Protein 3AHY (pdb70)

B-factor: mean 14.64, std 7.88, range [3.17, 51.2]

Organism: Hypocrea jecorina (NCBI:txid51453)

InterPro domains:
  IPR001360 Glycoside hydrolase family 1 [PF00232] (2-457)
  IPR001360 Glycoside hydrolase family 1 [PR00131] (289-303)
  IPR001360 Glycoside hydrolase family 1 [PR00131] (363-371)
  IPR001360 Glycoside hydrolase family 1 [PR00131] (386-397)
  IPR001360 Glycoside hydrolase family 1 [PR00131] (408-425)
  IPR001360 Glycoside hydrolase family 1 [PR00131] (432-444)
  IPR001360 Glycoside hydrolase family 1 [PTHR10353] (7-457)
  IPR017853 Glycoside hydrolase superfamily [SSF51445] (2-457)
  IPR033132 Glycosyl hydrolases family 1, N-terminal conserved site [PS00653] (6-20)

CATH classification: 3.20.20.80

Radius of gyration: 39.95 Å; Cα contacts (8 Å, |Δi|>4): 4241; chains: 4; bounding box: 107×92×107 Å

Solvent-accessible surface area: 62721 Å² total; per-residue (Å²): 87,0,57,141,74,2,33,5,0,0,0,0,0,3,10,2,10,14,2,14,29,119,63,70,44,19,6,75,0,6,2,27,50,7,18,79,76,123,84,77,11,91,62,70,24,32,0,88,56,4,0,27,6,12,79,55,34,81,80,5,17,62,21,0,142,84,6,19,0,18,2,3,0,9,2,0,2,0,0,2,0,0,36,88,0,2,112,77,34,87,74,26,107,44,0,16,72,33,4,60,133,15,6,48,42,0,25,65,34,4,0,31,2,3,0,0,0,1,4,14,1,0,0,20,11,0,32,131,126,37,22,0,2,40,37,92,89,45,0,1,60,2,0,28,41,0,0,61,20,0,5,138,23,5,47,35,3,31,18,3,0,0,1,0,12,0,20,15,7,0,23,22,0,0,16,58,8,72,35,5,29,22,97,143,30,59,44,33,0,1,40,0,0,0,0,0,0,4,0,0,0,55,0,1,109,1,5,79,89,87,54,120,12,36,4,45,80,18,30,0,0,0,0,4,21,1,17,26,10,6,16,59,20,6,64,37,109,33,1,64,114,0,6,68,45,28,4,28,0,22,0,0,0,2,0,7,1,1,45,98,8,77,15,2,84,26,0,82,188,45,4,29,155,62,2,23,96,12,59,104,109,15,102,81,24,1,86,42,0,18,49,1,2,0,1,1,0,16,1,1,17,0,1,86,70,108,125,64,125,34,63,53,110,11,30,37,0,24,2,27,57,45,69,68,8,116,102,46,8,59,10,11,74,95,10,54,1,108,110,0,34,20,10,22,23,0,0,16,23,2,0,20,29,0,0,125,62,12,63,39,10,44,0,19,0,0,8,0,0,0,0,24,131,31,3,38,136,66,82,77,136,111,5,45,105,4,81,68,0,27,127,6,0,55,62,2,0,118,11,0,13,34,0,10,38,10,19,14,4,62,3,59,0,0,0,0,8,0,0,0,0,3,0,28,8,22,46,0,33,65,4,21,4,0,0,0,21,0,19,42,161,98,44,26,116,22,45,43,0,98,0,0,120,28,0,91,71,24,0,83,142,31,29,33,131,153,78,2,61,144,69,2,26,5,0,0,0,1,0,3,12,1,10,14,3,15,24,116,64,70,46,16,7,71,0,6,2,31,51,6,17,80,74,124,81,82,8,84,61,70,26,33,0,92,57,3,0,30,5,13,74,44,32,72,96,5,16,60,19,0,128,86,10,12,0,18,0,3,0,9,1,0,1,0,0,4,0,0,30,88,0,1,112,79,33,86,66,28,107,48,1,8,78,34,3,48,131,17,2,30,38,0,26,57,13,4,0,28,3,2,0,1,0,1,4,14,1,0,0,24,10,0,34,130,124,36,21,0,2,38,37,97,88,48,0,1,60,2,0,33,36,0,0,66,6,0,7,150,25,5,47,23,4,36,14,3,0,0,1,1,13,1,19,16,9,0,25,21,0,0,18,58,9,73,34,5,29,23,98,144,31,62,47,32,0,1,42,0,0,0,1,0,0,3,0,0,1,74,0,1,109,0,5,88,88,82,51,99,18,35,3,36,80,7,33,0,0,0,0,4,20,1,20,26,9,6,19,45,23,5,64,39,92,35,1,84,116,0,7,69,46,26,4,27,0,22,0,0,0,2,0,7,0,0,46,102,6,64,13,3,78,18,0,73,163,46,6,29,138,58,0,20,91,8,51,107,115,14,85,81,27,2,86,42,0,18,43,1,1,0,2,0,0,16,1,0,15,0,0,99,65,109,121,68,123,32,66,59,104,12,29,40,0,23,2,42,65,53,70,69,9,118,99,43,6,57,9,12,73,92,9,55,1,107,111,0,29,21,8,21,22,0,0,15,22,2,0,21,29,0,0,120,60,15,59,32,10,41,0,13,0,0,6,0,0,0,0,23,133,30,2,42,133,58,77,78,124,104,5,47,103,5,77,62,0,34,120,4,1,50,68,2,0,96,12,0,4,31,0,8,9,8,18,12,4,65,3,64,0,1,0,0,8,0,0,0,0,3,0,28,8,23,45,0,36,67,4,22,5,0,0,0,18,0,11,38,161,98,46,26,118,38,52,43,0,105,0,0,133,29,0,94,85,18,0,85,116,4,30,34,144,164,78,1,59,167,85,9,44,10,0,0,0,1,0,3,10,1,10,14,3,14,28,123,63,66,46,16,7,75,0,6,2,30,56,7,19,84,88,121,81,78,8,88,62,69,22,23,0,91,69,3,0,27,5,13,77,60,31,75,90,4,15,62,13,0,102,87,7,19,1,119,2,3,0,8,2,0,2,0,0,3,0,2,31,92,0,2,110,75,34,82,75,21,104,47,0,16,77,32,2,49,128,16,2,45,40,0,63,128,26,46,0,47,2,2,0,1,0,1,3,14,0,0,0,21,16,0,34,129,129,37,22,0,2,41,37,94,90,53,0,2,67,2,0,35,46,0,0,71,31,0,5,167,21,4,92,116,4,81,11,3,1,0,0,0,13,1,19,14,9,0,23,21,0,0,17,56,8,73,36,5,29,22,96,144,29,60,45,34,0,2,44,0,0,0,1,0,0,3,0,0,0,62,0,2,112,1,6,84,86,86,50,67,45,124,77,93,85,4,27,0,0,0,0,4,21,1,17,22,8,5,20,27,20,5,62,40,93,32,1,71,114,0,5,76,64,26,0,34,0,23,0,0,0,2,0,7,1,1,44,98,8,53,14,4,86,23,0,80,187,38,5,31,158,66,3,20,101,7,56,107,100,11,87,84,21,1,85,41,1,18,32,1,1,0,1,0,0,14,1,0,17,0,0,22,60,52,103,49,126,40,26,56,72,20,28,38,0,23,9,17,60,28,70,68,8,92,96,36,5,50,9,13,71,100,7,54,1,108,105,0,36,20,10,20,22,0,0,16,23,2,0,21,27,0,0,132,68,13,62,37,10,42,0,10,0,0,8,0,0,0,0,24,129,30,2,42,134,72,71,81,100,98,7,40,91,4,67,64,0,31,119,6,0,54,55,2,0,123,13,0,5,31,0,10,10,11,21,14,4,59,1,67,0,0,0,0,7,0,0,0,6,5,0,27,9,21,46,0,52,61,4,32,5,0,0,0,24,0,6,90,151,96,54,26,121,24,54,40,0,104,0,0,140,28,0,92,74,33,0,82,146,18,37,106,124,0,56,154,85,13,46,19,0,0,0,1,0,2,10,1,9,14,3,14,20,123,70,66,48,18,7,79,0,5,2,30,52,3,17,80,74,128,81,80,8,86,63,70,23,30,0,90,76,4,0,28,5,13,76,56,28,72,77,4,19,62,11,0,107,85,7,21,1,135,3,2,0,8,2,0,1,0,0,3,0,1,30,91,0,1,113,78,33,82,77,21,104,37,0,18,73,33,2,49,129,15,2,44,38,0,67,128,19,31,1,43,2,2,0,0,0,0,3,14,1,0,0,25,15,0,28,128,128,36,21,0,1,38,36,97,88,49,0,1,56,2,0,36,41,0,0,61,11,0,5,146,22,5,89,114,4,83,5,2,0,0,0,0,14,1,20,17,8,0,22,21,0,0,18,52,10,70,35,4,29,21,94,139,32,58,43,34,1,2,40,0,0,0,1,0,0,3,0,0,1,71,0,2,112,1,6,86,89,87,64,70,52,118,97,72,91,6,28,0,0,0,0,4,19,1,18,26,8,5,22,30,21,9,64,39,95,26,1,115,106,0,8,69,60,27,3,27,1,21,0,0,0,2,0,8,1,1,44,100,7,64,11,5,80,24,0,65,183,41,7,35,154,62,3,20,96,13,49,87,115,17,100,83,28,1,89,42,1,19,35,2,1,0,2,0,0,15,0,0,14,0,0,24,53,58,96,50,124,39,23,54,78,22,32,39,0,20,8,12,62,31,69,71,8,93,88,43,5,58,10,12,71,101,7,55,1,104,112,0,32,20,10,21,21,0,0,15,21,2,0,24,28,0,0,131,60,14,62,34,10,46,0,11,0,0,7,0,0,0,0,26,129,25,2,40,129,63,88,55,119,123,6,24,108,5,87,48,0,26,105,5,0,53,85,1,0,106,12,0,13,33,0,9,38,11,21,14,3,60,1,66,0,0,0,0,8,0,0,0,1,7,0,29,8,21,48,0,42,62,3,25,8,0,0,0,26,0,28,63,170,109,41,11,134,31,69,35,0,87,0,0,134,28,0,87,82,16,0,85,116,9,39,36,133

Secondary structure (DSSP, 8-state):
-B-TT-EEEEE--HHHH---TTGGGPPPBHHHHHHHSTTSSTTS--SSSTT-GGG-HHHHHHHHHHHT-SEEEEE--HHHHSSS-STTSPP-HHHHHHHHHHHHHHHHTT-EEEEEEESS--BHHHHHHH-GGG-TTHHHHHHHHHHHHHHHH-TT--EEEEEE-HHHHHHIIIII--STT----SSHHHHHHHHHHHHHHHHHHHIIIII--TTS--EEEEEEE--EEEESSTT-HHHHHHHHHHHIIIIIHHHHHHHHSS--HHHHHHHGGGS----HHHHHHHTT--SSEEEE---EEEEEE-SSPPPTT--SSSEEEESB-TT--BS----SSTT----HHHHHHHHHHHHHHHTS--EEEEEE----TTGGGS-HHHHH--HHHHHHHHHHHHHHHHHHHTT---EEEEEEE-SS----GGGTTSS---SEEEETTTTTEEEE-HHHHHHHHHHHHHB--/--B-TT-EEEEE--HHHH---TTGGGPPPBHHHHHHHSTTSSTTS--SSSTT-GGG-HHHHHHHHHHHT-SEEEEE--HHHHSSS-STTSPP-HHHHHHHHHHHHHHHHTT-EEEEEEESS--BHHHHHHH-GGG-TTHHHHHHHHHHHHHHHH-TT--EEEEEE-HHHHHHHHHTS-SSTT----SSHHHHHHHHHHHHHHHHHHHHHHH---TTS--EEEEEEE--EEEESSTT-HHHHHHHHHHHIIIIIHHHHHHHHSS--HHHHHHHGGGSPPPPHHHHHHHTT--SSEEEE---EEEEEE-SSPPPTT--SSSEEEESB-TTS-BS----SSTT----HHHHHHHHHHHHHHHTS--EEEEEE----TTGGGS-HHHHH--HHHHHHHHHHHHHHHHHHHTT---EEEEEEE-SS----GGGTTSS---SEEEETTTTTEEEE-HHHHHHHHHHHHHB--/--B-TT-EEEEE--HHHH---TTSTTPPPBHHHHHHTSTTSSTTS--SSSTT-GGG-HHHHHHHHHHTT-SEEEEE--HHHHSTT-STTSPP-HHHHHHHHHHHHHHHHTT-EEEEEEESS--BHHHHHHH-GGG-TTHHHHHHHHHHHHHHHH-TT--EEEEEE-HHHHHHIIIII-SSTT----SSHHHHHHHHHHHHHHHHHHHHHHHTS-SSS--EEEEEE---EEEESSTT-HHHHHHHHHHHIIIIIHHHHHHHTSS--HHHHHHHGGGSPPPPHHHHHHHTT--SSEEEE---EEEEEE-SSPPPTT--SSSEEEESB-TT--BS----SSTT----HHHHHHHHHHHHHHHTS--EEEEEE----TTGGGS-HHHHH--HHHHHHHHHHHHHHHHHHHTT---EEEEEEE-SS----GGGTTSS---SEEEETTSTTEEEE-HHHHHHHHHHHHHB-/-B-TT-EEEEE--HHHH---TTSTTPPPBHHHHHHTSTTSSTTS--SSSTT-GGG-HHHHHHHHHHTT--EEEEE--HHHHSSS-STTSPP-HHHHHHHHHHHHHHHHTT-EEEEEEESS--BHHHHHHH-GGG-TTHHHHHHHHHHHHHHHH-TT--EEEEEE-HHHHHHHHHTS-SSTT----SSHHHHHHHHHHHHHHHHHHHIIIIIS-SSSS-EEEEEEE--EEEESSTT-HHHHHHHHHHHIIIIIHHHHHHHHSS--HHHHHHHGGGSPPPPHHHHHHHTT--SSEEEE---EEEEEE-SSPPPTT--SSSEEEESB-TT--BS----SSTT----HHHHHHHHHHHHHHHTS--EEEEE-----TTGGGS-HHHHT--HHHHHHHHHHHHHHHHHHHTT---EEEEEEE-SS----GGGTTSS---SEEEETTTTTEEEE-HHHHHHHHHHHHHB--

Nearest PDB structures (foldseek):
  3ahy-assembly4_D  TM=9.989E-01  e=3.806E-100  Trichoderma reesei
  5bwf-assembly1_A  TM=9.983E-01  e=7.972E-93  Trichoderma harzianum
  6efu-assembly2_B  TM=9.974E-01  e=4.950E-93  Trichoderma harzianum
  4mdp-assembly1_A  TM=9.944E-01  e=1.673E-82  Mycothermus thermophilus
  4a3y-assembly1_A  TM=9.647E-01  e=7.543E-58  Rauvolfia serpentina

Foldseek 3Di:
DAAQLFFEFFEDECLWAAACCPPQNFAAFLQNVQLVDPPLAPVSDGSNCWLNCLVVLVVLLVLRVVLPGQAYEYEQQQRLQFVLQFPPGDGRVRSLVSVLVSCVVCVVSNYAYAYEHEELGHRVNLCVPPNALLDLPGNLNSLLSSLVVNLVSHLVHAHYAYYAAQLCNQCCDAPCLSFPPRHHDLQRSLSSLLSSLLSLLSNLVCCVPPRHDPVRRHFYAYAFEFFAEDALDNPDVQSVVQRVQLRLLRGVQQVCLQQPQDHDVLCCVQCPVSHDDADPVSSVSRHNSGLFYHYEYFYYWHKYADPDHDDSSDRRRRIDTHQAHPVGDGRADDFCDNPGGQHLLRLLVVLLVCCVVRVQGAYAHNEYFGWHHCLLVDDPVVNQAPVVGLVSCVSNVVSVVCSCVPVVRRYRYYHYPRCWQTQPGSPGRRTGGHCWYFDVVPSRDIDGHPNSNNVVVVVVVPHDD/DADAQQFFEFFEDECLWAAACCCPLHFAAFLQVVQLVDPPLAPVSDGSNCWLNCLPVLVVLLVLRLVLPGQAYEYEQQQSLQFVLQFLPGDGRVVSLVSVQVSCVVNVVSNYAYAYEHEELRHRPNLCVPPNALLDLPGNLNSLLSSLVVNLVSHLVHAHYAYYAALLCNQCCDAPCLSFPPRHHDLQRSLSSLLSSLLSLLSNLCCCVPPRQDPVRRHFYFYAAEFFAEDFLDNPDVQSVVQRVQLRLLRGVQQVCLQQPQDRDPLCCVQQPPSNPDQDVVSSVSRHNRGLFYHYEYFFYWYKYADDDRDDSSDRRRRIDTHQAHPVGDGRADDFCDNVGGQHQLRLLVVLLVCCVVRPQGAYAHNEYFGHHHCLLVDDPVVNQAPVVGLVSCVSNVVSVVCSCVPVVRNYRYYHYPRCWQTQPGSHGRRTGGHQWYFDPVPSRDTHGHPNSNSPVVVVVVHYDD/DADEQQFAEFFEDECLWAAACCPPLNFAAFLQNVQLVDPPLFPVSDGSNCWLNCLVVLVVLLVLRVVLPHLEYEYEQQQRSQFVLQFPPGDGRVSSLVSVLVSCVVSVVSNHAYAYEHEELGHRVNQCVPPNALLDQPRNLNSLLSSLVVNLVSHLVHQHYAYYAALLCNQCCDAPCLSFPPRHHDLQRSLSSLLSSLLSLLSNLCCCVPPRHDPDPTHFYFYEFEAFAEDALPNPDVQSVVQRVQLRLLRGVQQVCLQQPQDHDPLCCVQCPPSHDDADPVSSVSRHPRGLFYEYEYFFYWHKYADPDRDDSSDRRRRIDTHQAHPVGDGQADDACDNPGGQHLLRLLVVLLVCCVVRPQGAYAHNEYFGFHHCLVVDDPVVNQAPVVGLVSCVSNVVSVVCSCPPVVHNYRYYHYPHCFQTQPGSNGSRTGGHQWYQDVPVPRNTHGHPNSNNPVVVVVVHRD/DAAQQFAEFFEDECLWAAACCPPQQFAAFLQNVQLVDPPLFPVSDGSNPWLNCLVVLVVLLVLRVVLVHQEYEYEQQQSLQFVLQFPPGDGRVSSLVSVLVSCVVSVVSNHAYAYEHEELRHRVNLCVPANALLDQPRNLNSLLSSLVVNLVSHLVHQHYAYYAALLCNQCCDAPCLSFPPRHHDLQRSLSNLLSSLLSLLSNLCCCVPPRADPDDGHFYFYEFEFFAEDALPNVDVQSVVQRVQLRLLRGVQQVCLQQPQDRDPLCCVQQPPSHDDDDVVSSVSRHVRGLFYHYEYFHYFHKAADPDRDDSSDRRRRIDTHQAGPVGDGQADDACDNPGGQHLLRLLVVLLVCCVVRPQGAYAHNEYFGWHHCLLVDDPVVNLAPVVGLVSCLSNVVSVVCSCVPVVRRYRYYHYPHCEQTQPGSPGRRTGGHQWYFPVPVSRDIHGGPNSNNPVVVCVVVRDD

Structure (mmCIF, N/CA/C/O backbone):
data_3AHY
#
_entry.id   3AHY
#
_cell.length_a   92.830
_cell.length_b   103.511
_cell.length_c   94.802
_cell.angle_alpha   90.00
_cell.angle_beta   105.37
_cell.angle_gamma   90.00
#
_symmetry.space_group_name_H-M   'P 1 21 1'
#
loop_
_entity.id
_entity.type
_entity.pdbx_description
1 polymer Beta-glucosidase
2 non-polymer 2-AMINO-2-HYDROXYMETHYL-PROPANE-1,3-DIOL
3 water water
#
loop_
_atom_site.group_PDB
_atom_site.id
_atom_site.type_symbol
_atom_site.label_atom_id
_atom_site.label_alt_id
_atom_site.label_comp_id
_atom_site.label_asym_id
_atom_site.label_entity_id
_atom_site.label_seq_id
_atom_site.pdbx_PDB_ins_code
_atom_site.Cartn_x
_atom_site.Cartn_y
_atom_site.Cartn_z
_atom_site.occupancy
_atom_site.B_iso_or_equiv
_atom_site.auth_seq_id
_atom_site.auth_comp_id
_atom_site.auth_asym_id
_atom_site.auth_atom_id
_atom_site.pdbx_PDB_model_num
ATOM 1 N N . MET A 1 8 ? -16.409 -94.996 -8.351 1.00 22.34 1 MET A N 1
ATOM 2 C CA . MET A 1 8 ? -15.285 -94.357 -9.094 1.00 22.25 1 MET A CA 1
ATOM 3 C C . MET A 1 8 ? -14.877 -92.967 -8.599 1.00 20.95 1 MET A C 1
ATOM 4 O O . MET A 1 8 ? -15.719 -92.102 -8.395 1.00 21.63 1 MET A O 1
ATOM 9 N N . LEU A 1 9 ? -13.576 -92.759 -8.411 1.00 19.35 2 LEU A N 1
ATOM 10 C CA . LEU A 1 9 ? -13.038 -91.431 -8.125 1.00 17.11 2 LEU A CA 1
ATOM 11 C C . LEU A 1 9 ? -12.277 -91.000 -9.376 1.00 16.83 2 LEU A C 1
ATOM 12 O O . LEU A 1 9 ? -11.844 -91.853 -10.153 1.00 16.67 2 LEU A O 1
ATOM 17 N N . PRO A 1 10 ? -12.125 -89.686 -9.615 1.00 16.56 3 PRO A N 1
ATOM 18 C CA . PRO A 1 10 ? -11.410 -89.292 -10.829 1.00 16.19 3 PRO A CA 1
ATOM 19 C C . PRO A 1 10 ? -9.975 -89.824 -10.906 1.00 16.10 3 PRO A C 1
ATOM 20 O O . PRO A 1 10 ? -9.363 -90.086 -9.875 1.00 16.33 3 PRO A O 1
ATOM 24 N N . LYS A 1 11 ? -9.451 -90.003 -12.115 1.00 17.33 4 LYS A N 1
ATOM 25 C CA . LYS A 1 11 ? -8.124 -90.586 -12.324 1.00 17.91 4 LYS A CA 1
ATOM 26 C C . LYS A 1 11 ? -6.955 -89.850 -11.669 1.00 17.79 4 LYS A C 1
ATOM 27 O O . LYS A 1 11 ? -5.914 -90.462 -11.409 1.00 18.72 4 LYS A O 1
ATOM 33 N N . ASP A 1 12 ? -7.122 -88.550 -11.432 1.00 16.88 5 ASP A N 1
ATOM 34 C CA . ASP A 1 12 ? -6.091 -87.706 -10.836 1.00 17.00 5 ASP A CA 1
ATOM 35 C C . ASP A 1 12 ? -6.226 -87.583 -9.315 1.00 15.50 5 ASP A C 1
ATOM 36 O O . ASP A 1 12 ? -5.504 -86.808 -8.690 1.00 15.42 5 ASP A O 1
ATOM 41 N N . PHE A 1 13 ? -7.137 -88.346 -8.718 1.00 13.84 6 PHE A N 1
ATOM 42 C CA . PHE A 1 13 ? -7.342 -88.290 -7.269 1.00 12.31 6 PHE A CA 1
ATOM 43 C C . PHE A 1 13 ? -6.034 -88.614 -6.553 1.00 12.20 6 PHE A C 1
ATOM 44 O O . PHE A 1 13 ? -5.352 -89.586 -6.899 1.00 11.59 6 PHE A O 1
ATOM 52 N N . GLN A 1 14 ? -5.680 -87.773 -5.586 1.00 11.45 7 GLN A N 1
ATOM 53 C CA . GLN A 1 14 ? -4.434 -87.937 -4.847 1.00 12.63 7 GLN A CA 1
ATOM 54 C C . GLN A 1 14 ? -4.719 -88.516 -3.467 1.00 12.04 7 GLN A C 1
ATOM 55 O O . GLN A 1 14 ? -5.661 -88.088 -2.795 1.00 13.79 7 GLN A O 1
ATOM 61 N N . TRP A 1 15 ? -3.945 -89.519 -3.064 1.00 10.72 8 TRP A N 1
ATOM 62 C CA . TRP A 1 15 ? -4.092 -90.003 -1.695 1.00 10.54 8 TRP A CA 1
ATOM 63 C C . TRP A 1 15 ? -2.703 -90.213 -1.102 1.00 10.18 8 TRP A C 1
ATOM 64 O O . TRP A 1 15 ? -1.734 -90.388 -1.834 1.00 9.14 8 TRP A O 1
ATOM 75 N N . GLY A 1 16 ? -2.604 -90.172 0.222 1.00 9.47 9 GLY A N 1
ATOM 76 C CA . GLY A 1 16 ? -1.316 -90.342 0.883 1.00 8.94 9 GLY A CA 1
ATOM 77 C C . GLY A 1 16 ? -1.489 -90.309 2.388 1.00 8.64 9 GLY A C 1
ATOM 78 O O . GLY A 1 16 ? -2.548 -90.659 2.925 1.00 8.26 9 GLY A O 1
ATOM 79 N N . PHE A 1 17 ? -0.420 -89.873 3.048 1.00 8.22 10 PHE A N 1
ATOM 80 C CA . PHE A 1 17 ? -0.355 -89.842 4.501 1.00 8.53 10 PHE A CA 1
ATOM 81 C C . PHE A 1 17 ? 0.106 -88.454 4.929 1.00 9.46 10 PHE A C 1
ATOM 82 O O . PHE A 1 17 ? 0.762 -87.745 4.164 1.00 8.71 10 PHE A O 1
ATOM 90 N N . ALA A 1 18 ? -0.235 -88.098 6.163 1.00 9.14 11 ALA A N 1
ATOM 91 C CA . ALA A 1 18 ? 0.127 -86.805 6.718 1.00 9.52 11 ALA A CA 1
ATOM 92 C C . ALA A 1 18 ? 0.878 -86.946 8.034 1.00 9.28 11 ALA A C 1
ATOM 93 O O . ALA A 1 18 ? 0.696 -87.919 8.776 1.00 9.50 11 ALA A O 1
ATOM 95 N N . THR A 1 19 ? 1.719 -85.950 8.288 1.00 9.82 12 THR A N 1
ATOM 96 C CA . THR A 1 19 ? 2.482 -85.777 9.529 1.00 9.22 12 THR A CA 1
ATOM 97 C C . THR A 1 19 ? 2.653 -84.272 9.783 1.00 9.46 12 THR A C 1
ATOM 98 O O . THR A 1 19 ? 2.250 -83.450 8.958 1.00 10.16 12 THR A O 1
ATOM 102 N N . ALA A 1 20 ? 3.261 -83.932 10.918 1.00 9.07 13 ALA A N 1
ATOM 103 C CA . ALA A 1 20 ? 3.547 -82.557 11.308 1.00 9.44 13 ALA A CA 1
ATOM 104 C C . ALA A 1 20 ? 4.948 -82.588 11.907 1.00 9.41 13 ALA A C 1
ATOM 105 O O . ALA A 1 20 ? 5.322 -83.566 12.551 1.00 9.16 13 ALA A O 1
ATOM 107 N N . ALA A 1 21 ? 5.692 -81.504 11.717 1.00 9.69 14 ALA A N 1
ATOM 108 C CA . ALA A 1 21 ? 7.112 -81.448 12.079 1.00 9.40 14 ALA A CA 1
ATOM 109 C C . ALA A 1 21 ? 7.363 -81.703 13.562 1.00 9.46 14 ALA A C 1
ATOM 110 O O . ALA A 1 21 ? 8.169 -82.573 13.902 1.00 10.43 14 ALA A O 1
ATOM 112 N N . TYR A 1 22 ? 6.670 -80.995 14.447 1.00 9.68 15 TYR A N 1
ATOM 113 C CA . TYR A 1 22 ? 6.948 -81.192 15.868 1.00 10.14 15 TYR A CA 1
ATOM 114 C C . TYR A 1 22 ? 6.494 -82.560 16.367 1.00 10.28 15 TYR A C 1
ATOM 115 O O . TYR A 1 22 ? 7.040 -83.079 17.334 1.00 10.87 15 TYR A O 1
ATOM 124 N N . GLN A 1 23 ? 5.489 -83.148 15.725 1.00 10.90 16 GLN A N 1
ATOM 125 C CA . GLN A 1 23 ? 5.005 -84.460 16.154 1.00 10.21 16 GLN A CA 1
ATOM 126 C C . GLN A 1 23 ? 5.945 -85.605 15.787 1.00 10.17 16 GLN A C 1
ATOM 127 O O . GLN A 1 23 ? 5.932 -86.630 16.459 1.00 10.34 16 GLN A O 1
ATOM 133 N N . ILE A 1 24 ? 6.766 -85.431 14.753 1.00 10.33 17 ILE A N 1
ATOM 134 C CA . ILE A 1 24 ? 7.629 -86.511 14.269 1.00 10.71 17 ILE A CA 1
ATOM 135 C C . ILE A 1 24 ? 9.137 -86.259 14.223 1.00 10.66 17 ILE A C 1
ATOM 136 O O . ILE A 1 24 ? 9.903 -87.219 14.329 1.00 11.77 17 ILE A O 1
ATOM 141 N N . GLU A 1 25 ? 9.560 -85.005 14.073 1.00 10.10 18 GLU A N 1
ATOM 142 C CA . GLU A 1 25 ? 10.949 -84.709 13.699 1.00 10.48 18 GLU A CA 1
ATOM 143 C C . GLU A 1 25 ? 12.039 -85.013 14.721 1.00 10.95 18 GLU A C 1
ATOM 144 O O . GLU A 1 25 ? 13.096 -85.530 14.359 1.00 12.53 18 GLU A O 1
ATOM 150 N N . GLY A 1 26 ? 11.787 -84.693 15.986 1.00 11.04 19 GLY A N 1
ATOM 151 C CA . GLY A 1 26 ? 12.851 -84.732 16.984 1.00 10.80 19 GLY A CA 1
ATOM 152 C C . GLY A 1 26 ? 13.894 -83.696 16.615 1.00 11.26 19 GLY A C 1
ATOM 153 O O . GLY A 1 26 ? 13.555 -82.671 16.015 1.00 10.64 19 GLY A O 1
ATOM 154 N N . ALA A 1 27 ? 15.154 -83.924 16.982 1.00 11.43 20 ALA A N 1
ATOM 155 C CA . ALA A 1 27 ? 16.206 -82.995 16.579 1.00 12.62 20 ALA A CA 1
ATOM 156 C C . ALA A 1 27 ? 15.815 -81.547 16.893 1.00 13.25 20 ALA A C 1
ATOM 157 O O . ALA A 1 27 ? 15.949 -80.647 16.060 1.00 12.79 20 ALA A O 1
ATOM 159 N N . VAL A 1 28 ? 15.351 -81.313 18.117 1.00 13.91 21 VAL A N 1
ATOM 160 C CA . VAL A 1 28 ? 14.756 -80.022 18.455 1.00 15.07 21 VAL A CA 1
ATOM 161 C C . VAL A 1 28 ? 15.738 -78.858 18.531 1.00 15.92 21 VAL A C 1
ATOM 162 O O . VAL A 1 28 ? 15.330 -77.696 18.483 1.00 15.52 21 VAL A O 1
ATOM 166 N N . ASP A 1 29 ? 17.021 -79.181 18.675 1.00 17.60 22 ASP A N 1
ATOM 167 C CA . ASP A 1 29 ? 18.079 -78.171 18.711 1.00 18.92 22 ASP A CA 1
ATOM 168 C C . ASP A 1 29 ? 19.215 -78.501 17.746 1.00 18.97 22 ASP A C 1
ATOM 169 O O . ASP A 1 29 ? 20.324 -77.974 17.861 1.00 19.68 22 ASP A O 1
ATOM 174 N N . GLN A 1 30 ? 18.946 -79.401 16.805 1.00 18.67 23 GLN A N 1
ATOM 175 C CA . GLN A 1 30 ? 19.935 -79.782 15.810 1.00 17.71 23 GLN A CA 1
ATOM 176 C C . GLN A 1 30 ? 19.961 -78.775 14.671 1.00 17.46 23 GLN A C 1
ATOM 177 O O . GLN A 1 30 ? 18.943 -78.168 14.337 1.00 16.41 23 GLN A O 1
ATOM 183 N N . ASP A 1 31 ? 21.145 -78.595 14.091 1.00 17.20 24 ASP A N 1
ATOM 184 C CA . ASP A 1 31 ? 21.316 -77.748 12.914 1.00 17.61 24 ASP A CA 1
ATOM 185 C C . ASP A 1 31 ? 20.736 -76.342 13.024 1.00 16.66 24 ASP A C 1
ATOM 186 O O . ASP A 1 31 ? 20.224 -75.807 12.036 1.00 16.66 24 ASP A O 1
ATOM 191 N N . GLY A 1 32 ? 20.808 -75.769 14.221 1.00 15.68 25 GLY A N 1
ATOM 192 C CA . GLY A 1 32 ? 20.454 -74.370 14.439 1.00 15.50 25 GLY A CA 1
ATOM 193 C C . GLY A 1 32 ? 19.005 -74.087 14.770 1.00 14.83 25 GLY A C 1
ATOM 194 O O . GLY A 1 32 ? 18.610 -72.925 14.897 1.00 14.74 25 GLY A O 1
ATOM 195 N N . ARG A 1 33 ? 18.204 -75.141 14.892 1.00 13.99 26 ARG A N 1
ATOM 196 C CA . ARG A 1 33 ? 16.795 -74.941 15.234 1.00 13.42 26 ARG A CA 1
ATOM 197 C C . ARG A 1 33 ? 16.601 -74.162 16.533 1.00 13.73 26 ARG A C 1
ATOM 198 O O . ARG A 1 33 ? 17.236 -74.447 17.556 1.00 13.77 26 ARG A O 1
ATOM 206 N N . GLY A 1 34 ? 15.725 -73.163 16.446 1.00 13.81 27 GLY A N 1
ATOM 207 C CA . GLY A 1 34 ? 15.318 -72.331 17.572 1.00 13.31 27 GLY A CA 1
ATOM 208 C C . GLY A 1 34 ? 14.130 -73.007 18.232 1.00 13.11 27 GLY A C 1
ATOM 209 O O . GLY A 1 34 ? 13.472 -73.851 17.617 1.00 13.78 27 GLY A O 1
ATOM 210 N N . PRO A 1 35 ? 13.845 -72.654 19.493 1.00 12.66 28 PRO A N 1
ATOM 211 C CA . PRO A 1 35 ? 12.707 -73.243 20.190 1.00 12.35 28 PRO A CA 1
ATOM 212 C C . PRO A 1 35 ? 11.374 -72.702 19.669 1.00 11.82 28 PRO A C 1
ATOM 213 O O . PRO A 1 35 ? 11.278 -71.529 19.300 1.00 11.63 28 PRO A O 1
ATOM 217 N N . SER A 1 36 ? 10.361 -73.562 19.634 1.00 11.63 29 SER A N 1
ATOM 218 C CA . SER A 1 36 ? 9.015 -73.131 19.281 1.00 11.04 29 SER A CA 1
ATOM 219 C C . SER A 1 36 ? 8.262 -72.952 20.591 1.00 10.91 29 SER A C 1
ATOM 220 O O . SER A 1 36 ? 8.772 -73.312 21.658 1.00 11.23 29 SER A O 1
ATOM 223 N N . ILE A 1 37 ? 7.051 -72.410 20.517 1.00 10.36 30 ILE A N 1
ATOM 224 C CA . ILE A 1 37 ? 6.221 -72.303 21.713 1.00 10.63 30 ILE A CA 1
ATOM 225 C C . ILE A 1 37 ? 5.881 -73.684 22.273 1.00 11.08 30 ILE A C 1
ATOM 226 O O . ILE A 1 37 ? 5.596 -73.803 23.465 1.00 11.21 30 ILE A O 1
ATOM 231 N N . TRP A 1 38 ? 5.932 -74.720 21.431 1.00 11.73 31 TRP A N 1
ATOM 232 C CA . TRP A 1 38 ? 5.712 -76.102 21.874 1.00 11.69 31 TRP A CA 1
ATOM 233 C C . TRP A 1 38 ? 6.860 -76.705 22.684 1.00 11.80 31 TRP A C 1
ATOM 234 O O . TRP A 1 38 ? 6.644 -77.475 23.622 1.00 11.25 31 TRP A O 1
ATOM 245 N N . ASP A 1 39 ? 8.084 -76.325 22.336 1.00 11.49 32 ASP A N 1
ATOM 246 C CA . ASP A 1 39 ? 9.250 -76.732 23.106 1.00 11.81 32 ASP A CA 1
ATOM 247 C C . ASP A 1 39 ? 9.136 -76.141 24.509 1.00 11.78 32 ASP A C 1
ATOM 248 O O . ASP A 1 39 ? 9.427 -76.806 25.501 1.00 12.39 32 ASP A O 1
ATOM 253 N N . THR A 1 40 ? 8.725 -74.879 24.586 1.00 11.96 33 THR A N 1
ATOM 254 C CA . THR A 1 40 ? 8.563 -74.221 25.883 1.00 11.88 33 THR A CA 1
ATOM 255 C C . THR A 1 40 ? 7.448 -74.888 26.694 1.00 11.97 33 THR A C 1
ATOM 256 O O . THR A 1 40 ? 7.634 -75.249 27.854 1.00 12.29 33 THR A O 1
ATOM 260 N N . PHE A 1 41 ? 6.281 -75.049 26.077 1.00 11.05 34 PHE A N 1
ATOM 261 C CA . PHE A 1 41 ? 5.130 -75.668 26.731 1.00 10.72 34 PHE A CA 1
ATOM 262 C C . PHE A 1 41 ? 5.437 -77.038 27.336 1.00 11.24 34 PHE A C 1
ATOM 263 O O . PHE A 1 41 ? 5.067 -77.293 28.481 1.00 10.26 34 PHE A O 1
ATOM 271 N N . CYS A 1 42 ? 6.100 -77.918 26.591 1.00 11.23 35 CYS A N 1
ATOM 272 C CA . CYS A 1 42 ? 6.465 -79.250 27.095 1.00 11.79 35 CYS A CA 1
ATOM 273 C C . CYS A 1 42 ? 7.423 -79.241 28.300 1.00 12.20 35 CYS A C 1
ATOM 274 O O . CYS A 1 42 ? 7.465 -80.193 29.098 1.00 11.99 35 CYS A O 1
ATOM 277 N N . ALA A 1 43 ? 8.184 -78.157 28.438 1.00 11.90 36 ALA A N 1
ATOM 278 C CA . ALA A 1 43 ? 9.131 -77.983 29.542 1.00 12.36 36 ALA A CA 1
ATOM 279 C C . ALA A 1 43 ? 8.411 -77.585 30.827 1.00 12.55 36 ALA A C 1
ATOM 280 O O . ALA A 1 43 ? 8.962 -77.698 31.929 1.00 13.37 36 ALA A O 1
ATOM 282 N N . GLN A 1 44 ? 7.185 -77.092 30.676 1.00 12.82 37 GLN A N 1
ATOM 283 C CA . GLN A 1 44 ? 6.368 -76.692 31.819 1.00 13.29 37 GLN A CA 1
ATOM 284 C C . GLN A 1 44 ? 5.666 -77.905 32.423 1.00 13.60 37 GLN A C 1
ATOM 285 O O . GLN A 1 44 ? 5.108 -78.717 31.688 1.00 14.60 37 GLN A O 1
ATOM 291 N N . PRO A 1 45 ? 5.667 -78.020 33.763 1.00 13.68 38 PRO A N 1
ATOM 292 C CA . PRO A 1 45 ? 5.036 -79.158 34.436 1.00 13.59 38 PRO A CA 1
ATOM 293 C C . PRO A 1 45 ? 3.518 -79.241 34.273 1.00 13.99 38 PRO A C 1
ATOM 294 O O . PRO A 1 45 ? 2.840 -78.209 34.267 1.00 14.62 38 PRO A O 1
ATOM 298 N N . GLY A 1 46 ? 3.017 -80.464 34.117 1.00 13.50 39 GLY A N 1
ATOM 299 C CA . GLY A 1 46 ? 1.586 -80.754 34.031 1.00 13.93 39 GLY A CA 1
ATOM 300 C C . GLY A 1 46 ? 0.874 -80.487 32.717 1.00 13.98 39 GLY A C 1
ATOM 301 O O . GLY A 1 46 ? -0.347 -80.636 32.638 1.00 14.87 39 GLY A O 1
ATOM 302 N N . LYS A 1 47 ? 1.623 -80.121 31.681 1.00 12.96 40 LYS A N 1
ATOM 303 C CA . LYS A 1 47 ? 1.030 -79.797 30.383 1.00 12.33 40 LYS A CA 1
ATOM 304 C C . LYS A 1 47 ? 0.807 -81.016 29.494 1.00 11.61 40 LYS A C 1
ATOM 305 O O . LYS A 1 47 ? -0.174 -81.073 28.750 1.00 12.46 40 LYS A O 1
ATOM 311 N N . ILE A 1 48 ? 1.724 -81.976 29.574 1.00 11.18 41 ILE A N 1
ATOM 312 C CA . ILE A 1 48 ? 1.700 -83.171 28.735 1.00 11.85 41 ILE A CA 1
ATOM 313 C C . ILE A 1 48 ? 1.393 -84.345 29.661 1.00 12.15 41 ILE A C 1
ATOM 314 O O . ILE A 1 48 ? 2.028 -84.496 30.708 1.00 13.00 41 ILE A O 1
ATOM 319 N N . ALA A 1 49 ? 0.399 -85.144 29.289 1.00 13.33 42 ALA A N 1
ATOM 320 C CA . ALA A 1 49 ? -0.134 -86.198 30.157 1.00 13.00 42 ALA A CA 1
ATOM 321 C C . ALA A 1 49 ? 0.876 -87.229 30.659 1.00 13.60 42 ALA A C 1
ATOM 322 O O . ALA A 1 49 ? 0.814 -87.653 31.820 1.00 13.70 42 ALA A O 1
ATOM 324 N N . ASP A 1 50 ? 1.793 -87.627 29.783 1.00 13.51 43 ASP A N 1
ATOM 325 C CA . ASP A 1 50 ? 2.828 -88.597 30.116 1.00 14.25 43 ASP A CA 1
ATOM 326 C C . ASP A 1 50 ? 4.161 -87.909 30.400 1.00 14.13 43 ASP A C 1
ATOM 327 O O . ASP A 1 50 ? 5.196 -88.572 30.456 1.00 14.20 43 ASP A O 1
ATOM 332 N N . GLY A 1 51 ? 4.130 -86.586 30.556 1.00 14.11 44 GLY A N 1
ATOM 333 C CA . GLY A 1 51 ? 5.331 -85.795 30.828 1.00 13.51 44 GLY A CA 1
ATOM 334 C C . GLY A 1 51 ? 6.409 -85.848 29.763 1.00 13.01 44 GLY A C 1
ATOM 335 O O . GLY A 1 51 ? 7.596 -85.663 30.042 1.00 12.93 44 GLY A O 1
ATOM 336 N N . SER A 1 52 ? 5.987 -86.099 28.530 1.00 13.07 45 SER A N 1
ATOM 337 C CA . SER A 1 52 ? 6.905 -86.233 27.412 1.00 12.82 45 SER A CA 1
ATOM 338 C C . SER A 1 52 ? 6.994 -84.913 26.657 1.00 12.87 45 SER A C 1
ATOM 339 O O . SER A 1 52 ? 6.375 -83.917 27.043 1.00 13.17 45 SER A O 1
ATOM 342 N N . SER A 1 53 ? 7.784 -84.925 25.589 1.00 12.65 46 SER A N 1
ATOM 343 C CA . SER A 1 53 ? 7.975 -83.760 24.735 1.00 12.79 46 SER A CA 1
ATOM 344 C C . SER A 1 53 ? 8.345 -84.262 23.348 1.00 13.35 46 SER A C 1
ATOM 345 O O . SER A 1 53 ? 8.525 -85.461 23.146 1.00 13.71 46 SER A O 1
ATOM 348 N N . GLY A 1 54 ? 8.494 -83.339 22.401 1.00 13.57 47 GLY A N 1
ATOM 349 C CA . GLY A 1 54 ? 8.941 -83.708 21.064 1.00 13.88 47 GLY A CA 1
ATOM 350 C C . GLY A 1 54 ? 10.452 -83.806 20.911 1.00 14.20 47 GLY A C 1
ATOM 351 O O . GLY A 1 54 ? 10.945 -83.778 19.786 1.00 13.71 47 GLY A O 1
ATOM 352 N N . VAL A 1 55 ? 11.185 -83.974 22.010 1.00 14.59 48 VAL A N 1
ATOM 353 C CA . VAL A 1 55 ? 12.646 -83.995 21.966 1.00 15.60 48 VAL A CA 1
ATOM 354 C C . VAL A 1 55 ? 13.239 -84.940 20.922 1.00 15.52 48 VAL A C 1
ATOM 355 O O . VAL A 1 55 ? 14.113 -84.539 20.146 1.00 16.70 48 VAL A O 1
ATOM 359 N N . THR A 1 56 ? 12.750 -86.177 20.911 1.00 14.88 49 THR A N 1
ATOM 360 C CA . THR A 1 56 ? 13.224 -87.210 19.993 1.00 14.46 49 THR A CA 1
ATOM 361 C C . THR A 1 56 ? 12.123 -87.584 19.008 1.00 13.82 49 THR A C 1
ATOM 362 O O . THR A 1 56 ? 12.381 -87.710 17.809 1.00 14.30 49 THR A O 1
ATOM 366 N N . ALA A 1 57 ? 10.911 -87.740 19.533 1.00 13.59 50 ALA A N 1
ATOM 367 C CA . ALA A 1 57 ? 9.734 -88.142 18.768 1.00 13.79 50 ALA A CA 1
ATOM 368 C C . ALA A 1 57 ? 10.040 -89.375 17.925 1.00 13.89 50 ALA A C 1
ATOM 369 O O . ALA A 1 57 ? 10.435 -90.411 18.468 1.00 13.94 50 ALA A O 1
ATOM 371 N N . CYS A 1 58 ? 9.887 -89.265 16.608 1.00 14.10 51 CYS A N 1
ATOM 372 C CA . CYS A 1 58 ? 10.219 -90.378 15.728 1.00 13.98 51 CYS A CA 1
ATOM 373 C C . CYS A 1 58 ? 11.586 -90.195 15.090 1.00 13.38 51 CYS A C 1
ATOM 374 O O . CYS A 1 58 ? 11.964 -91.010 14.255 1.00 13.37 51 CYS A O 1
ATOM 377 N N . ASP A 1 59 ? 12.295 -89.122 15.442 1.00 13.11 52 ASP A N 1
ATOM 378 C CA . ASP A 1 59 ? 13.603 -88.816 14.861 1.00 13.26 52 ASP A CA 1
ATOM 379 C C . ASP A 1 59 ? 13.565 -88.725 13.339 1.00 13.03 52 ASP A C 1
ATOM 380 O O . ASP A 1 59 ? 14.559 -89.005 12.668 1.00 13.91 52 ASP A O 1
ATOM 385 N N . SER A 1 60 ? 12.435 -88.283 12.793 1.00 12.92 53 SER A N 1
ATOM 386 C CA . SER A 1 60 ? 12.283 -88.231 11.341 1.00 13.06 53 SER A CA 1
ATOM 387 C C . SER A 1 60 ? 13.215 -87.263 10.625 1.00 13.16 53 SER A C 1
ATOM 388 O O . SER A 1 60 ? 13.554 -87.476 9.460 1.00 12.81 53 SER A O 1
ATOM 391 N N . TYR A 1 61 ? 13.645 -86.220 11.331 1.00 13.55 54 TYR A N 1
ATOM 392 C CA . TYR A 1 61 ? 14.597 -85.259 10.782 1.00 13.87 54 TYR A CA 1
ATOM 393 C C . TYR A 1 61 ? 15.846 -85.974 10.270 1.00 14.53 54 TYR A C 1
ATOM 394 O O . TYR A 1 61 ? 16.427 -85.579 9.255 1.00 14.91 54 TYR A O 1
ATOM 403 N N . ASN A 1 62 ? 16.220 -87.043 10.968 1.00 14.69 55 ASN A N 1
ATOM 404 C CA . ASN A 1 62 ? 17.435 -87.802 10.700 1.00 15.39 55 ASN A CA 1
ATOM 405 C C . ASN A 1 62 ? 17.191 -89.093 9.921 1.00 15.50 55 ASN A C 1
ATOM 406 O O . ASN A 1 62 ? 18.129 -89.834 9.609 1.00 15.67 55 ASN A O 1
ATOM 411 N N . ARG A 1 63 ? 15.934 -89.335 9.564 1.00 15.70 56 ARG A N 1
ATOM 412 C CA . ARG A 1 63 ? 15.567 -90.578 8.888 1.00 15.81 56 ARG A CA 1
ATOM 413 C C . ARG A 1 63 ? 14.700 -90.359 7.649 1.00 15.69 56 ARG A C 1
ATOM 414 O O . ARG A 1 63 ? 13.765 -91.124 7.392 1.00 16.11 56 ARG A O 1
ATOM 422 N N . THR A 1 64 ? 15.010 -89.314 6.890 1.00 15.01 57 THR A N 1
ATOM 423 C CA . THR A 1 64 ? 14.248 -88.979 5.686 1.00 15.31 57 THR A CA 1
ATOM 424 C C . THR A 1 64 ? 14.236 -90.087 4.631 1.00 14.98 57 THR A C 1
ATOM 425 O O . THR A 1 64 ? 13.199 -90.346 4.028 1.00 14.99 57 THR A O 1
ATOM 429 N N . ALA A 1 65 ? 15.373 -90.735 4.389 1.00 15.33 58 ALA A N 1
ATOM 430 C CA . ALA A 1 65 ? 15.421 -91.809 3.399 1.00 15.21 58 ALA A CA 1
ATOM 431 C C . ALA A 1 65 ? 14.475 -92.946 3.774 1.00 15.50 58 ALA A C 1
ATOM 432 O O . ALA A 1 65 ? 13.760 -93.482 2.925 1.00 14.86 58 ALA A O 1
ATOM 434 N N . GLU A 1 66 ? 14.452 -93.278 5.062 1.00 16.07 59 GLU A N 1
ATOM 435 C CA . GLU A 1 66 ? 13.587 -94.336 5.562 1.00 16.38 59 GLU A CA 1
ATOM 436 C C . GLU A 1 66 ? 12.100 -93.979 5.449 1.00 15.85 59 GLU A C 1
ATOM 437 O O . GLU A 1 66 ? 11.279 -94.826 5.083 1.00 15.71 59 GLU A O 1
ATOM 443 N N . ASP A 1 67 ? 11.749 -92.740 5.779 1.00 15.19 60 ASP A N 1
ATOM 444 C CA . ASP A 1 67 ? 10.360 -92.290 5.647 1.00 15.32 60 ASP A CA 1
ATOM 445 C C . ASP A 1 67 ? 9.872 -92.310 4.204 1.00 14.33 60 ASP A C 1
ATOM 446 O O . ASP A 1 67 ? 8.730 -92.674 3.936 1.00 13.83 60 ASP A O 1
ATOM 451 N N . ILE A 1 68 ? 10.736 -91.925 3.270 1.00 13.47 61 ILE A N 1
ATOM 452 C CA . ILE A 1 68 ? 10.374 -91.936 1.857 1.00 12.64 61 ILE A CA 1
ATOM 453 C C . ILE A 1 68 ? 10.206 -93.370 1.350 1.00 12.40 61 ILE A C 1
ATOM 454 O O . ILE A 1 68 ? 9.267 -93.667 0.607 1.00 12.25 61 ILE A O 1
ATOM 459 N N . ALA A 1 69 ? 11.091 -94.262 1.787 1.00 12.23 62 ALA A N 1
ATOM 460 C CA . ALA A 1 69 ? 10.997 -95.669 1.390 1.00 12.32 62 ALA A CA 1
ATOM 461 C C . ALA A 1 69 ? 9.705 -96.304 1.908 1.00 12.36 62 ALA A C 1
ATOM 462 O O . ALA A 1 69 ? 9.113 -97.165 1.247 1.00 11.71 62 ALA A O 1
ATOM 464 N N . LEU A 1 70 ? 9.279 -95.881 3.098 1.00 11.55 63 LEU A N 1
ATOM 465 C CA . LEU A 1 70 ? 8.025 -96.355 3.684 1.00 11.81 63 LEU A CA 1
ATOM 466 C C . LEU A 1 70 ? 6.869 -95.851 2.833 1.00 10.97 63 LEU A C 1
ATOM 467 O O . LEU A 1 70 ? 5.975 -96.609 2.487 1.00 11.33 63 LEU A O 1
ATOM 472 N N . LEU A 1 71 ? 6.859 -94.560 2.516 1.00 11.70 64 LEU A N 1
ATOM 473 C CA . LEU A 1 71 ? 5.833 -94.018 1.630 1.00 12.57 64 LEU A CA 1
ATOM 474 C C . LEU A 1 71 ? 5.745 -94.736 0.288 1.00 13.52 64 LEU A C 1
ATOM 475 O O . LEU A 1 71 ? 4.641 -94.937 -0.213 1.00 14.17 64 LEU A O 1
ATOM 480 N N . LYS A 1 72 ? 6.876 -95.145 -0.280 1.00 15.05 65 LYS A N 1
ATOM 481 C CA . LYS A 1 72 ? 6.838 -95.870 -1.549 1.00 17.05 65 LYS A CA 1
ATOM 482 C C . LYS A 1 72 ? 6.316 -97.291 -1.352 1.00 17.15 65 LYS A C 1
ATOM 483 O O . LYS A 1 72 ? 5.512 -97.783 -2.146 1.00 17.73 65 LYS A O 1
ATOM 489 N N . SER A 1 73 ? 6.748 -97.915 -0.260 1.00 17.20 66 SER A N 1
ATOM 490 C CA . SER A 1 73 ? 6.300 -99.247 0.126 1.00 17.67 66 SER A CA 1
ATOM 491 C C . SER A 1 73 ? 4.781 -99.305 0.245 1.00 17.26 66 SER A C 1
ATOM 492 O O . SER A 1 73 ? 4.166 -100.299 -0.135 1.00 18.46 66 SER A O 1
ATOM 495 N N . LEU A 1 74 ? 4.184 -98.226 0.741 1.00 15.92 67 LEU A N 1
ATOM 496 C CA . LEU A 1 74 ? 2.752 -98.220 1.012 1.00 14.67 67 LEU A CA 1
ATOM 497 C C . LEU A 1 74 ? 1.931 -97.723 -0.168 1.00 14.22 67 LEU A C 1
ATOM 498 O O . LEU A 1 74 ? 0.703 -97.780 -0.126 1.00 13.50 67 LEU A O 1
ATOM 503 N N . GLY A 1 75 ? 2.628 -97.231 -1.188 1.00 13.46 68 GLY A N 1
ATOM 504 C CA . GLY A 1 75 ? 2.013 -96.783 -2.437 1.00 13.74 68 GLY A CA 1
ATOM 505 C C . GLY A 1 75 ? 1.403 -95.395 -2.429 1.00 13.17 68 GLY A C 1
ATOM 506 O O . GLY A 1 75 ? 0.543 -95.097 -3.264 1.00 13.72 68 GLY A O 1
ATOM 507 N N . ALA A 1 76 ? 1.857 -94.536 -1.518 1.00 12.66 69 ALA A N 1
ATOM 508 C CA . ALA A 1 76 ? 1.316 -93.181 -1.409 1.00 11.78 69 ALA A CA 1
ATOM 509 C C . ALA A 1 76 ? 1.571 -92.377 -2.679 1.00 11.79 69 ALA A C 1
ATOM 510 O O . ALA A 1 76 ? 2.637 -92.524 -3.280 1.00 11.45 69 ALA A O 1
ATOM 512 N N . LYS A 1 77 ? 0.590 -91.575 -3.097 1.00 11.40 70 LYS A N 1
ATOM 513 C CA . LYS A 1 77 ? 0.729 -90.736 -4.285 1.00 11.53 70 LYS A CA 1
ATOM 514 C C . LYS A 1 77 ? 1.314 -89.383 -3.880 1.00 11.24 70 LYS A C 1
ATOM 515 O O . LYS A 1 77 ? 2.016 -88.728 -4.645 1.00 11.33 70 LYS A O 1
ATOM 521 N N . SER A 1 78 ? 1.005 -88.974 -2.656 1.00 11.37 71 SER A N 1
ATOM 522 C CA . SER A 1 78 ? 1.393 -87.673 -2.130 1.00 11.50 71 SER A CA 1
ATOM 523 C C . SER A 1 78 ? 1.722 -87.816 -0.648 1.00 11.44 71 SER A C 1
ATOM 524 O O . SER A 1 78 ? 1.375 -88.806 -0.003 1.00 10.76 71 SER A O 1
ATOM 527 N N . TYR A 1 79 ? 2.414 -86.818 -0.115 1.00 10.72 72 TYR A N 1
ATOM 528 C CA . TYR A 1 79 ? 2.779 -86.818 1.302 1.00 9.42 72 TYR A CA 1
ATOM 529 C C . TYR A 1 79 ? 2.612 -85.409 1.850 1.00 9.76 72 TYR A C 1
ATOM 530 O O . TYR A 1 79 ? 3.163 -84.457 1.301 1.00 10.40 72 TYR A O 1
ATOM 539 N N . ARG A 1 80 ? 1.836 -85.303 2.923 1.00 9.29 73 ARG A N 1
ATOM 540 C CA . ARG A 1 80 ? 1.557 -84.023 3.563 1.00 9.74 73 ARG A CA 1
ATOM 541 C C . ARG A 1 80 ? 2.377 -83.959 4.840 1.00 9.24 73 ARG A C 1
ATOM 542 O O . ARG A 1 80 ? 2.282 -84.853 5.680 1.00 10.39 73 ARG A O 1
ATOM 550 N N . PHE A 1 81 ? 3.189 -82.917 4.973 1.00 9.32 74 PHE A N 1
ATOM 551 C CA . PHE A 1 81 ? 4.109 -82.729 6.095 1.00 9.05 74 PHE A CA 1
ATOM 552 C C . PHE A 1 81 ? 4.264 -81.224 6.306 1.00 9.45 74 PHE A C 1
ATOM 553 O O . PHE A 1 81 ? 3.875 -80.441 5.436 1.00 8.89 74 PHE A O 1
ATOM 561 N N . SER A 1 82 ? 4.858 -80.823 7.429 1.00 7.80 75 SER A N 1
ATOM 562 C CA . SER A 1 82 ? 5.008 -79.402 7.719 1.00 8.39 75 SER A CA 1
ATOM 563 C C . SER A 1 82 ? 6.466 -78.970 7.863 1.00 8.27 75 SER A C 1
ATOM 564 O O . SER A 1 82 ? 7.353 -79.794 8.110 1.00 9.18 75 SER A O 1
ATOM 567 N N . ILE A 1 83 ? 6.684 -77.665 7.727 1.00 8.67 76 ILE A N 1
ATOM 568 C CA . ILE A 1 83 ? 7.985 -77.039 7.915 1.00 8.67 76 ILE A CA 1
ATOM 569 C C . ILE A 1 83 ? 7.994 -76.427 9.314 1.00 9.22 76 ILE A C 1
ATOM 570 O O . ILE A 1 83 ? 7.080 -75.695 9.708 1.00 9.43 76 ILE A O 1
ATOM 575 N N . SER A 1 84 ? 9.063 -76.712 10.050 1.00 9.81 77 SER A N 1
ATOM 576 C CA . SER A 1 84 ? 9.271 -76.076 11.347 1.00 10.43 77 SER A CA 1
ATOM 577 C C . SER A 1 84 ? 9.813 -74.677 11.085 1.00 10.45 77 SER A C 1
ATOM 578 O O . SER A 1 84 ? 10.960 -74.529 10.669 1.00 10.00 77 SER A O 1
ATOM 581 N N . TRP A 1 85 ? 9.001 -73.658 11.336 1.00 10.71 78 TRP A N 1
ATOM 582 C CA . TRP A 1 85 ? 9.413 -72.266 11.126 1.00 10.08 78 TRP A CA 1
ATOM 583 C C . TRP A 1 85 ? 10.738 -71.956 11.828 1.00 10.44 78 TRP A C 1
ATOM 584 O O . TRP A 1 85 ? 11.621 -71.319 11.246 1.00 9.37 78 TRP A O 1
ATOM 595 N N . SER A 1 86 ? 10.886 -72.430 13.062 1.00 10.73 79 SER A N 1
ATOM 596 C CA . SER A 1 86 ? 12.098 -72.144 13.823 1.00 11.14 79 SER A CA 1
ATOM 597 C C . SER A 1 86 ? 13.365 -72.864 13.351 1.00 11.79 79 SER A C 1
ATOM 598 O O . SER A 1 86 ? 14.442 -72.570 13.865 1.00 11.61 79 SER A O 1
ATOM 601 N N . ARG A 1 87 ? 13.253 -73.757 12.366 1.00 11.40 80 ARG A N 1
ATOM 602 C CA . ARG A 1 87 ? 14.423 -74.299 11.668 1.00 11.54 80 ARG A CA 1
ATOM 603 C C . ARG A 1 87 ? 14.848 -73.342 10.566 1.00 11.83 80 ARG A C 1
ATOM 604 O O . ARG A 1 87 ? 16.005 -73.314 10.157 1.00 11.59 80 ARG A O 1
ATOM 612 N N . ILE A 1 88 ? 13.908 -72.516 10.121 1.00 11.12 81 ILE A N 1
ATOM 613 C CA . ILE A 1 88 ? 14.143 -71.617 8.993 1.00 11.70 81 ILE A CA 1
ATOM 614 C C . ILE A 1 88 ? 14.636 -70.256 9.473 1.00 11.55 81 ILE A C 1
ATOM 615 O O . ILE A 1 88 ? 15.601 -69.723 8.934 1.00 12.06 81 ILE A O 1
ATOM 620 N N . ILE A 1 89 ? 13.951 -69.707 10.470 1.00 12.04 82 ILE A N 1
ATOM 621 C CA . ILE A 1 89 ? 14.312 -68.427 11.072 1.00 11.75 82 ILE A CA 1
ATOM 622 C C . ILE A 1 89 ? 14.186 -68.687 12.567 1.00 11.83 82 ILE A C 1
ATOM 623 O O . ILE A 1 89 ? 13.083 -68.613 13.102 1.00 12.32 82 ILE A O 1
ATOM 628 N N . PRO A 1 90 ? 15.293 -69.026 13.245 1.00 11.81 83 PRO A N 1
ATOM 629 C CA . PRO A 1 90 ? 15.128 -69.457 14.631 1.00 12.10 83 PRO A CA 1
ATOM 630 C C . PRO A 1 90 ? 14.378 -68.523 15.578 1.00 12.88 83 PRO A C 1
ATOM 631 O O . PRO A 1 90 ? 13.610 -69.002 16.415 1.00 13.46 83 PRO A O 1
ATOM 635 N N . GLU A 1 91 ? 14.606 -67.219 15.456 1.00 13.61 84 GLU A N 1
ATOM 636 C CA . GLU A 1 91 ? 13.912 -66.226 16.267 1.00 14.35 84 GLU A CA 1
ATOM 637 C C . GLU A 1 91 ? 12.559 -65.915 15.643 1.00 13.97 84 GLU A C 1
ATOM 638 O O . GLU A 1 91 ? 11.656 -65.409 16.312 1.00 13.80 84 GLU A O 1
ATOM 644 N N . GLY A 1 92 ? 12.431 -66.181 14.347 1.00 13.85 85 GLY A N 1
ATOM 645 C CA . GLY A 1 92 ? 11.128 -66.099 13.697 1.00 13.24 85 GLY A CA 1
ATOM 646 C C . GLY A 1 92 ? 10.786 -64.884 12.860 1.00 13.46 85 GLY A C 1
ATOM 647 O O . GLY A 1 92 ? 9.995 -65.014 11.932 1.00 13.06 85 GLY A O 1
ATOM 648 N N . GLY A 1 93 ? 11.374 -63.726 13.151 1.00 13.76 86 GLY A N 1
ATOM 649 C CA . GLY A 1 93 ? 10.990 -62.477 12.492 1.00 13.36 86 GLY A CA 1
ATOM 650 C C . GLY A 1 93 ? 11.692 -62.096 11.199 1.00 13.44 86 GLY A C 1
ATOM 651 O O . GLY A 1 93 ? 12.758 -62.621 10.873 1.00 12.88 86 GLY A O 1
ATOM 652 N N . ARG A 1 94 ? 11.097 -61.132 10.503 1.00 13.65 87 ARG A N 1
ATOM 653 C CA . ARG A 1 94 ? 11.565 -60.665 9.203 1.00 14.00 87 ARG A CA 1
ATOM 654 C C . ARG A 1 94 ? 12.904 -59.939 9.267 1.00 14.47 87 ARG A C 1
ATOM 655 O O . ARG A 1 94 ? 13.579 -59.775 8.252 1.00 14.88 87 ARG A O 1
ATOM 663 N N . GLY A 1 95 ? 13.290 -59.514 10.464 1.00 14.46 88 GLY A N 1
ATOM 664 C CA . GLY A 1 95 ? 14.591 -58.884 10.651 1.00 15.23 88 GLY A CA 1
ATOM 665 C C . GLY A 1 95 ? 15.597 -59.812 11.299 1.00 15.45 88 GLY A C 1
ATOM 666 O O . GLY A 1 95 ? 16.710 -59.391 11.618 1.00 16.42 88 GLY A O 1
ATOM 667 N N . ASP A 1 96 ? 15.226 -61.074 11.488 1.00 15.69 89 ASP A N 1
ATOM 668 C CA . ASP A 1 96 ? 16.091 -62.026 12.174 1.00 16.75 89 ASP A CA 1
ATOM 669 C C . ASP A 1 96 ? 16.884 -62.892 11.194 1.00 16.93 89 ASP A C 1
ATOM 670 O O . ASP A 1 96 ? 16.506 -63.041 10.032 1.00 16.95 89 ASP A O 1
ATOM 675 N N . ALA A 1 97 ? 18.006 -63.430 11.664 1.00 17.51 90 ALA A N 1
ATOM 676 C CA . ALA A 1 97 ? 18.872 -64.273 10.851 1.00 17.68 90 ALA A CA 1
ATOM 677 C C . ALA A 1 97 ? 18.156 -65.526 10.351 1.00 17.74 90 ALA A C 1
ATOM 678 O O . ALA A 1 97 ? 17.447 -66.193 11.102 1.00 17.94 90 ALA A O 1
ATOM 680 N N . VAL A 1 98 ? 18.361 -65.831 9.074 1.00 17.55 91 VAL A N 1
ATOM 681 C CA . VAL A 1 98 ? 17.837 -67.044 8.452 1.00 16.99 91 VAL A CA 1
ATOM 682 C C . VAL A 1 98 ? 18.837 -68.179 8.680 1.00 16.63 91 VAL A C 1
ATOM 683 O O . VAL A 1 98 ? 20.049 -67.969 8.608 1.00 16.39 91 VAL A O 1
ATOM 687 N N . ASN A 1 99 ? 18.336 -69.376 8.971 1.00 16.40 92 ASN A N 1
ATOM 688 C CA . ASN A 1 99 ? 19.177 -70.550 9.198 1.00 16.16 92 ASN A CA 1
ATOM 689 C C . ASN A 1 99 ? 19.299 -71.374 7.917 1.00 16.56 92 ASN A C 1
ATOM 690 O O . ASN A 1 99 ? 18.423 -72.175 7.588 1.00 16.80 92 ASN A O 1
ATOM 695 N N . GLN A 1 100 ? 20.394 -71.182 7.189 1.00 16.71 93 GLN A N 1
ATOM 696 C CA . GLN A 1 100 ? 20.569 -71.863 5.908 1.00 17.40 93 GLN A CA 1
ATOM 697 C C . GLN A 1 100 ? 20.484 -73.382 5.990 1.00 17.13 93 GLN A C 1
ATOM 698 O O . GLN A 1 100 ? 19.990 -74.012 5.047 1.00 17.38 93 GLN A O 1
ATOM 704 N N . ALA A 1 101 ? 20.967 -73.951 7.094 1.00 16.77 94 ALA A N 1
ATOM 705 C CA . ALA A 1 101 ? 20.954 -75.400 7.311 1.00 16.51 94 ALA A CA 1
ATOM 706 C C . ALA A 1 101 ? 19.548 -75.987 7.341 1.00 16.50 94 ALA A C 1
ATOM 707 O O . ALA A 1 101 ? 19.319 -77.107 6.870 1.00 16.13 94 ALA A O 1
ATOM 709 N N . GLY A 1 102 ? 18.636 -75.233 7.947 1.00 15.72 95 GLY A N 1
ATOM 710 C CA . GLY A 1 102 ? 17.244 -75.649 8.057 1.00 15.35 95 GLY A CA 1
ATOM 711 C C . GLY A 1 102 ? 16.620 -75.602 6.677 1.00 15.75 95 GLY A C 1
ATOM 712 O O . GLY A 1 102 ? 15.904 -76.517 6.277 1.00 15.33 95 GLY A O 1
ATOM 713 N N . ILE A 1 103 ? 16.918 -74.545 5.926 1.00 15.10 96 ILE A N 1
ATOM 714 C CA . ILE A 1 103 ? 16.426 -74.464 4.555 1.00 15.22 96 ILE A CA 1
ATOM 715 C C . ILE A 1 103 ? 16.962 -75.609 3.695 1.00 14.50 96 ILE A C 1
ATOM 716 O O . ILE A 1 103 ? 16.188 -76.215 2.951 1.00 14.00 96 ILE A O 1
ATOM 721 N N . ASP A 1 104 ? 18.252 -75.919 3.823 1.00 13.82 97 ASP A N 1
ATOM 722 C CA . ASP A 1 104 ? 18.897 -76.961 3.021 1.00 14.19 97 ASP A CA 1
ATOM 723 C C . ASP A 1 104 ? 18.287 -78.334 3.280 1.00 13.50 97 ASP A C 1
ATOM 724 O O . ASP A 1 104 ? 18.132 -79.147 2.365 1.00 14.42 97 ASP A O 1
ATOM 729 N N . HIS A 1 105 ? 17.927 -78.586 4.535 1.00 13.13 98 HIS A N 1
ATOM 730 C CA . HIS A 1 105 ? 17.292 -79.838 4.910 1.00 12.05 98 HIS A CA 1
ATOM 731 C C . HIS A 1 105 ? 15.978 -80.072 4.161 1.00 12.01 98 HIS A C 1
ATOM 732 O O . HIS A 1 105 ? 15.748 -81.150 3.612 1.00 11.72 98 HIS A O 1
ATOM 739 N N . TYR A 1 106 ? 15.118 -79.059 4.146 1.00 10.96 99 TYR A N 1
ATOM 740 C CA . TYR A 1 106 ? 13.826 -79.198 3.493 1.00 11.43 99 TYR A CA 1
ATOM 741 C C . TYR A 1 106 ? 13.927 -79.195 1.972 1.00 11.66 99 TYR A C 1
ATOM 742 O O . TYR A 1 106 ? 13.132 -79.843 1.291 1.00 11.94 99 TYR A O 1
ATOM 751 N N . VAL A 1 107 ? 14.899 -78.448 1.452 1.00 11.87 100 VAL A N 1
ATOM 752 C CA . VAL A 1 107 ? 15.174 -78.451 0.017 1.00 12.74 100 VAL A CA 1
ATOM 753 C C . VAL A 1 107 ? 15.538 -79.874 -0.411 1.00 12.98 100 VAL A C 1
ATOM 754 O O . VAL A 1 107 ? 14.957 -80.407 -1.358 1.00 12.68 100 VAL A O 1
ATOM 758 N N . LYS A 1 108 ? 16.452 -80.498 0.329 1.00 12.97 101 LYS A N 1
ATOM 759 C CA . LYS A 1 108 ? 16.867 -81.869 0.026 1.00 13.16 101 LYS A CA 1
ATOM 760 C C . LYS A 1 108 ? 15.696 -82.829 0.153 1.00 13.17 101 LYS A C 1
ATOM 761 O O . LYS A 1 108 ? 15.519 -83.729 -0.668 1.00 13.40 101 LYS A O 1
ATOM 767 N N . PHE A 1 109 ? 14.909 -82.642 1.206 1.00 12.66 102 PHE A N 1
ATOM 768 C CA . PHE A 1 109 ? 13.792 -83.550 1.428 1.00 12.90 102 PHE A CA 1
ATOM 769 C C . PHE A 1 109 ? 12.811 -83.514 0.255 1.00 12.49 102 PHE A C 1
ATOM 770 O O . PHE A 1 109 ? 12.408 -84.568 -0.223 1.00 12.56 102 PHE A O 1
ATOM 778 N N . VAL A 1 110 ? 12.451 -82.320 -0.213 1.00 12.59 103 VAL A N 1
ATOM 779 C CA . VAL A 1 110 ? 11.515 -82.151 -1.322 1.00 12.54 103 VAL A CA 1
ATOM 780 C C . VAL A 1 110 ? 12.087 -82.754 -2.608 1.00 12.55 103 VAL A C 1
ATOM 781 O O . VAL A 1 110 ? 11.363 -83.365 -3.392 1.00 11.61 103 VAL A O 1
ATOM 785 N N . ASP A 1 111 ? 13.388 -82.583 -2.820 1.00 13.15 104 ASP A N 1
ATOM 786 C CA . ASP A 1 111 ? 14.072 -83.128 -3.986 1.00 14.18 104 ASP A CA 1
ATOM 787 C C . ASP A 1 111 ? 13.930 -84.649 -3.963 1.00 13.69 104 ASP A C 1
ATOM 788 O O . ASP A 1 111 ? 13.607 -85.272 -4.972 1.00 14.14 104 ASP A O 1
ATOM 793 N N . ASP A 1 112 ? 14.160 -85.231 -2.791 1.00 13.87 105 ASP A N 1
ATOM 794 C CA . ASP A 1 112 ? 14.104 -86.675 -2.586 1.00 13.61 105 ASP A CA 1
ATOM 795 C C . ASP A 1 112 ? 12.685 -87.227 -2.770 1.00 13.33 105 ASP A C 1
ATOM 796 O O . ASP A 1 112 ? 12.499 -88.319 -3.314 1.00 13.72 105 ASP A O 1
ATOM 801 N N . LEU A 1 113 ? 11.678 -86.480 -2.324 1.00 12.63 106 LEU A N 1
ATOM 802 C CA . LEU A 1 113 ? 10.287 -86.874 -2.542 1.00 12.19 106 LEU A CA 1
ATOM 803 C C . LEU A 1 113 ? 9.950 -86.885 -4.029 1.00 11.94 106 LEU A C 1
ATOM 804 O O . LEU A 1 113 ? 9.368 -87.845 -4.536 1.00 11.86 106 LEU A O 1
ATOM 809 N N . LEU A 1 114 ? 10.335 -85.817 -4.724 1.00 12.54 107 LEU A N 1
ATOM 810 C CA . LEU A 1 114 ? 10.030 -85.702 -6.143 1.00 11.61 107 LEU A CA 1
ATOM 811 C C . LEU A 1 114 ? 10.791 -86.749 -6.958 1.00 12.08 107 LEU A C 1
ATOM 812 O O . LEU A 1 114 ? 10.263 -87.256 -7.947 1.00 12.84 107 LEU A O 1
ATOM 817 N N . ASP A 1 115 ? 12.008 -87.092 -6.540 1.00 12.15 108 ASP A N 1
ATOM 818 C CA . ASP A 1 115 ? 12.762 -88.148 -7.222 1.00 12.47 108 ASP A CA 1
ATOM 819 C C . ASP A 1 115 ? 12.114 -89.521 -7.038 1.00 11.75 108 ASP A C 1
ATOM 820 O O . ASP A 1 115 ? 12.313 -90.414 -7.862 1.00 12.17 108 ASP A O 1
ATOM 825 N N . ALA A 1 116 ? 11.366 -89.682 -5.946 1.00 11.51 109 ALA A N 1
ATOM 826 C CA . ALA A 1 116 ? 10.597 -90.884 -5.654 1.00 10.82 109 ALA A CA 1
ATOM 827 C C . ALA A 1 116 ? 9.242 -90.876 -6.369 1.00 11.47 109 ALA A C 1
ATOM 828 O O . ALA A 1 116 ? 8.508 -91.871 -6.313 1.00 12.21 109 ALA A O 1
ATOM 830 N N . GLY A 1 117 ? 8.912 -89.765 -7.028 1.00 10.97 110 GLY A N 1
ATOM 831 C CA . GLY A 1 117 ? 7.633 -89.606 -7.727 1.00 10.67 110 GLY A CA 1
ATOM 832 C C . GLY A 1 117 ? 6.415 -89.348 -6.855 1.00 11.38 110 GLY A C 1
ATOM 833 O O . GLY A 1 117 ? 5.280 -89.601 -7.267 1.00 11.72 110 GLY A O 1
ATOM 834 N N . ILE A 1 118 ? 6.648 -88.838 -5.650 1.00 10.57 111 ILE A N 1
ATOM 835 C CA . ILE A 1 118 ? 5.597 -88.566 -4.672 1.00 10.78 111 ILE A CA 1
ATOM 836 C C . ILE A 1 118 ? 5.369 -87.059 -4.587 1.00 10.53 111 ILE A C 1
ATOM 837 O O . ILE A 1 118 ? 6.333 -86.309 -4.500 1.00 11.38 111 ILE A O 1
ATOM 842 N N . THR A 1 119 ? 4.120 -86.603 -4.625 1.00 10.78 112 THR A N 1
ATOM 843 C CA . THR A 1 119 ? 3.900 -85.158 -4.578 1.00 10.97 112 THR A CA 1
ATOM 844 C C . THR A 1 119 ? 3.867 -84.613 -3.150 1.00 10.91 112 THR A C 1
ATOM 845 O O . THR A 1 119 ? 3.085 -85.091 -2.325 1.00 11.20 112 THR A O 1
ATOM 849 N N . PRO A 1 120 ? 4.698 -83.595 -2.863 1.00 10.56 113 PRO A N 1
ATOM 850 C CA . PRO A 1 120 ? 4.664 -82.960 -1.553 1.00 10.51 113 PRO A CA 1
ATOM 851 C C . PRO A 1 120 ? 3.471 -82.021 -1.395 1.00 10.62 113 PRO A C 1
ATOM 852 O O . PRO A 1 120 ? 3.117 -81.298 -2.328 1.00 11.08 113 PRO A O 1
ATOM 856 N N . PHE A 1 121 ? 2.837 -82.057 -0.225 1.00 10.60 114 PHE A N 1
ATOM 857 C CA . PHE A 1 121 ? 1.792 -81.104 0.135 1.00 11.34 114 PHE A CA 1
ATOM 858 C C . PHE A 1 121 ? 2.307 -80.500 1.446 1.00 10.28 114 PHE A C 1
ATOM 859 O O . PHE A 1 121 ? 2.358 -81.191 2.461 1.00 10.58 114 PHE A O 1
ATOM 867 N N . ILE A 1 122 ? 2.754 -79.246 1.415 1.00 8.93 115 ILE A N 1
ATOM 868 C CA . ILE A 1 122 ? 3.472 -78.663 2.551 1.00 9.53 115 ILE A CA 1
ATOM 869 C C . ILE A 1 122 ? 2.719 -77.644 3.411 1.00 9.41 115 ILE A C 1
ATOM 870 O O . ILE A 1 122 ? 2.224 -76.636 2.898 1.00 9.38 115 ILE A O 1
ATOM 875 N N . THR A 1 123 ? 2.652 -77.912 4.713 1.00 9.26 116 THR A N 1
ATOM 876 C CA . THR A 1 123 ? 2.043 -77.011 5.687 1.00 9.41 116 THR A CA 1
ATOM 877 C C . THR A 1 123 ? 3.120 -76.068 6.207 1.00 8.69 116 THR A C 1
ATOM 878 O O . THR A 1 123 ? 4.171 -76.514 6.670 1.00 9.27 116 THR A O 1
ATOM 882 N N . LEU A 1 124 ? 2.862 -74.767 6.152 1.00 8.05 117 LEU A N 1
ATOM 883 C CA . LEU A 1 124 ? 3.850 -73.805 6.633 1.00 8.70 117 LEU A CA 1
ATOM 884 C C . LEU A 1 124 ? 3.780 -73.669 8.146 1.00 8.68 117 LEU A C 1
ATOM 885 O O . LEU A 1 124 ? 4.806 -73.540 8.808 1.00 10.28 117 LEU A O 1
ATOM 890 N N . PHE A 1 125 ? 2.573 -73.690 8.696 1.00 9.55 118 PHE A N 1
ATOM 891 C CA . PHE A 1 125 ? 2.417 -73.490 10.125 1.00 10.08 118 PHE A CA 1
ATOM 892 C C . PHE A 1 125 ? 1.580 -74.601 10.734 1.00 10.46 118 PHE A C 1
ATOM 893 O O . PHE A 1 125 ? 0.362 -74.620 10.533 1.00 10.57 118 PHE A O 1
ATOM 901 N N . HIS A 1 126 ? 2.233 -75.485 11.483 1.00 9.83 119 HIS A N 1
ATOM 902 C CA . HIS A 1 126 ? 1.535 -76.561 12.189 1.00 10.59 119 HIS A CA 1
ATOM 903 C C . HIS A 1 126 ? 1.748 -76.416 13.704 1.00 11.07 119 HIS A C 1
ATOM 904 O O . HIS A 1 126 ? 2.257 -77.308 14.386 1.00 11.06 119 HIS A O 1
ATOM 911 N N . TRP A 1 127 ? 1.358 -75.242 14.193 1.00 11.25 120 TRP A N 1
ATOM 912 C CA . TRP A 1 127 ? 1.296 -74.827 15.602 1.00 11.48 120 TRP A CA 1
ATOM 913 C C . TRP A 1 127 ? 2.580 -74.391 16.306 1.00 11.84 120 TRP A C 1
ATOM 914 O O . TRP A 1 127 ? 2.522 -73.801 17.384 1.00 12.47 120 TRP A O 1
ATOM 925 N N . ASP A 1 128 ? 3.719 -74.684 15.689 1.00 12.16 121 ASP A N 1
ATOM 926 C CA . ASP A 1 128 ? 5.040 -74.431 16.247 1.00 11.60 121 ASP A CA 1
ATOM 927 C C . ASP A 1 128 ? 5.598 -73.022 16.003 1.00 11.58 121 ASP A C 1
ATOM 928 O O . ASP A 1 128 ? 6.653 -72.843 15.391 1.00 12.36 121 ASP A O 1
ATOM 933 N N . LEU A 1 129 ? 4.880 -72.020 16.501 1.00 10.56 122 LEU A N 1
ATOM 934 C CA . LEU A 1 129 ? 5.319 -70.627 16.439 1.00 10.64 122 LEU A CA 1
ATOM 935 C C . LEU A 1 129 ? 6.672 -70.474 17.130 1.00 10.10 122 LEU A C 1
ATOM 936 O O . LEU A 1 129 ? 6.815 -70.938 18.254 1.00 10.86 122 LEU A O 1
ATOM 941 N N . PRO A 1 130 ? 7.655 -69.840 16.470 1.00 9.77 123 PRO A N 1
ATOM 942 C CA . PRO A 1 130 ? 8.945 -69.626 17.124 1.00 10.35 123 PRO A CA 1
ATOM 943 C C . PRO A 1 130 ? 8.738 -68.878 18.442 1.00 11.22 123 PRO A C 1
ATOM 944 O O . PRO A 1 130 ? 8.011 -67.883 18.481 1.00 12.13 123 PRO A O 1
ATOM 948 N N . GLU A 1 131 ? 9.376 -69.364 19.503 1.00 12.04 124 GLU A N 1
ATOM 949 C CA . GLU A 1 131 ? 9.254 -68.767 20.831 1.00 13.39 124 GLU A CA 1
ATOM 950 C C . GLU A 1 131 ? 9.684 -67.302 20.852 1.00 12.67 124 GLU A C 1
ATOM 951 O O . GLU A 1 131 ? 9.166 -66.513 21.641 1.00 13.37 124 GLU A O 1
ATOM 957 N N . GLY A 1 132 ? 10.620 -66.935 19.981 1.00 13.34 125 GLY A N 1
ATOM 958 C CA . GLY A 1 132 ? 11.101 -65.560 19.902 1.00 13.37 125 GLY A CA 1
ATOM 959 C C . GLY A 1 132 ? 10.030 -64.541 19.566 1.00 14.22 125 GLY A C 1
ATOM 960 O O . GLY A 1 132 ? 10.073 -63.411 20.056 1.00 13.93 125 GLY A O 1
ATOM 961 N N . LEU A 1 133 ? 9.070 -64.928 18.729 1.00 13.46 126 LEU A N 1
ATOM 962 C CA . LEU A 1 133 ? 8.028 -63.989 18.313 1.00 13.45 126 LEU A CA 1
ATOM 963 C C . LEU A 1 133 ? 7.001 -63.839 19.429 1.00 13.42 126 LEU A C 1
ATOM 964 O O . LEU A 1 133 ? 6.437 -62.758 19.638 1.00 13.40 126 LEU A O 1
ATOM 969 N N . HIS A 1 134 ? 6.779 -64.934 20.150 1.00 13.39 127 HIS A N 1
ATOM 970 C CA . HIS A 1 134 ? 5.886 -64.916 21.303 1.00 13.44 127 HIS A CA 1
ATOM 971 C C . HIS A 1 134 ? 6.424 -63.973 22.375 1.00 13.20 127 HIS A C 1
ATOM 972 O O . HIS A 1 134 ? 5.679 -63.181 22.954 1.00 12.50 127 HIS A O 1
ATOM 979 N N . GLN A 1 135 ? 7.723 -64.063 22.638 1.00 13.36 128 GLN A N 1
ATOM 980 C CA . GLN A 1 135 ? 8.348 -63.181 23.616 1.00 14.31 128 GLN A CA 1
ATOM 981 C C . GLN A 1 135 ? 8.441 -61.727 23.146 1.00 13.57 128 GLN A C 1
ATOM 982 O O . GLN A 1 135 ? 8.194 -60.804 23.926 1.00 13.81 128 GLN A O 1
ATOM 988 N N . ARG A 1 136 ? 8.801 -61.528 21.882 1.00 13.52 129 ARG A N 1
ATOM 989 C CA . ARG A 1 136 ? 9.035 -60.193 21.339 1.00 13.97 129 ARG A CA 1
ATOM 990 C C . ARG A 1 136 ? 7.811 -59.298 21.329 1.00 14.27 129 ARG A C 1
ATOM 991 O O . ARG A 1 136 ? 7.896 -58.128 21.711 1.00 14.54 129 ARG A O 1
ATOM 999 N N . TYR A 1 137 ? 6.693 -59.849 20.863 1.00 14.16 130 TYR A N 1
ATOM 1000 C CA . TYR A 1 137 ? 5.488 -59.049 20.681 1.00 14.20 130 TYR A CA 1
ATOM 1001 C C . TYR A 1 137 ? 4.153 -59.726 20.987 1.00 14.36 130 TYR A C 1
ATOM 1002 O O . TYR A 1 137 ? 3.092 -59.196 20.645 1.00 14.52 130 TYR A O 1
ATOM 1011 N N . GLY A 1 138 ? 4.191 -60.870 21.665 1.00 13.37 131 GLY A N 1
ATOM 1012 C CA . GLY A 1 138 ? 2.954 -61.553 22.021 1.00 12.89 131 GLY A CA 1
ATOM 1013 C C . GLY A 1 138 ? 2.536 -62.521 20.931 1.00 12.40 131 GLY A C 1
ATOM 1014 O O . GLY A 1 138 ? 1.416 -63.031 20.946 1.00 11.39 131 GLY A O 1
ATOM 1015 N N . GLY A 1 139 ? 3.449 -62.790 20.001 1.00 12.20 132 GLY A N 1
ATOM 1016 C CA . GLY A 1 139 ? 3.223 -63.786 18.951 1.00 12.77 132 GLY A CA 1
ATOM 1017 C C . GLY A 1 139 ? 1.924 -63.639 18.178 1.00 12.50 132 GLY A C 1
ATOM 1018 O O . GLY A 1 139 ? 1.690 -62.608 17.548 1.00 12.58 132 GLY A O 1
ATOM 1019 N N . LEU A 1 140 ? 1.085 -64.670 18.259 1.00 12.64 133 LEU A N 1
ATOM 1020 C CA . LEU A 1 140 ? -0.169 -64.749 17.516 1.00 12.53 133 LEU A CA 1
ATOM 1021 C C . LEU A 1 140 ? -1.171 -63.678 17.943 1.00 12.38 133 LEU A C 1
ATOM 1022 O O . LEU A 1 140 ? -2.189 -63.466 17.285 1.00 12.26 133 LEU A O 1
ATOM 1027 N N . LEU A 1 141 ? -0.885 -63.006 19.054 1.00 12.96 134 LEU A N 1
ATOM 1028 C CA . LEU A 1 141 ? -1.738 -61.943 19.567 1.00 12.90 134 LEU A CA 1
ATOM 1029 C C . LEU A 1 141 ? -1.602 -60.609 18.844 1.00 13.26 134 LEU A C 1
ATOM 1030 O O . LEU A 1 141 ? -2.471 -59.750 18.981 1.00 13.20 134 LEU A O 1
ATOM 1035 N N . ASN A 1 142 ? -0.529 -60.441 18.079 1.00 13.70 135 ASN A N 1
ATOM 1036 C CA . ASN A 1 142 ? -0.201 -59.148 17.478 1.00 13.92 135 ASN A CA 1
ATOM 1037 C C . ASN A 1 142 ? -0.692 -59.007 16.036 1.00 14.65 135 ASN A C 1
ATOM 1038 O O . ASN A 1 142 ? -0.218 -59.681 15.120 1.00 14.63 135 ASN A O 1
ATOM 1043 N N . ARG A 1 143 ? -1.666 -58.115 15.869 1.00 15.13 136 ARG A N 1
ATOM 1044 C CA . ARG A 1 143 ? -2.373 -57.884 14.614 1.00 15.11 136 ARG A CA 1
ATOM 1045 C C . ARG A 1 143 ? -1.517 -57.211 13.553 1.00 15.68 136 ARG A C 1
ATOM 1046 O O . ARG A 1 143 ? -1.750 -57.375 12.347 1.00 16.19 136 ARG A O 1
ATOM 1054 N N . THR A 1 144 ? -0.520 -56.465 14.022 1.00 15.87 137 THR A N 1
ATOM 1055 C CA . THR A 1 144 ? 0.419 -55.782 13.140 1.00 16.50 137 THR A CA 1
ATOM 1056 C C . THR A 1 144 ? 1.608 -56.659 12.774 1.00 15.97 137 THR A C 1
ATOM 1057 O O . THR A 1 144 ? 1.890 -56.863 11.594 1.00 15.90 137 THR A O 1
ATOM 1061 N N . GLU A 1 145 ? 2.264 -57.205 13.793 1.00 14.99 138 GLU A N 1
ATOM 1062 C CA . GLU A 1 145 ? 3.527 -57.898 13.611 1.00 14.72 138 GLU A CA 1
ATOM 1063 C C . GLU A 1 145 ? 3.423 -59.341 13.151 1.00 14.07 138 GLU A C 1
ATOM 1064 O O . GLU A 1 145 ? 4.246 -59.782 12.349 1.00 14.50 138 GLU A O 1
ATOM 1070 N N . PHE A 1 146 ? 2.451 -60.082 13.672 1.00 13.50 139 PHE A N 1
ATOM 1071 C CA . PHE A 1 146 ? 2.387 -61.488 13.293 1.00 11.93 139 PHE A CA 1
ATOM 1072 C C . PHE A 1 146 ? 2.147 -61.694 11.798 1.00 11.55 139 PHE A C 1
ATOM 1073 O O . PHE A 1 146 ? 2.865 -62.483 11.173 1.00 11.28 139 PHE A O 1
ATOM 1081 N N . PRO A 1 147 ? 1.190 -60.952 11.212 1.00 10.68 140 PRO A N 1
ATOM 1082 C CA . PRO A 1 147 ? 0.975 -61.152 9.779 1.00 11.21 140 PRO A CA 1
ATOM 1083 C C . PRO A 1 147 ? 2.185 -60.746 8.925 1.00 11.34 140 PRO A C 1
ATOM 1084 O O . PRO A 1 147 ? 2.494 -61.392 7.916 1.00 11.14 140 PRO A O 1
ATOM 1088 N N . LEU A 1 148 ? 2.911 -59.712 9.338 1.00 11.30 141 LEU A N 1
ATOM 1089 C CA . LEU A 1 148 ? 4.107 -59.324 8.592 1.00 11.74 141 LEU A CA 1
ATOM 1090 C C . LEU A 1 148 ? 5.212 -60.388 8.639 1.00 11.54 141 LEU A C 1
ATOM 1091 O O . LEU A 1 148 ? 5.822 -60.711 7.617 1.00 12.07 141 LEU A O 1
ATOM 1096 N N . ASP A 1 149 ? 5.451 -60.967 9.810 1.00 10.90 142 ASP A N 1
ATOM 1097 C CA . ASP A 1 149 ? 6.461 -62.012 9.955 1.00 11.13 142 ASP A CA 1
ATOM 1098 C C . ASP A 1 149 ? 6.060 -63.348 9.326 1.00 11.11 142 ASP A C 1
ATOM 1099 O O . ASP A 1 149 ? 6.916 -64.084 8.819 1.00 11.69 142 ASP A O 1
ATOM 1104 N N . PHE A 1 150 ? 4.770 -63.672 9.375 1.00 10.74 143 PHE A N 1
ATOM 1105 C CA . PHE A 1 150 ? 4.292 -64.867 8.683 1.00 10.35 143 PHE A CA 1
ATOM 1106 C C . PHE A 1 150 ? 4.475 -64.731 7.177 1.00 10.51 143 PHE A C 1
ATOM 1107 O O . PHE A 1 150 ? 4.931 -65.666 6.522 1.00 10.59 143 PHE A O 1
ATOM 1115 N N . GLU A 1 151 ? 4.109 -63.576 6.628 1.00 10.70 144 GLU A N 1
ATOM 1116 C CA . GLU A 1 151 ? 4.280 -63.363 5.198 1.00 10.93 144 GLU A CA 1
ATOM 1117 C C . GLU A 1 151 ? 5.736 -63.501 4.778 1.00 10.91 144 GLU A C 1
ATOM 1118 O O . GLU A 1 151 ? 6.016 -64.046 3.714 1.00 9.86 144 GLU A O 1
ATOM 1124 N N . ASN A 1 152 ? 6.650 -62.946 5.572 1.00 11.00 145 ASN A N 1
ATOM 1125 C CA . ASN A 1 152 ? 8.071 -63.069 5.281 1.00 11.59 145 ASN A CA 1
ATOM 1126 C C . ASN A 1 152 ? 8.515 -64.529 5.260 1.00 11.20 145 ASN A C 1
ATOM 1127 O O . ASN A 1 152 ? 9.205 -64.954 4.337 1.00 10.94 145 ASN A O 1
ATOM 1132 N N . TYR A 1 153 ? 8.134 -65.274 6.292 1.00 10.54 146 TYR A N 1
ATOM 1133 C CA . TYR A 1 153 ? 8.450 -66.697 6.425 1.00 10.00 146 TYR A CA 1
ATOM 1134 C C . TYR A 1 153 ? 7.919 -67.478 5.227 1.00 10.01 146 TYR A C 1
ATOM 1135 O O . TYR A 1 153 ? 8.610 -68.330 4.675 1.00 10.61 146 TYR A O 1
ATOM 1144 N N . ALA A 1 154 ? 6.687 -67.167 4.842 1.00 9.62 147 ALA A N 1
ATOM 1145 C CA . ALA A 1 154 ? 6.058 -67.792 3.685 1.00 9.57 147 ALA A CA 1
ATOM 1146 C C . ALA A 1 154 ? 6.889 -67.505 2.432 1.00 9.83 147 ALA A C 1
ATOM 1147 O O . ALA A 1 154 ? 7.179 -68.419 1.659 1.00 10.35 147 ALA A O 1
ATOM 1149 N N . ARG A 1 155 ? 7.280 -66.249 2.233 1.00 9.84 148 ARG A N 1
ATOM 1150 C CA . ARG A 1 155 ? 8.118 -65.880 1.093 1.00 9.12 148 ARG A CA 1
ATOM 1151 C C . ARG A 1 155 ? 9.457 -66.620 1.071 1.00 9.73 148 ARG A C 1
ATOM 1152 O O . ARG A 1 155 ? 9.918 -67.037 0.011 1.00 10.39 148 ARG A O 1
ATOM 1160 N N . VAL A 1 156 ? 10.083 -66.801 2.228 1.00 9.33 149 VAL A N 1
ATOM 1161 C CA . VAL A 1 156 ? 11.350 -67.530 2.295 1.00 9.64 149 VAL A CA 1
ATOM 1162 C C . VAL A 1 156 ? 11.172 -68.961 1.796 1.00 9.91 149 VAL A C 1
ATOM 1163 O O . VAL A 1 156 ? 11.993 -69.459 1.020 1.00 10.46 149 VAL A O 1
ATOM 1167 N N . MET A 1 157 ? 10.087 -69.602 2.220 1.00 9.88 150 MET A N 1
ATOM 1168 C CA . MET A 1 157 ? 9.808 -70.986 1.842 1.00 9.40 150 MET A CA 1
ATOM 1169 C C . MET A 1 157 ? 9.406 -71.133 0.386 1.00 9.77 150 MET A C 1
ATOM 1170 O O . MET A 1 157 ? 9.829 -72.096 -0.262 1.00 9.43 150 MET A O 1
ATOM 1175 N N . PHE A 1 158 ? 8.614 -70.183 -0.113 1.00 9.39 151 PHE A N 1
ATOM 1176 C CA . PHE A 1 158 ? 8.199 -70.168 -1.515 1.00 10.26 151 PHE A CA 1
ATOM 1177 C C . PHE A 1 158 ? 9.431 -70.040 -2.402 1.00 10.66 151 PHE A C 1
ATOM 1178 O O . PHE A 1 158 ? 9.508 -70.657 -3.462 1.00 10.66 151 PHE A O 1
ATOM 1186 N N . ARG A 1 159 ? 10.378 -69.210 -1.971 1.00 12.11 152 ARG A N 1
ATOM 1187 C CA . ARG A 1 159 ? 11.587 -68.970 -2.744 1.00 12.07 152 ARG A CA 1
ATOM 1188 C C . ARG A 1 159 ? 12.514 -70.183 -2.712 1.00 12.83 152 ARG A C 1
ATOM 1189 O O . ARG A 1 159 ? 13.137 -70.516 -3.719 1.00 12.62 152 ARG A O 1
ATOM 1197 N N . ALA A 1 160 ? 12.587 -70.855 -1.568 1.00 12.55 153 ALA A N 1
ATOM 1198 C CA . ALA A 1 160 ? 13.496 -71.983 -1.383 1.00 12.42 153 ALA A CA 1
ATOM 1199 C C . ALA A 1 160 ? 12.995 -73.285 -1.999 1.00 11.89 153 ALA A C 1
ATOM 1200 O O . ALA A 1 160 ? 13.794 -74.169 -2.332 1.00 12.92 153 ALA A O 1
ATOM 1202 N N . LEU A 1 161 ? 11.677 -73.406 -2.137 1.00 10.69 154 LEU A N 1
ATOM 1203 C CA . LEU A 1 161 ? 11.081 -74.646 -2.629 1.00 10.17 154 LEU A CA 1
ATOM 1204 C C . LEU A 1 161 ? 10.230 -74.413 -3.880 1.00 9.71 154 LEU A C 1
ATOM 1205 O O . LEU A 1 161 ? 9.036 -74.720 -3.885 1.00 10.55 154 LEU A O 1
ATOM 1210 N N . PRO A 1 162 ? 10.852 -73.924 -4.970 1.00 10.62 155 PRO A N 1
ATOM 1211 C CA . PRO A 1 162 ? 10.100 -73.564 -6.166 1.00 10.32 155 PRO A CA 1
ATOM 1212 C C . PRO A 1 162 ? 9.492 -74.742 -6.930 1.00 9.81 155 PRO A C 1
ATOM 1213 O O . PRO A 1 162 ? 8.654 -74.505 -7.797 1.00 10.11 155 PRO A O 1
ATOM 1217 N N . LYS A 1 163 ? 9.897 -75.980 -6.641 1.00 8.35 156 LYS A N 1
ATOM 1218 C CA . LYS A 1 163 ? 9.265 -77.153 -7.254 1.00 9.18 156 LYS A CA 1
ATOM 1219 C C . LYS A 1 163 ? 7.962 -77.607 -6.587 1.00 9.89 156 LYS A C 1
ATOM 1220 O O . LYS A 1 163 ? 7.252 -78.481 -7.090 1.00 10.89 156 LYS A O 1
ATOM 1226 N N . VAL A 1 164 ? 7.684 -77.051 -5.417 1.00 10.00 157 VAL A N 1
ATOM 1227 C CA . VAL A 1 164 ? 6.469 -77.390 -4.685 1.00 10.23 157 VAL A CA 1
ATOM 1228 C C . VAL A 1 164 ? 5.269 -76.761 -5.389 1.00 10.03 157 VAL A C 1
ATOM 1229 O O . VAL A 1 164 ? 5.349 -75.650 -5.908 1.00 11.13 157 VAL A O 1
ATOM 1233 N N . ARG A 1 165 ? 4.163 -77.492 -5.437 1.00 9.90 158 ARG A N 1
ATOM 1234 C CA . ARG A 1 165 ? 2.955 -76.979 -6.083 1.00 10.83 158 ARG A CA 1
ATOM 1235 C C . ARG A 1 165 ? 1.755 -76.904 -5.152 1.00 10.71 158 ARG A C 1
ATOM 1236 O O . ARG A 1 165 ? 0.770 -76.233 -5.465 1.00 13.02 158 ARG A O 1
ATOM 1244 N N . ASN A 1 166 ? 1.832 -77.598 -4.021 1.00 9.62 159 ASN A N 1
ATOM 1245 C CA . ASN A 1 166 ? 0.710 -77.680 -3.091 1.00 9.64 159 ASN A CA 1
ATOM 1246 C C . ASN A 1 166 ? 1.074 -77.171 -1.705 1.00 8.73 159 ASN A C 1
ATOM 1247 O O . ASN A 1 166 ? 1.824 -77.824 -0.980 1.00 8.43 159 ASN A O 1
ATOM 1252 N N . TRP A 1 167 ? 0.541 -76.003 -1.364 1.00 8.06 160 TRP A N 1
ATOM 1253 C CA . TRP A 1 167 ? 0.870 -75.320 -0.116 1.00 8.54 160 TRP A CA 1
ATOM 1254 C C . TRP A 1 167 ? -0.322 -75.148 0.823 1.00 8.18 160 TRP A C 1
ATOM 1255 O O . TRP A 1 167 ? -1.442 -74.908 0.374 1.00 9.58 160 TRP A O 1
ATOM 1266 N N . ILE A 1 168 ? -0.066 -75.261 2.122 1.00 7.66 161 ILE A N 1
ATOM 1267 C CA . ILE A 1 168 ? -1.073 -75.011 3.163 1.00 8.90 161 ILE A CA 1
ATOM 1268 C C . ILE A 1 168 ? -0.487 -73.951 4.094 1.00 8.91 161 ILE A C 1
ATOM 1269 O O . ILE A 1 168 ? 0.671 -74.066 4.520 1.00 10.02 161 ILE A O 1
ATOM 1274 N N . THR A 1 169 ? -1.237 -72.886 4.366 1.00 8.33 162 THR A N 1
ATOM 1275 C CA . THR A 1 169 ? -0.736 -71.848 5.259 1.00 9.46 162 THR A CA 1
ATOM 1276 C C . THR A 1 169 ? -0.775 -72.310 6.721 1.00 8.92 162 THR A C 1
ATOM 1277 O O . THR A 1 169 ? 0.277 -72.468 7.332 1.00 10.34 162 THR A O 1
ATOM 1281 N N . PHE A 1 170 ? -1.964 -72.529 7.275 1.00 8.60 163 PHE A N 1
ATOM 1282 C CA . PHE A 1 170 ? -2.133 -72.926 8.666 1.00 8.14 163 PHE A CA 1
ATOM 1283 C C . PHE A 1 170 ? -2.868 -74.251 8.799 1.00 8.51 163 PHE A C 1
ATOM 1284 O O . PHE A 1 170 ? -3.835 -74.490 8.082 1.00 8.01 163 PHE A O 1
ATOM 1292 N N . ASN A 1 171 ? -2.423 -75.090 9.730 1.00 8.77 164 ASN A N 1
ATOM 1293 C CA . ASN A 1 171 ? -3.162 -76.286 10.098 1.00 8.80 164 ASN A CA 1
ATOM 1294 C C . ASN A 1 171 ? -4.040 -76.005 11.320 1.00 9.16 164 ASN A C 1
ATOM 1295 O O . ASN A 1 171 ? -3.539 -75.683 12.406 1.00 9.63 164 ASN A O 1
ATOM 1300 N N . GLU A 1 172 ? -5.351 -76.121 11.142 1.00 9.47 165 GLU A N 1
ATOM 1301 C CA . GLU A 1 172 ? -6.285 -76.047 12.261 1.00 9.48 165 GLU A CA 1
ATOM 1302 C C . GLU A 1 172 ? -6.089 -74.818 13.155 1.00 9.44 165 GLU A C 1
ATOM 1303 O O . GLU A 1 172 ? -5.696 -74.934 14.323 1.00 9.86 165 GLU A O 1
ATOM 1309 N N . PRO A 1 173 ? -6.359 -73.623 12.611 1.00 9.67 166 PRO A N 1
ATOM 1310 C CA . PRO A 1 173 ? -6.247 -72.411 13.414 1.00 9.77 166 PRO A CA 1
ATOM 1311 C C . PRO A 1 173 ? -7.132 -72.454 14.661 1.00 10.01 166 PRO A C 1
ATOM 1312 O O . PRO A 1 173 ? -6.784 -71.827 15.659 1.00 9.65 166 PRO A O 1
ATOM 1316 N N . LEU A 1 174 ? -8.228 -73.207 14.649 1.00 9.53 167 LEU A N 1
ATOM 1317 C CA . LEU A 1 174 ? -9.065 -73.283 15.855 1.00 9.69 167 LEU A CA 1
ATOM 1318 C C . LEU A 1 174 ? -8.276 -73.848 17.038 1.00 10.85 167 LEU A C 1
ATOM 1319 O O . LEU A 1 174 ? -8.463 -73.431 18.188 1.00 11.41 167 LEU A O 1
ATOM 1324 N N . CYS A 1 175 ? -7.398 -74.798 16.736 1.00 11.18 168 CYS A N 1
ATOM 1325 C CA . CYS A 1 175 ? -6.576 -75.444 17.751 1.00 12.16 168 CYS A CA 1
ATOM 1326 C C . CYS A 1 175 ? -5.466 -74.523 18.238 1.00 12.83 168 CYS A C 1
ATOM 1327 O O . CYS A 1 175 ? -5.060 -74.609 19.396 1.00 13.81 168 CYS A O 1
ATOM 1330 N N . SER A 1 176 ? -4.962 -73.653 17.365 1.00 12.55 169 SER A N 1
ATOM 1331 C CA . SER A 1 176 ? -4.009 -72.636 17.816 1.00 12.38 169 SER A CA 1
ATOM 1332 C C . SER A 1 176 ? -4.719 -71.658 18.744 1.00 12.23 169 SER A C 1
ATOM 1333 O O . SER A 1 176 ? -4.151 -71.244 19.760 1.00 13.00 169 SER A O 1
ATOM 1336 N N . ALA A 1 177 ? -5.973 -71.342 18.427 1.00 11.74 170 ALA A N 1
ATOM 1337 C CA . ALA A 1 177 ? -6.702 -70.290 19.127 1.00 11.56 170 ALA A CA 1
ATOM 1338 C C . ALA A 1 177 ? -7.394 -70.659 20.435 1.00 11.84 170 ALA A C 1
ATOM 1339 O O . ALA A 1 177 ? -7.134 -70.030 21.464 1.00 11.81 170 ALA A O 1
ATOM 1341 N N . ILE A 1 178 ? -8.257 -71.673 20.404 1.00 11.30 171 ILE A N 1
ATOM 1342 C CA . ILE A 1 178 ? -9.028 -72.034 21.587 1.00 11.85 171 ILE A CA 1
ATOM 1343 C C . ILE A 1 178 ? -8.233 -72.785 22.660 1.00 11.27 171 ILE A C 1
ATOM 1344 O O . ILE A 1 178 ? -8.172 -72.320 23.804 1.00 11.21 171 ILE A O 1
ATOM 1349 N N . PRO A 1 179 ? -7.653 -73.950 22.312 1.00 10.90 172 PRO A N 1
ATOM 1350 C CA . PRO A 1 179 ? -6.805 -74.632 23.283 1.00 11.59 172 PRO A CA 1
ATOM 1351 C C . PRO A 1 179 ? -5.600 -73.770 23.646 1.00 11.22 172 PRO A C 1
ATOM 1352 O O . PRO A 1 179 ? -5.185 -73.755 24.802 1.00 11.15 172 PRO A O 1
ATOM 1356 N N . GLY A 1 180 ? -5.053 -73.028 22.692 1.00 12.01 173 GLY A N 1
ATOM 1357 C CA . GLY A 1 180 ? -3.866 -72.224 22.986 1.00 11.39 173 GLY A CA 1
ATOM 1358 C C . GLY A 1 180 ? -4.043 -70.987 23.851 1.00 11.49 173 GLY A C 1
ATOM 1359 O O . GLY A 1 180 ? -3.147 -70.631 24.611 1.00 12.39 173 GLY A O 1
ATOM 1360 N N . TYR A 1 181 ? -5.179 -70.312 23.717 1.00 11.01 174 TYR A N 1
ATOM 1361 C CA . TYR A 1 181 ? -5.414 -69.040 24.393 1.00 11.25 174 TYR A CA 1
ATOM 1362 C C . TYR A 1 181 ? -6.753 -68.959 25.124 1.00 11.79 174 TYR A C 1
ATOM 1363 O O . TYR A 1 181 ? -7.065 -67.941 25.741 1.00 12.47 174 TYR A O 1
ATOM 1372 N N . GLY A 1 182 ? -7.536 -70.027 25.039 1.00 12.45 175 GLY A N 1
ATOM 1373 C CA . GLY A 1 182 ? -8.849 -70.077 25.669 1.00 12.57 175 GLY A CA 1
ATOM 1374 C C . GLY A 1 182 ? -8.846 -70.987 26.878 1.00 13.20 175 GLY A C 1
ATOM 1375 O O . GLY A 1 182 ? -9.063 -70.539 27.998 1.00 14.08 175 GLY A O 1
ATOM 1376 N N . SER A 1 183 ? -8.610 -72.275 26.658 1.00 13.55 176 SER A N 1
ATOM 1377 C CA . SER A 1 183 ? -8.608 -73.227 27.765 1.00 14.31 176 SER A CA 1
ATOM 1378 C C . SER A 1 183 ? -7.208 -73.441 28.331 1.00 14.62 176 SER A C 1
ATOM 1379 O O . SER A 1 183 ? -7.056 -73.957 29.443 1.00 14.60 176 SER A O 1
ATOM 1382 N N . GLY A 1 184 ? -6.192 -73.067 27.557 1.00 14.60 177 GLY A N 1
ATOM 1383 C CA . GLY A 1 184 ? -4.802 -73.215 27.991 1.00 15.63 177 GLY A CA 1
ATOM 1384 C C . GLY A 1 184 ? -4.222 -74.615 27.874 1.00 15.44 177 GLY A C 1
ATOM 1385 O O . GLY A 1 184 ? -3.123 -74.874 28.366 1.00 15.83 177 GLY A O 1
ATOM 1386 N N . THR A 1 185 ? -4.927 -75.511 27.186 1.00 15.06 178 THR A N 1
ATOM 1387 C CA . THR A 1 185 ? -4.513 -76.908 27.081 1.00 14.45 178 THR A CA 1
ATOM 1388 C C . THR A 1 185 ? -3.377 -77.150 26.083 1.00 13.50 178 THR A C 1
ATOM 1389 O O . THR A 1 185 ? -2.663 -78.145 26.192 1.00 12.53 178 THR A O 1
ATOM 1393 N N . PHE A 1 186 ? -3.227 -76.256 25.110 1.00 13.42 179 PHE A N 1
ATOM 1394 C CA . PHE A 1 186 ? -2.150 -76.343 24.123 1.00 13.33 179 PHE A CA 1
ATOM 1395 C C . PHE A 1 186 ? -1.283 -75.101 24.293 1.00 13.19 179 PHE A C 1
ATOM 1396 O O . PHE A 1 186 ? -1.707 -74.130 24.922 1.00 12.53 179 PHE A O 1
ATOM 1404 N N . ALA A 1 187 ? -0.073 -75.135 23.739 1.00 12.98 180 ALA A N 1
ATOM 1405 C CA . ALA A 1 187 ? 0.835 -73.987 23.779 1.00 12.64 180 ALA A CA 1
ATOM 1406 C C . ALA A 1 187 ? 0.177 -72.758 23.150 1.00 12.09 180 ALA A C 1
ATOM 1407 O O . ALA A 1 187 ? -0.527 -72.897 22.153 1.00 11.94 180 ALA A O 1
ATOM 1409 N N . PRO A 1 188 ? 0.417 -71.551 23.694 1.00 11.92 181 PRO A N 1
ATOM 1410 C CA . PRO A 1 188 ? 1.296 -71.214 24.808 1.00 11.79 181 PRO A CA 1
ATOM 1411 C C . PRO A 1 188 ? 0.623 -71.326 26.177 1.00 12.22 181 PRO A C 1
ATOM 1412 O O . PRO A 1 188 ? 1.201 -70.874 27.170 1.00 12.29 181 PRO A O 1
ATOM 1416 N N . GLY A 1 189 ? -0.567 -71.925 26.227 1.00 12.14 182 GLY A N 1
ATOM 1417 C CA . GLY A 1 189 ? -1.242 -72.213 27.494 1.00 13.49 182 GLY A CA 1
ATOM 1418 C C . GLY A 1 189 ? -1.907 -71.036 28.181 1.00 13.99 182 GLY A C 1
ATOM 1419 O O . GLY A 1 189 ? -2.004 -70.988 29.413 1.00 15.61 182 GLY A O 1
ATOM 1420 N N . ARG A 1 190 ? -2.377 -70.072 27.395 1.00 14.54 183 ARG A N 1
ATOM 1421 C CA . ARG A 1 190 ? -3.081 -68.935 27.981 1.00 14.00 183 ARG A CA 1
ATOM 1422 C C . ARG A 1 190 ? -4.580 -69.174 28.172 1.00 13.74 183 ARG A C 1
ATOM 1423 O O . ARG A 1 190 ? -5.154 -70.106 27.608 1.00 13.62 183 ARG A O 1
ATOM 1431 N N . GLN A 1 191 ? -5.212 -68.374 29.026 1.00 13.93 184 GLN A N 1
ATOM 1432 C CA . GLN A 1 191 ? -6.647 -68.522 29.271 1.00 15.07 184 GLN A CA 1
ATOM 1433 C C . GLN A 1 191 ? -7.322 -67.155 29.275 1.00 14.15 184 GLN A C 1
ATOM 1434 O O . GLN A 1 191 ? -7.089 -66.320 30.159 1.00 14.77 184 GLN A O 1
ATOM 1440 N N . SER A 1 192 ? -8.138 -66.926 28.252 1.00 13.28 185 SER A N 1
ATOM 1441 C CA . SER A 1 192 ? -8.808 -65.648 28.065 1.00 13.14 185 SER A CA 1
ATOM 1442 C C . SER A 1 192 ? -10.144 -65.815 27.345 1.00 13.30 185 SER A C 1
ATOM 1443 O O . SER A 1 192 ? -10.320 -66.734 26.546 1.00 12.90 185 SER A O 1
ATOM 1446 N N . THR A 1 193 ? -11.078 -64.915 27.633 1.00 13.91 186 THR A N 1
ATOM 1447 C CA . THR A 1 193 ? -12.369 -64.896 26.960 1.00 14.54 186 THR A CA 1
ATOM 1448 C C . THR A 1 193 ? -12.326 -64.081 25.669 1.00 14.78 186 THR A C 1
ATOM 1449 O O . THR A 1 193 ? -13.289 -64.080 24.892 1.00 14.61 186 THR A O 1
ATOM 1453 N N . SER A 1 194 ? -11.206 -63.401 25.434 1.00 14.16 187 SER A N 1
ATOM 1454 C CA . SER A 1 194 ? -11.063 -62.588 24.228 1.00 14.09 187 SER A CA 1
ATOM 1455 C C . SER A 1 194 ? -9.941 -63.061 23.308 1.00 12.92 187 SER A C 1
ATOM 1456 O O . SER A 1 194 ? -10.057 -63.016 22.079 1.00 11.88 187 SER A O 1
ATOM 1459 N N . GLU A 1 195 ? -8.851 -63.530 23.909 1.00 12.71 188 GLU A N 1
ATOM 1460 C CA . GLU A 1 195 ? -7.672 -63.896 23.133 1.00 12.10 188 GLU A CA 1
ATOM 1461 C C . GLU A 1 195 ? -7.893 -64.889 21.992 1.00 11.27 188 GLU A C 1
ATOM 1462 O O . GLU A 1 195 ? -7.332 -64.668 20.925 1.00 11.16 188 GLU A O 1
ATOM 1468 N N . PRO A 1 196 ? -8.701 -65.949 22.187 1.00 10.54 189 PRO A N 1
ATOM 1469 C CA . PRO A 1 196 ? -8.917 -66.848 21.035 1.00 9.68 189 PRO A CA 1
ATOM 1470 C C . PRO A 1 196 ? -9.455 -66.127 19.798 1.00 9.31 189 PRO A C 1
ATOM 1471 O O . PRO A 1 196 ? -9.057 -66.421 18.673 1.00 9.23 189 PRO A O 1
ATOM 1475 N N . TRP A 1 197 ? -10.363 -65.182 20.002 1.00 9.77 190 TRP A N 1
ATOM 1476 C CA . TRP A 1 197 ? -10.958 -64.471 18.876 1.00 10.02 190 TRP A CA 1
ATOM 1477 C C . TRP A 1 197 ? -9.953 -63.522 18.221 1.00 10.49 190 TRP A C 1
ATOM 1478 O O . TRP A 1 197 ? -9.951 -63.347 16.998 1.00 10.64 190 TRP A O 1
ATOM 1489 N N . THR A 1 198 ? -9.070 -62.944 19.031 1.00 10.00 191 THR A N 1
ATOM 1490 C CA . THR A 1 198 ? -7.995 -62.090 18.515 1.00 9.73 191 THR A CA 1
ATOM 1491 C C . THR A 1 198 ? -7.025 -62.886 17.634 1.00 9.55 191 THR A C 1
ATOM 1492 O O . THR A 1 198 ? -6.657 -62.449 16.535 1.00 9.69 191 THR A O 1
ATOM 1496 N N . VAL A 1 199 ? -6.622 -64.045 18.152 1.00 9.16 192 VAL A N 1
ATOM 1497 C CA . VAL A 1 199 ? -5.725 -65.004 17.522 1.00 9.81 192 VAL A CA 1
ATOM 1498 C C . VAL A 1 199 ? -6.290 -65.516 16.207 1.00 10.26 192 VAL A C 1
ATOM 1499 O O . VAL A 1 199 ? -5.594 -65.485 15.198 1.00 11.56 192 VAL A O 1
ATOM 1503 N N . GLY A 1 200 ? -7.552 -65.934 16.203 1.00 11.03 193 GLY A N 1
ATOM 1504 C CA . GLY A 1 200 ? -8.166 -66.399 14.956 1.00 9.88 193 GLY A CA 1
ATOM 1505 C C . GLY A 1 200 ? -8.111 -65.350 13.862 1.00 9.65 193 GLY A C 1
ATOM 1506 O O . GLY A 1 200 ? -7.871 -65.666 12.691 1.00 9.87 193 GLY A O 1
ATOM 1507 N N . HIS A 1 201 ? -8.318 -64.098 14.262 1.00 8.58 194 HIS A N 1
ATOM 1508 C CA . HIS A 1 201 ? -8.344 -62.975 13.340 1.00 8.85 194 HIS A CA 1
ATOM 1509 C C . HIS A 1 201 ? -6.958 -62.772 12.762 1.00 8.31 194 HIS A C 1
ATOM 1510 O O . HIS A 1 201 ? -6.805 -62.626 11.552 1.00 7.64 194 HIS A O 1
ATOM 1517 N N . ASN A 1 202 ? -5.954 -62.820 13.626 1.00 7.73 195 ASN A N 1
ATOM 1518 C CA . ASN A 1 202 ? -4.595 -62.575 13.137 1.00 8.59 195 ASN A CA 1
ATOM 1519 C C . ASN A 1 202 ? -4.093 -63.692 12.227 1.00 9.08 195 ASN A C 1
ATOM 1520 O O . ASN A 1 202 ? -3.309 -63.466 11.298 1.00 9.40 195 ASN A O 1
ATOM 1525 N N . ILE A 1 203 ? -4.557 -64.905 12.499 1.00 8.27 196 ILE A N 1
ATOM 1526 C CA . ILE A 1 203 ? -4.214 -66.025 11.635 1.00 8.63 196 ILE A CA 1
ATOM 1527 C C . ILE A 1 203 ? -4.823 -65.803 10.247 1.00 8.96 196 ILE A C 1
ATOM 1528 O O . ILE A 1 203 ? -4.137 -65.980 9.240 1.00 7.84 196 ILE A O 1
ATOM 1533 N N . LEU A 1 204 ? -6.093 -65.403 10.207 1.00 8.90 197 LEU A N 1
ATOM 1534 C CA . LEU A 1 204 ? -6.777 -65.160 8.938 1.00 9.65 197 LEU A CA 1
ATOM 1535 C C . LEU A 1 204 ? -6.060 -64.083 8.120 1.00 9.69 197 LEU A C 1
ATOM 1536 O O . LEU A 1 204 ? -5.841 -64.235 6.914 1.00 9.07 197 LEU A O 1
ATOM 1541 N N . VAL A 1 205 ? -5.665 -63.001 8.779 1.00 9.09 198 VAL A N 1
ATOM 1542 C CA . VAL A 1 205 ? -4.920 -61.941 8.105 1.00 8.64 198 VAL A CA 1
ATOM 1543 C C . VAL A 1 205 ? -3.548 -62.419 7.596 1.00 9.35 198 VAL A C 1
ATOM 1544 O O . VAL A 1 205 ? -3.153 -62.141 6.458 1.00 9.01 198 VAL A O 1
ATOM 1548 N N . ALA A 1 206 ? -2.808 -63.112 8.457 1.00 8.99 199 ALA A N 1
ATOM 1549 C CA . ALA A 1 206 ? -1.536 -63.741 8.121 1.00 9.50 199 ALA A CA 1
ATOM 1550 C C . ALA A 1 206 ? -1.678 -64.633 6.896 1.00 9.38 199 ALA A C 1
ATOM 1551 O O . ALA A 1 206 ? -0.857 -64.576 5.975 1.00 10.10 199 ALA A O 1
ATOM 1553 N N . HIS A 1 207 ? -2.714 -65.467 6.918 1.00 9.08 200 HIS A N 1
ATOM 1554 C CA . HIS A 1 207 ? -3.042 -66.354 5.807 1.00 8.31 200 HIS A CA 1
ATOM 1555 C C . HIS A 1 207 ? -3.230 -65.571 4.512 1.00 8.95 200 HIS A C 1
ATOM 1556 O O . HIS A 1 207 ? -2.599 -65.880 3.499 1.00 8.54 200 HIS A O 1
ATOM 1563 N N . GLY A 1 208 ? -4.033 -64.510 4.577 1.00 8.42 201 GLY A N 1
ATOM 1564 C CA . GLY A 1 208 ? -4.337 -63.715 3.394 1.00 9.27 201 GLY A CA 1
ATOM 1565 C C . GLY A 1 208 ? -3.096 -63.038 2.836 1.00 9.23 201 GLY A C 1
ATOM 1566 O O . GLY A 1 208 ? -2.926 -62.955 1.618 1.00 9.91 201 GLY A O 1
ATOM 1567 N N . ARG A 1 209 ? -2.230 -62.547 3.719 1.00 9.07 202 ARG A N 1
ATOM 1568 C CA . ARG A 1 209 ? -0.991 -61.911 3.280 1.00 8.58 202 ARG A CA 1
ATOM 1569 C C . ARG A 1 209 ? -0.093 -62.907 2.555 1.00 8.37 202 ARG A C 1
ATOM 1570 O O . ARG A 1 209 ? 0.451 -62.588 1.498 1.00 9.33 202 ARG A O 1
ATOM 1578 N N . ALA A 1 210 ? -0.013 -64.122 3.091 1.00 9.32 203 ALA A N 1
ATOM 1579 C CA . ALA A 1 210 ? 0.803 -65.196 2.523 1.00 9.26 203 ALA A CA 1
ATOM 1580 C C . ALA A 1 210 ? 0.291 -65.670 1.165 1.00 9.10 203 ALA A C 1
ATOM 1581 O O . ALA A 1 210 ? 1.083 -65.884 0.241 1.00 9.22 203 ALA A O 1
ATOM 1583 N N . VAL A 1 211 ? -1.030 -65.777 1.037 1.00 9.45 204 VAL A N 1
ATOM 1584 C CA . VAL A 1 211 ? -1.650 -66.164 -0.229 1.00 9.52 204 VAL A CA 1
ATOM 1585 C C . VAL A 1 211 ? -1.463 -65.073 -1.282 1.00 10.00 204 VAL A C 1
ATOM 1586 O O . VAL A 1 211 ? -1.164 -65.353 -2.452 1.00 9.52 204 VAL A O 1
ATOM 1590 N N . LYS A 1 212 ? -1.611 -63.815 -0.871 1.00 9.71 205 LYS A N 1
ATOM 1591 C CA . LYS A 1 212 ? -1.392 -62.726 -1.815 1.00 11.20 205 LYS A CA 1
ATOM 1592 C C . LYS A 1 212 ? 0.065 -62.751 -2.269 1.00 11.00 205 LYS A C 1
ATOM 1593 O O . LYS A 1 212 ? 0.347 -62.602 -3.455 1.00 11.64 205 LYS A O 1
ATOM 1599 N N . ALA A 1 213 ? 0.997 -62.982 -1.347 1.00 11.24 206 ALA A N 1
ATOM 1600 C CA . ALA A 1 213 ? 2.404 -63.093 -1.737 1.00 11.37 206 ALA A CA 1
ATOM 1601 C C . ALA A 1 213 ? 2.627 -64.249 -2.706 1.00 10.57 206 ALA A C 1
ATOM 1602 O O . ALA A 1 213 ? 3.314 -64.106 -3.711 1.00 10.01 206 ALA A O 1
ATOM 1604 N N . TYR A 1 214 ? 2.020 -65.398 -2.430 1.00 10.35 207 TYR A N 1
ATOM 1605 C CA . TYR A 1 214 ? 2.155 -66.535 -3.341 1.00 10.03 207 TYR A CA 1
ATOM 1606 C C . TYR A 1 214 ? 1.624 -66.212 -4.738 1.00 11.13 207 TYR A C 1
ATOM 1607 O O . TYR A 1 214 ? 2.296 -66.428 -5.746 1.00 11.71 207 TYR A O 1
ATOM 1616 N N . ARG A 1 215 ? 0.414 -65.666 -4.798 1.00 11.75 208 ARG A N 1
ATOM 1617 C CA . ARG A 1 215 ? -0.234 -65.398 -6.075 1.00 13.31 208 ARG A CA 1
ATOM 1618 C C . ARG A 1 215 ? 0.460 -64.326 -6.905 1.00 14.09 208 ARG A C 1
ATOM 1619 O O . ARG A 1 215 ? 0.546 -64.434 -8.131 1.00 14.53 208 ARG A O 1
ATOM 1627 N N . ASP A 1 216 ? 0.944 -63.289 -6.227 1.00 14.65 209 ASP A N 1
ATOM 1628 C CA . ASP A 1 216 ? 1.609 -62.181 -6.901 1.00 15.58 209 ASP A CA 1
ATOM 1629 C C . ASP A 1 216 ? 3.000 -62.549 -7.383 1.00 14.55 209 ASP A C 1
ATOM 1630 O O . ASP A 1 216 ? 3.345 -62.272 -8.532 1.00 15.23 209 ASP A O 1
ATOM 1635 N N . ASP A 1 217 ? 3.779 -63.189 -6.517 1.00 13.56 210 ASP A N 1
ATOM 1636 C CA . ASP A 1 217 ? 5.211 -63.326 -6.773 1.00 12.97 210 ASP A CA 1
ATOM 1637 C C . ASP A 1 217 ? 5.814 -64.713 -6.989 1.00 12.16 210 ASP A C 1
ATOM 1638 O O . ASP A 1 217 ? 6.966 -64.803 -7.423 1.00 11.09 210 ASP A O 1
ATOM 1643 N N . PHE A 1 218 ? 5.070 -65.779 -6.705 1.00 11.25 211 PHE A N 1
ATOM 1644 C CA . PHE A 1 218 ? 5.659 -67.122 -6.724 1.00 11.64 211 PHE A CA 1
ATOM 1645 C C . PHE A 1 218 ? 4.924 -68.226 -7.468 1.00 12.12 211 PHE A C 1
ATOM 1646 O O . PHE A 1 218 ? 5.528 -69.240 -7.830 1.00 13.79 211 PHE A O 1
ATOM 1654 N N . LYS A 1 219 ? 3.629 -68.048 -7.695 1.00 12.39 212 LYS A N 1
ATOM 1655 C CA . LYS A 1 219 ? 2.875 -69.097 -8.366 1.00 12.51 212 LYS A CA 1
ATOM 1656 C C . LYS A 1 219 ? 3.486 -69.430 -9.729 1.00 11.28 212 LYS A C 1
ATOM 1657 O O . LYS A 1 219 ? 3.821 -68.532 -10.502 1.00 11.16 212 LYS A O 1
ATOM 1663 N N . PRO A 1 220 ? 3.672 -70.732 -10.012 1.00 10.26 213 PRO A N 1
ATOM 1664 C CA . PRO A 1 220 ? 4.345 -71.137 -11.236 1.00 10.29 213 PRO A CA 1
ATOM 1665 C C . PRO A 1 220 ? 3.526 -70.857 -12.486 1.00 10.63 213 PRO A C 1
ATOM 1666 O O . PRO A 1 220 ? 2.292 -70.946 -12.455 1.00 10.34 213 PRO A O 1
ATOM 1670 N N . ALA A 1 221 ? 4.234 -70.523 -13.563 1.00 10.95 214 ALA A N 1
ATOM 1671 C CA . ALA A 1 221 ? 3.634 -70.331 -14.882 1.00 11.96 214 ALA A CA 1
ATOM 1672 C C . ALA A 1 221 ? 2.857 -71.570 -15.321 1.00 11.47 214 ALA A C 1
ATOM 1673 O O . ALA A 1 221 ? 1.822 -71.452 -15.978 1.00 12.23 214 ALA A O 1
ATOM 1675 N N . SER A 1 222 ? 3.336 -72.751 -14.942 1.00 10.28 215 SER A N 1
ATOM 1676 C CA . SER A 1 222 ? 2.679 -73.994 -15.333 1.00 10.60 215 SER A CA 1
ATOM 1677 C C . SER A 1 222 ? 1.215 -74.034 -14.889 1.00 11.20 215 SER A C 1
ATOM 1678 O O . SER A 1 222 ? 0.434 -74.829 -15.409 1.00 11.56 215 SER A O 1
ATOM 1681 N N . GLY A 1 223 ? 0.861 -73.183 -13.928 1.00 11.32 216 GLY A N 1
ATOM 1682 C CA . GLY A 1 223 ? -0.509 -73.037 -13.435 1.00 12.29 216 GLY A CA 1
ATOM 1683 C C . GLY A 1 223 ? -1.072 -74.023 -12.426 1.00 13.17 216 GLY A C 1
ATOM 1684 O O . GLY A 1 223 ? -2.236 -73.910 -12.012 1.00 14.76 216 GLY A O 1
ATOM 1685 N N . ASP A 1 224 ? -0.258 -74.981 -11.997 1.00 12.10 217 ASP A N 1
ATOM 1686 C CA . ASP A 1 224 ? -0.731 -76.007 -11.082 1.00 13.25 217 ASP A CA 1
ATOM 1687 C C . ASP A 1 224 ? -0.397 -75.732 -9.615 1.00 12.58 217 ASP A C 1
ATOM 1688 O O . ASP A 1 224 ? -0.533 -76.623 -8.770 1.00 13.25 217 ASP A O 1
ATOM 1693 N N . GLY A 1 225 ? 0.011 -74.502 -9.307 1.00 11.60 218 GLY A N 1
ATOM 1694 C CA . GLY A 1 225 ? 0.330 -74.113 -7.932 1.00 11.17 218 GLY A CA 1
ATOM 1695 C C . GLY A 1 225 ? -0.959 -73.764 -7.212 1.00 11.00 218 GLY A C 1
ATOM 1696 O O . GLY A 1 225 ? -1.848 -73.146 -7.790 1.00 12.96 218 GLY A O 1
ATOM 1697 N N . GLN A 1 226 ? -1.092 -74.165 -5.955 1.00 9.31 219 GLN A N 1
ATOM 1698 C CA . GLN A 1 226 ? -2.292 -73.817 -5.202 1.00 9.15 219 GLN A CA 1
ATOM 1699 C C . GLN A 1 226 ? -1.949 -73.712 -3.730 1.00 9.37 219 GLN A C 1
ATOM 1700 O O . GLN A 1 226 ? -1.011 -74.352 -3.245 1.00 9.69 219 GLN A O 1
ATOM 1706 N N . ILE A 1 227 ? -2.707 -72.858 -3.049 1.00 8.83 220 ILE A N 1
ATOM 1707 C CA . ILE A 1 227 ? -2.492 -72.587 -1.634 1.00 9.21 220 ILE A CA 1
ATOM 1708 C C . ILE A 1 227 ? -3.836 -72.429 -0.943 1.00 8.66 220 ILE A C 1
ATOM 1709 O O . ILE A 1 227 ? -4.791 -71.946 -1.555 1.00 9.16 220 ILE A O 1
ATOM 1714 N N . GLY A 1 228 ? -3.917 -72.840 0.320 1.00 7.71 221 GLY A N 1
ATOM 1715 C CA . GLY A 1 228 ? -5.163 -72.746 1.081 1.00 8.83 221 GLY A CA 1
ATOM 1716 C C . GLY A 1 228 ? -4.912 -73.035 2.545 1.00 8.43 221 GLY A C 1
ATOM 1717 O O . GLY A 1 228 ? -3.799 -73.409 2.926 1.00 8.68 221 GLY A O 1
ATOM 1718 N N . ILE A 1 229 ? -5.944 -72.845 3.361 1.00 8.59 222 ILE A N 1
ATOM 1719 C CA . ILE A 1 229 ? -5.856 -73.147 4.779 1.00 8.27 222 ILE A CA 1
ATOM 1720 C C . ILE A 1 229 ? -6.484 -74.503 5.087 1.00 7.61 222 ILE A C 1
ATOM 1721 O O . ILE A 1 229 ? -7.335 -74.996 4.343 1.00 8.34 222 ILE A O 1
ATOM 1726 N N . VAL A 1 230 ? -6.082 -75.089 6.209 1.00 7.68 223 VAL A N 1
ATOM 1727 C CA . VAL A 1 230 ? -6.633 -76.368 6.635 1.00 7.42 223 VAL A CA 1
ATOM 1728 C C . VAL A 1 230 ? -7.506 -76.151 7.878 1.00 7.11 223 VAL A C 1
ATOM 1729 O O . VAL A 1 230 ? -7.037 -75.632 8.893 1.00 7.71 223 VAL A O 1
ATOM 1733 N N . LEU A 1 231 ? -8.783 -76.512 7.779 1.00 6.27 224 LEU A N 1
ATOM 1734 C CA . LEU A 1 231 ? -9.707 -76.314 8.894 1.00 7.13 224 LEU A CA 1
ATOM 1735 C C . LEU A 1 231 ? -10.214 -77.654 9.395 1.00 7.37 224 LEU A C 1
ATOM 1736 O O . LEU A 1 231 ? -10.566 -78.532 8.597 1.00 8.05 224 LEU A O 1
ATOM 1741 N N . ASN A 1 232 ? -10.220 -77.831 10.714 1.00 8.94 225 ASN A N 1
ATOM 1742 C CA . ASN A 1 232 ? -10.909 -78.987 11.277 1.00 10.46 225 ASN A CA 1
ATOM 1743 C C . ASN A 1 232 ? -12.391 -78.718 11.533 1.00 10.34 225 ASN A C 1
ATOM 1744 O O . ASN A 1 232 ? -12.879 -77.589 11.435 1.00 11.16 225 ASN A O 1
ATOM 1749 N N . GLY A 1 233 ? -13.115 -79.776 11.867 1.00 10.95 226 GLY A N 1
ATOM 1750 C CA . GLY A 1 233 ? -14.554 -79.644 12.022 1.00 10.03 226 GLY A CA 1
ATOM 1751 C C . GLY A 1 233 ? -15.182 -81.014 12.071 1.00 10.21 226 GLY A C 1
ATOM 1752 O O . GLY A 1 233 ? -14.984 -81.818 11.163 1.00 11.19 226 GLY A O 1
ATOM 1753 N N . ASP A 1 234 ? -15.940 -81.248 13.138 1.00 9.29 227 ASP A N 1
ATOM 1754 C CA . ASP A 1 234 ? -16.634 -82.503 13.333 1.00 9.37 227 ASP A CA 1
ATOM 1755 C C . ASP A 1 234 ? -18.119 -82.259 13.098 1.00 9.02 227 ASP A C 1
ATOM 1756 O O . ASP A 1 234 ? -18.604 -81.155 13.354 1.00 9.30 227 ASP A O 1
ATOM 1761 N N . PHE A 1 235 ? -18.832 -83.262 12.595 1.00 8.06 228 PHE A N 1
ATOM 1762 C CA . PHE A 1 235 ? -20.203 -83.011 12.177 1.00 8.02 228 PHE A CA 1
ATOM 1763 C C . PHE A 1 235 ? -21.170 -83.004 13.353 1.00 7.81 228 PHE A C 1
ATOM 1764 O O . PHE A 1 235 ? -20.851 -83.488 14.443 1.00 8.46 228 PHE A O 1
ATOM 1772 N N . THR A 1 236 ? -22.359 -82.459 13.128 1.00 6.70 229 THR A N 1
ATOM 1773 C CA . THR A 1 236 ? -23.325 -82.316 14.206 1.00 7.51 229 THR A CA 1
ATOM 1774 C C . THR A 1 236 ? -24.693 -82.867 13.809 1.00 7.90 229 THR A C 1
ATOM 1775 O O . THR A 1 236 ? -25.121 -82.756 12.659 1.00 8.71 229 THR A O 1
ATOM 1779 N N . TYR A 1 237 ? -25.361 -83.465 14.789 1.00 7.54 230 TYR A N 1
ATOM 1780 C CA . TYR A 1 237 ? -26.702 -84.020 14.643 1.00 8.13 230 TYR A CA 1
ATOM 1781 C C . TYR A 1 237 ? -27.488 -83.484 15.830 1.00 8.32 230 TYR A C 1
ATOM 1782 O O . TYR A 1 237 ? -26.946 -83.392 16.927 1.00 8.81 230 TYR A O 1
ATOM 1791 N N . PRO A 1 238 ? -28.751 -83.094 15.623 1.00 8.79 231 PRO A N 1
ATOM 1792 C CA . PRO A 1 238 ? -29.528 -82.580 16.757 1.00 8.22 231 PRO A CA 1
ATOM 1793 C C . PRO A 1 238 ? -29.772 -83.643 17.830 1.00 8.31 231 PRO A C 1
ATOM 1794 O O . PRO A 1 238 ? -30.015 -84.813 17.527 1.00 7.92 231 PRO A O 1
ATOM 1798 N N . TRP A 1 239 ? -29.691 -83.250 19.097 1.00 7.54 232 TRP A N 1
ATOM 1799 C CA . TRP A 1 239 ? -29.995 -84.186 20.176 1.00 6.59 232 TRP A CA 1
ATOM 1800 C C . TRP A 1 239 ? -31.421 -84.727 20.077 1.00 6.17 232 TRP A C 1
ATOM 1801 O O . TRP A 1 239 ? -31.630 -85.940 20.147 1.00 7.06 232 TRP A O 1
ATOM 1812 N N . ASP A 1 240 ? -32.375 -83.814 19.923 1.00 5.83 233 ASP A N 1
ATOM 1813 C CA . ASP A 1 240 ? -33.777 -84.078 19.613 1.00 6.71 233 ASP A CA 1
ATOM 1814 C C . ASP A 1 240 ? -34.051 -83.495 18.223 1.00 8.03 233 ASP A C 1
ATOM 1815 O O . ASP A 1 240 ? -34.178 -82.282 18.046 1.00 8.40 233 ASP A O 1
ATOM 1820 N N . ALA A 1 241 ? -34.107 -84.367 17.223 1.00 8.44 234 ALA A N 1
ATOM 1821 C CA . ALA A 1 241 ? -34.245 -83.947 15.832 1.00 9.98 234 ALA A CA 1
ATOM 1822 C C . ALA A 1 241 ? -35.568 -83.227 15.606 1.00 10.54 234 ALA A C 1
ATOM 1823 O O . ALA A 1 241 ? -35.669 -82.369 14.732 1.00 11.68 234 ALA A O 1
ATOM 1825 N N . ALA A 1 242 ? -36.570 -83.558 16.413 1.00 11.76 235 ALA A N 1
ATOM 1826 C CA . ALA A 1 242 ? -37.891 -82.950 16.295 1.00 11.68 235 ALA A CA 1
ATOM 1827 C C . ALA A 1 242 ? -37.978 -81.584 16.985 1.00 11.74 235 ALA A C 1
ATOM 1828 O O . ALA A 1 242 ? -39.041 -80.963 16.983 1.00 12.04 235 ALA A O 1
ATOM 1830 N N . ASP A 1 243 ? -36.883 -81.123 17.584 1.00 11.19 236 ASP A N 1
ATOM 1831 C CA . ASP A 1 243 ? -36.872 -79.817 18.242 1.00 11.12 236 ASP A CA 1
ATOM 1832 C C . ASP A 1 243 ? -36.110 -78.809 17.385 1.00 11.26 236 ASP A C 1
ATOM 1833 O O . ASP A 1 243 ? -34.894 -78.920 17.206 1.00 10.89 236 ASP A O 1
ATOM 1838 N N . PRO A 1 244 ? -36.826 -77.813 16.842 1.00 10.67 237 PRO A N 1
ATOM 1839 C CA . PRO A 1 244 ? -36.168 -76.816 16.010 1.00 11.13 237 PRO A CA 1
ATOM 1840 C C . PRO A 1 244 ? -34.986 -76.157 16.709 1.00 10.09 237 PRO A C 1
ATOM 1841 O O . PRO A 1 244 ? -34.024 -75.789 16.049 1.00 11.15 237 PRO A O 1
ATOM 1845 N N . ALA A 1 245 ? -35.045 -76.019 18.029 1.00 10.24 238 ALA A N 1
ATOM 1846 C CA . ALA A 1 245 ? -33.917 -75.442 18.749 1.00 9.19 238 ALA A CA 1
ATOM 1847 C C . ALA A 1 245 ? -32.621 -76.254 18.644 1.00 8.22 238 ALA A C 1
ATOM 1848 O O . ALA A 1 245 ? -31.525 -75.691 18.700 1.00 7.56 238 ALA A O 1
ATOM 1850 N N . ASP A 1 246 ? -32.740 -77.575 18.539 1.00 7.32 239 ASP A N 1
ATOM 1851 C CA . ASP A 1 246 ? -31.578 -78.452 18.448 1.00 8.32 239 ASP A CA 1
ATOM 1852 C C . ASP A 1 246 ? -31.038 -78.453 17.020 1.00 8.19 239 ASP A C 1
ATOM 1853 O O . ASP A 1 246 ? -29.829 -78.547 16.802 1.00 9.66 239 ASP A O 1
ATOM 1858 N N . LYS A 1 247 ? -31.936 -78.357 16.045 1.00 8.78 240 LYS A N 1
ATOM 1859 C CA . LYS A 1 247 ? -31.501 -78.178 14.659 1.00 9.57 240 LYS A CA 1
ATOM 1860 C C . LYS A 1 247 ? -30.660 -76.912 14.524 1.00 9.45 240 LYS A C 1
ATOM 1861 O O . LYS A 1 247 ? -29.583 -76.910 13.935 1.00 9.44 240 LYS A O 1
ATOM 1867 N N . GLU A 1 248 ? -31.170 -75.824 15.084 1.00 8.69 241 GLU A N 1
ATOM 1868 C CA . GLU A 1 248 ? -30.494 -74.541 15.110 1.00 9.33 241 GLU A CA 1
ATOM 1869 C C . GLU A 1 248 ? -29.179 -74.689 15.865 1.00 8.83 241 GLU A C 1
ATOM 1870 O O . GLU A 1 248 ? -28.142 -74.233 15.395 1.00 9.06 241 GLU A O 1
ATOM 1876 N N . ALA A 1 249 ? -29.208 -75.346 17.022 1.00 9.07 242 ALA A N 1
ATOM 1877 C CA . ALA A 1 249 ? -27.986 -75.470 17.816 1.00 9.09 242 ALA A CA 1
ATOM 1878 C C . ALA A 1 249 ? -26.891 -76.270 17.103 1.00 9.44 242 ALA A C 1
ATOM 1879 O O . ALA A 1 249 ? -25.714 -75.911 17.155 1.00 9.23 242 ALA A O 1
ATOM 1881 N N . ALA A 1 250 ? -27.289 -77.319 16.388 1.00 9.27 243 ALA A N 1
ATOM 1882 C CA . ALA A 1 250 ? -26.346 -78.122 15.628 1.00 8.18 243 ALA A CA 1
ATOM 1883 C C . ALA A 1 250 ? -25.721 -77.303 14.500 1.00 8.48 243 ALA A C 1
ATOM 1884 O O . ALA A 1 250 ? -24.507 -77.398 14.265 1.00 8.49 243 ALA A O 1
ATOM 1886 N N . GLU A 1 251 ? -26.527 -76.479 13.828 1.00 8.36 244 GLU A N 1
ATOM 1887 C CA . GLU A 1 251 ? -25.976 -75.613 12.780 1.00 9.75 244 GLU A CA 1
ATOM 1888 C C . GLU A 1 251 ? -25.023 -74.566 13.363 1.00 9.65 244 GLU A C 1
ATOM 1889 O O . GLU A 1 251 ? -23.926 -74.337 12.831 1.00 10.24 244 GLU A O 1
ATOM 1895 N N . ARG A 1 252 ? -25.434 -73.961 14.475 1.00 9.82 245 ARG A N 1
ATOM 1896 C CA . ARG A 1 252 ? -24.647 -72.908 15.096 1.00 9.87 245 ARG A CA 1
ATOM 1897 C C . ARG A 1 252 ? -23.310 -73.458 15.573 1.00 9.64 245 ARG A C 1
ATOM 1898 O O . ARG A 1 252 ? -22.289 -72.777 15.459 1.00 9.49 245 ARG A O 1
ATOM 1906 N N . ARG A 1 253 ? -23.308 -74.711 16.025 1.00 9.69 246 ARG A N 1
ATOM 1907 C CA . ARG A 1 253 ? -22.077 -75.359 16.451 1.00 10.82 246 ARG A CA 1
ATOM 1908 C C . ARG A 1 253 ? -21.092 -75.435 15.279 1.00 9.93 246 ARG A C 1
ATOM 1909 O O . ARG A 1 253 ? -19.924 -75.112 15.466 1.00 9.78 246 ARG A O 1
ATOM 1917 N N . LEU A 1 254 ? -21.540 -75.859 14.094 1.00 10.11 247 LEU A N 1
ATOM 1918 C CA . LEU A 1 254 ? -20.662 -75.932 12.921 1.00 8.94 247 LEU A CA 1
ATOM 1919 C C . LEU A 1 254 ? -20.106 -74.555 12.579 1.00 9.56 247 LEU A C 1
ATOM 1920 O O . LEU A 1 254 ? -18.952 -74.421 12.171 1.00 9.25 247 LEU A O 1
ATOM 1925 N N . GLU A 1 255 ? -20.934 -73.536 12.776 1.00 8.63 248 GLU A N 1
ATOM 1926 C CA . GLU A 1 255 ? -20.510 -72.175 12.484 1.00 10.35 248 GLU A CA 1
ATOM 1927 C C . GLU A 1 255 ? -19.352 -71.759 13.382 1.00 10.01 248 GLU A C 1
ATOM 1928 O O . GLU A 1 255 ? -18.370 -71.190 12.914 1.00 9.93 248 GLU A O 1
ATOM 1934 N N . PHE A 1 256 ? -19.437 -72.077 14.672 1.00 9.47 249 PHE A N 1
ATOM 1935 C CA . PHE A 1 256 ? -18.367 -71.692 15.585 1.00 9.28 249 PHE A CA 1
ATOM 1936 C C . PHE A 1 256 ? -17.086 -72.502 15.409 1.00 9.97 249 PHE A C 1
ATOM 1937 O O . PHE A 1 256 ? -15.992 -72.021 15.731 1.00 10.46 249 PHE A O 1
ATOM 1945 N N . PHE A 1 257 ? -17.233 -73.717 14.891 1.00 8.75 250 PHE A N 1
ATOM 1946 C CA . PHE A 1 257 ? -16.116 -74.640 14.739 1.00 10.48 250 PHE A CA 1
ATOM 1947 C C . PHE A 1 257 ? -15.328 -74.323 13.470 1.00 9.59 250 PHE A C 1
ATOM 1948 O O . PHE A 1 257 ? -14.091 -74.308 13.460 1.00 11.49 250 PHE A O 1
ATOM 1956 N N . THR A 1 258 ? -16.075 -74.052 12.406 1.00 9.60 251 THR A N 1
ATOM 1957 C CA . THR A 1 258 ? -15.516 -74.040 11.064 1.00 9.04 251 THR A CA 1
ATOM 1958 C C . THR A 1 258 ? -15.819 -72.803 10.224 1.00 9.16 251 THR A C 1
ATOM 1959 O O . THR A 1 258 ? -14.909 -72.286 9.562 1.00 8.73 251 THR A O 1
ATOM 1963 N N . ALA A 1 259 ? -17.081 -72.368 10.223 1.00 8.46 252 ALA A N 1
ATOM 1964 C CA . ALA A 1 259 ? -17.459 -71.168 9.501 1.00 7.48 252 ALA A CA 1
ATOM 1965 C C . ALA A 1 259 ? -16.713 -69.960 10.045 1.00 8.01 252 ALA A C 1
ATOM 1966 O O . ALA A 1 259 ? -16.525 -68.996 9.314 1.00 7.71 252 ALA A O 1
ATOM 1968 N N . TRP A 1 260 ? -16.290 -70.034 11.305 1.00 7.97 253 TRP A N 1
ATOM 1969 C CA . TRP A 1 260 ? -15.464 -69.011 11.942 1.00 7.19 253 TRP A CA 1
ATOM 1970 C C . TRP A 1 260 ? -14.365 -68.552 10.980 1.00 7.04 253 TRP A C 1
ATOM 1971 O O . TRP A 1 260 ? -14.178 -67.356 10.777 1.00 6.62 253 TRP A O 1
ATOM 1982 N N . PHE A 1 261 ? -13.689 -69.532 10.387 1.00 6.92 254 PHE A N 1
ATOM 1983 C CA . PHE A 1 261 ? -12.616 -69.317 9.402 1.00 7.45 254 PHE A CA 1
ATOM 1984 C C . PHE A 1 261 ? -13.057 -69.305 7.943 1.00 7.17 254 PHE A C 1
ATOM 1985 O O . PHE A 1 261 ? -12.653 -68.433 7.175 1.00 8.15 254 PHE A O 1
ATOM 1993 N N . ALA A 1 262 ? -13.933 -70.225 7.556 1.00 7.71 255 ALA A N 1
ATOM 1994 C CA . ALA A 1 262 ? -14.284 -70.373 6.144 1.00 7.12 255 ALA A CA 1
ATOM 1995 C C . ALA A 1 262 ? -15.255 -69.296 5.653 1.00 7.62 255 ALA A C 1
ATOM 1996 O O . ALA A 1 262 ? -15.248 -68.939 4.466 1.00 7.44 255 ALA A O 1
ATOM 1998 N N . ASP A 1 263 ? -16.077 -68.750 6.548 1.00 7.62 256 ASP A N 1
ATOM 1999 C CA . ASP A 1 263 ? -16.969 -67.668 6.123 1.00 8.13 256 ASP A CA 1
ATOM 2000 C C . ASP A 1 263 ? -16.159 -66.434 5.690 1.00 7.92 256 ASP A C 1
ATOM 2001 O O . ASP A 1 263 ? -16.404 -65.883 4.620 1.00 8.24 256 ASP A O 1
ATOM 2006 N N . PRO A 1 264 ? -15.191 -65.986 6.508 1.00 7.75 257 PRO A N 1
ATOM 2007 C CA . PRO A 1 264 ? -14.400 -64.871 5.994 1.00 7.49 257 PRO A CA 1
ATOM 2008 C C . PRO A 1 264 ? -13.721 -65.172 4.659 1.00 7.58 257 PRO A C 1
ATOM 2009 O O . PRO A 1 264 ? -13.683 -64.313 3.777 1.00 7.80 257 PRO A O 1
ATOM 2013 N N . ILE A 1 265 ? -13.210 -66.391 4.504 1.00 7.59 258 ILE A N 1
ATOM 2014 C CA . ILE A 1 265 ? -12.437 -66.741 3.305 1.00 7.00 258 ILE A CA 1
ATOM 2015 C C . ILE A 1 265 ? -13.305 -66.825 2.053 1.00 7.69 258 ILE A C 1
ATOM 2016 O O . ILE A 1 265 ? -12.882 -66.391 0.977 1.00 9.39 258 ILE A O 1
ATOM 2021 N N . TYR A 1 266 ? -14.509 -67.381 2.179 1.00 7.55 259 TYR A N 1
ATOM 2022 C CA . TYR A 1 266 ? -15.375 -67.560 1.016 1.00 8.05 259 TYR A CA 1
ATOM 2023 C C . TYR A 1 266 ? -16.428 -66.478 0.849 1.00 9.04 259 TYR A C 1
ATOM 2024 O O . TYR A 1 266 ? -16.725 -66.087 -0.283 1.00 10.23 259 TYR A O 1
ATOM 2033 N N . LEU A 1 267 ? -16.969 -66.006 1.973 1.00 8.62 260 LEU A N 1
ATOM 2034 C CA . LEU A 1 267 ? -18.117 -65.108 1.969 1.00 8.64 260 LEU A CA 1
ATOM 2035 C C . LEU A 1 267 ? -17.812 -63.651 2.324 1.00 8.49 260 LEU A C 1
ATOM 2036 O O . LEU A 1 267 ? -18.601 -62.757 2.009 1.00 9.23 260 LEU A O 1
ATOM 2041 N N . GLY A 1 268 ? -16.679 -63.410 2.976 1.00 8.58 261 GLY A N 1
ATOM 2042 C CA . GLY A 1 268 ? -16.229 -62.050 3.267 1.00 9.18 261 GLY A CA 1
ATOM 2043 C C . GLY A 1 268 ? -16.396 -61.503 4.669 1.00 9.55 261 GLY A C 1
ATOM 2044 O O . GLY A 1 268 ? -16.000 -60.359 4.925 1.00 10.75 261 GLY A O 1
ATOM 2045 N N . ASP A 1 269 ? -17.001 -62.273 5.569 1.00 9.72 262 ASP A N 1
ATOM 2046 C CA . ASP A 1 269 ? -17.087 -61.840 6.965 1.00 10.36 262 ASP A CA 1
ATOM 2047 C C . ASP A 1 269 ? -17.370 -63.021 7.885 1.00 10.26 262 ASP A C 1
ATOM 2048 O O . ASP A 1 269 ? -17.600 -64.135 7.411 1.00 10.82 262 ASP A O 1
ATOM 2053 N N . TYR A 1 270 ? -17.317 -62.778 9.191 1.00 10.11 263 TYR A N 1
ATOM 2054 C CA . TYR A 1 270 ? -17.585 -63.794 10.199 1.00 8.88 263 TYR A CA 1
ATOM 2055 C C . TYR A 1 270 ? -19.059 -64.196 10.178 1.00 8.88 263 TYR A C 1
ATOM 2056 O O . TYR A 1 270 ? -19.918 -63.425 9.719 1.00 10.20 263 TYR A O 1
ATOM 2065 N N . PRO A 1 271 ? -19.356 -65.404 10.676 1.00 9.52 264 PRO A N 1
ATOM 2066 C CA . PRO A 1 271 ? -20.744 -65.836 10.818 1.00 9.32 264 PRO A CA 1
ATOM 2067 C C . PRO A 1 271 ? -21.525 -64.864 11.698 1.00 10.51 264 PRO A C 1
ATOM 2068 O O . PRO A 1 271 ? -21.029 -64.428 12.735 1.00 10.90 264 PRO A O 1
ATOM 2072 N N . ALA A 1 272 ? -22.724 -64.486 11.265 1.00 11.19 265 ALA A N 1
ATOM 2073 C CA . ALA A 1 272 ? -23.547 -63.578 12.060 1.00 10.95 265 ALA A CA 1
ATOM 2074 C C . ALA A 1 272 ? -23.768 -64.127 13.468 1.00 10.92 265 ALA A C 1
ATOM 2075 O O . ALA A 1 272 ? -23.815 -63.357 14.427 1.00 10.15 265 ALA A O 1
ATOM 2077 N N . SER A 1 273 ? -23.891 -65.446 13.611 1.00 10.70 266 SER A N 1
ATOM 2078 C CA . SER A 1 273 ? -24.117 -66.011 14.941 1.00 10.68 266 SER A CA 1
ATOM 2079 C C . SER A 1 273 ? -22.948 -65.737 15.884 1.00 10.62 266 SER A C 1
ATOM 2080 O O . SER A 1 273 ? -23.141 -65.554 17.086 1.00 10.40 266 SER A O 1
ATOM 2083 N N . MET A 1 274 ? -21.737 -65.719 15.338 1.00 10.49 267 MET A N 1
ATOM 2084 C CA . MET A 1 274 ? -20.563 -65.387 16.149 1.00 10.64 267 MET A CA 1
ATOM 2085 C C . MET A 1 274 ? -20.535 -63.924 16.558 1.00 10.67 267 MET A C 1
ATOM 2086 O O . MET A 1 274 ? -20.201 -63.613 17.702 1.00 10.22 267 MET A O 1
ATOM 2091 N N . ARG A 1 275 ? -20.880 -63.047 15.620 1.00 10.79 268 ARG A N 1
ATOM 2092 C CA . ARG A 1 275 ? -20.977 -61.607 15.868 1.00 12.36 268 ARG A CA 1
ATOM 2093 C C . ARG A 1 275 ? -22.002 -61.301 16.961 1.00 13.11 268 ARG A C 1
ATOM 2094 O O . ARG A 1 275 ? -21.780 -60.439 17.823 1.00 14.16 268 ARG A O 1
ATOM 2102 N N . LYS A 1 276 ? -23.118 -62.026 16.918 1.00 12.87 269 LYS A N 1
ATOM 2103 C CA . LYS A 1 276 ? -24.198 -61.851 17.883 1.00 12.55 269 LYS A CA 1
ATOM 2104 C C . LYS A 1 276 ? -23.754 -62.204 19.302 1.00 12.43 269 LYS A C 1
ATOM 2105 O O . LYS A 1 276 ? -23.934 -61.399 20.222 1.00 13.07 269 LYS A O 1
ATOM 2111 N N . GLN A 1 277 ? -23.177 -63.394 19.454 1.00 11.75 270 GLN A N 1
ATOM 2112 C CA . GLN A 1 277 ? -22.720 -63.889 20.755 1.00 11.29 270 GLN A CA 1
ATOM 2113 C C . GLN A 1 277 ? -21.497 -63.137 21.274 1.00 11.08 270 GLN A C 1
ATOM 2114 O O . GLN A 1 277 ? -21.477 -62.687 22.425 1.00 11.17 270 GLN A O 1
ATOM 2120 N N . LEU A 1 278 ? -20.485 -62.982 20.427 1.00 10.91 271 LEU A N 1
ATOM 2121 C CA . LEU A 1 278 ? -19.190 -62.459 20.873 1.00 11.27 271 LEU A CA 1
ATOM 2122 C C . LEU A 1 278 ? -19.066 -60.938 20.914 1.00 11.88 271 LEU A C 1
ATOM 2123 O O . LEU A 1 278 ? -18.199 -60.391 21.614 1.00 11.35 271 LEU A O 1
ATOM 2128 N N . GLY A 1 279 ? -19.943 -60.256 20.182 1.00 11.97 272 GLY A N 1
ATOM 2129 C CA . GLY A 1 279 ? -19.890 -58.797 20.133 1.00 13.92 272 GLY A CA 1
ATOM 2130 C C . GLY A 1 279 ? -18.485 -58.280 19.876 1.00 14.22 272 GLY A C 1
ATOM 2131 O O . GLY A 1 279 ? -17.784 -58.785 18.999 1.00 15.19 272 GLY A O 1
ATOM 2132 N N . ASP A 1 280 ? -18.072 -57.287 20.662 1.00 14.51 273 ASP A N 1
ATOM 2133 C CA . ASP A 1 280 ? -16.799 -56.593 20.467 1.00 14.58 273 ASP A CA 1
ATOM 2134 C C . ASP A 1 280 ? -15.548 -57.450 20.683 1.00 13.86 273 ASP A C 1
ATOM 2135 O O . ASP A 1 280 ? -14.440 -57.013 20.367 1.00 14.28 273 ASP A O 1
ATOM 2140 N N . ARG A 1 281 ? -15.718 -58.654 21.224 1.00 12.93 274 ARG A N 1
ATOM 2141 C CA . ARG A 1 281 ? -14.598 -59.570 21.464 1.00 13.11 274 ARG A CA 1
ATOM 2142 C C . ARG A 1 281 ? -14.106 -60.228 20.179 1.00 12.25 274 ARG A C 1
ATOM 2143 O O . ARG A 1 281 ? -13.005 -60.775 20.130 1.00 12.72 274 ARG A O 1
ATOM 2151 N N . LEU A 1 282 ? -14.942 -60.154 19.151 1.00 11.76 275 LEU A N 1
ATOM 2152 C CA . LEU A 1 282 ? -14.618 -60.679 17.831 1.00 11.08 275 LEU A CA 1
ATOM 2153 C C . LEU A 1 282 ? -14.180 -59.487 16.984 1.00 11.86 275 LEU A C 1
ATOM 2154 O O . LEU A 1 282 ? -14.948 -58.536 16.853 1.00 12.17 275 LEU A O 1
ATOM 2159 N N . PRO A 1 283 ? -12.953 -59.513 16.436 1.00 11.68 276 PRO A N 1
ATOM 2160 C CA . PRO A 1 283 ? -12.525 -58.338 15.676 1.00 11.86 276 PRO A CA 1
ATOM 2161 C C . PRO A 1 283 ? -13.320 -58.083 14.393 1.00 12.25 276 PRO A C 1
ATOM 2162 O O . PRO A 1 283 ? -14.116 -58.922 13.971 1.00 12.94 276 PRO A O 1
ATOM 2166 N N . THR A 1 284 ? -13.122 -56.898 13.825 1.00 12.30 277 THR A N 1
ATOM 2167 C CA . THR A 1 284 ? -13.788 -56.458 12.607 1.00 12.76 277 THR A CA 1
ATOM 2168 C C . THR A 1 284 ? -12.719 -56.240 11.546 1.00 12.57 277 THR A C 1
ATOM 2169 O O . THR A 1 284 ? -11.750 -55.514 11.769 1.00 12.74 277 THR A O 1
ATOM 2173 N N . PHE A 1 285 ? -12.873 -56.897 10.403 1.00 12.82 278 PHE A N 1
ATOM 2174 C CA . PHE A 1 285 ? -11.922 -56.730 9.314 1.00 12.85 278 PHE A CA 1
ATOM 2175 C C . PHE A 1 285 ? -11.953 -55.292 8.829 1.00 12.94 278 PHE A C 1
ATOM 2176 O O . PHE A 1 285 ? -13.020 -54.687 8.709 1.00 13.11 278 PHE A O 1
ATOM 2184 N N . THR A 1 286 ? -10.770 -54.774 8.520 1.00 12.89 279 THR A N 1
ATOM 2185 C CA . THR A 1 286 ? -10.690 -53.488 7.848 1.00 13.41 279 THR A CA 1
ATOM 2186 C C . THR A 1 286 ? -10.906 -53.795 6.368 1.00 13.95 279 THR A C 1
ATOM 2187 O O . THR A 1 286 ? -10.889 -54.967 5.966 1.00 13.00 279 THR A O 1
ATOM 2191 N N . PRO A 1 287 ? -11.144 -52.754 5.554 1.00 13.89 280 PRO A N 1
ATOM 2192 C CA . PRO A 1 287 ? -11.253 -52.974 4.118 1.00 14.42 280 PRO A CA 1
ATOM 2193 C C . PRO A 1 287 ? -10.014 -53.653 3.535 1.00 14.09 280 PRO A C 1
ATOM 2194 O O . PRO A 1 287 ? -10.140 -54.496 2.647 1.00 14.63 280 PRO A O 1
ATOM 2198 N N . GLU A 1 288 ? -8.836 -53.293 4.034 1.00 13.29 281 GLU A N 1
ATOM 2199 C CA . GLU A 1 288 ? -7.600 -53.876 3.541 1.00 13.87 281 GLU A CA 1
ATOM 2200 C C . GLU A 1 288 ? -7.527 -55.353 3.902 1.00 12.51 281 GLU A C 1
ATOM 2201 O O . GLU A 1 288 ? -7.120 -56.172 3.078 1.00 12.84 281 GLU A O 1
ATOM 2207 N N . GLU A 1 289 ? -7.907 -55.676 5.136 1.00 11.48 282 GLU A N 1
ATOM 2208 C CA . GLU A 1 289 ? -7.834 -57.061 5.598 1.00 11.21 282 GLU A CA 1
ATOM 2209 C C . GLU A 1 289 ? -8.835 -57.944 4.868 1.00 11.56 282 GLU A C 1
ATOM 2210 O O . GLU A 1 289 ? -8.512 -59.072 4.502 1.00 11.65 282 GLU A O 1
ATOM 2216 N N . ARG A 1 290 ? -10.033 -57.421 4.626 1.00 11.45 283 ARG A N 1
ATOM 2217 C CA . ARG A 1 290 ? -11.066 -58.174 3.924 1.00 12.30 283 ARG A CA 1
ATOM 2218 C C . ARG A 1 290 ? -10.619 -58.476 2.498 1.00 12.23 283 ARG A C 1
ATOM 2219 O O . ARG A 1 290 ? -10.861 -59.570 1.981 1.00 13.10 283 ARG A O 1
ATOM 2227 N N . ALA A 1 291 ? -9.962 -57.504 1.868 1.00 11.59 284 ALA A N 1
ATOM 2228 C CA . ALA A 1 291 ? -9.417 -57.697 0.522 1.00 12.30 284 ALA A CA 1
ATOM 2229 C C . ALA A 1 291 ? -8.413 -58.852 0.466 1.00 12.99 284 ALA A C 1
ATOM 2230 O O . ALA A 1 291 ? -8.324 -59.572 -0.542 1.00 13.64 284 ALA A O 1
ATOM 2232 N N . LEU A 1 292 ? -7.656 -59.023 1.546 1.00 12.14 285 LEU A N 1
ATOM 2233 C CA . LEU A 1 292 ? -6.667 -60.096 1.623 1.00 12.63 285 LEU A CA 1
ATOM 2234 C C . LEU A 1 292 ? -7.306 -61.463 1.876 1.00 11.72 285 LEU A C 1
ATOM 2235 O O . LEU A 1 292 ? -6.898 -62.478 1.304 1.00 13.10 285 LEU A O 1
ATOM 2240 N N . VAL A 1 293 ? -8.295 -61.483 2.758 1.00 10.61 286 VAL A N 1
ATOM 2241 C CA . VAL A 1 293 ? -8.886 -62.711 3.269 1.00 8.82 286 VAL A CA 1
ATOM 2242 C C . VAL A 1 293 ? -9.981 -63.261 2.366 1.00 9.04 286 VAL A C 1
ATOM 2243 O O . VAL A 1 293 ? -10.029 -64.466 2.135 1.00 9.56 286 VAL A O 1
ATOM 2247 N N . HIS A 1 294 ? -10.864 -62.398 1.874 1.00 9.04 287 HIS A N 1
ATOM 2248 C CA . HIS A 1 294 ? -11.925 -62.853 0.985 1.00 9.79 287 HIS A CA 1
ATOM 2249 C C . HIS A 1 294 ? -11.350 -63.346 -0.344 1.00 9.86 287 HIS A C 1
ATOM 2250 O O . HIS A 1 294 ? -10.724 -62.571 -1.078 1.00 11.37 287 HIS A O 1
ATOM 2257 N N . GLY A 1 295 ? -11.547 -64.636 -0.610 1.00 9.34 288 GLY A N 1
ATOM 2258 C CA . GLY A 1 295 ? -11.079 -65.309 -1.817 1.00 9.82 288 GLY A CA 1
ATOM 2259 C C . GLY A 1 295 ? -9.687 -65.905 -1.726 1.00 9.06 288 GLY A C 1
ATOM 2260 O O . GLY A 1 295 ? -9.085 -66.243 -2.750 1.00 10.08 288 GLY A O 1
ATOM 2261 N N . SER A 1 296 ? -9.184 -66.063 -0.505 1.00 8.09 289 SER A N 1
ATOM 2262 C CA . SER A 1 296 ? -7.818 -66.546 -0.298 1.00 8.11 289 SER A CA 1
ATOM 2263 C C . SER A 1 296 ? -7.618 -68.058 -0.262 1.00 8.25 289 SER A C 1
ATOM 2264 O O . SER A 1 296 ? -6.540 -68.483 0.136 1.00 9.46 289 SER A O 1
ATOM 2267 N N . ASN A 1 297 ? -8.613 -68.864 -0.628 1.00 7.89 290 ASN A N 1
ATOM 2268 C CA . ASN A 1 297 ? -8.419 -70.320 -0.707 1.00 9.26 290 ASN A CA 1
ATOM 2269 C C . ASN A 1 297 ? -8.487 -70.825 -2.148 1.00 9.45 290 ASN A C 1
ATOM 2270 O O . ASN A 1 297 ? -9.546 -70.746 -2.776 1.00 11.02 290 ASN A O 1
ATOM 2275 N N . ASP A 1 298 ? -7.382 -71.357 -2.665 1.00 9.87 291 ASP A N 1
ATOM 2276 C CA . ASP A 1 298 ? -7.388 -71.986 -3.989 1.00 9.14 291 ASP A CA 1
ATOM 2277 C C . ASP A 1 298 ? -8.063 -73.353 -3.882 1.00 9.08 291 ASP A C 1
ATOM 2278 O O . ASP A 1 298 ? -8.618 -73.851 -4.862 1.00 9.69 291 ASP A O 1
ATOM 2283 N N . PHE A 1 299 ? -8.007 -73.951 -2.695 1.00 8.61 292 PHE A N 1
ATOM 2284 C CA . PHE A 1 299 ? -8.712 -75.200 -2.406 1.00 8.87 292 PHE A CA 1
ATOM 2285 C C . PHE A 1 299 ? -9.178 -75.122 -0.951 1.00 8.74 292 PHE A C 1
ATOM 2286 O O . PHE A 1 299 ? -8.689 -74.278 -0.191 1.00 8.80 292 PHE A O 1
ATOM 2294 N N . TYR A 1 300 ? -10.107 -75.996 -0.573 1.00 7.60 293 TYR A N 1
ATOM 2295 C CA . TYR A 1 300 ? -10.564 -76.091 0.809 1.00 8.01 293 TYR A CA 1
ATOM 2296 C C . TYR A 1 300 ? -9.829 -77.251 1.472 1.00 8.36 293 TYR A C 1
ATOM 2297 O O . TYR A 1 300 ? -9.967 -78.409 1.077 1.00 9.01 293 TYR A O 1
ATOM 2306 N N . GLY A 1 301 ? -9.059 -76.940 2.511 1.00 8.89 294 GLY A N 1
ATOM 2307 C CA . GLY A 1 301 ? -8.288 -77.964 3.214 1.00 8.94 294 GLY A CA 1
ATOM 2308 C C . GLY A 1 301 ? -9.148 -78.403 4.385 1.00 8.88 294 GLY A C 1
ATOM 2309 O O . GLY A 1 301 ? -9.518 -77.577 5.216 1.00 8.42 294 GLY A O 1
ATOM 2310 N N . MET A 1 302 ? -9.417 -79.701 4.473 1.00 8.32 295 MET A N 1
ATOM 2311 C CA . MET A 1 302 ? -10.327 -80.265 5.464 1.00 8.47 295 MET A CA 1
ATOM 2312 C C . MET A 1 302 ? -9.734 -81.342 6.368 1.00 8.42 295 MET A C 1
ATOM 2313 O O . MET A 1 302 ? -9.327 -82.395 5.881 1.00 7.30 295 MET A O 1
ATOM 2318 N N . ASN A 1 303 ? -9.716 -81.102 7.679 1.00 8.61 296 ASN A N 1
ATOM 2319 C CA . ASN A 1 303 ? -9.357 -82.138 8.642 1.00 7.83 296 ASN A CA 1
ATOM 2320 C C . ASN A 1 303 ? -10.676 -82.587 9.254 1.00 7.31 296 ASN A C 1
ATOM 2321 O O . ASN A 1 303 ? -11.466 -81.742 9.654 1.00 8.74 296 ASN A O 1
ATOM 2326 N N . HIS A 1 304 ? -10.925 -83.890 9.336 1.00 7.33 297 HIS A N 1
ATOM 2327 C CA . HIS A 1 304 ? -12.195 -84.355 9.911 1.00 8.12 297 HIS A CA 1
ATOM 2328 C C . HIS A 1 304 ? -12.008 -85.697 10.607 1.00 8.05 297 HIS A C 1
ATOM 2329 O O . HIS A 1 304 ? -11.298 -86.562 10.103 1.00 8.64 297 HIS A O 1
ATOM 2336 N N . TYR A 1 305 ? -12.652 -85.858 11.762 1.00 7.48 298 TYR A N 1
ATOM 2337 C CA . TYR A 1 305 ? -12.502 -87.073 12.546 1.00 8.21 298 TYR A CA 1
ATOM 2338 C C . TYR A 1 305 ? -13.777 -87.713 13.069 1.00 8.38 298 TYR A C 1
ATOM 2339 O O . TYR A 1 305 ? -13.873 -88.941 13.089 1.00 7.15 298 TYR A O 1
ATOM 2348 N N . THR A 1 306 ? -14.724 -86.889 13.523 1.00 7.98 299 THR A N 1
ATOM 2349 C CA . THR A 1 306 ? -15.839 -87.399 14.301 1.00 8.35 299 THR A CA 1
ATOM 2350 C C . THR A 1 306 ? -17.100 -86.540 14.147 1.00 8.50 299 THR A C 1
ATOM 2351 O O . THR A 1 306 ? -17.147 -85.584 13.365 1.00 7.60 299 THR A O 1
ATOM 2355 N N . SER A 1 307 ? -18.116 -86.913 14.916 1.00 8.87 300 SER A N 1
ATOM 2356 C CA . SER A 1 307 ? -19.404 -86.230 14.966 1.00 7.66 300 SER A CA 1
ATOM 2357 C C . SER A 1 307 ? -19.928 -86.306 16.388 1.00 8.07 300 SER A C 1
ATOM 2358 O O . SER A 1 307 ? -19.477 -87.121 17.199 1.00 7.70 300 SER A O 1
ATOM 2361 N N . ASN A 1 308 ? -20.858 -85.396 16.659 1.00 7.98 301 ASN A N 1
ATOM 2362 C CA . ASN A 1 308 ? -21.505 -85.289 17.962 1.00 8.49 301 ASN A CA 1
ATOM 2363 C C . ASN A 1 308 ? -22.969 -84.926 17.838 1.00 8.30 301 ASN A C 1
ATOM 2364 O O . ASN A 1 308 ? -23.402 -84.345 16.841 1.00 7.93 301 ASN A O 1
ATOM 2369 N N . TYR A 1 309 ? -23.707 -85.259 18.892 1.00 7.94 302 TYR A N 1
ATOM 2370 C CA . TYR A 1 309 ? -25.063 -84.754 19.044 1.00 7.48 302 TYR A CA 1
ATOM 2371 C C . TYR A 1 309 ? -24.969 -83.412 19.753 1.00 8.59 302 TYR A C 1
ATOM 2372 O O . TYR A 1 309 ? -24.086 -83.207 20.592 1.00 9.77 302 TYR A O 1
ATOM 2381 N N . ILE A 1 310 ? -25.829 -82.482 19.349 1.00 7.08 303 ILE A N 1
ATOM 2382 C CA . ILE A 1 310 ? -25.805 -81.119 19.879 1.00 7.98 303 ILE A CA 1
ATOM 2383 C C . ILE A 1 310 ? -27.162 -80.750 20.477 1.00 8.16 303 ILE A C 1
ATOM 2384 O O . ILE A 1 310 ? -28.203 -80.876 19.813 1.00 8.20 303 ILE A O 1
ATOM 2389 N N . ARG A 1 311 ? -27.147 -80.278 21.723 1.00 8.68 304 ARG A N 1
ATOM 2390 C CA . ARG A 1 311 ? -28.374 -79.914 22.431 1.00 8.40 304 ARG A CA 1
ATOM 2391 C C . ARG A 1 311 ? -28.341 -78.428 22.787 1.00 8.27 304 ARG A C 1
ATOM 2392 O O . ARG A 1 311 ? -27.325 -77.937 23.271 1.00 8.23 304 ARG A O 1
ATOM 2400 N N . HIS A 1 312 ? -29.436 -77.711 22.558 1.00 8.77 305 HIS A N 1
ATOM 2401 C CA . HIS A 1 312 ? -29.469 -76.285 22.882 1.00 9.95 305 HIS A CA 1
ATOM 2402 C C . HIS A 1 312 ? -29.522 -76.074 24.393 1.00 10.38 305 HIS A C 1
ATOM 2403 O O . HIS A 1 312 ? -29.803 -77.000 25.150 1.00 9.54 305 HIS A O 1
ATOM 2410 N N . ARG A 1 313 ? -29.230 -74.849 24.819 1.00 11.86 306 ARG A N 1
ATOM 2411 C CA . ARG A 1 313 ? -29.275 -74.482 26.229 1.00 13.57 306 ARG A CA 1
ATOM 2412 C C . ARG A 1 313 ? -30.387 -73.478 26.514 1.00 15.58 306 ARG A C 1
ATOM 2413 O O . ARG A 1 313 ? -30.763 -72.703 25.638 1.00 15.56 306 ARG A O 1
ATOM 2421 N N . SER A 1 314 ? -30.884 -73.496 27.750 1.00 17.36 307 SER A N 1
ATOM 2422 C CA . SER A 1 314 ? -31.999 -72.657 28.185 1.00 19.16 307 SER A CA 1
ATOM 2423 C C . SER A 1 314 ? -31.603 -71.243 28.605 1.00 19.63 307 SER A C 1
ATOM 2424 O O . SER A 1 314 ? -32.466 -70.456 28.994 1.00 20.15 307 SER A O 1
ATOM 2427 N N . SER A 1 315 ? -30.314 -70.921 28.530 1.00 20.11 308 SER A N 1
ATOM 2428 C CA . SER A 1 315 ? -29.797 -69.627 28.973 1.00 20.25 308 SER A CA 1
ATOM 2429 C C . SER A 1 315 ? -28.774 -69.030 28.008 1.00 20.58 308 SER A C 1
ATOM 2430 O O . SER A 1 315 ? -28.208 -69.764 27.201 1.00 20.10 308 SER A O 1
ATOM 2433 N N . PRO A 1 316 ? -28.542 -67.704 28.092 1.00 20.55 309 PRO A N 1
ATOM 2434 C CA . PRO A 1 316 ? -27.532 -67.038 27.275 1.00 20.19 309 PRO A CA 1
ATOM 2435 C C . PRO A 1 316 ? -26.113 -67.547 27.547 1.00 19.52 309 PRO A C 1
ATOM 2436 O O . PRO A 1 316 ? -25.800 -68.027 28.639 1.00 19.49 309 PRO A O 1
ATOM 2440 N N . ALA A 1 317 ? -25.258 -67.426 26.541 1.00 18.80 310 ALA A N 1
ATOM 2441 C CA . ALA A 1 317 ? -23.872 -67.854 26.633 1.00 18.95 310 ALA A CA 1
ATOM 2442 C C . ALA A 1 317 ? -23.047 -67.006 27.593 1.00 18.77 310 ALA A C 1
ATOM 2443 O O . ALA A 1 317 ? -23.220 -65.789 27.672 1.00 19.21 310 ALA A O 1
ATOM 2445 N N . SER A 1 318 ? -22.128 -67.659 28.296 1.00 19.08 311 SER A N 1
ATOM 2446 C CA . SER A 1 318 ? -21.179 -66.946 29.154 1.00 19.94 311 SER A CA 1
ATOM 2447 C C . SER A 1 318 ? -19.988 -66.473 28.325 1.00 19.24 311 SER A C 1
ATOM 2448 O O . SER A 1 318 ? -19.789 -66.937 27.204 1.00 18.47 311 SER A O 1
ATOM 2451 N N . ALA A 1 319 ? -19.202 -65.541 28.857 1.00 18.49 312 ALA A N 1
ATOM 2452 C CA . ALA A 1 319 ? -18.005 -65.089 28.144 1.00 18.13 312 ALA A CA 1
ATOM 2453 C C . ALA A 1 319 ? -16.958 -66.180 27.933 1.00 18.20 312 ALA A C 1
ATOM 2454 O O . ALA A 1 319 ? -16.137 -66.072 27.023 1.00 17.31 312 ALA A O 1
ATOM 2456 N N . ASP A 1 320 ? -16.984 -67.235 28.743 1.00 18.53 313 ASP A N 1
ATOM 2457 C CA . ASP A 1 320 ? -16.013 -68.320 28.590 1.00 19.25 313 ASP A CA 1
ATOM 2458 C C . ASP A 1 320 ? -16.404 -69.311 27.500 1.00 18.30 313 ASP A C 1
ATOM 2459 O O . ASP A 1 320 ? -15.652 -70.237 27.197 1.00 18.95 313 ASP A O 1
ATOM 2464 N N . ASP A 1 321 ? -17.587 -69.112 26.928 1.00 16.93 314 ASP A N 1
ATOM 2465 C CA . ASP A 1 321 ? -18.107 -70.011 25.907 1.00 15.89 314 ASP A CA 1
ATOM 2466 C C . ASP A 1 321 ? -17.384 -69.827 24.577 1.00 15.33 314 ASP A C 1
ATOM 2467 O O . ASP A 1 321 ? -17.184 -68.705 24.105 1.00 13.17 314 ASP A O 1
ATOM 2472 N N . THR A 1 322 ? -16.990 -70.953 23.994 1.00 14.47 315 THR A N 1
ATOM 2473 C CA . THR A 1 322 ? -16.328 -70.957 22.698 1.00 14.99 315 THR A CA 1
ATOM 2474 C C . THR A 1 322 ? -17.003 -71.886 21.690 1.00 15.09 315 THR A C 1
ATOM 2475 O O . THR A 1 322 ? -16.617 -71.870 20.527 1.00 15.58 315 THR A O 1
ATOM 2479 N N . VAL A 1 323 ? -17.992 -72.683 22.097 1.00 15.45 316 VAL A N 1
ATOM 2480 C CA . VAL A 1 323 ? -18.653 -73.622 21.177 1.00 14.96 316 VAL A CA 1
ATOM 2481 C C . VAL A 1 323 ? -19.939 -73.107 20.531 1.00 14.95 316 VAL A C 1
ATOM 2482 O O . VAL A 1 323 ? -20.436 -73.716 19.579 1.00 15.79 316 VAL A O 1
ATOM 2486 N N . GLY A 1 324 ? -20.491 -72.023 21.072 1.00 13.90 317 GLY A N 1
ATOM 2487 C CA . GLY A 1 324 ? -21.722 -71.448 20.549 1.00 12.29 317 GLY A CA 1
ATOM 2488 C C . GLY A 1 324 ? -22.920 -71.787 21.410 1.00 11.77 317 GLY A C 1
ATOM 2489 O O . GLY A 1 324 ? -24.029 -71.985 20.907 1.00 10.88 317 GLY A O 1
ATOM 2490 N N . ASN A 1 325 ? -22.671 -71.861 22.715 1.00 11.56 318 ASN A N 1
ATOM 2491 C CA . ASN A 1 325 ? -23.710 -72.066 23.725 1.00 11.23 318 ASN A CA 1
ATOM 2492 C C . ASN A 1 325 ? -24.522 -73.344 23.515 1.00 11.06 318 ASN A C 1
ATOM 2493 O O . ASN A 1 325 ? -25.751 -73.286 23.453 1.00 11.95 318 ASN A O 1
ATOM 2498 N N . VAL A 1 326 ? -23.840 -74.481 23.402 1.00 10.18 319 VAL A N 1
ATOM 2499 C CA . VAL A 1 326 ? -24.496 -75.774 23.198 1.00 10.12 319 VAL A CA 1
ATOM 2500 C C . VAL A 1 326 ? -23.785 -76.854 23.996 1.00 10.46 319 VAL A C 1
ATOM 2501 O O . VAL A 1 326 ? -22.603 -76.688 24.323 1.00 11.78 319 VAL A O 1
ATOM 2505 N N . ASP A 1 327 ? -24.505 -77.940 24.281 1.00 10.79 320 ASP A N 1
ATOM 2506 C CA . ASP A 1 327 ? -23.942 -79.152 24.874 1.00 12.08 320 ASP A CA 1
ATOM 2507 C C . ASP A 1 327 ? -23.473 -80.045 23.732 1.00 11.46 320 ASP A C 1
ATOM 2508 O O . ASP A 1 327 ? -24.216 -80.285 22.777 1.00 11.39 320 ASP A O 1
ATOM 2513 N N . VAL A 1 328 ? -22.252 -80.551 23.859 1.00 11.11 321 VAL A N 1
ATOM 2514 C CA . VAL A 1 328 ? -21.668 -81.447 22.868 1.00 10.99 321 VAL A CA 1
ATOM 2515 C C . VAL A 1 328 ? -21.658 -82.847 23.458 1.00 10.49 321 VAL A C 1
ATOM 2516 O O . VAL A 1 328 ? -20.931 -83.104 24.429 1.00 11.21 321 VAL A O 1
ATOM 2520 N N . LEU A 1 329 ? -22.431 -83.745 22.849 1.00 9.84 322 LEU A N 1
ATOM 2521 C CA . LEU A 1 329 ? -22.706 -85.040 23.457 1.00 10.37 322 LEU A CA 1
ATOM 2522 C C . LEU A 1 329 ? -22.460 -86.211 22.520 1.00 10.68 322 LEU A C 1
ATOM 2523 O O . LEU A 1 329 ? -22.338 -86.014 21.314 1.00 10.92 322 LEU A O 1
ATOM 2528 N N . PHE A 1 330 ? -22.440 -87.415 23.089 1.00 10.35 323 PHE A N 1
ATOM 2529 C CA . PHE A 1 330 ? -22.207 -88.670 22.374 1.00 10.91 323 PHE A CA 1
ATOM 2530 C C . PHE A 1 330 ? -23.476 -89.512 22.261 1.00 9.75 323 PHE A C 1
ATOM 2531 O O . PHE A 1 330 ? -23.484 -90.567 21.617 1.00 9.41 323 PHE A O 1
ATOM 2539 N N . THR A 1 331 ? -24.525 -89.071 22.949 1.00 8.79 324 THR A N 1
ATOM 2540 C CA . THR A 1 331 ? -25.823 -89.740 22.891 1.00 9.19 324 THR A CA 1
ATOM 2541 C C . THR A 1 331 ? -26.933 -88.734 22.622 1.00 8.18 324 THR A C 1
ATOM 2542 O O . THR A 1 331 ? -26.793 -87.540 22.909 1.00 8.87 324 THR A O 1
ATOM 2546 N N . ASN A 1 332 ? -28.005 -89.213 21.996 1.00 7.68 325 ASN A N 1
ATOM 2547 C CA . ASN A 1 332 ? -29.173 -88.378 21.711 1.00 7.24 325 ASN A CA 1
ATOM 2548 C C . ASN A 1 332 ? -30.402 -88.680 22.562 1.00 7.57 325 ASN A C 1
ATOM 2549 O O . ASN A 1 332 ? -30.347 -89.506 23.483 1.00 9.05 325 ASN A O 1
ATOM 2554 N N . LYS A 1 333 ? -31.497 -87.980 22.272 1.00 7.43 326 LYS A N 1
ATOM 2555 C CA . LYS A 1 333 ? -32.733 -88.136 23.040 1.00 7.65 326 LYS A CA 1
ATOM 2556 C C . LYS A 1 333 ? -33.257 -89.580 23.111 1.00 8.10 326 LYS A C 1
ATOM 2557 O O . LYS A 1 333 ? -33.837 -89.985 24.125 1.00 8.89 326 LYS A O 1
ATOM 2563 N N . GLN A 1 334 ? -33.058 -90.332 22.031 1.00 7.45 327 GLN A N 1
ATOM 2564 C CA . GLN A 1 334 ? -33.476 -91.734 21.937 1.00 8.62 327 GLN A CA 1
ATOM 2565 C C . GLN A 1 334 ? -32.492 -92.753 22.513 1.00 9.12 327 GLN A C 1
ATOM 2566 O O . GLN A 1 334 ? -32.749 -93.960 22.456 1.00 10.69 327 GLN A O 1
ATOM 2572 N N . GLY A 1 335 ? -31.373 -92.271 23.041 1.00 9.62 328 GLY A N 1
ATOM 2573 C CA . GLY A 1 335 ? -30.351 -93.130 23.635 1.00 10.18 328 GLY A CA 1
ATOM 2574 C C . GLY A 1 335 ? -29.411 -93.756 22.629 1.00 10.51 328 GLY A C 1
ATOM 2575 O O . GLY A 1 335 ? -28.671 -94.693 22.944 1.00 11.43 328 GLY A O 1
ATOM 2576 N N . ASN A 1 336 ? -29.436 -93.254 21.401 1.00 10.28 329 ASN A N 1
ATOM 2577 C CA . ASN A 1 336 ? -28.488 -93.765 20.422 1.00 10.22 329 ASN A CA 1
ATOM 2578 C C . ASN A 1 336 ? -27.129 -93.118 20.650 1.00 10.81 329 ASN A C 1
ATOM 2579 O O . ASN A 1 336 ? -27.045 -92.009 21.184 1.00 10.37 329 ASN A O 1
ATOM 2584 N N . CYS A 1 337 ? -26.081 -93.825 20.244 1.00 11.59 330 CYS A N 1
ATOM 2585 C CA . CYS A 1 337 ? -24.709 -93.384 20.444 1.00 12.46 330 CYS A CA 1
ATOM 2586 C C . CYS A 1 337 ? -24.019 -93.097 19.114 1.00 12.33 330 CYS A C 1
ATOM 2587 O O . CYS A 1 337 ? -24.229 -93.823 18.151 1.00 12.92 330 CYS A O 1
ATOM 2590 N N . ILE A 1 338 ? -23.191 -92.057 19.074 1.00 11.42 331 ILE A N 1
ATOM 2591 C CA . ILE A 1 338 ? -22.490 -91.664 17.850 1.00 12.08 331 ILE A CA 1
ATOM 2592 C C . ILE A 1 338 ? -21.564 -92.741 17.292 1.00 12.16 331 ILE A C 1
ATOM 2593 O O . ILE A 1 338 ? -21.482 -92.976 16.086 1.00 12.84 331 ILE A O 1
ATOM 2598 N N . GLY A 1 339 ? -20.827 -93.391 18.178 1.00 12.00 332 GLY A N 1
ATOM 2599 C CA . GLY A 1 339 ? -19.864 -94.389 17.741 1.00 11.83 332 GLY A CA 1
ATOM 2600 C C . GLY A 1 339 ? -19.041 -94.929 18.892 1.00 11.94 332 GLY A C 1
ATOM 2601 O O . GLY A 1 339 ? -19.141 -94.446 20.020 1.00 11.37 332 GLY A O 1
ATOM 2602 N N . PRO A 1 340 ? -18.212 -95.940 18.610 1.00 12.03 333 PRO A N 1
ATOM 2603 C CA . PRO A 1 340 ? -17.402 -96.587 19.645 1.00 12.68 333 PRO A CA 1
ATOM 2604 C C . PRO A 1 340 ? -16.273 -95.738 20.226 1.00 12.87 333 PRO A C 1
ATOM 2605 O O . PRO A 1 340 ? -15.769 -94.827 19.562 1.00 12.20 333 PRO A O 1
ATOM 2609 N N . GLU A 1 341 ? -15.870 -96.049 21.456 1.00 13.16 334 GLU A N 1
ATOM 2610 C CA . GLU A 1 341 ? -14.769 -95.328 22.096 1.00 13.79 334 GLU A CA 1
ATOM 2611 C C . GLU A 1 341 ? -13.415 -95.600 21.447 1.00 13.34 334 GLU A C 1
ATOM 2612 O O . GLU A 1 341 ? -13.148 -96.701 20.963 1.00 14.24 334 GLU A O 1
ATOM 2618 N N . THR A 1 342 ? -12.571 -94.575 21.431 1.00 12.72 335 THR A N 1
ATOM 2619 C CA . THR A 1 342 ? -11.181 -94.732 21.011 1.00 11.55 335 THR A CA 1
ATOM 2620 C C . THR A 1 342 ? -10.304 -94.314 22.195 1.00 11.99 335 THR A C 1
ATOM 2621 O O . THR A 1 342 ? -10.795 -94.199 23.320 1.00 13.47 335 THR A O 1
ATOM 2625 N N . GLN A 1 343 ? -9.013 -94.089 21.968 1.00 11.98 336 GLN A N 1
ATOM 2626 C CA . GLN A 1 343 ? -8.134 -93.583 23.023 1.00 11.65 336 GLN A CA 1
ATOM 2627 C C . GLN A 1 343 ? -8.324 -92.076 23.217 1.00 12.00 336 GLN A C 1
ATOM 2628 O O . GLN A 1 343 ? -7.907 -91.508 24.233 1.00 12.70 336 GLN A O 1
ATOM 2634 N N . SER A 1 344 ? -8.979 -91.427 22.256 1.00 11.47 337 SER A N 1
ATOM 2635 C CA . SER A 1 344 ? -9.181 -89.979 22.296 1.00 11.60 337 SER A CA 1
ATOM 2636 C C . SER A 1 344 ? -10.614 -89.765 22.779 1.00 11.64 337 SER A C 1
ATOM 2637 O O . SER A 1 344 ? -11.555 -90.178 22.099 1.00 11.49 337 SER A O 1
ATOM 2640 N N . PRO A 1 345 ? -10.813 -89.149 23.956 1.00 12.19 338 PRO A N 1
ATOM 2641 C CA . PRO A 1 345 ? -12.192 -89.023 24.452 1.00 12.31 338 PRO A CA 1
ATOM 2642 C C . PRO A 1 345 ? -13.167 -88.303 23.513 1.00 12.28 338 PRO A C 1
ATOM 2643 O O . PRO A 1 345 ? -14.372 -88.589 23.508 1.00 12.96 338 PRO A O 1
ATOM 2647 N N . TRP A 1 346 ? -12.617 -87.408 22.702 1.00 10.79 339 TRP A N 1
ATOM 2648 C CA . TRP A 1 346 ? -13.357 -86.617 21.736 1.00 10.98 339 TRP A CA 1
ATOM 2649 C C . TRP A 1 346 ? -13.690 -87.308 20.416 1.00 10.50 339 TRP A C 1
ATOM 2650 O O . TRP A 1 346 ? -14.522 -86.802 19.661 1.00 11.10 339 TRP A O 1
ATOM 2661 N N . LEU A 1 347 ? -13.103 -88.477 20.174 1.00 9.12 340 LEU A N 1
ATOM 2662 C CA . LEU A 1 347 ? -13.221 -89.136 18.880 1.00 8.62 340 LEU A CA 1
ATOM 2663 C C . LEU A 1 347 ? -14.000 -90.438 18.966 1.00 9.08 340 LEU A C 1
ATOM 2664 O O . LEU A 1 347 ? -13.530 -91.430 19.536 1.00 9.05 340 LEU A O 1
ATOM 2669 N N . ARG A 1 348 ? -15.178 -90.418 18.346 1.00 8.93 341 ARG A N 1
ATOM 2670 C CA . ARG A 1 348 ? -16.005 -91.595 18.135 1.00 10.15 341 ARG A CA 1
ATOM 2671 C C . ARG A 1 348 ? -16.224 -91.736 16.631 1.00 10.40 341 ARG A C 1
ATOM 2672 O O . ARG A 1 348 ? -16.722 -90.798 15.995 1.00 10.48 341 ARG A O 1
ATOM 2680 N N . PRO A 1 349 ? -15.835 -92.888 16.053 1.00 10.29 342 PRO A N 1
ATOM 2681 C CA . PRO A 1 349 ? -16.005 -93.046 14.607 1.00 10.30 342 PRO A CA 1
ATOM 2682 C C . PRO A 1 349 ? -17.477 -92.985 14.185 1.00 10.15 342 PRO A C 1
ATOM 2683 O O . PRO A 1 349 ? -18.333 -93.606 14.813 1.00 11.32 342 PRO A O 1
ATOM 2687 N N . CYS A 1 350 ? -17.731 -92.233 13.117 1.00 9.57 343 CYS A N 1
ATOM 2688 C CA . CYS A 1 350 ? -19.061 -92.002 12.560 1.00 9.70 343 CYS A CA 1
ATOM 2689 C C . CYS A 1 350 ? -18.882 -91.593 11.105 1.00 9.42 343 CYS A C 1
ATOM 2690 O O . CYS A 1 350 ? -18.828 -90.405 10.768 1.00 9.90 343 CYS A O 1
ATOM 2693 N N . ALA A 1 351 ? -18.764 -92.597 10.249 1.00 8.45 344 ALA A N 1
ATOM 2694 C CA . ALA A 1 351 ? -18.521 -92.376 8.832 1.00 7.87 344 ALA A CA 1
ATOM 2695 C C . ALA A 1 351 ? -19.571 -91.496 8.139 1.00 8.49 344 ALA A C 1
ATOM 2696 O O . ALA A 1 351 ? -19.242 -90.678 7.273 1.00 8.50 344 ALA A O 1
ATOM 2698 N N . ALA A 1 352 ? -20.836 -91.636 8.524 1.00 7.60 345 ALA A N 1
ATOM 2699 C CA . ALA A 1 352 ? -21.888 -90.834 7.900 1.00 8.16 345 ALA A CA 1
ATOM 2700 C C . ALA A 1 352 ? -21.678 -89.333 8.106 1.00 7.97 345 ALA A C 1
ATOM 2701 O O . ALA A 1 352 ? -21.989 -88.535 7.217 1.00 7.88 345 ALA A O 1
ATOM 2703 N N . GLY A 1 353 ? -21.144 -88.954 9.266 1.00 6.90 346 GLY A N 1
ATOM 2704 C CA . GLY A 1 353 ? -20.814 -87.565 9.524 1.00 5.89 346 GLY A CA 1
ATOM 2705 C C . GLY A 1 353 ? -19.762 -86.999 8.589 1.00 5.79 346 GLY A C 1
ATOM 2706 O O . GLY A 1 353 ? -19.779 -85.792 8.357 1.00 6.62 346 GLY A O 1
ATOM 2707 N N . PHE A 1 354 ? -18.870 -87.846 8.070 1.00 6.03 347 PHE A N 1
ATOM 2708 C CA . PHE A 1 354 ? -17.834 -87.437 7.115 1.00 6.91 347 PHE A CA 1
ATOM 2709 C C . PHE A 1 354 ? -18.473 -87.035 5.786 1.00 7.37 347 PHE A C 1
ATOM 2710 O O . PHE A 1 354 ? -18.217 -85.939 5.279 1.00 8.55 347 PHE A O 1
ATOM 2718 N N . ARG A 1 355 ? -19.342 -87.898 5.267 1.00 7.69 348 ARG A N 1
ATOM 2719 C CA . ARG A 1 355 ? -20.123 -87.583 4.071 1.00 7.56 348 ARG A CA 1
ATOM 2720 C C . ARG A 1 355 ? -20.884 -86.282 4.308 1.00 7.00 348 ARG A C 1
ATOM 2721 O O . ARG A 1 355 ? -20.863 -85.370 3.475 1.00 6.19 348 ARG A O 1
ATOM 2729 N N . ASP A 1 356 ? -21.517 -86.165 5.471 1.00 7.39 349 ASP A N 1
ATOM 2730 C CA . ASP A 1 356 ? -22.376 -85.015 5.715 1.00 7.13 349 ASP A CA 1
ATOM 2731 C C . ASP A 1 356 ? -21.579 -83.714 5.825 1.00 6.87 349 ASP A C 1
ATOM 2732 O O . ASP A 1 356 ? -22.012 -82.676 5.309 1.00 7.30 349 ASP A O 1
ATOM 2737 N N . PHE A 1 357 ? -20.393 -83.778 6.430 1.00 6.37 350 PHE A N 1
ATOM 2738 C CA . PHE A 1 357 ? -19.545 -82.594 6.533 1.00 6.53 350 PHE A CA 1
ATOM 2739 C C . PHE A 1 357 ? -19.084 -82.149 5.143 1.00 7.32 350 PHE A C 1
ATOM 2740 O O . PHE A 1 357 ? -19.108 -80.958 4.815 1.00 7.86 350 PHE A O 1
ATOM 2748 N N . LEU A 1 358 ? -18.696 -83.105 4.304 1.00 8.60 351 LEU A N 1
ATOM 2749 C CA . LEU A 1 358 ? -18.304 -82.764 2.931 1.00 8.82 351 LEU A CA 1
ATOM 2750 C C . LEU A 1 358 ? -19.425 -82.032 2.180 1.00 8.46 351 LEU A C 1
ATOM 2751 O O . LEU A 1 358 ? -19.194 -81.063 1.453 1.00 7.73 351 LEU A O 1
ATOM 2756 N N . VAL A 1 359 ? -20.654 -82.513 2.350 1.00 7.58 352 VAL A N 1
ATOM 2757 C CA . VAL A 1 359 ? -21.782 -81.871 1.696 1.00 7.83 352 VAL A CA 1
ATOM 2758 C C . VAL A 1 359 ? -22.008 -80.484 2.306 1.00 7.37 352 VAL A C 1
ATOM 2759 O O . VAL A 1 359 ? -22.276 -79.549 1.563 1.00 7.66 352 VAL A O 1
ATOM 2763 N N . TRP A 1 360 ? -21.880 -80.323 3.622 1.00 7.61 353 TRP A N 1
ATOM 2764 C CA . TRP A 1 360 ? -22.121 -79.032 4.259 1.00 8.14 353 TRP A CA 1
ATOM 2765 C C . TRP A 1 360 ? -21.152 -77.980 3.705 1.00 7.82 353 TRP A C 1
ATOM 2766 O O . TRP A 1 360 ? -21.545 -76.856 3.358 1.00 7.49 353 TRP A O 1
ATOM 2777 N N . ILE A 1 361 ? -19.877 -78.352 3.634 1.00 7.08 354 ILE A N 1
ATOM 2778 C CA . ILE A 1 361 ? -18.855 -77.444 3.120 1.00 7.14 354 ILE A CA 1
ATOM 2779 C C . ILE A 1 361 ? -19.238 -77.080 1.683 1.00 7.09 354 ILE A C 1
ATOM 2780 O O . ILE A 1 361 ? -19.236 -75.897 1.319 1.00 6.57 354 ILE A O 1
ATOM 2785 N N . SER A 1 362 ? -19.593 -78.083 0.882 1.00 7.44 355 SER A N 1
ATOM 2786 C CA . SER A 1 362 ? -19.872 -77.875 -0.542 1.00 7.55 355 SER A CA 1
ATOM 2787 C C . SER A 1 362 ? -21.034 -76.916 -0.771 1.00 8.44 355 SER A C 1
ATOM 2788 O O . SER A 1 362 ? -20.930 -75.968 -1.553 1.00 9.29 355 SER A O 1
ATOM 2791 N N . LYS A 1 363 ? -22.096 -77.105 0.002 1.00 8.05 356 LYS A N 1
ATOM 2792 C CA . LYS A 1 363 ? -23.301 -76.278 -0.111 1.00 9.01 356 LYS A CA 1
ATOM 2793 C C . LYS A 1 363 ? -23.095 -74.845 0.380 1.00 9.00 356 LYS A C 1
ATOM 2794 O O . LYS A 1 363 ? -23.677 -73.918 -0.176 1.00 10.26 356 LYS A O 1
ATOM 2800 N N . ARG A 1 364 ? -22.268 -74.649 1.403 1.00 8.32 357 ARG A N 1
ATOM 2801 C CA . ARG A 1 364 ? -22.083 -73.311 1.947 1.00 8.44 357 ARG A CA 1
ATOM 2802 C C . ARG A 1 364 ? -21.070 -72.534 1.112 1.00 8.14 357 ARG A C 1
ATOM 2803 O O . ARG A 1 364 ? -21.175 -71.311 0.998 1.00 8.88 357 ARG A O 1
ATOM 2811 N N . TYR A 1 365 ? -20.117 -73.238 0.503 1.00 8.11 358 TYR A N 1
ATOM 2812 C CA . TYR A 1 365 ? -19.002 -72.546 -0.141 1.00 7.80 358 TYR A CA 1
ATOM 2813 C C . TYR A 1 365 ? -18.816 -72.787 -1.641 1.00 8.87 358 TYR A C 1
ATOM 2814 O O . TYR A 1 365 ? -17.714 -72.619 -2.173 1.00 10.38 358 TYR A O 1
ATOM 2823 N N . GLY A 1 366 ? -19.902 -73.133 -2.326 1.00 9.55 359 GLY A N 1
ATOM 2824 C CA . GLY A 1 366 ? -19.943 -73.249 -3.781 1.00 10.36 359 GLY A CA 1
ATOM 2825 C C . GLY A 1 366 ? -19.130 -74.377 -4.387 1.00 10.10 359 GLY A C 1
ATOM 2826 O O . GLY A 1 366 ? -18.445 -74.193 -5.396 1.00 9.33 359 GLY A O 1
ATOM 2827 N N . TYR A 1 367 ? -19.205 -75.542 -3.752 1.00 9.59 360 TYR A N 1
ATOM 2828 C CA . TYR A 1 367 ? -18.537 -76.739 -4.259 1.00 9.96 360 TYR A CA 1
ATOM 2829 C C . TYR A 1 367 ? -17.060 -76.477 -4.564 1.00 9.50 360 TYR A C 1
ATOM 2830 O O . TYR A 1 367 ? -16.611 -76.624 -5.700 1.00 10.78 360 TYR A O 1
ATOM 2839 N N . PRO A 1 368 ? -16.290 -76.041 -3.553 1.00 8.66 361 PRO A N 1
ATOM 2840 C CA . PRO A 1 368 ? -14.864 -75.826 -3.801 1.00 8.88 361 PRO A CA 1
ATOM 2841 C C . PRO A 1 368 ? -14.143 -77.153 -3.997 1.00 8.50 361 PRO A C 1
ATOM 2842 O O . PRO A 1 368 ? -14.674 -78.201 -3.617 1.00 8.20 361 PRO A O 1
ATOM 2846 N N . PRO A 1 369 ? -12.941 -77.128 -4.593 1.00 9.31 362 PRO A N 1
ATOM 2847 C CA . PRO A 1 369 ? -12.163 -78.371 -4.547 1.00 9.43 362 PRO A CA 1
ATOM 2848 C C . PRO A 1 369 ? -11.700 -78.599 -3.111 1.00 9.90 362 PRO A C 1
ATOM 2849 O O . PRO A 1 369 ? -11.243 -77.664 -2.437 1.00 11.85 362 PRO A O 1
ATOM 2853 N N . ILE A 1 370 ? -11.879 -79.829 -2.636 1.00 8.03 363 ILE A N 1
ATOM 2854 C CA . ILE A 1 370 ? -11.565 -80.176 -1.253 1.00 7.66 363 ILE A CA 1
ATOM 2855 C C . ILE A 1 370 ? -10.445 -81.209 -1.176 1.00 7.16 363 ILE A C 1
ATOM 2856 O O . ILE A 1 370 ? -10.480 -82.234 -1.856 1.00 7.52 363 ILE A O 1
ATOM 2861 N N . TYR A 1 371 ? -9.471 -80.939 -0.311 1.00 7.53 364 TYR A N 1
ATOM 2862 C CA . TYR A 1 371 ? -8.444 -81.920 0.049 1.00 7.31 364 TYR A CA 1
ATOM 2863 C C . TYR A 1 371 ? -8.705 -82.303 1.499 1.00 7.61 364 TYR A C 1
ATOM 2864 O O . TYR A 1 371 ? -8.721 -81.431 2.358 1.00 8.56 364 TYR A O 1
ATOM 2873 N N . VAL A 1 372 ? -8.923 -83.588 1.754 1.00 6.96 365 VAL A N 1
ATOM 2874 C CA . VAL A 1 372 ? -9.099 -84.053 3.131 1.00 7.36 365 VAL A CA 1
ATOM 2875 C C . VAL A 1 372 ? -7.670 -84.290 3.600 1.00 8.35 365 VAL A C 1
ATOM 2876 O O . VAL A 1 372 ? -7.046 -85.295 3.249 1.00 10.29 365 VAL A O 1
ATOM 2880 N N . THR A 1 373 ? -7.140 -83.310 4.320 1.00 8.46 366 THR A N 1
ATOM 2881 C CA . THR A 1 373 ? -5.723 -83.266 4.691 1.00 7.58 366 THR A CA 1
ATOM 2882 C C . THR A 1 373 ? -5.406 -84.060 5.961 1.00 8.15 366 THR A C 1
ATOM 2883 O O . THR A 1 373 ? -4.237 -84.308 6.265 1.00 7.54 366 THR A O 1
ATOM 2887 N N . GLU A 1 374 ? -6.439 -84.466 6.702 1.00 8.80 367 GLU A N 1
ATOM 2888 C CA . GLU A 1 374 ? -6.278 -85.349 7.860 1.00 8.36 367 GLU A CA 1
ATOM 2889 C C . GLU A 1 374 ? -7.536 -86.169 8.077 1.00 8.35 367 GLU A C 1
ATOM 2890 O O . GLU A 1 374 ? -8.635 -85.614 8.083 1.00 8.77 367 GLU A O 1
ATOM 2896 N N . ASN A 1 375 ? -7.374 -87.478 8.234 1.00 7.72 368 ASN A N 1
ATOM 2897 C CA . ASN A 1 375 ? -8.480 -88.298 8.714 1.00 7.31 368 ASN A CA 1
ATOM 2898 C C . ASN A 1 375 ? -7.850 -89.559 9.301 1.00 7.61 368 ASN A C 1
ATOM 2899 O O . ASN A 1 375 ? -6.945 -90.112 8.696 1.00 7.94 368 ASN A O 1
ATOM 2904 N N . GLY A 1 376 ? -8.286 -90.005 10.473 1.00 7.55 369 GLY A N 1
ATOM 2905 C CA . GLY A 1 376 ? -7.660 -91.178 11.082 1.00 6.92 369 GLY A CA 1
ATOM 2906 C C . GLY A 1 376 ? -8.216 -91.412 12.468 1.00 7.51 369 GLY A C 1
ATOM 2907 O O . GLY A 1 376 ? -9.106 -90.695 12.921 1.00 8.12 369 GLY A O 1
ATOM 2908 N N . THR A 1 377 ? -7.670 -92.406 13.158 1.00 7.99 370 THR A N 1
ATOM 2909 C CA . THR A 1 377 ? -8.208 -92.724 14.473 1.00 8.20 370 THR A CA 1
ATOM 2910 C C . THR A 1 377 ? -7.168 -93.318 15.408 1.00 8.93 370 THR A C 1
ATOM 2911 O O . THR A 1 377 ? -6.188 -93.933 14.968 1.00 9.56 370 THR A O 1
ATOM 2915 N N . SER A 1 378 ? -7.448 -93.164 16.700 1.00 8.60 371 SER A N 1
ATOM 2916 C CA . SER A 1 378 ? -6.707 -93.867 17.730 1.00 9.20 371 SER A CA 1
ATOM 2917 C C . SER A 1 378 ? -7.525 -95.107 18.104 1.00 9.36 371 SER A C 1
ATOM 2918 O O . SER A 1 378 ? -8.658 -95.265 17.637 1.00 9.48 371 SER A O 1
ATOM 2921 N N . ILE A 1 379 ? -6.933 -95.998 18.896 1.00 9.61 372 ILE A N 1
ATOM 2922 C CA . ILE A 1 379 ? -7.549 -97.240 19.353 1.00 10.93 372 ILE A CA 1
ATOM 2923 C C . ILE A 1 379 ? -7.403 -97.280 20.880 1.00 11.27 372 ILE A C 1
ATOM 2924 O O . ILE A 1 379 ? -6.293 -97.150 21.395 1.00 11.24 372 ILE A O 1
ATOM 2929 N N . LYS A 1 380 ? -8.505 -97.455 21.605 1.00 11.94 373 LYS A N 1
ATOM 2930 C CA . LYS A 1 380 ? -8.453 -97.418 23.064 1.00 12.46 373 LYS A CA 1
ATOM 2931 C C . LYS A 1 380 ? -7.500 -98.484 23.594 1.00 11.96 373 LYS A C 1
ATOM 2932 O O . LYS A 1 380 ? -7.620 -99.658 23.236 1.00 12.27 373 LYS A O 1
ATOM 2938 N N . GLY A 1 381 ? -6.563 -98.048 24.432 1.00 11.67 374 GLY A N 1
ATOM 2939 C CA . GLY A 1 381 ? -5.574 -98.924 25.062 1.00 12.80 374 GLY A CA 1
ATOM 2940 C C . GLY A 1 381 ? -4.549 -99.542 24.130 1.00 13.01 374 GLY A C 1
ATOM 2941 O O . GLY A 1 381 ? -3.863 -100.497 24.499 1.00 13.72 374 GLY A O 1
ATOM 2942 N N . GLU A 1 382 ? -4.428 -98.976 22.930 1.00 12.79 375 GLU A N 1
ATOM 2943 C CA . GLU A 1 382 ? -3.514 -99.487 21.915 1.00 12.01 375 GLU A CA 1
ATOM 2944 C C . GLU A 1 382 ? -2.077 -99.620 22.430 1.00 12.30 375 GLU A C 1
ATOM 2945 O O . GLU A 1 382 ? -1.425 -100.641 22.213 1.00 12.38 375 GLU A O 1
ATOM 2951 N N . SER A 1 383 ? -1.594 -98.577 23.102 1.00 12.10 376 SER A N 1
ATOM 2952 C CA . SER A 1 383 ? -0.229 -98.549 23.624 1.00 12.80 376 SER A CA 1
ATOM 2953 C C . SER A 1 383 ? 0.065 -99.623 24.678 1.00 13.62 376 SER A C 1
ATOM 2954 O O . SER A 1 383 ? 1.234 -99.926 24.930 1.00 13.69 376 SER A O 1
ATOM 2957 N N . ASP A 1 384 ? -0.970 -100.191 25.294 1.00 14.86 377 ASP A N 1
ATOM 2958 C CA . ASP A 1 384 ? -0.781 -101.250 26.288 1.00 15.80 377 ASP A CA 1
ATOM 2959 C C . ASP A 1 384 ? -0.757 -102.655 25.687 1.00 16.24 377 ASP A C 1
ATOM 2960 O O . ASP A 1 384 ? -0.443 -103.630 26.374 1.00 15.81 377 ASP A O 1
ATOM 2965 N N . LEU A 1 385 ? -1.068 -102.749 24.400 1.00 16.46 378 LEU A N 1
ATOM 2966 C CA . LEU A 1 385 ? -1.109 -104.018 23.687 1.00 16.80 378 LEU A CA 1
ATOM 2967 C C . LEU A 1 385 ? 0.276 -104.592 23.393 1.00 17.62 378 LEU A C 1
ATOM 2968 O O . LEU A 1 385 ? 1.233 -103.837 23.217 1.00 17.06 378 LEU A O 1
ATOM 2973 N N . PRO A 1 386 ? 0.387 -105.930 23.311 1.00 18.50 379 PRO A N 1
ATOM 2974 C CA . PRO A 1 386 ? 1.641 -106.490 22.813 1.00 19.66 379 PRO A CA 1
ATOM 2975 C C . PRO A 1 386 ? 1.805 -106.126 21.334 1.00 20.52 379 PRO A C 1
ATOM 2976 O O . PRO A 1 386 ? 0.815 -105.781 20.687 1.00 19.72 379 PRO A O 1
ATOM 2980 N N . LYS A 1 387 ? 3.028 -106.201 20.812 1.00 21.56 380 LYS A N 1
ATOM 2981 C CA . LYS A 1 387 ? 3.349 -105.782 19.443 1.00 22.47 380 LYS A CA 1
ATOM 2982 C C . LYS A 1 387 ? 2.442 -106.397 18.378 1.00 22.64 380 LYS A C 1
ATOM 2983 O O . LYS A 1 387 ? 1.842 -105.684 17.570 1.00 22.36 380 LYS A O 1
ATOM 2989 N N . GLU A 1 388 ? 2.342 -107.723 18.395 1.00 22.62 381 GLU A N 1
ATOM 2990 C CA . GLU A 1 388 ? 1.503 -108.464 17.457 1.00 22.56 381 GLU A CA 1
ATOM 2991 C C . GLU A 1 388 ? 0.073 -107.933 17.376 1.00 21.53 381 GLU A C 1
ATOM 2992 O O . GLU A 1 388 ? -0.463 -107.789 16.276 1.00 21.92 381 GLU A O 1
ATOM 2998 N N . LYS A 1 389 ? -0.522 -107.625 18.528 1.00 19.87 382 LYS A N 1
ATOM 2999 C CA . LYS A 1 389 ? -1.861 -107.046 18.625 1.00 18.82 382 LYS A CA 1
ATOM 3000 C C . LYS A 1 389 ? -1.934 -105.604 18.121 1.00 17.46 382 LYS A C 1
ATOM 3001 O O . LYS A 1 389 ? -2.932 -105.202 17.525 1.00 17.67 382 LYS A O 1
ATOM 3007 N N . ILE A 1 390 ? -0.893 -104.815 18.362 1.00 16.12 383 ILE A N 1
ATOM 3008 C CA . ILE A 1 390 ? -0.858 -103.454 17.827 1.00 14.51 383 ILE A CA 1
ATOM 3009 C C . ILE A 1 390 ? -0.828 -103.515 16.301 1.00 14.88 383 ILE A C 1
ATOM 3010 O O . ILE A 1 390 ? -1.522 -102.747 15.633 1.00 15.14 383 ILE A O 1
ATOM 3015 N N . LEU A 1 391 ? -0.068 -104.459 15.751 1.00 14.26 384 LEU A N 1
ATOM 3016 C CA . LEU A 1 391 ? 0.071 -104.539 14.294 1.00 14.12 384 LEU A CA 1
ATOM 3017 C C . LEU A 1 391 ? -1.226 -104.960 13.600 1.00 14.25 384 LEU A C 1
ATOM 3018 O O . LEU A 1 391 ? -1.476 -104.565 12.457 1.00 14.22 384 LEU A O 1
ATOM 3023 N N . GLU A 1 392 ? -2.042 -105.752 14.290 1.00 13.55 385 GLU A N 1
ATOM 3024 C CA . GLU A 1 392 ? -3.352 -106.147 13.771 1.00 14.73 385 GLU A CA 1
ATOM 3025 C C . GLU A 1 392 ? -4.423 -105.126 14.149 1.00 13.74 385 GLU A C 1
ATOM 3026 O O . GLU A 1 392 ? -5.359 -105.405 14.905 1.00 14.09 385 GLU A O 1
ATOM 3032 N N . ASP A 1 393 ? -4.279 -103.928 13.592 1.00 12.73 386 ASP A N 1
ATOM 3033 C CA . ASP A 1 393 ? -5.150 -102.813 13.958 1.00 12.28 386 ASP A CA 1
ATOM 3034 C C . ASP A 1 393 ? -6.452 -102.809 13.159 1.00 12.09 386 ASP A C 1
ATOM 3035 O O . ASP A 1 393 ? -6.756 -101.868 12.424 1.00 11.62 386 ASP A O 1
ATOM 3040 N N . ASP A 1 394 ? -7.239 -103.867 13.329 1.00 12.16 387 ASP A N 1
ATOM 3041 C CA . ASP A 1 394 ? -8.508 -104.024 12.621 1.00 11.97 387 ASP A CA 1
ATOM 3042 C C . ASP A 1 394 ? -9.479 -102.861 12.826 1.00 11.13 387 ASP A C 1
ATOM 3043 O O . ASP A 1 394 ? -10.218 -102.522 11.896 1.00 10.09 387 ASP A O 1
ATOM 3048 N N . PHE A 1 395 ? -9.465 -102.250 14.012 1.00 9.98 388 PHE A N 1
ATOM 3049 C CA . PHE A 1 395 ? -10.352 -101.123 14.319 1.00 9.93 388 PHE A CA 1
ATOM 3050 C C . PHE A 1 395 ? -10.047 -99.973 13.364 1.00 9.46 388 PHE A C 1
ATOM 3051 O O . PHE A 1 395 ? -10.958 -99.338 12.833 1.00 10.15 388 PHE A O 1
ATOM 3059 N N . ARG A 1 396 ? -8.757 -99.728 13.158 1.00 9.54 389 ARG A N 1
ATOM 3060 C CA . ARG A 1 396 ? -8.303 -98.674 12.258 1.00 8.39 389 ARG A CA 1
ATOM 3061 C C . ARG A 1 396 ? -8.535 -99.025 10.785 1.00 8.84 389 ARG A C 1
ATOM 3062 O O . ARG A 1 396 ? -8.922 -98.164 9.991 1.00 8.87 389 ARG A O 1
ATOM 3070 N N . VAL A 1 397 ? -8.291 -100.276 10.406 1.00 8.94 390 VAL A N 1
ATOM 3071 C CA . VAL A 1 397 ? -8.588 -100.721 9.048 1.00 9.68 390 VAL A CA 1
ATOM 3072 C C . VAL A 1 397 ? -10.052 -100.426 8.718 1.00 9.41 390 VAL A C 1
ATOM 3073 O O . VAL A 1 397 ? -10.367 -99.909 7.634 1.00 9.19 390 VAL A O 1
ATOM 3077 N N . LYS A 1 398 ? -10.943 -100.763 9.653 1.00 9.46 391 LYS A N 1
ATOM 3078 C CA . LYS A 1 398 ? -12.376 -100.564 9.452 1.00 9.44 391 LYS A CA 1
ATOM 3079 C C . LYS A 1 398 ? -12.747 -99.085 9.409 1.00 9.13 391 LYS A C 1
ATOM 3080 O O . LYS A 1 398 ? -13.598 -98.684 8.617 1.00 9.01 391 LYS A O 1
ATOM 3086 N N . TYR A 1 399 ? -12.087 -98.285 10.240 1.00 8.94 392 TYR A N 1
ATOM 3087 C CA . TYR A 1 399 ? -12.282 -96.836 10.246 1.00 8.03 392 TYR A CA 1
ATOM 3088 C C . TYR A 1 399 ? -12.004 -96.296 8.847 1.00 7.49 392 TYR A C 1
ATOM 3089 O O . TYR A 1 399 ? -12.840 -95.609 8.247 1.00 8.18 392 TYR A O 1
ATOM 3098 N N . TYR A 1 400 ? -10.828 -96.617 8.312 1.00 7.84 393 TYR A N 1
ATOM 3099 C CA . TYR A 1 400 ? -10.483 -96.193 6.957 1.00 8.64 393 TYR A CA 1
ATOM 3100 C C . TYR A 1 400 ? -11.437 -96.695 5.886 1.00 8.76 393 TYR A C 1
ATOM 3101 O O . TYR A 1 400 ? -11.853 -95.925 5.028 1.00 8.87 393 TYR A O 1
ATOM 3110 N N . ASN A 1 401 ? -11.759 -97.986 5.919 1.00 8.68 394 ASN A N 1
ATOM 3111 C CA . ASN A 1 401 ? -12.703 -98.520 4.951 1.00 9.80 394 ASN A CA 1
ATOM 3112 C C . ASN A 1 401 ? -14.026 -97.752 4.936 1.00 10.68 394 ASN A C 1
ATOM 3113 O O . ASN A 1 401 ? -14.510 -97.327 3.881 1.00 11.45 394 ASN A O 1
ATOM 3118 N N . GLU A 1 402 ? -14.605 -97.559 6.118 1.00 9.43 395 GLU A N 1
ATOM 3119 C CA . GLU A 1 402 ? -15.902 -96.906 6.213 1.00 9.51 395 GLU A CA 1
ATOM 3120 C C . GLU A 1 402 ? -15.862 -95.422 5.873 1.00 8.75 395 GLU A C 1
ATOM 3121 O O . GLU A 1 402 ? -16.769 -94.929 5.189 1.00 8.99 395 GLU A O 1
ATOM 3127 N N . TYR A 1 403 ? -14.824 -94.727 6.340 1.00 8.18 396 TYR A N 1
ATOM 3128 C CA . TYR A 1 403 ? -14.715 -93.289 6.077 1.00 7.24 396 TYR A CA 1
ATOM 3129 C C . TYR A 1 403 ? -14.449 -93.010 4.604 1.00 8.00 396 TYR A C 1
ATOM 3130 O O . TYR A 1 403 ? -15.027 -92.078 4.013 1.00 6.48 396 TYR A O 1
ATOM 3139 N N . ILE A 1 404 ? -13.571 -93.825 4.023 1.00 8.23 397 ILE A N 1
ATOM 3140 C CA . ILE A 1 404 ? -13.254 -93.666 2.610 1.00 8.93 397 ILE A CA 1
ATOM 3141 C C . ILE A 1 404 ? -14.499 -93.940 1.778 1.00 9.28 397 ILE A C 1
ATOM 3142 O O . ILE A 1 404 ? -14.794 -93.181 0.859 1.00 8.90 397 ILE A O 1
ATOM 3147 N N . ARG A 1 405 ? -15.265 -94.971 2.131 1.00 10.05 398 ARG A N 1
ATOM 3148 C CA . ARG A 1 405 ? -16.502 -95.229 1.401 1.00 10.80 398 ARG A CA 1
ATOM 3149 C C . ARG A 1 405 ? -17.546 -94.124 1.568 1.00 10.25 398 ARG A C 1
ATOM 3150 O O . ARG A 1 405 ? -18.307 -93.855 0.642 1.00 9.37 398 ARG A O 1
ATOM 3158 N N . ALA A 1 406 ? -17.566 -93.471 2.729 1.00 10.65 399 ALA A N 1
ATOM 3159 C CA . ALA A 1 406 ? -18.472 -92.343 2.940 1.00 10.59 399 ALA A CA 1
ATOM 3160 C C . ALA A 1 406 ? -18.066 -91.157 2.060 1.00 9.92 399 ALA A C 1
ATOM 3161 O O . ALA A 1 406 ? -18.915 -90.442 1.518 1.00 8.86 399 ALA A O 1
ATOM 3163 N N . MET A 1 407 ? -16.761 -90.925 1.957 1.00 9.13 400 MET A N 1
ATOM 3164 C CA . MET A 1 407 ? -16.244 -89.875 1.084 1.00 9.01 400 MET A CA 1
ATOM 3165 C C . MET A 1 407 ? -16.686 -90.170 -0.348 1.00 8.39 400 MET A C 1
ATOM 3166 O O . MET A 1 407 ? -17.159 -89.281 -1.056 1.00 6.96 400 MET A O 1
ATOM 3171 N N . VAL A 1 408 ? -16.560 -91.428 -0.755 1.00 7.90 401 VAL A N 1
ATOM 3172 C CA . VAL A 1 408 ? -16.970 -91.841 -2.097 1.00 8.47 401 VAL A CA 1
ATOM 3173 C C . VAL A 1 408 ? -18.449 -91.542 -2.348 1.00 7.40 401 VAL A C 1
ATOM 3174 O O . VAL A 1 408 ? -18.837 -91.094 -3.433 1.00 7.56 401 VAL A O 1
ATOM 3178 N N . THR A 1 409 ? -19.273 -91.772 -1.335 1.00 7.99 402 THR A N 1
ATOM 3179 C CA . THR A 1 409 ? -20.700 -91.493 -1.434 1.00 7.81 402 THR A CA 1
ATOM 3180 C C . THR A 1 409 ? -20.922 -89.996 -1.655 1.00 7.62 402 THR A C 1
ATOM 3181 O O . THR A 1 409 ? -21.733 -89.610 -2.502 1.00 8.35 402 THR A O 1
ATOM 3185 N N . ALA A 1 410 ? -20.215 -89.158 -0.901 1.00 7.47 403 ALA A N 1
ATOM 3186 C CA . ALA A 1 410 ? -20.332 -87.709 -1.094 1.00 8.42 403 ALA A CA 1
ATOM 3187 C C . ALA A 1 410 ? -19.924 -87.271 -2.496 1.00 8.66 403 ALA A C 1
ATOM 3188 O O . ALA A 1 410 ? -20.543 -86.378 -3.078 1.00 8.78 403 ALA A O 1
ATOM 3190 N N . VAL A 1 411 ? -18.862 -87.878 -3.023 1.00 8.44 404 VAL A N 1
ATOM 3191 C CA . VAL A 1 411 ? -18.427 -87.590 -4.388 1.00 8.08 404 VAL A CA 1
ATOM 3192 C C . VAL A 1 411 ? -19.460 -88.031 -5.426 1.00 8.98 404 VAL A C 1
ATOM 3193 O O . VAL A 1 411 ? -19.882 -87.238 -6.277 1.00 9.93 404 VAL A O 1
ATOM 3197 N N . GLU A 1 412 ? -19.863 -89.295 -5.338 1.00 9.04 405 GLU A N 1
ATOM 3198 C CA . GLU A 1 412 ? -20.728 -89.923 -6.334 1.00 9.91 405 GLU A CA 1
ATOM 3199 C C . GLU A 1 412 ? -22.153 -89.419 -6.385 1.00 9.79 405 GLU A C 1
ATOM 3200 O O . GLU A 1 412 ? -22.676 -89.200 -7.474 1.00 11.11 405 GLU A O 1
ATOM 3206 N N . LEU A 1 413 ? -22.767 -89.241 -5.216 1.00 8.31 406 LEU A N 1
ATOM 3207 C CA . LEU A 1 413 ? -24.167 -88.863 -5.136 1.00 8.46 406 LEU A CA 1
ATOM 3208 C C . LEU A 1 413 ? -24.351 -87.368 -4.943 1.00 9.01 406 LEU A C 1
ATOM 3209 O O . LEU A 1 413 ? -25.179 -86.738 -5.612 1.00 9.48 406 LEU A O 1
ATOM 3214 N N . ASP A 1 414 ? -23.578 -86.808 -4.016 1.00 8.69 407 ASP A N 1
ATOM 3215 C CA . ASP A 1 414 ? -23.775 -85.410 -3.639 1.00 10.30 407 ASP A CA 1
ATOM 3216 C C . ASP A 1 414 ? -22.993 -84.459 -4.538 1.00 9.87 407 ASP A C 1
ATOM 3217 O O . ASP A 1 414 ? -23.181 -83.238 -4.480 1.00 10.87 407 ASP A O 1
ATOM 3222 N N . GLY A 1 415 ? -22.143 -85.019 -5.396 1.00 9.32 408 GLY A N 1
ATOM 3223 C CA . GLY A 1 415 ? -21.331 -84.196 -6.307 1.00 8.37 408 GLY A CA 1
ATOM 3224 C C . GLY A 1 415 ? -20.212 -83.374 -5.692 1.00 8.58 408 GLY A C 1
ATOM 3225 O O . GLY A 1 415 ? -19.793 -82.353 -6.247 1.00 9.34 408 GLY A O 1
ATOM 3226 N N . VAL A 1 416 ? -19.730 -83.798 -4.528 1.00 8.26 409 VAL A N 1
ATOM 3227 C CA . VAL A 1 416 ? -18.701 -83.043 -3.807 1.00 8.26 409 VAL A CA 1
ATOM 3228 C C . VAL A 1 416 ? -17.390 -83.188 -4.565 1.00 7.71 409 VAL A C 1
ATOM 3229 O O . VAL A 1 416 ? -17.018 -84.285 -4.987 1.00 8.68 409 VAL A O 1
ATOM 3233 N N . ASN A 1 417 ? -16.660 -82.091 -4.701 1.00 7.56 410 ASN A N 1
ATOM 3234 C CA . ASN A 1 417 ? -15.424 -82.146 -5.472 1.00 8.81 410 ASN A CA 1
ATOM 3235 C C . ASN A 1 417 ? -14.199 -82.449 -4.610 1.00 8.88 410 ASN A C 1
ATOM 3236 O O . ASN A 1 417 ? -13.356 -81.575 -4.371 1.00 10.14 410 ASN A O 1
ATOM 3241 N N . VAL A 1 418 ? -14.078 -83.714 -4.209 1.00 8.39 411 VAL A N 1
ATOM 3242 C CA . VAL A 1 418 ? -12.918 -84.125 -3.426 1.00 8.32 411 VAL A CA 1
ATOM 3243 C C . VAL A 1 418 ? -11.775 -84.472 -4.377 1.00 9.02 411 VAL A C 1
ATOM 3244 O O . VAL A 1 418 ? -11.922 -85.331 -5.250 1.00 9.23 411 VAL A O 1
ATOM 3248 N N . LYS A 1 419 ? -10.641 -83.809 -4.163 1.00 9.20 412 LYS A N 1
ATOM 3249 C CA . LYS A 1 419 ? -9.441 -83.939 -4.980 1.00 9.70 412 LYS A CA 1
ATOM 3250 C C . LYS A 1 419 ? -8.362 -84.831 -4.371 1.00 9.68 412 LYS A C 1
ATOM 3251 O O . LYS A 1 419 ? -7.497 -85.333 -5.087 1.00 10.63 412 LYS A O 1
ATOM 3257 N N . GLY A 1 420 ? -8.380 -84.993 -3.052 1.00 9.91 413 GLY A N 1
ATOM 3258 C CA . GLY A 1 420 ? -7.353 -85.810 -2.418 1.00 9.01 413 GLY A CA 1
ATOM 3259 C C . GLY A 1 420 ? -7.741 -86.165 -1.003 1.00 8.91 413 GLY A C 1
ATOM 3260 O O . GLY A 1 420 ? -8.652 -85.553 -0.442 1.00 8.27 413 GLY A O 1
ATOM 3261 N N . TYR A 1 421 ? -7.045 -87.163 -0.464 1.00 8.28 414 TYR A N 1
ATOM 3262 C CA . TYR A 1 421 ? -7.309 -87.691 0.876 1.00 7.42 414 TYR A CA 1
ATOM 3263 C C . TYR A 1 421 ? -6.004 -88.114 1.521 1.00 8.42 414 TYR A C 1
ATOM 3264 O O . TYR A 1 421 ? -5.272 -88.895 0.921 1.00 8.50 414 TYR A O 1
ATOM 3273 N N . PHE A 1 422 ? -5.782 -87.666 2.757 1.00 7.83 415 PHE A N 1
ATOM 3274 C CA . PHE A 1 422 ? -4.569 -87.969 3.521 1.00 8.70 415 PHE A CA 1
ATOM 3275 C C . PHE A 1 422 ? -4.864 -88.640 4.853 1.00 8.94 415 PHE A C 1
ATOM 3276 O O . PHE A 1 422 ? -5.612 -88.091 5.666 1.00 9.70 415 PHE A O 1
ATOM 3284 N N . ALA A 1 423 ? -4.294 -89.826 5.056 1.00 9.29 416 ALA A N 1
ATOM 3285 C CA . ALA A 1 423 ? -4.500 -90.519 6.321 1.00 8.86 416 ALA A CA 1
ATOM 3286 C C . ALA A 1 423 ? -3.593 -89.920 7.384 1.00 8.92 416 ALA A C 1
ATOM 3287 O O . ALA A 1 423 ? -2.389 -89.775 7.172 1.00 9.42 416 ALA A O 1
ATOM 3289 N N . TRP A 1 424 ? -4.188 -89.529 8.509 1.00 8.84 417 TRP A N 1
ATOM 3290 C CA . TRP A 1 424 ? -3.406 -89.133 9.683 1.00 9.25 417 TRP A CA 1
ATOM 3291 C C . TRP A 1 424 ? -3.340 -90.390 10.549 1.00 9.18 417 TRP A C 1
ATOM 3292 O O . TRP A 1 424 ? -4.369 -90.802 11.078 1.00 11.24 417 TRP A O 1
ATOM 3303 N N . SER A 1 425 ? -2.167 -90.979 10.772 1.00 9.94 418 SER A N 1
ATOM 3304 C CA . SER A 1 425 ? -0.879 -90.464 10.341 1.00 9.57 418 SER A CA 1
ATOM 3305 C C . SER A 1 425 ? -0.003 -91.579 9.757 1.00 10.17 418 SER A C 1
ATOM 3306 O O . SER A 1 425 ? -0.262 -92.769 9.960 1.00 9.91 418 SER A O 1
ATOM 3309 N N . LEU A 1 426 ? 1.045 -91.181 9.045 1.00 9.46 419 LEU A N 1
ATOM 3310 C CA . LEU A 1 426 ? 2.000 -92.144 8.486 1.00 9.60 419 LEU A CA 1
ATOM 3311 C C . LEU A 1 426 ? 2.559 -93.039 9.588 1.00 9.62 419 LEU A C 1
ATOM 3312 O O . LEU A 1 426 ? 2.742 -94.243 9.396 1.00 9.70 419 LEU A O 1
ATOM 3317 N N . MET A 1 427 ? 2.804 -92.441 10.750 1.00 9.97 420 MET A N 1
ATOM 3318 C CA . MET A 1 427 ? 3.310 -93.203 11.890 1.00 10.71 420 MET A CA 1
ATOM 3319 C C . MET A 1 427 ? 2.796 -92.660 13.219 1.00 11.04 420 MET A C 1
ATOM 3320 O O . MET A 1 427 ? 2.367 -91.499 13.302 1.00 11.37 420 MET A O 1
ATOM 3325 N N . ASP A 1 428 ? 2.809 -93.508 14.246 1.00 10.34 421 ASP A N 1
ATOM 3326 C CA . ASP A 1 428 ? 2.528 -93.031 15.600 1.00 10.00 421 ASP A CA 1
ATOM 3327 C C . ASP A 1 428 ? 3.453 -91.857 15.910 1.00 9.51 421 ASP A C 1
ATOM 3328 O O . ASP A 1 428 ? 4.608 -91.847 15.494 1.00 8.98 421 ASP A O 1
ATOM 3333 N N . ASN A 1 429 ? 2.978 -90.884 16.679 1.00 9.71 422 ASN A N 1
ATOM 3334 C CA . ASN A 1 429 ? 3.790 -89.700 16.936 1.00 9.65 422 ASN A CA 1
ATOM 3335 C C . ASN A 1 429 ? 3.431 -88.979 18.236 1.00 9.89 422 ASN A C 1
ATOM 3336 O O . ASN A 1 429 ? 2.614 -89.463 19.023 1.00 9.65 422 ASN A O 1
ATOM 3341 N N . PHE A 1 430 ? 4.045 -87.821 18.464 1.00 9.56 423 PHE A N 1
ATOM 3342 C CA . PHE A 1 430 ? 3.745 -87.029 19.652 1.00 10.13 423 PHE A CA 1
ATOM 3343 C C . PHE A 1 430 ? 2.382 -86.385 19.462 1.00 10.44 423 PHE A C 1
ATOM 3344 O O . PHE A 1 430 ? 2.275 -85.439 18.691 1.00 10.55 423 PHE A O 1
ATOM 3352 N N . GLU A 1 431 ? 1.373 -86.874 20.182 1.00 10.19 424 GLU A N 1
ATOM 3353 C CA . GLU A 1 431 ? 0.022 -86.355 20.054 1.00 10.75 424 GLU A CA 1
ATOM 3354 C C . GLU A 1 431 ? -0.245 -85.231 21.046 1.00 10.50 424 GLU A C 1
ATOM 3355 O O . GLU A 1 431 ? -1.135 -85.330 21.878 1.00 10.84 424 GLU A O 1
ATOM 3361 N N . TRP A 1 432 ? 0.547 -84.168 20.947 1.00 11.26 425 TRP A N 1
ATOM 3362 C CA . TRP A 1 432 ? 0.322 -82.943 21.702 1.00 11.10 425 TRP A CA 1
ATOM 3363 C C . TRP A 1 432 ? 0.157 -83.179 23.204 1.00 11.18 425 TRP A C 1
ATOM 3364 O O . TRP A 1 432 ? 1.019 -83.834 23.801 1.00 12.00 425 TRP A O 1
ATOM 3375 N N . ALA A 1 433 ? -0.925 -82.695 23.811 1.00 10.93 426 ALA A N 1
ATOM 3376 C CA . ALA A 1 433 ? -1.088 -82.800 25.264 1.00 11.82 426 ALA A CA 1
ATOM 3377 C C . ALA A 1 433 ? -1.306 -84.223 25.778 1.00 11.43 426 ALA A C 1
ATOM 3378 O O . ALA A 1 433 ? -1.193 -84.483 26.981 1.00 11.89 426 ALA A O 1
ATOM 3380 N N . ASP A 1 434 ? -1.610 -85.134 24.858 1.00 11.03 427 ASP A N 1
ATOM 3381 C CA . ASP A 1 434 ? -1.724 -86.567 25.145 1.00 11.90 427 ASP A CA 1
ATOM 3382 C C . ASP A 1 434 ? -0.357 -87.237 25.275 1.00 11.42 427 ASP A C 1
ATOM 3383 O O . ASP A 1 434 ? -0.234 -88.317 25.850 1.00 11.93 427 ASP A O 1
ATOM 3388 N N . GLY A 1 435 ? 0.674 -86.616 24.712 1.00 11.23 428 GLY A N 1
ATOM 3389 C CA . GLY A 1 435 ? 1.982 -87.262 24.638 1.00 11.79 428 GLY A CA 1
ATOM 3390 C C . GLY A 1 435 ? 1.947 -88.397 23.627 1.00 11.93 428 GLY A C 1
ATOM 3391 O O . GLY A 1 435 ? 1.129 -88.389 22.689 1.00 11.71 428 GLY A O 1
ATOM 3392 N N . TYR A 1 436 ? 2.790 -89.402 23.862 1.00 11.33 429 TYR A N 1
ATOM 3393 C CA . TYR A 1 436 ? 2.922 -90.532 22.942 1.00 11.54 429 TYR A CA 1
ATOM 3394 C C . TYR A 1 436 ? 1.945 -91.679 23.201 1.00 11.98 429 TYR A C 1
ATOM 3395 O O . TYR A 1 436 ? 1.957 -92.690 22.492 1.00 12.93 429 TYR A O 1
ATOM 3404 N N . VAL A 1 437 ? 1.118 -91.546 24.231 1.00 11.87 430 VAL A N 1
ATOM 3405 C CA . VAL A 1 437 ? 0.219 -92.638 24.597 1.00 11.86 430 VAL A CA 1
ATOM 3406 C C . VAL A 1 437 ? -0.839 -92.866 23.521 1.00 11.71 430 VAL A C 1
ATOM 3407 O O . VAL A 1 437 ? -1.175 -94.009 23.200 1.00 12.34 430 VAL A O 1
ATOM 3411 N N . THR A 1 438 ? -1.337 -91.770 22.956 1.00 12.14 431 THR A N 1
ATOM 3412 C CA . THR A 1 438 ? -2.369 -91.842 21.926 1.00 11.72 431 THR A CA 1
ATOM 3413 C C . THR A 1 438 ? -1.700 -92.028 20.568 1.00 11.77 431 THR A C 1
ATOM 3414 O O . THR A 1 438 ? -0.933 -91.170 20.132 1.00 12.56 431 THR A O 1
ATOM 3418 N N . ARG A 1 439 ? -2.002 -93.144 19.908 1.00 10.81 432 ARG A N 1
ATOM 3419 C CA . ARG A 1 439 ? -1.383 -93.499 18.629 1.00 9.66 432 ARG A CA 1
ATOM 3420 C C . ARG A 1 439 ? -2.390 -93.377 17.484 1.00 10.26 432 ARG A C 1
ATOM 3421 O O . ARG A 1 439 ? -3.485 -93.952 17.526 1.00 10.04 432 ARG A O 1
ATOM 3429 N N . PHE A 1 440 ? -1.998 -92.624 16.462 1.00 10.49 433 PHE A N 1
ATOM 3430 C CA . PHE A 1 440 ? -2.814 -92.401 15.265 1.00 10.00 433 PHE A CA 1
ATOM 3431 C C . PHE A 1 440 ? -2.153 -93.007 14.030 1.00 10.68 433 PHE A C 1
ATOM 3432 O O . PHE A 1 440 ? -2.694 -92.927 12.928 1.00 10.11 433 PHE A O 1
ATOM 3440 N N . GLY A 1 441 ? -0.999 -93.645 14.201 1.00 10.99 434 GLY A N 1
ATOM 3441 C CA . GLY A 1 441 ? -0.270 -94.128 13.035 1.00 11.45 434 GLY A CA 1
ATOM 3442 C C . GLY A 1 441 ? -0.815 -95.371 12.361 1.00 11.65 434 GLY A C 1
ATOM 3443 O O . GLY A 1 441 ? -1.416 -96.233 13.010 1.00 11.23 434 GLY A O 1
ATOM 3444 N N . VAL A 1 442 ? -0.608 -95.435 11.046 1.00 11.78 435 VAL A N 1
ATOM 3445 C CA . VAL A 1 442 ? -0.779 -96.681 10.297 1.00 11.25 435 VAL A CA 1
ATOM 3446 C C . VAL A 1 442 ? 0.514 -97.489 10.443 1.00 11.02 435 VAL A C 1
ATOM 3447 O O . VAL A 1 442 ? 0.584 -98.664 10.060 1.00 10.75 435 VAL A O 1
ATOM 3451 N N . THR A 1 443 ? 1.540 -96.830 10.979 1.00 10.77 436 THR A N 1
ATOM 3452 C CA . THR A 1 443 ? 2.829 -97.451 11.276 1.00 10.75 436 THR A CA 1
ATOM 3453 C C . THR A 1 443 ? 3.170 -97.412 12.769 1.00 10.49 436 THR A C 1
ATOM 3454 O O . THR A 1 443 ? 3.154 -96.344 13.381 1.00 10.30 436 THR A O 1
ATOM 3458 N N . TYR A 1 444 ? 3.475 -98.573 13.346 1.00 10.62 437 TYR A N 1
ATOM 3459 C CA . TYR A 1 444 ? 3.889 -98.646 14.746 1.00 11.44 437 TYR A CA 1
ATOM 3460 C C . TYR A 1 444 ? 5.314 -98.127 14.900 1.00 11.84 437 TYR A C 1
ATOM 3461 O O . TYR A 1 444 ? 6.187 -98.390 14.073 1.00 12.22 437 TYR A O 1
ATOM 3470 N N . VAL A 1 445 ? 5.532 -97.325 15.933 1.00 11.82 438 VAL A N 1
ATOM 3471 C CA . VAL A 1 445 ? 6.867 -96.811 16.232 1.00 11.94 438 VAL A CA 1
ATOM 3472 C C . VAL A 1 445 ? 7.173 -97.223 17.665 1.00 12.59 438 VAL A C 1
ATOM 3473 O O . VAL A 1 445 ? 6.445 -96.872 18.596 1.00 12.50 438 VAL A O 1
ATOM 3477 N N . ASP A 1 446 ? 8.214 -98.035 17.815 1.00 12.72 439 ASP A N 1
ATOM 3478 C CA . ASP A 1 446 ? 8.643 -98.506 19.126 1.00 14.02 439 ASP A CA 1
ATOM 3479 C C . ASP A 1 446 ? 9.673 -97.516 19.668 1.00 14.69 439 ASP A C 1
ATOM 3480 O O . ASP A 1 446 ? 10.861 -97.608 19.349 1.00 14.26 439 ASP A O 1
ATOM 3485 N N . TYR A 1 447 ? 9.202 -96.566 20.474 1.00 15.20 440 TYR A N 1
ATOM 3486 C CA . TYR A 1 447 ? 10.039 -95.483 20.978 1.00 16.11 440 TYR A CA 1
ATOM 3487 C C . TYR A 1 447 ? 11.142 -95.990 21.900 1.00 17.55 440 TYR A C 1
ATOM 3488 O O . TYR A 1 447 ? 12.205 -95.376 21.986 1.00 18.61 440 TYR A O 1
ATOM 3497 N N . GLU A 1 448 ? 10.894 -97.118 22.558 1.00 18.62 441 GLU A N 1
ATOM 3498 C CA . GLU A 1 448 ? 11.861 -97.703 23.491 1.00 20.18 441 GLU A CA 1
ATOM 3499 C C . GLU A 1 448 ? 13.039 -98.397 22.798 1.00 20.68 441 GLU A C 1
ATOM 3500 O O . GLU A 1 448 ? 14.104 -98.588 23.398 1.00 20.63 441 GLU A O 1
ATOM 3506 N N . ASN A 1 449 ? 12.828 -98.783 21.542 1.00 20.73 442 ASN A N 1
ATOM 3507 C CA . ASN A 1 449 ? 13.825 -99.490 20.743 1.00 20.87 442 ASN A CA 1
ATOM 3508 C C . ASN A 1 449 ? 14.232 -98.732 19.478 1.00 20.00 442 ASN A C 1
ATOM 3509 O O . ASN A 1 449 ? 14.041 -99.186 18.343 1.00 19.43 442 ASN A O 1
ATOM 3514 N N . GLY A 1 450 ? 14.782 -97.545 19.709 1.00 19.05 443 GLY A N 1
ATOM 3515 C CA . GLY A 1 450 ? 15.326 -96.690 18.657 1.00 17.93 443 GLY A CA 1
ATOM 3516 C C . GLY A 1 450 ? 14.338 -96.188 17.624 1.00 17.49 443 GLY A C 1
ATOM 3517 O O . GLY A 1 450 ? 14.705 -95.992 16.464 1.00 16.58 443 GLY A O 1
ATOM 3518 N N . GLN A 1 451 ? 13.094 -95.985 18.057 1.00 16.85 444 GLN A N 1
ATOM 3519 C CA . GLN A 1 451 ? 12.005 -95.499 17.209 1.00 16.27 444 GLN A CA 1
ATOM 3520 C C . GLN A 1 451 ? 11.801 -96.377 15.965 1.00 16.31 444 GLN A C 1
ATOM 3521 O O . GLN A 1 451 ? 11.415 -95.897 14.893 1.00 16.18 444 GLN A O 1
ATOM 3527 N N . LYS A 1 452 ? 12.042 -97.678 16.117 1.00 15.89 445 LYS A N 1
ATOM 3528 C CA . LYS A 1 452 ? 11.931 -98.612 14.999 1.00 15.99 445 LYS A CA 1
ATOM 3529 C C . LYS A 1 452 ? 10.504 -98.659 14.463 1.00 15.70 445 LYS A C 1
ATOM 3530 O O . LYS A 1 452 ? 9.556 -98.662 15.244 1.00 15.34 445 LYS A O 1
ATOM 3536 N N . ARG A 1 453 ? 10.364 -98.705 13.142 1.00 14.98 446 ARG A N 1
ATOM 3537 C CA . ARG A 1 453 ? 9.047 -98.719 12.508 1.00 14.76 446 ARG A CA 1
ATOM 3538 C C . ARG A 1 453 ? 8.599 -100.127 12.117 1.00 14.61 446 ARG A C 1
ATOM 3539 O O . ARG A 1 453 ? 9.417 -100.976 11.744 1.00 16.08 446 ARG A O 1
ATOM 3547 N N . PHE A 1 454 ? 7.291 -100.351 12.208 1.00 13.73 447 PHE A N 1
ATOM 3548 C CA . PHE A 1 454 ? 6.638 -101.599 11.820 1.00 13.81 447 PHE A CA 1
ATOM 3549 C C . PHE A 1 454 ? 5.261 -101.238 11.266 1.00 13.75 447 PHE A C 1
ATOM 3550 O O . PHE A 1 454 ? 4.390 -100.810 12.017 1.00 12.25 447 PHE A O 1
ATOM 3558 N N . PRO A 1 455 ? 5.046 -101.412 9.952 1.00 13.55 448 PRO A N 1
ATOM 3559 C CA . PRO A 1 455 ? 3.740 -101.122 9.376 1.00 14.42 448 PRO A CA 1
ATOM 3560 C C . PRO A 1 455 ? 2.617 -101.962 9.995 1.00 13.63 448 PRO A C 1
ATOM 3561 O O . PRO A 1 455 ? 2.749 -103.183 10.147 1.00 13.94 448 PRO A O 1
ATOM 3565 N N . LYS A 1 456 ? 1.527 -101.297 10.363 1.00 12.89 449 LYS A N 1
ATOM 3566 C CA . LYS A 1 456 ? 0.342 -101.957 10.904 1.00 12.29 449 LYS A CA 1
ATOM 3567 C C . LYS A 1 456 ? -0.518 -102.425 9.733 1.00 12.19 449 LYS A C 1
ATOM 3568 O O . LYS A 1 456 ? -0.293 -102.006 8.600 1.00 12.47 449 LYS A O 1
ATOM 3574 N N . LYS A 1 457 ? -1.520 -103.258 9.994 1.00 12.49 450 LYS A N 1
ATOM 3575 C CA . LYS A 1 457 ? -2.382 -103.764 8.925 1.00 12.75 450 LYS A CA 1
ATOM 3576 C C . LYS A 1 457 ? -2.996 -102.641 8.089 1.00 12.66 450 LYS A C 1
ATOM 3577 O O . LYS A 1 457 ? -3.037 -102.720 6.856 1.00 13.15 450 LYS A O 1
ATOM 3583 N N . SER A 1 458 ? -3.414 -101.570 8.761 1.00 12.48 451 SER A N 1
ATOM 3584 C CA . SER A 1 458 ? -4.075 -100.455 8.086 1.00 12.29 451 SER A CA 1
ATOM 3585 C C . SER A 1 458 ? -3.203 -99.765 7.033 1.00 12.93 451 SER A C 1
ATOM 3586 O O . SER A 1 458 ? -3.706 -99.319 6.003 1.00 12.55 451 SER A O 1
ATOM 3589 N N . ALA A 1 459 ? -1.892 -99.723 7.261 1.00 12.39 452 ALA A N 1
ATOM 3590 C CA . ALA A 1 459 ? -0.952 -99.096 6.332 1.00 12.86 452 ALA A CA 1
ATOM 3591 C C . ALA A 1 459 ? -1.037 -99.766 4.964 1.00 13.33 452 ALA A C 1
ATOM 3592 O O . ALA A 1 459 ? -1.052 -99.097 3.936 1.00 13.52 452 ALA A O 1
ATOM 3594 N N . LYS A 1 460 ? -1.134 -101.090 4.962 1.00 14.48 453 LYS A N 1
ATOM 3595 C CA . LYS A 1 460 ? -1.149 -101.866 3.734 1.00 15.62 453 LYS A CA 1
ATOM 3596 C C . LYS A 1 460 ? -2.514 -101.898 3.061 1.00 15.45 453 LYS A C 1
ATOM 3597 O O . LYS A 1 460 ? -2.623 -102.266 1.889 1.00 16.02 453 LYS A O 1
ATOM 3603 N N . SER A 1 461 ? -3.541 -101.471 3.788 1.00 14.29 454 SER A N 1
ATOM 3604 C CA . SER A 1 461 ? -4.913 -101.613 3.316 1.00 14.04 454 SER A CA 1
ATOM 3605 C C . SER A 1 461 ? -5.380 -100.488 2.395 1.00 13.93 454 SER A C 1
ATOM 3606 O O . SER A 1 461 ? -6.367 -100.634 1.677 1.00 14.06 454 SER A O 1
ATOM 3609 N N . LEU A 1 462 ? -4.661 -99.372 2.396 1.00 13.87 455 LEU A N 1
ATOM 3610 C CA . LEU A 1 462 ? -5.123 -98.201 1.660 1.00 12.88 455 LEU A CA 1
ATOM 3611 C C . LEU A 1 462 ? -4.860 -98.287 0.166 1.00 13.50 455 LEU A C 1
ATOM 3612 O O . LEU A 1 462 ? -5.718 -97.909 -0.635 1.00 13.55 455 LEU A O 1
ATOM 3617 N N . LYS A 1 463 ? -3.688 -98.781 -0.224 1.00 14.07 456 LYS A N 1
ATOM 3618 C CA . LYS A 1 463 ? -3.427 -98.907 -1.655 1.00 15.10 456 LYS A CA 1
ATOM 3619 C C . LYS A 1 463 ? -4.455 -99.774 -2.397 1.00 15.42 456 LYS A C 1
ATOM 3620 O O . LYS A 1 463 ? -4.986 -99.343 -3.424 1.00 16.02 456 LYS A O 1
ATOM 3626 N N . PRO A 1 464 ? -4.745 -100.994 -1.908 1.00 15.67 457 PRO A N 1
ATOM 3627 C CA . PRO A 1 464 ? -5.683 -101.811 -2.688 1.00 15.42 457 PRO A CA 1
ATOM 3628 C C . PRO A 1 464 ? -7.072 -101.173 -2.740 1.00 15.91 457 PRO A C 1
ATOM 3629 O O . PRO A 1 464 ? -7.792 -101.299 -3.736 1.00 16.46 457 PRO A O 1
ATOM 3633 N N . LEU A 1 465 ? -7.434 -100.476 -1.668 1.00 15.78 458 LEU A N 1
ATOM 3634 C CA . LEU A 1 465 ? -8.702 -99.762 -1.609 1.00 14.97 458 LEU A CA 1
ATOM 3635 C C . LEU A 1 465 ? -8.781 -98.643 -2.639 1.00 14.62 458 LEU A C 1
ATOM 3636 O O . LEU A 1 465 ? -9.739 -98.561 -3.394 1.00 15.34 458 LEU A O 1
ATOM 3641 N N . PHE A 1 466 ? -7.800 -97.748 -2.652 1.00 13.94 459 PHE A N 1
ATOM 3642 C CA . PHE A 1 466 ? -7.746 -96.714 -3.683 1.00 13.52 459 PHE A CA 1
ATOM 3643 C C . PHE A 1 466 ? -7.504 -97.188 -5.118 1.00 14.62 459 PHE A C 1
ATOM 3644 O O . PHE A 1 466 ? -7.930 -96.524 -6.062 1.00 14.45 459 PHE A O 1
ATOM 3652 N N . ASP A 1 467 ? -6.835 -98.324 -5.296 1.00 15.58 460 ASP A N 1
ATOM 3653 C CA . ASP A 1 467 ? -6.650 -98.857 -6.651 1.00 18.10 460 ASP A CA 1
ATOM 3654 C C . ASP A 1 467 ? -7.982 -99.299 -7.254 1.00 19.35 460 ASP A C 1
ATOM 3655 O O . ASP A 1 467 ? -8.158 -99.254 -8.476 1.00 20.79 460 ASP A O 1
ATOM 3660 N N . GLU A 1 468 ? -8.915 -99.700 -6.395 1.00 20.11 461 GLU A N 1
ATOM 3661 C CA . GLU A 1 468 ? -10.242 -100.140 -6.820 1.00 21.53 461 GLU A CA 1
ATOM 3662 C C . GLU A 1 468 ? -11.061 -98.925 -7.243 1.00 21.21 461 GLU A C 1
ATOM 3663 O O . GLU A 1 468 ? -11.796 -98.972 -8.235 1.00 21.43 461 GLU A O 1
ATOM 3669 N N . LEU A 1 469 ? -10.901 -97.834 -6.494 1.00 20.45 462 LEU A N 1
ATOM 3670 C CA . LEU A 1 469 ? -11.687 -96.613 -6.689 1.00 19.72 462 LEU A CA 1
ATOM 3671 C C . LEU A 1 469 ? -11.232 -95.673 -7.804 1.00 19.69 462 LEU A C 1
ATOM 3672 O O . LEU A 1 469 ? -12.032 -95.216 -8.624 1.00 20.04 462 LEU A O 1
ATOM 3677 N N . ILE A 1 470 ? -9.939 -95.381 -7.843 1.00 19.08 463 ILE A N 1
ATOM 3678 C CA . ILE A 1 470 ? -9.426 -94.367 -8.756 1.00 19.22 463 ILE A CA 1
ATOM 3679 C C . ILE A 1 470 ? -9.453 -94.845 -10.200 1.00 20.79 463 ILE A C 1
ATOM 3680 O O . ILE A 1 470 ? -8.871 -95.875 -10.543 1.00 21.92 463 ILE A O 1
ATOM 3685 N N . ALA A 1 471 ? -10.150 -94.077 -11.028 1.00 21.76 464 ALA A N 1
ATOM 3686 C CA . ALA A 1 471 ? -10.405 -94.472 -12.405 1.00 23.14 464 ALA A CA 1
ATOM 3687 C C . ALA A 1 471 ? -9.137 -94.559 -13.245 1.00 24.27 464 ALA A C 1
ATOM 3688 O O . ALA A 1 471 ? -8.068 -94.093 -12.833 1.00 24.32 464 ALA A O 1
ATOM 3690 N N . ALA A 1 472 ? -9.305 -95.170 -14.417 1.00 25.94 465 ALA A N 1
ATOM 3691 C CA . ALA A 1 472 ? -8.296 -95.296 -15.468 1.00 27.05 465 ALA A CA 1
ATOM 3692 C C . ALA A 1 472 ? -7.070 -96.116 -15.076 1.00 27.69 465 ALA A C 1
ATOM 3693 O O . ALA A 1 472 ? -6.634 -96.979 -15.837 1.00 28.56 465 ALA A O 1
ATOM 3695 N N . HIS B 1 7 ? -14.870 -66.690 -25.072 1.00 26.02 0 HIS B N 1
ATOM 3696 C CA . HIS B 1 7 ? -14.109 -67.900 -25.513 1.00 25.91 0 HIS B CA 1
ATOM 3697 C C . HIS B 1 7 ? -13.302 -68.439 -24.342 1.00 24.99 0 HIS B C 1
ATOM 3698 O O . HIS B 1 7 ? -12.806 -67.666 -23.516 1.00 25.41 0 HIS B O 1
ATOM 3705 N N . MET B 1 8 ? -13.148 -69.759 -24.306 1.00 22.99 1 MET B N 1
ATOM 3706 C CA . MET B 1 8 ? -12.664 -70.411 -23.103 1.00 21.31 1 MET B CA 1
ATOM 3707 C C . MET B 1 8 ? -11.982 -71.747 -23.369 1.00 18.86 1 MET B C 1
ATOM 3708 O O . MET B 1 8 ? -12.497 -72.603 -24.088 1.00 18.97 1 MET B O 1
ATOM 3713 N N . LEU B 1 9 ? -10.806 -71.901 -22.773 1.00 15.54 2 LEU B N 1
ATOM 3714 C CA . LEU B 1 9 ? -10.069 -73.150 -22.757 1.00 13.20 2 LEU B CA 1
ATOM 3715 C C . LEU B 1 9 ? -10.024 -73.567 -21.293 1.00 12.97 2 LEU B C 1
ATOM 3716 O O . LEU B 1 9 ? -10.100 -72.707 -20.421 1.00 13.38 2 LEU B O 1
ATOM 3721 N N . PRO B 1 10 ? -9.903 -74.873 -21.003 1.00 12.52 3 PRO B N 1
ATOM 3722 C CA . PRO B 1 10 ? -9.918 -75.330 -19.609 1.00 12.72 3 PRO B CA 1
ATOM 3723 C C . PRO B 1 10 ? -8.802 -74.750 -18.739 1.00 13.75 3 PRO B C 1
ATOM 3724 O O . PRO B 1 10 ? -7.737 -74.402 -19.255 1.00 13.63 3 PRO B O 1
ATOM 3728 N N . LYS B 1 11 ? -9.017 -74.715 -17.425 1.00 13.74 4 LYS B N 1
ATOM 3729 C CA . LYS B 1 11 ? -8.063 -74.110 -16.500 1.00 15.26 4 LYS B CA 1
ATOM 3730 C C . LYS B 1 11 ? -6.652 -74.688 -16.594 1.00 15.33 4 LYS B C 1
ATOM 3731 O O . LYS B 1 11 ? -5.673 -73.965 -16.405 1.00 16.62 4 LYS B O 1
ATOM 3737 N N . ASP B 1 12 ? -6.545 -75.988 -16.860 1.00 15.15 5 ASP B N 1
ATOM 3738 C CA . ASP B 1 12 ? -5.241 -76.650 -16.895 1.00 14.50 5 ASP B CA 1
ATOM 3739 C C . ASP B 1 12 ? -4.519 -76.630 -18.239 1.00 13.16 5 ASP B C 1
ATOM 3740 O O . ASP B 1 12 ? -3.456 -77.248 -18.368 1.00 13.03 5 ASP B O 1
ATOM 3745 N N . PHE B 1 13 ? -5.114 -75.979 -19.236 1.00 11.36 6 PHE B N 1
ATOM 3746 C CA . PHE B 1 13 ? -4.528 -75.888 -20.581 1.00 10.19 6 PHE B CA 1
ATOM 3747 C C . PHE B 1 13 ? -3.089 -75.387 -20.501 1.00 10.74 6 PHE B C 1
ATOM 3748 O O . PHE B 1 13 ? -2.817 -74.386 -19.823 1.00 10.49 6 PHE B O 1
ATOM 3756 N N . GLN B 1 14 ? -2.196 -76.088 -21.194 1.00 10.47 7 GLN B N 1
ATOM 3757 C CA . GLN B 1 14 ? -0.773 -75.743 -21.203 1.00 11.37 7 GLN B CA 1
ATOM 3758 C C . GLN B 1 14 ? -0.401 -75.118 -22.535 1.00 11.22 7 GLN B C 1
ATOM 3759 O O . GLN B 1 14 ? -0.805 -75.625 -23.579 1.00 13.91 7 GLN B O 1
ATOM 3765 N N . TRP B 1 15 ? 0.321 -74.005 -22.502 1.00 10.05 8 TRP B N 1
ATOM 3766 C CA . TRP B 1 15 ? 0.856 -73.484 -23.751 1.00 9.74 8 TRP B CA 1
ATOM 3767 C C . TRP B 1 15 ? 2.322 -73.176 -23.510 1.00 9.49 8 TRP B C 1
ATOM 3768 O O . TRP B 1 15 ? 2.735 -72.956 -22.371 1.00 9.37 8 TRP B O 1
ATOM 3779 N N . GLY B 1 16 ? 3.097 -73.154 -24.587 1.00 9.16 9 GLY B N 1
ATOM 3780 C CA . GLY B 1 16 ? 4.494 -72.771 -24.461 1.00 9.47 9 GLY B CA 1
ATOM 3781 C C . GLY B 1 16 ? 5.146 -72.754 -25.823 1.00 9.31 9 GLY B C 1
ATOM 3782 O O . GLY B 1 16 ? 4.517 -72.401 -26.815 1.00 9.48 9 GLY B O 1
ATOM 3783 N N . PHE B 1 17 ? 6.408 -73.159 -25.834 1.00 8.83 10 PHE B N 1
ATOM 3784 C CA . PHE B 1 17 ? 7.240 -73.119 -27.023 1.00 8.10 10 PHE B CA 1
ATOM 3785 C C . PHE B 1 17 ? 7.955 -74.451 -27.196 1.00 8.15 10 PHE B C 1
ATOM 3786 O O . PHE B 1 17 ? 8.102 -75.226 -26.239 1.00 8.36 10 PHE B O 1
ATOM 3794 N N . ALA B 1 18 ? 8.379 -74.701 -28.430 1.00 7.85 11 ALA B N 1
ATOM 3795 C CA . ALA B 1 18 ? 9.085 -75.937 -28.756 1.00 8.59 11 ALA B CA 1
ATOM 3796 C C . ALA B 1 18 ? 10.426 -75.689 -29.440 1.00 8.46 11 ALA B C 1
ATOM 3797 O O . ALA B 1 18 ? 10.587 -74.712 -30.174 1.00 8.71 11 ALA B O 1
ATOM 3799 N N . THR B 1 19 ? 11.370 -76.591 -29.195 1.00 9.10 12 THR B N 1
ATOM 3800 C CA . THR B 1 19 ? 12.644 -76.644 -29.914 1.00 9.26 12 THR B CA 1
ATOM 3801 C C . THR B 1 19 ? 13.042 -78.106 -30.114 1.00 9.62 12 THR B C 1
ATOM 3802 O O . THR B 1 19 ? 12.330 -79.005 -29.661 1.00 9.85 12 THR B O 1
ATOM 3806 N N . ALA B 1 20 ? 14.176 -78.329 -30.773 1.00 9.61 13 ALA B N 1
ATOM 3807 C CA . ALA B 1 20 ? 14.743 -79.665 -30.979 1.00 8.99 13 ALA B CA 1
ATOM 3808 C C . ALA B 1 20 ? 16.250 -79.567 -30.803 1.00 8.85 13 ALA B C 1
ATOM 3809 O O . ALA B 1 20 ? 16.840 -78.554 -31.175 1.00 9.53 13 ALA B O 1
ATOM 3811 N N . ALA B 1 21 ? 16.860 -80.619 -30.265 1.00 8.49 14 ALA B N 1
ATOM 3812 C CA . ALA B 1 21 ? 18.268 -80.597 -29.856 1.00 8.54 14 ALA B CA 1
ATOM 3813 C C . ALA B 1 21 ? 19.226 -80.111 -30.926 1.00 8.47 14 ALA B C 1
ATOM 3814 O O . ALA B 1 21 ? 19.970 -79.153 -30.701 1.00 7.98 14 ALA B O 1
ATOM 3816 N N . TYR B 1 22 ? 19.219 -80.794 -32.069 1.00 8.95 15 TYR B N 1
ATOM 3817 C CA . TYR B 1 22 ? 20.145 -80.491 -33.150 1.00 8.99 15 TYR B CA 1
ATOM 3818 C C . TYR B 1 22 ? 19.890 -79.121 -33.776 1.00 9.44 15 TYR B C 1
ATOM 3819 O O . TYR B 1 22 ? 20.808 -78.504 -34.308 1.00 10.57 15 TYR B O 1
ATOM 3828 N N . GLN B 1 23 ? 18.655 -78.633 -33.705 1.00 9.69 16 GLN B N 1
ATOM 3829 C CA . GLN B 1 23 ? 18.343 -77.326 -34.272 1.00 9.21 16 GLN B CA 1
ATOM 3830 C C . GLN B 1 23 ? 18.822 -76.144 -33.426 1.00 9.77 16 GLN B C 1
ATOM 3831 O O . GLN B 1 23 ? 19.007 -75.047 -33.951 1.00 9.29 16 GLN B O 1
ATOM 3837 N N . ILE B 1 24 ? 19.058 -76.337 -32.127 1.00 9.73 17 ILE B N 1
ATOM 3838 C CA . ILE B 1 24 ? 19.412 -75.204 -31.271 1.00 9.79 17 ILE B CA 1
ATOM 3839 C C . ILE B 1 24 ? 20.694 -75.367 -30.446 1.00 9.64 17 ILE B C 1
ATOM 3840 O O . ILE B 1 24 ? 21.308 -74.382 -30.032 1.00 9.10 17 ILE B O 1
ATOM 3845 N N . GLU B 1 25 ? 21.122 -76.606 -30.210 1.00 9.75 18 GLU B N 1
ATOM 3846 C CA . GLU B 1 25 ? 22.116 -76.822 -29.153 1.00 10.14 18 GLU B CA 1
ATOM 3847 C C . GLU B 1 25 ? 23.558 -76.441 -29.428 1.00 9.81 18 GLU B C 1
ATOM 3848 O O . GLU B 1 25 ? 24.235 -75.932 -28.534 1.00 8.82 18 GLU B O 1
ATOM 3854 N N . GLY B 1 26 ? 24.023 -76.738 -30.637 1.00 10.00 19 GLY B N 1
ATOM 3855 C CA . GLY B 1 26 ? 25.433 -76.567 -30.964 1.00 11.15 19 GLY B CA 1
ATOM 3856 C C . GLY B 1 26 ? 26.219 -77.524 -30.096 1.00 11.47 19 GLY B C 1
ATOM 3857 O O . GLY B 1 26 ? 25.758 -78.636 -29.830 1.00 12.14 19 GLY B O 1
ATOM 3858 N N . ALA B 1 27 ? 27.416 -77.121 -29.678 1.00 11.66 20 ALA B N 1
ATOM 3859 C CA . ALA B 1 27 ? 28.239 -77.986 -28.828 1.00 11.37 20 ALA B CA 1
ATOM 3860 C C . ALA B 1 27 ? 28.213 -79.441 -29.288 1.00 12.29 20 ALA B C 1
ATOM 3861 O O . ALA B 1 27 ? 27.987 -80.344 -28.479 1.00 12.20 20 ALA B O 1
ATOM 3863 N N . VAL B 1 28 ? 28.448 -79.656 -30.580 1.00 12.49 21 VAL B N 1
ATOM 3864 C CA . VAL B 1 28 ? 28.263 -80.957 -31.226 1.00 12.81 21 VAL B CA 1
ATOM 3865 C C . VAL B 1 28 ? 29.244 -82.039 -30.776 1.00 13.71 21 VAL B C 1
ATOM 3866 O O . VAL B 1 28 ? 28.994 -83.231 -30.963 1.00 13.59 21 VAL B O 1
ATOM 3870 N N . ASP B 1 29 ? 30.380 -81.619 -30.225 1.00 15.43 22 ASP B N 1
ATOM 3871 C CA . ASP B 1 29 ? 31.396 -82.558 -29.750 1.00 17.07 22 ASP B CA 1
ATOM 3872 C C . ASP B 1 29 ? 31.787 -82.283 -28.296 1.00 16.61 22 ASP B C 1
ATOM 3873 O O . ASP B 1 29 ? 32.727 -82.870 -27.765 1.00 17.93 22 ASP B O 1
ATOM 3878 N N . GLN B 1 30 ? 31.026 -81.414 -27.640 1.00 15.91 23 GLN B N 1
ATOM 3879 C CA . GLN B 1 30 ? 31.281 -81.030 -26.258 1.00 15.21 23 GLN B CA 1
ATOM 3880 C C . GLN B 1 30 ? 30.805 -82.130 -25.321 1.00 14.62 23 GLN B C 1
ATOM 3881 O O . GLN B 1 30 ? 29.852 -82.849 -25.638 1.00 14.04 23 GLN B O 1
ATOM 3887 N N . ASP B 1 31 ? 31.499 -82.260 -24.194 1.00 15.17 24 ASP B N 1
ATOM 3888 C CA . ASP B 1 31 ? 31.155 -83.203 -23.140 1.00 16.14 24 ASP B CA 1
ATOM 3889 C C . ASP B 1 31 ? 30.964 -84.614 -23.674 1.00 15.84 24 ASP B C 1
ATOM 3890 O O . ASP B 1 31 ? 30.127 -85.355 -23.167 1.00 16.19 24 ASP B O 1
ATOM 3895 N N . GLY B 1 32 ? 31.723 -84.956 -24.711 1.00 14.95 25 GLY B N 1
ATOM 3896 C CA . GLY B 1 32 ? 31.726 -86.307 -25.262 1.00 14.43 25 GLY B CA 1
ATOM 3897 C C . GLY B 1 32 ? 30.607 -86.700 -26.211 1.00 13.83 25 GLY B C 1
ATOM 3898 O O . GLY B 1 32 ? 30.445 -87.887 -26.497 1.00 13.87 25 GLY B O 1
ATOM 3899 N N . ARG B 1 33 ? 29.818 -85.741 -26.692 1.00 12.61 26 ARG B N 1
ATOM 3900 C CA . ARG B 1 33 ? 28.784 -86.076 -27.666 1.00 12.07 26 ARG B CA 1
ATOM 3901 C C . ARG B 1 33 ? 29.324 -86.750 -28.932 1.00 12.60 26 ARG B C 1
ATOM 3902 O O . ARG B 1 33 ? 30.277 -86.265 -29.561 1.00 13.08 26 ARG B O 1
ATOM 3910 N N . GLY B 1 34 ? 28.699 -87.871 -29.286 1.00 12.09 27 GLY B N 1
ATOM 3911 C CA . GLY B 1 34 ? 28.996 -88.567 -30.535 1.00 12.64 27 GLY B CA 1
ATOM 3912 C C . GLY B 1 34 ? 28.242 -87.986 -31.717 1.00 12.76 27 GLY B C 1
ATOM 3913 O O . GLY B 1 34 ? 27.274 -87.240 -31.536 1.00 12.62 27 GLY B O 1
ATOM 3914 N N . PRO B 1 35 ? 28.667 -88.324 -32.947 1.00 12.81 28 PRO B N 1
ATOM 3915 C CA . PRO B 1 35 ? 27.974 -87.720 -34.085 1.00 12.04 28 PRO B CA 1
ATOM 3916 C C . PRO B 1 35 ? 26.634 -88.390 -34.382 1.00 11.67 28 PRO B C 1
ATOM 3917 O O . PRO B 1 35 ? 26.498 -89.610 -34.213 1.00 10.86 28 PRO B O 1
ATOM 3921 N N . SER B 1 36 ? 25.658 -87.579 -34.781 1.00 10.40 29 SER B N 1
ATOM 3922 C CA . SER B 1 36 ? 24.379 -88.114 -35.233 1.00 11.37 29 SER B CA 1
ATOM 3923 C C . SER B 1 36 ? 24.435 -88.200 -36.753 1.00 10.80 29 SER B C 1
ATOM 3924 O O . SER B 1 36 ? 25.400 -87.733 -37.355 1.00 12.18 29 SER B O 1
ATOM 3927 N N . ILE B 1 37 ? 23.417 -88.797 -37.366 1.00 10.57 30 ILE B N 1
ATOM 3928 C CA . ILE B 1 37 ? 23.323 -88.866 -38.828 1.00 10.26 30 ILE B CA 1
ATOM 3929 C C . ILE B 1 37 ? 23.220 -87.475 -39.453 1.00 10.58 30 ILE B C 1
ATOM 3930 O O . ILE B 1 37 ? 23.578 -87.291 -40.616 1.00 11.93 30 ILE B O 1
ATOM 3935 N N . TRP B 1 38 ? 22.729 -86.503 -38.691 1.00 11.27 31 TRP B N 1
ATOM 3936 C CA . TRP B 1 38 ? 22.664 -85.123 -39.181 1.00 11.67 31 TRP B CA 1
ATOM 3937 C C . TRP B 1 38 ? 24.026 -84.431 -39.225 1.00 12.79 31 TRP B C 1
ATOM 3938 O O . TRP B 1 38 ? 24.281 -83.632 -40.127 1.00 12.89 31 TRP B O 1
ATOM 3949 N N . ASP B 1 39 ? 24.918 -84.762 -38.295 1.00 13.26 32 ASP B N 1
ATOM 3950 C CA . ASP B 1 39 ? 26.266 -84.195 -38.309 1.00 14.16 32 ASP B CA 1
ATOM 3951 C C . ASP B 1 39 ? 26.955 -84.626 -39.602 1.00 14.18 32 ASP B C 1
ATOM 3952 O O . ASP B 1 39 ? 27.595 -83.827 -40.295 1.00 15.18 32 ASP B O 1
ATOM 3957 N N . THR B 1 40 ? 26.776 -85.901 -39.926 1.00 14.57 33 THR B N 1
ATOM 3958 C CA . THR B 1 40 ? 27.358 -86.510 -41.117 1.00 14.13 33 THR B CA 1
ATOM 3959 C C . THR B 1 40 ? 26.702 -85.910 -42.359 1.00 13.65 33 THR B C 1
ATOM 3960 O O . THR B 1 40 ? 27.385 -85.509 -43.291 1.00 14.59 33 THR B O 1
ATOM 3964 N N . PHE B 1 41 ? 25.380 -85.765 -42.345 1.00 13.02 34 PHE B N 1
ATOM 3965 C CA . PHE B 1 41 ? 24.675 -85.246 -43.513 1.00 12.42 34 PHE B CA 1
ATOM 3966 C C . PHE B 1 41 ? 25.097 -83.829 -43.895 1.00 13.11 34 PHE B C 1
ATOM 3967 O O . PHE B 1 41 ? 25.296 -83.525 -45.076 1.00 12.94 34 PHE B O 1
ATOM 3975 N N . CYS B 1 42 ? 25.245 -82.967 -42.895 1.00 14.04 35 CYS B N 1
ATOM 3976 C CA . CYS B 1 42 ? 25.635 -81.572 -43.110 1.00 14.76 35 CYS B CA 1
ATOM 3977 C C . CYS B 1 42 ? 27.055 -81.434 -43.652 1.00 15.29 35 CYS B C 1
ATOM 3978 O O . CYS B 1 42 ? 27.396 -80.437 -44.294 1.00 14.62 35 CYS B O 1
ATOM 3981 N N . ALA B 1 43 ? 27.869 -82.454 -43.398 1.00 15.55 36 ALA B N 1
ATOM 3982 C CA . ALA B 1 43 ? 29.247 -82.483 -43.876 1.00 16.30 36 ALA B CA 1
ATOM 3983 C C . ALA B 1 43 ? 29.330 -82.761 -45.376 1.00 17.36 36 ALA B C 1
ATOM 3984 O O . ALA B 1 43 ? 30.368 -82.512 -45.995 1.00 17.42 36 ALA B O 1
ATOM 3986 N N . GLN B 1 44 ? 28.247 -83.284 -45.948 1.00 18.54 37 GLN B N 1
ATOM 3987 C CA . GLN B 1 44 ? 28.191 -83.592 -47.378 1.00 18.78 37 GLN B CA 1
ATOM 3988 C C . GLN B 1 44 ? 27.776 -82.352 -48.165 1.00 18.47 37 GLN B C 1
ATOM 3989 O O . GLN B 1 44 ? 26.840 -81.649 -47.768 1.00 18.29 37 GLN B O 1
ATOM 3995 N N . PRO B 1 45 ? 28.453 -82.086 -49.294 1.00 18.02 38 PRO B N 1
ATOM 3996 C CA . PRO B 1 45 ? 28.116 -80.896 -50.073 1.00 17.76 38 PRO B CA 1
ATOM 3997 C C . PRO B 1 45 ? 26.752 -81.002 -50.752 1.00 17.61 38 PRO B C 1
ATOM 3998 O O . PRO B 1 45 ? 26.345 -82.088 -51.174 1.00 16.93 38 PRO B O 1
ATOM 4002 N N . GLY B 1 46 ? 26.055 -79.873 -50.817 1.00 16.88 39 GLY B N 1
ATOM 4003 C CA . GLY B 1 46 ? 24.780 -79.800 -51.525 1.00 16.50 39 GLY B CA 1
ATOM 4004 C C . GLY B 1 46 ? 23.539 -80.154 -50.729 1.00 16.25 39 GLY B C 1
ATOM 4005 O O . GLY B 1 46 ? 22.431 -79.815 -51.145 1.00 16.82 39 GLY B O 1
ATOM 4006 N N . LYS B 1 47 ? 23.721 -80.786 -49.574 1.00 15.65 40 LYS B N 1
ATOM 4007 C CA . LYS B 1 47 ? 22.590 -81.217 -48.756 1.00 14.41 40 LYS B CA 1
ATOM 4008 C C . LYS B 1 47 ? 21.887 -80.057 -48.059 1.00 13.98 40 LYS B C 1
ATOM 4009 O O . LYS B 1 47 ? 20.662 -80.073 -47.932 1.00 14.11 40 LYS B O 1
ATOM 4015 N N . ILE B 1 48 ? 22.654 -79.072 -47.601 1.00 12.96 41 ILE B N 1
ATOM 4016 C CA . ILE B 1 48 ? 22.078 -77.945 -46.867 1.00 11.64 41 ILE B CA 1
ATOM 4017 C C . ILE B 1 48 ? 22.129 -76.682 -47.725 1.00 11.62 41 ILE B C 1
ATOM 4018 O O . ILE B 1 48 ? 23.209 -76.258 -48.144 1.00 10.72 41 ILE B O 1
ATOM 4023 N N . ALA B 1 49 ? 20.959 -76.083 -47.949 1.00 11.77 42 ALA B N 1
ATOM 4024 C CA . ALA B 1 49 ? 20.784 -74.913 -48.815 1.00 12.20 42 ALA B CA 1
ATOM 4025 C C . ALA B 1 49 ? 21.862 -73.836 -48.728 1.00 12.32 42 ALA B C 1
ATOM 4026 O O . ALA B 1 49 ? 22.342 -73.358 -49.763 1.00 11.73 42 ALA B O 1
ATOM 4028 N N . ASP B 1 50 ? 22.191 -73.434 -47.503 1.00 12.59 43 ASP B N 1
ATOM 4029 C CA . ASP B 1 50 ? 23.171 -72.382 -47.220 1.00 12.86 43 ASP B CA 1
ATOM 4030 C C . ASP B 1 50 ? 24.542 -72.948 -46.822 1.00 13.20 43 ASP B C 1
ATOM 4031 O O . ASP B 1 50 ? 25.413 -72.208 -46.365 1.00 13.66 43 ASP B O 1
ATOM 4036 N N . GLY B 1 51 ? 24.737 -74.256 -46.974 1.00 13.11 44 GLY B N 1
ATOM 4037 C CA . GLY B 1 51 ? 26.029 -74.880 -46.677 1.00 12.70 44 GLY B CA 1
ATOM 4038 C C . GLY B 1 51 ? 26.381 -74.900 -45.200 1.00 13.37 44 GLY B C 1
ATOM 4039 O O . GLY B 1 51 ? 27.543 -75.080 -44.837 1.00 14.17 44 GLY B O 1
ATOM 4040 N N . SER B 1 52 ? 25.379 -74.712 -44.343 1.00 12.92 45 SER B N 1
ATOM 4041 C CA . SER B 1 52 ? 25.561 -74.683 -42.890 1.00 12.57 45 SER B CA 1
ATOM 4042 C C . SER B 1 52 ? 25.347 -76.041 -42.211 1.00 12.72 45 SER B C 1
ATOM 4043 O O . SER B 1 52 ? 25.101 -77.045 -42.885 1.00 13.33 45 SER B O 1
ATOM 4046 N N . SER B 1 53 ? 25.459 -76.069 -40.882 1.00 12.33 46 SER B N 1
ATOM 4047 C CA . SER B 1 53 ? 25.261 -77.263 -40.056 1.00 12.39 46 SER B CA 1
ATOM 4048 C C . SER B 1 53 ? 24.849 -76.827 -38.652 1.00 12.59 46 SER B C 1
ATOM 4049 O O . SER B 1 53 ? 24.773 -75.630 -38.371 1.00 12.14 46 SER B O 1
ATOM 4052 N N . GLY B 1 54 ? 24.604 -77.792 -37.769 1.00 13.02 47 GLY B N 1
ATOM 4053 C CA . GLY B 1 54 ? 24.222 -77.488 -36.390 1.00 12.98 47 GLY B CA 1
ATOM 4054 C C . GLY B 1 54 ? 25.410 -77.260 -35.476 1.00 13.52 47 GLY B C 1
ATOM 4055 O O . GLY B 1 54 ? 25.273 -77.277 -34.254 1.00 14.14 47 GLY B O 1
ATOM 4056 N N . VAL B 1 55 ? 26.586 -77.076 -36.064 1.00 14.11 48 VAL B N 1
ATOM 4057 C CA . VAL B 1 55 ? 27.806 -76.828 -35.304 1.00 15.09 48 VAL B CA 1
ATOM 4058 C C . VAL B 1 55 ? 27.699 -75.867 -34.121 1.00 14.80 48 VAL B C 1
ATOM 4059 O O . VAL B 1 55 ? 28.108 -76.203 -33.005 1.00 16.40 48 VAL B O 1
ATOM 4063 N N . THR B 1 56 ? 27.149 -74.681 -34.350 1.00 14.31 49 THR B N 1
ATOM 4064 C CA . THR B 1 56 ? 26.992 -73.693 -33.288 1.00 13.97 49 THR B CA 1
ATOM 4065 C C . THR B 1 56 ? 25.518 -73.484 -32.985 1.00 12.80 49 THR B C 1
ATOM 4066 O O . THR B 1 56 ? 25.105 -73.443 -31.822 1.00 12.00 49 THR B O 1
ATOM 4070 N N . ALA B 1 57 ? 24.734 -73.365 -34.052 1.00 12.18 50 ALA B N 1
ATOM 4071 C CA . ALA B 1 57 ? 23.306 -73.105 -33.952 1.00 11.96 50 ALA B CA 1
ATOM 4072 C C . ALA B 1 57 ? 23.076 -71.930 -33.003 1.00 11.71 50 ALA B C 1
ATOM 4073 O O . ALA B 1 57 ? 23.660 -70.862 -33.166 1.00 10.69 50 ALA B O 1
ATOM 4075 N N . CYS B 1 58 ? 22.217 -72.118 -32.009 1.00 11.82 51 CYS B N 1
ATOM 4076 C CA . CYS B 1 58 ? 21.953 -71.079 -31.025 1.00 12.05 51 CYS B CA 1
ATOM 4077 C C . CYS B 1 58 ? 22.832 -71.241 -29.785 1.00 12.00 51 CYS B C 1
ATOM 4078 O O . CYS B 1 58 ? 22.678 -70.489 -28.823 1.00 11.56 51 CYS B O 1
ATOM 4081 N N . ASP B 1 59 ? 23.759 -72.199 -29.822 1.00 11.64 52 ASP B N 1
ATOM 4082 C CA . ASP B 1 59 ? 24.636 -72.521 -28.690 1.00 11.38 52 ASP B CA 1
ATOM 4083 C C . ASP B 1 59 ? 23.825 -72.753 -27.416 1.00 11.44 52 ASP B C 1
ATOM 4084 O O . ASP B 1 59 ? 24.294 -72.514 -26.303 1.00 12.41 52 ASP B O 1
ATOM 4089 N N . SER B 1 60 ? 22.607 -73.267 -27.569 1.00 11.16 53 SER B N 1
ATOM 4090 C CA . SER B 1 60 ? 21.724 -73.442 -26.417 1.00 10.90 53 SER B CA 1
ATOM 4091 C C . SER B 1 60 ? 22.254 -74.376 -25.333 1.00 10.71 53 SER B C 1
ATOM 4092 O O . SER B 1 60 ? 21.917 -74.205 -24.158 1.00 9.93 53 SER B O 1
ATOM 4095 N N . TYR B 1 61 ? 23.080 -75.342 -25.723 1.00 11.15 54 TYR B N 1
ATOM 4096 C CA . TYR B 1 61 ? 23.687 -76.262 -24.764 1.00 11.65 54 TYR B CA 1
ATOM 4097 C C . TYR B 1 61 ? 24.415 -75.505 -23.660 1.00 12.02 54 TYR B C 1
ATOM 4098 O O . TYR B 1 61 ? 24.421 -75.941 -22.506 1.00 12.27 54 TYR B O 1
ATOM 4107 N N . ASN B 1 62 ? 24.995 -74.362 -24.017 1.00 11.64 55 ASN B N 1
ATOM 4108 C CA . ASN B 1 62 ? 25.756 -73.541 -23.081 1.00 12.64 55 ASN B CA 1
ATOM 4109 C C . ASN B 1 62 ? 25.006 -72.312 -22.584 1.00 12.84 55 ASN B C 1
ATOM 4110 O O . ASN B 1 62 ? 25.601 -71.428 -21.967 1.00 12.76 55 ASN B O 1
ATOM 4115 N N . ARG B 1 63 ? 23.709 -72.245 -22.870 1.00 13.31 56 ARG B N 1
ATOM 4116 C CA . ARG B 1 63 ? 22.905 -71.108 -22.433 1.00 14.13 56 ARG B CA 1
ATOM 4117 C C . ARG B 1 63 ? 21.559 -71.493 -21.831 1.00 14.04 56 ARG B C 1
ATOM 4118 O O . ARG B 1 63 ? 20.557 -70.805 -22.037 1.00 13.89 56 ARG B O 1
ATOM 4126 N N . THR B 1 64 ? 21.555 -72.572 -21.058 1.00 13.94 57 THR B N 1
ATOM 4127 C CA . THR B 1 64 ? 20.324 -73.024 -20.425 1.00 14.55 57 THR B CA 1
ATOM 4128 C C . THR B 1 64 ? 19.707 -71.929 -19.562 1.00 13.92 57 THR B C 1
ATOM 4129 O O . THR B 1 64 ? 18.500 -71.710 -19.628 1.00 13.26 57 THR B O 1
ATOM 4133 N N . ALA B 1 65 ? 20.522 -71.228 -18.778 1.00 13.97 58 ALA B N 1
ATOM 4134 C CA . ALA B 1 65 ? 19.996 -70.190 -17.892 1.00 14.51 58 ALA B CA 1
ATOM 4135 C C . ALA B 1 65 ? 19.315 -69.073 -18.675 1.00 14.25 58 ALA B C 1
ATOM 4136 O O . ALA B 1 65 ? 18.242 -68.593 -18.290 1.00 13.99 58 ALA B O 1
ATOM 4138 N N . GLU B 1 66 ? 19.948 -68.670 -19.774 1.00 14.49 59 GLU B N 1
ATOM 4139 C CA . GLU B 1 66 ? 19.411 -67.619 -20.637 1.00 15.03 59 GLU B CA 1
ATOM 4140 C C . GLU B 1 66 ? 18.088 -68.040 -21.289 1.00 14.54 59 GLU B C 1
ATOM 4141 O O . GLU B 1 66 ? 17.124 -67.266 -21.333 1.00 14.09 59 GLU B O 1
ATOM 4147 N N . ASP B 1 67 ? 18.047 -69.269 -21.796 1.00 14.25 60 ASP B N 1
ATOM 4148 C CA . ASP B 1 67 ? 16.819 -69.814 -22.367 1.00 14.62 60 ASP B CA 1
ATOM 4149 C C . ASP B 1 67 ? 15.682 -69.915 -21.350 1.00 14.19 60 ASP B C 1
ATOM 4150 O O . ASP B 1 67 ? 14.537 -69.578 -21.660 1.00 14.34 60 ASP B O 1
ATOM 4155 N N . ILE B 1 68 ? 15.988 -70.369 -20.139 1.00 12.48 61 ILE B N 1
ATOM 4156 C CA . ILE B 1 68 ? 14.952 -70.481 -19.110 1.00 11.91 61 ILE B CA 1
ATOM 4157 C C . ILE B 1 68 ? 14.419 -69.103 -18.724 1.00 11.51 61 ILE B C 1
ATOM 4158 O O . ILE B 1 68 ? 13.208 -68.919 -18.593 1.00 11.36 61 ILE B O 1
ATOM 4163 N N . ALA B 1 69 ? 15.320 -68.137 -18.563 1.00 10.83 62 ALA B N 1
ATOM 4164 C CA . ALA B 1 69 ? 14.945 -66.747 -18.307 1.00 11.27 62 ALA B CA 1
ATOM 4165 C C . ALA B 1 69 ? 14.035 -66.188 -19.405 1.00 11.02 62 ALA B C 1
ATOM 4166 O O . ALA B 1 69 ? 13.063 -65.472 -19.124 1.00 11.80 62 ALA B O 1
ATOM 4168 N N . LEU B 1 70 ? 14.361 -66.503 -20.656 1.00 9.95 63 LEU B N 1
ATOM 4169 C CA . LEU B 1 70 ? 13.528 -66.099 -21.785 1.00 9.84 63 LEU B CA 1
ATOM 4170 C C . LEU B 1 70 ? 12.126 -66.699 -21.690 1.00 9.23 63 LEU B C 1
ATOM 4171 O O . LEU B 1 70 ? 11.127 -65.992 -21.855 1.00 9.50 63 LEU B O 1
ATOM 4176 N N . LEU B 1 71 ? 12.046 -68.011 -21.478 1.00 8.82 64 LEU B N 1
ATOM 4177 C CA . LEU B 1 71 ? 10.759 -68.687 -21.331 1.00 8.68 64 LEU B CA 1
ATOM 4178 C C . LEU B 1 71 ? 9.924 -68.038 -20.232 1.00 9.36 64 LEU B C 1
ATOM 4179 O O . LEU B 1 71 ? 8.720 -67.816 -20.387 1.00 8.64 64 LEU B O 1
ATOM 4184 N N . LYS B 1 72 ? 10.588 -67.749 -19.119 1.00 10.64 65 LYS B N 1
ATOM 4185 C CA . LYS B 1 72 ? 9.920 -67.125 -17.985 1.00 11.93 65 LYS B CA 1
ATOM 4186 C C . LYS B 1 72 ? 9.397 -65.745 -18.366 1.00 11.81 65 LYS B C 1
ATOM 4187 O O . LYS B 1 72 ? 8.250 -65.415 -18.073 1.00 13.48 65 LYS B O 1
ATOM 4193 N N . SER B 1 73 ? 10.208 -64.956 -19.064 1.00 11.61 66 SER B N 1
ATOM 4194 C CA . SER B 1 73 ? 9.797 -63.601 -19.427 1.00 11.46 66 SER B CA 1
ATOM 4195 C C . SER B 1 73 ? 8.578 -63.586 -20.350 1.00 11.55 66 SER B C 1
ATOM 4196 O O . SER B 1 73 ? 7.776 -62.655 -20.316 1.00 11.49 66 SER B O 1
ATOM 4199 N N . LEU B 1 74 ? 8.438 -64.629 -21.162 1.00 10.84 67 LEU B N 1
ATOM 4200 C CA . LEU B 1 74 ? 7.338 -64.747 -22.117 1.00 10.29 67 LEU B CA 1
ATOM 4201 C C . LEU B 1 74 ? 6.074 -65.402 -21.566 1.00 9.66 67 LEU B C 1
ATOM 4202 O O . LEU B 1 74 ? 5.042 -65.420 -22.246 1.00 9.37 67 LEU B O 1
ATOM 4207 N N . GLY B 1 75 ? 6.157 -65.920 -20.345 1.00 9.62 68 GLY B N 1
ATOM 4208 C CA . GLY B 1 75 ? 5.018 -66.534 -19.667 1.00 9.35 68 GLY B CA 1
ATOM 4209 C C . GLY B 1 75 ? 4.721 -67.982 -20.016 1.00 9.51 68 GLY B C 1
ATOM 4210 O O . GLY B 1 75 ? 3.664 -68.487 -19.632 1.00 11.04 68 GLY B O 1
ATOM 4211 N N . ALA B 1 76 ? 5.626 -68.655 -20.722 1.00 9.42 69 ALA B N 1
ATOM 4212 C CA . ALA B 1 76 ? 5.434 -70.063 -21.088 1.00 9.62 69 ALA B CA 1
ATOM 4213 C C . ALA B 1 76 ? 5.070 -70.933 -19.886 1.00 8.59 69 ALA B C 1
ATOM 4214 O O . ALA B 1 76 ? 5.719 -70.846 -18.845 1.00 8.96 69 ALA B O 1
ATOM 4216 N N . LYS B 1 77 ? 4.043 -71.763 -20.049 1.00 8.43 70 LYS B N 1
ATOM 4217 C CA . LYS B 1 77 ? 3.588 -72.684 -19.018 1.00 8.65 70 LYS B CA 1
ATOM 4218 C C . LYS B 1 77 ? 4.403 -73.970 -19.099 1.00 9.31 70 LYS B C 1
ATOM 4219 O O . LYS B 1 77 ? 4.690 -74.603 -18.078 1.00 9.55 70 LYS B O 1
ATOM 4225 N N . SER B 1 78 ? 4.758 -74.334 -20.331 1.00 10.43 71 SER B N 1
ATOM 4226 C CA . SER B 1 78 ? 5.469 -75.574 -20.633 1.00 10.50 71 SER B CA 1
ATOM 4227 C C . SER B 1 78 ? 6.526 -75.355 -21.715 1.00 9.92 71 SER B C 1
ATOM 4228 O O . SER B 1 78 ? 6.530 -74.341 -22.420 1.00 10.63 71 SER B O 1
ATOM 4231 N N . TYR B 1 79 ? 7.486 -76.270 -21.790 1.00 9.06 72 TYR B N 1
ATOM 4232 C CA . TYR B 1 79 ? 8.540 -76.122 -22.785 1.00 8.36 72 TYR B CA 1
ATOM 4233 C C . TYR B 1 79 ? 8.842 -77.490 -23.359 1.00 8.66 72 TYR B C 1
ATOM 4234 O O . TYR B 1 79 ? 9.154 -78.418 -22.619 1.00 9.41 72 TYR B O 1
ATOM 4243 N N . ARG B 1 80 ? 8.739 -77.600 -24.678 1.00 8.95 73 ARG B N 1
ATOM 4244 C CA . ARG B 1 80 ? 9.025 -78.867 -25.330 1.00 9.09 73 ARG B CA 1
ATOM 4245 C C . ARG B 1 80 ? 10.404 -78.826 -25.978 1.00 9.68 73 ARG B C 1
ATOM 4246 O O . ARG B 1 80 ? 10.709 -77.922 -26.759 1.00 10.40 73 ARG B O 1
ATOM 4254 N N . PHE B 1 81 ? 11.248 -79.791 -25.624 1.00 9.14 74 PHE B N 1
ATOM 4255 C CA . PHE B 1 81 ? 12.612 -79.843 -26.134 1.00 8.57 74 PHE B CA 1
ATOM 4256 C C . PHE B 1 81 ? 12.969 -81.310 -26.317 1.00 8.72 74 PHE B C 1
ATOM 4257 O O . PHE B 1 81 ? 12.251 -82.192 -25.829 1.00 8.36 74 PHE B O 1
ATOM 4265 N N . SER B 1 82 ? 14.061 -81.565 -27.033 1.00 9.12 75 SER B N 1
ATOM 4266 C CA . SER B 1 82 ? 14.495 -82.944 -27.236 1.00 8.61 75 SER B CA 1
ATOM 4267 C C . SER B 1 82 ? 15.847 -83.244 -26.595 1.00 8.92 75 SER B C 1
ATOM 4268 O O . SER B 1 82 ? 16.648 -82.348 -26.304 1.00 9.11 75 SER B O 1
ATOM 4271 N N . ILE B 1 83 ? 16.056 -84.536 -26.359 1.00 8.46 76 ILE B N 1
ATOM 4272 C CA . ILE B 1 83 ? 17.320 -85.062 -25.868 1.00 8.81 76 ILE B CA 1
ATOM 4273 C C . ILE B 1 83 ? 18.138 -85.549 -27.065 1.00 9.01 76 ILE B C 1
ATOM 4274 O O . ILE B 1 83 ? 17.661 -86.326 -27.888 1.00 9.04 76 ILE B O 1
ATOM 4279 N N . SER B 1 84 ? 19.396 -85.130 -27.142 1.00 8.75 77 SER B N 1
ATOM 4280 C CA . SER B 1 84 ? 20.260 -85.652 -28.194 1.00 8.43 77 SER B CA 1
ATOM 4281 C C . SER B 1 84 ? 20.735 -87.054 -27.791 1.00 8.75 77 SER B C 1
ATOM 4282 O O . SER B 1 84 ? 21.483 -87.207 -26.825 1.00 8.03 77 SER B O 1
ATOM 4285 N N . TRP B 1 85 ? 20.283 -88.081 -28.503 1.00 7.86 78 TRP B N 1
ATOM 4286 C CA . TRP B 1 85 ? 20.644 -89.456 -28.158 1.00 7.83 78 TRP B CA 1
ATOM 4287 C C . TRP B 1 85 ? 22.160 -89.646 -28.131 1.00 8.59 78 TRP B C 1
ATOM 4288 O O . TRP B 1 85 ? 22.669 -90.310 -27.236 1.00 7.92 78 TRP B O 1
ATOM 4299 N N . SER B 1 86 ? 22.880 -89.065 -29.089 1.00 9.26 79 SER B N 1
ATOM 4300 C CA . SER B 1 86 ? 24.336 -89.230 -29.100 1.00 9.37 79 SER B CA 1
ATOM 4301 C C . SER B 1 86 ? 25.072 -88.463 -27.994 1.00 9.52 79 SER B C 1
ATOM 4302 O O . SER B 1 86 ? 26.292 -88.575 -27.864 1.00 9.64 79 SER B O 1
ATOM 4305 N N . ARG B 1 87 ? 24.352 -87.688 -27.184 1.00 9.82 80 ARG B N 1
ATOM 4306 C CA . ARG B 1 87 ? 24.962 -87.108 -25.985 1.00 10.20 80 ARG B CA 1
ATOM 4307 C C . ARG B 1 87 ? 24.875 -88.091 -24.828 1.00 10.46 80 ARG B C 1
ATOM 4308 O O . ARG B 1 87 ? 25.662 -88.021 -23.881 1.00 9.98 80 ARG B O 1
ATOM 4316 N N . ILE B 1 88 ? 23.915 -89.005 -24.925 1.00 9.39 81 ILE B N 1
ATOM 4317 C CA . ILE B 1 88 ? 23.609 -89.970 -23.879 1.00 9.45 81 ILE B CA 1
ATOM 4318 C C . ILE B 1 88 ? 24.364 -91.286 -24.099 1.00 10.05 81 ILE B C 1
ATOM 4319 O O . ILE B 1 88 ? 24.967 -91.833 -23.174 1.00 9.86 81 ILE B O 1
ATOM 4324 N N . ILE B 1 89 ? 24.307 -91.808 -25.321 1.00 9.86 82 ILE B N 1
ATOM 4325 C CA . ILE B 1 89 ? 25.052 -93.003 -25.706 1.00 9.49 82 ILE B CA 1
ATOM 4326 C C . ILE B 1 89 ? 25.724 -92.645 -27.026 1.00 10.59 82 ILE B C 1
ATOM 4327 O O . ILE B 1 89 ? 25.107 -92.747 -28.087 1.00 11.55 82 ILE B O 1
ATOM 4332 N N . PRO B 1 90 ? 26.972 -92.154 -26.963 1.00 10.91 83 PRO B N 1
ATOM 4333 C CA . PRO B 1 90 ? 27.627 -91.640 -28.160 1.00 11.45 83 PRO B CA 1
ATOM 4334 C C . PRO B 1 90 ? 27.595 -92.538 -29.395 1.00 11.85 83 PRO B C 1
ATOM 4335 O O . PRO B 1 90 ? 27.337 -92.041 -30.488 1.00 12.60 83 PRO B O 1
ATOM 4339 N N . GLU B 1 91 ? 27.813 -93.839 -29.225 1.00 11.65 84 GLU B N 1
ATOM 4340 C CA . GLU B 1 91 ? 27.712 -94.782 -30.331 1.00 12.65 84 GLU B CA 1
ATOM 4341 C C . GLU B 1 91 ? 26.269 -95.212 -30.567 1.00 12.25 84 GLU B C 1
ATOM 4342 O O . GLU B 1 91 ? 25.907 -95.584 -31.681 1.00 12.86 84 GLU B O 1
ATOM 4348 N N . GLY B 1 92 ? 25.457 -95.154 -29.515 1.00 11.88 85 GLY B N 1
ATOM 4349 C CA . GLY B 1 92 ? 24.014 -95.351 -29.627 1.00 11.61 85 GLY B CA 1
ATOM 4350 C C . GLY B 1 92 ? 23.410 -96.615 -29.058 1.00 11.18 85 GLY B C 1
ATOM 4351 O O . GLY B 1 92 ? 22.280 -96.592 -28.571 1.00 11.73 85 GLY B O 1
ATOM 4352 N N . GLY B 1 93 ? 24.172 -97.707 -29.087 1.00 11.44 86 GLY B N 1
ATOM 4353 C CA . GLY B 1 93 ? 23.626 -99.028 -28.794 1.00 11.00 86 GLY B CA 1
ATOM 4354 C C . GLY B 1 93 ? 23.562 -99.443 -27.341 1.00 10.74 86 GLY B C 1
ATOM 4355 O O . GLY B 1 93 ? 24.244 -98.870 -26.492 1.00 11.17 86 GLY B O 1
ATOM 4356 N N . ARG B 1 94 ? 22.752 -100.467 -27.088 1.00 10.76 87 ARG B N 1
ATOM 4357 C CA . ARG B 1 94 ? 22.517 -100.998 -25.755 1.00 11.11 87 ARG B CA 1
ATOM 4358 C C . ARG B 1 94 ? 23.767 -101.588 -25.123 1.00 11.41 87 ARG B C 1
ATOM 4359 O O . ARG B 1 94 ? 23.831 -101.705 -23.900 1.00 12.31 87 ARG B O 1
ATOM 4367 N N . GLY B 1 95 ? 24.747 -101.929 -25.954 1.00 11.44 88 GLY B N 1
ATOM 4368 C CA . GLY B 1 95 ? 26.016 -102.460 -25.462 1.00 12.24 88 GLY B CA 1
ATOM 4369 C C . GLY B 1 95 ? 27.144 -101.445 -25.493 1.00 12.55 88 GLY B C 1
ATOM 4370 O O . GLY B 1 95 ? 28.296 -101.773 -25.199 1.00 13.09 88 GLY B O 1
ATOM 4371 N N . ASP B 1 96 ? 26.818 -100.199 -25.823 1.00 12.17 89 ASP B N 1
ATOM 4372 C CA . ASP B 1 96 ? 27.817 -99.140 -25.917 1.00 12.22 89 ASP B CA 1
ATOM 4373 C C . ASP B 1 96 ? 27.919 -98.305 -24.640 1.00 11.66 89 ASP B C 1
ATOM 4374 O O . ASP B 1 96 ? 27.011 -98.318 -23.810 1.00 11.70 89 ASP B O 1
ATOM 4379 N N . ALA B 1 97 ? 29.017 -97.569 -24.496 1.00 11.47 90 ALA B N 1
ATOM 4380 C CA . ALA B 1 97 ? 29.243 -96.764 -23.301 1.00 11.30 90 ALA B CA 1
ATOM 4381 C C . ALA B 1 97 ? 28.299 -95.561 -23.203 1.00 11.42 90 ALA B C 1
ATOM 4382 O O . ALA B 1 97 ? 28.106 -94.823 -24.173 1.00 12.30 90 ALA B O 1
ATOM 4384 N N . VAL B 1 98 ? 27.708 -95.402 -22.023 1.00 11.16 91 VAL B N 1
ATOM 4385 C CA . VAL B 1 98 ? 26.818 -94.301 -21.680 1.00 11.58 91 VAL B CA 1
ATOM 4386 C C . VAL B 1 98 ? 27.635 -93.107 -21.180 1.00 12.34 91 VAL B C 1
ATOM 4387 O O . VAL B 1 98 ? 28.621 -93.266 -20.461 1.00 12.69 91 VAL B O 1
ATOM 4391 N N . ASN B 1 99 ? 27.229 -91.907 -21.582 1.00 12.87 92 ASN B N 1
ATOM 4392 C CA . ASN B 1 99 ? 27.934 -90.675 -21.264 1.00 13.33 92 ASN B CA 1
ATOM 4393 C C . ASN B 1 99 ? 27.215 -89.937 -20.141 1.00 13.41 92 ASN B C 1
ATOM 4394 O O . ASN B 1 99 ? 26.205 -89.255 -20.337 1.00 12.95 92 ASN B O 1
ATOM 4399 N N . GLN B 1 100 ? 27.731 -90.127 -18.934 1.00 13.51 93 GLN B N 1
ATOM 4400 C CA . GLN B 1 100 ? 27.113 -89.591 -17.735 1.00 14.15 93 GLN B CA 1
ATOM 4401 C C . GLN B 1 100 ? 27.055 -88.061 -17.718 1.00 14.01 93 GLN B C 1
ATOM 4402 O O . GLN B 1 100 ? 26.154 -87.483 -17.111 1.00 15.19 93 GLN B O 1
ATOM 4408 N N . ALA B 1 101 ? 27.976 -87.389 -18.404 1.00 13.09 94 ALA B N 1
ATOM 4409 C CA . ALA B 1 101 ? 27.950 -85.926 -18.409 1.00 12.34 94 ALA B CA 1
ATOM 4410 C C . ALA B 1 101 ? 26.753 -85.442 -19.214 1.00 11.70 94 ALA B C 1
ATOM 4411 O O . ALA B 1 101 ? 26.138 -84.429 -18.873 1.00 11.78 94 ALA B O 1
ATOM 4413 N N . GLY B 1 102 ? 26.433 -86.181 -20.273 1.00 11.29 95 GLY B N 1
ATOM 4414 C CA . GLY B 1 102 ? 25.302 -85.856 -21.137 1.00 10.81 95 GLY B CA 1
ATOM 4415 C C . GLY B 1 102 ? 24.022 -85.977 -20.340 1.00 11.09 95 GLY B C 1
ATOM 4416 O O . GLY B 1 102 ? 23.180 -85.075 -20.361 1.00 11.25 95 GLY B O 1
ATOM 4417 N N . ILE B 1 103 ? 23.877 -87.096 -19.636 1.00 10.91 96 ILE B N 1
ATOM 4418 C CA . ILE B 1 103 ? 22.722 -87.275 -18.761 1.00 11.33 96 ILE B CA 1
ATOM 4419 C C . ILE B 1 103 ? 22.568 -86.117 -17.768 1.00 11.80 96 ILE B C 1
ATOM 4420 O O . ILE B 1 103 ? 21.482 -85.532 -17.643 1.00 12.22 96 ILE B O 1
ATOM 4425 N N . ASP B 1 104 ? 23.672 -85.770 -17.105 1.00 11.84 97 ASP B N 1
ATOM 4426 C CA . ASP B 1 104 ? 23.688 -84.780 -16.032 1.00 12.49 97 ASP B CA 1
ATOM 4427 C C . ASP B 1 104 ? 23.230 -83.412 -16.532 1.00 11.97 97 ASP B C 1
ATOM 4428 O O . ASP B 1 104 ? 22.559 -82.657 -15.825 1.00 11.93 97 ASP B O 1
ATOM 4433 N N . HIS B 1 105 ? 23.620 -83.093 -17.760 1.00 10.77 98 HIS B N 1
ATOM 4434 C CA . HIS B 1 105 ? 23.197 -81.855 -18.395 1.00 10.54 98 HIS B CA 1
ATOM 4435 C C . HIS B 1 105 ? 21.666 -81.740 -18.415 1.00 10.22 98 HIS B C 1
ATOM 4436 O O . HIS B 1 105 ? 21.085 -80.717 -18.037 1.00 10.22 98 HIS B O 1
ATOM 4443 N N . TYR B 1 106 ? 21.000 -82.803 -18.854 1.00 9.26 99 TYR B N 1
ATOM 4444 C CA . TYR B 1 106 ? 19.552 -82.759 -18.986 1.00 9.05 99 TYR B CA 1
ATOM 4445 C C . TYR B 1 106 ? 18.867 -82.880 -17.629 1.00 9.66 99 TYR B C 1
ATOM 4446 O O . TYR B 1 106 ? 17.821 -82.270 -17.409 1.00 10.88 99 TYR B O 1
ATOM 4455 N N . VAL B 1 107 ? 19.454 -83.652 -16.716 1.00 9.98 100 VAL B N 1
ATOM 4456 C CA . VAL B 1 107 ? 18.894 -83.747 -15.370 1.00 9.96 100 VAL B CA 1
ATOM 4457 C C . VAL B 1 107 ? 18.850 -82.354 -14.752 1.00 10.26 100 VAL B C 1
ATOM 4458 O O . VAL B 1 107 ? 17.837 -81.944 -14.180 1.00 9.91 100 VAL B O 1
ATOM 4462 N N . LYS B 1 108 ? 19.954 -81.627 -14.872 1.00 10.43 101 LYS B N 1
ATOM 4463 C CA . LYS B 1 108 ? 20.019 -80.285 -14.298 1.00 10.84 101 LYS B CA 1
ATOM 4464 C C . LYS B 1 108 ? 19.047 -79.328 -14.976 1.00 10.79 101 LYS B C 1
ATOM 4465 O O . LYS B 1 108 ? 18.396 -78.515 -14.309 1.00 11.15 101 LYS B O 1
ATOM 4471 N N . PHE B 1 109 ? 18.948 -79.439 -16.296 1.00 10.67 102 PHE B N 1
ATOM 4472 C CA . PHE B 1 109 ? 18.075 -78.568 -17.065 1.00 9.76 102 PHE B CA 1
ATOM 4473 C C . PHE B 1 109 ? 16.623 -78.747 -16.635 1.00 9.84 102 PHE B C 1
ATOM 4474 O O . PHE B 1 109 ? 15.900 -77.769 -16.458 1.00 9.53 102 PHE B O 1
ATOM 4482 N N . VAL B 1 110 ? 16.201 -79.995 -16.447 1.00 8.22 103 VAL B N 1
ATOM 4483 C CA . VAL B 1 110 ? 14.827 -80.268 -16.022 1.00 8.90 103 VAL B CA 1
ATOM 4484 C C . VAL B 1 110 ? 14.596 -79.689 -14.625 1.00 8.75 103 VAL B C 1
ATOM 4485 O O . VAL B 1 110 ? 13.541 -79.116 -14.339 1.00 9.39 103 VAL B O 1
ATOM 4489 N N . ASP B 1 111 ? 15.594 -79.822 -13.757 1.00 9.63 104 ASP B N 1
ATOM 4490 C CA . ASP B 1 111 ? 15.482 -79.297 -12.400 1.00 9.95 104 ASP B CA 1
ATOM 4491 C C . ASP B 1 111 ? 15.380 -77.776 -12.468 1.00 10.34 104 ASP B C 1
ATOM 4492 O O . ASP B 1 111 ? 14.556 -77.168 -11.781 1.00 9.87 104 ASP B O 1
ATOM 4497 N N . ASP B 1 112 ? 16.148 -77.166 -13.362 1.00 10.10 105 ASP B N 1
ATOM 4498 C CA . ASP B 1 112 ? 16.078 -75.712 -13.511 1.00 11.10 105 ASP B CA 1
ATOM 4499 C C . ASP B 1 112 ? 14.759 -75.191 -14.090 1.00 10.55 105 ASP B C 1
ATOM 4500 O O . ASP B 1 112 ? 14.277 -74.132 -13.668 1.00 10.17 105 ASP B O 1
ATOM 4505 N N . LEU B 1 113 ? 14.160 -75.932 -15.024 1.00 9.93 106 LEU B N 1
ATOM 4506 C CA . LEU B 1 113 ? 12.845 -75.573 -15.566 1.00 10.10 106 LEU B CA 1
ATOM 4507 C C . LEU B 1 113 ? 11.774 -75.628 -14.492 1.00 10.60 106 LEU B C 1
ATOM 4508 O O . LEU B 1 113 ? 10.977 -74.699 -14.377 1.00 10.60 106 LEU B O 1
ATOM 4513 N N . LEU B 1 114 ? 11.757 -76.717 -13.727 1.00 10.71 107 LEU B N 1
ATOM 4514 C CA . LEU B 1 114 ? 10.789 -76.875 -12.639 1.00 11.11 107 LEU B CA 1
ATOM 4515 C C . LEU B 1 114 ? 10.960 -75.772 -11.597 1.00 11.20 107 LEU B C 1
ATOM 4516 O O . LEU B 1 114 ? 9.976 -75.227 -11.083 1.00 12.83 107 LEU B O 1
ATOM 4521 N N . ASP B 1 115 ? 12.202 -75.409 -11.305 1.00 11.09 108 ASP B N 1
ATOM 4522 C CA . ASP B 1 115 ? 12.458 -74.311 -10.372 1.00 11.55 108 ASP B CA 1
ATOM 4523 C C . ASP B 1 115 ? 11.881 -73.017 -10.935 1.00 11.76 108 ASP B C 1
ATOM 4524 O O . ASP B 1 115 ? 11.411 -72.149 -10.195 1.00 13.60 108 ASP B O 1
ATOM 4529 N N . ALA B 1 116 ? 11.925 -72.895 -12.259 1.00 10.75 109 ALA B N 1
ATOM 4530 C CA . ALA B 1 116 ? 11.342 -71.742 -12.939 1.00 11.17 109 ALA B CA 1
ATOM 4531 C C . ALA B 1 116 ? 9.822 -71.817 -13.097 1.00 10.88 109 ALA B C 1
ATOM 4532 O O . ALA B 1 116 ? 9.219 -70.880 -13.619 1.00 11.24 109 ALA B O 1
ATOM 4534 N N . GLY B 1 117 ? 9.208 -72.919 -12.670 1.00 10.33 110 GLY B N 1
ATOM 4535 C CA . GLY B 1 117 ? 7.762 -73.106 -12.784 1.00 10.81 110 GLY B CA 1
ATOM 4536 C C . GLY B 1 117 ? 7.267 -73.450 -14.179 1.00 10.77 110 GLY B C 1
ATOM 4537 O O . GLY B 1 117 ? 6.113 -73.162 -14.524 1.00 12.59 110 GLY B O 1
ATOM 4538 N N . ILE B 1 118 ? 8.140 -74.041 -14.990 1.00 10.22 111 ILE B N 1
ATOM 4539 C CA . ILE B 1 118 ? 7.836 -74.404 -16.372 1.00 9.29 111 ILE B CA 1
ATOM 4540 C C . ILE B 1 118 ? 7.853 -75.924 -16.528 1.00 9.02 111 ILE B C 1
ATOM 4541 O O . ILE B 1 118 ? 8.795 -76.585 -16.091 1.00 10.87 111 ILE B O 1
ATOM 4546 N N . THR B 1 119 ? 6.816 -76.479 -17.140 1.00 8.94 112 THR B N 1
ATOM 4547 C CA . THR B 1 119 ? 6.699 -77.933 -17.248 1.00 9.47 112 THR B CA 1
ATOM 4548 C C . THR B 1 119 ? 7.442 -78.472 -18.463 1.00 9.94 112 THR B C 1
ATOM 4549 O O . THR B 1 119 ? 7.166 -78.038 -19.577 1.00 10.38 112 THR B O 1
ATOM 4553 N N . PRO B 1 120 ? 8.379 -79.413 -18.254 1.00 9.84 113 PRO B N 1
ATOM 4554 C CA . PRO B 1 120 ? 9.099 -79.966 -19.395 1.00 10.02 113 PRO B CA 1
ATOM 4555 C C . PRO B 1 120 ? 8.253 -80.993 -20.147 1.00 10.31 113 PRO B C 1
ATOM 4556 O O . PRO B 1 120 ? 7.519 -81.775 -19.534 1.00 10.76 113 PRO B O 1
ATOM 4560 N N . PHE B 1 121 ? 8.339 -80.952 -21.474 1.00 10.20 114 PHE B N 1
ATOM 4561 C CA . PHE B 1 121 ? 7.716 -81.949 -22.344 1.00 10.53 114 PHE B CA 1
ATOM 4562 C C . PHE B 1 121 ? 8.873 -82.435 -23.204 1.00 10.07 114 PHE B C 1
ATOM 4563 O O . PHE B 1 121 ? 9.409 -81.671 -24.017 1.00 10.13 114 PHE B O 1
ATOM 4571 N N . ILE B 1 122 ? 9.274 -83.690 -23.020 1.00 8.48 115 ILE B N 1
ATOM 4572 C CA . ILE B 1 122 ? 10.541 -84.156 -23.584 1.00 9.12 115 ILE B CA 1
ATOM 4573 C C . ILE B 1 122 ? 10.427 -85.165 -24.718 1.00 8.52 115 ILE B C 1
ATOM 4574 O O . ILE B 1 122 ? 9.835 -86.230 -24.535 1.00 8.66 115 ILE B O 1
ATOM 4579 N N . THR B 1 123 ? 11.061 -84.849 -25.847 1.00 8.58 116 THR B N 1
ATOM 4580 C CA . THR B 1 123 ? 11.095 -85.692 -27.039 1.00 8.42 116 THR B CA 1
ATOM 4581 C C . THR B 1 123 ? 12.388 -86.505 -27.009 1.00 7.86 116 THR B C 1
ATOM 4582 O O . THR B 1 123 ? 13.486 -85.952 -26.928 1.00 8.31 116 THR B O 1
ATOM 4586 N N . LEU B 1 124 ? 12.275 -87.829 -27.050 1.00 7.84 117 LEU B N 1
ATOM 4587 C CA . LEU B 1 124 ? 13.478 -88.656 -27.029 1.00 7.55 117 LEU B CA 1
ATOM 4588 C C . LEU B 1 124 ? 14.220 -88.705 -28.371 1.00 8.18 117 LEU B C 1
ATOM 4589 O O . LEU B 1 124 ? 15.443 -88.735 -28.404 1.00 7.92 117 LEU B O 1
ATOM 4594 N N . PHE B 1 125 ? 13.488 -88.672 -29.479 1.00 8.60 118 PHE B N 1
ATOM 4595 C CA . PHE B 1 125 ? 14.090 -88.787 -30.800 1.00 9.00 118 PHE B CA 1
ATOM 4596 C C . PHE B 1 125 ? 13.501 -87.710 -31.689 1.00 9.35 118 PHE B C 1
ATOM 4597 O O . PHE B 1 125 ? 12.330 -87.773 -32.078 1.00 8.94 118 PHE B O 1
ATOM 4605 N N . HIS B 1 126 ? 14.337 -86.724 -31.976 1.00 9.71 119 HIS B N 1
ATOM 4606 C CA . HIS B 1 126 ? 14.031 -85.660 -32.917 1.00 10.14 119 HIS B CA 1
ATOM 4607 C C . HIS B 1 126 ? 15.030 -85.742 -34.072 1.00 10.67 119 HIS B C 1
ATOM 4608 O O . HIS B 1 126 ? 15.715 -84.769 -34.380 1.00 11.55 119 HIS B O 1
ATOM 4615 N N . TRP B 1 127 ? 15.127 -86.939 -34.650 1.00 10.80 120 TRP B N 1
ATOM 4616 C CA . TRP B 1 127 ? 15.767 -87.216 -35.949 1.00 10.29 120 TRP B CA 1
ATOM 4617 C C . TRP B 1 127 ? 17.261 -87.483 -35.910 1.00 11.10 120 TRP B C 1
ATOM 4618 O O . TRP B 1 127 ? 17.836 -87.926 -36.907 1.00 10.57 120 TRP B O 1
ATOM 4629 N N . ASP B 1 128 ? 17.876 -87.151 -34.782 1.00 11.33 121 ASP B N 1
ATOM 4630 C CA . ASP B 1 128 ? 19.323 -87.247 -34.618 1.00 11.41 121 ASP B CA 1
ATOM 4631 C C . ASP B 1 128 ? 19.816 -88.636 -34.208 1.00 11.24 121 ASP B C 1
ATOM 4632 O O . ASP B 1 128 ? 20.449 -88.799 -33.167 1.00 11.64 121 ASP B O 1
ATOM 4637 N N . LEU B 1 129 ? 19.517 -89.638 -35.031 1.00 10.50 122 LEU B N 1
ATOM 4638 C CA . LEU B 1 129 ? 20.012 -90.992 -34.789 1.00 10.43 122 LEU B CA 1
ATOM 4639 C C . LEU B 1 129 ? 21.534 -90.998 -34.673 1.00 9.85 122 LEU B C 1
ATOM 4640 O O . LEU B 1 129 ? 22.203 -90.393 -35.510 1.00 9.64 122 LEU B O 1
ATOM 4645 N N . PRO B 1 130 ? 22.088 -91.687 -33.662 1.00 9.74 123 PRO B N 1
ATOM 4646 C CA . PRO B 1 130 ? 23.540 -91.828 -33.595 1.00 10.21 123 PRO B CA 1
ATOM 4647 C C . PRO B 1 130 ? 24.111 -92.459 -34.857 1.00 10.80 123 PRO B C 1
ATOM 4648 O O . PRO B 1 130 ? 23.637 -93.490 -35.351 1.00 10.32 123 PRO B O 1
ATOM 4652 N N . GLU B 1 131 ? 25.139 -91.804 -35.385 1.00 11.80 124 GLU B N 1
ATOM 4653 C CA . GLU B 1 131 ? 25.797 -92.302 -36.587 1.00 12.42 124 GLU B CA 1
ATOM 4654 C C . GLU B 1 131 ? 26.289 -93.732 -36.383 1.00 12.02 124 GLU B C 1
ATOM 4655 O O . GLU B 1 131 ? 26.247 -94.537 -37.314 1.00 11.60 124 GLU B O 1
ATOM 4661 N N . GLY B 1 132 ? 26.700 -94.058 -35.160 1.00 11.76 125 GLY B N 1
ATOM 4662 C CA . GLY B 1 132 ? 27.169 -95.406 -34.843 1.00 12.05 125 GLY B CA 1
ATOM 4663 C C . GLY B 1 132 ? 26.194 -96.529 -35.147 1.00 11.77 125 GLY B C 1
ATOM 4664 O O . GLY B 1 132 ? 26.608 -97.603 -35.576 1.00 12.48 125 GLY B O 1
ATOM 4665 N N . LEU B 1 133 ? 24.903 -96.298 -34.916 1.00 11.81 126 LEU B N 1
ATOM 4666 C CA . LEU B 1 133 ? 23.874 -97.295 -35.216 1.00 11.19 126 LEU B CA 1
ATOM 4667 C C . LEU B 1 133 ? 23.622 -97.413 -36.718 1.00 11.18 126 LEU B C 1
ATOM 4668 O O . LEU B 1 133 ? 23.361 -98.498 -37.245 1.00 10.67 126 LEU B O 1
ATOM 4673 N N . HIS B 1 134 ? 23.693 -96.280 -37.408 1.00 11.50 127 HIS B N 1
ATOM 4674 C CA . HIS B 1 134 ? 23.512 -96.270 -38.853 1.00 12.41 127 HIS B CA 1
ATOM 4675 C C . HIS B 1 134 ? 24.611 -97.106 -39.504 1.00 12.95 127 HIS B C 1
ATOM 4676 O O . HIS B 1 134 ? 24.336 -97.942 -40.362 1.00 12.82 127 HIS B O 1
ATOM 4683 N N . GLN B 1 135 ? 25.848 -96.911 -39.058 1.00 13.57 128 GLN B N 1
ATOM 4684 C CA . GLN B 1 135 ? 26.968 -97.673 -39.610 1.00 13.99 128 GLN B CA 1
ATOM 4685 C C . GLN B 1 135 ? 26.959 -99.148 -39.209 1.00 13.23 128 GLN B C 1
ATOM 4686 O O . GLN B 1 135 ? 27.286 -100.009 -40.029 1.0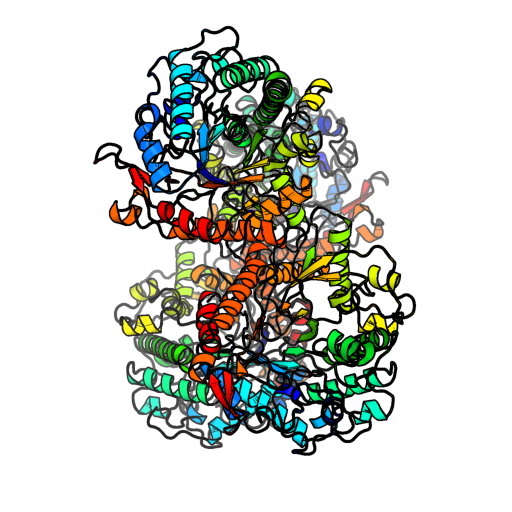0 13.69 128 GLN B O 1
ATOM 4692 N N . ARG B 1 136 ? 26.562 -99.436 -37.972 1.00 12.34 129 ARG B N 1
ATOM 4693 C CA . ARG B 1 136 ? 26.615 -100.795 -37.437 1.00 12.39 129 ARG B CA 1
ATOM 4694 C C . ARG B 1 136 ? 25.657 -101.786 -38.096 1.00 12.21 129 ARG B C 1
ATOM 4695 O O . ARG B 1 136 ? 26.049 -102.907 -38.447 1.00 12.11 129 ARG B O 1
ATOM 4703 N N . TYR B 1 137 ? 24.405 -101.364 -38.264 1.00 11.98 130 TYR B N 1
ATOM 4704 C CA . TYR B 1 137 ? 23.364 -102.272 -38.741 1.00 11.88 130 TYR B CA 1
ATOM 4705 C C . TYR B 1 137 ? 22.308 -101.645 -39.651 1.00 11.73 130 TYR B C 1
ATOM 4706 O O . TYR B 1 137 ? 21.255 -102.236 -39.896 1.00 11.68 130 TYR B O 1
ATOM 4715 N N . GLY B 1 138 ? 22.591 -100.439 -40.135 1.00 11.20 131 GLY B N 1
ATOM 4716 C CA . GLY B 1 138 ? 21.665 -99.702 -40.984 1.00 11.73 131 GLY B CA 1
ATOM 4717 C C . GLY B 1 138 ? 20.688 -98.808 -40.245 1.00 11.61 131 GLY B C 1
ATOM 4718 O O . GLY B 1 138 ? 19.713 -98.330 -40.835 1.00 11.66 131 GLY B O 1
ATOM 4719 N N . GLY B 1 139 ? 20.914 -98.611 -38.949 1.00 11.10 132 GLY B N 1
ATOM 4720 C CA . GLY B 1 139 ? 20.099 -97.684 -38.161 1.00 10.70 132 GLY B CA 1
ATOM 4721 C C . GLY B 1 139 ? 18.608 -97.943 -38.238 1.00 9.47 132 GLY B C 1
ATOM 4722 O O . GLY B 1 139 ? 18.156 -99.044 -37.928 1.00 9.72 132 GLY B O 1
ATOM 4723 N N . LEU B 1 140 ? 17.840 -96.968 -38.717 1.00 9.39 133 LEU B N 1
ATOM 4724 C CA . LEU B 1 140 ? 16.373 -97.123 -38.716 1.00 9.22 133 LEU B CA 1
ATOM 4725 C C . LEU B 1 140 ? 15.825 -98.236 -39.610 1.00 9.58 133 LEU B C 1
ATOM 4726 O O . LEU B 1 140 ? 14.649 -98.589 -39.509 1.00 10.19 133 LEU B O 1
ATOM 4731 N N . LEU B 1 141 ? 16.664 -98.775 -40.489 1.00 10.40 134 LEU B N 1
ATOM 4732 C CA . LEU B 1 141 ? 16.252 -99.848 -41.392 1.00 10.25 134 LEU B CA 1
ATOM 4733 C C . LEU B 1 141 ? 16.189 -101.208 -40.721 1.00 10.74 134 LEU B C 1
ATOM 4734 O O . LEU B 1 141 ? 15.576 -102.128 -41.259 1.00 10.09 134 LEU B O 1
ATOM 4739 N N . ASN B 1 142 ? 16.771 -101.324 -39.532 1.00 10.66 135 ASN B N 1
ATOM 4740 C CA . ASN B 1 142 ? 16.874 -102.643 -38.908 1.00 10.45 135 ASN B CA 1
ATOM 4741 C C . ASN B 1 142 ? 15.726 -103.001 -37.960 1.00 10.43 135 ASN B C 1
ATOM 4742 O O . ASN B 1 142 ? 15.598 -102.431 -36.876 1.00 9.96 135 ASN B O 1
ATOM 4747 N N . ARG B 1 143 ? 14.921 -103.979 -38.369 1.00 10.31 136 ARG B N 1
ATOM 4748 C CA . ARG B 1 143 ? 13.701 -104.319 -37.644 1.00 11.57 136 ARG B CA 1
ATOM 4749 C C . ARG B 1 143 ? 13.922 -104.987 -36.287 1.00 12.00 136 ARG B C 1
ATOM 4750 O O . ARG B 1 143 ? 13.061 -104.935 -35.401 1.00 12.86 136 ARG B O 1
ATOM 4758 N N . THR B 1 144 ? 15.094 -105.592 -36.127 1.00 12.07 137 THR B N 1
ATOM 4759 C CA . THR B 1 144 ? 15.469 -106.285 -34.900 1.00 12.26 137 THR B CA 1
ATOM 4760 C C . THR B 1 144 ? 16.276 -105.403 -33.959 1.00 11.67 137 THR B C 1
ATOM 4761 O O . THR B 1 144 ? 15.931 -105.248 -32.792 1.00 11.48 137 THR B O 1
ATOM 4765 N N . GLU B 1 145 ? 17.346 -104.810 -34.470 1.00 11.13 138 GLU B N 1
ATOM 4766 C CA . GLU B 1 145 ? 18.242 -104.047 -33.618 1.00 11.35 138 GLU B CA 1
ATOM 4767 C C . GLU B 1 145 ? 17.709 -102.692 -33.172 1.00 11.02 138 GLU B C 1
ATOM 4768 O O . GLU B 1 145 ? 17.924 -102.301 -32.020 1.00 11.68 138 GLU B O 1
ATOM 4774 N N . PHE B 1 146 ? 17.039 -101.971 -34.067 1.00 10.14 139 PHE B N 1
ATOM 4775 C CA . PHE B 1 146 ? 16.706 -100.595 -33.733 1.00 9.71 139 PHE B CA 1
ATOM 4776 C C . PHE B 1 146 ? 15.701 -100.466 -32.590 1.00 9.44 139 PHE B C 1
ATOM 4777 O O . PHE B 1 146 ? 15.900 -99.634 -31.696 1.00 9.80 139 PHE B O 1
ATOM 4785 N N . PRO B 1 147 ? 14.628 -101.276 -32.618 1.00 8.64 140 PRO B N 1
ATOM 4786 C CA . PRO B 1 147 ? 13.697 -101.152 -31.501 1.00 8.68 140 PRO B CA 1
ATOM 4787 C C . PRO B 1 147 ? 14.301 -101.494 -30.134 1.00 9.15 140 PRO B C 1
ATOM 4788 O O . PRO B 1 147 ? 13.913 -100.892 -29.126 1.00 9.30 140 PRO B O 1
ATOM 4792 N N . LEU B 1 148 ? 15.261 -102.418 -30.114 1.00 9.48 141 LEU B N 1
ATOM 4793 C CA . LEU B 1 148 ? 15.955 -102.821 -28.893 1.00 9.33 141 LEU B CA 1
ATOM 4794 C C . LEU B 1 148 ? 16.847 -101.694 -28.382 1.00 8.59 141 LEU B C 1
ATOM 4795 O O . LEU B 1 148 ? 16.860 -101.399 -27.181 1.00 7.21 141 LEU B O 1
ATOM 4800 N N . ASP B 1 149 ? 17.576 -101.060 -29.298 1.00 7.11 142 ASP B N 1
ATOM 4801 C CA . ASP B 1 149 ? 18.437 -99.938 -28.924 1.00 7.71 142 ASP B CA 1
ATOM 4802 C C . ASP B 1 149 ? 17.625 -98.709 -28.541 1.00 7.80 142 ASP B C 1
ATOM 4803 O O . ASP B 1 149 ? 18.000 -97.986 -27.619 1.00 7.59 142 ASP B O 1
ATOM 4808 N N . PHE B 1 150 ? 16.500 -98.481 -29.215 1.00 7.68 143 PHE B N 1
ATOM 4809 C CA . PHE B 1 150 ? 15.681 -97.349 -28.836 1.00 8.24 143 PHE B CA 1
ATOM 4810 C C . PHE B 1 150 ? 15.089 -97.556 -27.445 1.00 8.57 143 PHE B C 1
ATOM 4811 O O . PHE B 1 150 ? 15.078 -96.638 -26.634 1.00 8.83 143 PHE B O 1
ATOM 4819 N N . GLU B 1 151 ? 14.618 -98.764 -27.150 1.00 8.54 144 GLU B N 1
ATOM 4820 C CA . GLU B 1 151 ? 14.023 -98.986 -25.833 1.00 9.72 144 GLU B CA 1
ATOM 4821 C C . GLU B 1 151 ? 15.076 -98.812 -24.747 1.00 9.68 144 GLU B C 1
ATOM 4822 O O . GLU B 1 151 ? 14.777 -98.272 -23.685 1.00 9.92 144 GLU B O 1
ATOM 4828 N N . ASN B 1 152 ? 16.296 -99.273 -25.017 1.00 9.48 145 ASN B N 1
ATOM 4829 C CA . ASN B 1 152 ? 17.373 -99.150 -24.047 1.00 9.20 145 ASN B CA 1
ATOM 4830 C C . ASN B 1 152 ? 17.648 -97.692 -23.724 1.00 9.18 145 ASN B C 1
ATOM 4831 O O . ASN B 1 152 ? 17.782 -97.320 -22.555 1.00 9.28 145 ASN B O 1
ATOM 4836 N N . TYR B 1 153 ? 17.753 -96.898 -24.787 1.00 8.74 146 TYR B N 1
ATOM 4837 C CA . TYR B 1 153 ? 17.967 -95.462 -24.662 1.00 7.85 146 TYR B CA 1
ATOM 4838 C C . TYR B 1 153 ? 16.832 -94.822 -23.856 1.00 7.80 146 TYR B C 1
ATOM 4839 O O . TYR B 1 153 ? 17.098 -94.068 -22.916 1.00 7.63 146 TYR B O 1
ATOM 4848 N N . ALA B 1 154 ? 15.585 -95.129 -24.203 1.00 7.73 147 ALA B N 1
ATOM 4849 C CA . ALA B 1 154 ? 14.427 -94.602 -23.485 1.00 8.15 147 ALA B CA 1
ATOM 4850 C C . ALA B 1 154 ? 14.539 -94.895 -21.987 1.00 8.17 147 ALA B C 1
ATOM 4851 O O . ALA B 1 154 ? 14.342 -94.016 -21.140 1.00 7.55 147 ALA B O 1
ATOM 4853 N N . ARG B 1 155 ? 14.918 -96.129 -21.664 1.00 8.54 148 ARG B N 1
ATOM 4854 C CA . ARG B 1 155 ? 15.041 -96.533 -20.268 1.00 7.70 148 ARG B CA 1
ATOM 4855 C C . ARG B 1 155 ? 16.125 -95.757 -19.532 1.00 8.41 148 ARG B C 1
ATOM 4856 O O . ARG B 1 155 ? 15.923 -95.381 -18.382 1.00 9.11 148 ARG B O 1
ATOM 4864 N N . VAL B 1 156 ? 17.246 -95.485 -20.190 1.00 8.94 149 VAL B N 1
ATOM 4865 C CA . VAL B 1 156 ? 18.309 -94.693 -19.574 1.00 9.08 149 VAL B CA 1
ATOM 4866 C C . VAL B 1 156 ? 17.731 -93.340 -19.149 1.00 9.58 149 VAL B C 1
ATOM 4867 O O . VAL B 1 156 ? 17.896 -92.918 -17.996 1.00 9.70 149 VAL B O 1
ATOM 4871 N N . MET B 1 157 ? 17.008 -92.698 -20.067 1.00 9.14 150 MET B N 1
ATOM 4872 C CA . MET B 1 157 ? 16.406 -91.397 -19.763 1.00 8.91 150 MET B CA 1
ATOM 4873 C C . MET B 1 157 ? 15.292 -91.489 -18.726 1.00 9.55 150 MET B C 1
ATOM 4874 O O . MET B 1 157 ? 15.175 -90.597 -17.884 1.00 9.98 150 MET B O 1
ATOM 4879 N N . PHE B 1 158 ? 14.504 -92.562 -18.760 1.00 9.37 151 PHE B N 1
ATOM 4880 C CA . PHE B 1 158 ? 13.439 -92.714 -17.777 1.00 10.26 151 PHE B CA 1
ATOM 4881 C C . PHE B 1 158 ? 14.055 -92.854 -16.388 1.00 10.29 151 PHE B C 1
ATOM 4882 O O . PHE B 1 158 ? 13.579 -92.221 -15.450 1.00 11.88 151 PHE B O 1
ATOM 4890 N N . ARG B 1 159 ? 15.102 -93.669 -16.269 1.00 10.26 152 ARG B N 1
ATOM 4891 C CA . ARG B 1 159 ? 15.812 -93.867 -15.000 1.00 10.73 152 ARG B CA 1
ATOM 4892 C C . ARG B 1 159 ? 16.358 -92.562 -14.434 1.00 10.88 152 ARG B C 1
ATOM 4893 O O . ARG B 1 159 ? 16.259 -92.281 -13.239 1.00 11.22 152 ARG B O 1
ATOM 4901 N N . ALA B 1 160 ? 16.942 -91.767 -15.321 1.00 10.88 153 ALA B N 1
ATOM 4902 C CA . ALA B 1 160 ? 17.621 -90.535 -14.940 1.00 10.82 153 ALA B CA 1
ATOM 4903 C C . ALA B 1 160 ? 16.719 -89.343 -14.655 1.00 10.66 153 ALA B C 1
ATOM 4904 O O . ALA B 1 160 ? 17.158 -88.412 -13.977 1.00 10.76 153 ALA B O 1
ATOM 4906 N N . LEU B 1 161 ? 15.498 -89.368 -15.185 1.00 10.51 154 LEU B N 1
ATOM 4907 C CA . LEU B 1 161 ? 14.605 -88.215 -15.104 1.00 10.24 154 LEU B CA 1
ATOM 4908 C C . LEU B 1 161 ? 13.282 -88.487 -14.396 1.00 10.37 154 LEU B C 1
ATOM 4909 O O . LEU B 1 161 ? 12.220 -88.281 -14.979 1.00 11.35 154 LEU B O 1
ATOM 4914 N N . PRO B 1 162 ? 13.336 -88.903 -13.123 1.00 9.14 155 PRO B N 1
ATOM 4915 C CA . PRO B 1 162 ? 12.112 -89.209 -12.376 1.00 9.38 155 PRO B CA 1
ATOM 4916 C C . PRO B 1 162 ? 11.146 -88.046 -12.162 1.00 9.31 155 PRO B C 1
ATOM 4917 O O . PRO B 1 162 ? 9.966 -88.283 -11.913 1.00 10.03 155 PRO B O 1
ATOM 4921 N N . LYS B 1 163 ? 11.615 -86.808 -12.286 1.00 9.93 156 LYS B N 1
ATOM 4922 C CA . LYS B 1 163 ? 10.754 -85.641 -12.112 1.00 9.97 156 LYS B CA 1
ATOM 4923 C C . LYS B 1 163 ? 9.926 -85.274 -13.343 1.00 10.12 156 LYS B C 1
ATOM 4924 O O . LYS B 1 163 ? 9.044 -84.409 -13.258 1.00 11.90 156 LYS B O 1
ATOM 4930 N N . VAL B 1 164 ? 10.247 -85.883 -14.481 1.00 9.84 157 VAL B N 1
ATOM 4931 C CA . VAL B 1 164 ? 9.510 -85.638 -15.727 1.00 8.66 157 VAL B CA 1
ATOM 4932 C C . VAL B 1 164 ? 8.181 -86.394 -15.728 1.00 8.98 157 VAL B C 1
ATOM 4933 O O . VAL B 1 164 ? 8.062 -87.464 -15.114 1.00 10.06 157 VAL B O 1
ATOM 4937 N N . ARG B 1 165 ? 7.170 -85.796 -16.352 1.00 8.58 158 ARG B N 1
ATOM 4938 C CA . ARG B 1 165 ? 5.855 -86.423 -16.492 1.00 9.31 158 ARG B CA 1
ATOM 4939 C C . ARG B 1 165 ? 5.347 -86.526 -17.922 1.00 9.78 158 ARG B C 1
ATOM 4940 O O . ARG B 1 165 ? 4.431 -87.299 -18.200 1.00 11.13 158 ARG B O 1
ATOM 4948 N N . ASN B 1 166 ? 5.929 -85.741 -18.825 1.00 9.31 159 ASN B N 1
ATOM 4949 C CA . ASN B 1 166 ? 5.412 -85.634 -20.186 1.00 9.45 159 ASN B CA 1
ATOM 4950 C C . ASN B 1 166 ? 6.474 -86.049 -21.185 1.00 8.82 159 ASN B C 1
ATOM 4951 O O . ASN B 1 166 ? 7.446 -85.331 -21.396 1.00 9.36 159 ASN B O 1
ATOM 4956 N N . TRP B 1 167 ? 6.283 -87.222 -21.784 1.00 8.30 160 TRP B N 1
ATOM 4957 C CA . TRP B 1 167 ? 7.262 -87.832 -22.680 1.00 7.82 160 TRP B CA 1
ATOM 4958 C C . TRP B 1 167 ? 6.745 -88.021 -24.098 1.00 7.73 160 TRP B C 1
ATOM 4959 O O . TRP B 1 167 ? 5.599 -88.403 -24.315 1.00 7.87 160 TRP B O 1
ATOM 4970 N N . ILE B 1 168 ? 7.630 -87.811 -25.063 1.00 7.95 161 ILE B N 1
ATOM 4971 C CA . ILE B 1 168 ? 7.329 -88.043 -26.472 1.00 7.48 161 ILE B CA 1
ATOM 4972 C C . ILE B 1 168 ? 8.424 -88.958 -26.996 1.00 6.96 161 ILE B C 1
ATOM 4973 O O . ILE B 1 168 ? 9.597 -88.697 -26.745 1.00 8.33 161 ILE B O 1
ATOM 4978 N N . THR B 1 169 ? 8.057 -90.021 -27.709 1.00 6.78 162 THR B N 1
ATOM 4979 C CA . THR B 1 169 ? 9.041 -90.929 -28.287 1.00 7.52 162 THR B CA 1
ATOM 4980 C C . THR B 1 169 ? 9.742 -90.380 -29.531 1.00 7.13 162 THR B C 1
ATOM 4981 O O . THR B 1 169 ? 10.936 -90.056 -29.478 1.00 8.43 162 THR B O 1
ATOM 4985 N N . PHE B 1 170 ? 8.983 -90.226 -30.612 1.00 6.74 163 PHE B N 1
ATOM 4986 C CA . PHE B 1 170 ? 9.473 -89.749 -31.894 1.00 7.59 163 PHE B CA 1
ATOM 4987 C C . PHE B 1 170 ? 8.764 -88.473 -32.317 1.00 7.49 163 PHE B C 1
ATOM 4988 O O . PHE B 1 170 ? 7.546 -88.356 -32.204 1.00 8.39 163 PHE B O 1
ATOM 4996 N N . ASN B 1 171 ? 9.535 -87.512 -32.802 1.00 8.47 164 ASN B N 1
ATOM 4997 C CA . ASN B 1 171 ? 8.949 -86.379 -33.493 1.00 7.87 164 ASN B CA 1
ATOM 4998 C C . ASN B 1 171 ? 8.861 -86.636 -34.989 1.00 8.13 164 ASN B C 1
ATOM 4999 O O . ASN B 1 171 ? 9.879 -86.865 -35.634 1.00 8.00 164 ASN B O 1
ATOM 5004 N N . GLU B 1 172 ? 7.664 -86.524 -35.559 1.00 8.26 165 GLU B N 1
ATOM 5005 C CA . GLU B 1 172 ? 7.487 -86.646 -37.008 1.00 9.30 165 GLU B CA 1
ATOM 5006 C C . GLU B 1 172 ? 8.205 -87.830 -37.679 1.00 9.03 165 GLU B C 1
ATOM 5007 O O . GLU B 1 172 ? 9.111 -87.638 -38.492 1.00 10.19 165 GLU B O 1
ATOM 5013 N N . PRO B 1 173 ? 7.775 -89.065 -37.382 1.00 8.87 166 PRO B N 1
ATOM 5014 C CA . PRO B 1 173 ? 8.370 -90.224 -38.044 1.00 9.67 166 PRO B CA 1
ATOM 5015 C C . PRO B 1 173 ? 8.295 -90.131 -39.566 1.00 8.97 166 PRO B C 1
ATOM 5016 O O . PRO B 1 173 ? 9.194 -90.613 -40.267 1.00 9.29 166 PRO B O 1
ATOM 5020 N N . LEU B 1 174 ? 7.260 -89.481 -40.093 1.00 8.46 167 LEU B N 1
ATOM 5021 C CA . LEU B 1 174 ? 7.161 -89.333 -41.542 1.00 9.77 167 LEU B CA 1
ATOM 5022 C C . LEU B 1 174 ? 8.402 -88.655 -42.109 1.00 9.91 167 LEU B C 1
ATOM 5023 O O . LEU B 1 174 ? 8.902 -89.050 -43.165 1.00 9.12 167 LEU B O 1
ATOM 5028 N N . CYS B 1 175 ? 8.888 -87.640 -41.402 1.00 9.52 168 CYS B N 1
ATOM 5029 C CA . CYS B 1 175 ? 10.033 -86.886 -41.896 1.00 10.58 168 CYS B CA 1
ATOM 5030 C C . CYS B 1 175 ? 11.298 -87.710 -41.773 1.00 10.66 168 CYS B C 1
ATOM 5031 O O . CYS B 1 175 ? 12.207 -87.554 -42.582 1.00 12.54 168 CYS B O 1
ATOM 5034 N N . SER B 1 176 ? 11.367 -88.588 -40.778 1.00 10.19 169 SER B N 1
ATOM 5035 C CA . SER B 1 176 ? 12.507 -89.501 -40.745 1.00 10.52 169 SER B CA 1
ATOM 5036 C C . SER B 1 176 ? 12.486 -90.476 -41.921 1.00 10.58 169 SER B C 1
ATOM 5037 O O . SER B 1 176 ? 13.540 -90.841 -42.451 1.00 11.22 169 SER B O 1
ATOM 5040 N N . ALA B 1 177 ? 11.284 -90.855 -42.345 1.00 10.55 170 ALA B N 1
ATOM 5041 C CA . ALA B 1 177 ? 11.124 -91.955 -43.288 1.00 10.11 170 ALA B CA 1
ATOM 5042 C C . ALA B 1 177 ? 11.184 -91.525 -44.746 1.00 10.70 170 ALA B C 1
ATOM 5043 O O . ALA B 1 177 ? 12.028 -92.043 -45.475 1.00 10.62 170 ALA B O 1
ATOM 5045 N N . ILE B 1 178 ? 10.326 -90.588 -45.148 1.00 9.81 171 ILE B N 1
ATOM 5046 C CA . ILE B 1 178 ? 10.242 -90.221 -46.563 1.00 10.09 171 ILE B CA 1
ATOM 5047 C C . ILE B 1 178 ? 11.400 -89.331 -47.012 1.00 10.73 171 ILE B C 1
ATOM 5048 O O . ILE B 1 178 ? 12.116 -89.710 -47.937 1.00 10.99 171 ILE B O 1
ATOM 5053 N N . PRO B 1 179 ? 11.581 -88.157 -46.378 1.00 10.50 172 PRO B N 1
ATOM 5054 C CA . PRO B 1 179 ? 12.753 -87.378 -46.780 1.00 10.96 172 PRO B CA 1
ATOM 5055 C C . PRO B 1 179 ? 14.080 -88.085 -46.509 1.00 11.50 172 PRO B C 1
ATOM 5056 O O . PRO B 1 179 ? 15.056 -87.893 -47.249 1.00 10.03 172 PRO B O 1
ATOM 5060 N N . GLY B 1 180 ? 14.120 -88.916 -45.472 1.00 11.06 173 GLY B N 1
ATOM 5061 C CA . GLY B 1 180 ? 15.366 -89.592 -45.125 1.00 11.44 173 GLY B CA 1
ATOM 5062 C C . GLY B 1 180 ? 15.773 -90.769 -45.999 1.00 11.30 173 GLY B C 1
ATOM 5063 O O . GLY B 1 180 ? 16.968 -91.004 -46.198 1.00 12.02 173 GLY B O 1
ATOM 5064 N N . TYR B 1 181 ? 14.788 -91.497 -46.519 1.00 11.06 174 TYR B N 1
ATOM 5065 C CA . TYR B 1 181 ? 14.994 -92.772 -47.210 1.00 10.97 174 TYR B CA 1
ATOM 5066 C C . TYR B 1 181 ? 14.238 -92.904 -48.531 1.00 11.42 174 TYR B C 1
ATOM 5067 O O . TYR B 1 181 ? 14.425 -93.895 -49.242 1.00 11.76 174 TYR B O 1
ATOM 5076 N N . GLY B 1 182 ? 13.390 -91.927 -48.844 1.00 11.73 175 GLY B N 1
ATOM 5077 C CA . GLY B 1 182 ? 12.649 -91.894 -50.108 1.00 12.06 175 GLY B CA 1
ATOM 5078 C C . GLY B 1 182 ? 13.222 -90.898 -51.100 1.00 12.54 175 GLY B C 1
ATOM 5079 O O . GLY B 1 182 ? 13.687 -91.266 -52.181 1.00 13.80 175 GLY B O 1
ATOM 5080 N N . SER B 1 183 ? 13.212 -89.627 -50.718 1.00 13.57 176 SER B N 1
ATOM 5081 C CA . SER B 1 183 ? 13.708 -88.550 -51.574 1.00 13.57 176 SER B CA 1
ATOM 5082 C C . SER B 1 183 ? 15.159 -88.174 -51.296 1.00 14.42 176 SER B C 1
ATOM 5083 O O . SER B 1 183 ? 15.799 -87.508 -52.108 1.00 14.66 176 SER B O 1
ATOM 5086 N N . GLY B 1 184 ? 15.655 -88.555 -50.125 1.00 14.16 177 GLY B N 1
ATOM 5087 C CA . GLY B 1 184 ? 17.023 -88.250 -49.712 1.00 14.63 177 GLY B CA 1
ATOM 5088 C C . GLY B 1 184 ? 17.332 -86.822 -49.304 1.00 14.70 177 GLY B C 1
ATOM 5089 O O . GLY B 1 184 ? 18.500 -86.467 -49.127 1.00 15.57 177 GLY B O 1
ATOM 5090 N N . THR B 1 185 ? 16.297 -86.007 -49.129 1.00 14.29 178 THR B N 1
ATOM 5091 C CA . THR B 1 185 ? 16.474 -84.611 -48.738 1.00 13.87 178 THR B CA 1
ATOM 5092 C C . THR B 1 185 ? 16.930 -84.407 -47.292 1.00 13.75 178 THR B C 1
ATOM 5093 O O . THR B 1 185 ? 17.493 -83.362 -46.959 1.00 12.50 178 THR B O 1
ATOM 5097 N N . PHE B 1 186 ? 16.648 -85.383 -46.433 1.00 13.10 179 PHE B N 1
ATOM 5098 C CA . PHE B 1 186 ? 17.035 -85.330 -45.024 1.00 12.64 179 PHE B CA 1
ATOM 5099 C C . PHE B 1 186 ? 17.983 -86.489 -44.724 1.00 11.83 179 PHE B C 1
ATOM 5100 O O . PHE B 1 186 ? 18.016 -87.469 -45.473 1.00 12.07 179 PHE B O 1
ATOM 5108 N N . ALA B 1 187 ? 18.762 -86.369 -43.650 1.00 11.07 180 ALA B N 1
ATOM 5109 C CA . ALA B 1 187 ? 19.668 -87.450 -43.248 1.00 11.46 180 ALA B CA 1
ATOM 5110 C C . ALA B 1 187 ? 18.865 -88.746 -43.098 1.00 10.93 180 ALA B C 1
ATOM 5111 O O . ALA B 1 187 ? 17.746 -88.714 -42.584 1.00 12.03 180 ALA B O 1
ATOM 5113 N N . PRO B 1 188 ? 19.426 -89.890 -43.523 1.00 12.00 181 PRO B N 1
ATOM 5114 C CA . PRO B 1 188 ? 20.780 -90.115 -44.041 1.00 12.02 181 PRO B CA 1
ATOM 5115 C C . PRO B 1 188 ? 20.923 -89.938 -45.549 1.00 13.04 181 PRO B C 1
ATOM 5116 O O . PRO B 1 188 ? 21.944 -90.328 -46.123 1.00 13.60 181 PRO B O 1
ATOM 5120 N N . GLY B 1 189 ? 19.891 -89.396 -46.181 1.00 12.94 182 GLY B N 1
ATOM 5121 C CA . GLY B 1 189 ? 19.927 -89.079 -47.602 1.00 13.39 182 GLY B CA 1
ATOM 5122 C C . GLY B 1 189 ? 19.824 -90.253 -48.554 1.00 14.09 182 GLY B C 1
ATOM 5123 O O . GLY B 1 189 ? 20.395 -90.212 -49.639 1.00 14.65 182 GLY B O 1
ATOM 5124 N N . ARG B 1 190 ? 19.079 -91.283 -48.167 1.00 14.00 183 ARG B N 1
ATOM 5125 C CA . ARG B 1 190 ? 18.894 -92.449 -49.022 1.00 14.35 183 ARG B CA 1
ATOM 5126 C C . ARG B 1 190 ? 17.666 -92.316 -49.922 1.00 14.81 183 ARG B C 1
ATOM 5127 O O . ARG B 1 190 ? 16.759 -91.528 -49.639 1.00 14.60 183 ARG B O 1
ATOM 5135 N N . GLN B 1 191 ? 17.652 -93.072 -51.018 1.00 15.92 184 GLN B N 1
ATOM 5136 C CA . GLN B 1 191 ? 16.539 -93.034 -51.964 1.00 16.07 184 GLN B CA 1
ATOM 5137 C C . GLN B 1 191 ? 16.082 -94.441 -52.327 1.00 15.88 184 GLN B C 1
ATOM 5138 O O . GLN B 1 191 ? 16.826 -95.222 -52.924 1.00 15.27 184 GLN B O 1
ATOM 5144 N N . SER B 1 192 ? 14.839 -94.753 -51.980 1.00 15.11 185 SER B N 1
ATOM 5145 C CA . SER B 1 192 ? 14.320 -96.107 -52.140 1.00 14.35 185 SER B CA 1
ATOM 5146 C C . SER B 1 192 ? 12.793 -96.103 -52.158 1.00 14.46 185 SER B C 1
ATOM 5147 O O . SER B 1 192 ? 12.147 -95.269 -51.521 1.00 13.85 185 SER B O 1
ATOM 5150 N N . THR B 1 193 ? 12.227 -97.046 -52.904 1.00 14.58 186 THR B N 1
ATOM 5151 C CA . THR B 1 193 ? 10.780 -97.177 -53.025 1.00 15.05 186 THR B CA 1
ATOM 5152 C C . THR B 1 193 ? 10.185 -98.055 -51.919 1.00 14.34 186 THR B C 1
ATOM 5153 O O . THR B 1 193 ? 8.964 -98.108 -51.754 1.00 14.30 186 THR B O 1
ATOM 5157 N N . SER B 1 194 ? 11.053 -98.723 -51.161 1.00 13.90 187 SER B N 1
ATOM 5158 C CA . SER B 1 194 ? 10.632 -99.602 -50.073 1.00 12.43 187 SER B CA 1
ATOM 5159 C C . SER B 1 194 ? 11.046 -99.120 -48.687 1.00 12.05 187 SER B C 1
ATOM 5160 O O . SER B 1 194 ? 10.287 -99.292 -47.730 1.00 11.02 187 SER B O 1
ATOM 5163 N N . GLU B 1 195 ? 12.227 -98.509 -48.595 1.00 10.99 188 GLU B N 1
ATOM 5164 C CA . GLU B 1 195 ? 12.793 -98.127 -47.301 1.00 10.86 188 GLU B CA 1
ATOM 5165 C C . GLU B 1 195 ? 11.943 -97.195 -46.425 1.00 9.93 188 GLU B C 1
ATOM 5166 O O . GLU B 1 195 ? 11.963 -97.375 -45.207 1.00 9.18 188 GLU B O 1
ATOM 5172 N N . PRO B 1 196 ? 11.214 -96.209 -46.992 1.00 9.42 189 PRO B N 1
ATOM 5173 C CA . PRO B 1 196 ? 10.447 -95.373 -46.059 1.00 8.62 189 PRO B CA 1
ATOM 5174 C C . PRO B 1 196 ? 9.403 -96.162 -45.265 1.00 8.17 189 PRO B C 1
ATOM 5175 O O . PRO B 1 196 ? 9.157 -95.880 -44.078 1.00 8.43 189 PRO B O 1
ATOM 5179 N N . TRP B 1 197 ? 8.816 -97.162 -45.918 1.00 8.21 190 TRP B N 1
ATOM 5180 C CA . TRP B 1 197 ? 7.767 -97.984 -45.323 1.00 9.07 190 TRP B CA 1
ATOM 5181 C C . TRP B 1 197 ? 8.422 -98.931 -44.328 1.00 8.91 190 TRP B C 1
ATOM 5182 O O . TRP B 1 197 ? 7.859 -99.221 -43.277 1.00 9.09 190 TRP B O 1
ATOM 5193 N N . THR B 1 198 ? 9.633 -99.379 -44.641 1.00 8.29 191 THR B N 1
ATOM 5194 C CA . THR B 1 198 ? 10.393 -100.172 -43.676 1.00 8.40 191 THR B CA 1
ATOM 5195 C C . THR B 1 198 ? 10.710 -99.387 -42.403 1.00 7.82 191 THR B C 1
ATOM 5196 O O . THR B 1 198 ? 10.513 -99.876 -41.286 1.00 8.33 191 THR B O 1
ATOM 5200 N N . VAL B 1 199 ? 11.156 -98.148 -42.588 1.00 7.72 192 VAL B N 1
ATOM 5201 C CA . VAL B 1 199 ? 11.557 -97.257 -41.505 1.00 7.50 192 VAL B CA 1
ATOM 5202 C C . VAL B 1 199 ? 10.349 -96.911 -40.637 1.00 6.61 192 VAL B C 1
ATOM 5203 O O . VAL B 1 199 ? 10.425 -96.979 -39.410 1.00 7.53 192 VAL B O 1
ATOM 5207 N N . GLY B 1 200 ? 9.216 -96.593 -41.260 1.00 6.56 193 GLY B N 1
ATOM 5208 C CA . GLY B 1 200 ? 8.023 -96.243 -40.482 1.00 5.30 193 GLY B CA 1
ATOM 5209 C C . GLY B 1 200 ? 7.600 -97.383 -39.579 1.00 5.89 193 GLY B C 1
ATOM 5210 O O . GLY B 1 200 ? 7.244 -97.170 -38.420 1.00 7.03 193 GLY B O 1
ATOM 5211 N N . HIS B 1 201 ? 7.652 -98.609 -40.083 1.00 6.76 194 HIS B N 1
ATOM 5212 C CA . HIS B 1 201 ? 7.297 -99.768 -39.268 1.00 6.88 194 HIS B CA 1
ATOM 5213 C C . HIS B 1 201 ? 8.241 -99.920 -38.072 1.00 7.75 194 HIS B C 1
ATOM 5214 O O . HIS B 1 201 ? 7.802 -100.178 -36.946 1.00 7.75 194 HIS B O 1
ATOM 5221 N N . ASN B 1 202 ? 9.538 -99.747 -38.308 1.00 7.43 195 ASN B N 1
ATOM 5222 C CA . ASN B 1 202 ? 10.512 -99.938 -37.229 1.00 7.69 195 ASN B CA 1
ATOM 5223 C C . ASN B 1 202 ? 10.397 -98.847 -36.182 1.00 7.75 195 ASN B C 1
ATOM 5224 O O . ASN B 1 202 ? 10.682 -99.070 -35.006 1.00 8.93 195 ASN B O 1
ATOM 5229 N N . ILE B 1 203 ? 10.024 -97.653 -36.628 1.00 8.02 196 ILE B N 1
ATOM 5230 C CA . ILE B 1 203 ? 9.767 -96.572 -35.694 1.00 7.59 196 ILE B CA 1
ATOM 5231 C C . ILE B 1 203 ? 8.554 -96.910 -34.828 1.00 7.74 196 ILE B C 1
ATOM 5232 O O . ILE B 1 203 ? 8.581 -96.755 -33.601 1.00 7.37 196 ILE B O 1
ATOM 5237 N N . LEU B 1 204 ? 7.483 -97.384 -35.458 1.00 7.48 197 LEU B N 1
ATOM 5238 C CA . LEU B 1 204 ? 6.323 -97.759 -34.648 1.00 7.29 197 LEU B CA 1
ATOM 5239 C C . LEU B 1 204 ? 6.665 -98.826 -33.617 1.00 7.35 197 LEU B C 1
ATOM 5240 O O . LEU B 1 204 ? 6.228 -98.737 -32.472 1.00 7.44 197 LEU B O 1
ATOM 5245 N N . VAL B 1 205 ? 7.405 -99.853 -34.019 1.00 7.38 198 VAL B N 1
ATOM 5246 C CA . VAL B 1 205 ? 7.775 -100.890 -33.068 1.00 8.00 198 VAL B CA 1
ATOM 5247 C C . VAL B 1 205 ? 8.675 -100.355 -31.950 1.00 7.92 198 VAL B C 1
ATOM 5248 O O . VAL B 1 205 ? 8.467 -100.670 -30.779 1.00 8.41 198 VAL B O 1
ATOM 5252 N N . ALA B 1 206 ? 9.676 -99.550 -32.300 1.00 7.30 199 ALA B N 1
ATOM 5253 C CA . ALA B 1 206 ? 10.519 -98.901 -31.298 1.00 8.16 199 ALA B CA 1
ATOM 5254 C C . ALA B 1 206 ? 9.686 -98.065 -30.323 1.00 8.05 199 ALA B C 1
ATOM 5255 O O . ALA B 1 206 ? 9.910 -98.099 -29.111 1.00 8.04 199 ALA B O 1
ATOM 5257 N N . HIS B 1 207 ? 8.727 -97.314 -30.867 1.00 7.84 200 HIS B N 1
ATOM 5258 C CA . HIS B 1 207 ? 7.771 -96.550 -30.067 1.00 7.69 200 HIS B CA 1
ATOM 5259 C C . HIS B 1 207 ? 7.018 -97.448 -29.083 1.00 7.72 200 HIS B C 1
ATOM 5260 O O . HIS B 1 207 ? 6.994 -97.147 -27.892 1.00 6.79 200 HIS B O 1
ATOM 5267 N N . GLY B 1 208 ? 6.441 -98.550 -29.562 1.00 6.93 201 GLY B N 1
ATOM 5268 C CA . GLY B 1 208 ? 5.706 -99.483 -28.715 1.00 7.41 201 GLY B CA 1
ATOM 5269 C C . GLY B 1 208 ? 6.579 -100.064 -27.618 1.00 7.34 201 GLY B C 1
ATOM 5270 O O . GLY B 1 208 ? 6.151 -100.214 -26.474 1.00 8.09 201 GLY B O 1
ATOM 5271 N N . ARG B 1 209 ? 7.825 -100.374 -27.946 1.00 7.03 202 ARG B N 1
ATOM 5272 C CA . ARG B 1 209 ? 8.739 -100.918 -26.938 1.00 8.04 202 ARG B CA 1
ATOM 5273 C C . ARG B 1 209 ? 9.032 -99.914 -25.825 1.00 7.78 202 ARG B C 1
ATOM 5274 O O . ARG B 1 209 ? 9.016 -100.266 -24.637 1.00 7.98 202 ARG B O 1
ATOM 5282 N N . ALA B 1 210 ? 9.287 -98.664 -26.200 1.00 7.57 203 ALA B N 1
ATOM 5283 C CA . ALA B 1 210 ? 9.539 -97.611 -25.219 1.00 8.53 203 ALA B CA 1
ATOM 5284 C C . ALA B 1 210 ? 8.311 -97.300 -24.380 1.00 8.60 203 ALA B C 1
ATOM 5285 O O . ALA B 1 210 ? 8.417 -97.072 -23.168 1.00 9.37 203 ALA B O 1
ATOM 5287 N N . VAL B 1 211 ? 7.141 -97.310 -25.014 1.00 8.18 204 VAL B N 1
ATOM 5288 C CA . VAL B 1 211 ? 5.905 -97.029 -24.290 1.00 7.47 204 VAL B CA 1
ATOM 5289 C C . VAL B 1 211 ? 5.654 -98.153 -23.292 1.00 7.19 204 VAL B C 1
ATOM 5290 O O . VAL B 1 211 ? 5.290 -97.889 -22.152 1.00 7.93 204 VAL B O 1
ATOM 5294 N N . LYS B 1 212 ? 5.862 -99.401 -23.690 1.00 7.73 205 LYS B N 1
ATOM 5295 C CA . LYS B 1 212 ? 5.648 -100.506 -22.751 1.00 9.02 205 LYS B CA 1
ATOM 5296 C C . LYS B 1 212 ? 6.621 -100.422 -21.571 1.00 8.57 205 LYS B C 1
ATOM 5297 O O . LYS B 1 212 ? 6.237 -100.667 -20.416 1.00 7.82 205 LYS B O 1
ATOM 5303 N N . ALA B 1 213 ? 7.874 -100.078 -21.861 1.00 8.22 206 ALA B N 1
ATOM 5304 C CA . ALA B 1 213 ? 8.880 -99.918 -20.809 1.00 8.15 206 ALA B CA 1
ATOM 5305 C C . ALA B 1 213 ? 8.438 -98.842 -19.828 1.00 8.70 206 ALA B C 1
ATOM 5306 O O . ALA B 1 213 ? 8.497 -99.045 -18.616 1.00 9.69 206 ALA B O 1
ATOM 5308 N N . TYR B 1 214 ? 7.986 -97.704 -20.347 1.00 8.25 207 TYR B N 1
ATOM 5309 C CA . TYR B 1 214 ? 7.521 -96.634 -19.474 1.00 8.20 207 TYR B CA 1
ATOM 5310 C C . TYR B 1 214 ? 6.344 -97.054 -18.595 1.00 8.50 207 TYR B C 1
ATOM 5311 O O . TYR B 1 214 ? 6.391 -96.911 -17.368 1.00 7.76 207 TYR B O 1
ATOM 5320 N N . ARG B 1 215 ? 5.312 -97.598 -19.225 1.00 8.39 208 ARG B N 1
ATOM 5321 C CA . ARG B 1 215 ? 4.104 -97.970 -18.504 1.00 9.25 208 ARG B CA 1
ATOM 5322 C C . ARG B 1 215 ? 4.378 -99.040 -17.466 1.00 9.74 208 ARG B C 1
ATOM 5323 O O . ARG B 1 215 ? 3.789 -99.016 -16.384 1.00 10.36 208 ARG B O 1
ATOM 5331 N N . ASP B 1 216 ? 5.257 -99.979 -17.807 1.00 10.66 209 ASP B N 1
ATOM 5332 C CA . ASP B 1 216 ? 5.515 -101.117 -16.929 1.00 11.28 209 ASP B CA 1
ATOM 5333 C C . ASP B 1 216 ? 6.413 -100.771 -15.745 1.00 11.03 209 ASP B C 1
ATOM 5334 O O . ASP B 1 216 ? 6.130 -101.171 -14.614 1.00 10.75 209 ASP B O 1
ATOM 5339 N N . ASP B 1 217 ? 7.452 -99.981 -16.000 1.00 9.99 210 ASP B N 1
ATOM 5340 C CA . ASP B 1 217 ? 8.549 -99.853 -15.049 1.00 9.98 210 ASP B CA 1
ATOM 5341 C C . ASP B 1 217 ? 8.808 -98.463 -14.493 1.00 9.37 210 ASP B C 1
ATOM 5342 O O . ASP B 1 217 ? 9.644 -98.326 -13.588 1.00 8.92 210 ASP B O 1
ATOM 5347 N N . PHE B 1 218 ? 8.139 -97.446 -15.036 1.00 8.84 211 PHE B N 1
ATOM 5348 C CA . PHE B 1 218 ? 8.458 -96.077 -14.644 1.00 9.37 211 PHE B CA 1
ATOM 5349 C C . PHE B 1 218 ? 7.292 -95.151 -14.336 1.00 10.68 211 PHE B C 1
ATOM 5350 O O . PHE B 1 218 ? 7.495 -93.942 -14.243 1.00 11.19 211 PHE B O 1
ATOM 5358 N N . LYS B 1 219 ? 6.086 -95.681 -14.173 1.00 12.25 212 LYS B N 1
ATOM 5359 C CA . LYS B 1 219 ? 4.985 -94.787 -13.826 1.00 13.00 212 LYS B CA 1
ATOM 5360 C C . LYS B 1 219 ? 5.221 -94.210 -12.427 1.00 12.46 212 LYS B C 1
ATOM 5361 O O . LYS B 1 219 ? 5.496 -94.940 -11.482 1.00 12.50 212 LYS B O 1
ATOM 5367 N N . PRO B 1 220 ? 5.145 -92.880 -12.292 1.00 11.39 213 PRO B N 1
ATOM 5368 C CA . PRO B 1 220 ? 5.359 -92.235 -10.997 1.00 11.59 213 PRO B CA 1
ATOM 5369 C C . PRO B 1 220 ? 4.277 -92.564 -9.985 1.00 11.97 213 PRO B C 1
ATOM 5370 O O . PRO B 1 220 ? 3.121 -92.741 -10.383 1.00 13.00 213 PRO B O 1
ATOM 5374 N N . ALA B 1 221 ? 4.656 -92.605 -8.709 1.00 12.36 214 ALA B N 1
ATOM 5375 C CA . ALA B 1 221 ? 3.721 -92.782 -7.599 1.00 13.30 214 ALA B CA 1
ATOM 5376 C C . ALA B 1 221 ? 2.573 -91.777 -7.655 1.00 13.84 214 ALA B C 1
ATOM 5377 O O . ALA B 1 221 ? 1.425 -92.121 -7.368 1.00 15.19 214 ALA B O 1
ATOM 5379 N N . SER B 1 222 ? 2.873 -90.539 -8.038 1.00 13.99 215 SER B N 1
ATOM 5380 C CA . SER B 1 222 ? 1.868 -89.475 -8.088 1.00 14.78 215 SER B CA 1
ATOM 5381 C C . SER B 1 222 ? 0.759 -89.684 -9.126 1.00 15.81 215 SER B C 1
ATOM 5382 O O . SER B 1 222 ? -0.249 -88.973 -9.100 1.00 15.85 215 SER B O 1
ATOM 5385 N N . GLY B 1 223 ? 0.962 -90.620 -10.052 1.00 16.58 216 GLY B N 1
ATOM 5386 C CA . GLY B 1 223 ? -0.085 -91.071 -10.974 1.00 18.46 216 GLY B CA 1
ATOM 5387 C C . GLY B 1 223 ? -0.376 -90.292 -12.245 1.00 18.70 216 GLY B C 1
ATOM 5388 O O . GLY B 1 223 ? -1.385 -90.551 -12.910 1.00 20.75 216 GLY B O 1
ATOM 5389 N N . ASP B 1 224 ? 0.520 -89.386 -12.623 1.00 18.25 217 ASP B N 1
ATOM 5390 C CA . ASP B 1 224 ? 0.278 -88.440 -13.713 1.00 18.28 217 ASP B CA 1
ATOM 5391 C C . ASP B 1 224 ? 1.258 -88.401 -14.897 1.00 17.32 217 ASP B C 1
ATOM 5392 O O . ASP B 1 224 ? 1.375 -87.395 -15.611 1.00 19.30 217 ASP B O 1
ATOM 5397 N N . GLY B 1 225 ? 1.955 -89.501 -15.137 1.00 15.23 218 GLY B N 1
ATOM 5398 C CA . GLY B 1 225 ? 2.891 -89.551 -16.255 1.00 12.57 218 GLY B CA 1
ATOM 5399 C C . GLY B 1 225 ? 2.200 -89.941 -17.547 1.00 11.95 218 GLY B C 1
ATOM 5400 O O . GLY B 1 225 ? 1.180 -90.637 -17.533 1.00 11.87 218 GLY B O 1
ATOM 5401 N N . GLN B 1 226 ? 2.758 -89.508 -18.673 1.00 9.61 219 GLN B N 1
ATOM 5402 C CA . GLN B 1 226 ? 2.174 -89.863 -19.959 1.00 8.70 219 GLN B CA 1
ATOM 5403 C C . GLN B 1 226 ? 3.219 -89.867 -21.071 1.00 8.23 219 GLN B C 1
ATOM 5404 O O . GLN B 1 226 ? 4.206 -89.139 -21.001 1.00 9.41 219 GLN B O 1
ATOM 5410 N N . ILE B 1 227 ? 2.989 -90.691 -22.087 1.00 7.16 220 ILE B N 1
ATOM 5411 C CA . ILE B 1 227 ? 3.924 -90.841 -23.208 1.00 6.73 220 ILE B CA 1
ATOM 5412 C C . ILE B 1 227 ? 3.122 -91.001 -24.497 1.00 6.93 220 ILE B C 1
ATOM 5413 O O . ILE B 1 227 ? 2.020 -91.560 -24.498 1.00 7.60 220 ILE B O 1
ATOM 5418 N N . GLY B 1 228 ? 3.666 -90.495 -25.598 1.00 6.74 221 GLY B N 1
ATOM 5419 C CA . GLY B 1 228 ? 2.976 -90.601 -26.879 1.00 7.24 221 GLY B CA 1
ATOM 5420 C C . GLY B 1 228 ? 3.936 -90.244 -27.990 1.00 7.22 221 GLY B C 1
ATOM 5421 O O . GLY B 1 228 ? 5.050 -89.794 -27.738 1.00 7.23 221 GLY B O 1
ATOM 5422 N N . ILE B 1 229 ? 3.486 -90.446 -29.218 1.00 7.21 222 ILE B N 1
ATOM 5423 C CA . ILE B 1 229 ? 4.256 -90.101 -30.406 1.00 7.12 222 ILE B CA 1
ATOM 5424 C C . ILE B 1 229 ? 3.749 -88.771 -30.967 1.00 7.01 222 ILE B C 1
ATOM 5425 O O . ILE B 1 229 ? 2.600 -88.387 -30.734 1.00 6.92 222 ILE B O 1
ATOM 5430 N N . VAL B 1 230 ? 4.607 -88.057 -31.688 1.00 7.38 223 VAL B N 1
ATOM 5431 C CA . VAL B 1 230 ? 4.235 -86.806 -32.362 1.00 6.68 223 VAL B CA 1
ATOM 5432 C C . VAL B 1 230 ? 4.180 -86.981 -33.891 1.00 6.57 223 VAL B C 1
ATOM 5433 O O . VAL B 1 230 ? 5.188 -87.284 -34.542 1.00 7.54 223 VAL B O 1
ATOM 5437 N N . LEU B 1 231 ? 2.983 -86.801 -34.449 1.00 6.33 224 LEU B N 1
ATOM 5438 C CA . LEU B 1 231 ? 2.725 -86.953 -35.881 1.00 6.78 224 LEU B CA 1
ATOM 5439 C C . LEU B 1 231 ? 2.455 -85.615 -36.557 1.00 7.59 224 LEU B C 1
ATOM 5440 O O . LEU B 1 231 ? 1.707 -84.800 -36.026 1.00 7.97 224 LEU B O 1
ATOM 5445 N N . ASN B 1 232 ? 3.112 -85.331 -37.677 1.00 7.98 225 ASN B N 1
ATOM 5446 C CA . ASN B 1 232 ? 2.729 -84.131 -38.417 1.00 8.76 225 ASN B CA 1
ATOM 5447 C C . ASN B 1 232 ? 1.605 -84.472 -39.402 1.00 8.75 225 ASN B C 1
ATOM 5448 O O . ASN B 1 232 ? 1.245 -85.635 -39.566 1.00 8.91 225 ASN B O 1
ATOM 5453 N N . GLY B 1 233 ? 1.044 -83.448 -40.034 1.00 9.79 226 GLY B N 1
ATOM 5454 C CA . GLY B 1 233 ? -0.016 -83.649 -41.022 1.00 9.47 226 GLY B CA 1
ATOM 5455 C C . GLY B 1 233 ? -0.629 -82.303 -41.370 1.00 9.48 226 GLY B C 1
ATOM 5456 O O . GLY B 1 233 ? -1.047 -81.543 -40.489 1.00 10.66 226 GLY B O 1
ATOM 5457 N N . ASP B 1 234 ? -0.729 -82.043 -42.667 1.00 7.97 227 ASP B N 1
ATOM 5458 C CA . ASP B 1 234 ? -1.352 -80.818 -43.148 1.00 8.78 227 ASP B CA 1
ATOM 5459 C C . ASP B 1 234 ? -2.726 -81.174 -43.701 1.00 8.14 227 ASP B C 1
ATOM 5460 O O . ASP B 1 234 ? -2.942 -82.290 -44.171 1.00 7.75 227 ASP B O 1
ATOM 5465 N N . PHE B 1 235 ? -3.665 -80.238 -43.645 1.00 7.11 228 PHE B N 1
ATOM 5466 C CA . PHE B 1 235 ? -5.039 -80.603 -43.986 1.00 6.26 228 PHE B CA 1
ATOM 5467 C C . PHE B 1 235 ? -5.262 -80.560 -45.496 1.00 6.60 228 PHE B C 1
ATOM 5468 O O . PHE B 1 235 ? -4.425 -80.043 -46.269 1.00 6.50 228 PHE B O 1
ATOM 5476 N N . THR B 1 236 ? -6.386 -81.136 -45.916 1.00 5.55 229 THR B N 1
ATOM 5477 C CA . THR B 1 236 ? -6.655 -81.277 -47.341 1.00 6.40 229 THR B CA 1
ATOM 5478 C C . THR B 1 236 ? -8.064 -80.823 -47.695 1.00 6.30 229 THR B C 1
ATOM 5479 O O . THR B 1 236 ? -9.020 -81.037 -46.941 1.00 5.81 229 THR B O 1
ATOM 5483 N N . TYR B 1 237 ? -8.151 -80.187 -48.861 1.00 6.71 230 TYR B N 1
ATOM 5484 C CA . TYR B 1 237 ? -9.410 -79.717 -49.429 1.00 6.83 230 TYR B CA 1
ATOM 5485 C C . TYR B 1 237 ? -9.437 -80.240 -50.863 1.00 7.00 230 TYR B C 1
ATOM 5486 O O . TYR B 1 237 ? -8.402 -80.258 -51.531 1.00 7.32 230 TYR B O 1
ATOM 5495 N N . PRO B 1 238 ? -10.613 -80.644 -51.363 1.00 7.40 231 PRO B N 1
ATOM 5496 C CA . PRO B 1 238 ? -10.677 -81.178 -52.726 1.00 6.78 231 PRO B CA 1
ATOM 5497 C C . PRO B 1 238 ? -10.409 -80.101 -53.780 1.00 6.94 231 PRO B C 1
ATOM 5498 O O . PRO B 1 238 ? -10.891 -78.970 -53.637 1.00 6.34 231 PRO B O 1
ATOM 5502 N N . TRP B 1 239 ? -9.674 -80.452 -54.836 1.00 6.29 232 TRP B N 1
ATOM 5503 C CA . TRP B 1 239 ? -9.419 -79.484 -55.910 1.00 6.79 232 TRP B CA 1
ATOM 5504 C C . TRP B 1 239 ? -10.724 -79.021 -56.580 1.00 6.62 232 TRP B C 1
ATOM 5505 O O . TRP B 1 239 ? -10.967 -77.828 -56.781 1.00 6.77 232 TRP B O 1
ATOM 5516 N N . ASP B 1 240 ? -11.583 -79.991 -56.884 1.00 7.06 233 ASP B N 1
ATOM 5517 C CA . ASP B 1 240 ? -12.955 -79.760 -57.319 1.00 6.79 233 ASP B CA 1
ATOM 5518 C C . ASP B 1 240 ? -13.855 -80.459 -56.294 1.00 7.32 233 ASP B C 1
ATOM 5519 O O . ASP B 1 240 ? -13.998 -81.693 -56.294 1.00 6.15 233 ASP B O 1
ATOM 5524 N N . ALA B 1 241 ? -14.442 -79.645 -55.418 1.00 6.68 234 ALA B N 1
ATOM 5525 C CA . ALA B 1 241 ? -15.344 -80.097 -54.352 1.00 7.98 234 ALA B CA 1
ATOM 5526 C C . ALA B 1 241 ? -16.539 -80.902 -54.846 1.00 8.54 234 ALA B C 1
ATOM 5527 O O . ALA B 1 241 ? -16.992 -81.824 -54.164 1.00 9.73 234 ALA B O 1
ATOM 5529 N N . ALA B 1 242 ? -17.011 -80.594 -56.051 1.00 9.89 235 ALA B N 1
ATOM 5530 C CA . ALA B 1 242 ? -18.117 -81.363 -56.629 1.00 10.76 235 ALA B CA 1
ATOM 5531 C C . ALA B 1 242 ? -17.712 -82.697 -57.266 1.00 11.24 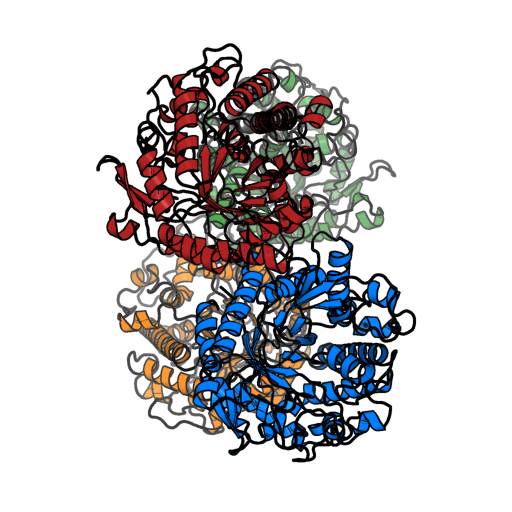235 ALA B C 1
ATOM 5532 O O . ALA B 1 242 ? -18.578 -83.441 -57.740 1.00 12.91 235 ALA B O 1
ATOM 5534 N N . ASP B 1 243 ? -16.415 -83.002 -57.276 1.00 10.43 236 ASP B N 1
ATOM 5535 C CA . ASP B 1 243 ? -15.916 -84.265 -57.811 1.00 10.87 236 ASP B CA 1
ATOM 5536 C C . ASP B 1 243 ? -15.672 -85.233 -56.658 1.00 10.69 236 ASP B C 1
ATOM 5537 O O . ASP B 1 243 ? -14.751 -85.010 -55.870 1.00 10.35 236 ASP B O 1
ATOM 5542 N N . PRO B 1 244 ? -16.494 -86.295 -56.539 1.00 10.97 237 PRO B N 1
ATOM 5543 C CA . PRO B 1 244 ? -16.301 -87.296 -55.486 1.00 10.96 237 PRO B CA 1
ATOM 5544 C C . PRO B 1 244 ? -14.886 -87.886 -55.430 1.00 10.86 237 PRO B C 1
ATOM 5545 O O . PRO B 1 244 ? -14.389 -88.184 -54.340 1.00 11.87 237 PRO B O 1
ATOM 5549 N N . ALA B 1 245 ? -14.221 -88.022 -56.577 1.00 9.74 238 ALA B N 1
ATOM 5550 C CA . ALA B 1 245 ? -12.856 -88.546 -56.628 1.00 8.62 238 ALA B CA 1
ATOM 5551 C C . ALA B 1 245 ? -11.865 -87.633 -55.905 1.00 8.00 238 ALA B C 1
ATOM 5552 O O . ALA B 1 245 ? -10.861 -88.096 -55.352 1.00 7.78 238 ALA B O 1
ATOM 5554 N N . ASP B 1 246 ? -12.109 -86.326 -55.973 1.00 7.51 239 ASP B N 1
ATOM 5555 C CA . ASP B 1 246 ? -11.258 -85.366 -55.281 1.00 7.06 239 ASP B CA 1
ATOM 5556 C C . ASP B 1 246 ? -11.482 -85.380 -53.770 1.00 7.53 239 ASP B C 1
ATOM 5557 O O . ASP B 1 246 ? -10.536 -85.161 -53.013 1.00 8.00 239 ASP B O 1
ATOM 5562 N N . LYS B 1 247 ? -12.708 -85.640 -53.333 1.00 8.54 240 LYS B N 1
ATOM 5563 C CA . LYS B 1 247 ? -13.002 -85.774 -51.904 1.00 10.19 240 LYS B CA 1
ATOM 5564 C C . LYS B 1 247 ? -12.343 -87.045 -51.396 1.00 10.50 240 LYS B C 1
ATOM 5565 O O . LYS B 1 247 ? -11.738 -87.027 -50.326 1.00 10.17 240 LYS B O 1
ATOM 5571 N N . GLU B 1 248 ? -12.415 -88.118 -52.185 1.00 10.63 241 GLU B N 1
ATOM 5572 C CA . GLU B 1 248 ? -11.744 -89.368 -51.836 1.00 10.26 241 GLU B CA 1
ATOM 5573 C C . GLU B 1 248 ? -10.227 -89.167 -51.748 1.00 9.36 241 GLU B C 1
ATOM 5574 O O . GLU B 1 248 ? -9.590 -89.619 -50.792 1.00 8.98 241 GLU B O 1
ATOM 5580 N N . ALA B 1 249 ? -9.672 -88.452 -52.725 1.00 8.20 242 ALA B N 1
ATOM 5581 C CA . ALA B 1 249 ? -8.242 -88.143 -52.757 1.00 8.26 242 ALA B CA 1
ATOM 5582 C C . ALA B 1 249 ? -7.785 -87.332 -51.547 1.00 8.63 242 ALA B C 1
ATOM 5583 O O . ALA B 1 249 ? -6.721 -87.585 -50.982 1.00 9.06 242 ALA B O 1
ATOM 5585 N N . ALA B 1 250 ? -8.590 -86.353 -51.146 1.00 7.67 243 ALA B N 1
ATOM 5586 C CA . ALA B 1 250 ? -8.208 -85.495 -50.027 1.00 6.99 243 ALA B CA 1
ATOM 5587 C C . ALA B 1 250 ? -8.195 -86.326 -48.748 1.00 6.62 243 ALA B C 1
ATOM 5588 O O . ALA B 1 250 ? -7.299 -86.185 -47.917 1.00 6.95 243 ALA B O 1
ATOM 5590 N N . GLU B 1 251 ? -9.130 -87.265 -48.631 1.00 6.75 244 GLU B N 1
ATOM 5591 C CA . GLU B 1 251 ? -9.138 -88.142 -47.464 1.00 7.88 244 GLU B CA 1
ATOM 5592 C C . GLU B 1 251 ? -7.950 -89.107 -47.494 1.00 7.74 244 GLU B C 1
ATOM 5593 O O . GLU B 1 251 ? -7.286 -89.311 -46.476 1.00 7.87 244 GLU B O 1
ATOM 5599 N N . ARG B 1 252 ? -7.657 -89.658 -48.668 1.00 7.32 245 ARG B N 1
ATOM 5600 C CA . ARG B 1 252 ? -6.571 -90.619 -48.830 1.00 7.78 245 ARG B CA 1
ATOM 5601 C C . ARG B 1 252 ? -5.225 -89.966 -48.526 1.00 7.40 245 ARG B C 1
ATOM 5602 O O . ARG B 1 252 ? -4.336 -90.606 -47.952 1.00 7.73 245 ARG B O 1
ATOM 5610 N N . ARG B 1 253 ? -5.088 -88.693 -48.889 1.00 7.11 246 ARG B N 1
ATOM 5611 C CA . ARG B 1 253 ? -3.865 -87.947 -48.607 1.00 7.43 246 ARG B CA 1
ATOM 5612 C C . ARG B 1 253 ? -3.592 -87.911 -47.114 1.00 6.65 246 ARG B C 1
ATOM 5613 O O . ARG B 1 253 ? -2.459 -88.141 -46.682 1.00 7.19 246 ARG B O 1
ATOM 5621 N N . LEU B 1 254 ? -4.635 -87.627 -46.339 1.00 6.81 247 LEU B N 1
ATOM 5622 C CA . LEU B 1 254 ? -4.546 -87.594 -44.873 1.00 6.48 247 LEU B CA 1
ATOM 5623 C C . LEU B 1 254 ? -4.157 -88.959 -44.335 1.00 7.28 247 LEU B C 1
ATOM 5624 O O . LEU B 1 254 ? -3.355 -89.051 -43.402 1.00 7.74 247 LEU B O 1
ATOM 5629 N N . GLU B 1 255 ? -4.714 -90.011 -44.926 1.00 6.82 248 GLU B N 1
ATOM 5630 C CA . GLU B 1 255 ? -4.342 -91.377 -44.521 1.00 7.39 248 GLU B CA 1
ATOM 5631 C C . GLU B 1 255 ? -2.855 -91.684 -44.710 1.00 7.77 248 GLU B C 1
ATOM 5632 O O . GLU B 1 255 ? -2.171 -92.147 -43.799 1.00 7.79 248 GLU B O 1
ATOM 5638 N N . PHE B 1 256 ? -2.324 -91.351 -45.881 1.00 7.48 249 PHE B N 1
ATOM 5639 C CA . PHE B 1 256 ? -0.901 -91.534 -46.149 1.00 7.83 249 PHE B CA 1
ATOM 5640 C C . PHE B 1 256 ? 0.021 -90.637 -45.321 1.00 8.58 249 PHE B C 1
ATOM 5641 O O . PHE B 1 256 ? 1.124 -91.049 -44.963 1.00 10.23 249 PHE B O 1
ATOM 5649 N N . PHE B 1 257 ? -0.429 -89.433 -44.981 1.00 8.88 250 PHE B N 1
ATOM 5650 C CA . PHE B 1 257 ? 0.374 -88.473 -44.230 1.00 8.83 250 PHE B CA 1
ATOM 5651 C C . PHE B 1 257 ? 0.410 -88.838 -42.742 1.00 8.56 250 PHE B C 1
ATOM 5652 O O . PHE B 1 257 ? 1.470 -88.832 -42.109 1.00 9.52 250 PHE B O 1
ATOM 5660 N N . THR B 1 258 ? -0.742 -89.206 -42.194 1.00 7.93 251 THR B N 1
ATOM 5661 C CA . THR B 1 258 ? -0.899 -89.261 -40.739 1.00 8.02 251 THR B CA 1
ATOM 5662 C C . THR B 1 258 ? -1.450 -90.588 -40.226 1.00 7.45 251 THR B C 1
ATOM 5663 O O . THR B 1 258 ? -0.917 -91.143 -39.253 1.00 7.41 251 THR B O 1
ATOM 5667 N N . ALA B 1 259 ? -2.531 -91.086 -40.828 1.00 7.01 252 ALA B N 1
ATOM 5668 C CA . ALA B 1 259 ? -3.064 -92.372 -40.391 1.00 5.65 252 ALA B CA 1
ATOM 5669 C C . ALA B 1 259 ? -2.064 -93.519 -40.551 1.00 6.75 252 ALA B C 1
ATOM 5670 O O . ALA B 1 259 ? -2.191 -94.555 -39.904 1.00 7.28 252 ALA B O 1
ATOM 5672 N N . TRP B 1 260 ? -1.073 -93.325 -41.413 1.00 6.17 253 TRP B N 1
ATOM 5673 C CA . TRP B 1 260 ? 0.051 -94.255 -41.577 1.00 6.53 253 TRP B CA 1
ATOM 5674 C C . TRP B 1 260 ? 0.561 -94.707 -40.203 1.00 6.26 253 TRP B C 1
ATOM 5675 O O . TRP B 1 260 ? 0.693 -95.904 -39.943 1.00 6.26 253 TRP B O 1
ATOM 5686 N N . PHE B 1 261 ? 0.759 -93.743 -39.306 1.00 6.04 254 PHE B N 1
ATOM 5687 C CA . PHE B 1 261 ? 1.202 -94.032 -37.952 1.00 5.79 254 PHE B CA 1
ATOM 5688 C C . PHE B 1 261 ? 0.057 -94.145 -36.959 1.00 6.56 254 PHE B C 1
ATOM 5689 O O . PHE B 1 261 ? 0.108 -95.035 -36.112 1.00 7.18 254 PHE B O 1
ATOM 5697 N N . ALA B 1 262 ? -0.948 -93.274 -37.038 1.00 6.50 255 ALA B N 1
ATOM 5698 C CA . ALA B 1 262 ? -1.990 -93.303 -36.018 1.00 6.95 255 ALA B CA 1
ATOM 5699 C C . ALA B 1 262 ? -2.947 -94.492 -36.134 1.00 6.53 255 ALA B C 1
ATOM 5700 O O . ALA B 1 262 ? -3.494 -94.953 -35.126 1.00 7.18 255 ALA B O 1
ATOM 5702 N N . ASP B 1 263 ? -3.160 -95.019 -37.336 1.00 6.02 256 ASP B N 1
ATOM 5703 C CA . ASP B 1 263 ? -4.045 -96.182 -37.424 1.00 7.39 256 ASP B CA 1
ATOM 5704 C C . ASP B 1 263 ? -3.474 -97.381 -36.660 1.00 7.91 256 ASP B C 1
ATOM 5705 O O . ASP B 1 263 ? -4.165 -98.011 -35.856 1.00 6.76 256 ASP B O 1
ATOM 5710 N N . PRO B 1 264 ? -2.185 -97.685 -36.860 1.00 7.71 257 PRO B N 1
ATOM 5711 C CA . PRO B 1 264 ? -1.651 -98.784 -36.052 1.00 7.85 257 PRO B CA 1
ATOM 5712 C C . PRO B 1 264 ? -1.745 -98.551 -34.551 1.00 7.97 257 PRO B C 1
ATOM 5713 O O . PRO B 1 264 ? -2.099 -99.459 -33.794 1.00 8.89 257 PRO B O 1
ATOM 5717 N N . ILE B 1 265 ? -1.441 -97.332 -34.119 1.00 7.84 258 ILE B N 1
ATOM 5718 C CA . ILE B 1 265 ? -1.482 -96.989 -32.701 1.00 8.39 258 ILE B CA 1
ATOM 5719 C C . ILE B 1 265 ? -2.876 -97.036 -32.074 1.00 8.35 258 ILE B C 1
ATOM 5720 O O . ILE B 1 265 ? -3.017 -97.484 -30.934 1.00 10.37 258 ILE B O 1
ATOM 5725 N N . TYR B 1 266 ? -3.905 -96.586 -32.789 1.00 8.37 259 TYR B N 1
ATOM 5726 C CA . TYR B 1 266 ? -5.256 -96.549 -32.233 1.00 8.24 259 TYR B CA 1
ATOM 5727 C C . TYR B 1 266 ? -6.141 -97.710 -32.656 1.00 9.55 259 TYR B C 1
ATOM 5728 O O . TYR B 1 266 ? -6.982 -98.150 -31.871 1.00 9.62 259 TYR B O 1
ATOM 5737 N N . LEU B 1 267 ? -5.952 -98.156 -33.898 1.00 9.97 260 LEU B N 1
ATOM 5738 C CA . LEU B 1 267 ? -6.855 -99.109 -34.534 1.00 11.15 260 LEU B CA 1
ATOM 5739 C C . LEU B 1 267 ? -6.283 -100.497 -34.797 1.00 11.55 260 LEU B C 1
ATOM 5740 O O . LEU B 1 267 ? -7.056 -101.434 -35.004 1.00 13.46 260 LEU B O 1
ATOM 5745 N N . GLY B 1 268 ? -4.959 -100.625 -34.775 1.00 11.77 261 GLY B N 1
ATOM 5746 C CA . GLY B 1 268 ? -4.280 -101.915 -34.868 1.00 12.23 261 GLY B CA 1
ATOM 5747 C C . GLY B 1 268 ? -3.631 -102.313 -36.184 1.00 11.94 261 GLY B C 1
ATOM 5748 O O . GLY B 1 268 ? -2.918 -103.314 -36.226 1.00 13.36 261 GLY B O 1
ATOM 5749 N N . ASP B 1 269 ? -3.886 -101.581 -37.263 1.00 11.69 262 ASP B N 1
ATOM 5750 C CA . ASP B 1 269 ? -3.251 -101.881 -38.552 1.00 11.78 262 ASP B CA 1
ATOM 5751 C C . ASP B 1 269 ? -3.061 -100.616 -39.377 1.00 10.49 262 ASP B C 1
ATOM 5752 O O . ASP B 1 269 ? -3.551 -99.545 -39.016 1.00 10.86 262 ASP B O 1
ATOM 5757 N N . TYR B 1 270 ? -2.310 -100.732 -40.466 1.00 9.49 263 TYR B N 1
ATOM 5758 C CA . TYR B 1 270 ? -2.181 -99.624 -41.413 1.00 8.24 263 TYR B CA 1
ATOM 5759 C C . TYR B 1 270 ? -3.512 -99.305 -42.106 1.00 8.62 263 TYR B C 1
ATOM 5760 O O . TYR B 1 270 ? -4.411 -100.157 -42.169 1.00 9.29 263 TYR B O 1
ATOM 5769 N N . PRO B 1 271 ? -3.675 -98.061 -42.589 1.00 7.59 264 PRO B N 1
ATOM 5770 C CA . PRO B 1 271 ? -4.849 -97.746 -43.404 1.00 8.02 264 PRO B CA 1
ATOM 5771 C C . PRO B 1 271 ? -5.035 -98.678 -44.610 1.00 9.00 264 PRO B C 1
ATOM 5772 O O . PRO B 1 271 ? -4.058 -99.046 -45.268 1.00 7.88 264 PRO B O 1
ATOM 5776 N N . ALA B 1 272 ? -6.276 -99.081 -44.883 1.00 9.86 265 ALA B N 1
ATOM 5777 C CA . ALA B 1 272 ? -6.574 -99.969 -46.006 1.00 10.56 265 ALA B CA 1
ATOM 5778 C C . ALA B 1 272 ? -6.082 -99.391 -47.329 1.00 10.33 265 ALA B C 1
ATOM 5779 O O . ALA B 1 272 ? -5.563 -100.139 -48.160 1.00 11.32 265 ALA B O 1
ATOM 5781 N N . SER B 1 273 ? -6.165 -98.071 -47.485 1.00 9.46 266 SER B N 1
ATOM 5782 C CA . SER B 1 273 ? -5.738 -97.405 -48.713 1.00 9.53 266 SER B CA 1
ATOM 5783 C C . SER B 1 273 ? -4.240 -97.558 -48.936 1.00 8.99 266 SER B C 1
ATOM 5784 O O . SER B 1 273 ? -3.782 -97.664 -50.078 1.00 9.61 266 SER B O 1
ATOM 5787 N N . MET B 1 274 ? -3.485 -97.573 -47.841 1.00 9.55 267 MET B N 1
ATOM 5788 C CA . MET B 1 274 ? -2.044 -97.749 -47.937 1.00 9.00 267 MET B CA 1
ATOM 5789 C C . MET B 1 274 ? -1.686 -99.188 -48.279 1.00 9.77 267 MET B C 1
ATOM 5790 O O . MET B 1 274 ? -0.827 -99.417 -49.122 1.00 9.49 267 MET B O 1
ATOM 5795 N N . ARG B 1 275 ? -2.320 -100.151 -47.615 1.00 10.08 268 ARG B N 1
ATOM 5796 C CA . ARG B 1 275 ? -2.106 -101.557 -47.954 1.00 11.42 268 ARG B CA 1
ATOM 5797 C C . ARG B 1 275 ? -2.428 -101.842 -49.430 1.00 11.52 268 ARG B C 1
ATOM 5798 O O . ARG B 1 275 ? -1.713 -102.588 -50.116 1.00 10.73 268 ARG B O 1
ATOM 5806 N N . LYS B 1 276 ? -3.495 -101.218 -49.924 1.00 11.11 269 LYS B N 1
ATOM 5807 C CA . LYS B 1 276 ? -3.917 -101.395 -51.312 1.00 12.18 269 LYS B CA 1
ATOM 5808 C C . LYS B 1 276 ? -2.860 -100.907 -52.307 1.00 12.12 269 LYS B C 1
ATOM 5809 O O . LYS B 1 276 ? -2.465 -101.652 -53.205 1.00 12.41 269 LYS B O 1
ATOM 5815 N N . GLN B 1 277 ? -2.365 -99.688 -52.118 1.00 12.42 270 GLN B N 1
ATOM 5816 C CA . GLN B 1 277 ? -1.360 -99.100 -53.001 1.00 11.66 270 GLN B CA 1
ATOM 5817 C C . GLN B 1 277 ? 0.023 -99.738 -52.846 1.00 12.12 270 GLN B C 1
ATOM 5818 O O . GLN B 1 277 ? 0.670 -100.067 -53.841 1.00 12.75 270 GLN B O 1
ATOM 5824 N N . LEU B 1 278 ? 0.458 -99.952 -51.607 1.00 11.48 271 LEU B N 1
ATOM 5825 C CA . LEU B 1 278 ? 1.842 -100.344 -51.352 1.00 11.98 271 LEU B CA 1
ATOM 5826 C C . LEU B 1 278 ? 2.106 -101.844 -51.297 1.00 12.57 271 LEU B C 1
ATOM 5827 O O . LEU B 1 278 ? 3.249 -102.277 -51.463 1.00 14.11 271 LEU B O 1
ATOM 5832 N N . GLY B 1 279 ? 1.067 -102.628 -51.039 1.00 12.84 272 GLY B N 1
ATOM 5833 C CA . GLY B 1 279 ? 1.234 -104.073 -50.925 1.00 13.91 272 GLY B CA 1
ATOM 5834 C C . GLY B 1 279 ? 2.223 -104.492 -49.856 1.00 14.64 272 GLY B C 1
ATOM 5835 O O . GLY B 1 279 ? 2.221 -103.967 -48.735 1.00 13.77 272 GLY B O 1
ATOM 5836 N N . ASP B 1 280 ? 3.075 -105.452 -50.212 1.00 14.88 273 ASP B N 1
ATOM 5837 C CA . ASP B 1 280 ? 4.048 -105.968 -49.258 1.00 15.95 273 ASP B CA 1
ATOM 5838 C C . ASP B 1 280 ? 5.205 -105.034 -48.918 1.00 15.82 273 ASP B C 1
ATOM 5839 O O . ASP B 1 280 ? 6.072 -105.406 -48.122 1.00 15.89 273 ASP B O 1
ATOM 5844 N N . ARG B 1 281 ? 5.206 -103.830 -49.489 1.00 15.10 274 ARG B N 1
ATOM 5845 C CA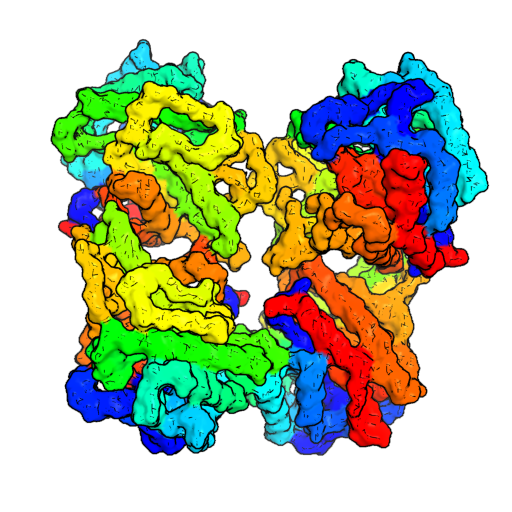 . ARG B 1 281 ? 6.185 -102.819 -49.101 1.00 15.62 274 ARG B CA 1
ATOM 5846 C C . ARG B 1 281 ? 5.906 -102.334 -47.687 1.00 15.35 274 ARG B C 1
ATOM 5847 O O . ARG B 1 281 ? 6.811 -101.926 -46.956 1.00 15.67 274 ARG B O 1
ATOM 5855 N N . LEU B 1 282 ? 4.632 -102.387 -47.319 1.00 14.86 275 LEU B N 1
ATOM 5856 C CA . LEU B 1 282 ? 4.216 -102.154 -45.945 1.00 15.45 275 LEU B CA 1
ATOM 5857 C C . LEU B 1 282 ? 4.324 -103.478 -45.208 1.00 15.02 275 LEU B C 1
ATOM 5858 O O . LEU B 1 282 ? 3.625 -104.436 -45.555 1.00 15.43 275 LEU B O 1
ATOM 5863 N N . PRO B 1 283 ? 5.183 -103.532 -44.180 1.00 15.22 276 PRO B N 1
ATOM 5864 C CA . PRO B 1 283 ? 5.281 -104.778 -43.431 1.00 15.26 276 PRO B CA 1
ATOM 5865 C C . PRO B 1 283 ? 3.977 -105.160 -42.741 1.00 15.38 276 PRO B C 1
ATOM 5866 O O . PRO B 1 283 ? 3.059 -104.353 -42.544 1.00 15.44 276 PRO B O 1
ATOM 5870 N N . THR B 1 284 ? 3.911 -106.441 -42.421 1.00 15.09 277 THR B N 1
ATOM 5871 C CA . THR B 1 284 ? 2.788 -106.993 -41.687 1.00 14.71 277 THR B CA 1
ATOM 5872 C C . THR B 1 284 ? 3.253 -107.051 -40.244 1.00 13.75 277 THR B C 1
ATOM 5873 O O . THR B 1 284 ? 4.345 -107.542 -39.942 1.00 13.30 277 THR B O 1
ATOM 5877 N N . PHE B 1 285 ? 2.430 -106.506 -39.355 1.00 13.00 278 PHE B N 1
ATOM 5878 C CA . PHE B 1 285 ? 2.716 -106.617 -37.936 1.00 12.73 278 PHE B CA 1
ATOM 5879 C C . PHE B 1 285 ? 2.687 -108.080 -37.504 1.00 13.03 278 PHE B C 1
ATOM 5880 O O . PHE B 1 285 ? 1.766 -108.844 -37.849 1.00 14.23 278 PHE B O 1
ATOM 5888 N N . THR B 1 286 ? 3.714 -108.474 -36.760 1.00 12.51 279 THR B N 1
ATOM 5889 C CA . THR B 1 286 ? 3.669 -109.787 -36.116 1.00 12.97 279 THR B CA 1
ATOM 5890 C C . THR B 1 286 ? 2.721 -109.594 -34.941 1.00 12.86 279 THR B C 1
ATOM 5891 O O . THR B 1 286 ? 2.503 -108.463 -34.499 1.00 13.14 279 THR B O 1
ATOM 5895 N N . PRO B 1 287 ? 2.137 -110.687 -34.433 1.00 13.14 280 PRO B N 1
ATOM 5896 C CA . PRO B 1 287 ? 1.348 -110.553 -33.215 1.00 13.10 280 PRO B CA 1
ATOM 5897 C C . PRO B 1 287 ? 2.074 -109.800 -32.091 1.00 12.83 280 PRO B C 1
ATOM 5898 O O . PRO B 1 287 ? 1.461 -108.950 -31.439 1.00 12.93 280 PRO B O 1
ATOM 5902 N N . GLU B 1 288 ? 3.371 -110.032 -31.902 1.00 12.43 281 GLU B N 1
ATOM 5903 C CA . GLU B 1 288 ? 4.108 -109.358 -30.830 1.00 13.54 281 GLU B CA 1
ATOM 5904 C C . GLU B 1 288 ? 4.180 -107.857 -31.092 1.00 12.34 281 GLU B C 1
ATOM 5905 O O . GLU B 1 288 ? 3.962 -107.053 -30.185 1.00 13.11 281 GLU B O 1
ATOM 5911 N N . GLU B 1 289 ? 4.455 -107.494 -32.340 1.00 11.97 282 GLU B N 1
ATOM 5912 C CA . GLU B 1 289 ? 4.532 -106.087 -32.725 1.00 11.36 282 GLU B CA 1
ATOM 5913 C C . GLU B 1 289 ? 3.185 -105.397 -32.594 1.00 11.52 282 GLU B C 1
ATOM 5914 O O . GLU B 1 289 ? 3.122 -104.291 -32.057 1.00 11.37 282 GLU B O 1
ATOM 5920 N N . ARG B 1 290 ? 2.113 -106.041 -33.049 1.00 11.21 283 ARG B N 1
ATOM 5921 C CA . ARG B 1 290 ? 0.795 -105.422 -32.919 1.00 11.15 283 ARG B CA 1
ATOM 5922 C C . ARG B 1 290 ? 0.464 -105.170 -31.441 1.00 11.59 283 ARG B C 1
ATOM 5923 O O . ARG B 1 290 ? -0.052 -104.110 -31.084 1.00 10.45 283 ARG B O 1
ATOM 5931 N N . ALA B 1 291 ? 0.806 -106.122 -30.576 1.00 10.65 284 ALA B N 1
ATOM 5932 C CA . ALA B 1 291 ? 0.563 -105.975 -29.136 1.00 11.60 284 ALA B CA 1
ATOM 5933 C C . ALA B 1 291 ? 1.274 -104.772 -28.508 1.00 11.59 284 ALA B C 1
ATOM 5934 O O . ALA B 1 291 ? 0.741 -104.118 -27.607 1.00 13.48 284 ALA B O 1
ATOM 5936 N N . LEU B 1 292 ? 2.479 -104.493 -28.992 1.00 11.37 285 LEU B N 1
ATOM 5937 C CA . LEU B 1 292 ? 3.266 -103.338 -28.576 1.00 10.85 285 LEU B CA 1
ATOM 5938 C C . LEU B 1 292 ? 2.706 -102.022 -29.114 1.00 10.70 285 LEU B C 1
ATOM 5939 O O . LEU B 1 292 ? 2.617 -101.021 -28.399 1.00 11.16 285 LEU B O 1
ATOM 5944 N N . VAL B 1 293 ? 2.313 -102.030 -30.383 1.00 9.54 286 VAL B N 1
ATOM 5945 C CA . VAL B 1 293 ? 1.927 -100.794 -31.061 1.00 8.37 286 VAL B CA 1
ATOM 5946 C C . VAL B 1 293 ? 0.490 -100.361 -30.784 1.00 7.91 286 VAL B C 1
ATOM 5947 O O . VAL B 1 293 ? 0.221 -99.181 -30.532 1.00 7.43 286 VAL B O 1
ATOM 5951 N N . HIS B 1 294 ? -0.433 -101.317 -30.833 1.00 8.12 287 HIS B N 1
ATOM 5952 C CA . HIS B 1 294 ? -1.848 -101.002 -30.697 1.00 8.31 287 HIS B CA 1
ATOM 5953 C C . HIS B 1 294 ? -2.128 -100.554 -29.266 1.00 8.34 287 HIS B C 1
ATOM 5954 O O . HIS B 1 294 ? -1.902 -101.317 -28.316 1.00 10.22 287 HIS B O 1
ATOM 5961 N N . GLY B 1 295 ? -2.563 -99.306 -29.105 1.00 7.71 288 GLY B N 1
ATOM 5962 C CA . GLY B 1 295 ? -2.865 -98.797 -27.774 1.00 8.45 288 GLY B CA 1
ATOM 5963 C C . GLY B 1 295 ? -1.734 -98.019 -27.127 1.00 7.90 288 GLY B C 1
ATOM 5964 O O . GLY B 1 295 ? -1.827 -97.714 -25.935 1.00 9.00 288 GLY B O 1
ATOM 5965 N N . SER B 1 296 ? -0.698 -97.706 -27.909 1.00 7.90 289 SER B N 1
ATOM 5966 C CA . SER B 1 296 ? 0.545 -97.151 -27.375 1.00 7.41 289 SER B CA 1
ATOM 5967 C C . SER B 1 296 ? 0.632 -95.628 -27.236 1.00 8.07 289 SER B C 1
ATOM 5968 O O . SER B 1 296 ? 1.724 -95.106 -26.989 1.00 8.77 289 SER B O 1
ATOM 5971 N N . ASN B 1 297 ? -0.480 -94.909 -27.386 1.00 8.38 290 ASN B N 1
ATOM 5972 C CA . ASN B 1 297 ? -0.485 -93.456 -27.175 1.00 7.99 290 ASN B CA 1
ATOM 5973 C C . ASN B 1 297 ? -1.292 -93.079 -25.935 1.00 8.96 290 ASN B C 1
ATOM 5974 O O . ASN B 1 297 ? -2.499 -93.325 -25.888 1.00 9.37 290 ASN B O 1
ATOM 5979 N N . ASP B 1 298 ? -0.641 -92.499 -24.929 1.00 7.74 291 ASP B N 1
ATOM 5980 C CA . ASP B 1 298 ? -1.389 -91.947 -23.803 1.00 8.45 291 ASP B CA 1
ATOM 5981 C C . ASP B 1 298 ? -2.080 -90.635 -24.186 1.00 7.83 291 ASP B C 1
ATOM 5982 O O . ASP B 1 298 ? -3.073 -90.229 -23.571 1.00 8.61 291 ASP B O 1
ATOM 5987 N N . PHE B 1 299 ? -1.491 -89.951 -25.154 1.00 7.82 292 PHE B N 1
ATOM 5988 C CA . PHE B 1 299 ? -2.054 -88.738 -25.736 1.00 7.51 292 PHE B CA 1
ATOM 5989 C C . PHE B 1 299 ? -1.657 -88.741 -27.211 1.00 7.00 292 PHE B C 1
ATOM 5990 O O . PHE B 1 299 ? -0.762 -89.480 -27.645 1.00 7.43 292 PHE B O 1
ATOM 5998 N N . TYR B 1 300 ? -2.327 -87.896 -27.984 1.00 6.88 293 TYR B N 1
ATOM 5999 C CA . TYR B 1 300 ? -2.026 -87.698 -29.399 1.00 6.89 293 TYR B CA 1
ATOM 6000 C C . TYR B 1 300 ? -1.167 -86.438 -29.515 1.00 7.52 293 TYR B C 1
ATOM 6001 O O . TYR B 1 300 ? -1.618 -85.343 -29.166 1.00 7.66 293 TYR B O 1
ATOM 6010 N N . GLY B 1 301 ? 0.070 -86.612 -29.978 1.00 6.31 294 GLY B N 1
ATOM 6011 C CA . GLY B 1 301 ? 0.956 -85.481 -30.280 1.00 6.88 294 GLY B CA 1
ATOM 6012 C C . GLY B 1 301 ? 0.781 -85.065 -31.730 1.00 8.07 294 GLY B C 1
ATOM 6013 O O . GLY B 1 301 ? 0.900 -85.895 -32.632 1.00 8.03 294 GLY B O 1
ATOM 6014 N N . MET B 1 302 ? 0.520 -83.776 -31.937 1.00 8.10 295 MET B N 1
ATOM 6015 C CA . MET B 1 302 ? 0.161 -83.247 -33.244 1.00 8.39 295 MET B CA 1
ATOM 6016 C C . MET B 1 302 ? 1.028 -82.055 -33.620 1.00 7.73 295 MET B C 1
ATOM 6017 O O . MET B 1 302 ? 1.057 -81.051 -32.903 1.00 8.15 295 MET B O 1
ATOM 6022 N N . ASN B 1 303 ? 1.741 -82.198 -34.734 1.00 7.33 296 ASN B N 1
ATOM 6023 C CA . ASN B 1 303 ? 2.405 -81.053 -35.365 1.00 7.97 296 ASN B CA 1
ATOM 6024 C C . ASN B 1 303 ? 1.578 -80.695 -36.587 1.00 7.65 296 ASN B C 1
ATOM 6025 O O . ASN B 1 303 ? 1.190 -81.588 -37.337 1.00 8.45 296 ASN B O 1
ATOM 6030 N N . HIS B 1 304 ? 1.315 -79.405 -36.779 1.00 6.89 297 HIS B N 1
ATOM 6031 C CA . HIS B 1 304 ? 0.459 -78.955 -37.866 1.00 6.00 297 HIS B CA 1
ATOM 6032 C C . HIS B 1 304 ? 0.894 -77.581 -38.343 1.00 5.90 297 HIS B C 1
ATOM 6033 O O . HIS B 1 304 ? 1.198 -76.738 -37.504 1.00 6.32 297 HIS B O 1
ATOM 6040 N N . TYR B 1 305 ? 0.922 -77.368 -39.663 1.00 5.92 298 TYR B N 1
ATOM 6041 C CA . TYR B 1 305 ? 1.356 -76.088 -40.211 1.00 6.64 298 TYR B CA 1
ATOM 6042 C C . TYR B 1 305 ? 0.481 -75.469 -41.296 1.00 6.92 298 TYR B C 1
ATOM 6043 O O . TYR B 1 305 ? 0.357 -74.248 -41.364 1.00 7.69 298 TYR B O 1
ATOM 6052 N N . THR B 1 306 ? -0.061 -76.297 -42.183 1.00 7.84 299 THR B N 1
ATOM 6053 C CA . THR B 1 306 ? -0.637 -75.774 -43.415 1.00 8.21 299 THR B CA 1
ATOM 6054 C C . THR B 1 306 ? -1.694 -76.699 -44.009 1.00 7.71 299 THR B C 1
ATOM 6055 O O . THR B 1 306 ? -2.042 -77.711 -43.401 1.00 6.67 299 THR B O 1
ATOM 6059 N N . SER B 1 307 ? -2.219 -76.322 -45.174 1.00 7.00 300 SER B N 1
ATOM 6060 C CA . SER B 1 307 ? -3.209 -77.146 -45.866 1.00 7.25 300 SER B CA 1
ATOM 6061 C C . SER B 1 307 ? -2.938 -77.055 -47.366 1.00 7.04 300 SER B C 1
ATOM 6062 O O . SER B 1 307 ? -2.205 -76.174 -47.837 1.00 6.99 300 SER B O 1
ATOM 6065 N N . ASN B 1 308 ? -3.518 -77.991 -48.106 1.00 6.88 301 ASN B N 1
ATOM 6066 C CA . ASN B 1 308 ? -3.418 -77.997 -49.564 1.00 7.73 301 ASN B CA 1
ATOM 6067 C C . ASN B 1 308 ? -4.705 -78.427 -50.254 1.00 7.50 301 ASN B C 1
ATOM 6068 O O . ASN B 1 308 ? -5.566 -79.065 -49.649 1.00 7.33 301 ASN B O 1
ATOM 6073 N N . TYR B 1 309 ? -4.837 -78.054 -51.522 1.00 6.18 302 TYR B N 1
ATOM 6074 C CA . TYR B 1 309 ? -5.892 -78.636 -52.337 1.00 5.07 302 TYR B CA 1
ATOM 6075 C C . TYR B 1 309 ? -5.309 -79.926 -52.897 1.00 6.20 302 TYR B C 1
ATOM 6076 O O . TYR B 1 309 ? -4.120 -79.975 -53.216 1.00 7.23 302 TYR B O 1
ATOM 6085 N N . ILE B 1 310 ? -6.156 -80.941 -53.033 1.00 6.15 303 ILE B N 1
ATOM 6086 C CA . ILE B 1 310 ? -5.750 -82.272 -53.482 1.00 6.39 303 ILE B CA 1
ATOM 6087 C C . ILE B 1 310 ? -6.540 -82.688 -54.720 1.00 6.69 303 ILE B C 1
ATOM 6088 O O . ILE B 1 310 ? -7.770 -82.631 -54.722 1.00 6.60 303 ILE B O 1
ATOM 6093 N N . ARG B 1 311 ? -5.844 -83.105 -55.778 1.00 6.52 304 ARG B N 1
ATOM 6094 C CA . ARG B 1 311 ? -6.524 -83.504 -57.014 1.00 7.59 304 ARG B CA 1
ATOM 6095 C C . ARG B 1 311 ? -6.209 -84.974 -57.286 1.00 8.48 304 ARG B C 1
ATOM 6096 O O . ARG B 1 311 ? -5.042 -85.372 -57.224 1.00 10.33 304 ARG B O 1
ATOM 6104 N N . HIS B 1 312 ? -7.239 -85.769 -57.562 1.00 8.44 305 HIS B N 1
ATOM 6105 C CA . HIS B 1 312 ? -7.034 -87.181 -57.901 1.00 10.04 305 HIS B CA 1
ATOM 6106 C C . HIS B 1 312 ? -6.252 -87.349 -59.207 1.00 10.86 305 HIS B C 1
ATOM 6107 O O . HIS B 1 312 ? -6.150 -86.431 -60.031 1.00 10.46 305 HIS B O 1
ATOM 6114 N N . ARG B 1 313 ? -5.704 -88.545 -59.385 1.00 11.99 306 ARG B N 1
ATOM 6115 C CA . ARG B 1 313 ? -4.988 -88.891 -60.606 1.00 13.03 306 ARG B CA 1
ATOM 6116 C C . ARG B 1 313 ? -5.750 -89.979 -61.354 1.00 13.94 306 ARG B C 1
ATOM 6117 O O . ARG B 1 313 ? -6.556 -90.708 -60.777 1.00 14.66 306 ARG B O 1
ATOM 6125 N N . SER B 1 314 ? -5.474 -90.096 -62.648 1.00 15.17 307 SER B N 1
ATOM 6126 C CA . SER B 1 314 ? -6.227 -90.980 -63.533 1.00 16.20 307 SER B CA 1
ATOM 6127 C C . SER B 1 314 ? -5.606 -92.363 -63.718 1.00 16.65 307 SER B C 1
ATOM 6128 O O . SER B 1 314 ? -6.207 -93.251 -64.329 1.00 16.67 307 SER B O 1
ATOM 6131 N N . SER B 1 315 ? -4.381 -92.515 -63.223 1.00 17.20 308 SER B N 1
ATOM 6132 C CA . SER B 1 315 ? -3.583 -93.725 -63.379 1.00 18.02 308 SER B CA 1
ATOM 6133 C C . SER B 1 315 ? -3.178 -94.219 -61.993 1.00 17.25 308 SER B C 1
ATOM 6134 O O . SER B 1 315 ? -3.100 -93.399 -61.081 1.00 16.75 308 SER B O 1
ATOM 6137 N N . PRO B 1 316 ? -2.964 -95.539 -61.816 1.00 17.50 309 PRO B N 1
ATOM 6138 C CA . PRO B 1 316 ? -2.455 -96.053 -60.540 1.00 17.16 309 PRO B CA 1
ATOM 6139 C C . PRO B 1 316 ? -1.058 -95.529 -60.221 1.00 16.94 309 PRO B C 1
ATOM 6140 O O . PRO B 1 316 ? -0.270 -95.274 -61.133 1.00 16.73 309 PRO B O 1
ATOM 6144 N N . ALA B 1 317 ? -0.754 -95.397 -58.932 1.00 16.66 310 ALA B N 1
ATOM 6145 C CA . ALA B 1 317 ? 0.524 -94.851 -58.494 1.00 16.35 310 ALA B CA 1
ATOM 6146 C C . ALA B 1 317 ? 1.712 -95.696 -58.929 1.00 16.34 310 ALA B C 1
ATOM 6147 O O . ALA B 1 317 ? 1.623 -96.920 -59.004 1.00 15.57 310 ALA B O 1
ATOM 6149 N N . SER B 1 318 ? 2.820 -95.001 -59.171 1.00 16.78 311 SER B N 1
ATOM 6150 C CA . SER B 1 318 ? 4.126 -95.584 -59.438 1.00 18.12 311 SER B CA 1
ATOM 6151 C C . SER B 1 318 ? 4.720 -96.059 -58.118 1.00 17.55 311 SER B C 1
ATOM 6152 O O . SER B 1 318 ? 4.247 -95.683 -57.042 1.00 16.93 311 SER B O 1
ATOM 6155 N N . ALA B 1 319 ? 5.792 -96.840 -58.207 1.00 17.89 312 ALA B N 1
ATOM 6156 C CA . ALA B 1 319 ? 6.450 -97.364 -57.015 1.00 17.78 312 ALA B CA 1
ATOM 6157 C C . ALA B 1 319 ? 7.073 -96.269 -56.158 1.00 17.89 312 ALA B C 1
ATOM 6158 O O . ALA B 1 319 ? 7.223 -96.423 -54.948 1.00 18.23 312 ALA B O 1
ATOM 6160 N N . ASP B 1 320 ? 7.440 -95.160 -56.789 1.00 17.81 313 ASP B N 1
ATOM 6161 C CA . ASP B 1 320 ? 8.074 -94.082 -56.050 1.00 18.19 313 ASP B CA 1
ATOM 6162 C C . ASP B 1 320 ? 7.088 -93.115 -55.389 1.00 16.88 313 ASP B C 1
ATOM 6163 O O . ASP B 1 320 ? 7.513 -92.169 -54.733 1.00 16.63 313 ASP B O 1
ATOM 6168 N N . ASP B 1 321 ? 5.789 -93.341 -55.555 1.00 16.07 314 ASP B N 1
ATOM 6169 C CA . ASP B 1 321 ? 4.799 -92.453 -54.961 1.00 15.48 314 ASP B CA 1
ATOM 6170 C C . ASP B 1 321 ? 4.769 -92.652 -53.450 1.00 14.87 314 ASP B C 1
ATOM 6171 O O . ASP B 1 321 ? 4.771 -93.782 -52.973 1.00 14.30 314 ASP B O 1
ATOM 6176 N N . THR B 1 322 ? 4.734 -91.553 -52.705 1.00 14.32 315 THR B N 1
ATOM 6177 C CA . THR B 1 322 ? 4.669 -91.632 -51.245 1.00 14.91 315 THR B CA 1
ATOM 6178 C C . THR B 1 322 ? 3.482 -90.875 -50.665 1.00 15.06 315 THR B C 1
ATOM 6179 O O . THR B 1 322 ? 3.185 -91.004 -49.478 1.00 15.73 315 THR B O 1
ATOM 6183 N N . VAL B 1 323 ? 2.779 -90.120 -51.502 1.00 14.63 316 VAL B N 1
ATOM 6184 C CA . VAL B 1 323 ? 1.699 -89.250 -51.029 1.00 13.94 316 VAL B CA 1
ATOM 6185 C C . VAL B 1 323 ? 0.297 -89.844 -51.128 1.00 13.13 316 VAL B C 1
ATOM 6186 O O . VAL B 1 323 ? -0.647 -89.316 -50.542 1.00 13.64 316 VAL B O 1
ATOM 6190 N N . GLY B 1 324 ? 0.156 -90.937 -51.868 1.00 11.35 317 GLY B N 1
ATOM 6191 C CA . GLY B 1 324 ? -1.148 -91.557 -52.065 1.00 10.45 317 GLY B CA 1
ATOM 6192 C C . GLY B 1 324 ? -1.771 -91.321 -53.427 1.00 10.35 317 GLY B C 1
ATOM 6193 O O . GLY B 1 324 ? -2.996 -91.310 -53.565 1.00 11.17 317 GLY B O 1
ATOM 6194 N N . ASN B 1 325 ? -0.922 -91.098 -54.426 1.00 9.74 318 ASN B N 1
ATOM 6195 C CA . ASN B 1 325 ? -1.341 -90.944 -55.819 1.00 9.48 318 ASN B CA 1
ATOM 6196 C C . ASN B 1 325 ? -2.251 -89.732 -56.036 1.00 9.48 318 ASN B C 1
ATOM 6197 O O . ASN B 1 325 ? -3.348 -89.867 -56.583 1.00 10.79 318 ASN B O 1
ATOM 6202 N N . VAL B 1 326 ? -1.799 -88.567 -55.579 1.00 8.18 319 VAL B N 1
ATOM 6203 C CA . VAL B 1 326 ? -2.564 -87.333 -55.679 1.00 8.05 319 VAL B CA 1
ATOM 6204 C C . VAL B 1 326 ? -1.634 -86.177 -56.051 1.00 9.35 319 VAL B C 1
ATOM 6205 O O . VAL B 1 326 ? -0.423 -86.204 -55.773 1.00 9.44 319 VAL B O 1
ATOM 6209 N N . ASP B 1 327 ? -2.214 -85.150 -56.666 1.00 9.87 320 ASP B N 1
ATOM 6210 C CA . ASP B 1 327 ? -1.510 -83.886 -56.858 1.00 10.87 320 ASP B CA 1
ATOM 6211 C C . ASP B 1 327 ? -1.757 -83.066 -55.599 1.00 10.34 320 ASP B C 1
ATOM 6212 O O . ASP B 1 327 ? -2.884 -83.006 -55.108 1.00 10.41 320 ASP B O 1
ATOM 6217 N N . VAL B 1 328 ? -0.706 -82.421 -55.107 1.00 9.99 321 VAL B N 1
ATOM 6218 C CA . VAL B 1 328 ? -0.780 -81.539 -53.949 1.00 11.38 321 VAL B CA 1
ATOM 6219 C C . VAL B 1 328 ? -0.596 -80.116 -54.465 1.00 10.97 321 VAL B C 1
ATOM 6220 O O . VAL B 1 328 ? 0.458 -79.816 -55.038 1.00 12.09 321 VAL B O 1
ATOM 6224 N N . LEU B 1 329 ? -1.600 -79.264 -54.259 1.00 9.96 322 LEU B N 1
ATOM 6225 C CA . LEU B 1 329 ? -1.669 -77.966 -54.945 1.00 10.12 322 LEU B CA 1
ATOM 6226 C C . LEU B 1 329 ? -1.987 -76.820 -54.006 1.00 9.46 322 LEU B C 1
ATOM 6227 O O . LEU B 1 329 ? -2.442 -77.038 -52.879 1.00 9.63 322 LEU B O 1
ATOM 6232 N N . PHE B 1 330 ? -1.709 -75.610 -54.479 1.00 9.23 323 PHE B N 1
ATOM 6233 C CA . PHE B 1 330 ? -1.989 -74.405 -53.714 1.00 9.73 323 PHE B CA 1
ATOM 6234 C C . PHE B 1 330 ? -3.222 -73.672 -54.221 1.00 9.23 323 PHE B C 1
ATOM 6235 O O . PHE B 1 330 ? -3.702 -72.763 -53.547 1.00 8.56 323 PHE B O 1
ATOM 6243 N N . THR B 1 331 ? -3.709 -74.040 -55.406 1.00 8.89 324 THR B N 1
ATOM 6244 C CA . THR B 1 331 ? -4.902 -73.428 -55.993 1.00 9.92 324 THR B CA 1
ATOM 6245 C C . THR B 1 331 ? -5.910 -74.508 -56.353 1.00 8.70 324 THR B C 1
ATOM 6246 O O . THR B 1 331 ? -5.531 -75.656 -56.578 1.00 9.11 324 THR B O 1
ATOM 6250 N N . ASN B 1 332 ? -7.187 -74.139 -56.384 1.00 7.97 325 ASN B N 1
ATOM 6251 C CA . ASN B 1 332 ? -8.247 -75.098 -56.690 1.00 7.32 325 ASN B CA 1
ATOM 6252 C C . ASN B 1 332 ? -8.879 -74.840 -58.050 1.00 7.57 325 ASN B C 1
ATOM 6253 O O . ASN B 1 332 ? -8.380 -74.027 -58.831 1.00 7.33 325 ASN B O 1
ATOM 6258 N N . LYS B 1 333 ? -9.977 -75.529 -58.339 1.00 7.31 326 LYS B N 1
ATOM 6259 C CA . LYS B 1 333 ? -10.599 -75.424 -59.655 1.00 8.05 326 LYS B CA 1
ATOM 6260 C C . LYS B 1 333 ? -11.137 -74.019 -59.932 1.00 8.33 326 LYS B C 1
ATOM 6261 O O . LYS B 1 333 ? -11.079 -73.526 -61.070 1.00 8.55 326 LYS B O 1
ATOM 6267 N N . GLN B 1 334 ? -11.621 -73.363 -58.883 1.00 8.23 327 GLN B N 1
ATOM 6268 C CA . GLN B 1 334 ? -12.183 -72.019 -59.032 1.00 9.36 327 GLN B CA 1
ATOM 6269 C C . GLN B 1 334 ? -11.132 -70.913 -59.045 1.00 9.79 327 GLN B C 1
ATOM 6270 O O . GLN B 1 334 ? -11.454 -69.726 -59.187 1.00 10.67 327 GLN B O 1
ATOM 6276 N N . GLY B 1 335 ? -9.871 -71.306 -58.896 1.00 9.71 328 GLY B N 1
ATOM 6277 C CA . GLY B 1 335 ? -8.766 -70.352 -58.891 1.00 10.77 328 GLY B CA 1
ATOM 6278 C C . GLY B 1 335 ? -8.485 -69.751 -57.532 1.00 10.64 328 GLY B C 1
ATOM 6279 O O . GLY B 1 335 ? -7.721 -68.784 -57.434 1.00 11.51 328 GLY B O 1
ATOM 6280 N N . ASN B 1 336 ? -9.122 -70.297 -56.498 1.00 10.15 329 ASN B N 1
ATOM 6281 C CA . ASN B 1 336 ? -8.842 -69.874 -55.126 1.00 10.56 329 ASN B CA 1
ATOM 6282 C C . ASN B 1 336 ? -7.501 -70.396 -54.614 1.00 10.66 329 ASN B C 1
ATOM 6283 O O . ASN B 1 336 ? -6.985 -71.406 -55.102 1.00 10.55 329 ASN B O 1
ATOM 6288 N N . CYS B 1 337 ? -6.907 -69.666 -53.674 1.00 12.13 330 CYS B N 1
ATOM 6289 C CA . CYS B 1 337 ? -5.566 -69.970 -53.172 1.00 12.30 330 CYS B CA 1
ATOM 6290 C C . CYS B 1 337 ? -5.632 -70.305 -51.689 1.00 11.97 330 CYS B C 1
ATOM 6291 O O . CYS B 1 337 ? -6.397 -69.682 -50.952 1.00 11.87 330 CYS B O 1
ATOM 6294 N N . ILE B 1 338 ? -4.832 -71.279 -51.261 1.00 10.41 331 ILE B N 1
ATOM 6295 C CA . ILE B 1 338 ? -4.808 -71.700 -49.861 1.00 10.29 331 ILE B CA 1
ATOM 6296 C C . ILE B 1 338 ? -4.425 -70.607 -48.868 1.00 10.25 331 ILE B C 1
ATOM 6297 O O . ILE B 1 338 ? -5.029 -70.506 -47.793 1.00 11.04 331 ILE B O 1
ATOM 6302 N N . GLY B 1 339 ? -3.423 -69.805 -49.215 1.00 9.70 332 GLY B N 1
ATOM 6303 C CA . GLY B 1 339 ? -2.904 -68.777 -48.309 1.00 10.16 332 GLY B CA 1
ATOM 6304 C C . GLY B 1 339 ? -1.647 -68.116 -48.848 1.00 11.19 332 GLY B C 1
ATOM 6305 O O . GLY B 1 339 ? -1.128 -68.532 -49.875 1.00 10.68 332 GLY B O 1
ATOM 6306 N N . PRO B 1 340 ? -1.151 -67.075 -48.160 1.00 12.04 333 PRO B N 1
ATOM 6307 C CA . PRO B 1 340 ? 0.006 -66.292 -48.587 1.00 11.70 333 PRO B CA 1
ATOM 6308 C C . PRO B 1 340 ? 1.326 -67.064 -48.527 1.00 11.81 333 PRO B C 1
ATOM 6309 O O . PRO B 1 340 ? 1.464 -67.977 -47.722 1.00 10.12 333 PRO B O 1
ATOM 6313 N N . GLU B 1 341 ? 2.278 -66.696 -49.381 1.00 11.33 334 GLU B N 1
ATOM 6314 C CA . GLU B 1 341 ? 3.605 -67.306 -49.379 1.00 11.80 334 GLU B CA 1
ATOM 6315 C C . GLU B 1 341 ? 4.407 -66.976 -48.122 1.00 10.87 334 GLU B C 1
ATOM 6316 O O . GLU B 1 341 ? 4.200 -65.930 -47.510 1.00 11.38 334 GLU B O 1
ATOM 6322 N N . THR B 1 342 ? 5.288 -67.897 -47.742 1.00 10.19 335 THR B N 1
ATOM 6323 C CA . THR B 1 342 ? 6.196 -67.739 -46.614 1.00 10.58 335 THR B CA 1
ATOM 6324 C C . THR B 1 342 ? 7.595 -68.062 -47.121 1.00 10.79 335 THR B C 1
ATOM 6325 O O . THR B 1 342 ? 7.823 -68.103 -48.331 1.00 12.07 335 THR B O 1
ATOM 6329 N N . GLN B 1 343 ? 8.550 -68.265 -46.222 1.00 10.20 336 GLN B N 1
ATOM 6330 C CA . GLN B 1 343 ? 9.888 -68.620 -46.691 1.00 10.93 336 GLN B CA 1
ATOM 6331 C C . GLN B 1 343 ? 9.985 -70.102 -47.048 1.00 11.50 336 GLN B C 1
ATOM 6332 O O . GLN B 1 343 ? 10.917 -70.514 -47.744 1.00 11.44 336 GLN B O 1
ATOM 6338 N N . SER B 1 344 ? 9.007 -70.880 -46.588 1.00 11.63 337 SER B N 1
ATOM 6339 C CA . SER B 1 344 ? 8.913 -72.324 -46.803 1.00 11.23 337 SER B CA 1
ATOM 6340 C C . SER B 1 344 ? 7.925 -72.575 -47.949 1.00 12.11 337 SER B C 1
ATOM 6341 O O . SER B 1 344 ? 6.728 -72.299 -47.817 1.00 10.61 337 SER B O 1
ATOM 6344 N N . PRO B 1 345 ? 8.405 -73.075 -49.100 1.00 12.27 338 PRO B N 1
ATOM 6345 C CA . PRO B 1 345 ? 7.489 -73.233 -50.228 1.00 12.27 338 PRO B CA 1
ATOM 6346 C C . PRO B 1 345 ? 6.264 -74.102 -49.924 1.00 11.68 338 PRO B C 1
ATOM 6347 O O . PRO B 1 345 ? 5.194 -73.938 -50.518 1.00 11.11 338 PRO B O 1
ATOM 6351 N N . TRP B 1 346 ? 6.406 -74.992 -48.950 1.00 10.56 339 TRP B N 1
ATOM 6352 C CA . TRP B 1 346 ? 5.331 -75.907 -48.623 1.00 10.54 339 TRP B CA 1
ATOM 6353 C C . TRP B 1 346 ? 4.309 -75.335 -47.644 1.00 10.03 339 TRP B C 1
ATOM 6354 O O . TRP B 1 346 ? 3.237 -75.927 -47.456 1.00 10.10 339 TRP B O 1
ATOM 6365 N N . LEU B 1 347 ? 4.644 -74.193 -47.041 1.00 8.90 340 LEU B N 1
ATOM 6366 C CA . LEU B 1 347 ? 3.868 -73.630 -45.938 1.00 8.66 340 LEU B CA 1
ATOM 6367 C C . LEU B 1 347 ? 3.076 -72.393 -46.348 1.00 8.08 340 LEU B C 1
ATOM 6368 O O . LEU B 1 347 ? 3.657 -71.329 -46.586 1.00 8.29 340 LEU B O 1
ATOM 6373 N N . ARG B 1 348 ? 1.756 -72.549 -46.442 1.00 8.08 341 ARG B N 1
ATOM 6374 C CA . ARG B 1 348 ? 0.845 -71.419 -46.670 1.00 8.44 341 ARG B CA 1
ATOM 6375 C C . ARG B 1 348 ? -0.131 -71.372 -45.504 1.00 8.51 341 ARG B C 1
ATOM 6376 O O . ARG B 1 348 ? -0.818 -72.361 -45.251 1.00 10.03 341 ARG B O 1
ATOM 6384 N N . PRO B 1 349 ? -0.225 -70.228 -44.813 1.00 7.95 342 PRO B N 1
ATOM 6385 C CA . PRO B 1 349 ? -1.142 -70.156 -43.675 1.00 7.32 342 PRO B CA 1
ATOM 6386 C C . PRO B 1 349 ? -2.593 -70.400 -44.075 1.00 7.54 342 PRO B C 1
ATOM 6387 O O . PRO B 1 349 ? -3.067 -69.831 -45.061 1.00 7.72 342 PRO B O 1
ATOM 6391 N N . CYS B 1 350 ? -3.264 -71.276 -43.331 1.00 7.55 343 CYS B N 1
ATOM 6392 C CA . CYS B 1 350 ? -4.663 -71.622 -43.555 1.00 7.97 343 CYS B CA 1
ATOM 6393 C C . CYS B 1 350 ? -5.252 -72.067 -42.217 1.00 7.87 343 CYS B C 1
ATOM 6394 O O . CYS B 1 350 ? -5.297 -73.261 -41.919 1.00 8.92 343 CYS B O 1
ATOM 6397 N N . ALA B 1 351 ? -5.681 -71.111 -41.401 1.00 6.64 344 ALA B N 1
ATOM 6398 C CA . ALA B 1 351 ? -6.112 -71.437 -40.045 1.00 6.52 344 ALA B CA 1
ATOM 6399 C C . ALA B 1 351 ? -7.291 -72.407 -40.001 1.00 6.34 344 ALA B C 1
ATOM 6400 O O . ALA B 1 351 ? -7.347 -73.253 -39.109 1.00 6.85 344 ALA B O 1
ATOM 6402 N N . ALA B 1 352 ? -8.211 -72.333 -40.957 1.00 6.07 345 ALA B N 1
ATOM 6403 C CA . ALA B 1 352 ? -9.344 -73.262 -40.940 1.00 6.91 345 ALA B CA 1
ATOM 6404 C C . ALA B 1 352 ? -8.912 -74.731 -41.057 1.00 6.45 345 ALA B C 1
ATOM 6405 O O . ALA B 1 352 ? -9.557 -75.642 -40.508 1.00 6.61 345 ALA B O 1
ATOM 6407 N N . GLY B 1 353 ? -7.790 -74.950 -41.740 1.00 5.63 346 GLY B N 1
ATOM 6408 C CA . GLY B 1 353 ? -7.218 -76.294 -41.895 1.00 5.27 346 GLY B CA 1
ATOM 6409 C C . GLY B 1 353 ? -6.761 -76.879 -40.566 1.00 4.63 346 GLY B C 1
ATOM 6410 O O . GLY B 1 353 ? -6.843 -78.088 -40.374 1.00 5.28 346 GLY B O 1
ATOM 6411 N N . PHE B 1 354 ? -6.352 -76.027 -39.627 1.00 5.93 347 PHE B N 1
ATOM 6412 C CA . PHE B 1 354 ? -5.983 -76.448 -38.269 1.00 5.04 347 PHE B CA 1
ATOM 6413 C C . PHE B 1 354 ? -7.201 -76.943 -37.482 1.00 6.26 347 PHE B C 1
ATOM 6414 O O . PHE B 1 354 ? -7.192 -78.037 -36.905 1.00 6.92 347 PHE B O 1
ATOM 6422 N N . ARG B 1 355 ? -8.270 -76.157 -37.498 1.00 5.82 348 ARG B N 1
ATOM 6423 C CA . ARG B 1 355 ? -9.504 -76.587 -36.856 1.00 5.81 348 ARG B CA 1
ATOM 6424 C C . ARG B 1 355 ? -9.926 -77.924 -37.457 1.00 5.89 348 ARG B C 1
ATOM 6425 O O . ARG B 1 355 ? -10.252 -78.865 -36.742 1.00 6.33 348 ARG B O 1
ATOM 6433 N N . ASP B 1 356 ? -9.841 -78.027 -38.782 1.00 5.53 349 ASP B N 1
ATOM 6434 C CA . ASP B 1 356 ? -10.368 -79.190 -39.488 1.00 6.53 349 ASP B CA 1
ATOM 6435 C C . ASP B 1 356 ? -9.531 -80.426 -39.208 1.00 6.79 349 ASP B C 1
ATOM 6436 O O . ASP B 1 356 ? -10.071 -81.536 -39.104 1.00 7.31 349 ASP B O 1
ATOM 6441 N N . PHE B 1 357 ? -8.219 -80.246 -39.066 1.00 6.21 350 PHE B N 1
ATOM 6442 C CA . PHE B 1 357 ? -7.357 -81.409 -38.802 1.00 6.03 350 PHE B CA 1
ATOM 6443 C C . PHE B 1 357 ? -7.640 -81.895 -37.373 1.00 6.01 350 PHE B C 1
ATOM 6444 O O . PHE B 1 357 ? -7.745 -83.100 -37.141 1.00 6.62 350 PHE B O 1
ATOM 6452 N N . LEU B 1 358 ? -7.774 -80.973 -36.420 1.00 5.05 351 LEU B N 1
ATOM 6453 C CA . LEU B 1 358 ? -8.137 -81.337 -35.036 1.00 5.24 351 LEU B CA 1
ATOM 6454 C C . LEU B 1 358 ? -9.413 -82.174 -34.958 1.00 4.74 351 LEU B C 1
ATOM 6455 O O . LEU B 1 358 ? -9.497 -83.148 -34.209 1.00 5.30 351 LEU B O 1
ATOM 6460 N N . VAL B 1 359 ? -10.416 -81.783 -35.738 1.00 4.91 352 VAL B N 1
ATOM 6461 C CA . VAL B 1 359 ? -11.676 -82.513 -35.797 1.00 6.29 352 VAL B CA 1
ATOM 6462 C C . VAL B 1 359 ? -11.477 -83.883 -36.458 1.00 6.31 352 VAL B C 1
ATOM 6463 O O . VAL B 1 359 ? -12.028 -84.873 -35.971 1.00 6.59 352 VAL B O 1
ATOM 6467 N N . TRP B 1 360 ? -10.687 -83.951 -37.533 1.00 7.29 353 TRP B N 1
ATOM 6468 C CA . TRP B 1 360 ? -10.391 -85.200 -38.225 1.00 7.16 353 TRP B CA 1
ATOM 6469 C C . TRP B 1 360 ? -9.763 -86.254 -37.309 1.00 7.17 353 TRP B C 1
ATOM 6470 O O . TRP B 1 360 ? -10.214 -87.405 -37.274 1.00 6.91 353 TRP B O 1
ATOM 6481 N N . ILE B 1 361 ? -8.709 -85.865 -36.596 1.00 6.97 354 ILE B N 1
ATOM 6482 C CA . ILE B 1 361 ? -8.016 -86.721 -35.631 1.00 6.63 354 ILE B CA 1
ATOM 6483 C C . ILE B 1 361 ? -9.032 -87.211 -34.597 1.00 5.63 354 ILE B C 1
ATOM 6484 O O . ILE B 1 361 ? -9.123 -88.407 -34.283 1.00 5.57 354 ILE B O 1
ATOM 6489 N N . SER B 1 362 ? -9.825 -86.275 -34.086 1.00 5.81 355 SER B N 1
ATOM 6490 C CA . SER B 1 362 ? -10.773 -86.618 -33.023 1.00 6.52 355 SER B CA 1
ATOM 6491 C C . SER B 1 362 ? -11.842 -87.628 -33.446 1.00 6.93 355 SER B C 1
ATOM 6492 O O . SER B 1 362 ? -12.130 -88.595 -32.725 1.00 7.96 355 SER B O 1
ATOM 6495 N N . LYS B 1 363 ? -12.417 -87.421 -34.626 1.00 7.68 356 LYS B N 1
ATOM 6496 C CA . LYS B 1 363 ? -13.420 -88.346 -35.139 1.00 7.59 356 LYS B CA 1
ATOM 6497 C C . LYS B 1 363 ? -12.862 -89.727 -35.465 1.00 8.18 356 LYS B C 1
ATOM 6498 O O . LYS B 1 363 ? -13.526 -90.749 -35.212 1.00 9.37 356 LYS B O 1
ATOM 6504 N N . ARG B 1 364 ? -11.646 -89.766 -35.993 1.00 7.52 357 ARG B N 1
ATOM 6505 C CA . ARG B 1 364 ? -11.078 -91.050 -36.385 1.00 6.71 357 ARG B CA 1
ATOM 6506 C C . ARG B 1 364 ? -10.627 -91.869 -35.179 1.00 7.21 357 ARG B C 1
ATOM 6507 O O . ARG B 1 364 ? -10.712 -93.102 -35.203 1.00 6.85 357 ARG B O 1
ATOM 6515 N N . TYR B 1 365 ? -10.163 -91.192 -34.130 1.00 6.42 358 TYR B N 1
ATOM 6516 C CA . TYR B 1 365 ? -9.460 -91.895 -33.050 1.00 7.04 358 TYR B CA 1
ATOM 6517 C C . TYR B 1 365 ? -10.131 -91.801 -31.691 1.00 7.99 358 TYR B C 1
ATOM 6518 O O . TYR B 1 365 ? -9.487 -92.026 -30.670 1.00 9.94 358 TYR B O 1
ATOM 6527 N N . GLY B 1 366 ? -11.408 -91.439 -31.680 1.00 8.83 359 GLY B N 1
ATOM 6528 C CA . GLY B 1 366 ? -12.156 -91.448 -30.429 1.00 8.91 359 GLY B CA 1
ATOM 6529 C C . GLY B 1 366 ? -11.850 -90.344 -29.443 1.00 9.04 359 GLY B C 1
ATOM 6530 O O . GLY B 1 366 ? -11.803 -90.601 -28.230 1.00 8.90 359 GLY B O 1
ATOM 6531 N N . TYR B 1 367 ? -11.647 -89.135 -29.961 1.00 8.86 360 TYR B N 1
ATOM 6532 C CA . TYR B 1 367 ? -11.456 -87.926 -29.135 1.00 8.16 360 TYR B CA 1
ATOM 6533 C C . TYR B 1 367 ? -10.363 -88.113 -28.090 1.00 8.80 360 TYR B C 1
ATOM 6534 O O . TYR B 1 367 ? -10.603 -88.052 -26.879 1.00 8.74 360 TYR B O 1
ATOM 6543 N N . PRO B 1 368 ? -9.139 -88.374 -28.560 1.00 8.60 361 PRO B N 1
ATOM 6544 C CA . PRO B 1 368 ? -8.051 -88.563 -27.611 1.00 9.72 361 PRO B CA 1
ATOM 6545 C C . PRO B 1 368 ? -7.633 -87.197 -27.083 1.00 9.05 361 PRO B C 1
ATOM 6546 O O . PRO B 1 368 ? -7.952 -86.179 -27.707 1.00 9.69 361 PRO B O 1
ATOM 6550 N N . PRO B 1 369 ? -6.935 -87.163 -25.941 1.00 9.02 362 PRO B N 1
ATOM 6551 C CA . PRO B 1 369 ? -6.389 -85.872 -25.527 1.00 9.16 362 PRO B CA 1
ATOM 6552 C C . PRO B 1 369 ? -5.285 -85.494 -26.511 1.00 8.66 362 PRO B C 1
ATOM 6553 O O . PRO B 1 369 ? -4.425 -86.327 -26.809 1.00 10.26 362 PRO B O 1
ATOM 6557 N N . ILE B 1 370 ? -5.323 -84.268 -27.024 1.00 7.25 363 ILE B N 1
ATOM 6558 C CA . ILE B 1 370 ? -4.344 -83.838 -28.024 1.00 7.16 363 ILE B CA 1
ATOM 6559 C C . ILE B 1 370 ? -3.449 -82.723 -27.520 1.00 7.27 363 ILE B C 1
ATOM 6560 O O . ILE B 1 370 ? -3.924 -81.735 -26.955 1.00 8.08 363 ILE B O 1
ATOM 6565 N N . TYR B 1 371 ? -2.152 -82.900 -27.740 1.00 6.79 364 TYR B N 1
ATOM 6566 C CA . TYR B 1 371 ? -1.201 -81.816 -27.531 1.00 7.15 364 TYR B CA 1
ATOM 6567 C C . TYR B 1 371 ? -0.684 -81.370 -28.886 1.00 7.74 364 TYR B C 1
ATOM 6568 O O . TYR B 1 371 ? -0.152 -82.188 -29.637 1.00 7.60 364 TYR B O 1
ATOM 6577 N N . VAL B 1 372 ? -0.863 -80.081 -29.173 1.00 7.31 365 VAL B N 1
ATOM 6578 C CA . VAL B 1 372 ? -0.366 -79.521 -30.424 1.00 6.34 365 VAL B CA 1
ATOM 6579 C C . VAL B 1 372 ? 1.083 -79.166 -30.086 1.00 7.01 365 VAL B C 1
ATOM 6580 O O . VAL B 1 372 ? 1.357 -78.158 -29.443 1.00 8.32 365 VAL B O 1
ATOM 6584 N N . THR B 1 373 ? 2.004 -80.023 -30.498 1.00 6.49 366 THR B N 1
ATOM 6585 C CA . THR B 1 373 ? 3.413 -79.943 -30.101 1.00 6.75 366 THR B CA 1
ATOM 6586 C C . THR B 1 373 ? 4.280 -79.073 -31.019 1.00 6.58 366 THR B C 1
ATOM 6587 O O . THR B 1 373 ? 5.445 -78.787 -30.704 1.00 6.50 366 THR B O 1
ATOM 6591 N N . GLU B 1 374 ? 3.723 -78.691 -32.165 1.00 6.56 367 GLU B N 1
ATOM 6592 C CA . GLU B 1 374 ? 4.323 -77.667 -33.033 1.00 7.07 367 GLU B CA 1
ATOM 6593 C C . GLU B 1 374 ? 3.265 -76.963 -33.863 1.00 6.76 367 GLU B C 1
ATOM 6594 O O . GLU B 1 374 ? 2.386 -77.597 -34.459 1.00 7.34 367 GLU B O 1
ATOM 6600 N N . ASN B 1 375 ? 3.375 -75.637 -33.889 1.00 6.95 368 ASN B N 1
ATOM 6601 C CA . ASN B 1 375 ? 2.610 -74.838 -34.835 1.00 7.64 368 ASN B CA 1
ATOM 6602 C C . ASN B 1 375 ? 3.324 -73.501 -34.957 1.00 7.38 368 ASN B C 1
ATOM 6603 O O . ASN B 1 375 ? 3.754 -72.936 -33.950 1.00 8.18 368 ASN B O 1
ATOM 6608 N N . GLY B 1 376 ? 3.501 -73.020 -36.185 1.00 8.35 369 GLY B N 1
ATOM 6609 C CA . GLY B 1 376 ? 4.286 -71.806 -36.398 1.00 7.71 369 GLY B CA 1
ATOM 6610 C C . GLY B 1 376 ? 4.530 -71.539 -37.867 1.00 8.00 369 GLY B C 1
ATOM 6611 O O . GLY B 1 376 ? 4.091 -72.301 -38.729 1.00 7.79 369 GLY B O 1
ATOM 6612 N N . THR B 1 377 ? 5.264 -70.466 -38.141 1.00 8.08 370 THR B N 1
ATOM 6613 C CA . THR B 1 377 ? 5.489 -70.067 -39.527 1.00 7.60 370 THR B CA 1
ATOM 6614 C C . THR B 1 377 ? 6.810 -69.350 -39.763 1.00 8.29 370 THR B C 1
ATOM 6615 O O . THR B 1 377 ? 7.390 -68.753 -38.851 1.00 8.71 370 THR B O 1
ATOM 6619 N N . SER B 1 378 ? 7.251 -69.445 -41.011 1.00 8.48 371 SER B N 1
ATOM 6620 C CA . SER B 1 378 ? 8.340 -68.618 -41.507 1.00 8.99 371 SER B CA 1
ATOM 6621 C C . SER B 1 378 ? 7.755 -67.382 -42.185 1.00 9.46 371 SER B C 1
ATOM 6622 O O . SER B 1 378 ? 6.541 -67.266 -42.380 1.00 9.85 371 SER B O 1
ATOM 6625 N N . ILE B 1 379 ? 8.616 -66.424 -42.511 1.00 10.77 372 ILE B N 1
ATOM 6626 C CA . ILE B 1 379 ? 8.209 -65.173 -43.165 1.00 11.12 372 ILE B CA 1
ATOM 6627 C C . ILE B 1 379 ? 9.111 -65.017 -44.385 1.00 11.68 372 ILE B C 1
ATOM 6628 O O . ILE B 1 379 ? 10.332 -65.118 -44.271 1.00 11.13 372 ILE B O 1
ATOM 6633 N N . LYS B 1 380 ? 8.501 -64.847 -45.553 1.00 12.03 373 LYS B N 1
ATOM 6634 C CA . LYS B 1 380 ? 9.270 -64.695 -46.783 1.00 12.25 373 LYS B CA 1
ATOM 6635 C C . LYS B 1 380 ? 10.231 -63.510 -46.675 1.00 12.16 373 LYS B C 1
ATOM 6636 O O . LYS B 1 380 ? 9.813 -62.401 -46.335 1.00 13.05 373 LYS B O 1
ATOM 6642 N N . GLY B 1 381 ? 11.505 -63.770 -46.957 1.00 12.16 374 GLY B N 1
ATOM 6643 C CA . GLY B 1 381 ? 12.560 -62.754 -46.943 1.00 11.07 374 GLY B CA 1
ATOM 6644 C C . GLY B 1 381 ? 12.955 -62.269 -45.562 1.00 11.24 374 GLY B C 1
ATOM 6645 O O . GLY B 1 381 ? 13.645 -61.265 -45.408 1.00 11.39 374 GLY B O 1
ATOM 6646 N N . GLU B 1 382 ? 12.564 -62.999 -44.527 1.00 10.96 375 GLU B N 1
ATOM 6647 C CA . GLU B 1 382 ? 12.762 -62.497 -43.169 1.00 11.80 375 GLU B CA 1
ATOM 6648 C C . GLU B 1 382 ? 14.238 -62.261 -42.842 1.00 12.33 375 GLU B C 1
ATOM 6649 O O . GLU B 1 382 ? 14.575 -61.245 -42.229 1.00 12.33 375 GLU B O 1
ATOM 6655 N N . SER B 1 383 ? 15.108 -63.185 -43.248 1.00 12.18 376 SER B N 1
ATOM 6656 C CA . SER B 1 383 ? 16.536 -63.081 -42.945 1.00 13.47 376 SER B CA 1
ATOM 6657 C C . SER B 1 383 ? 17.234 -61.904 -43.624 1.00 14.05 376 SER B C 1
ATOM 6658 O O . SER B 1 383 ? 18.357 -61.553 -43.255 1.00 13.73 376 SER B O 1
ATOM 6661 N N . ASP B 1 384 ? 16.567 -61.299 -44.603 1.00 14.90 377 ASP B N 1
ATOM 6662 C CA . ASP B 1 384 ? 17.115 -60.153 -45.323 1.00 15.29 377 ASP B CA 1
ATOM 6663 C C . ASP B 1 384 ? 16.739 -58.807 -44.707 1.00 15.02 377 ASP B C 1
ATOM 6664 O O . ASP B 1 384 ? 17.323 -57.779 -45.060 1.00 14.95 377 ASP B O 1
ATOM 6669 N N . LEU B 1 385 ? 15.796 -58.827 -43.768 1.00 14.07 378 LEU B N 1
ATOM 6670 C CA . LEU B 1 385 ? 15.235 -57.622 -43.162 1.00 13.97 378 LEU B CA 1
ATOM 6671 C C . LEU B 1 385 ? 16.150 -56.992 -42.120 1.00 13.70 378 LEU B C 1
ATOM 6672 O O . LEU B 1 385 ? 16.929 -57.696 -41.469 1.00 14.17 378 LEU B O 1
ATOM 6677 N N . PRO B 1 386 ? 16.047 -55.665 -41.940 1.00 13.83 379 PRO B N 1
ATOM 6678 C CA . PRO B 1 386 ? 16.809 -55.151 -40.812 1.00 13.91 379 PRO B CA 1
ATOM 6679 C C . PRO B 1 386 ? 16.270 -55.751 -39.511 1.00 14.41 379 PRO B C 1
ATOM 6680 O O . PRO B 1 386 ? 15.114 -56.175 -39.454 1.00 13.32 379 PRO B O 1
ATOM 6684 N N . LYS B 1 387 ? 17.104 -55.765 -38.477 1.00 15.12 380 LYS B N 1
ATOM 6685 C CA . LYS B 1 387 ? 16.704 -56.246 -37.157 1.00 16.31 380 LYS B CA 1
ATOM 6686 C C . LYS B 1 387 ? 15.381 -55.650 -36.672 1.00 16.36 380 LYS B C 1
ATOM 6687 O O . LYS B 1 387 ? 14.513 -56.387 -36.195 1.00 15.41 380 LYS B O 1
ATOM 6693 N N . GLU B 1 388 ? 15.204 -54.337 -36.807 1.00 17.10 381 GLU B N 1
ATOM 6694 C CA . GLU B 1 388 ? 13.975 -53.703 -36.321 1.00 18.20 381 GLU B CA 1
ATOM 6695 C C . GLU B 1 388 ? 12.709 -54.215 -37.004 1.00 17.90 381 GLU B C 1
ATOM 6696 O O . GLU B 1 388 ? 11.660 -54.335 -36.368 1.00 18.43 381 GLU B O 1
ATOM 6702 N N . LYS B 1 389 ? 12.818 -54.527 -38.293 1.00 16.81 382 LYS B N 1
ATOM 6703 C CA . LYS B 1 389 ? 11.702 -55.063 -39.057 1.00 15.89 382 LYS B CA 1
ATOM 6704 C C . LYS B 1 389 ? 11.494 -56.537 -38.720 1.00 14.52 382 LYS B C 1
ATOM 6705 O O . LYS B 1 389 ? 10.363 -57.017 -38.726 1.00 14.91 382 LYS B O 1
ATOM 6711 N N . ILE B 1 390 ? 12.564 -57.267 -38.422 1.00 13.48 383 ILE B N 1
ATOM 6712 C CA . ILE B 1 390 ? 12.395 -58.671 -38.040 1.00 12.34 383 ILE B CA 1
ATOM 6713 C C . ILE B 1 390 ? 11.595 -58.730 -36.736 1.00 12.34 383 ILE B C 1
ATOM 6714 O O . ILE B 1 390 ? 10.690 -59.556 -36.595 1.00 10.75 383 ILE B O 1
ATOM 6719 N N . LEU B 1 391 ? 11.874 -57.809 -35.818 1.00 11.95 384 LEU B N 1
ATOM 6720 C CA . LEU B 1 391 ? 11.166 -57.809 -34.540 1.00 11.14 384 LEU B CA 1
ATOM 6721 C C . LEU B 1 391 ? 9.688 -57.442 -34.689 1.00 11.99 384 LEU B C 1
ATOM 6722 O O . LEU B 1 391 ? 8.851 -57.873 -33.889 1.00 13.03 384 LEU B O 1
ATOM 6727 N N . GLU B 1 392 ? 9.346 -56.652 -35.705 1.00 11.81 385 GLU B N 1
ATOM 6728 C CA . GLU B 1 392 ? 7.949 -56.292 -35.928 1.00 12.61 385 GLU B CA 1
ATOM 6729 C C . GLU B 1 392 ? 7.297 -57.348 -36.827 1.00 12.19 385 GLU B C 1
ATOM 6730 O O . GLU B 1 392 ? 6.849 -57.032 -37.922 1.00 12.59 385 GLU B O 1
ATOM 6736 N N . ASP B 1 393 ? 7.208 -58.593 -36.348 1.00 10.87 386 ASP B N 1
ATOM 6737 C CA . ASP B 1 393 ? 6.812 -59.736 -37.180 1.00 10.60 386 ASP B CA 1
ATOM 6738 C C . ASP B 1 393 ? 5.301 -59.933 -37.264 1.00 10.45 386 ASP B C 1
ATOM 6739 O O . ASP B 1 393 ? 4.757 -60.980 -36.906 1.00 9.72 386 ASP B O 1
ATOM 6744 N N . ASP B 1 394 ? 4.629 -58.921 -37.795 1.00 10.39 387 ASP B N 1
ATOM 6745 C CA . ASP B 1 394 ? 3.171 -58.926 -37.855 1.00 11.15 387 ASP B CA 1
ATOM 6746 C C . ASP B 1 394 ? 2.571 -60.145 -38.553 1.00 10.62 387 ASP B C 1
ATOM 6747 O O . ASP B 1 394 ? 1.513 -60.611 -38.145 1.00 10.05 387 ASP B O 1
ATOM 6752 N N . PHE B 1 395 ? 3.214 -60.633 -39.613 1.00 10.36 388 PHE B N 1
ATOM 6753 C CA . PHE B 1 395 ? 2.757 -61.839 -40.314 1.00 9.56 388 PHE B CA 1
ATOM 6754 C C . PHE B 1 395 ? 2.638 -63.016 -39.336 1.00 9.00 388 PHE B C 1
ATOM 6755 O O . PHE B 1 395 ? 1.648 -63.759 -39.357 1.00 8.62 388 PHE B O 1
ATOM 6763 N N . ARG B 1 396 ? 3.636 -63.183 -38.474 1.00 8.45 389 ARG B N 1
ATOM 6764 C CA . ARG B 1 396 ? 3.660 -64.293 -37.517 1.00 7.32 389 ARG B CA 1
ATOM 6765 C C . ARG B 1 396 ? 2.700 -64.022 -36.361 1.00 7.37 389 ARG B C 1
ATOM 6766 O O . ARG B 1 396 ? 2.082 -64.959 -35.848 1.00 7.07 389 ARG B O 1
ATOM 6774 N N . VAL B 1 397 ? 2.573 -62.763 -35.942 1.00 7.20 390 VAL B N 1
ATOM 6775 C CA . VAL B 1 397 ? 1.599 -62.404 -34.905 1.00 8.63 390 VAL B CA 1
ATOM 6776 C C . VAL B 1 397 ? 0.221 -62.850 -35.398 1.00 8.00 390 VAL B C 1
ATOM 6777 O O . VAL B 1 397 ? -0.525 -63.489 -34.653 1.00 8.68 390 VAL B O 1
ATOM 6781 N N . LYS B 1 398 ? -0.077 -62.547 -36.661 1.00 8.38 391 LYS B N 1
ATOM 6782 C CA . LYS B 1 398 ? -1.379 -62.854 -37.267 1.00 7.75 391 LYS B CA 1
ATOM 6783 C C . LYS B 1 398 ? -1.560 -64.362 -37.423 1.00 7.68 391 LYS B C 1
ATOM 6784 O O . LYS B 1 398 ? -2.654 -64.891 -37.248 1.00 7.89 391 LYS B O 1
ATOM 6790 N N . TYR B 1 399 ? -0.498 -65.055 -37.811 1.00 6.82 392 TYR B N 1
ATOM 6791 C CA . TYR B 1 399 ? -0.559 -66.515 -37.928 1.00 7.11 392 TYR B CA 1
ATOM 6792 C C . TYR B 1 399 ? -0.986 -67.129 -36.601 1.00 6.92 392 TYR B C 1
ATOM 6793 O O . TYR B 1 399 ? -1.918 -67.927 -36.568 1.00 6.71 392 TYR B O 1
ATOM 6802 N N . TYR B 1 400 ? -0.287 -66.788 -35.522 1.00 6.38 393 TYR B N 1
ATOM 6803 C CA . TYR B 1 400 ? -0.648 -67.318 -34.208 1.00 6.49 393 TYR B CA 1
ATOM 6804 C C . TYR B 1 400 ? -2.048 -66.902 -33.794 1.00 7.12 393 TYR B C 1
ATOM 6805 O O . TYR B 1 400 ? -2.797 -67.718 -33.287 1.00 6.88 393 TYR B O 1
ATOM 6814 N N . ASN B 1 401 ? -2.414 -65.644 -34.024 1.00 8.15 394 ASN B N 1
ATOM 6815 C CA . ASN B 1 401 ? -3.763 -65.243 -33.671 1.00 8.30 394 ASN B CA 1
ATOM 6816 C C . ASN B 1 401 ? -4.863 -66.081 -34.318 1.00 8.41 394 ASN B C 1
ATOM 6817 O O . ASN B 1 401 ? -5.793 -66.554 -33.649 1.00 8.86 394 ASN B O 1
ATOM 6822 N N . GLU B 1 402 ? -4.742 -66.261 -35.627 1.00 8.05 395 GLU B N 1
ATOM 6823 C CA . GLU B 1 402 ? -5.750 -66.997 -36.374 1.00 7.80 395 GLU B CA 1
ATOM 6824 C C . GLU B 1 402 ? -5.750 -68.496 -36.088 1.00 7.60 395 GLU B C 1
ATOM 6825 O O . GLU B 1 402 ? -6.817 -69.104 -35.963 1.00 8.33 395 GLU B O 1
ATOM 6831 N N . TYR B 1 403 ? -4.558 -69.075 -35.943 1.00 7.27 396 TYR B N 1
ATOM 6832 C CA . TYR B 1 403 ? -4.464 -70.507 -35.695 1.00 6.41 396 TYR B CA 1
ATOM 6833 C C . TYR B 1 403 ? -4.918 -70.829 -34.274 1.00 6.33 396 TYR B C 1
ATOM 6834 O O . TYR B 1 403 ? -5.589 -71.828 -34.069 1.00 6.27 396 TYR B O 1
ATOM 6843 N N . ILE B 1 404 ? -4.519 -70.021 -33.298 1.00 7.16 397 ILE B N 1
ATOM 6844 C CA . ILE B 1 404 ? -4.972 -70.256 -31.921 1.00 7.92 397 ILE B CA 1
ATOM 6845 C C . ILE B 1 404 ? -6.492 -70.156 -31.827 1.00 8.69 397 ILE B C 1
ATOM 6846 O O . ILE B 1 404 ? -7.137 -71.020 -31.226 1.00 10.09 397 ILE B O 1
ATOM 6851 N N . ARG B 1 405 ? -7.067 -69.137 -32.463 1.00 9.95 398 ARG B N 1
ATOM 6852 C CA . ARG B 1 405 ? -8.517 -68.988 -32.484 1.00 10.31 398 ARG B CA 1
ATOM 6853 C C . ARG B 1 405 ? -9.208 -70.156 -33.187 1.00 9.16 398 ARG B C 1
ATOM 6854 O O . ARG B 1 405 ? -10.281 -70.606 -32.784 1.00 8.92 398 ARG B O 1
ATOM 6862 N N . ALA B 1 406 ? -8.576 -70.681 -34.231 1.00 8.65 399 ALA B N 1
ATOM 6863 C CA . ALA B 1 406 ? -9.129 -71.852 -34.910 1.00 7.49 399 ALA B CA 1
ATOM 6864 C C . ALA B 1 406 ? -9.133 -73.074 -33.988 1.00 7.90 399 ALA B C 1
ATOM 6865 O O . ALA B 1 406 ? -10.096 -73.847 -33.982 1.00 7.05 399 ALA B O 1
ATOM 6867 N N . MET B 1 407 ? -8.055 -73.255 -33.230 1.00 7.41 400 MET B N 1
ATOM 6868 C CA . MET B 1 407 ? -7.972 -74.335 -32.249 1.00 6.45 400 MET B CA 1
ATOM 6869 C C . MET B 1 407 ? -9.064 -74.163 -31.190 1.00 6.92 400 MET B C 1
ATOM 6870 O O . MET B 1 407 ? -9.717 -75.138 -30.812 1.00 6.30 400 MET B O 1
ATOM 6875 N N . VAL B 1 408 ? -9.288 -72.930 -30.742 1.00 6.62 401 VAL B N 1
ATOM 6876 C CA . VAL B 1 408 ? -10.337 -72.680 -29.748 1.00 6.40 401 VAL B CA 1
ATOM 6877 C C . VAL B 1 408 ? -11.689 -73.067 -30.348 1.00 6.01 401 VAL B C 1
ATOM 6878 O O . VAL B 1 408 ? -12.545 -73.591 -29.637 1.00 7.35 401 VAL B O 1
ATOM 6882 N N . THR B 1 409 ? -11.890 -72.839 -31.645 1.00 6.40 402 THR B N 1
ATOM 6883 C CA . THR B 1 409 ? -13.149 -73.213 -32.291 1.00 7.11 402 THR B CA 1
ATOM 6884 C C . THR B 1 409 ? -13.327 -74.723 -32.254 1.00 7.18 402 THR B C 1
ATOM 6885 O O . THR B 1 409 ? -14.410 -75.205 -31.937 1.00 5.93 402 THR B O 1
ATOM 6889 N N . ALA B 1 410 ? -12.265 -75.452 -32.586 1.00 7.38 403 ALA B N 1
ATOM 6890 C CA . ALA B 1 410 ? -12.316 -76.905 -32.560 1.00 7.23 403 ALA B CA 1
ATOM 6891 C C . ALA B 1 410 ? -12.641 -77.399 -31.159 1.00 6.80 403 ALA B C 1
ATOM 6892 O O . ALA B 1 410 ? -13.408 -78.345 -31.015 1.00 6.80 403 ALA B O 1
ATOM 6894 N N . VAL B 1 411 ? -12.070 -76.756 -30.142 1.00 6.07 404 VAL B N 1
ATOM 6895 C CA . VAL B 1 411 ? -12.361 -77.131 -28.758 1.00 7.28 404 VAL B CA 1
ATOM 6896 C C . VAL B 1 411 ? -13.818 -76.822 -28.405 1.00 7.12 404 VAL B C 1
ATOM 6897 O O . VAL B 1 411 ? -14.555 -77.703 -27.979 1.00 8.20 404 VAL B O 1
ATOM 6901 N N . GLU B 1 412 ? -14.219 -75.566 -28.585 1.00 7.44 405 GLU B N 1
ATOM 6902 C CA . GLU B 1 412 ? -15.533 -75.071 -28.172 1.00 7.59 405 GLU B CA 1
ATOM 6903 C C . GLU B 1 412 ? -16.743 -75.678 -28.865 1.00 7.43 405 GLU B C 1
ATOM 6904 O O . GLU B 1 412 ? -17.746 -76.029 -28.216 1.00 8.36 405 GLU B O 1
ATOM 6910 N N . LEU B 1 413 ? -16.663 -75.724 -30.187 1.00 6.94 406 LEU B N 1
ATOM 6911 C CA . LEU B 1 413 ? -17.772 -76.197 -31.000 1.00 6.79 406 LEU B CA 1
ATOM 6912 C C . LEU B 1 413 ? -17.692 -77.689 -31.280 1.00 7.36 406 LEU B C 1
ATOM 6913 O O . LEU B 1 413 ? -18.675 -78.405 -31.104 1.00 7.32 406 LEU B O 1
ATOM 6918 N N . ASP B 1 414 ? -16.528 -78.154 -31.713 1.00 7.99 407 ASP B N 1
ATOM 6919 C CA . ASP B 1 414 ? -16.402 -79.548 -32.143 1.00 7.95 407 ASP B CA 1
ATOM 6920 C C . ASP B 1 414 ? -16.056 -80.500 -30.999 1.00 8.26 407 ASP B C 1
ATOM 6921 O O . ASP B 1 414 ? -16.025 -81.728 -31.197 1.00 8.94 407 ASP B O 1
ATOM 6926 N N . GLY B 1 415 ? -15.840 -79.956 -29.802 1.00 7.20 408 GLY B N 1
ATOM 6927 C CA . GLY B 1 415 ? -15.550 -80.787 -28.632 1.00 7.85 408 GLY B CA 1
ATOM 6928 C C . GLY B 1 415 ? -14.229 -81.534 -28.694 1.00 7.83 408 GLY B C 1
ATOM 6929 O O . GLY B 1 415 ? -14.090 -82.618 -28.138 1.00 9.31 408 GLY B O 1
ATOM 6930 N N . VAL B 1 416 ? -13.255 -80.975 -29.404 1.00 7.18 409 VAL B N 1
ATOM 6931 C CA . VAL B 1 416 ? -11.925 -81.578 -29.456 1.00 7.00 409 VAL B CA 1
ATOM 6932 C C . VAL B 1 416 ? -11.224 -81.390 -28.110 1.00 7.41 409 VAL B C 1
ATOM 6933 O O . VAL B 1 416 ? -11.243 -80.303 -27.538 1.00 7.17 409 VAL B O 1
ATOM 6937 N N . ASN B 1 417 ? -10.605 -82.445 -27.587 1.00 7.47 410 ASN B N 1
ATOM 6938 C CA . ASN B 1 417 ? -9.946 -82.340 -26.284 1.00 7.57 410 ASN B CA 1
ATOM 6939 C C . ASN B 1 417 ? -8.481 -81.912 -26.431 1.00 7.20 410 ASN B C 1
ATOM 6940 O O . ASN B 1 417 ? -7.554 -82.720 -26.296 1.00 7.69 410 ASN B O 1
ATOM 6945 N N . VAL B 1 418 ? -8.264 -80.630 -26.714 1.00 7.31 411 VAL B N 1
ATOM 6946 C CA . VAL B 1 418 ? -6.893 -80.130 -26.771 1.00 7.15 411 VAL B CA 1
ATOM 6947 C C . VAL B 1 418 ? -6.458 -79.767 -25.356 1.00 8.15 411 VAL B C 1
ATOM 6948 O O . VAL B 1 418 ? -7.125 -78.976 -24.668 1.00 7.93 411 VAL B O 1
ATOM 6952 N N . LYS B 1 419 ? -5.328 -80.354 -24.971 1.00 7.75 412 LYS B N 1
ATOM 6953 C CA . LYS B 1 419 ? -4.710 -80.206 -23.654 1.00 8.37 412 LYS B CA 1
ATOM 6954 C C . LYS B 1 419 ? -3.560 -79.198 -23.654 1.00 8.37 412 LYS B C 1
ATOM 6955 O O . LYS B 1 419 ? -3.155 -78.696 -22.610 1.00 9.28 412 LYS B O 1
ATOM 6961 N N . GLY B 1 420 ? -2.967 -78.934 -24.811 1.00 8.62 413 GLY B N 1
ATOM 6962 C CA . GLY B 1 420 ? -1.800 -78.072 -24.819 1.00 8.58 413 GLY B CA 1
ATOM 6963 C C . GLY B 1 420 ? -1.458 -77.620 -26.219 1.00 8.22 413 GLY B C 1
ATOM 6964 O O . GLY B 1 420 ? -1.894 -78.234 -27.188 1.00 7.85 413 GLY B O 1
ATOM 6965 N N . TYR B 1 421 ? -0.676 -76.547 -26.292 1.00 7.84 414 TYR B N 1
ATOM 6966 C CA . TYR B 1 421 ? -0.291 -75.932 -27.557 1.00 7.81 414 TYR B CA 1
ATOM 6967 C C . TYR B 1 421 ? 1.116 -75.346 -27.433 1.00 8.07 414 TYR B C 1
ATOM 6968 O O . TYR B 1 421 ? 1.356 -74.571 -26.505 1.00 7.62 414 TYR B O 1
ATOM 6977 N N . PHE B 1 422 ? 2.011 -75.740 -28.342 1.00 7.66 415 PHE B N 1
ATOM 6978 C CA . PHE B 1 422 ? 3.413 -75.331 -28.357 1.00 7.86 415 PHE B CA 1
ATOM 6979 C C . PHE B 1 422 ? 3.772 -74.628 -29.657 1.00 7.89 415 PHE B C 1
ATOM 6980 O O . PHE B 1 422 ? 3.639 -75.197 -30.755 1.00 8.08 415 PHE B O 1
ATOM 6988 N N . ALA B 1 423 ? 4.203 -73.380 -29.508 1.00 7.48 416 ALA B N 1
ATOM 6989 C CA . ALA B 1 423 ? 4.668 -72.617 -30.656 1.00 7.36 416 ALA B CA 1
ATOM 6990 C C . ALA B 1 423 ? 6.041 -73.078 -31.122 1.00 7.49 416 ALA B C 1
ATOM 6991 O O . ALA B 1 423 ? 6.989 -73.075 -30.336 1.00 7.59 416 ALA B O 1
ATOM 6993 N N . TRP B 1 424 ? 6.142 -73.413 -32.409 1.00 7.70 417 TRP B N 1
ATOM 6994 C CA . TRP B 1 424 ? 7.422 -73.686 -33.055 1.00 8.24 417 TRP B CA 1
ATOM 6995 C C . TRP B 1 424 ? 7.839 -72.378 -33.728 1.00 8.62 417 TRP B C 1
ATOM 6996 O O . TRP B 1 424 ? 7.165 -71.937 -34.676 1.00 8.53 417 TRP B O 1
ATOM 7007 N N . SER B 1 425 ? 8.946 -71.764 -33.304 1.00 9.09 418 SER B N 1
ATOM 7008 C CA . SER B 1 425 ? 9.841 -72.230 -32.241 1.00 9.55 418 SER B CA 1
ATOM 7009 C C . SER B 1 425 ? 10.101 -71.113 -31.226 1.00 9.60 418 SER B C 1
ATOM 7010 O O . SER B 1 425 ? 9.841 -69.932 -31.498 1.00 11.08 418 SER B O 1
ATOM 7013 N N . LEU B 1 426 ? 10.640 -71.463 -30.064 1.00 9.52 419 LEU B N 1
ATOM 7014 C CA . LEU B 1 426 ? 11.077 -70.462 -29.095 1.00 9.33 419 LEU B CA 1
ATOM 7015 C C . LEU B 1 426 ? 12.015 -69.452 -29.761 1.00 8.96 419 LEU B C 1
ATOM 7016 O O . LEU B 1 426 ? 11.952 -68.258 -29.484 1.00 9.76 419 LEU B O 1
ATOM 7021 N N . MET B 1 427 ? 12.878 -69.928 -30.648 1.00 9.14 420 MET B N 1
ATOM 7022 C CA . MET B 1 427 ? 13.842 -69.047 -31.299 1.00 9.50 420 MET B CA 1
ATOM 7023 C C . MET B 1 427 ? 14.203 -69.525 -32.699 1.00 9.04 420 MET B C 1
ATOM 7024 O O . MET B 1 427 ? 14.070 -70.706 -33.037 1.00 9.29 420 MET B O 1
ATOM 7029 N N . ASP B 1 428 ? 14.631 -68.580 -33.529 1.00 9.53 421 ASP B N 1
ATOM 7030 C CA . ASP B 1 428 ? 15.107 -68.903 -34.870 1.00 9.25 421 ASP B CA 1
ATOM 7031 C C . ASP B 1 428 ? 16.177 -69.970 -34.704 1.00 9.54 421 ASP B C 1
ATOM 7032 O O . ASP B 1 428 ? 16.946 -69.930 -33.742 1.00 8.87 421 ASP B O 1
ATOM 7037 N N . ASN B 1 429 ? 16.279 -70.895 -35.653 1.00 10.16 422 ASN B N 1
ATOM 7038 C CA . ASN B 1 429 ? 17.205 -72.004 -35.449 1.00 10.21 422 ASN B CA 1
ATOM 7039 C C . ASN B 1 429 ? 17.613 -72.693 -36.750 1.00 10.00 422 ASN B C 1
ATOM 7040 O O . ASN B 1 429 ? 17.300 -72.208 -37.839 1.00 10.37 422 ASN B O 1
ATOM 7045 N N . PHE B 1 430 ? 18.343 -73.799 -36.643 1.00 9.50 423 PHE B N 1
ATOM 7046 C CA . PHE B 1 430 ? 18.749 -74.533 -37.832 1.00 9.87 423 PHE B CA 1
ATOM 7047 C C . PHE B 1 430 ? 17.562 -75.294 -38.426 1.00 10.57 423 PHE B C 1
ATOM 7048 O O . PHE B 1 430 ? 17.160 -76.317 -37.861 1.00 11.26 423 PHE B O 1
ATOM 7056 N N . GLU B 1 431 ? 17.012 -74.791 -39.535 1.00 10.42 424 GLU B N 1
ATOM 7057 C CA . GLU B 1 431 ? 15.884 -75.433 -40.214 1.00 10.09 424 GLU B CA 1
ATOM 7058 C C . GLU B 1 431 ? 16.271 -76.518 -41.219 1.00 9.74 424 GLU B C 1
ATOM 7059 O O . GLU B 1 431 ? 15.913 -76.470 -42.394 1.00 11.08 424 GLU B O 1
ATOM 7065 N N . TRP B 1 432 ? 17.025 -77.505 -40.750 1.00 10.15 425 TRP B N 1
ATOM 7066 C CA . TRP B 1 432 ? 17.344 -78.706 -41.510 1.00 9.20 425 TRP B CA 1
ATOM 7067 C C . TRP B 1 432 ? 17.914 -78.400 -42.890 1.00 9.26 425 TRP B C 1
ATOM 7068 O O . TRP B 1 432 ? 18.915 -77.684 -42.988 1.00 8.87 425 TRP B O 1
ATOM 7079 N N . ALA B 1 433 ? 17.309 -78.930 -43.945 1.00 9.60 426 ALA B N 1
ATOM 7080 C CA . ALA B 1 433 ? 17.852 -78.724 -45.288 1.00 10.03 426 ALA B CA 1
ATOM 7081 C C . ALA B 1 433 ? 17.839 -77.258 -45.728 1.00 10.73 426 ALA B C 1
ATOM 7082 O O . ALA B 1 433 ? 18.558 -76.867 -46.653 1.00 9.65 426 ALA B O 1
ATOM 7084 N N . ASP B 1 434 ? 17.045 -76.428 -45.055 1.00 11.05 427 ASP B N 1
ATOM 7085 C CA . ASP B 1 434 ? 17.023 -74.992 -45.357 1.00 12.25 427 ASP B CA 1
ATOM 7086 C C . ASP B 1 434 ? 18.161 -74.235 -44.673 1.00 12.02 427 ASP B C 1
ATOM 7087 O O . ASP B 1 434 ? 18.384 -73.063 -44.964 1.00 13.61 427 ASP B O 1
ATOM 7092 N N . GLY B 1 435 ? 18.825 -74.863 -43.709 1.00 12.01 428 GLY B N 1
ATOM 7093 C CA . GLY B 1 435 ? 19.831 -74.168 -42.910 1.00 11.66 428 GLY B CA 1
ATOM 7094 C C . GLY B 1 435 ? 19.212 -73.080 -42.053 1.00 11.76 428 GLY B C 1
ATOM 7095 O O . GLY B 1 435 ? 18.079 -73.211 -41.583 1.00 11.75 428 GLY B O 1
ATOM 7096 N N . TYR B 1 436 ? 19.927 -71.969 -41.924 1.00 10.61 429 TYR B N 1
ATOM 7097 C CA . TYR B 1 436 ? 19.533 -70.881 -41.030 1.00 11.14 429 TYR B CA 1
ATOM 7098 C C . TYR B 1 436 ? 18.682 -69.810 -41.694 1.00 11.44 429 TYR B C 1
ATOM 7099 O O . TYR B 1 436 ? 18.127 -68.950 -41.007 1.00 12.07 429 TYR B O 1
ATOM 7108 N N . VAL B 1 437 ? 18.590 -69.866 -43.019 1.00 11.48 430 VAL B N 1
ATOM 7109 C CA . VAL B 1 437 ? 17.879 -68.852 -43.798 1.00 12.43 430 VAL B CA 1
ATOM 7110 C C . VAL B 1 437 ? 16.385 -68.818 -43.467 1.00 12.03 430 VAL B C 1
ATOM 7111 O O . VAL B 1 437 ? 15.777 -67.747 -43.444 1.00 12.15 430 VAL B O 1
ATOM 7115 N N . THR B 1 438 ? 15.804 -69.983 -43.191 1.00 12.36 431 THR B N 1
ATOM 7116 C CA . THR B 1 438 ? 14.396 -70.074 -42.806 1.00 11.06 431 THR B CA 1
ATOM 7117 C C . THR B 1 438 ? 14.242 -69.910 -41.295 1.00 11.32 431 THR B C 1
ATOM 7118 O O . THR B 1 438 ? 14.764 -70.709 -40.505 1.00 11.36 431 THR B O 1
ATOM 7122 N N . ARG B 1 439 ? 13.530 -68.856 -40.915 1.00 11.34 432 ARG B N 1
ATOM 7123 C CA . ARG B 1 439 ? 13.344 -68.498 -39.511 1.00 11.17 432 ARG B CA 1
ATOM 7124 C C . ARG B 1 439 ? 11.918 -68.762 -39.027 1.00 10.48 432 ARG B C 1
ATOM 7125 O O . ARG B 1 439 ? 10.955 -68.200 -39.556 1.00 10.43 432 ARG B O 1
ATOM 7133 N N . PHE B 1 440 ? 11.795 -69.652 -38.044 1.00 10.34 433 PHE B N 1
ATOM 7134 C CA . PHE B 1 440 ? 10.511 -69.973 -37.421 1.00 9.59 433 PHE B CA 1
ATOM 7135 C C . PHE B 1 440 ? 10.374 -69.388 -36.012 1.00 9.31 433 PHE B C 1
ATOM 7136 O O . PHE B 1 440 ? 9.350 -69.574 -35.366 1.00 7.92 433 PHE B O 1
ATOM 7144 N N . GLY B 1 441 ? 11.404 -68.720 -35.500 1.00 9.27 434 GLY B N 1
ATOM 7145 C CA . GLY B 1 441 ? 11.326 -68.263 -34.114 1.00 9.94 434 GLY B CA 1
ATOM 7146 C C . GLY B 1 441 ? 10.382 -67.130 -33.758 1.00 10.02 434 GLY B C 1
ATOM 7147 O O . GLY B 1 441 ? 10.069 -66.278 -34.595 1.00 9.27 434 GLY B O 1
ATOM 7148 N N . VAL B 1 442 ? 9.914 -67.146 -32.511 1.00 9.62 435 VAL B N 1
ATOM 7149 C CA . VAL B 1 442 ? 9.227 -65.978 -31.974 1.00 10.16 435 VAL B CA 1
ATOM 7150 C C . VAL B 1 442 ? 10.285 -65.021 -31.405 1.00 10.32 435 VAL B C 1
ATOM 7151 O O . VAL B 1 442 ? 9.975 -63.883 -31.047 1.00 9.56 435 VAL B O 1
ATOM 7155 N N . THR B 1 443 ? 11.514 -65.523 -31.299 1.00 10.44 436 THR B N 1
ATOM 7156 C CA . THR B 1 443 ? 12.674 -64.769 -30.836 1.00 10.55 436 THR B CA 1
ATOM 7157 C C . THR B 1 443 ? 13.744 -64.763 -31.922 1.00 11.20 436 THR B C 1
ATOM 7158 O O . THR B 1 443 ? 14.115 -65.802 -32.469 1.00 10.97 436 THR B O 1
ATOM 7162 N N . TYR B 1 444 ? 14.240 -63.565 -32.205 1.00 11.21 437 TYR B N 1
ATOM 7163 C CA . TYR B 1 444 ? 15.293 -63.400 -33.195 1.00 11.34 437 TYR B CA 1
ATOM 7164 C C . TYR B 1 444 ? 16.638 -63.818 -32.601 1.00 12.07 437 TYR B C 1
ATOM 7165 O O . TYR B 1 444 ? 16.928 -63.519 -31.439 1.00 12.77 437 TYR B O 1
ATOM 7174 N N . VAL B 1 445 ? 17.444 -64.541 -33.375 1.00 12.48 438 VAL B N 1
ATOM 7175 C CA . VAL B 1 445 ? 18.781 -64.933 -32.934 1.00 12.43 438 VAL B CA 1
ATOM 7176 C C . VAL B 1 445 ? 19.751 -64.303 -33.928 1.00 13.13 438 VAL B C 1
ATOM 7177 O O . VAL B 1 445 ? 19.659 -64.556 -35.125 1.00 12.76 438 VAL B O 1
ATOM 7181 N N . ASP B 1 446 ? 20.663 -63.465 -33.442 1.00 14.80 439 ASP B N 1
ATOM 7182 C CA . ASP B 1 446 ? 21.637 -62.819 -34.314 1.00 16.13 439 ASP B CA 1
ATOM 7183 C C . ASP B 1 446 ? 22.883 -63.701 -34.376 1.00 16.23 439 ASP B C 1
ATOM 7184 O O . ASP B 1 446 ? 23.769 -63.573 -33.529 1.00 15.46 439 ASP B O 1
ATOM 7189 N N . TYR B 1 447 ? 22.941 -64.589 -35.367 1.00 15.89 440 TYR B N 1
ATOM 7190 C CA . TYR B 1 447 ? 24.013 -65.573 -35.461 1.00 16.69 440 TYR B CA 1
ATOM 7191 C C . TYR B 1 447 ? 25.376 -64.931 -35.661 1.00 17.82 440 TYR B C 1
ATOM 7192 O O . TYR B 1 447 ? 26.391 -65.549 -35.348 1.00 18.03 440 TYR B O 1
ATOM 7201 N N . GLU B 1 448 ? 25.387 -63.698 -36.159 1.00 19.29 441 GLU B N 1
ATOM 7202 C CA . GLU B 1 448 ? 26.650 -63.032 -36.436 1.00 20.83 441 GLU B CA 1
ATOM 7203 C C . GLU B 1 448 ? 27.173 -62.260 -35.232 1.00 21.19 441 GLU B C 1
ATOM 7204 O O . GLU B 1 448 ? 28.339 -61.866 -35.205 1.00 21.45 441 GLU B O 1
ATOM 7210 N N . ASN B 1 449 ? 26.315 -62.058 -34.239 1.00 20.91 442 ASN B N 1
ATOM 7211 C CA . ASN B 1 449 ? 26.684 -61.351 -33.023 1.00 21.12 442 ASN B CA 1
ATOM 7212 C C . ASN B 1 449 ? 26.473 -62.199 -31.777 1.00 20.72 442 ASN B C 1
ATOM 7213 O O . ASN B 1 449 ? 25.688 -61.837 -30.899 1.00 20.41 442 ASN B O 1
ATOM 7218 N N . GLY B 1 450 ? 27.175 -63.327 -31.725 1.00 19.98 443 GLY B N 1
ATOM 7219 C CA . GLY B 1 450 ? 27.170 -64.193 -30.554 1.00 19.11 443 GLY B CA 1
ATOM 7220 C C . GLY B 1 450 ? 25.845 -64.871 -30.258 1.00 18.55 443 GLY B C 1
ATOM 7221 O O . GLY B 1 450 ? 25.547 -65.186 -29.104 1.00 18.02 443 GLY B O 1
ATOM 7222 N N . GLN B 1 451 ? 25.047 -65.082 -31.302 1.00 17.85 444 GLN B N 1
ATOM 7223 C CA . GLN B 1 451 ? 23.740 -65.718 -31.163 1.00 18.06 444 GLN B CA 1
ATOM 7224 C C . GLN B 1 451 ? 22.891 -65.015 -30.102 1.00 17.79 444 GLN B C 1
ATOM 7225 O O . GLN B 1 451 ? 22.212 -65.646 -29.293 1.00 17.91 444 GLN B O 1
ATOM 7231 N N . LYS B 1 452 ? 22.952 -63.687 -30.096 1.00 17.79 445 LYS B N 1
ATOM 7232 C CA . LYS B 1 452 ? 22.178 -62.893 -29.147 1.00 18.18 445 LYS B CA 1
ATOM 7233 C C . LYS B 1 452 ? 20.682 -63.049 -29.431 1.00 17.22 445 LYS B C 1
ATOM 7234 O O . LYS B 1 452 ? 20.280 -63.093 -30.598 1.00 16.75 445 LYS B O 1
ATOM 7240 N N . ARG B 1 453 ? 19.877 -63.167 -28.374 1.00 16.27 446 ARG B N 1
ATOM 7241 C CA . ARG B 1 453 ? 18.423 -63.295 -28.504 1.00 15.90 446 ARG B CA 1
ATOM 7242 C C . ARG B 1 453 ? 17.687 -61.966 -28.365 1.00 15.79 446 ARG B C 1
ATOM 7243 O O . ARG B 1 453 ? 18.041 -61.143 -27.516 1.00 16.45 446 ARG B O 1
ATOM 7251 N N . PHE B 1 454 ? 16.656 -61.784 -29.187 1.00 15.36 447 PHE B N 1
ATOM 7252 C CA . PHE B 1 454 ? 15.789 -60.608 -29.170 1.00 14.69 447 PHE B CA 1
ATOM 7253 C C . PHE B 1 454 ? 14.349 -61.054 -29.442 1.00 13.67 447 PHE B C 1
ATOM 7254 O O . PHE B 1 454 ? 14.029 -61.449 -30.560 1.00 12.40 447 PHE B O 1
ATOM 7262 N N . PRO B 1 455 ? 13.471 -60.984 -28.431 1.00 12.74 448 PRO B N 1
ATOM 7263 C CA . PRO B 1 455 ? 12.079 -61.359 -28.677 1.00 11.92 448 PRO B CA 1
ATOM 7264 C C . PRO B 1 455 ? 11.386 -60.513 -29.746 1.00 10.92 448 PRO B C 1
ATOM 7265 O O . PRO B 1 455 ? 11.542 -59.288 -29.784 1.00 11.42 448 PRO B O 1
ATOM 7269 N N . LYS B 1 456 ? 10.613 -61.176 -30.599 1.00 10.49 449 LYS B N 1
ATOM 7270 C CA . LYS B 1 456 ? 9.869 -60.527 -31.666 1.00 9.97 449 LYS B CA 1
ATOM 7271 C C . LYS B 1 456 ? 8.482 -60.219 -31.123 1.00 9.80 449 LYS B C 1
ATOM 7272 O O . LYS B 1 456 ? 8.115 -60.710 -30.055 1.00 9.67 449 LYS B O 1
ATOM 7278 N N . LYS B 1 457 ? 7.708 -59.431 -31.864 1.00 9.38 450 LYS B N 1
ATOM 7279 C CA . LYS B 1 457 ? 6.354 -59.081 -31.452 1.00 10.16 450 LYS B CA 1
ATOM 7280 C C . LYS B 1 457 ? 5.551 -60.341 -31.155 1.00 9.83 450 LYS B C 1
ATOM 7281 O O . LYS B 1 457 ? 4.831 -60.397 -30.155 1.00 9.96 450 LYS B O 1
ATOM 7287 N N . SER B 1 458 ? 5.712 -61.365 -31.989 1.00 8.79 451 SER B N 1
ATOM 7288 C CA . SER B 1 458 ? 4.970 -62.621 -31.833 1.00 8.90 451 SER B CA 1
ATOM 7289 C C . SER B 1 458 ? 5.154 -63.296 -30.466 1.00 9.07 451 SER B C 1
ATOM 7290 O O . SER B 1 458 ? 4.188 -63.789 -29.858 1.00 9.39 451 SER B O 1
ATOM 7293 N N . ALA B 1 459 ? 6.380 -63.284 -29.963 1.00 9.06 452 ALA B N 1
ATOM 7294 C CA . ALA B 1 459 ? 6.708 -63.871 -28.663 1.00 9.89 452 ALA B CA 1
ATOM 7295 C C . ALA B 1 459 ? 5.887 -63.228 -27.549 1.00 10.86 452 ALA B C 1
ATOM 7296 O O . ALA B 1 459 ? 5.419 -63.895 -26.632 1.00 11.64 452 ALA B O 1
ATOM 7298 N N . LYS B 1 460 ? 5.727 -61.913 -27.637 1.00 10.53 453 LYS B N 1
ATOM 7299 C CA . LYS B 1 460 ? 5.036 -61.161 -26.599 1.00 12.05 453 LYS B CA 1
ATOM 7300 C C . LYS B 1 460 ? 3.520 -61.237 -26.721 1.00 12.00 453 LYS B C 1
ATOM 7301 O O . LYS B 1 460 ? 2.788 -60.934 -25.768 1.00 13.21 453 LYS B O 1
ATOM 7307 N N . SER B 1 461 ? 3.045 -61.630 -27.897 1.00 11.54 454 SER B N 1
ATOM 7308 C CA . SER B 1 461 ? 1.608 -61.653 -28.153 1.00 11.63 454 SER B CA 1
ATOM 7309 C C . SER B 1 461 ? 0.911 -62.867 -27.549 1.00 10.81 454 SER B C 1
ATOM 7310 O O . SER B 1 461 ? -0.310 -62.877 -27.396 1.00 10.43 454 SER B O 1
ATOM 7313 N N . LEU B 1 462 ? 1.675 -63.902 -27.219 1.00 10.38 455 LEU B N 1
ATOM 7314 C CA . LEU B 1 462 ? 1.057 -65.172 -26.842 1.00 10.81 455 LEU B CA 1
ATOM 7315 C C . LEU B 1 462 ? 0.455 -65.176 -25.443 1.00 10.42 455 LEU B C 1
ATOM 7316 O O . LEU B 1 462 ? -0.685 -65.642 -25.283 1.00 9.98 455 LEU B O 1
ATOM 7321 N N . LYS B 1 463 ? 1.200 -64.672 -24.460 1.00 10.23 456 LYS B N 1
ATOM 7322 C CA . LYS B 1 463 ? 0.651 -64.572 -23.102 1.00 11.63 456 LYS B CA 1
ATOM 7323 C C . LYS B 1 463 ? -0.692 -63.844 -22.988 1.00 11.80 456 LYS B C 1
ATOM 7324 O O . LYS B 1 463 ? -1.605 -64.380 -22.364 1.00 10.98 456 LYS B O 1
ATOM 7330 N N . PRO B 1 464 ? -0.843 -62.630 -23.553 1.00 12.49 457 PRO B N 1
ATOM 7331 C CA . PRO B 1 464 ? -2.145 -61.966 -23.439 1.00 13.21 457 PRO B CA 1
ATOM 7332 C C . PRO B 1 464 ? -3.272 -62.753 -24.091 1.00 12.83 457 PRO B C 1
ATOM 7333 O O . PRO B 1 464 ? -4.387 -62.774 -23.572 1.00 14.15 457 PRO B O 1
ATOM 7337 N N . LEU B 1 465 ? -2.983 -63.402 -25.217 1.00 12.67 458 LEU B N 1
ATOM 7338 C CA . LEU B 1 465 ? -3.987 -64.230 -25.882 1.00 12.18 458 LEU B CA 1
ATOM 7339 C C . LEU B 1 465 ? -4.457 -65.384 -25.002 1.00 11.82 458 LEU B C 1
ATOM 7340 O O . LEU B 1 465 ? -5.656 -65.579 -24.816 1.00 11.88 458 LEU B O 1
ATOM 7345 N N . PHE B 1 466 ? -3.526 -66.167 -24.469 1.00 11.63 459 PHE B N 1
ATOM 7346 C CA . PHE B 1 466 ? -3.910 -67.272 -23.604 1.00 11.52 459 PHE B CA 1
ATOM 7347 C C . PHE B 1 466 ? -4.507 -66.843 -22.269 1.00 12.31 459 PHE B C 1
ATOM 7348 O O . PHE B 1 466 ? -5.433 -67.501 -21.798 1.00 12.74 459 PHE B O 1
ATOM 7356 N N . ASP B 1 467 ? -4.031 -65.735 -21.698 1.00 13.84 460 ASP B N 1
ATOM 7357 C CA . ASP B 1 467 ? -4.627 -65.212 -20.460 1.00 14.55 460 ASP B CA 1
ATOM 7358 C C . ASP B 1 467 ? -6.115 -64.898 -20.618 1.00 14.93 460 ASP B C 1
ATOM 7359 O O . ASP B 1 467 ? -6.875 -64.992 -19.651 1.00 14.91 460 ASP B O 1
ATOM 7364 N N . GLU B 1 468 ? -6.509 -64.510 -21.827 1.00 15.29 461 GLU B N 1
ATOM 7365 C CA . GLU B 1 468 ? -7.904 -64.237 -22.161 1.00 16.13 461 GLU B CA 1
ATOM 7366 C C . GLU B 1 468 ? -8.694 -65.532 -22.302 1.00 15.66 461 GLU B C 1
ATOM 7367 O O . GLU B 1 468 ? -9.873 -65.597 -21.944 1.00 15.88 461 GLU B O 1
ATOM 7373 N N . LEU B 1 469 ? -8.046 -66.555 -22.850 1.00 14.90 462 LEU B N 1
ATOM 7374 C CA . LEU B 1 469 ? -8.742 -67.790 -23.183 1.00 15.84 462 LEU B CA 1
ATOM 7375 C C . LEU B 1 469 ? -8.900 -68.742 -22.009 1.00 16.29 462 LEU B C 1
ATOM 7376 O O . LEU B 1 469 ? -9.950 -69.367 -21.849 1.00 17.27 462 LEU B O 1
ATOM 7381 N N . ILE B 1 470 ? -7.855 -68.846 -21.197 1.00 16.22 463 ILE B N 1
ATOM 7382 C CA . ILE B 1 470 ? -7.762 -69.905 -20.195 1.00 16.34 463 ILE B CA 1
ATOM 7383 C C . ILE B 1 470 ? -8.586 -69.594 -18.952 1.00 17.48 463 ILE B C 1
ATOM 7384 O O . ILE B 1 470 ? -8.426 -68.534 -18.353 1.00 17.59 463 ILE B O 1
ATOM 7389 N N . ALA B 1 471 ? -9.488 -70.506 -18.601 1.00 18.61 464 ALA B N 1
ATOM 7390 C CA . ALA B 1 471 ? -10.374 -70.339 -17.449 1.00 19.58 464 ALA B CA 1
ATOM 7391 C C . ALA B 1 471 ? -9.618 -70.199 -16.129 1.00 21.09 464 ALA B C 1
ATOM 7392 O O . ALA B 1 471 ? -8.610 -70.867 -15.901 1.00 20.51 464 ALA B O 1
ATOM 7394 N N . ALA B 1 472 ? -10.136 -69.339 -15.253 1.00 23.01 465 ALA B N 1
ATOM 7395 C CA . ALA B 1 472 ? -9.552 -69.094 -13.937 1.00 24.78 465 ALA B CA 1
ATOM 7396 C C . ALA B 1 472 ? -9.807 -70.239 -12.959 1.00 25.95 465 ALA B C 1
ATOM 7397 O O . ALA B 1 472 ? -10.942 -70.699 -12.806 1.00 27.50 465 ALA B O 1
ATOM 7399 N N . HIS C 1 7 ? -7.915 -62.938 -50.253 1.00 25.69 0 HIS C N 1
ATOM 7400 C CA . HIS C 1 7 ? -9.195 -63.708 -50.260 1.00 25.58 0 HIS C CA 1
ATOM 7401 C C . HIS C 1 7 ? -10.092 -63.179 -51.368 1.00 25.25 0 HIS C C 1
ATOM 7402 O O . HIS C 1 7 ? -10.170 -61.967 -51.566 1.00 25.35 0 HIS C O 1
ATOM 7409 N N . MET C 1 8 ? -10.816 -64.086 -52.019 1.00 24.23 1 MET C N 1
ATOM 7410 C CA . MET C 1 8 ? -11.518 -63.771 -53.257 1.00 23.86 1 MET C CA 1
ATOM 7411 C C . MET C 1 8 ? -12.875 -64.459 -53.422 1.00 22.61 1 MET C C 1
ATOM 7412 O O . MET C 1 8 ? -12.996 -65.677 -53.266 1.00 22.32 1 MET C O 1
ATOM 7417 N N . LEU C 1 9 ? -13.895 -63.650 -53.698 1.00 20.67 2 LEU C N 1
ATOM 7418 C CA . LEU C 1 9 ? -15.193 -64.124 -54.161 1.00 18.93 2 LEU C CA 1
ATOM 7419 C C . LEU C 1 9 ? -15.241 -63.958 -55.683 1.00 19.03 2 LEU C C 1
ATOM 7420 O O . LEU C 1 9 ? -14.494 -63.146 -56.238 1.00 18.72 2 LEU C O 1
ATOM 7425 N N . PRO C 1 10 ? -16.103 -64.723 -56.372 1.00 18.94 3 PRO C N 1
ATOM 7426 C CA . PRO C 1 10 ? -16.155 -64.541 -57.828 1.00 19.36 3 PRO C CA 1
ATOM 7427 C C . PRO C 1 10 ? -16.570 -63.133 -58.251 1.00 19.35 3 PRO C C 1
ATOM 7428 O O . PRO C 1 10 ? -17.232 -62.413 -57.502 1.00 18.40 3 PRO C O 1
ATOM 7432 N N . LYS C 1 11 ? -16.167 -62.744 -59.457 1.00 19.90 4 LYS C N 1
ATOM 7433 C CA . LYS C 1 11 ? -16.434 -61.398 -59.950 1.00 20.25 4 LYS C CA 1
ATOM 7434 C C . LYS C 1 11 ? -17.910 -61.018 -60.036 1.00 19.68 4 LYS C C 1
ATOM 7435 O O . LYS C 1 11 ? -18.232 -59.831 -59.942 1.00 19.52 4 LYS C O 1
ATOM 7441 N N . ASP C 1 12 ? -18.781 -62.012 -60.223 1.00 18.93 5 ASP C N 1
ATOM 7442 C CA . ASP C 1 12 ? -20.224 -61.793 -60.358 1.00 17.94 5 ASP C CA 1
ATOM 7443 C C . ASP C 1 12 ? -21.013 -61.919 -59.051 1.00 15.97 5 ASP C C 1
ATOM 7444 O O . ASP C 1 12 ? -22.241 -61.848 -59.070 1.00 15.15 5 ASP C O 1
ATOM 7449 N N . PHE C 1 13 ? -20.313 -62.104 -57.934 1.00 13.83 6 PHE C N 1
ATOM 7450 C CA . PHE C 1 13 ? -20.961 -62.154 -56.614 1.00 13.12 6 PHE C CA 1
ATOM 7451 C C . PHE C 1 13 ? -21.814 -60.918 -56.354 1.00 13.21 6 PHE C C 1
ATOM 7452 O O . PHE C 1 13 ? -21.382 -59.795 -56.622 1.00 13.80 6 PHE C O 1
ATOM 7460 N N . GLN C 1 14 ? -23.033 -61.128 -55.865 1.00 13.05 7 GLN C N 1
ATOM 7461 C CA . GLN C 1 14 ? -23.955 -60.029 -55.590 1.00 13.37 7 GLN C CA 1
ATOM 7462 C C . GLN C 1 14 ? -24.169 -59.863 -54.093 1.00 12.21 7 GLN C C 1
ATOM 7463 O O . GLN C 1 14 ? -24.245 -60.855 -53.373 1.00 11.92 7 GLN C O 1
ATOM 7469 N N . TRP C 1 15 ? -24.284 -58.629 -53.614 1.00 10.74 8 TRP C N 1
ATOM 7470 C CA . TRP C 1 15 ? -24.620 -58.454 -52.205 1.00 9.57 8 TRP C CA 1
ATOM 7471 C C . TRP C 1 15 ? -25.572 -57.285 -52.011 1.00 9.39 8 TRP C C 1
ATOM 7472 O O . TRP C 1 15 ? -25.639 -56.380 -52.846 1.00 9.41 8 TRP C O 1
ATOM 7483 N N . GLY C 1 16 ? -26.322 -57.308 -50.916 1.00 8.21 9 GLY C N 1
ATOM 7484 C CA . GLY C 1 16 ? -27.165 -56.163 -50.613 1.00 8.36 9 GLY C CA 1
ATOM 7485 C C . GLY C 1 16 ? -27.813 -56.300 -49.253 1.00 8.81 9 GLY C C 1
ATOM 7486 O O . GLY C 1 16 ? -27.222 -56.862 -48.327 1.00 8.77 9 GLY C O 1
ATOM 7487 N N . PHE C 1 17 ? -29.028 -55.773 -49.158 1.00 8.21 10 PHE C N 1
ATOM 7488 C CA . PHE C 1 17 ? -29.801 -55.735 -47.917 1.00 7.48 10 PHE C CA 1
ATOM 7489 C C . PHE C 1 17 ? -31.166 -56.372 -48.133 1.00 7.76 10 PHE C C 1
ATOM 7490 O O . PHE C 1 17 ? -31.651 -56.435 -49.262 1.00 8.05 10 PHE C O 1
ATOM 7498 N N . ALA C 1 18 ? -31.785 -56.834 -47.054 1.00 7.78 11 ALA C N 1
ATOM 7499 C CA . ALA C 1 18 ? -33.062 -57.512 -47.149 1.00 8.43 11 ALA C CA 1
ATOM 7500 C C . ALA C 1 18 ? -34.087 -56.880 -46.216 1.00 9.05 11 ALA C C 1
ATOM 7501 O O . ALA C 1 18 ? -33.738 -56.400 -45.134 1.00 9.71 11 ALA C O 1
ATOM 7503 N N . THR C 1 19 ? -35.340 -56.877 -46.665 1.00 9.19 12 THR C N 1
ATOM 7504 C CA . THR C 1 19 ? -36.494 -56.530 -45.834 1.00 8.22 12 THR C CA 1
ATOM 7505 C C . THR C 1 19 ? -37.691 -57.433 -46.147 1.00 8.54 12 THR C C 1
ATOM 7506 O O . THR C 1 19 ? -37.616 -58.314 -47.010 1.00 8.92 12 THR C O 1
ATOM 7510 N N . ALA C 1 20 ? -38.796 -57.212 -45.436 1.00 8.54 13 ALA C N 1
ATOM 7511 C CA . ALA C 1 20 ? -40.030 -57.945 -45.682 1.00 8.91 13 ALA C CA 1
ATOM 7512 C C . ALA C 1 20 ? -41.180 -56.952 -45.554 1.00 8.44 13 ALA C C 1
ATOM 7513 O O . ALA C 1 20 ? -41.101 -56.016 -44.753 1.00 9.16 13 ALA C O 1
ATOM 7515 N N . ALA C 1 21 ? -42.232 -57.129 -46.348 1.00 8.66 14 ALA C N 1
ATOM 7516 C CA . ALA C 1 21 ? -43.238 -56.087 -46.444 1.00 8.18 14 ALA C CA 1
ATOM 7517 C C . ALA C 1 21 ? -43.908 -55.695 -45.119 1.00 8.02 14 ALA C C 1
ATOM 7518 O O . ALA C 1 21 ? -44.007 -54.503 -44.810 1.00 8.55 14 ALA C O 1
ATOM 7520 N N . TYR C 1 22 ? -44.405 -56.666 -44.361 1.00 7.95 15 TYR C N 1
ATOM 7521 C CA . TYR C 1 22 ? -45.139 -56.323 -43.144 1.00 8.15 15 TYR C CA 1
ATOM 7522 C C . TYR C 1 22 ? -44.202 -55.728 -42.095 1.00 8.29 15 TYR C C 1
ATOM 7523 O O . TYR C 1 22 ? -44.636 -54.953 -41.245 1.00 8.18 15 TYR C O 1
ATOM 7532 N N . GLN C 1 23 ? -42.915 -56.048 -42.192 1.00 8.36 16 GLN C N 1
ATOM 7533 C CA . GLN C 1 23 ? -41.935 -55.545 -41.239 1.00 7.61 16 GLN C CA 1
ATOM 7534 C C . GLN C 1 23 ? -41.602 -54.073 -41.436 1.00 7.85 16 GLN C C 1
ATOM 7535 O O . GLN C 1 23 ? -41.310 -53.413 -40.456 1.00 7.25 16 GLN C O 1
ATOM 7541 N N . ILE C 1 24 ? -41.735 -53.551 -42.653 1.00 7.76 17 ILE C N 1
ATOM 7542 C CA . ILE C 1 24 ? -41.287 -52.196 -42.954 1.00 7.72 17 ILE C CA 1
ATOM 7543 C C . ILE C 1 24 ? -42.332 -51.274 -43.588 1.00 6.80 17 ILE C C 1
ATOM 7544 O O . ILE C 1 24 ? -42.202 -50.053 -43.479 1.00 7.67 17 ILE C O 1
ATOM 7549 N N . GLU C 1 25 ? -43.382 -51.815 -44.194 1.00 6.76 18 GLU C N 1
ATOM 7550 C CA . GLU C 1 25 ? -44.211 -50.972 -45.066 1.00 7.87 18 GLU C CA 1
ATOM 7551 C C . GLU C 1 25 ? -45.184 -50.009 -44.407 1.00 7.54 18 GLU C C 1
ATOM 7552 O O . GLU C 1 25 ? -45.353 -48.881 -44.877 1.00 7.37 18 GLU C O 1
ATOM 7558 N N . GLY C 1 26 ? -45.838 -50.446 -43.331 1.00 7.24 19 GLY C N 1
ATOM 7559 C CA . GLY C 1 26 ? -46.926 -49.632 -42.781 1.00 8.29 19 GLY C CA 1
ATOM 7560 C C . GLY C 1 26 ? -48.013 -49.585 -43.835 1.00 8.53 19 GLY C C 1
ATOM 7561 O O . GLY C 1 26 ? -48.168 -50.535 -44.617 1.00 9.38 19 GLY C O 1
ATOM 7562 N N . ALA C 1 27 ? -48.745 -48.473 -43.886 1.00 9.70 20 ALA C N 1
ATOM 7563 C CA . ALA C 1 27 ? -49.792 -48.288 -44.883 1.00 9.94 20 ALA C CA 1
ATOM 7564 C C . ALA C 1 27 ? -50.668 -49.536 -44.956 1.00 10.32 20 ALA C C 1
ATOM 7565 O O . ALA C 1 27 ? -50.988 -50.013 -46.047 1.00 10.81 20 ALA C O 1
ATOM 7567 N N . VAL C 1 28 ? -51.070 -50.033 -43.789 1.00 10.25 21 VAL C N 1
ATOM 7568 C CA . VAL C 1 28 ? -51.736 -51.336 -43.715 1.00 11.64 21 VAL C CA 1
ATOM 7569 C C . VAL C 1 28 ? -53.116 -51.381 -44.364 1.00 12.85 21 VAL C C 1
ATOM 7570 O O . VAL C 1 28 ? -53.556 -52.449 -44.788 1.00 11.71 21 VAL C O 1
ATOM 7574 N N . ASP C 1 29 ? -53.785 -50.233 -44.453 1.00 13.73 22 ASP C N 1
ATOM 7575 C CA . ASP C 1 29 ? -55.038 -50.164 -45.200 1.00 16.90 22 ASP C CA 1
ATOM 7576 C C . ASP C 1 29 ? -55.015 -49.013 -46.203 1.00 17.27 22 ASP C C 1
ATOM 7577 O O . ASP C 1 29 ? -56.025 -48.348 -46.451 1.00 18.55 22 ASP C O 1
ATOM 7582 N N . GLN C 1 30 ? -53.838 -48.766 -46.765 1.00 17.21 23 GLN C N 1
ATOM 7583 C CA . GLN C 1 30 ? -53.687 -47.718 -47.762 1.00 16.88 23 GLN C CA 1
ATOM 7584 C C . GLN C 1 30 ? -53.767 -48.359 -49.134 1.00 16.61 23 GLN C C 1
ATOM 7585 O O . GLN C 1 30 ? -53.363 -49.514 -49.301 1.00 15.56 23 GLN C O 1
ATOM 7591 N N . ASP C 1 31 ? -54.312 -47.610 -50.090 1.00 16.13 24 ASP C N 1
ATOM 7592 C CA . ASP C 1 31 ? -54.304 -48.004 -51.493 1.00 15.92 24 ASP C CA 1
ATOM 7593 C C . ASP C 1 31 ? -54.949 -49.367 -51.712 1.00 15.01 24 ASP C C 1
ATOM 7594 O O . ASP C 1 31 ? -54.498 -50.156 -52.544 1.00 15.68 24 ASP C O 1
ATOM 7599 N N . GLY C 1 32 ? -55.988 -49.633 -50.927 1.00 13.23 25 GLY C N 1
ATOM 7600 C CA . GLY C 1 32 ? -56.791 -50.836 -51.102 1.00 11.51 25 GLY C CA 1
ATOM 7601 C C . GLY C 1 32 ? -56.234 -52.108 -50.498 1.00 10.96 25 GLY C C 1
ATOM 7602 O O . GLY C 1 32 ? -56.791 -53.168 -50.741 1.00 10.47 25 GLY C O 1
ATOM 7603 N N . ARG C 1 33 ? -55.176 -52.026 -49.696 1.00 10.24 26 ARG C N 1
ATOM 7604 C CA . ARG C 1 33 ? -54.619 -53.237 -49.095 1.00 10.02 26 ARG C CA 1
ATOM 7605 C C . ARG C 1 33 ? -55.607 -53.930 -48.166 1.00 10.14 26 ARG C C 1
ATOM 7606 O O . ARG C 1 33 ? -56.237 -53.281 -47.324 1.00 10.81 26 ARG C O 1
ATOM 7614 N N . GLY C 1 34 ? -55.783 -55.237 -48.347 1.00 9.42 27 GLY C N 1
ATOM 7615 C CA . GLY C 1 34 ? -56.627 -56.019 -47.449 1.00 10.25 27 GLY C CA 1
ATOM 7616 C C . GLY C 1 34 ? -55.840 -56.508 -46.246 1.00 10.29 27 GLY C C 1
ATOM 7617 O O . GLY C 1 34 ? -54.612 -56.495 -46.284 1.00 9.51 27 GLY C O 1
ATOM 7618 N N . PRO C 1 35 ? -56.521 -56.963 -45.178 1.00 10.69 28 PRO C N 1
ATOM 7619 C CA . PRO C 1 35 ? -55.737 -57.422 -44.028 1.00 11.11 28 PRO C CA 1
ATOM 7620 C C . PRO C 1 35 ? -55.077 -58.787 -44.226 1.00 11.24 28 PRO C C 1
ATOM 7621 O O . PRO C 1 35 ? -55.616 -59.660 -44.916 1.00 10.84 28 PRO C O 1
ATOM 7625 N N . SER C 1 36 ? -53.902 -58.955 -43.625 1.00 11.06 29 SER C N 1
ATOM 7626 C CA . SER C 1 36 ? -53.269 -60.268 -43.583 1.00 11.50 29 SER C CA 1
ATOM 7627 C C . SER C 1 36 ? -53.486 -60.888 -42.205 1.00 10.91 29 SER C C 1
ATOM 7628 O O . SER C 1 36 ? -53.980 -60.216 -41.290 1.00 11.49 29 SER C O 1
ATOM 7631 N N . ILE C 1 37 ? -53.123 -62.163 -42.057 1.00 10.29 30 ILE C N 1
ATOM 7632 C CA . ILE C 1 37 ? -53.223 -62.825 -40.762 1.00 9.69 30 ILE C CA 1
ATOM 7633 C C . ILE C 1 37 ? -52.353 -62.145 -39.709 1.00 10.10 30 ILE C C 1
ATOM 7634 O O . ILE C 1 37 ? -52.639 -62.265 -38.515 1.00 9.39 30 ILE C O 1
ATOM 7639 N N . TRP C 1 38 ? -51.298 -61.453 -40.135 1.00 10.86 31 TRP C N 1
ATOM 7640 C CA . TRP C 1 38 ? -50.479 -60.669 -39.202 1.00 11.36 31 TRP C CA 1
ATOM 7641 C C . TRP C 1 38 ? -51.187 -59.415 -38.698 1.00 12.06 31 TRP C C 1
ATOM 7642 O O . TRP C 1 38 ? -51.031 -59.025 -37.536 1.00 12.31 31 TRP C O 1
ATOM 7653 N N . ASP C 1 39 ? -51.982 -58.788 -39.556 1.00 11.77 32 ASP C N 1
ATOM 7654 C CA . ASP C 1 39 ? -52.800 -57.683 -39.086 1.00 12.47 32 ASP C CA 1
ATOM 7655 C C . ASP C 1 39 ? -53.731 -58.162 -37.977 1.00 12.80 32 ASP C C 1
ATOM 7656 O O . ASP C 1 39 ? -53.838 -57.502 -36.937 1.00 13.01 32 ASP C O 1
ATOM 7661 N N . THR C 1 40 ? -54.408 -59.286 -38.218 1.00 13.06 33 THR C N 1
ATOM 7662 C CA . THR C 1 40 ? -55.374 -59.859 -37.270 1.00 13.06 33 THR C CA 1
ATOM 7663 C C . THR C 1 40 ? -54.684 -60.254 -35.965 1.00 11.82 33 THR C C 1
ATOM 7664 O O . THR C 1 40 ? -55.171 -59.979 -34.872 1.00 11.62 33 THR C O 1
ATOM 7668 N N . PHE C 1 41 ? -53.555 -60.938 -36.093 1.00 11.40 34 PHE C N 1
ATOM 7669 C CA . PHE C 1 41 ? -52.781 -61.411 -34.947 1.00 11.02 34 PHE C CA 1
ATOM 7670 C C . PHE C 1 41 ? -52.359 -60.291 -33.997 1.00 11.47 34 PHE C C 1
ATOM 7671 O O . PHE C 1 41 ? -52.482 -60.465 -32.791 1.00 10.22 34 PHE C O 1
ATOM 7679 N N . CYS C 1 42 ? -51.858 -59.171 -34.527 1.00 12.50 35 CYS C N 1
ATOM 7680 C CA . CYS C 1 42 ? -51.362 -58.049 -33.726 1.00 13.86 35 CYS C CA 1
ATOM 7681 C C . CYS C 1 42 ? -52.453 -57.337 -32.939 1.00 15.41 35 CYS C C 1
ATOM 7682 O O . CYS C 1 42 ? -52.185 -56.554 -32.019 1.00 16.51 35 CYS C O 1
ATOM 7685 N N . ALA C 1 43 ? -53.690 -57.578 -33.357 1.00 16.63 36 ALA C N 1
ATOM 7686 C CA . ALA C 1 43 ? -54.842 -57.004 -32.683 1.00 17.51 36 ALA C CA 1
ATOM 7687 C C . ALA C 1 43 ? -55.248 -57.887 -31.506 1.00 18.29 36 ALA C C 1
ATOM 7688 O O . ALA C 1 43 ? -56.118 -57.506 -30.725 1.00 18.83 36 ALA C O 1
ATOM 7690 N N . GLN C 1 44 ? -54.606 -59.042 -31.351 1.00 19.00 37 GLN C N 1
ATOM 7691 C CA . GLN C 1 44 ? -54.903 -59.933 -30.227 1.00 20.17 37 GLN C CA 1
ATOM 7692 C C . GLN C 1 44 ? -54.048 -59.577 -29.008 1.00 19.99 37 GLN C C 1
ATOM 7693 O O . GLN C 1 44 ? -52.828 -59.464 -29.116 1.00 19.22 37 GLN C O 1
ATOM 7699 N N . PRO C 1 45 ? -54.667 -59.455 -27.820 1.00 20.11 38 PRO C N 1
ATOM 7700 C CA . PRO C 1 45 ? -53.867 -59.040 -26.666 1.00 19.98 38 PRO C CA 1
ATOM 7701 C C . PRO C 1 45 ? -52.797 -60.062 -26.265 1.00 19.31 38 PRO C C 1
ATOM 7702 O O . PRO C 1 45 ? -53.078 -61.262 -26.262 1.00 19.64 38 PRO C O 1
ATOM 7706 N N . GLY C 1 46 ? -51.578 -59.604 -25.977 1.00 18.42 39 GLY C N 1
ATOM 7707 C CA . GLY C 1 46 ? -50.506 -60.479 -25.497 1.00 18.00 39 GLY C CA 1
ATOM 7708 C C . GLY C 1 46 ? -49.658 -61.218 -26.519 1.00 17.06 39 GLY C C 1
ATOM 7709 O O . GLY C 1 46 ? -48.697 -61.907 -26.165 1.00 17.78 39 GLY C O 1
ATOM 7710 N N . LYS C 1 47 ? -50.004 -61.085 -27.795 1.00 15.62 40 LYS C N 1
ATOM 7711 C CA . LYS C 1 47 ? -49.293 -61.792 -28.866 1.00 14.06 40 LYS C CA 1
ATOM 7712 C C . LYS C 1 47 ? -47.968 -61.130 -29.211 1.00 13.22 40 LYS C C 1
ATOM 7713 O O . LYS C 1 47 ? -46.997 -61.822 -29.541 1.00 12.66 40 LYS C O 1
ATOM 7719 N N . ILE C 1 48 ? -47.954 -59.799 -29.152 1.00 11.85 41 ILE C N 1
ATOM 7720 C CA . ILE C 1 48 ? -46.773 -59.012 -29.492 1.00 11.26 41 ILE C CA 1
ATOM 7721 C C . ILE C 1 48 ? -46.201 -58.431 -28.199 1.00 11.61 41 ILE C C 1
ATOM 7722 O O . ILE C 1 48 ? -46.923 -57.751 -27.468 1.00 11.36 41 ILE C O 1
ATOM 7727 N N . ALA C 1 49 ? -44.919 -58.686 -27.935 1.00 11.91 42 ALA C N 1
ATOM 7728 C CA . ALA C 1 49 ? -44.299 -58.346 -26.646 1.00 12.74 42 ALA C CA 1
ATOM 7729 C C . ALA C 1 49 ? -44.464 -56.923 -26.120 1.00 13.39 42 ALA C C 1
ATOM 7730 O O . ALA C 1 49 ? -44.663 -56.715 -24.911 1.00 14.32 42 ALA C O 1
ATOM 7732 N N . ASP C 1 50 ? -44.349 -55.957 -27.024 1.00 13.03 43 ASP C N 1
ATOM 7733 C CA . ASP C 1 50 ? -44.465 -54.548 -26.667 1.00 14.12 43 ASP C CA 1
ATOM 7734 C C . ASP C 1 50 ? -45.829 -53.948 -27.001 1.00 13.41 43 ASP C C 1
ATOM 7735 O O . ASP C 1 50 ? -46.009 -52.728 -26.927 1.00 14.83 43 ASP C O 1
ATOM 7740 N N . GLY C 1 51 ? -46.782 -54.802 -27.361 1.00 12.81 44 GLY C N 1
ATOM 7741 C CA . GLY C 1 51 ? -48.128 -54.378 -27.741 1.00 12.22 44 GLY C CA 1
ATOM 7742 C C . GLY C 1 51 ? -48.209 -53.646 -29.068 1.00 12.01 44 GLY C C 1
ATOM 7743 O O . GLY C 1 51 ? -49.173 -52.927 -29.326 1.00 12.27 44 GLY C O 1
ATOM 7744 N N . SER C 1 52 ? -47.213 -53.848 -29.927 1.00 12.50 45 SER C N 1
ATOM 7745 C CA . SER C 1 52 ? -47.150 -53.111 -31.187 1.00 12.21 45 SER C CA 1
ATOM 7746 C C . SER C 1 52 ? -47.763 -53.894 -32.351 1.00 12.28 45 SER C C 1
ATOM 7747 O O . SER C 1 52 ? -48.242 -55.015 -32.163 1.00 12.10 45 SER C O 1
ATOM 7750 N N . SER C 1 53 ? -47.767 -53.282 -33.532 1.00 11.69 46 SER C N 1
ATOM 7751 C CA . SER C 1 53 ? -48.182 -53.906 -34.780 1.00 11.78 46 SER C CA 1
ATOM 7752 C C . SER C 1 53 ? -47.411 -53.255 -35.928 1.00 11.07 46 SER C C 1
ATOM 7753 O O . SER C 1 53 ? -46.614 -52.338 -35.719 1.00 10.38 46 SER C O 1
ATOM 7756 N N . GLY C 1 54 ? -47.685 -53.731 -37.137 1.00 9.70 47 GLY C N 1
ATOM 7757 C CA . GLY C 1 54 ? -47.055 -53.221 -38.337 1.00 10.27 47 GLY C CA 1
ATOM 7758 C C . GLY C 1 54 ? -47.774 -51.996 -38.864 1.00 10.77 47 GLY C C 1
ATOM 7759 O O . GLY C 1 54 ? -47.464 -51.571 -39.969 1.00 11.42 47 GLY C O 1
ATOM 7760 N N . VAL C 1 55 ? -48.709 -51.424 -38.105 1.00 11.94 48 VAL C N 1
ATOM 7761 C CA . VAL C 1 55 ? -49.554 -50.348 -38.645 1.00 13.80 48 VAL C CA 1
ATOM 7762 C C . VAL C 1 55 ? -48.838 -49.263 -39.450 1.00 13.77 48 VAL C C 1
ATOM 7763 O O . VAL C 1 55 ? -49.274 -48.934 -40.556 1.00 15.66 48 VAL C O 1
ATOM 7767 N N . THR C 1 56 ? -47.782 -48.695 -38.873 1.00 13.10 49 THR C N 1
ATOM 7768 C CA . THR C 1 56 ? -46.954 -47.655 -39.482 1.00 12.53 49 THR C CA 1
ATOM 7769 C C . THR C 1 56 ? -45.573 -48.191 -39.852 1.00 11.90 49 THR C C 1
ATOM 7770 O O . THR C 1 56 ? -45.026 -47.844 -40.906 1.00 11.22 49 THR C O 1
ATOM 7774 N N . ALA C 1 57 ? -45.020 -49.036 -38.984 1.00 11.26 50 ALA C N 1
ATOM 7775 C CA . ALA C 1 57 ? -43.670 -49.580 -39.142 1.00 11.26 50 ALA C CA 1
ATOM 7776 C C . ALA C 1 57 ? -42.692 -48.468 -39.525 1.00 10.90 50 ALA C C 1
ATOM 7777 O O . ALA C 1 57 ? -42.674 -47.406 -38.893 1.00 11.71 50 ALA C O 1
ATOM 7779 N N . CYS C 1 58 ? -41.931 -48.700 -40.588 1.00 9.93 51 CYS C N 1
ATOM 7780 C CA . CYS C 1 58 ? -40.978 -47.717 -41.103 1.00 10.30 51 CYS C CA 1
ATOM 7781 C C . CYS C 1 58 ? -41.588 -46.836 -42.190 1.00 9.93 51 CYS C C 1
ATOM 7782 O O . CYS C 1 58 ? -40.872 -46.053 -42.829 1.00 8.60 51 CYS C O 1
ATOM 7785 N N . ASP C 1 59 ? -42.880 -47.035 -42.445 1.00 8.49 52 ASP C N 1
ATOM 7786 C CA . ASP C 1 59 ? -43.629 -46.273 -43.452 1.00 10.42 52 ASP C CA 1
ATOM 7787 C C . ASP C 1 59 ? -42.970 -46.374 -44.826 1.00 9.63 52 ASP C C 1
ATOM 7788 O O . ASP C 1 59 ? -43.084 -45.483 -45.673 1.00 9.60 52 ASP C O 1
ATOM 7793 N N . SER C 1 60 ? -42.328 -47.507 -45.079 1.00 9.05 53 SER C N 1
ATOM 7794 C CA . SER C 1 60 ? -41.633 -47.690 -46.350 1.00 9.70 53 SER C CA 1
ATOM 7795 C C . SER C 1 60 ? -42.487 -47.637 -47.613 1.00 10.20 53 SER C C 1
ATOM 7796 O O . SER C 1 60 ? -41.972 -47.347 -48.697 1.00 10.41 53 SER C O 1
ATOM 7799 N N . TYR C 1 61 ? -43.770 -47.969 -47.485 1.00 9.55 54 TYR C N 1
ATOM 7800 C CA . TYR C 1 61 ? -44.670 -47.932 -48.632 1.00 9.58 54 TYR C CA 1
ATOM 7801 C C . TYR C 1 61 ? -44.652 -46.535 -49.241 1.00 9.49 54 TYR C C 1
ATOM 7802 O O . TYR C 1 61 ? -44.754 -46.375 -50.465 1.00 9.78 54 TYR C O 1
ATOM 7811 N N . ASN C 1 62 ? -44.569 -45.544 -48.357 1.00 9.01 55 ASN C N 1
ATOM 7812 C CA . ASN C 1 62 ? -44.601 -44.128 -48.722 1.00 9.44 55 ASN C CA 1
ATOM 7813 C C . ASN C 1 62 ? -43.240 -43.449 -48.863 1.00 9.62 55 ASN C C 1
ATOM 7814 O O . ASN C 1 62 ? -43.154 -42.226 -49.068 1.00 11.78 55 ASN C O 1
ATOM 7819 N N . ARG C 1 63 ? -42.189 -44.250 -48.719 1.00 9.63 56 ARG C N 1
ATOM 7820 C CA . ARG C 1 63 ? -40.817 -43.753 -48.750 1.00 10.28 56 ARG C CA 1
ATOM 7821 C C . ARG C 1 63 ? -39.890 -44.525 -49.676 1.00 10.12 56 ARG C C 1
ATOM 7822 O O . ARG C 1 63 ? -38.736 -44.757 -49.319 1.00 9.41 56 ARG C O 1
ATOM 7830 N N . THR C 1 64 ? -40.383 -44.924 -50.843 1.00 10.34 57 THR C N 1
ATOM 7831 C CA . THR C 1 64 ? -39.562 -45.653 -51.804 1.00 11.21 57 THR C CA 1
ATOM 7832 C C . THR C 1 64 ? -38.340 -44.905 -52.331 1.00 10.34 57 THR C C 1
ATOM 7833 O O . THR C 1 64 ? -37.269 -45.505 -52.423 1.00 9.32 57 THR C O 1
ATOM 7837 N N . ALA C 1 65 ? -38.470 -43.621 -52.655 1.00 10.74 58 ALA C N 1
ATOM 7838 C CA . ALA C 1 65 ? -37.306 -42.855 -53.093 1.00 9.37 58 ALA C CA 1
ATOM 7839 C C . ALA C 1 65 ? -36.263 -42.811 -51.976 1.00 9.81 58 ALA C C 1
ATOM 7840 O O . ALA C 1 65 ? -35.067 -42.925 -52.222 1.00 10.09 58 ALA C O 1
ATOM 7842 N N . GLU C 1 66 ? -36.706 -42.629 -50.738 1.00 9.61 59 GLU C N 1
ATOM 7843 C CA . GLU C 1 66 ? -35.783 -42.524 -49.606 1.00 10.05 59 GLU C CA 1
ATOM 7844 C C . GLU C 1 66 ? -35.031 -43.829 -49.349 1.00 9.53 59 GLU C C 1
ATOM 7845 O O . GLU C 1 66 ? -33.840 -43.834 -49.031 1.00 9.53 59 GLU C O 1
ATOM 7851 N N . ASP C 1 67 ? -35.742 -44.941 -49.502 1.00 9.03 60 ASP C N 1
ATOM 7852 C CA . ASP C 1 67 ? -35.153 -46.254 -49.297 1.00 9.95 60 ASP C CA 1
ATOM 7853 C C . ASP C 1 67 ? -34.174 -46.593 -50.420 1.00 8.74 60 ASP C C 1
ATOM 7854 O O . ASP C 1 67 ? -33.110 -47.150 -50.158 1.00 8.79 60 ASP C O 1
ATOM 7859 N N . ILE C 1 68 ? -34.506 -46.219 -51.654 1.00 7.69 61 ILE C N 1
ATOM 7860 C CA . ILE C 1 68 ? -33.580 -46.344 -52.778 1.00 7.46 61 ILE C CA 1
ATOM 7861 C C . ILE C 1 68 ? -32.318 -45.505 -52.547 1.00 6.73 61 ILE C C 1
ATOM 7862 O O . ILE C 1 68 ? -31.197 -45.998 -52.693 1.00 7.76 61 ILE C O 1
ATOM 7867 N N . ALA C 1 69 ? -32.505 -44.256 -52.136 1.00 6.51 62 ALA C N 1
ATOM 7868 C CA . ALA C 1 69 ? -31.377 -43.382 -51.820 1.00 6.77 62 ALA C CA 1
ATOM 7869 C C . ALA C 1 69 ? -30.466 -43.989 -50.753 1.00 7.94 62 ALA C C 1
ATOM 7870 O O . ALA C 1 69 ? -29.239 -43.975 -50.884 1.00 7.94 62 ALA C O 1
ATOM 7872 N N . LEU C 1 70 ? -31.071 -44.576 -49.721 1.00 8.52 63 LEU C N 1
ATOM 7873 C CA . LEU C 1 70 ? -30.312 -45.232 -48.667 1.00 8.53 63 LEU C CA 1
ATOM 7874 C C . LEU C 1 70 ? -29.481 -46.395 -49.222 1.00 8.22 63 LEU C C 1
ATOM 7875 O O . LEU C 1 70 ? -28.272 -46.481 -48.998 1.00 8.70 63 LEU C O 1
ATOM 7880 N N . LEU C 1 71 ? -30.137 -47.286 -49.959 1.00 8.27 64 LEU C N 1
ATOM 7881 C CA . LEU C 1 71 ? -29.459 -48.383 -50.643 1.00 8.38 64 LEU C CA 1
ATOM 7882 C C . LEU C 1 71 ? -28.253 -47.914 -51.460 1.00 9.21 64 LEU C C 1
ATOM 7883 O O . LEU C 1 71 ? -27.169 -48.487 -51.367 1.00 8.72 64 LEU C O 1
ATOM 7888 N N . LYS C 1 72 ? -28.439 -46.852 -52.237 1.00 9.79 65 LYS C N 1
ATOM 7889 C CA . LYS C 1 72 ? -27.357 -46.345 -53.080 1.00 10.76 65 LYS C CA 1
ATOM 7890 C C . LYS C 1 72 ? -26.212 -45.788 -52.238 1.00 10.94 65 LYS C C 1
ATOM 7891 O O . LYS C 1 72 ? -25.047 -46.073 -52.516 1.00 11.62 65 LYS C O 1
ATOM 7897 N N . SER C 1 73 ? -26.544 -45.057 -51.174 1.00 10.82 66 SER C N 1
ATOM 7898 C CA . SER C 1 73 ? -25.531 -44.476 -50.293 1.00 11.21 66 SER C CA 1
ATOM 7899 C C . SER C 1 73 ? -24.659 -45.544 -49.626 1.00 11.72 66 SER C C 1
ATOM 7900 O O . SER C 1 73 ? -23.493 -45.290 -49.326 1.00 13.06 66 SER C O 1
ATOM 7903 N N . LEU C 1 74 ? -25.220 -46.737 -49.437 1.00 11.39 67 LEU C N 1
ATOM 7904 C CA . LEU C 1 74 ? -24.527 -47.853 -48.796 1.00 10.85 67 LEU C CA 1
ATOM 7905 C C . LEU C 1 74 ? -23.812 -48.769 -49.790 1.00 10.75 67 LEU C C 1
ATOM 7906 O O . LEU C 1 74 ? -23.134 -49.727 -49.404 1.00 10.68 67 LEU C O 1
ATOM 7911 N N . GLY C 1 75 ? -23.985 -48.483 -51.074 1.00 10.16 68 GLY C N 1
ATOM 7912 C CA . GLY C 1 75 ? -23.291 -49.228 -52.126 1.00 10.15 68 GLY C CA 1
ATOM 7913 C C . GLY C 1 75 ? -23.905 -50.557 -52.519 1.00 11.61 68 GLY C C 1
ATOM 7914 O O . GLY C 1 75 ? -23.257 -51.354 -53.202 1.00 11.74 68 GLY C O 1
ATOM 7915 N N . ALA C 1 76 ? -25.159 -50.777 -52.129 1.00 10.29 69 ALA C N 1
ATOM 7916 C CA . ALA C 1 76 ? -25.856 -52.016 -52.452 1.00 12.09 69 ALA C CA 1
ATOM 7917 C C . ALA C 1 76 ? -26.326 -52.004 -53.899 1.00 13.34 69 ALA C C 1
ATOM 7918 O O . ALA C 1 76 ? -26.997 -51.062 -54.328 1.00 15.26 69 ALA C O 1
ATOM 7920 N N . LYS C 1 77 ? -25.993 -53.062 -54.629 1.00 13.95 70 LYS C N 1
ATOM 7921 C CA . LYS C 1 77 ? -26.457 -53.167 -56.005 1.00 13.47 70 LYS C CA 1
ATOM 7922 C C . LYS C 1 77 ? -27.531 -54.234 -56.140 1.00 11.92 70 LYS C C 1
ATOM 7923 O O . LYS C 1 77 ? -28.007 -54.456 -57.238 1.00 11.37 70 LYS C O 1
ATOM 7929 N N . SER C 1 78 ? -27.937 -54.832 -55.022 1.00 11.70 71 SER C N 1
ATOM 7930 C CA . SER C 1 78 ? -29.044 -55.782 -54.997 1.00 10.93 71 SER C CA 1
ATOM 7931 C C . SER C 1 78 ? -29.898 -55.517 -53.770 1.00 9.50 71 SER C C 1
ATOM 7932 O O . SER C 1 78 ? -29.387 -55.029 -52.766 1.00 10.44 71 SER C O 1
ATOM 7935 N N . TYR C 1 79 ? -31.194 -55.787 -53.883 1.00 8.76 72 TYR C N 1
ATOM 7936 C CA . TYR C 1 79 ? -32.120 -55.555 -52.776 1.00 8.05 72 TYR C CA 1
ATOM 7937 C C . TYR C 1 79 ? -33.178 -56.650 -52.741 1.00 7.92 72 TYR C C 1
ATOM 7938 O O . TYR C 1 79 ? -33.864 -56.885 -53.731 1.00 8.15 72 TYR C O 1
ATOM 7947 N N . ARG C 1 80 ? -33.333 -57.283 -51.580 1.00 7.95 73 ARG C N 1
ATOM 7948 C CA . ARG C 1 80 ? -34.308 -58.350 -51.410 1.00 8.50 73 ARG C CA 1
ATOM 7949 C C . ARG C 1 80 ? -35.468 -57.787 -50.592 1.00 8.69 73 ARG C C 1
ATOM 7950 O O . ARG C 1 80 ? -35.256 -57.242 -49.510 1.00 9.62 73 ARG C O 1
ATOM 7958 N N . PHE C 1 81 ? -36.693 -57.918 -51.092 1.00 7.85 74 PHE C N 1
ATOM 7959 C CA . PHE C 1 81 ? -37.873 -57.375 -50.419 1.00 7.55 74 PHE C CA 1
ATOM 7960 C C . PHE C 1 81 ? -39.055 -58.250 -50.805 1.00 7.91 74 PHE C C 1
ATOM 7961 O O . PHE C 1 81 ? -38.932 -59.108 -51.676 1.00 8.00 74 PHE C O 1
ATOM 7969 N N . SER C 1 82 ? -40.188 -58.075 -50.127 1.00 7.50 75 SER C N 1
ATOM 7970 C CA . SER C 1 82 ? -41.332 -58.915 -50.430 1.00 7.79 75 SER C CA 1
ATOM 7971 C C . SER C 1 82 ? -42.520 -58.113 -50.941 1.00 7.92 75 SER C C 1
ATOM 7972 O O . SER C 1 82 ? -42.594 -56.889 -50.770 1.00 8.39 75 SER C O 1
ATOM 7975 N N . ILE C 1 83 ? -43.427 -58.840 -51.588 1.00 9.14 76 ILE C N 1
ATOM 7976 C CA . ILE C 1 83 ? -44.680 -58.285 -52.082 1.00 8.62 76 ILE C CA 1
ATOM 7977 C C . ILE C 1 83 ? -45.748 -58.669 -51.067 1.00 8.55 76 ILE C C 1
ATOM 7978 O O . ILE C 1 83 ? -45.851 -59.837 -50.686 1.00 9.65 76 ILE C O 1
ATOM 7983 N N . SER C 1 84 ? -46.538 -57.699 -50.618 1.00 7.58 77 SER C N 1
ATOM 7984 C CA . SER C 1 84 ? -47.662 -57.992 -49.734 1.00 7.52 77 SER C CA 1
ATOM 7985 C C . SER C 1 84 ? -48.815 -58.526 -50.584 1.00 7.21 77 SER C C 1
ATOM 7986 O O . SER C 1 84 ? -49.426 -57.771 -51.333 1.00 7.73 77 SER C O 1
ATOM 7989 N N . TRP C 1 85 ? -49.072 -59.831 -50.524 1.00 7.50 78 TRP C N 1
ATOM 7990 C CA . TRP C 1 85 ? -50.149 -60.454 -51.296 1.00 7.33 78 TRP C CA 1
ATOM 7991 C C . TRP C 1 85 ? -51.470 -59.684 -51.242 1.00 8.31 78 TRP C C 1
ATOM 7992 O O . TRP C 1 85 ? -52.109 -59.468 -52.277 1.00 7.64 78 TRP C O 1
ATOM 8003 N N . SER C 1 86 ? -51.839 -59.230 -50.048 1.00 8.74 79 SER C N 1
ATOM 8004 C CA . SER C 1 86 ? -53.118 -58.553 -49.837 1.00 9.97 79 SER C CA 1
ATOM 8005 C C . SER C 1 86 ? -53.165 -57.123 -50.365 1.00 10.14 79 SER C C 1
ATOM 8006 O O . SER C 1 86 ? -54.212 -56.487 -50.318 1.00 10.17 79 SER C O 1
ATOM 8009 N N . ARG C 1 87 ? -52.034 -56.625 -50.861 1.00 9.72 80 ARG C N 1
ATOM 8010 C CA . ARG C 1 87 ? -52.036 -55.389 -51.630 1.00 9.90 80 ARG C CA 1
ATOM 8011 C C . ARG C 1 87 ? -52.418 -55.707 -53.067 1.00 10.33 80 ARG C C 1
ATOM 8012 O O . ARG C 1 87 ? -52.962 -54.851 -53.759 1.00 11.09 80 ARG C O 1
ATOM 8020 N N . ILE C 1 88 ? -52.147 -56.934 -53.506 1.00 9.83 81 ILE C N 1
ATOM 8021 C CA . ILE C 1 88 ? -52.360 -57.323 -54.895 1.00 8.74 81 ILE C CA 1
ATOM 8022 C C . ILE C 1 88 ? -53.763 -57.888 -55.125 1.00 9.02 81 ILE C C 1
ATOM 8023 O O . ILE C 1 88 ? -54.424 -57.548 -56.112 1.00 8.34 81 ILE C O 1
ATOM 8028 N N . ILE C 1 89 ? -54.183 -58.794 -54.243 1.00 8.28 82 ILE C N 1
ATOM 8029 C CA . ILE C 1 89 ? -55.533 -59.348 -54.248 1.00 9.09 82 ILE C CA 1
ATOM 8030 C C . ILE C 1 89 ? -55.997 -59.253 -52.793 1.00 9.57 82 ILE C C 1
ATOM 8031 O O . ILE C 1 89 ? -55.666 -60.116 -51.980 1.00 10.68 82 ILE C O 1
ATOM 8036 N N . PRO C 1 90 ? -56.708 -58.173 -52.433 1.00 10.07 83 PRO C N 1
ATOM 8037 C CA . PRO C 1 90 ? -57.020 -57.967 -51.022 1.00 10.72 83 PRO C CA 1
ATOM 8038 C C . PRO C 1 90 ? -57.630 -59.145 -50.280 1.00 10.99 83 PRO C C 1
ATOM 8039 O O . PRO C 1 90 ? -57.216 -59.394 -49.147 1.00 11.16 83 PRO C O 1
ATOM 8043 N N . GLU C 1 91 ? -58.562 -59.869 -50.898 1.00 11.35 84 GLU C N 1
ATOM 8044 C CA . GLU C 1 91 ? -59.132 -61.075 -50.296 1.00 12.21 84 GLU C CA 1
ATOM 8045 C C . GLU C 1 91 ? -58.267 -62.312 -50.507 1.00 11.57 84 GLU C C 1
ATOM 8046 O O . GLU C 1 91 ? -58.407 -63.301 -49.787 1.00 11.85 84 GLU C O 1
ATOM 8052 N N . GLY C 1 92 ? -57.427 -62.280 -51.535 1.00 10.65 85 GLY C N 1
ATOM 8053 C CA . GLY C 1 92 ? -56.395 -63.293 -51.746 1.00 10.82 85 GLY C CA 1
ATOM 8054 C C . GLY C 1 92 ? -56.580 -64.324 -52.844 1.00 10.28 85 GLY C C 1
ATOM 8055 O O . GLY C 1 92 ? -55.600 -64.761 -53.454 1.00 10.04 85 GLY C O 1
ATOM 8056 N N . GLY C 1 93 ? -57.831 -64.692 -53.104 1.00 10.56 86 GLY C N 1
ATOM 8057 C CA . GLY C 1 93 ? -58.166 -65.804 -53.990 1.00 10.54 86 GLY C CA 1
ATOM 8058 C C . GLY C 1 93 ? -58.169 -65.514 -55.476 1.00 10.12 86 GLY C C 1
ATOM 8059 O O . GLY C 1 93 ? -58.301 -64.376 -55.909 1.00 10.13 86 GLY C O 1
ATOM 8060 N N . ARG C 1 94 ? -58.069 -66.587 -56.248 1.00 9.87 87 ARG C N 1
ATOM 8061 C CA . ARG C 1 94 ? -58.076 -66.539 -57.703 1.00 10.36 87 ARG C CA 1
ATOM 8062 C C . ARG C 1 94 ? -59.377 -66.002 -58.300 1.00 10.95 87 ARG C C 1
ATOM 8063 O O . ARG C 1 94 ? -59.405 -65.637 -59.479 1.00 12.08 87 ARG C O 1
ATOM 8071 N N . GLY C 1 95 ? -60.436 -65.974 -57.490 1.00 10.36 88 GLY C N 1
ATOM 8072 C CA . GLY C 1 95 ? -61.756 -65.530 -57.917 1.00 11.11 88 GLY C CA 1
ATOM 8073 C C . GLY C 1 95 ? -62.076 -64.127 -57.438 1.00 11.71 88 GLY C C 1
ATOM 8074 O O . GLY C 1 95 ? -63.145 -63.590 -57.729 1.00 12.02 88 GLY C O 1
ATOM 8075 N N . ASP C 1 96 ? -61.135 -63.530 -56.715 1.00 12.44 89 ASP C N 1
ATOM 8076 C CA . ASP C 1 96 ? -61.334 -62.230 -56.084 1.00 13.09 89 ASP C CA 1
ATOM 8077 C C . ASP C 1 96 ? -60.812 -61.093 -56.942 1.00 13.09 89 ASP C C 1
ATOM 8078 O O . ASP C 1 96 ? -60.002 -61.300 -57.849 1.00 13.96 89 ASP C O 1
ATOM 8083 N N . ALA C 1 97 ? -61.275 -59.886 -56.637 1.00 13.22 90 ALA C N 1
ATOM 8084 C CA . ALA C 1 97 ? -60.853 -58.704 -57.374 1.00 13.52 90 ALA C CA 1
ATOM 8085 C C . ALA C 1 97 ? -59.384 -58.367 -57.121 1.00 14.05 90 ALA C C 1
ATOM 8086 O O . ALA C 1 97 ? -58.879 -58.475 -56.003 1.00 14.31 90 ALA C O 1
ATOM 8088 N N . VAL C 1 98 ? -58.704 -57.989 -58.194 1.00 14.81 91 VAL C N 1
ATOM 8089 C CA . VAL C 1 98 ? -57.332 -57.512 -58.109 1.00 15.54 91 VAL C CA 1
ATOM 8090 C C . VAL C 1 98 ? -57.395 -56.053 -57.679 1.00 16.03 91 VAL C C 1
ATOM 8091 O O . VAL C 1 98 ? -58.423 -55.391 -57.851 1.00 16.64 91 VAL C O 1
ATOM 8095 N N . ASN C 1 99 ? -56.299 -55.586 -57.090 1.00 15.58 92 ASN C N 1
ATOM 8096 C CA . ASN C 1 99 ? -56.148 -54.211 -56.640 1.00 14.83 92 ASN C CA 1
ATOM 8097 C C . ASN C 1 99 ? -55.054 -53.588 -57.495 1.00 14.13 92 ASN C C 1
ATOM 8098 O O . ASN C 1 99 ? -53.867 -53.730 -57.194 1.00 13.88 92 ASN C O 1
ATOM 8103 N N . GLN C 1 100 ? -55.465 -52.882 -58.545 1.00 13.12 93 GLN C N 1
ATOM 8104 C CA . GLN C 1 100 ? -54.518 -52.367 -59.525 1.00 12.80 93 GLN C CA 1
ATOM 8105 C C . GLN C 1 100 ? -53.569 -51.345 -58.899 1.00 12.78 93 GLN C C 1
ATOM 8106 O O . GLN C 1 100 ? -52.401 -51.277 -59.276 1.00 11.89 93 GLN C O 1
ATOM 8112 N N . ALA C 1 101 ? -54.041 -50.599 -57.904 1.00 12.07 94 ALA C N 1
ATOM 8113 C CA . ALA C 1 101 ? -53.160 -49.667 -57.193 1.00 11.67 94 ALA C CA 1
ATOM 8114 C C . ALA C 1 101 ? -51.973 -50.384 -56.547 1.00 11.08 94 ALA C C 1
ATOM 8115 O O . ALA C 1 101 ? -50.875 -49.833 -56.481 1.00 10.75 94 ALA C O 1
ATOM 8117 N N . GLY C 1 102 ? -52.177 -51.617 -56.094 1.00 10.70 95 GLY C N 1
ATOM 8118 C CA . GLY C 1 102 ? -51.094 -52.348 -55.442 1.00 9.66 95 GLY C CA 1
ATOM 8119 C C . GLY C 1 102 ? -50.090 -52.828 -56.464 1.00 9.91 95 GLY C C 1
ATOM 8120 O O . GLY C 1 102 ? -48.878 -52.721 -56.256 1.00 9.84 95 GLY C O 1
ATOM 8121 N N . ILE C 1 103 ? -50.610 -53.381 -57.555 1.00 10.42 96 ILE C N 1
ATOM 8122 C CA . ILE C 1 103 ? -49.758 -53.825 -58.648 1.00 11.34 96 ILE C CA 1
ATOM 8123 C C . ILE C 1 103 ? -48.945 -52.641 -59.144 1.00 11.82 96 ILE C C 1
ATOM 8124 O O . ILE C 1 103 ? -47.730 -52.759 -59.302 1.00 12.52 96 ILE C O 1
ATOM 8129 N N . ASP C 1 104 ? -49.612 -51.509 -59.362 1.00 11.35 97 ASP C N 1
ATOM 8130 C CA . ASP C 1 104 ? -48.949 -50.303 -59.860 1.00 11.25 97 ASP C CA 1
ATOM 8131 C C . ASP C 1 104 ? -47.775 -49.857 -58.987 1.00 10.34 97 ASP C C 1
ATOM 8132 O O . ASP C 1 104 ? -46.733 -49.432 -59.488 1.00 10.20 97 ASP C O 1
ATOM 8137 N N . HIS C 1 105 ? -47.969 -49.924 -57.675 1.00 8.99 98 HIS C N 1
ATOM 8138 C CA . HIS C 1 105 ? -46.961 -49.549 -56.691 1.00 9.22 98 HIS C CA 1
ATOM 8139 C C . HIS C 1 105 ? -45.670 -50.320 -56.900 1.00 9.19 98 HIS C C 1
ATOM 8140 O O . HIS C 1 105 ? -44.588 -49.741 -56.937 1.00 9.62 98 HIS C O 1
ATOM 8147 N N . TYR C 1 106 ? -45.792 -51.635 -57.029 1.00 9.17 99 TYR C N 1
ATOM 8148 C CA . TYR C 1 106 ? -44.600 -52.467 -57.138 1.00 8.61 99 TYR C CA 1
ATOM 8149 C C . TYR C 1 106 ? -43.946 -52.405 -58.514 1.00 8.59 99 TYR C C 1
ATOM 8150 O O . TYR C 1 106 ? -42.721 -52.470 -58.599 1.00 8.21 99 TYR C O 1
ATOM 8159 N N . VAL C 1 107 ? -44.744 -52.304 -59.577 1.00 8.75 100 VAL C N 1
ATOM 8160 C CA . VAL C 1 107 ? -44.204 -52.052 -60.914 1.00 9.47 100 VAL C CA 1
ATOM 8161 C C . VAL C 1 107 ? -43.335 -50.793 -60.877 1.00 9.24 100 VAL C C 1
ATOM 8162 O O . VAL C 1 107 ? -42.191 -50.803 -61.333 1.00 8.98 100 VAL C O 1
ATOM 8166 N N . LYS C 1 108 ? -43.864 -49.711 -60.307 1.00 8.99 101 LYS C N 1
ATOM 8167 C CA . LYS C 1 108 ? -43.095 -48.477 -60.216 1.00 8.99 101 LYS C CA 1
ATOM 8168 C C . LYS C 1 108 ? -41.836 -48.639 -59.369 1.00 8.38 101 LYS C C 1
ATOM 8169 O O . LYS C 1 108 ? -40.772 -48.132 -59.734 1.00 8.07 101 LYS C O 1
ATOM 8175 N N . PHE C 1 109 ? -41.959 -49.331 -58.237 1.00 7.80 102 PHE C N 1
ATOM 8176 C CA . PHE C 1 109 ? -40.816 -49.542 -57.348 1.00 7.61 102 PHE C CA 1
ATOM 8177 C C . PHE C 1 109 ? -39.695 -50.272 -58.091 1.00 7.34 102 PHE C C 1
ATOM 8178 O O . PHE C 1 109 ? -38.536 -49.870 -58.014 1.00 7.90 102 PHE C O 1
ATOM 8186 N N . VAL C 1 110 ? -40.029 -51.351 -58.792 1.00 6.71 103 VAL C N 1
ATOM 8187 C CA . VAL C 1 110 ? -39.039 -52.138 -59.521 1.00 7.09 103 VAL C CA 1
ATOM 8188 C C . VAL C 1 110 ? -38.387 -51.299 -60.621 1.00 7.32 103 VAL C C 1
ATOM 8189 O O . VAL C 1 110 ? -37.165 -51.318 -60.753 1.00 6.99 103 VAL C O 1
ATOM 8193 N N . ASP C 1 111 ? -39.179 -50.532 -61.363 1.00 8.12 104 ASP C N 1
ATOM 8194 C CA . ASP C 1 111 ? -38.624 -49.596 -62.341 1.00 9.61 104 ASP C CA 1
ATOM 8195 C C . ASP C 1 111 ? -37.655 -48.612 -61.691 1.00 9.46 104 ASP C C 1
ATOM 8196 O O . ASP C 1 111 ? -36.570 -48.352 -62.218 1.00 9.74 104 ASP C O 1
ATOM 8201 N N . ASP C 1 112 ? -38.038 -48.087 -60.532 1.00 9.62 105 ASP C N 1
ATOM 8202 C CA . ASP C 1 112 ? -37.179 -47.144 -59.816 1.00 9.49 105 ASP C CA 1
ATOM 8203 C C . ASP C 1 112 ? -35.887 -47.802 -59.324 1.00 8.54 105 ASP C C 1
ATOM 8204 O O . ASP C 1 112 ? -34.818 -47.204 -59.378 1.00 8.74 105 ASP C O 1
ATOM 8209 N N . LEU C 1 113 ? -35.972 -49.038 -58.843 1.00 7.88 106 LEU C N 1
ATOM 8210 C CA . LEU C 1 113 ? -34.784 -49.738 -58.366 1.00 8.07 106 LEU C CA 1
ATOM 8211 C C . LEU C 1 113 ? -33.798 -49.949 -59.501 1.00 8.50 106 LEU C C 1
ATOM 8212 O O . LEU C 1 113 ? -32.615 -49.648 -59.380 1.00 10.04 106 LEU C O 1
ATOM 8217 N N . LEU C 1 114 ? -34.328 -50.452 -60.613 1.00 9.67 107 LEU C N 1
ATOM 8218 C CA . LEU C 1 114 ? -33.541 -50.717 -61.807 1.00 10.68 107 LEU C CA 1
ATOM 8219 C C . LEU C 1 114 ? -32.925 -49.444 -62.392 1.00 10.91 107 LEU C C 1
ATOM 8220 O O . LEU C 1 114 ? -31.770 -49.463 -62.820 1.00 12.34 107 LEU C O 1
ATOM 8225 N N . ASP C 1 115 ? -33.669 -48.341 -62.368 1.00 11.94 108 ASP C N 1
ATOM 8226 C CA . ASP C 1 115 ? -33.174 -47.048 -62.843 1.00 12.32 108 ASP C CA 1
ATOM 8227 C C . ASP C 1 115 ? -31.958 -46.581 -62.043 1.00 12.27 108 ASP C C 1
ATOM 8228 O O . ASP C 1 115 ? -31.071 -45.909 -62.565 1.00 12.37 108 ASP C O 1
ATOM 8233 N N . ALA C 1 116 ? -31.933 -46.955 -60.767 1.00 11.07 109 ALA C N 1
ATOM 8234 C CA . ALA C 1 116 ? -30.843 -46.669 -59.848 1.00 11.03 109 ALA C CA 1
ATOM 8235 C C . ALA C 1 116 ? -29.777 -47.762 -59.863 1.00 11.34 109 ALA C C 1
ATOM 8236 O O . ALA C 1 116 ? -28.828 -47.730 -59.082 1.00 11.87 109 ALA C O 1
ATOM 8238 N N . GLY C 1 117 ? -29.937 -48.744 -60.742 1.00 10.65 110 GLY C N 1
ATOM 8239 C CA . GLY C 1 117 ? -28.947 -49.807 -60.878 1.00 10.25 110 GLY C CA 1
ATOM 8240 C C . GLY C 1 117 ? -28.943 -50.843 -59.764 1.00 9.86 110 GLY C C 1
ATOM 8241 O O . GLY C 1 117 ? -27.908 -51.442 -59.475 1.00 11.33 110 GLY C O 1
ATOM 8242 N N . ILE C 1 118 ? -30.103 -51.084 -59.161 1.00 9.53 111 ILE C N 1
ATOM 8243 C CA . ILE C 1 118 ? -30.250 -52.048 -58.070 1.00 9.06 111 ILE C CA 1
ATOM 8244 C C . ILE C 1 118 ? -31.132 -53.173 -58.595 1.00 9.86 111 ILE C C 1
ATOM 8245 O O . ILE C 1 118 ? -32.209 -52.906 -59.134 1.00 9.80 111 ILE C O 1
ATOM 8250 N N . THR C 1 119 ? -30.663 -54.409 -58.433 1.00 10.13 112 THR C N 1
ATOM 8251 C CA . THR C 1 119 ? -31.351 -55.598 -58.918 1.00 10.73 112 THR C CA 1
ATOM 8252 C C . THR C 1 119 ? -32.310 -56.123 -57.855 1.00 10.31 112 THR C C 1
ATOM 8253 O O . THR C 1 119 ? -31.883 -56.414 -56.737 1.00 10.14 112 THR C O 1
ATOM 8257 N N . PRO C 1 120 ? -33.603 -56.233 -58.187 1.00 10.08 113 PRO C N 1
ATOM 8258 C CA . PRO C 1 120 ? -34.539 -56.756 -57.192 1.00 10.74 113 PRO C CA 1
ATOM 8259 C C . PRO C 1 120 ? -34.477 -58.271 -57.027 1.00 10.72 113 PRO C C 1
ATOM 8260 O O . PRO C 1 120 ? -34.316 -59.003 -57.999 1.00 11.46 113 PRO C O 1
ATOM 8264 N N . PHE C 1 121 ? -34.549 -58.723 -55.780 1.00 10.17 114 PHE C N 1
ATOM 8265 C CA . PHE C 1 121 ? -34.714 -60.138 -55.461 1.00 9.93 114 PHE C CA 1
ATOM 8266 C C . PHE C 1 121 ? -36.028 -60.176 -54.695 1.00 9.45 114 PHE C C 1
ATOM 8267 O O . PHE C 1 121 ? -36.106 -59.689 -53.562 1.00 9.44 114 PHE C O 1
ATOM 8275 N N . ILE C 1 122 ? -37.060 -60.754 -55.301 1.00 8.92 115 ILE C N 1
ATOM 8276 C CA . ILE C 1 122 ? -38.407 -60.575 -54.772 1.00 8.49 115 ILE C CA 1
ATOM 8277 C C . ILE C 1 122 ? -39.055 -61.806 -54.151 1.00 7.98 115 ILE C C 1
ATOM 8278 O O . ILE C 1 122 ? -39.215 -62.823 -54.831 1.00 8.66 115 ILE C O 1
ATOM 8283 N N . THR C 1 123 ? -39.460 -61.674 -52.890 1.00 8.24 116 THR C N 1
ATOM 8284 C CA . THR C 1 123 ? -40.152 -62.735 -52.156 1.00 8.61 116 THR C CA 1
ATOM 8285 C C . THR C 1 123 ? -41.656 -62.561 -52.345 1.00 8.29 116 THR C C 1
ATOM 8286 O O . THR C 1 123 ? -42.176 -61.490 -52.059 1.00 7.88 116 THR C O 1
ATOM 8290 N N . LEU C 1 124 ? -42.345 -63.601 -52.807 1.00 8.46 117 LEU C N 1
ATOM 8291 C CA . LEU C 1 124 ? -43.792 -63.558 -53.013 1.00 7.76 117 LEU C CA 1
ATOM 8292 C C . LEU C 1 124 ? -44.554 -63.703 -51.694 1.00 8.48 117 LEU C C 1
ATOM 8293 O O . LEU C 1 124 ? -45.536 -62.998 -51.470 1.00 9.39 117 LEU C O 1
ATOM 8298 N N . PHE C 1 125 ? -44.079 -64.591 -50.824 1.00 8.07 118 PHE C N 1
ATOM 8299 C CA . PHE C 1 125 ? -44.759 -64.873 -49.561 1.00 7.93 118 PHE C CA 1
ATOM 8300 C C . PHE C 1 125 ? -43.837 -64.750 -48.358 1.00 7.86 118 PHE C C 1
ATOM 8301 O O . PHE C 1 125 ? -42.980 -65.607 -48.127 1.00 7.78 118 PHE C O 1
ATOM 8309 N N . HIS C 1 126 ? -44.020 -63.676 -47.598 1.00 7.78 119 HIS C N 1
ATOM 8310 C CA . HIS C 1 126 ? -43.216 -63.473 -46.402 1.00 9.04 119 HIS C CA 1
ATOM 8311 C C . HIS C 1 126 ? -44.167 -63.391 -45.211 1.00 9.77 119 HIS C C 1
ATOM 8312 O O . HIS C 1 126 ? -44.196 -62.390 -44.493 1.00 10.60 119 HIS C O 1
ATOM 8319 N N . TRP C 1 127 ? -44.955 -64.456 -45.075 1.00 9.82 120 TRP C N 1
ATOM 8320 C CA . TRP C 1 127 ? -45.813 -64.809 -43.937 1.00 10.13 120 TRP C CA 1
ATOM 8321 C C . TRP C 1 127 ? -47.165 -64.126 -43.892 1.00 10.81 120 TRP C C 1
ATOM 8322 O O . TRP C 1 127 ? -48.024 -64.540 -43.111 1.00 12.20 120 TRP C O 1
ATOM 8333 N N . ASP C 1 128 ? -47.329 -63.073 -44.689 1.00 11.15 121 ASP C N 1
ATOM 8334 C CA . ASP C 1 128 ? -48.529 -62.248 -44.658 1.00 11.30 121 ASP C CA 1
ATOM 8335 C C . ASP C 1 128 ? -49.679 -62.778 -45.519 1.00 11.23 121 ASP C C 1
ATOM 8336 O O . ASP C 1 128 ? -50.167 -62.070 -46.409 1.00 12.00 121 ASP C O 1
ATOM 8341 N N . LEU C 1 129 ? -50.136 -63.998 -45.224 1.00 10.76 122 LEU C N 1
ATOM 8342 C CA . LEU C 1 129 ? -51.278 -64.599 -45.916 1.00 10.43 122 LEU C CA 1
ATOM 8343 C C . LEU C 1 129 ? -52.493 -63.675 -45.823 1.00 9.91 122 LEU C C 1
ATOM 8344 O O . LEU C 1 129 ? -52.760 -63.179 -44.735 1.00 10.41 122 LEU C O 1
ATOM 8349 N N . PRO C 1 130 ? -53.236 -63.450 -46.925 1.00 10.03 123 PRO C N 1
ATOM 8350 C CA . PRO C 1 130 ? -54.448 -62.642 -46.785 1.00 10.13 123 PRO C CA 1
ATOM 8351 C C . PRO C 1 130 ? -55.425 -63.327 -45.835 1.00 10.45 123 PRO C C 1
ATOM 8352 O O . PRO C 1 130 ? -55.662 -64.541 -45.936 1.00 10.11 123 PRO C O 1
ATOM 8356 N N . GLU C 1 131 ? -55.967 -62.550 -44.902 1.00 10.47 124 GLU C N 1
ATOM 8357 C CA . GLU C 1 131 ? -56.925 -63.057 -43.932 1.00 10.92 124 GLU C CA 1
ATOM 8358 C C . GLU C 1 131 ? -58.166 -63.640 -44.612 1.00 10.90 124 GLU C C 1
ATOM 8359 O O . GLU C 1 131 ? -58.738 -64.589 -44.100 1.00 11.11 124 GLU C O 1
ATOM 8365 N N . GLY C 1 132 ? -58.567 -63.107 -45.766 1.00 11.40 125 GLY C N 1
ATOM 8366 C CA . GLY C 1 132 ? -59.709 -63.656 -46.508 1.00 11.14 125 GLY C CA 1
ATOM 8367 C C . GLY C 1 132 ? -59.569 -65.142 -46.806 1.00 10.96 125 GLY C C 1
ATOM 8368 O O . GLY C 1 132 ? -60.551 -65.886 -46.752 1.00 12.15 125 GLY C O 1
ATOM 8369 N N . LEU C 1 133 ? -58.349 -65.580 -47.109 1.00 9.83 126 LEU C N 1
ATOM 8370 C CA . LEU C 1 133 ? -58.071 -66.976 -47.431 1.00 10.36 126 LEU C CA 1
ATOM 8371 C C . LEU C 1 133 ? -58.093 -67.837 -46.172 1.00 10.27 126 LEU C C 1
ATOM 8372 O O . LEU C 1 133 ? -58.557 -68.980 -46.203 1.00 10.82 126 LEU C O 1
ATOM 8377 N N . HIS C 1 134 ? -57.565 -67.294 -45.079 1.00 11.41 127 HIS C N 1
ATOM 8378 C CA . HIS C 1 134 ? -57.600 -67.969 -43.780 1.00 11.35 127 HIS C CA 1
ATOM 8379 C C . HIS C 1 134 ? -59.049 -68.221 -43.362 1.00 11.77 127 HIS C C 1
ATOM 8380 O O . HIS C 1 134 ? -59.396 -69.318 -42.917 1.00 11.56 127 HIS C O 1
ATOM 8387 N N . GLN C 1 135 ? -59.887 -67.201 -43.525 1.00 11.49 128 GLN C N 1
ATOM 8388 C CA . GLN C 1 135 ? -61.309 -67.313 -43.226 1.00 12.08 128 GLN C CA 1
ATOM 8389 C C . GLN C 1 135 ? -62.117 -68.162 -44.200 1.00 12.02 128 GLN C C 1
ATOM 8390 O O . GLN C 1 135 ? -63.070 -68.823 -43.786 1.00 12.64 128 GLN C O 1
ATOM 8396 N N . ARG C 1 136 ? -61.750 -68.136 -45.478 1.00 11.43 129 ARG C N 1
ATOM 8397 C CA . ARG C 1 136 ? -62.511 -68.830 -46.506 1.00 11.45 129 ARG C CA 1
ATOM 8398 C C . ARG C 1 136 ? -62.407 -70.341 -46.391 1.00 10.92 129 ARG C C 1
ATOM 8399 O O . ARG C 1 136 ? -63.422 -71.035 -46.465 1.00 11.08 129 ARG C O 1
ATOM 8407 N N . TYR C 1 137 ? -61.191 -70.837 -46.190 1.00 10.39 130 TYR C N 1
ATOM 8408 C CA . TYR C 1 137 ? -60.961 -72.272 -46.258 1.00 10.64 130 TYR C CA 1
ATOM 8409 C C . TYR C 1 137 ? -59.847 -72.788 -45.346 1.00 10.37 130 TYR C C 1
ATOM 8410 O O . TYR C 1 137 ? -59.378 -73.916 -45.509 1.00 11.28 130 TYR C O 1
ATOM 8419 N N . GLY C 1 138 ? -59.441 -71.975 -44.377 1.00 10.69 131 GLY C N 1
ATOM 8420 C CA . GLY C 1 138 ? -58.353 -72.365 -43.487 1.00 11.40 131 GLY C CA 1
ATOM 8421 C C . GLY C 1 138 ? -56.943 -72.065 -43.965 1.00 10.79 131 GLY C C 1
ATOM 8422 O O . GLY C 1 138 ? -55.968 -72.567 -43.390 1.00 11.27 131 GLY C O 1
ATOM 8423 N N . GLY C 1 139 ? -56.837 -71.242 -45.003 1.00 10.21 132 GLY C N 1
ATOM 8424 C CA . GLY C 1 139 ? -55.540 -70.760 -45.485 1.00 9.88 132 GLY C CA 1
ATOM 8425 C C . GLY C 1 139 ? -54.554 -71.870 -45.794 1.00 9.17 132 GLY C C 1
ATOM 8426 O O . GLY C 1 139 ? -54.837 -72.729 -46.617 1.00 9.30 132 GLY C O 1
ATOM 8427 N N . LEU C 1 140 ? -53.404 -71.821 -45.125 1.00 9.32 133 LEU C N 1
ATOM 8428 C CA . LEU C 1 140 ? -52.297 -72.736 -45.348 1.00 9.26 133 LEU C CA 1
ATOM 8429 C C . LEU C 1 140 ? -52.624 -74.186 -45.033 1.00 10.02 133 LEU C C 1
ATOM 8430 O O . LEU C 1 140 ? -51.877 -75.086 -45.417 1.00 10.17 133 LEU C O 1
ATOM 8435 N N . LEU C 1 141 ? -53.721 -74.406 -44.317 1.00 11.22 134 LEU C N 1
ATOM 8436 C CA . LEU C 1 141 ? -54.132 -75.769 -43.993 1.00 11.40 134 LEU C CA 1
ATOM 8437 C C . LEU C 1 141 ? -54.773 -76.515 -45.156 1.00 11.90 134 LEU C C 1
ATOM 8438 O O . LEU C 1 141 ? -54.915 -77.737 -45.124 1.00 10.70 134 LEU C O 1
ATOM 8443 N N . ASN C 1 142 ? -55.152 -75.782 -46.194 1.00 11.38 135 ASN C N 1
ATOM 8444 C CA . ASN C 1 142 ? -55.922 -76.387 -47.266 1.00 11.41 135 ASN C CA 1
ATOM 8445 C C . ASN C 1 142 ? -55.050 -76.883 -48.411 1.00 11.78 135 ASN C C 1
ATOM 8446 O O . ASN C 1 142 ? -54.496 -76.082 -49.163 1.00 11.87 135 ASN C O 1
ATOM 8451 N N . ARG C 1 143 ? -54.975 -78.206 -48.527 1.00 10.80 136 ARG C N 1
ATOM 8452 C CA . ARG C 1 143 ? -54.136 -78.890 -49.504 1.00 11.26 136 ARG C CA 1
ATOM 8453 C C . ARG C 1 143 ? -54.517 -78.620 -50.956 1.00 11.76 136 ARG C C 1
ATOM 8454 O O . ARG C 1 143 ? -53.666 -78.708 -51.844 1.00 12.02 136 ARG C O 1
ATOM 8462 N N . THR C 1 144 ? -55.780 -78.297 -51.213 1.00 12.51 137 THR C N 1
ATOM 8463 C CA . THR C 1 144 ? -56.204 -78.069 -52.591 1.00 12.95 137 THR C CA 1
ATOM 8464 C C . THR C 1 144 ? -56.345 -76.585 -52.924 1.00 11.69 137 THR C C 1
ATOM 8465 O O . THR C 1 144 ? -55.837 -76.107 -53.947 1.00 11.98 137 THR C O 1
ATOM 8469 N N . GLU C 1 145 ? -57.055 -75.862 -52.065 1.00 10.43 138 GLU C N 1
ATOM 8470 C CA . GLU C 1 145 ? -57.317 -74.451 -52.294 1.00 10.06 138 GLU C CA 1
ATOM 8471 C C . GLU C 1 145 ? -56.078 -73.566 -52.216 1.00 9.44 138 GLU C C 1
ATOM 8472 O O . GLU C 1 145 ? -55.902 -72.695 -53.074 1.00 9.66 138 GLU C O 1
ATOM 8478 N N . PHE C 1 146 ? -55.213 -73.799 -51.229 1.00 8.70 139 PHE C N 1
ATOM 8479 C CA . PHE C 1 146 ? -54.046 -72.928 -51.077 1.00 8.51 139 PHE C CA 1
ATOM 8480 C C . PHE C 1 146 ? -53.072 -72.912 -52.263 1.00 8.39 139 PHE C C 1
ATOM 8481 O O . PHE C 1 146 ? -52.719 -71.833 -52.736 1.00 8.45 139 PHE C O 1
ATOM 8489 N N . PRO C 1 147 ? -52.664 -74.082 -52.779 1.00 8.89 140 PRO C N 1
ATOM 8490 C CA . PRO C 1 147 ? -51.769 -74.110 -53.937 1.00 9.02 140 PRO C CA 1
ATOM 8491 C C . PRO C 1 147 ? -52.387 -73.455 -55.172 1.00 9.10 140 PRO C C 1
ATOM 8492 O O . PRO C 1 147 ? -51.675 -72.761 -55.894 1.00 9.43 140 PRO C O 1
ATOM 8496 N N . LEU C 1 148 ? -53.685 -73.652 -55.402 1.00 9.04 141 LEU C N 1
ATOM 8497 C CA . LEU C 1 148 ? -54.370 -72.964 -56.498 1.00 8.83 141 LEU C CA 1
ATOM 8498 C C . LEU C 1 148 ? -54.311 -71.443 -56.357 1.00 8.34 141 LEU C C 1
ATOM 8499 O O . LEU C 1 148 ? -54.011 -70.740 -57.324 1.00 9.04 141 LEU C O 1
ATOM 8504 N N . ASP C 1 149 ? -54.596 -70.928 -55.162 1.00 7.33 142 ASP C N 1
ATOM 8505 C CA . ASP C 1 149 ? -54.546 -69.477 -54.969 1.00 6.93 142 ASP C CA 1
ATOM 8506 C C . ASP C 1 149 ? -53.126 -68.935 -54.991 1.00 7.14 142 ASP C C 1
ATOM 8507 O O . ASP C 1 149 ? -52.890 -67.849 -55.533 1.00 6.92 142 ASP C O 1
ATOM 8512 N N . PHE C 1 150 ? -52.177 -69.709 -54.465 1.00 6.79 143 PHE C N 1
ATOM 8513 C CA . PHE C 1 150 ? -50.787 -69.245 -54.504 1.00 6.96 143 PHE C CA 1
ATOM 8514 C C . PHE C 1 150 ? -50.267 -69.166 -55.933 1.00 7.44 143 PHE C C 1
ATOM 8515 O O . PHE C 1 150 ? -49.683 -68.144 -56.299 1.00 7.92 143 PHE C O 1
ATOM 8523 N N . GLU C 1 151 ? -50.512 -70.206 -56.724 1.00 7.86 144 GLU C N 1
ATOM 8524 C CA . GLU C 1 151 ? -50.082 -70.190 -58.129 1.00 8.93 144 GLU C CA 1
ATOM 8525 C C . GLU C 1 151 ? -50.666 -69.006 -58.889 1.00 8.83 144 GLU C C 1
ATOM 8526 O O . GLU C 1 151 ? -49.965 -68.383 -59.693 1.00 9.14 144 GLU C O 1
ATOM 8532 N N . ASN C 1 152 ? -51.940 -68.713 -58.628 1.00 8.17 145 ASN C N 1
ATOM 8533 C CA . ASN C 1 152 ? -52.626 -67.608 -59.288 1.00 8.45 145 ASN C CA 1
ATOM 8534 C C . ASN C 1 152 ? -51.931 -66.298 -58.959 1.00 8.36 145 ASN C C 1
ATOM 8535 O O . ASN C 1 152 ? -51.608 -65.535 -59.862 1.00 7.25 145 ASN C O 1
ATOM 8540 N N . TYR C 1 153 ? -51.722 -66.047 -57.667 1.00 8.13 146 TYR C N 1
ATOM 8541 C CA . TYR C 1 153 ? -50.996 -64.875 -57.166 1.00 8.22 146 TYR C CA 1
ATOM 8542 C C . TYR C 1 153 ? -49.607 -64.753 -57.792 1.00 8.11 146 TYR C C 1
ATOM 8543 O O . TYR C 1 153 ? -49.238 -63.688 -58.301 1.00 7.23 146 TYR C O 1
ATOM 8552 N N . ALA C 1 154 ? -48.858 -65.852 -57.797 1.00 7.12 147 ALA C N 1
ATOM 8553 C CA . ALA C 1 154 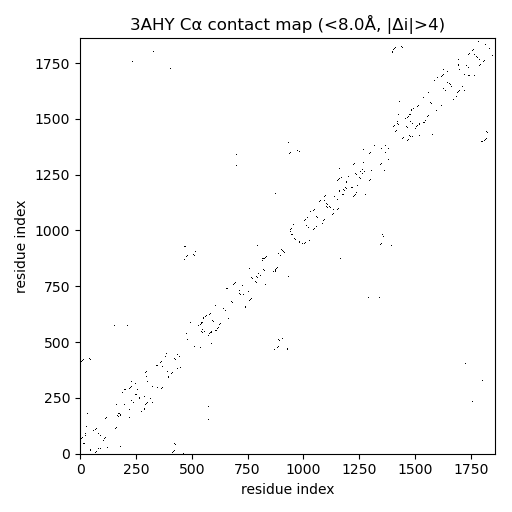? -47.532 -65.847 -58.407 1.00 7.54 147 ALA C CA 1
ATOM 8554 C C . ALA C 1 154 ? -47.598 -65.409 -59.870 1.00 7.73 147 ALA C C 1
ATOM 8555 O O . ALA C 1 154 ? -46.806 -64.571 -60.306 1.00 8.23 147 ALA C O 1
ATOM 8557 N N . ARG C 1 155 ? -48.549 -65.963 -60.618 1.00 6.80 148 ARG C N 1
ATOM 8558 C CA . ARG C 1 155 ? -48.703 -65.593 -62.023 1.00 7.51 148 ARG C CA 1
ATOM 8559 C C . ARG C 1 155 ? -49.039 -64.114 -62.219 1.00 8.26 148 ARG C C 1
ATOM 8560 O O . ARG C 1 155 ? -48.553 -63.472 -63.168 1.00 7.92 148 ARG C O 1
ATOM 8568 N N . VAL C 1 156 ? -49.888 -63.573 -61.346 1.00 7.67 149 VAL C N 1
ATOM 8569 C CA . VAL C 1 156 ? -50.184 -62.141 -61.390 1.00 8.36 149 VAL C CA 1
ATOM 8570 C C . VAL C 1 156 ? -48.894 -61.317 -61.290 1.00 8.53 149 VAL C C 1
ATOM 8571 O O . VAL C 1 156 ? -48.651 -60.428 -62.111 1.00 8.74 149 VAL C O 1
ATOM 8575 N N . MET C 1 157 ? -48.046 -61.654 -60.323 1.00 7.76 150 MET C N 1
ATOM 8576 C CA . MET C 1 157 ? -46.764 -60.970 -60.177 1.00 8.26 150 MET C CA 1
ATOM 8577 C C . MET C 1 157 ? -45.790 -61.232 -61.322 1.00 8.60 150 MET C C 1
ATOM 8578 O O . MET C 1 157 ? -45.069 -60.333 -61.750 1.00 8.18 150 MET C O 1
ATOM 8583 N N . PHE C 1 158 ? -45.734 -62.465 -61.817 1.00 8.94 151 PHE C N 1
ATOM 8584 C CA . PHE C 1 158 ? -44.835 -62.708 -62.939 1.00 9.25 151 PHE C CA 1
ATOM 8585 C C . PHE C 1 158 ? -45.210 -61.855 -64.158 1.00 10.22 151 PHE C C 1
ATOM 8586 O O . PHE C 1 158 ? -44.331 -61.336 -64.857 1.00 10.19 151 PHE C O 1
ATOM 8594 N N . ARG C 1 159 ? -46.515 -61.730 -64.398 1.00 9.22 152 ARG C N 1
ATOM 8595 C CA . ARG C 1 159 ? -47.030 -60.959 -65.519 1.00 10.55 152 ARG C CA 1
ATOM 8596 C C . ARG C 1 159 ? -46.769 -59.473 -65.275 1.00 10.04 152 ARG C C 1
ATOM 8597 O O . ARG C 1 159 ? -46.417 -58.739 -66.209 1.00 11.70 152 ARG C O 1
ATOM 8605 N N . ALA C 1 160 ? -46.949 -59.043 -64.031 1.00 9.15 153 ALA C N 1
ATOM 8606 C CA . ALA C 1 160 ? -46.821 -57.616 -63.714 1.00 8.85 153 ALA C CA 1
ATOM 8607 C C . ALA C 1 160 ? -45.383 -57.095 -63.708 1.00 8.75 153 ALA C C 1
ATOM 8608 O O . ALA C 1 160 ? -45.152 -55.911 -63.975 1.00 9.35 153 ALA C O 1
ATOM 8610 N N . LEU C 1 161 ? -44.432 -57.967 -63.371 1.00 9.34 154 LEU C N 1
ATOM 8611 C CA . LEU C 1 161 ? -43.027 -57.590 -63.209 1.00 9.68 154 LEU C CA 1
ATOM 8612 C C . LEU C 1 161 ? -42.083 -58.392 -64.120 1.00 10.19 154 LEU C C 1
ATOM 8613 O O . LEU C 1 161 ? -41.213 -59.132 -63.646 1.00 10.88 154 LEU C O 1
ATOM 8618 N N . PRO C 1 162 ? -42.240 -58.254 -65.446 1.00 10.17 155 PRO C N 1
ATOM 8619 C CA . PRO C 1 162 ? -41.376 -59.039 -66.328 1.00 10.88 155 PRO C CA 1
ATOM 8620 C C . PRO C 1 162 ? -39.903 -58.630 -66.283 1.00 11.25 155 PRO C C 1
ATOM 8621 O O . PRO C 1 162 ? -39.058 -59.389 -66.762 1.00 12.43 155 PRO C O 1
ATOM 8625 N N . LYS C 1 163 ? -39.585 -57.457 -65.736 1.00 10.61 156 LYS C N 1
ATOM 8626 C CA . LYS C 1 163 ? -38.180 -57.049 -65.608 1.00 10.34 156 LYS C CA 1
ATOM 8627 C C . LYS C 1 163 ? -37.419 -57.770 -64.490 1.00 10.50 156 LYS C C 1
ATOM 8628 O O . LYS C 1 163 ? -36.185 -57.731 -64.443 1.00 10.54 156 LYS C O 1
ATOM 8634 N N . VAL C 1 164 ? -38.154 -58.386 -63.570 1.00 9.68 157 VAL C N 1
ATOM 8635 C CA . VAL C 1 164 ? -37.559 -59.111 -62.444 1.00 9.85 157 VAL C CA 1
ATOM 8636 C C . VAL C 1 164 ? -36.986 -60.433 -62.947 1.00 9.61 157 VAL C C 1
ATOM 8637 O O . VAL C 1 164 ? -37.559 -61.044 -63.849 1.00 10.52 157 VAL C O 1
ATOM 8641 N N . ARG C 1 165 ? -35.820 -60.819 -62.437 1.00 10.21 158 ARG C N 1
ATOM 8642 C CA . ARG C 1 165 ? -35.174 -62.074 -62.838 1.00 11.09 158 ARG C CA 1
ATOM 8643 C C . ARG C 1 165 ? -34.878 -62.985 -61.655 1.00 10.50 158 ARG C C 1
ATOM 8644 O O . ARG C 1 165 ? -34.522 -64.150 -61.825 1.00 11.37 158 ARG C O 1
ATOM 8652 N N . ASN C 1 166 ? -35.043 -62.473 -60.441 1.00 10.13 159 ASN C N 1
ATOM 8653 C CA . ASN C 1 166 ? -34.706 -63.258 -59.262 1.00 10.21 159 ASN C CA 1
ATOM 8654 C C . ASN C 1 166 ? -35.911 -63.323 -58.341 1.00 9.56 159 ASN C C 1
ATOM 8655 O O . ASN C 1 166 ? -36.290 -62.303 -57.765 1.00 9.77 159 ASN C O 1
ATOM 8660 N N . TRP C 1 167 ? -36.510 -64.511 -58.271 1.00 8.18 160 TRP C N 1
ATOM 8661 C CA . TRP C 1 167 ? -37.745 -64.744 -57.535 1.00 8.46 160 TRP C CA 1
ATOM 8662 C C . TRP C 1 167 ? -37.570 -65.740 -56.397 1.00 7.91 160 TRP C C 1
ATOM 8663 O O . TRP C 1 167 ? -36.830 -66.721 -56.512 1.00 7.77 160 TRP C O 1
ATOM 8674 N N . ILE C 1 168 ? -38.261 -65.435 -55.304 1.00 8.22 161 ILE C N 1
ATOM 8675 C CA . ILE C 1 168 ? -38.380 -66.324 -54.149 1.00 6.83 161 ILE C CA 1
ATOM 8676 C C . ILE C 1 168 ? -39.858 -66.595 -53.886 1.00 6.83 161 ILE C C 1
ATOM 8677 O O . ILE C 1 168 ? -40.667 -65.666 -53.870 1.00 7.66 161 ILE C O 1
ATOM 8682 N N . THR C 1 169 ? -40.213 -67.869 -53.731 1.00 7.05 162 THR C N 1
ATOM 8683 C CA . THR C 1 169 ? -41.591 -68.249 -53.442 1.00 7.38 162 THR C CA 1
ATOM 8684 C C . THR C 1 169 ? -41.964 -67.926 -51.994 1.00 7.62 162 THR C C 1
ATOM 8685 O O . THR C 1 169 ? -42.746 -66.993 -51.746 1.00 8.77 162 THR C O 1
ATOM 8689 N N . PHE C 1 170 ? -41.402 -68.676 -51.049 1.00 7.21 163 PHE C N 1
ATOM 8690 C CA . PHE C 1 170 ? -41.717 -68.497 -49.638 1.00 6.22 163 PHE C CA 1
ATOM 8691 C C . PHE C 1 170 ? -40.461 -68.168 -48.855 1.00 6.99 163 PHE C C 1
ATOM 8692 O O . PHE C 1 170 ? -39.399 -68.710 -49.128 1.00 7.54 163 PHE C O 1
ATOM 8700 N N . ASN C 1 171 ? -40.604 -67.298 -47.861 1.00 7.86 164 ASN C N 1
ATOM 8701 C CA . ASN C 1 171 ? -39.541 -67.039 -46.889 1.00 7.17 164 ASN C CA 1
ATOM 8702 C C . ASN C 1 171 ? -39.805 -67.914 -45.667 1.00 8.02 164 ASN C C 1
ATOM 8703 O O . ASN C 1 171 ? -40.840 -67.778 -45.022 1.00 9.09 164 ASN C O 1
ATOM 8708 N N . GLU C 1 172 ? -38.879 -68.818 -45.351 1.00 7.87 165 GLU C N 1
ATOM 8709 C CA . GLU C 1 172 ? -38.911 -69.546 -44.085 1.00 7.87 165 GLU C CA 1
ATOM 8710 C C . GLU C 1 172 ? -40.241 -70.244 -43.776 1.00 7.38 165 GLU C C 1
ATOM 8711 O O . GLU C 1 172 ? -40.918 -69.903 -42.791 1.00 7.01 165 GLU C O 1
ATOM 8717 N N . PRO C 1 173 ? -40.610 -71.227 -44.608 1.00 6.90 166 PRO C N 1
ATOM 8718 C CA . PRO C 1 173 ? -41.834 -71.993 -44.357 1.00 8.12 166 PRO C CA 1
ATOM 8719 C C . PRO C 1 173 ? -41.905 -72.610 -42.959 1.00 8.22 166 PRO C C 1
ATOM 8720 O O . PRO C 1 173 ? -42.999 -72.721 -42.411 1.00 8.42 166 PRO C O 1
ATOM 8724 N N . LEU C 1 174 ? -40.776 -73.007 -42.377 1.00 7.54 167 LEU C N 1
ATOM 8725 C CA . LEU C 1 174 ? -40.794 -73.506 -40.997 1.00 8.12 167 LEU C CA 1
ATOM 8726 C C . LEU C 1 174 ? -41.451 -72.498 -40.051 1.00 8.68 167 LEU C C 1
ATOM 8727 O O . LEU C 1 174 ? -42.175 -72.896 -39.144 1.00 9.55 167 LEU C O 1
ATOM 8732 N N . CYS C 1 175 ? -41.159 -71.211 -40.221 1.00 8.69 168 CYS C N 1
ATOM 8733 C CA . CYS C 1 175 ? -41.705 -70.177 -39.342 1.00 10.02 168 CYS C CA 1
ATOM 8734 C C . CYS C 1 175 ? -43.215 -70.033 -39.496 1.00 10.16 168 CYS C C 1
ATOM 8735 O O . CYS C 1 175 ? -43.939 -69.804 -38.524 1.00 10.80 168 CYS C O 1
ATOM 8738 N N . SER C 1 176 ? -43.683 -70.194 -40.727 1.00 9.44 169 SER C N 1
ATOM 8739 C CA . SER C 1 176 ? -45.116 -70.189 -41.012 1.00 9.13 169 SER C CA 1
ATOM 8740 C C . SER C 1 176 ? -45.766 -71.400 -40.351 1.00 9.94 169 SER C C 1
ATOM 8741 O O . SER C 1 176 ? -46.883 -71.319 -39.835 1.00 11.52 169 SER C O 1
ATOM 8744 N N . ALA C 1 177 ? -45.056 -72.524 -40.369 1.00 9.11 170 ALA C N 1
ATOM 8745 C CA . ALA C 1 177 ? -45.645 -73.769 -39.876 1.00 9.56 170 ALA C CA 1
ATOM 8746 C C . ALA C 1 177 ? -45.597 -74.016 -38.371 1.00 10.36 170 ALA C C 1
ATOM 8747 O O . ALA C 1 177 ? -46.627 -74.280 -37.761 1.00 10.57 170 ALA C O 1
ATOM 8749 N N . ILE C 1 178 ? -44.407 -73.998 -37.775 1.00 11.43 171 ILE C N 1
ATOM 8750 C CA . ILE C 1 178 ? -44.280 -74.327 -36.355 1.00 11.53 171 ILE C CA 1
ATOM 8751 C C . ILE C 1 178 ? -44.766 -73.220 -35.414 1.00 11.77 171 ILE C C 1
ATOM 8752 O O . ILE C 1 178 ? -45.693 -73.458 -34.641 1.00 11.70 171 ILE C O 1
ATOM 8757 N N . PRO C 1 179 ? -44.166 -72.017 -35.479 1.00 11.73 172 PRO C N 1
ATOM 8758 C CA . PRO C 1 179 ? -44.706 -70.935 -34.657 1.00 11.50 172 PRO C CA 1
ATOM 8759 C C . PRO C 1 179 ? -46.162 -70.600 -34.982 1.00 11.25 172 PRO C C 1
ATOM 8760 O O . PRO C 1 179 ? -46.912 -70.223 -34.075 1.00 10.85 172 PRO C O 1
ATOM 8764 N N . GLY C 1 180 ? -46.577 -70.799 -36.233 1.00 10.26 173 GLY C N 1
ATOM 8765 C CA . GLY C 1 180 ? -47.939 -70.424 -36.619 1.00 10.38 173 GLY C CA 1
ATOM 8766 C C . GLY C 1 180 ? -49.027 -71.406 -36.226 1.00 11.13 173 GLY C C 1
ATOM 8767 O O . GLY C 1 180 ? -50.167 -71.025 -35.957 1.00 11.25 173 GLY C O 1
ATOM 8768 N N . TYR C 1 181 ? -48.676 -72.688 -36.212 1.00 11.20 174 TYR C N 1
ATOM 8769 C CA . TYR C 1 181 ? -49.666 -73.751 -36.061 1.00 11.51 174 TYR C CA 1
ATOM 8770 C C . TYR C 1 181 ? -49.304 -74.777 -34.988 1.00 12.09 174 TYR C C 1
ATOM 8771 O O . TYR C 1 181 ? -50.141 -75.612 -34.640 1.00 12.55 174 TYR C O 1
ATOM 8780 N N . GLY C 1 182 ? -48.078 -74.697 -34.473 1.00 12.36 175 GLY C N 1
ATOM 8781 C CA . GLY C 1 182 ? -47.593 -75.574 -33.407 1.00 12.91 175 GLY C CA 1
ATOM 8782 C C . GLY C 1 182 ? -47.611 -74.871 -32.062 1.00 13.20 175 GLY C C 1
ATOM 8783 O O . GLY C 1 182 ? -48.355 -75.263 -31.162 1.00 13.59 175 GLY C O 1
ATOM 8784 N N . SER C 1 183 ? -46.818 -73.813 -31.924 1.00 13.04 176 SER C N 1
ATOM 8785 C CA . SER C 1 183 ? -46.726 -73.080 -30.666 1.00 13.79 176 SER C CA 1
ATOM 8786 C C . SER C 1 183 ? -47.674 -71.889 -30.548 1.00 13.92 176 SER C C 1
ATOM 8787 O O . SER C 1 183 ? -47.930 -71.424 -29.442 1.00 14.77 176 SER C O 1
ATOM 8790 N N . GLY C 1 184 ? -48.183 -71.386 -31.667 1.00 13.34 177 GLY C N 1
ATOM 8791 C CA . GLY C 1 184 ? -49.100 -70.242 -31.645 1.00 13.20 177 GLY C CA 1
ATOM 8792 C C . GLY C 1 184 ? -48.428 -68.905 -31.387 1.00 13.43 177 GLY C C 1
ATOM 8793 O O . GLY C 1 184 ? -49.089 -67.892 -31.149 1.00 13.57 177 GLY C O 1
ATOM 8794 N N . THR C 1 185 ? -47.104 -68.871 -31.438 1.00 13.49 178 THR C N 1
ATOM 8795 C CA . THR C 1 185 ? -46.395 -67.617 -31.178 1.00 13.66 178 THR C CA 1
ATOM 8796 C C . THR C 1 185 ? -46.451 -66.640 -32.353 1.00 12.58 178 THR C C 1
ATOM 8797 O O . THR C 1 185 ? -46.287 -65.435 -32.148 1.00 11.69 178 THR C O 1
ATOM 8801 N N . PHE C 1 186 ? -46.648 -67.159 -33.565 1.00 11.68 179 PHE C N 1
ATOM 8802 C CA . PHE C 1 186 ? -46.783 -66.360 -34.786 1.00 11.19 179 PHE C CA 1
ATOM 8803 C C . PHE C 1 186 ? -48.184 -66.544 -35.363 1.00 11.06 179 PHE C C 1
ATOM 8804 O O . PHE C 1 186 ? -48.881 -67.497 -35.021 1.00 11.46 179 PHE C O 1
ATOM 8812 N N . ALA C 1 187 ? -48.608 -65.620 -36.224 1.00 11.01 180 ALA C N 1
ATOM 8813 C CA . ALA C 1 187 ? -49.909 -65.727 -36.879 1.00 9.96 180 ALA C CA 1
ATOM 8814 C C . ALA C 1 187 ? -50.011 -67.054 -37.633 1.00 10.38 180 ALA C C 1
ATOM 8815 O O . ALA C 1 187 ? -49.020 -67.517 -38.195 1.00 9.48 180 ALA C O 1
ATOM 8817 N N . PRO C 1 188 ? -51.194 -67.692 -37.627 1.00 10.63 181 PRO C N 1
ATOM 8818 C CA . PRO C 1 188 ? -52.461 -67.296 -37.007 1.00 11.49 181 PRO C CA 1
ATOM 8819 C C . PRO C 1 188 ? -52.640 -67.618 -35.521 1.00 12.34 181 PRO C C 1
ATOM 8820 O O . PRO C 1 188 ? -53.749 -67.491 -35.006 1.00 13.27 181 PRO C O 1
ATOM 8824 N N . GLY C 1 189 ? -51.599 -68.106 -34.858 1.00 12.00 182 GLY C N 1
ATOM 8825 C CA . GLY C 1 189 ? -51.649 -68.328 -33.420 1.00 12.89 182 GLY C CA 1
ATOM 8826 C C . GLY C 1 189 ? -52.312 -69.631 -33.025 1.00 13.78 182 GLY C C 1
ATOM 8827 O O . GLY C 1 189 ? -52.874 -69.753 -31.931 1.00 13.54 182 GLY C O 1
ATOM 8828 N N . ARG C 1 190 ? -52.239 -70.608 -33.922 1.00 13.58 183 ARG C N 1
ATOM 8829 C CA . ARG C 1 190 ? -52.813 -71.916 -33.634 1.00 14.33 183 ARG C CA 1
ATOM 8830 C C . ARG C 1 190 ? -51.832 -72.865 -32.954 1.00 14.78 183 ARG C C 1
ATOM 8831 O O . ARG C 1 190 ? -50.609 -72.730 -33.075 1.00 14.88 183 ARG C O 1
ATOM 8839 N N . GLN C 1 191 ? -52.383 -73.831 -32.226 1.00 15.76 184 GLN C N 1
ATOM 8840 C CA . GLN C 1 191 ? -51.559 -74.806 -31.525 1.00 16.33 184 GLN C CA 1
ATOM 8841 C C . GLN C 1 191 ? -52.066 -76.218 -31.788 1.00 15.84 184 GLN C C 1
ATOM 8842 O O . GLN C 1 191 ? -53.174 -76.590 -31.379 1.00 16.26 184 GLN C O 1
ATOM 8848 N N . SER C 1 192 ? -51.231 -76.997 -32.468 1.00 15.35 185 SER C N 1
ATOM 8849 C CA . SER C 1 192 ? -51.588 -78.355 -32.849 1.00 14.72 185 SER C CA 1
ATOM 8850 C C . SER C 1 192 ? -50.342 -79.231 -32.930 1.00 14.72 185 SER C C 1
ATOM 8851 O O . SER C 1 192 ? -49.274 -78.743 -33.300 1.00 14.73 185 SER C O 1
ATOM 8854 N N . THR C 1 193 ? -50.491 -80.518 -32.621 1.00 14.36 186 THR C N 1
ATOM 8855 C CA . THR C 1 193 ? -49.401 -81.474 -32.799 1.00 14.32 186 THR C CA 1
ATOM 8856 C C . THR C 1 193 ? -49.365 -81.974 -34.244 1.00 13.98 186 THR C C 1
ATOM 8857 O O . THR C 1 193 ? -48.448 -82.708 -34.629 1.00 14.86 186 THR C O 1
ATOM 8861 N N . SER C 1 194 ? -50.362 -81.596 -35.040 1.00 13.28 187 SER C N 1
ATOM 8862 C CA . SER C 1 194 ? -50.471 -82.064 -36.426 1.00 13.20 187 SER C CA 1
ATOM 8863 C C . SER C 1 194 ? -50.438 -80.996 -37.529 1.00 12.34 187 SER C C 1
ATOM 8864 O O . SER C 1 194 ? -49.890 -81.223 -38.619 1.00 11.32 187 SER C O 1
ATOM 8867 N N . GLU C 1 195 ? -51.024 -79.834 -37.254 1.00 11.34 188 GLU C N 1
ATOM 8868 C CA . GLU C 1 195 ? -51.112 -78.759 -38.241 1.00 11.01 188 GLU C CA 1
ATOM 8869 C C . GLU C 1 195 ? -49.787 -78.279 -38.847 1.00 10.31 188 GLU C C 1
ATOM 8870 O O . GLU C 1 195 ? -49.745 -78.017 -40.051 1.00 10.32 188 GLU C O 1
ATOM 8876 N N . PRO C 1 196 ? -48.698 -78.179 -38.061 1.00 9.57 189 PRO C N 1
ATOM 8877 C CA . PRO C 1 196 ? -47.467 -77.740 -38.745 1.00 9.21 189 PRO C CA 1
ATOM 8878 C C . PRO C 1 196 ? -47.013 -78.637 -39.903 1.00 8.86 189 PRO C C 1
ATOM 8879 O O . PRO C 1 196 ? -46.481 -78.157 -40.915 1.00 9.75 189 PRO C O 1
ATOM 8883 N N . TRP C 1 197 ? -47.225 -79.939 -39.746 1.00 9.63 190 TRP C N 1
ATOM 8884 C CA . TRP C 1 197 ? -46.819 -80.899 -40.763 1.00 8.76 190 TRP C CA 1
ATOM 8885 C C . TRP C 1 197 ? -47.722 -80.805 -41.987 1.00 9.09 190 TRP C C 1
ATOM 8886 O O . TRP C 1 197 ? -47.268 -80.932 -43.123 1.00 9.03 190 TRP C O 1
ATOM 8897 N N . THR C 1 198 ? -49.007 -80.550 -41.763 1.00 8.76 191 THR C N 1
ATOM 8898 C CA . THR C 1 198 ? -49.946 -80.294 -42.852 1.00 9.55 191 THR C CA 1
ATOM 8899 C C . THR C 1 198 ? -49.559 -79.027 -43.611 1.00 9.12 191 THR C C 1
ATOM 8900 O O . THR C 1 198 ? -49.479 -79.028 -44.844 1.00 8.64 191 THR C O 1
ATOM 8904 N N . VAL C 1 199 ? -49.308 -77.952 -42.865 1.00 8.72 192 VAL C N 1
ATOM 8905 C CA . VAL C 1 199 ? -48.928 -76.664 -43.447 1.00 8.79 192 VAL C CA 1
ATOM 8906 C C . VAL C 1 199 ? -47.670 -76.740 -44.314 1.00 9.04 192 VAL C C 1
ATOM 8907 O O . VAL C 1 199 ? -47.639 -76.205 -45.427 1.00 9.41 192 VAL C O 1
ATOM 8911 N N . GLY C 1 200 ? -46.630 -77.383 -43.789 1.00 8.79 193 GLY C N 1
ATOM 8912 C CA . GLY C 1 200 ? -45.363 -77.523 -44.500 1.00 8.47 193 GLY C CA 1
ATOM 8913 C C . GLY C 1 200 ? -45.588 -78.206 -45.834 1.00 7.66 193 GLY C C 1
ATOM 8914 O O . GLY C 1 200 ? -45.018 -77.802 -46.847 1.00 7.00 193 GLY C O 1
ATOM 8915 N N . HIS C 1 201 ? -46.386 -79.271 -45.822 1.00 7.54 194 HIS C N 1
ATOM 8916 C CA . HIS C 1 201 ? -46.706 -79.962 -47.064 1.00 7.48 194 HIS C CA 1
ATOM 8917 C C . HIS C 1 201 ? -47.396 -79.060 -48.098 1.00 7.86 194 HIS C C 1
ATOM 8918 O O . HIS C 1 201 ? -47.062 -79.068 -49.286 1.00 7.77 194 HIS C O 1
ATOM 8925 N N . ASN C 1 202 ? -48.375 -78.282 -47.654 1.00 7.89 195 ASN C N 1
ATOM 8926 C CA . ASN C 1 202 ? -49.109 -77.418 -48.571 1.00 8.29 195 ASN C CA 1
ATOM 8927 C C . ASN C 1 202 ? -48.240 -76.303 -49.130 1.00 8.11 195 ASN C C 1
ATOM 8928 O O . ASN C 1 202 ? -48.387 -75.887 -50.284 1.00 7.81 195 ASN C O 1
ATOM 8933 N N . ILE C 1 203 ? -47.312 -75.844 -48.298 1.00 7.59 196 ILE C N 1
ATOM 8934 C CA . ILE C 1 203 ? -46.400 -74.811 -48.759 1.00 7.67 196 ILE C CA 1
ATOM 8935 C C . ILE C 1 203 ? -45.506 -75.421 -49.829 1.00 7.24 196 ILE C C 1
ATOM 8936 O O . ILE C 1 203 ? -45.296 -74.799 -50.857 1.00 6.34 196 ILE C O 1
ATOM 8941 N N . LEU C 1 204 ? -45.012 -76.640 -49.619 1.00 6.71 197 LEU C N 1
ATOM 8942 C CA . LEU C 1 204 ? -44.163 -77.248 -50.642 1.00 6.25 197 LEU C CA 1
ATOM 8943 C C . LEU C 1 204 ? -44.869 -77.409 -51.988 1.00 6.25 197 LEU C C 1
ATOM 8944 O O . LEU C 1 204 ? -44.279 -77.134 -53.036 1.00 6.19 197 LEU C O 1
ATOM 8949 N N . VAL C 1 205 ? -46.123 -77.861 -51.951 1.00 6.77 198 VAL C N 1
ATOM 8950 C CA . VAL C 1 205 ? -46.909 -78.056 -53.159 1.00 6.80 198 VAL C CA 1
ATOM 8951 C C . VAL C 1 205 ? -47.167 -76.689 -53.794 1.00 6.38 198 VAL C C 1
ATOM 8952 O O . VAL C 1 205 ? -47.015 -76.537 -54.995 1.00 7.14 198 VAL C O 1
ATOM 8956 N N . ALA C 1 206 ? -47.533 -75.690 -52.999 1.00 7.16 199 ALA C N 1
ATOM 8957 C CA . ALA C 1 206 ? -47.761 -74.347 -53.541 1.00 7.21 199 ALA C CA 1
ATOM 8958 C C . ALA C 1 206 ? -46.513 -73.800 -54.234 1.00 7.40 199 ALA C C 1
ATOM 8959 O O . ALA C 1 206 ? -46.568 -73.251 -55.339 1.00 6.75 199 ALA C O 1
ATOM 8961 N N . HIS C 1 207 ? -45.381 -73.979 -53.559 1.00 7.71 200 HIS C N 1
ATOM 8962 C CA . HIS C 1 207 ? -44.083 -73.648 -54.127 1.00 7.01 200 HIS C CA 1
ATOM 8963 C C . HIS C 1 207 ? -43.857 -74.394 -55.449 1.00 7.52 200 HIS C C 1
ATOM 8964 O O . HIS C 1 207 ? -43.484 -73.781 -56.448 1.00 7.81 200 HIS C O 1
ATOM 8971 N N . GLY C 1 208 ? -44.091 -75.704 -55.490 1.00 6.98 201 GLY C N 1
ATOM 8972 C CA . GLY C 1 208 ? -43.925 -76.442 -56.745 1.00 7.90 201 GLY C CA 1
ATOM 8973 C C . GLY C 1 208 ? -44.770 -75.914 -57.895 1.00 7.57 201 GLY C C 1
ATOM 8974 O O . GLY C 1 208 ? -44.319 -75.835 -59.038 1.00 7.98 201 GLY C O 1
ATOM 8975 N N . ARG C 1 209 ? -46.026 -75.592 -57.601 1.00 7.92 202 ARG C N 1
ATOM 8976 C CA . ARG C 1 209 ? -46.924 -75.051 -58.615 1.00 8.64 202 ARG C CA 1
ATOM 8977 C C . ARG C 1 209 ? -46.418 -73.715 -59.147 1.00 8.63 202 ARG C C 1
ATOM 8978 O O . ARG C 1 209 ? -46.451 -73.460 -60.353 1.00 9.02 202 ARG C O 1
ATOM 8986 N N . ALA C 1 210 ? -45.971 -72.853 -58.239 1.00 8.74 203 ALA C N 1
ATOM 8987 C CA . ALA C 1 210 ? -45.481 -71.529 -58.634 1.00 7.75 203 ALA C CA 1
ATOM 8988 C C . ALA C 1 210 ? -44.209 -71.645 -59.459 1.00 7.85 203 ALA C C 1
ATOM 8989 O O . ALA C 1 210 ? -44.039 -70.940 -60.457 1.00 7.91 203 ALA C O 1
ATOM 8991 N N . VAL C 1 211 ? -43.308 -72.528 -59.040 1.00 7.52 204 VAL C N 1
ATOM 8992 C CA . VAL C 1 211 ? -42.094 -72.793 -59.801 1.00 7.32 204 VAL C CA 1
ATOM 8993 C C . VAL C 1 211 ? -42.394 -73.313 -61.206 1.00 7.92 204 VAL C C 1
ATOM 8994 O O . VAL C 1 211 ? -41.801 -72.843 -62.176 1.00 7.52 204 VAL C O 1
ATOM 8998 N N . LYS C 1 212 ? -43.293 -74.288 -61.315 1.00 8.93 205 LYS C N 1
ATOM 8999 C CA . LYS C 1 212 ? -43.689 -74.810 -62.622 1.00 9.47 205 LYS C CA 1
ATOM 9000 C C . LYS C 1 212 ? -44.257 -73.714 -63.533 1.00 9.71 205 LYS C C 1
ATOM 9001 O O . LYS C 1 212 ? -43.906 -73.649 -64.713 1.00 10.38 205 LYS C O 1
ATOM 9007 N N . ALA C 1 213 ? -45.081 -72.832 -62.973 1.00 9.05 206 ALA C N 1
ATOM 9008 C CA . ALA C 1 213 ? -45.686 -71.716 -63.697 1.00 8.47 206 ALA C CA 1
ATOM 9009 C C . ALA C 1 213 ? -44.603 -70.777 -64.220 1.00 8.63 206 ALA C C 1
ATOM 9010 O O . ALA C 1 213 ? -44.622 -70.405 -65.393 1.00 8.82 206 ALA C O 1
ATOM 9012 N N . TYR C 1 214 ? -43.634 -70.454 -63.362 1.00 7.58 207 TYR C N 1
ATOM 9013 C CA . TYR C 1 214 ? -42.510 -69.614 -63.755 1.00 7.84 207 TYR C CA 1
ATOM 9014 C C . TYR C 1 214 ? -41.692 -70.241 -64.879 1.00 7.97 207 TYR C C 1
ATOM 9015 O O . TYR C 1 214 ? -41.513 -69.636 -65.931 1.00 8.92 207 TYR C O 1
ATOM 9024 N N . ARG C 1 215 ? -41.212 -71.461 -64.657 1.00 7.90 208 ARG C N 1
ATOM 9025 C CA . ARG C 1 215 ? -40.359 -72.120 -65.633 1.00 8.88 208 ARG C CA 1
ATOM 9026 C C . ARG C 1 215 ? -41.024 -72.316 -66.987 1.00 9.27 208 ARG C C 1
ATOM 9027 O O . ARG C 1 215 ? -40.372 -72.164 -68.021 1.00 9.65 208 ARG C O 1
ATOM 9035 N N . ASP C 1 216 ? -42.314 -72.635 -66.963 1.00 10.22 209 ASP C N 1
ATOM 9036 C CA . ASP C 1 216 ? -43.050 -72.936 -68.180 1.00 11.64 209 ASP C CA 1
ATOM 9037 C C . ASP C 1 216 ? -43.463 -71.709 -68.979 1.00 11.27 209 ASP C C 1
ATOM 9038 O O . ASP C 1 216 ? -43.410 -71.730 -70.206 1.00 11.20 209 ASP C O 1
ATOM 9043 N N . ASP C 1 217 ? -43.913 -70.669 -68.286 1.00 11.70 210 ASP C N 1
ATOM 9044 C CA . ASP C 1 217 ? -44.614 -69.580 -68.947 1.00 12.46 210 ASP C CA 1
ATOM 9045 C C . ASP C 1 217 ? -43.945 -68.207 -68.894 1.00 12.07 210 ASP C C 1
ATOM 9046 O O . ASP C 1 217 ? -44.400 -67.298 -69.592 1.00 13.17 210 ASP C O 1
ATOM 9051 N N . PHE C 1 218 ? -42.881 -68.050 -68.107 1.00 12.42 211 PHE C N 1
ATOM 9052 C CA . PHE C 1 218 ? -42.238 -66.747 -67.929 1.00 13.00 211 PHE C CA 1
ATOM 9053 C C . PHE C 1 218 ? -40.712 -66.700 -68.036 1.00 14.20 211 PHE C C 1
ATOM 9054 O O . PHE C 1 218 ? -40.157 -65.710 -68.508 1.00 14.58 211 PHE C O 1
ATOM 9062 N N . LYS C 1 219 ? -40.040 -67.764 -67.606 1.00 15.31 212 LYS C N 1
ATOM 9063 C CA . LYS C 1 219 ? -38.584 -67.805 -67.531 1.00 16.77 212 LYS C CA 1
ATOM 9064 C C . LYS C 1 219 ? -37.967 -67.752 -68.930 1.00 18.78 212 LYS C C 1
ATOM 9065 O O . LYS C 1 219 ? -38.446 -68.433 -69.830 1.00 19.05 212 LYS C O 1
ATOM 9071 N N . PRO C 1 220 ? -36.944 -66.908 -69.141 1.00 21.44 213 PRO C N 1
ATOM 9072 C CA . PRO C 1 220 ? -36.275 -66.900 -70.443 1.00 23.68 213 PRO C CA 1
ATOM 9073 C C . PRO C 1 220 ? -35.635 -68.239 -70.800 1.00 25.72 213 PRO C C 1
ATOM 9074 O O . PRO C 1 220 ? -35.209 -68.969 -69.903 1.00 26.10 213 PRO C O 1
ATOM 9078 N N . ALA C 1 221 ? -35.564 -68.559 -72.090 1.00 27.98 214 ALA C N 1
ATOM 9079 C CA . ALA C 1 221 ? -34.924 -69.802 -72.521 1.00 30.09 214 ALA C CA 1
ATOM 9080 C C . ALA C 1 221 ? -33.411 -69.737 -72.310 1.00 31.51 214 ALA C C 1
ATOM 9081 O O . ALA C 1 221 ? -32.729 -70.764 -72.334 1.00 32.31 214 ALA C O 1
ATOM 9083 N N . SER C 1 222 ? -32.904 -68.520 -72.112 1.00 32.93 215 SER C N 1
ATOM 9084 C CA . SER C 1 222 ? -31.500 -68.264 -71.804 1.00 33.74 215 SER C CA 1
ATOM 9085 C C . SER C 1 222 ? -31.346 -68.149 -70.290 1.00 34.27 215 SER C C 1
ATOM 9086 O O . SER C 1 222 ? -32.277 -67.731 -69.591 1.00 34.90 215 SER C O 1
ATOM 9089 N N . GLY C 1 223 ? -30.164 -68.505 -69.796 1.00 33.92 216 GLY C N 1
ATOM 9090 C CA . GLY C 1 223 ? -29.894 -68.530 -68.362 1.00 33.22 216 GLY C CA 1
ATOM 9091 C C . GLY C 1 223 ? -29.843 -67.201 -67.632 1.00 32.24 216 GLY C C 1
ATOM 9092 O O . GLY C 1 223 ? -28.754 -66.716 -67.313 1.00 32.84 216 GLY C O 1
ATOM 9093 N N . ASP C 1 224 ? -31.004 -66.605 -67.371 1.00 31.07 217 ASP C N 1
ATOM 9094 C CA . ASP C 1 224 ? -31.067 -65.407 -66.531 1.00 29.04 217 ASP C CA 1
ATOM 9095 C C . ASP C 1 224 ? -32.067 -65.545 -65.372 1.00 26.75 217 ASP C C 1
ATOM 9096 O O . ASP C 1 224 ? -31.655 -65.627 -64.213 1.00 27.43 217 ASP C O 1
ATOM 9101 N N . GLY C 1 225 ? -33.363 -65.603 -65.664 1.00 23.40 218 GLY C N 1
ATOM 9102 C CA . GLY C 1 225 ? -34.389 -65.738 -64.630 1.00 18.31 218 GLY C CA 1
ATOM 9103 C C . GLY C 1 225 ? -34.230 -66.962 -63.747 1.00 15.03 218 GLY C C 1
ATOM 9104 O O . GLY C 1 225 ? -33.742 -67.993 -64.210 1.00 14.32 218 GLY C O 1
ATOM 9105 N N . GLN C 1 226 ? -34.605 -66.852 -62.474 1.00 10.95 219 GLN C N 1
ATOM 9106 C CA . GLN C 1 226 ? -34.484 -67.989 -61.555 1.00 9.81 219 GLN C CA 1
ATOM 9107 C C . GLN C 1 226 ? -35.433 -67.851 -60.373 1.00 8.72 219 GLN C C 1
ATOM 9108 O O . GLN C 1 226 ? -35.819 -66.745 -59.976 1.00 8.92 219 GLN C O 1
ATOM 9114 N N . ILE C 1 227 ? -35.817 -68.997 -59.826 1.00 8.24 220 ILE C N 1
ATOM 9115 C CA . ILE C 1 227 ? -36.794 -69.036 -58.743 1.00 7.97 220 ILE C CA 1
ATOM 9116 C C . ILE C 1 227 ? -36.424 -70.136 -57.756 1.00 7.81 220 ILE C C 1
ATOM 9117 O O . ILE C 1 227 ? -35.887 -71.173 -58.155 1.00 8.59 220 ILE C O 1
ATOM 9122 N N . GLY C 1 228 ? -36.711 -69.899 -56.480 1.00 8.26 221 GLY C N 1
ATOM 9123 C CA . GLY C 1 228 ? -36.416 -70.866 -55.435 1.00 8.05 221 GLY C CA 1
ATOM 9124 C C . GLY C 1 228 ? -37.087 -70.489 -54.133 1.00 7.29 221 GLY C C 1
ATOM 9125 O O . GLY C 1 228 ? -37.692 -69.425 -54.014 1.00 7.01 221 GLY C O 1
ATOM 9126 N N . ILE C 1 229 ? -36.966 -71.375 -53.148 1.00 7.40 222 ILE C N 1
ATOM 9127 C CA . ILE C 1 229 ? -37.531 -71.136 -51.824 1.00 6.18 222 ILE C CA 1
ATOM 9128 C C . ILE C 1 229 ? -36.401 -70.679 -50.897 1.00 6.33 222 ILE C C 1
ATOM 9129 O O . ILE C 1 229 ? -35.215 -70.929 -51.161 1.00 6.60 222 ILE C O 1
ATOM 9134 N N . VAL C 1 230 ? -36.783 -70.000 -49.820 1.00 5.77 223 VAL C N 1
ATOM 9135 C CA . VAL C 1 230 ? -35.832 -69.596 -48.788 1.00 5.25 223 VAL C CA 1
ATOM 9136 C C . VAL C 1 230 ? -36.086 -70.350 -47.486 1.00 6.06 223 VAL C C 1
ATOM 9137 O O . VAL C 1 230 ? -37.203 -70.337 -46.963 1.00 6.34 223 VAL C O 1
ATOM 9141 N N . LEU C 1 231 ? -35.046 -71.041 -47.021 1.00 7.72 224 LEU C N 1
ATOM 9142 C CA . LEU C 1 231 ? -35.122 -71.910 -45.851 1.00 7.08 224 LEU C CA 1
ATOM 9143 C C . LEU C 1 231 ? -34.160 -71.402 -44.785 1.00 7.29 224 LEU C C 1
ATOM 9144 O O . LEU C 1 231 ? -32.995 -71.108 -45.082 1.00 6.79 224 LEU C O 1
ATOM 9149 N N . ASN C 1 232 ? -34.657 -71.255 -43.561 1.00 7.21 225 ASN C N 1
ATOM 9150 C CA . ASN C 1 232 ? -33.752 -71.001 -42.444 1.00 7.79 225 ASN C CA 1
ATOM 9151 C C . ASN C 1 232 ? -33.189 -72.294 -41.873 1.00 8.38 225 ASN C C 1
ATOM 9152 O O . ASN C 1 232 ? -33.545 -73.395 -42.290 1.00 8.53 225 ASN C O 1
ATOM 9157 N N . GLY C 1 233 ? -32.257 -72.150 -40.941 1.00 8.55 226 GLY C N 1
ATOM 9158 C CA . GLY C 1 233 ? -31.568 -73.301 -40.377 1.00 8.97 226 GLY C CA 1
ATOM 9159 C C . GLY C 1 233 ? -30.334 -72.779 -39.681 1.00 9.34 226 GLY C C 1
ATOM 9160 O O . GLY C 1 233 ? -29.503 -72.063 -40.262 1.00 10.47 226 GLY C O 1
ATOM 9161 N N . ASP C 1 234 ? -30.244 -73.175 -38.417 1.00 9.68 227 ASP C N 1
ATOM 9162 C CA . ASP C 1 234 ? -29.100 -72.823 -37.590 1.00 9.28 227 ASP C CA 1
ATOM 9163 C C . ASP C 1 234 ? -28.300 -74.098 -37.401 1.00 8.59 227 ASP C C 1
ATOM 9164 O O . ASP C 1 234 ? -28.863 -75.198 -37.370 1.00 8.79 227 ASP C O 1
ATOM 9169 N N . PHE C 1 235 ? -26.982 -73.952 -37.323 1.00 7.52 228 PHE C N 1
ATOM 9170 C CA . PHE C 1 235 ? -26.164 -75.156 -37.332 1.00 7.13 228 PHE C CA 1
ATOM 9171 C C . PHE C 1 235 ? -26.186 -75.884 -35.988 1.00 7.35 228 PHE C C 1
ATOM 9172 O O . PHE C 1 235 ? -26.616 -75.341 -34.970 1.00 7.38 228 PHE C O 1
ATOM 9180 N N . THR C 1 236 ? -25.718 -77.129 -35.999 1.00 6.88 229 THR C N 1
ATOM 9181 C CA . THR C 1 236 ? -25.766 -77.955 -34.804 1.00 7.62 229 THR C CA 1
ATOM 9182 C C . THR C 1 236 ? -24.423 -78.601 -34.483 1.00 7.63 229 THR C C 1
ATOM 9183 O O . THR C 1 236 ? -23.721 -79.077 -35.377 1.00 7.66 229 THR C O 1
ATOM 9187 N N . TYR C 1 237 ? -24.081 -78.565 -33.195 1.00 7.30 230 TYR C N 1
ATOM 9188 C CA . TYR C 1 237 ? -22.870 -79.197 -32.671 1.00 7.19 230 TYR C CA 1
ATOM 9189 C C . TYR C 1 237 ? -23.303 -80.184 -31.594 1.00 7.12 230 TYR C C 1
ATOM 9190 O O . TYR C 1 237 ? -24.228 -79.898 -30.840 1.00 7.37 230 TYR C O 1
ATOM 9199 N N . PRO C 1 238 ? -22.673 -81.362 -31.544 1.00 7.22 231 PRO C N 1
ATOM 9200 C CA . PRO C 1 238 ? -23.073 -82.319 -30.507 1.00 6.91 231 PRO C CA 1
ATOM 9201 C C . PRO C 1 238 ? -22.781 -81.793 -29.103 1.00 7.28 231 PRO C C 1
ATOM 9202 O O . PRO C 1 238 ? -21.739 -81.165 -28.878 1.00 7.35 231 PRO C O 1
ATOM 9206 N N . TRP C 1 239 ? -23.691 -82.023 -28.163 1.00 6.27 232 TRP C N 1
ATOM 9207 C CA . TRP C 1 239 ? -23.455 -81.575 -26.789 1.00 5.94 232 TRP C CA 1
ATOM 9208 C C . TRP C 1 239 ? -22.239 -82.304 -26.198 1.00 6.43 232 TRP C C 1
ATOM 9209 O O . TRP C 1 239 ? -21.401 -81.654 -25.577 1.00 6.48 232 TRP C O 1
ATOM 9220 N N . ASP C 1 240 ? -22.155 -83.622 -26.386 1.00 5.50 233 ASP C N 1
ATOM 9221 C CA . ASP C 1 240 ? -20.992 -84.407 -25.985 1.00 6.71 233 ASP C CA 1
ATOM 9222 C C . ASP C 1 240 ? -20.508 -84.997 -27.300 1.00 6.81 233 ASP C C 1
ATOM 9223 O O . ASP C 1 240 ? -21.094 -85.961 -27.812 1.00 6.68 233 ASP C O 1
ATOM 9228 N N . ALA C 1 241 ? -19.457 -84.385 -27.837 1.00 6.78 234 ALA C N 1
ATOM 9229 C CA . ALA C 1 241 ? -18.935 -84.756 -29.145 1.00 7.16 234 ALA C CA 1
ATOM 9230 C C . ALA C 1 241 ? -18.469 -86.210 -29.209 1.00 8.33 234 ALA C C 1
ATOM 9231 O O . ALA C 1 241 ? -18.457 -86.810 -30.285 1.00 9.49 234 ALA C O 1
ATOM 9233 N N . ALA C 1 242 ? -18.127 -86.778 -28.055 1.00 8.51 235 ALA C N 1
ATOM 9234 C CA . ALA C 1 242 ? -17.634 -88.144 -28.004 1.00 9.62 235 ALA C CA 1
ATOM 9235 C C . ALA C 1 242 ? -18.743 -89.179 -27.858 1.00 9.92 235 ALA C C 1
ATOM 9236 O O . ALA C 1 242 ? -18.463 -90.372 -27.760 1.00 11.88 235 ALA C O 1
ATOM 9238 N N . ASP C 1 243 ? -19.995 -88.729 -27.858 1.00 9.86 236 ASP C N 1
ATOM 9239 C CA . ASP C 1 243 ? -21.136 -89.640 -27.788 1.00 9.82 236 ASP C CA 1
ATOM 9240 C C . ASP C 1 243 ? -21.789 -89.711 -29.163 1.00 9.66 236 ASP C C 1
ATOM 9241 O O . ASP C 1 243 ? -22.312 -88.694 -29.641 1.00 9.18 236 ASP C O 1
ATOM 9246 N N . PRO C 1 244 ? -21.764 -90.895 -29.806 1.00 10.10 237 PRO C N 1
ATOM 9247 C CA . PRO C 1 244 ? -22.406 -91.022 -31.111 1.00 10.74 237 PRO C CA 1
ATOM 9248 C C . PRO C 1 244 ? -23.862 -90.598 -31.115 1.00 10.42 237 PRO C C 1
ATOM 9249 O O . PRO C 1 244 ? -24.362 -90.164 -32.157 1.00 10.19 237 PRO C O 1
ATOM 9253 N N . ALA C 1 245 ? -24.536 -90.762 -29.980 1.00 9.97 238 ALA C N 1
ATOM 9254 C CA . ALA C 1 245 ? -25.938 -90.392 -29.885 1.00 9.14 238 ALA C CA 1
ATOM 9255 C C . ALA C 1 245 ? -26.141 -88.883 -30.058 1.00 8.87 238 ALA C C 1
ATOM 9256 O O . ALA C 1 245 ? -27.177 -88.471 -30.574 1.00 8.66 238 ALA C O 1
ATOM 9258 N N . ASP C 1 246 ? -25.173 -88.065 -29.650 1.00 8.59 239 ASP C N 1
ATOM 9259 C CA . ASP C 1 246 ? -25.317 -86.619 -29.755 1.00 8.88 239 ASP C CA 1
ATOM 9260 C C . ASP C 1 246 ? -24.944 -86.195 -31.170 1.00 8.98 239 ASP C C 1
ATOM 9261 O O . ASP C 1 246 ? -25.459 -85.208 -31.686 1.00 9.74 239 ASP C O 1
ATOM 9266 N N . LYS C 1 247 ? -24.060 -86.958 -31.801 1.00 10.22 240 LYS C N 1
ATOM 9267 C CA . LYS C 1 247 ? -23.696 -86.712 -33.194 1.00 10.61 240 LYS C CA 1
ATOM 9268 C C . LYS C 1 247 ? -24.913 -86.996 -34.070 1.00 10.67 240 LYS C C 1
ATOM 9269 O O . LYS C 1 247 ? -25.293 -86.170 -34.898 1.00 9.73 240 LYS C O 1
ATOM 9275 N N . GLU C 1 248 ? -25.565 -88.131 -33.847 1.00 11.18 241 GLU C N 1
ATOM 9276 C CA . GLU C 1 248 ? -26.817 -88.435 -34.527 1.00 10.85 241 GLU C CA 1
ATOM 9277 C C . GLU C 1 248 ? -27.910 -87.396 -34.232 1.00 10.26 241 GLU C C 1
ATOM 9278 O O . GLU C 1 248 ? -28.668 -87.010 -35.120 1.00 9.24 241 GLU C O 1
ATOM 9284 N N . ALA C 1 249 ? -28.025 -86.964 -32.978 1.00 9.61 242 ALA C N 1
ATOM 9285 C CA . ALA C 1 249 ? -29.037 -85.984 -32.573 1.00 8.93 242 ALA C CA 1
ATOM 9286 C C . ALA C 1 249 ? -28.833 -84.648 -33.271 1.00 8.71 242 ALA C C 1
ATOM 9287 O O . ALA C 1 249 ? -29.796 -84.049 -33.732 1.00 8.25 242 ALA C O 1
ATOM 9289 N N . ALA C 1 250 ? -27.583 -84.209 -33.384 1.00 8.36 243 ALA C N 1
ATOM 9290 C CA . ALA C 1 250 ? -27.268 -82.953 -34.064 1.00 8.83 243 ALA C CA 1
ATOM 9291 C C . ALA C 1 250 ? -27.671 -83.035 -35.540 1.00 9.12 243 ALA C C 1
ATOM 9292 O O . ALA C 1 250 ? -28.203 -82.067 -36.078 1.00 9.01 243 ALA C O 1
ATOM 9294 N N . GLU C 1 251 ? -27.431 -84.184 -36.172 1.00 9.41 244 GLU C N 1
ATOM 9295 C CA . GLU C 1 251 ? -27.807 -84.407 -37.570 1.00 10.42 244 GLU C CA 1
ATOM 9296 C C . GLU C 1 251 ? -29.329 -84.422 -37.732 1.00 10.28 244 GLU C C 1
ATOM 9297 O O . GLU C 1 251 ? -29.880 -83.800 -38.642 1.00 8.93 244 GLU C O 1
ATOM 9303 N N . ARG C 1 252 ? -30.015 -85.124 -36.833 1.00 9.44 245 ARG C N 1
ATOM 9304 C CA . ARG C 1 252 ? -31.476 -85.244 -36.873 1.00 9.41 245 ARG C CA 1
ATOM 9305 C C . ARG C 1 252 ? -32.141 -83.885 -36.661 1.00 9.17 245 ARG C C 1
ATOM 9306 O O . ARG C 1 252 ? -33.163 -83.558 -37.274 1.00 9.71 245 ARG C O 1
ATOM 9314 N N . ARG C 1 253 ? -31.548 -83.066 -35.797 1.00 8.95 246 ARG C N 1
ATOM 9315 C CA . ARG C 1 253 ? -32.049 -81.705 -35.627 1.00 8.86 246 ARG C CA 1
ATOM 9316 C C . ARG C 1 253 ? -32.044 -80.912 -36.934 1.00 8.75 246 ARG C C 1
ATOM 9317 O O . ARG C 1 253 ? -33.019 -80.238 -37.255 1.00 8.73 246 ARG C O 1
ATOM 9325 N N . LEU C 1 254 ? -30.944 -80.995 -37.676 1.00 7.81 247 LEU C N 1
ATOM 9326 C CA . LEU C 1 254 ? -30.837 -80.342 -38.979 1.00 9.11 247 LEU C CA 1
ATOM 9327 C C . LEU C 1 254 ? -31.870 -80.867 -39.957 1.00 9.61 247 LEU C C 1
ATOM 9328 O O . LEU C 1 254 ? -32.375 -80.118 -40.803 1.00 9.86 247 LEU C O 1
ATOM 9333 N N . GLU C 1 255 ? -32.167 -82.160 -39.836 1.00 9.34 248 GLU C N 1
ATOM 9334 C CA . GLU C 1 255 ? -33.174 -82.752 -40.708 1.00 8.93 248 GLU C CA 1
ATOM 9335 C C . GLU C 1 255 ? -34.559 -82.169 -40.437 1.00 9.07 248 GLU C C 1
ATOM 9336 O O . GLU C 1 255 ? -35.303 -81.864 -41.373 1.00 10.13 248 GLU C O 1
ATOM 9342 N N . PHE C 1 256 ? -34.907 -82.029 -39.162 1.00 8.73 249 PHE C N 1
ATOM 9343 C CA . PHE C 1 256 ? -36.200 -81.464 -38.787 1.00 7.84 249 PHE C CA 1
ATOM 9344 C C . PHE C 1 256 ? -36.245 -79.953 -39.011 1.00 8.05 249 PHE C C 1
ATOM 9345 O O . PHE C 1 256 ? -37.335 -79.393 -39.126 1.00 9.23 249 PHE C O 1
ATOM 9353 N N . PHE C 1 257 ? -35.101 -79.273 -39.066 1.00 8.18 250 PHE C N 1
ATOM 9354 C CA . PHE C 1 257 ? -35.107 -77.808 -39.190 1.00 8.65 250 PHE C CA 1
ATOM 9355 C C . PHE C 1 257 ? -35.222 -77.453 -40.675 1.00 8.62 250 PHE C C 1
ATOM 9356 O O . PHE C 1 257 ? -36.035 -76.621 -41.075 1.00 8.94 250 PHE C O 1
ATOM 9364 N N . THR C 1 258 ? -34.416 -78.125 -41.485 1.00 8.07 251 THR C N 1
ATOM 9365 C CA . THR C 1 258 ? -34.191 -77.694 -42.849 1.00 7.60 251 THR C CA 1
ATOM 9366 C C . THR C 1 258 ? -34.414 -78.744 -43.928 1.00 7.56 251 THR C C 1
ATOM 9367 O O . THR C 1 258 ? -35.009 -78.444 -44.964 1.00 8.03 251 THR C O 1
ATOM 9371 N N . ALA C 1 259 ? -33.936 -79.960 -43.697 1.00 6.66 252 ALA C N 1
ATOM 9372 C CA . ALA C 1 259 ? -34.157 -81.040 -44.648 1.00 6.70 252 ALA C CA 1
ATOM 9373 C C . ALA C 1 259 ? -35.643 -81.378 -44.817 1.00 6.49 252 ALA C C 1
ATOM 9374 O O . ALA C 1 259 ? -36.065 -81.916 -45.836 1.00 5.57 252 ALA C O 1
ATOM 9376 N N . TRP C 1 260 ? -36.441 -81.060 -43.804 1.00 6.39 253 TRP C N 1
ATOM 9377 C CA . TRP C 1 260 ? -37.892 -81.106 -43.908 1.00 6.13 253 TRP C CA 1
ATOM 9378 C C . TRP C 1 260 ? -38.379 -80.553 -45.257 1.00 6.73 253 TRP C C 1
ATOM 9379 O O . TRP C 1 260 ? -39.208 -81.171 -45.931 1.00 6.15 253 TRP C O 1
ATOM 9390 N N . PHE C 1 261 ? -37.825 -79.415 -45.664 1.00 6.51 254 PHE C N 1
ATOM 9391 C CA . PHE C 1 261 ? -38.203 -78.786 -46.923 1.00 6.69 254 PHE C CA 1
ATOM 9392 C C . PHE C 1 261 ? -37.215 -79.118 -48.018 1.00 6.33 254 PHE C C 1
ATOM 9393 O O . PHE C 1 261 ? -37.625 -79.338 -49.156 1.00 8.08 254 PHE C O 1
ATOM 9401 N N . ALA C 1 262 ? -35.920 -79.137 -47.707 1.00 6.11 255 ALA C N 1
ATOM 9402 C CA . ALA C 1 262 ? -34.986 -79.345 -48.806 1.00 6.02 255 ALA C CA 1
ATOM 9403 C C . ALA C 1 262 ? -34.903 -80.773 -49.326 1.00 6.98 255 ALA C C 1
ATOM 9404 O O . ALA C 1 262 ? -34.555 -80.941 -50.496 1.00 7.64 255 ALA C O 1
ATOM 9406 N N . ASP C 1 263 ? -35.109 -81.784 -48.481 1.00 6.37 256 ASP C N 1
ATOM 9407 C CA . ASP C 1 263 ? -35.092 -83.164 -48.995 1.00 6.80 256 ASP C CA 1
ATOM 9408 C C . ASP C 1 263 ? -36.178 -83.346 -50.068 1.00 6.81 256 ASP C C 1
ATOM 9409 O O . ASP C 1 263 ? -35.880 -83.883 -51.142 1.00 7.54 256 ASP C O 1
ATOM 9414 N N . PRO C 1 264 ? -37.420 -82.884 -49.822 1.00 6.16 257 PRO C N 1
ATOM 9415 C CA . PRO C 1 264 ? -38.409 -83.034 -50.886 1.00 5.99 257 PRO C CA 1
ATOM 9416 C C . PRO C 1 264 ? -38.017 -82.326 -52.180 1.00 6.42 257 PRO C C 1
ATOM 9417 O O . PRO C 1 264 ? -38.152 -82.890 -53.263 1.00 8.26 257 PRO C O 1
ATOM 9421 N N . ILE C 1 265 ? -37.469 -81.124 -52.046 1.00 7.70 258 ILE C N 1
ATOM 9422 C CA . ILE C 1 265 ? -37.067 -80.300 -53.183 1.00 7.84 258 ILE C CA 1
ATOM 9423 C C . ILE C 1 265 ? -35.883 -80.883 -53.949 1.00 7.57 258 ILE C C 1
ATOM 9424 O O . ILE C 1 265 ? -35.903 -80.853 -55.183 1.00 9.41 258 ILE C O 1
ATOM 9429 N N . TYR C 1 266 ? -34.877 -81.416 -53.260 1.00 7.04 259 TYR C N 1
ATOM 9430 C CA . TYR C 1 266 ? -33.704 -81.946 -53.962 1.00 6.00 259 TYR C CA 1
ATOM 9431 C C . TYR C 1 266 ? -33.727 -83.449 -54.156 1.00 7.14 259 TYR C C 1
ATOM 9432 O O . TYR C 1 266 ? -33.216 -83.933 -55.158 1.00 7.96 259 TYR C O 1
ATOM 9441 N N . LEU C 1 267 ? -34.269 -84.170 -53.180 1.00 6.91 260 LEU C N 1
ATOM 9442 C CA . LEU C 1 267 ? -34.140 -85.629 -53.183 1.00 8.24 260 LEU C CA 1
ATOM 9443 C C . LEU C 1 267 ? -35.431 -86.390 -53.490 1.00 8.30 260 LEU C C 1
ATOM 9444 O O . LEU C 1 267 ? -35.378 -87.541 -53.922 1.00 10.01 260 LEU C O 1
ATOM 9449 N N . GLY C 1 268 ? -36.583 -85.750 -53.320 1.00 8.55 261 GLY C N 1
ATOM 9450 C CA . GLY C 1 268 ? -37.852 -86.382 -53.665 1.00 9.05 261 GLY C CA 1
ATOM 9451 C C . GLY C 1 268 ? -38.813 -86.763 -52.552 1.00 8.14 261 GLY C C 1
ATOM 9452 O O . GLY C 1 268 ? -39.954 -87.120 -52.829 1.00 8.53 261 GLY C O 1
ATOM 9453 N N . ASP C 1 269 ? -38.394 -86.700 -51.293 1.00 7.92 262 ASP C N 1
ATOM 9454 C CA . ASP C 1 269 ? -39.344 -86.958 -50.208 1.00 7.75 262 ASP C CA 1
ATOM 9455 C C . ASP C 1 269 ? -38.787 -86.416 -48.892 1.00 7.28 262 ASP C C 1
ATOM 9456 O O . ASP C 1 269 ? -37.646 -85.953 -48.856 1.00 7.43 262 ASP C O 1
ATOM 9461 N N . TYR C 1 270 ? -39.574 -86.484 -47.820 1.00 6.87 263 TYR C N 1
ATOM 9462 C CA . TYR C 1 270 ? -39.128 -86.060 -46.491 1.00 7.20 263 TYR C CA 1
ATOM 9463 C C . TYR C 1 270 ? -38.011 -86.928 -45.903 1.00 7.04 263 TYR C C 1
ATOM 9464 O O . TYR C 1 270 ? -37.892 -88.110 -46.250 1.00 6.84 263 TYR C O 1
ATOM 9473 N N . PRO C 1 271 ? -37.247 -86.372 -44.945 1.00 7.99 264 PRO C N 1
ATOM 9474 C CA . PRO C 1 271 ? -36.249 -87.176 -44.250 1.00 8.15 264 PRO C CA 1
ATOM 9475 C C . PRO C 1 271 ? -36.871 -88.389 -43.542 1.00 7.98 264 PRO C C 1
ATOM 9476 O O . PRO C 1 271 ? -37.964 -88.320 -42.967 1.00 8.83 264 PRO C O 1
ATOM 9480 N N . ALA C 1 272 ? -36.175 -89.520 -43.619 1.00 7.75 265 ALA C N 1
ATOM 9481 C CA . ALA C 1 272 ? -36.630 -90.738 -42.958 1.00 6.62 265 ALA C CA 1
ATOM 9482 C C . ALA C 1 272 ? -36.883 -90.528 -41.458 1.00 6.74 265 ALA C C 1
ATOM 9483 O O . ALA C 1 272 ? -37.864 -91.053 -40.926 1.00 5.93 265 ALA C O 1
ATOM 9485 N N . SER C 1 273 ? -36.020 -89.759 -40.795 1.00 6.86 266 SER C N 1
ATOM 9486 C CA . SER C 1 273 ? -36.144 -89.453 -39.365 1.00 8.23 266 SER C CA 1
ATOM 9487 C C . SER C 1 273 ? -37.477 -88.779 -39.041 1.00 8.76 266 SER C C 1
ATOM 9488 O O . SER C 1 273 ? -38.057 -88.997 -37.970 1.00 8.53 266 SER C O 1
ATOM 9491 N N . MET C 1 274 ? -37.969 -87.967 -39.973 1.00 8.98 267 MET C N 1
ATOM 9492 C CA . MET C 1 274 ? -39.252 -87.306 -39.749 1.00 9.26 267 MET C CA 1
ATOM 9493 C C . MET C 1 274 ? -40.419 -88.271 -39.908 1.00 10.09 267 MET C C 1
ATOM 9494 O O . MET C 1 274 ? -41.374 -88.193 -39.138 1.00 10.51 267 MET C O 1
ATOM 9499 N N . ARG C 1 275 ? -40.344 -89.185 -40.874 1.00 10.25 268 ARG C N 1
ATOM 9500 C CA . ARG C 1 275 ? -41.410 -90.169 -41.058 1.00 10.71 268 ARG C CA 1
ATOM 9501 C C . ARG C 1 275 ? -41.477 -91.060 -39.817 1.00 10.39 268 ARG C C 1
ATOM 9502 O O . ARG C 1 275 ? -42.561 -91.388 -39.331 1.00 10.25 268 ARG C O 1
ATOM 9510 N N . LYS C 1 276 ? -40.310 -91.426 -39.288 1.00 9.88 269 LYS C N 1
ATOM 9511 C CA . LYS C 1 276 ? -40.235 -92.258 -38.084 1.00 9.36 269 LYS C CA 1
ATOM 9512 C C . LYS C 1 276 ? -40.952 -91.615 -36.896 1.00 8.67 269 LYS C C 1
ATOM 9513 O O . LYS C 1 276 ? -41.765 -92.247 -36.213 1.00 9.74 269 LYS C O 1
ATOM 9519 N N . GLN C 1 277 ? -40.660 -90.343 -36.646 1.00 8.47 270 GLN C N 1
ATOM 9520 C CA . GLN C 1 277 ? -41.234 -89.676 -35.479 1.00 8.42 270 GLN C CA 1
ATOM 9521 C C . GLN C 1 277 ? -42.703 -89.299 -35.621 1.00 8.34 270 GLN C C 1
ATOM 9522 O O . GLN C 1 277 ? -43.492 -89.516 -34.696 1.00 8.16 270 GLN C O 1
ATOM 9528 N N . LEU C 1 278 ? -43.065 -88.785 -36.788 1.00 8.42 271 LEU C N 1
ATOM 9529 C CA . LEU C 1 278 ? -44.370 -88.165 -37.005 1.00 8.54 271 LEU C CA 1
ATOM 9530 C C . LEU C 1 278 ? -45.434 -89.088 -37.590 1.00 9.82 271 LEU C C 1
ATOM 9531 O O . LEU C 1 278 ? -46.642 -88.856 -37.423 1.00 10.86 271 LEU C O 1
ATOM 9536 N N . GLY C 1 279 ? -44.976 -90.137 -38.270 1.00 10.54 272 GLY C N 1
ATOM 9537 C CA . GLY C 1 279 ? -45.865 -91.101 -38.909 1.00 11.18 272 GLY C CA 1
ATOM 9538 C C . GLY C 1 279 ? -46.946 -90.498 -39.783 1.00 11.77 272 GLY C C 1
ATOM 9539 O O . GLY C 1 279 ? -46.667 -89.699 -40.682 1.00 12.35 272 GLY C O 1
ATOM 9540 N N . ASP C 1 280 ? -48.194 -90.862 -39.506 1.00 11.67 273 ASP C N 1
ATOM 9541 C CA . ASP C 1 280 ? -49.287 -90.406 -40.353 1.00 12.54 273 ASP C CA 1
ATOM 9542 C C . ASP C 1 280 ? -49.567 -88.910 -40.272 1.00 11.75 273 ASP C C 1
ATOM 9543 O O . ASP C 1 280 ? -50.303 -88.383 -41.104 1.00 11.95 273 ASP C O 1
ATOM 9548 N N . ARG C 1 281 ? -48.976 -88.221 -39.300 1.00 11.00 274 ARG C N 1
ATOM 9549 C CA . ARG C 1 281 ? -49.106 -86.759 -39.227 1.00 11.15 274 ARG C CA 1
ATOM 9550 C C . ARG C 1 281 ? -48.359 -86.029 -40.346 1.00 10.67 274 ARG C C 1
ATOM 9551 O O . ARG C 1 281 ? -48.673 -84.889 -40.691 1.00 11.12 274 ARG C O 1
ATOM 9559 N N . LEU C 1 282 ? -47.344 -86.683 -40.897 1.00 10.33 275 LEU C N 1
ATOM 9560 C CA . LEU C 1 282 ? -46.567 -86.152 -42.009 1.00 10.27 275 LEU C CA 1
ATOM 9561 C C . LEU C 1 282 ? -47.181 -86.677 -43.311 1.00 11.31 275 LEU C C 1
ATOM 9562 O O . LEU C 1 282 ? -47.224 -87.891 -43.517 1.00 11.43 275 LEU C O 1
ATOM 9567 N N . PRO C 1 283 ? -47.662 -85.785 -44.196 1.00 11.17 276 PRO C N 1
ATOM 9568 C CA . PRO C 1 283 ? -48.297 -86.254 -45.425 1.00 11.81 276 PRO C CA 1
ATOM 9569 C C . PRO C 1 283 ? -47.434 -87.085 -46.371 1.00 12.69 276 PRO C C 1
ATOM 9570 O O . PRO C 1 283 ? -46.200 -87.000 -46.371 1.00 13.00 276 PRO C O 1
ATOM 9574 N N . THR C 1 284 ? -48.122 -87.896 -47.164 1.00 13.06 277 THR C N 1
ATOM 9575 C CA . THR C 1 284 ? -47.501 -88.714 -48.186 1.00 13.91 277 THR C CA 1
ATOM 9576 C C . THR C 1 284 ? -47.672 -87.960 -49.491 1.00 13.59 277 THR C C 1
ATOM 9577 O O . THR C 1 284 ? -48.777 -87.504 -49.801 1.00 14.12 277 THR C O 1
ATOM 9581 N N . PHE C 1 285 ? -46.575 -87.800 -50.223 1.00 13.73 278 PHE C N 1
ATOM 9582 C CA . PHE C 1 285 ? -46.631 -87.142 -51.524 1.00 13.84 278 PHE C CA 1
ATOM 9583 C C . PHE C 1 285 ? -47.374 -88.019 -52.514 1.00 14.10 278 PHE C C 1
ATOM 9584 O O . PHE C 1 285 ? -47.164 -89.237 -52.574 1.00 15.15 278 PHE C O 1
ATOM 9592 N N . THR C 1 286 ? -48.244 -87.389 -53.293 1.00 14.22 279 THR C N 1
ATOM 9593 C CA . THR C 1 286 ? -48.867 -88.100 -54.402 1.00 13.95 279 THR C CA 1
ATOM 9594 C C . THR C 1 286 ? -47.823 -88.055 -55.512 1.00 13.87 279 THR C C 1
ATOM 9595 O O . THR C 1 286 ? -46.884 -87.261 -55.429 1.00 13.29 279 THR C O 1
ATOM 9599 N N . PRO C 1 287 ? -47.940 -88.935 -56.524 1.00 14.42 280 PRO C N 1
ATOM 9600 C CA . PRO C 1 287 ? -47.015 -88.850 -57.657 1.00 13.88 280 PRO C CA 1
ATOM 9601 C C . PRO C 1 287 ? -47.032 -87.463 -58.312 1.00 13.90 280 PRO C C 1
ATOM 9602 O O . PRO C 1 287 ? -45.979 -86.936 -58.676 1.00 14.04 280 PRO C O 1
ATOM 9606 N N . GLU C 1 288 ? -48.221 -86.881 -58.449 1.00 13.18 281 GLU C N 1
ATOM 9607 C CA . GLU C 1 288 ? -48.391 -85.513 -58.942 1.00 14.20 281 GLU C CA 1
ATOM 9608 C C . GLU C 1 288 ? -47.623 -84.501 -58.084 1.00 13.47 281 GLU C C 1
ATOM 9609 O O . GLU C 1 288 ? -46.902 -83.629 -58.592 1.00 13.55 281 GLU C O 1
ATOM 9615 N N . GLU C 1 289 ? -47.767 -84.617 -56.768 1.00 12.58 282 GLU C N 1
ATOM 9616 C CA . GLU C 1 289 ? -47.105 -83.650 -55.886 1.00 12.30 282 GLU C CA 1
ATOM 9617 C C . GLU C 1 289 ? -45.587 -83.764 -55.949 1.00 11.91 282 GLU C C 1
ATOM 9618 O O . GLU C 1 289 ? -44.894 -82.747 -55.965 1.00 11.16 282 GLU C O 1
ATOM 9624 N N . ARG C 1 290 ? -45.090 -84.998 -56.002 1.00 11.84 283 ARG C N 1
ATOM 9625 C CA . ARG C 1 290 ? -43.653 -85.250 -56.080 1.00 12.35 283 ARG C CA 1
ATOM 9626 C C . ARG C 1 290 ? -43.073 -84.662 -57.363 1.00 12.11 283 ARG C C 1
ATOM 9627 O O . ARG C 1 290 ? -42.020 -84.017 -57.321 1.00 12.93 283 ARG C O 1
ATOM 9635 N N . ALA C 1 291 ? -43.781 -84.826 -58.481 1.00 12.12 284 ALA C N 1
ATOM 9636 C CA . ALA C 1 291 ? -43.335 -84.253 -59.753 1.00 12.07 284 ALA C CA 1
ATOM 9637 C C . ALA C 1 291 ? -43.247 -82.730 -59.716 1.00 12.22 284 ALA C C 1
ATOM 9638 O O . ALA C 1 291 ? -42.414 -82.143 -60.400 1.00 13.30 284 ALA C O 1
ATOM 9640 N N . LEU C 1 292 ? -44.099 -82.096 -58.920 1.00 11.80 285 LEU C N 1
ATOM 9641 C CA . LEU C 1 292 ? -44.065 -80.639 -58.753 1.00 11.05 285 LEU C CA 1
ATOM 9642 C C . LEU C 1 292 ? -42.944 -80.166 -57.838 1.00 10.74 285 LEU C C 1
ATOM 9643 O O . LEU C 1 292 ? -42.296 -79.147 -58.092 1.00 10.19 285 LEU C O 1
ATOM 9648 N N . VAL C 1 293 ? -42.744 -80.908 -56.756 1.00 8.81 286 VAL C N 1
ATOM 9649 C CA . VAL C 1 293 ? -41.801 -80.497 -55.727 1.00 8.76 286 VAL C CA 1
ATOM 9650 C C . VAL C 1 293 ? -40.355 -80.909 -56.016 1.00 8.58 286 VAL C C 1
ATOM 9651 O O . VAL C 1 293 ? -39.445 -80.101 -55.804 1.00 8.52 286 VAL C O 1
ATOM 9655 N N . HIS C 1 294 ? -40.132 -82.147 -56.466 1.00 9.22 287 HIS C N 1
ATOM 9656 C CA . HIS C 1 294 ? -38.776 -82.646 -56.687 1.00 8.97 287 HIS C CA 1
ATOM 9657 C C . HIS C 1 294 ? -38.127 -81.908 -57.859 1.00 8.81 287 HIS C C 1
ATOM 9658 O O . HIS C 1 294 ? -38.683 -81.924 -58.952 1.00 10.02 287 HIS C O 1
ATOM 9665 N N . GLY C 1 295 ? -37.039 -81.185 -57.604 1.00 8.65 288 GLY C N 1
ATOM 9666 C CA . GLY C 1 295 ? -36.358 -80.425 -58.650 1.00 8.47 288 GLY C CA 1
ATOM 9667 C C . GLY C 1 295 ? -36.781 -78.974 -58.766 1.00 8.71 288 GLY C C 1
ATOM 9668 O O . GLY C 1 295 ? -36.372 -78.289 -59.707 1.00 8.67 288 GLY C O 1
ATOM 9669 N N . SER C 1 296 ? -37.554 -78.514 -57.786 1.00 8.04 289 SER C N 1
ATOM 9670 C CA . SER C 1 296 ? -38.156 -77.187 -57.838 1.00 7.81 289 SER C CA 1
ATOM 9671 C C . SER C 1 296 ? -37.346 -75.983 -57.346 1.00 8.04 289 SER C C 1
ATOM 9672 O O . SER C 1 296 ? -37.925 -74.916 -57.217 1.00 8.71 289 SER C O 1
ATOM 9675 N N . ASN C 1 297 ? -36.053 -76.124 -57.067 1.00 7.30 290 ASN C N 1
ATOM 9676 C CA . ASN C 1 297 ? -35.192 -74.969 -56.791 1.00 7.70 290 ASN C CA 1
ATOM 9677 C C . ASN C 1 297 ? -34.206 -74.656 -57.918 1.00 7.97 290 ASN C C 1
ATOM 9678 O O . ASN C 1 297 ? -33.351 -75.486 -58.231 1.00 8.55 290 ASN C O 1
ATOM 9683 N N . ASP C 1 298 ? -34.271 -73.466 -58.511 1.00 7.94 291 ASP C N 1
ATOM 9684 C CA . ASP C 1 298 ? -33.224 -73.071 -59.458 1.00 8.21 291 ASP C CA 1
ATOM 9685 C C . ASP C 1 298 ? -31.968 -72.685 -58.678 1.00 7.98 291 ASP C C 1
ATOM 9686 O O . ASP C 1 298 ? -30.865 -72.743 -59.216 1.00 8.96 291 ASP C O 1
ATOM 9691 N N . PHE C 1 299 ? -32.162 -72.231 -57.440 1.00 7.35 292 PHE C N 1
ATOM 9692 C CA . PHE C 1 299 ? -31.069 -71.924 -56.511 1.00 7.00 292 PHE C CA 1
ATOM 9693 C C . PHE C 1 299 ? -31.549 -72.305 -55.111 1.00 7.07 292 PHE C C 1
ATOM 9694 O O . PHE C 1 299 ? -32.739 -72.516 -54.869 1.00 7.88 292 PHE C O 1
ATOM 9702 N N . TYR C 1 300 ? -30.615 -72.345 -54.171 1.00 6.36 293 TYR C N 1
ATOM 9703 C CA . TYR C 1 300 ? -30.942 -72.607 -52.772 1.00 6.15 293 TYR C CA 1
ATOM 9704 C C . TYR C 1 300 ? -30.928 -71.264 -52.052 1.00 6.28 293 TYR C C 1
ATOM 9705 O O . TYR C 1 300 ? -29.881 -70.609 -51.974 1.00 6.89 293 TYR C O 1
ATOM 9714 N N . GLY C 1 301 ? -32.082 -70.863 -51.534 1.00 7.10 294 GLY C N 1
ATOM 9715 C CA . GLY C 1 301 ? -32.186 -69.626 -50.761 1.00 6.57 294 GLY C CA 1
ATOM 9716 C C . GLY C 1 301 ? -31.949 -69.963 -49.299 1.00 7.81 294 GLY C C 1
ATOM 9717 O O . GLY C 1 301 ? -32.625 -70.832 -48.751 1.00 8.88 294 GLY C O 1
ATOM 9718 N N . MET C 1 302 ? -30.974 -69.303 -48.676 1.00 7.26 295 MET C N 1
ATOM 9719 C CA . MET C 1 302 ? -30.575 -69.605 -47.299 1.00 7.40 295 MET C CA 1
ATOM 9720 C C . MET C 1 302 ? -30.680 -68.437 -46.322 1.00 7.43 295 MET C C 1
ATOM 9721 O O . MET C 1 302 ? -30.045 -67.407 -46.518 1.00 6.92 295 MET C O 1
ATOM 9726 N N . ASN C 1 303 ? -31.457 -68.601 -45.256 1.00 6.80 296 ASN C N 1
ATOM 9727 C CA . ASN C 1 303 ? -31.391 -67.646 -44.148 1.00 7.27 296 ASN C CA 1
ATOM 9728 C C . ASN C 1 303 ? -30.629 -68.344 -43.027 1.00 7.27 296 ASN C C 1
ATOM 9729 O O . ASN C 1 303 ? -30.869 -69.528 -42.791 1.00 7.68 296 ASN C O 1
ATOM 9734 N N . HIS C 1 304 ? -29.680 -67.650 -42.397 1.00 6.81 297 HIS C N 1
ATOM 9735 C CA . HIS C 1 304 ? -28.865 -68.269 -41.359 1.00 6.40 297 HIS C CA 1
ATOM 9736 C C . HIS C 1 304 ? -28.471 -67.238 -40.317 1.00 6.86 297 HIS C C 1
ATOM 9737 O O . HIS C 1 304 ? -28.133 -66.104 -40.659 1.00 7.68 297 HIS C O 1
ATOM 9744 N N . TYR C 1 305 ? -28.503 -67.636 -39.048 1.00 6.98 298 TYR C N 1
ATOM 9745 C CA . TYR C 1 305 ? -28.204 -66.690 -37.980 1.00 6.77 298 TYR C CA 1
ATOM 9746 C C . TYR C 1 305 ? -27.274 -67.179 -36.881 1.00 6.22 298 TYR C C 1
ATOM 9747 O O . TYR C 1 305 ? -26.467 -66.413 -36.373 1.00 6.60 298 TYR C O 1
ATOM 9756 N N . THR C 1 306 ? -27.442 -68.438 -36.487 1.00 6.43 299 THR C N 1
ATOM 9757 C CA . THR C 1 306 ? -26.818 -68.937 -35.271 1.00 6.31 299 THR C CA 1
ATOM 9758 C C . THR C 1 306 ? -26.576 -70.447 -35.290 1.00 6.41 299 THR C C 1
ATOM 9759 O O . THR C 1 306 ? -26.821 -71.116 -36.296 1.00 5.52 299 THR C O 1
ATOM 9763 N N . SER C 1 307 ? -26.104 -70.962 -34.156 1.00 5.85 300 SER C N 1
ATOM 9764 C CA . SER C 1 307 ? -25.841 -72.390 -33.986 1.00 5.64 300 SER C CA 1
ATOM 9765 C C . SER C 1 307 ? -26.217 -72.808 -32.566 1.00 5.86 300 SER C C 1
ATOM 9766 O O . SER C 1 307 ? -26.397 -71.959 -31.691 1.00 5.25 300 SER C O 1
ATOM 9769 N N . ASN C 1 308 ? -26.370 -74.107 -32.336 1.00 5.51 301 ASN C N 1
ATOM 9770 C CA . ASN C 1 308 ? -26.725 -74.603 -30.995 1.00 6.71 301 ASN C CA 1
ATOM 9771 C C . ASN C 1 308 ? -26.052 -75.943 -30.710 1.00 6.03 301 ASN C C 1
ATOM 9772 O O . ASN C 1 308 ? -25.730 -76.657 -31.653 1.00 6.18 301 ASN C O 1
ATOM 9777 N N . TYR C 1 309 ? -25.812 -76.274 -29.441 1.00 5.43 302 TYR C N 1
ATOM 9778 C CA . TYR C 1 309 ? -25.397 -77.631 -29.081 1.00 5.50 302 TYR C CA 1
ATOM 9779 C C . TYR C 1 309 ? -26.669 -78.461 -28.983 1.00 5.51 302 TYR C C 1
ATOM 9780 O O . TYR C 1 309 ? -27.703 -77.976 -28.513 1.00 6.13 302 TYR C O 1
ATOM 9789 N N . ILE C 1 310 ? -26.593 -79.710 -29.431 1.00 4.76 303 ILE C N 1
ATOM 9790 C CA . ILE C 1 310 ? -27.751 -80.602 -29.433 1.00 4.57 303 ILE C CA 1
ATOM 9791 C C . ILE C 1 310 ? -27.429 -81.836 -28.601 1.00 5.10 303 ILE C C 1
ATOM 9792 O O . ILE C 1 310 ? -26.395 -82.467 -28.835 1.00 4.80 303 ILE C O 1
ATOM 9797 N N . ARG C 1 311 ? -28.298 -82.143 -27.634 1.00 5.06 304 ARG C N 1
ATOM 9798 C CA . ARG C 1 311 ? -28.143 -83.304 -26.756 1.00 6.29 304 ARG C CA 1
ATOM 9799 C C . ARG C 1 311 ? -29.271 -84.297 -27.003 1.00 6.72 304 ARG C C 1
ATOM 9800 O O . ARG C 1 311 ? -30.432 -83.898 -27.109 1.00 7.86 304 ARG C O 1
ATOM 9808 N N . HIS C 1 312 ? -28.939 -85.580 -27.107 1.00 7.97 305 HIS C N 1
ATOM 9809 C CA . HIS C 1 312 ? -29.983 -86.583 -27.306 1.00 9.21 305 HIS C CA 1
ATOM 9810 C C . HIS C 1 312 ? -30.866 -86.747 -26.078 1.00 10.56 305 HIS C C 1
ATOM 9811 O O . HIS C 1 312 ? -30.535 -86.279 -24.993 1.00 10.32 305 HIS C O 1
ATOM 9818 N N . ARG C 1 313 ? -32.010 -87.391 -26.275 1.00 11.33 306 ARG C N 1
ATOM 9819 C CA . ARG C 1 313 ? -32.915 -87.685 -25.161 1.00 13.58 306 ARG C CA 1
ATOM 9820 C C . ARG C 1 313 ? -33.164 -89.185 -25.117 1.00 15.59 306 ARG C C 1
ATOM 9821 O O . ARG C 1 313 ? -33.231 -89.828 -26.164 1.00 16.66 306 ARG C O 1
ATOM 9829 N N . SER C 1 314 ? -33.294 -89.719 -23.904 1.00 17.29 307 SER C N 1
ATOM 9830 C CA . SER C 1 314 ? -33.501 -91.148 -23.668 1.00 19.78 307 SER C CA 1
ATOM 9831 C C . SER C 1 314 ? -34.974 -91.539 -23.712 1.00 19.93 307 SER C C 1
ATOM 9832 O O . SER C 1 314 ? -35.321 -92.719 -23.839 1.00 21.70 307 SER C O 1
ATOM 9835 N N . SER C 1 315 ? -35.840 -90.546 -23.560 1.00 19.52 308 SER C N 1
ATOM 9836 C CA . SER C 1 315 ? -37.281 -90.768 -23.546 1.00 19.38 308 SER C CA 1
ATOM 9837 C C . SER C 1 315 ? -37.879 -90.745 -24.951 1.00 18.64 308 SER C C 1
ATOM 9838 O O . SER C 1 315 ? -37.269 -90.202 -25.872 1.00 18.54 308 SER C O 1
ATOM 9841 N N . PRO C 1 316 ? -39.057 -91.369 -25.125 1.00 17.90 309 PRO C N 1
ATOM 9842 C CA . PRO C 1 316 ? -39.754 -91.317 -26.409 1.00 17.48 309 PRO C CA 1
ATOM 9843 C C . PRO C 1 316 ? -40.183 -89.893 -26.757 1.00 16.72 309 PRO C C 1
ATOM 9844 O O . PRO C 1 316 ? -40.383 -89.083 -25.852 1.00 15.90 309 PRO C O 1
ATOM 9848 N N . ALA C 1 317 ? -40.279 -89.575 -28.047 1.00 16.37 310 ALA C N 1
ATOM 9849 C CA . ALA C 1 317 ? -40.690 -88.238 -28.464 1.00 16.71 310 ALA C CA 1
ATOM 9850 C C . ALA C 1 317 ? -42.138 -87.935 -28.084 1.00 17.45 310 ALA C C 1
ATOM 9851 O O . ALA C 1 317 ? -43.030 -88.769 -28.263 1.00 17.73 310 ALA C O 1
ATOM 9853 N N . SER C 1 318 ? -42.371 -86.736 -27.561 1.00 18.38 311 SER C N 1
ATOM 9854 C CA . SER C 1 318 ? -43.720 -86.317 -27.189 1.00 18.79 311 SER C CA 1
ATOM 9855 C C . SER C 1 318 ? -44.503 -85.968 -28.452 1.00 18.50 311 SER C C 1
ATOM 9856 O O . SER C 1 318 ? -43.903 -85.696 -29.491 1.00 17.70 311 SER C O 1
ATOM 9859 N N . ALA C 1 319 ? -45.832 -85.999 -28.368 1.00 18.68 312 ALA C N 1
ATOM 9860 C CA . ALA C 1 319 ? -46.688 -85.604 -29.485 1.00 18.12 312 ALA C CA 1
ATOM 9861 C C . ALA C 1 319 ? -46.415 -84.169 -29.936 1.00 17.98 312 ALA C C 1
ATOM 9862 O O . ALA C 1 319 ? -46.418 -83.884 -31.135 1.00 18.19 312 ALA C O 1
ATOM 9864 N N . ASP C 1 320 ? -46.147 -83.287 -28.976 1.00 17.56 313 ASP C N 1
ATOM 9865 C CA . ASP C 1 320 ? -45.912 -81.866 -29.246 1.00 17.97 313 ASP C CA 1
ATOM 9866 C C . ASP C 1 320 ? -44.483 -81.520 -29.674 1.00 17.16 313 ASP C C 1
ATOM 9867 O O . ASP C 1 320 ? -44.155 -80.357 -29.925 1.00 17.44 313 ASP C O 1
ATOM 9872 N N . ASP C 1 321 ? -43.628 -82.533 -29.764 1.00 16.33 314 ASP C N 1
ATOM 9873 C CA . ASP C 1 321 ? -42.251 -82.311 -30.200 1.00 15.44 314 ASP C CA 1
ATOM 9874 C C . ASP C 1 321 ? -42.210 -81.882 -31.666 1.00 15.45 314 ASP C C 1
ATOM 9875 O O . ASP C 1 321 ? -42.905 -82.465 -32.502 1.00 14.73 314 ASP C O 1
ATOM 9880 N N . THR C 1 322 ? -41.409 -80.861 -31.968 1.00 14.69 315 THR C N 1
ATOM 9881 C CA . THR C 1 322 ? -41.201 -80.423 -33.351 1.00 15.13 315 THR C CA 1
ATOM 9882 C C . THR C 1 322 ? -39.736 -80.360 -33.782 1.00 14.61 315 THR C C 1
ATOM 9883 O O . THR C 1 322 ? -39.443 -80.006 -34.926 1.00 14.81 315 THR C O 1
ATOM 9887 N N . VAL C 1 323 ? -38.814 -80.690 -32.882 1.00 13.92 316 VAL C N 1
ATOM 9888 C CA . VAL C 1 323 ? -37.389 -80.492 -33.160 1.00 13.35 316 VAL C CA 1
ATOM 9889 C C . VAL C 1 323 ? -36.629 -81.772 -33.478 1.00 12.46 316 VAL C C 1
ATOM 9890 O O . VAL C 1 323 ? -35.481 -81.711 -33.916 1.00 12.35 316 VAL C O 1
ATOM 9894 N N . GLY C 1 324 ? -37.275 -82.915 -33.266 1.00 11.31 317 GLY C N 1
ATOM 9895 C CA . GLY C 1 324 ? -36.645 -84.213 -33.450 1.00 10.94 317 GLY C CA 1
ATOM 9896 C C . GLY C 1 324 ? -36.199 -84.887 -32.164 1.00 9.95 317 GLY C C 1
ATOM 9897 O O . GLY C 1 324 ? -35.242 -85.663 -32.154 1.00 9.93 317 GLY C O 1
ATOM 9898 N N . ASN C 1 325 ? -36.893 -84.577 -31.072 1.00 9.33 318 ASN C N 1
ATOM 9899 C CA . ASN C 1 325 ? -36.649 -85.225 -29.788 1.00 9.09 318 ASN C CA 1
ATOM 9900 C C . ASN C 1 325 ? -35.235 -85.008 -29.250 1.00 9.47 318 ASN C C 1
ATOM 9901 O O . ASN C 1 325 ? -34.560 -85.947 -28.825 1.00 9.16 318 ASN C O 1
ATOM 9906 N N . VAL C 1 326 ? -34.800 -83.752 -29.277 1.00 9.73 319 VAL C N 1
ATOM 9907 C CA . VAL C 1 326 ? -33.484 -83.371 -28.769 1.00 10.03 319 VAL C CA 1
ATOM 9908 C C . VAL C 1 326 ? -33.587 -82.140 -27.861 1.00 11.07 319 VAL C C 1
ATOM 9909 O O . VAL C 1 326 ? -34.598 -81.423 -27.896 1.00 12.13 319 VAL C O 1
ATOM 9913 N N . ASP C 1 327 ? -32.556 -81.920 -27.043 1.00 10.60 320 ASP C N 1
ATOM 9914 C CA . ASP C 1 327 ? -32.454 -80.730 -26.192 1.00 10.54 320 ASP C CA 1
ATOM 9915 C C . ASP C 1 327 ? -31.633 -79.734 -27.031 1.00 9.42 320 ASP C C 1
ATOM 9916 O O . ASP C 1 327 ? -30.581 -80.093 -27.569 1.00 9.06 320 ASP C O 1
ATOM 9921 N N . VAL C 1 328 ? -32.116 -78.502 -27.164 1.00 8.82 321 VAL C N 1
ATOM 9922 C CA . VAL C 1 328 ? -31.436 -77.439 -27.902 1.00 8.66 321 VAL C CA 1
ATOM 9923 C C . VAL C 1 328 ? -30.802 -76.493 -26.886 1.00 8.61 321 VAL C C 1
ATOM 9924 O O . VAL C 1 328 ? -31.511 -75.830 -26.113 1.00 10.19 321 VAL C O 1
ATOM 9928 N N . LEU C 1 329 ? -29.471 -76.429 -26.906 1.00 7.97 322 LEU C N 1
ATOM 9929 C CA . LEU C 1 329 ? -28.718 -75.826 -25.809 1.00 7.46 322 LEU C CA 1
ATOM 9930 C C . LEU C 1 329 ? -27.692 -74.804 -26.263 1.00 7.64 322 LEU C C 1
ATOM 9931 O O . LEU C 1 329 ? -27.338 -74.760 -27.449 1.00 8.10 322 LEU C O 1
ATOM 9936 N N . PHE C 1 330 ? -27.244 -73.979 -25.315 1.00 8.04 323 PHE C N 1
ATOM 9937 C CA . PHE C 1 330 ? -26.271 -72.921 -25.574 1.00 8.57 323 PHE C CA 1
ATOM 9938 C C . PHE C 1 330 ? -24.910 -73.251 -24.977 1.00 7.45 323 PHE C C 1
ATOM 9939 O O . PHE C 1 330 ? -23.934 -72.552 -25.252 1.00 6.76 323 PHE C O 1
ATOM 9947 N N . THR C 1 331 ? -24.850 -74.264 -24.118 1.00 6.23 324 THR C N 1
ATOM 9948 C CA . THR C 1 331 ? -23.567 -74.704 -23.568 1.00 6.61 324 THR C CA 1
ATOM 9949 C C . THR C 1 331 ? -23.429 -76.212 -23.774 1.00 6.62 324 THR C C 1
ATOM 9950 O O . THR C 1 331 ? -24.432 -76.932 -23.904 1.00 6.90 324 THR C O 1
ATOM 9954 N N . ASN C 1 332 ? -22.180 -76.673 -23.833 1.00 5.69 325 ASN C N 1
ATOM 9955 C CA . ASN C 1 332 ? -21.897 -78.086 -24.082 1.00 4.93 325 ASN C CA 1
ATOM 9956 C C . ASN C 1 332 ? -21.399 -78.821 -22.827 1.00 5.39 325 ASN C C 1
ATOM 9957 O O . ASN C 1 332 ? -21.379 -78.256 -21.726 1.00 6.50 325 ASN C O 1
ATOM 9962 N N . LYS C 1 333 ? -21.034 -80.089 -22.986 1.00 5.44 326 LYS C N 1
ATOM 9963 C CA . LYS C 1 333 ? -20.585 -80.917 -21.866 1.00 5.33 326 LYS C CA 1
ATOM 9964 C C . LYS C 1 333 ? -19.376 -80.341 -21.121 1.00 5.79 326 LYS C C 1
ATOM 9965 O O . LYS C 1 333 ? -19.253 -80.488 -19.906 1.00 6.76 326 LYS C O 1
ATOM 9971 N N . GLN C 1 334 ? -18.504 -79.660 -21.859 1.00 5.57 327 GLN C N 1
ATOM 9972 C CA . GLN C 1 334 ? -17.300 -79.056 -21.292 1.00 6.01 327 GLN C CA 1
ATOM 9973 C C . GLN C 1 334 ? -17.544 -77.647 -20.751 1.00 6.87 327 GLN C C 1
ATOM 9974 O O . GLN C 1 334 ? -16.609 -77.000 -20.267 1.00 8.54 327 GLN C O 1
ATOM 9980 N N . GLY C 1 335 ? -18.782 -77.164 -20.842 1.00 7.24 328 GLY C N 1
ATOM 9981 C CA . GLY C 1 335 ? -19.105 -75.818 -20.360 1.00 7.09 328 GLY C CA 1
ATOM 9982 C C . GLY C 1 335 ? -18.780 -74.685 -21.313 1.00 7.81 328 GLY C C 1
ATOM 9983 O O . GLY C 1 335 ? -18.860 -73.506 -20.941 1.00 8.11 328 GLY C O 1
ATOM 9984 N N . ASN C 1 336 ? -18.416 -75.028 -22.544 1.00 6.87 329 ASN C N 1
ATOM 9985 C CA . ASN C 1 336 ? -18.226 -74.018 -23.589 1.00 6.96 329 ASN C CA 1
ATOM 9986 C C . ASN C 1 336 ? -19.568 -73.482 -24.061 1.00 8.29 329 ASN C C 1
ATOM 9987 O O . ASN C 1 336 ? -20.592 -74.154 -23.952 1.00 7.27 329 ASN C O 1
ATOM 9992 N N . CYS C 1 337 ? -19.531 -72.244 -24.543 1.00 10.11 330 CYS C N 1
ATOM 9993 C CA . CYS C 1 337 ? -20.716 -71.528 -24.985 1.00 11.04 330 CYS C CA 1
ATOM 9994 C C . CYS C 1 337 ? -20.647 -71.219 -26.485 1.00 10.88 330 CYS C C 1
ATOM 9995 O O . CYS C 1 337 ? -19.584 -70.891 -27.018 1.00 10.35 330 CYS C O 1
ATOM 9998 N N . ILE C 1 338 ? -21.791 -71.330 -27.158 1.00 10.10 331 ILE C N 1
ATOM 9999 C CA . ILE C 1 338 ? -21.897 -71.060 -28.584 1.00 10.28 331 ILE C CA 1
ATOM 10000 C C . ILE C 1 338 ? -21.450 -69.638 -28.904 1.00 10.35 331 ILE C C 1
ATOM 10001 O O . ILE C 1 338 ? -20.729 -69.415 -29.877 1.00 11.40 331 ILE C O 1
ATOM 10006 N N . GLY C 1 339 ? -21.849 -68.685 -28.070 1.00 9.01 332 GLY C N 1
ATOM 10007 C CA . GLY C 1 339 ? -21.461 -67.301 -28.327 1.00 9.67 332 GLY C CA 1
ATOM 10008 C C . GLY C 1 339 ? -22.211 -66.332 -27.435 1.00 9.77 332 GLY C C 1
ATOM 10009 O O . GLY C 1 339 ? -23.054 -66.746 -26.638 1.00 10.11 332 GLY C O 1
ATOM 10010 N N . PRO C 1 340 ? -21.932 -65.032 -27.600 1.00 10.41 333 PRO C N 1
ATOM 10011 C CA . PRO C 1 340 ? -22.479 -63.993 -26.735 1.00 10.03 333 PRO C CA 1
ATOM 10012 C C . PRO C 1 340 ? -23.984 -63.756 -26.899 1.00 9.45 333 PRO C C 1
ATOM 10013 O O . PRO C 1 340 ? -24.549 -64.014 -27.963 1.00 8.61 333 PRO C O 1
ATOM 10017 N N . GLU C 1 341 ? -24.633 -63.296 -25.833 1.00 10.13 334 GLU C N 1
ATOM 10018 C CA . GLU C 1 341 ? -26.056 -62.978 -25.860 1.00 10.83 334 GLU C CA 1
ATOM 10019 C C . GLU C 1 341 ? -26.364 -61.800 -26.766 1.00 10.18 334 GLU C C 1
ATOM 10020 O O . GLU C 1 341 ? -25.552 -60.882 -26.868 1.00 10.83 334 GLU C O 1
ATOM 10026 N N . THR C 1 342 ? -27.527 -61.838 -27.413 1.00 9.85 335 THR C N 1
ATOM 10027 C CA . THR C 1 342 ? -28.049 -60.693 -28.158 1.00 9.69 335 THR C CA 1
ATOM 10028 C C . THR C 1 342 ? -29.395 -60.343 -27.528 1.00 9.53 335 THR C C 1
ATOM 10029 O O . THR C 1 342 ? -29.679 -60.792 -26.416 1.00 10.36 335 THR C O 1
ATOM 10033 N N . GLN C 1 343 ? -30.220 -59.551 -28.212 1.00 9.56 336 GLN C N 1
ATOM 10034 C CA . GLN C 1 343 ? -31.555 -59.223 -27.707 1.00 9.28 336 GLN C CA 1
ATOM 10035 C C . GLN C 1 343 ? -32.513 -60.393 -27.953 1.00 10.87 336 GLN C C 1
ATOM 10036 O O . GLN C 1 343 ? -33.567 -60.512 -27.325 1.00 11.58 336 GLN C O 1
ATOM 10042 N N . SER C 1 344 ? -32.111 -61.307 -28.831 1.00 11.11 337 SER C N 1
ATOM 10043 C CA . SER C 1 344 ? -32.917 -62.469 -29.194 1.00 11.75 337 SER C CA 1
ATOM 10044 C C . SER C 1 344 ? -32.397 -63.696 -28.450 1.00 12.16 337 SER C C 1
ATOM 10045 O O . SER C 1 344 ? -31.267 -64.109 -28.695 1.00 12.37 337 SER C O 1
ATOM 10048 N N . PRO C 1 345 ? -33.207 -64.297 -27.558 1.00 12.85 338 PRO C N 1
ATOM 10049 C CA . PRO C 1 345 ? -32.749 -65.454 -26.776 1.00 12.54 338 PRO C CA 1
ATOM 10050 C C . PRO C 1 345 ? -32.219 -66.607 -27.621 1.00 12.25 338 PRO C C 1
ATOM 10051 O O . PRO C 1 345 ? -31.281 -67.300 -27.225 1.00 12.63 338 PRO C O 1
ATOM 10055 N N . TRP C 1 346 ? -32.808 -66.768 -28.801 1.00 11.61 339 TRP C N 1
ATOM 10056 C CA . TRP C 1 346 ? -32.407 -67.799 -29.757 1.00 10.86 339 TRP C CA 1
ATOM 10057 C C . TRP C 1 346 ? -31.114 -67.546 -30.533 1.00 9.80 339 TRP C C 1
ATOM 10058 O O . TRP C 1 346 ? -30.562 -68.492 -31.101 1.00 9.13 339 TRP C O 1
ATOM 10069 N N . LEU C 1 347 ? -30.621 -66.306 -30.531 1.00 9.02 340 LEU C N 1
ATOM 10070 C CA . LEU C 1 347 ? -29.520 -65.924 -31.406 1.00 8.69 340 LEU C CA 1
ATOM 10071 C C . LEU C 1 347 ? -28.212 -65.648 -30.673 1.00 8.78 340 LEU C C 1
ATOM 10072 O O . LEU C 1 347 ? -28.121 -64.674 -29.933 1.00 9.45 340 LEU C O 1
ATOM 10077 N N . ARG C 1 348 ? -27.226 -66.517 -30.870 1.00 8.28 341 ARG C N 1
ATOM 10078 C CA . ARG C 1 348 ? -25.864 -66.307 -30.372 1.00 8.20 341 ARG C CA 1
ATOM 10079 C C . ARG C 1 348 ? -24.931 -66.317 -31.579 1.00 8.24 341 ARG C C 1
ATOM 10080 O O . ARG C 1 348 ? -24.906 -67.290 -32.326 1.00 9.32 341 ARG C O 1
ATOM 10088 N N . PRO C 1 349 ? -24.147 -65.247 -31.788 1.00 7.62 342 PRO C N 1
ATOM 10089 C CA . PRO C 1 349 ? -23.245 -65.273 -32.938 1.00 7.90 342 PRO C CA 1
ATOM 10090 C C . PRO C 1 349 ? -22.252 -66.429 -32.875 1.00 7.95 342 PRO C C 1
ATOM 10091 O O . PRO C 1 349 ? -21.701 -66.734 -31.813 1.00 8.36 342 PRO C O 1
ATOM 10095 N N . CYS C 1 350 ? -22.058 -67.074 -34.021 1.00 7.90 343 CYS C N 1
ATOM 10096 C CA . CYS C 1 350 ? -21.189 -68.236 -34.153 1.00 7.94 343 CYS C CA 1
ATOM 10097 C C . CYS C 1 350 ? -20.847 -68.359 -35.632 1.00 7.54 343 CYS C C 1
ATOM 10098 O O . CYS C 1 350 ? -21.497 -69.085 -36.393 1.00 9.60 343 CYS C O 1
ATOM 10101 N N . ALA C 1 351 ? -19.832 -67.612 -36.051 1.00 7.12 344 ALA C N 1
ATOM 10102 C CA . ALA C 1 351 ? -19.507 -67.575 -37.473 1.00 6.27 344 ALA C CA 1
ATOM 10103 C C . ALA C 1 351 ? -19.136 -68.930 -38.059 1.00 6.41 344 ALA C C 1
ATOM 10104 O O . ALA C 1 351 ? -19.431 -69.194 -39.215 1.00 5.84 344 ALA C O 1
ATOM 10106 N N . ALA C 1 352 ? -18.480 -69.779 -37.276 1.00 6.72 345 ALA C N 1
ATOM 10107 C CA . ALA C 1 352 ? -18.064 -71.090 -37.765 1.00 6.33 345 ALA C CA 1
ATOM 10108 C C . ALA C 1 352 ? -19.253 -71.931 -38.221 1.00 6.37 345 ALA C C 1
ATOM 10109 O O . ALA C 1 352 ? -19.132 -72.733 -39.149 1.00 7.57 345 ALA C O 1
ATOM 10111 N N . GLY C 1 353 ? -20.386 -71.762 -37.548 1.00 6.23 346 GLY C N 1
ATOM 10112 C CA . GLY C 1 353 ? -21.611 -72.496 -37.861 1.00 5.84 346 GLY C CA 1
ATOM 10113 C C . GLY C 1 353 ? -22.172 -72.107 -39.221 1.00 6.46 346 GLY C C 1
ATOM 10114 O O . GLY C 1 353 ? -22.865 -72.896 -39.859 1.00 5.83 346 GLY C O 1
ATOM 10115 N N . PHE C 1 354 ? -21.867 -70.889 -39.662 1.00 6.77 347 PHE C N 1
ATOM 10116 C CA . PHE C 1 354 ? -22.285 -70.418 -40.983 1.00 6.14 347 PHE C CA 1
ATOM 10117 C C . PHE C 1 354 ? -21.489 -71.132 -42.061 1.00 6.78 347 PHE C C 1
ATOM 10118 O O . PHE C 1 354 ? -22.065 -71.647 -43.015 1.00 6.88 347 PHE C O 1
ATOM 10126 N N . ARG C 1 355 ? -20.167 -71.155 -41.912 1.00 6.39 348 ARG C N 1
ATOM 10127 C CA . ARG C 1 355 ? -19.350 -71.963 -42.810 1.00 6.29 348 ARG C CA 1
ATOM 10128 C C . ARG C 1 355 ? -19.850 -73.409 -42.822 1.00 6.65 348 ARG C C 1
ATOM 10129 O O . ARG C 1 355 ? -20.045 -74.003 -43.886 1.00 6.86 348 ARG C O 1
ATOM 10137 N N . ASP C 1 356 ? -20.118 -73.961 -41.640 1.00 5.60 349 ASP C N 1
ATOM 10138 C CA . ASP C 1 356 ? -20.482 -75.374 -41.577 1.00 6.26 349 ASP C CA 1
ATOM 10139 C C . ASP C 1 356 ? -21.837 -75.646 -42.218 1.00 6.48 349 ASP C C 1
ATOM 10140 O O . ASP C 1 356 ? -22.012 -76.683 -42.869 1.00 5.71 349 ASP C O 1
ATOM 10145 N N . PHE C 1 357 ? -22.792 -74.736 -42.019 1.00 6.11 350 PHE C N 1
ATOM 10146 C CA . PHE C 1 357 ? -24.106 -74.886 -42.645 1.00 6.16 350 PHE C CA 1
ATOM 10147 C C . PHE C 1 357 ? -23.969 -74.833 -44.167 1.00 6.23 350 PHE C C 1
ATOM 10148 O O . PHE C 1 357 ? -24.566 -75.650 -44.868 1.00 7.24 350 PHE C O 1
ATOM 10156 N N . LEU C 1 358 ? -23.197 -73.884 -44.680 1.00 5.55 351 LEU C N 1
ATOM 10157 C CA . LEU C 1 358 ? -22.963 -73.810 -46.126 1.00 5.47 351 LEU C CA 1
ATOM 10158 C C . LEU C 1 358 ? -22.449 -75.135 -46.691 1.00 5.83 351 LEU C C 1
ATOM 10159 O O . LEU C 1 358 ? -22.891 -75.597 -47.749 1.00 6.89 351 LEU C O 1
ATOM 10164 N N . VAL C 1 359 ? -21.488 -75.720 -45.985 1.00 5.24 352 VAL C N 1
ATOM 10165 C CA . VAL C 1 359 ? -20.892 -76.986 -46.400 1.00 5.46 352 VAL C CA 1
ATOM 10166 C C . VAL C 1 359 ? -21.927 -78.106 -46.333 1.00 5.88 352 VAL C C 1
ATOM 10167 O O . VAL C 1 359 ? -21.982 -78.944 -47.233 1.00 5.81 352 VAL C O 1
ATOM 10171 N N . TRP C 1 360 ? -22.753 -78.101 -45.286 1.00 5.56 353 TRP C N 1
ATOM 10172 C CA . TRP C 1 360 ? -23.787 -79.116 -45.077 1.00 6.41 353 TRP C CA 1
ATOM 10173 C C . TRP C 1 360 ? -24.776 -79.154 -46.231 1.00 5.99 353 TRP C C 1
ATOM 10174 O O . TRP C 1 360 ? -25.111 -80.216 -46.756 1.00 6.91 353 TRP C O 1
ATOM 10185 N N . ILE C 1 361 ? -25.274 -77.975 -46.584 1.00 6.35 354 ILE C N 1
ATOM 10186 C CA . ILE C 1 361 ? -26.171 -77.837 -47.725 1.00 7.25 354 ILE C CA 1
ATOM 10187 C C . ILE C 1 361 ? -25.501 -78.367 -48.986 1.00 6.59 354 ILE C C 1
ATOM 10188 O O . ILE C 1 361 ? -26.118 -79.085 -49.783 1.00 6.61 354 ILE C O 1
ATOM 10193 N N . SER C 1 362 ? -24.241 -77.991 -49.187 1.00 6.98 355 SER C N 1
ATOM 10194 C CA . SER C 1 362 ? -23.581 -78.300 -50.452 1.00 7.20 355 SER C CA 1
ATOM 10195 C C . SER C 1 362 ? -23.362 -79.795 -50.608 1.00 8.16 355 SER C C 1
ATOM 10196 O O . SER C 1 362 ? -23.585 -80.332 -51.691 1.00 7.92 355 SER C O 1
ATOM 10199 N N . LYS C 1 363 ? -22.978 -80.450 -49.520 1.00 8.16 356 LYS C N 1
ATOM 10200 C CA . LYS C 1 363 ? -22.726 -81.883 -49.559 1.00 8.79 356 LYS C CA 1
ATOM 10201 C C . LYS C 1 363 ? -24.013 -82.685 -49.726 1.00 9.63 356 LYS C C 1
ATOM 10202 O O . LYS C 1 363 ? -24.031 -83.675 -50.461 1.00 9.83 356 LYS C O 1
ATOM 10208 N N . ARG C 1 364 ? -25.065 -82.262 -49.029 1.00 7.30 357 ARG C N 1
ATOM 10209 C CA . ARG C 1 364 ? -26.324 -82.975 -49.065 1.00 8.61 357 ARG C CA 1
ATOM 10210 C C . ARG C 1 364 ? -27.050 -82.761 -50.383 1.00 7.93 357 ARG C C 1
ATOM 10211 O O . ARG C 1 364 ? -27.705 -83.704 -50.850 1.00 9.01 357 ARG C O 1
ATOM 10219 N N . TYR C 1 365 ? -26.915 -81.568 -50.965 1.00 7.81 358 TYR C N 1
ATOM 10220 C CA . TYR C 1 365 ? -27.745 -81.203 -52.124 1.00 8.40 358 TYR C CA 1
ATOM 10221 C C . TYR C 1 365 ? -27.023 -81.021 -53.454 1.00 9.24 358 TYR C C 1
ATOM 10222 O O . TYR C 1 365 ? -27.590 -80.461 -54.394 1.00 10.90 358 TYR C O 1
ATOM 10231 N N . GLY C 1 366 ? -25.794 -81.529 -53.541 1.00 9.77 359 GLY C N 1
ATOM 10232 C CA . GLY C 1 366 ? -25.034 -81.464 -54.788 1.00 9.94 359 GLY C CA 1
ATOM 10233 C C . GLY C 1 366 ? -24.491 -80.137 -55.284 1.00 10.26 359 GLY C C 1
ATOM 10234 O O . GLY C 1 366 ? -24.500 -79.859 -56.490 1.00 10.41 359 GLY C O 1
ATOM 10235 N N . TYR C 1 367 ? -23.999 -79.328 -54.353 1.00 9.91 360 TYR C N 1
ATOM 10236 C CA . TYR C 1 367 ? -23.364 -78.041 -54.666 1.00 9.12 360 TYR C CA 1
ATOM 10237 C C . TYR C 1 367 ? -24.268 -77.090 -55.449 1.00 9.35 360 TYR C C 1
ATOM 10238 O O . TYR C 1 367 ? -23.881 -76.625 -56.527 1.00 9.32 360 TYR C O 1
ATOM 10247 N N . PRO C 1 368 ? -25.466 -76.798 -54.912 1.00 8.30 361 PRO C N 1
ATOM 10248 C CA . PRO C 1 368 ? -26.353 -75.865 -55.604 1.00 8.69 361 PRO C CA 1
ATOM 10249 C C . PRO C 1 368 ? -25.848 -74.433 -55.461 1.00 9.29 361 PRO C C 1
ATOM 10250 O O . PRO C 1 368 ? -25.087 -74.146 -54.533 1.00 9.76 361 PRO C O 1
ATOM 10254 N N . PRO C 1 369 ? -26.244 -73.551 -56.393 1.00 10.12 362 PRO C N 1
ATOM 10255 C CA . PRO C 1 369 ? -25.952 -72.125 -56.233 1.00 9.67 362 PRO C CA 1
ATOM 10256 C C . PRO C 1 369 ? -26.745 -71.651 -55.020 1.00 9.30 362 PRO C C 1
ATOM 10257 O O . PRO C 1 369 ? -27.948 -71.900 -54.928 1.00 9.07 362 PRO C O 1
ATOM 10261 N N . ILE C 1 370 ? -26.051 -71.006 -54.087 1.00 7.83 363 ILE C N 1
ATOM 10262 C CA . ILE C 1 370 ? -26.665 -70.586 -52.832 1.00 7.05 363 ILE C CA 1
ATOM 10263 C C . ILE C 1 370 ? -26.700 -69.074 -52.762 1.00 7.62 363 ILE C C 1
ATOM 10264 O O . ILE C 1 370 ? -25.697 -68.407 -52.981 1.00 8.39 363 ILE C O 1
ATOM 10269 N N . TYR C 1 371 ? -27.867 -68.553 -52.416 1.00 7.23 364 TYR C N 1
ATOM 10270 C CA . TYR C 1 371 ? -28.002 -67.137 -52.095 1.00 7.17 364 TYR C CA 1
ATOM 10271 C C . TYR C 1 371 ? -28.307 -67.077 -50.612 1.00 7.14 364 TYR C C 1
ATOM 10272 O O . TYR C 1 371 ? -29.308 -67.666 -50.171 1.00 6.74 364 TYR C O 1
ATOM 10281 N N . VAL C 1 372 ? -27.423 -66.411 -49.867 1.00 6.30 365 VAL C N 1
ATOM 10282 C CA . VAL C 1 372 ? -27.675 -66.145 -48.456 1.00 7.00 365 VAL C CA 1
ATOM 10283 C C . VAL C 1 372 ? -28.611 -64.938 -48.435 1.00 8.08 365 VAL C C 1
ATOM 10284 O O . VAL C 1 372 ? -28.185 -63.792 -48.665 1.00 7.69 365 VAL C O 1
ATOM 10288 N N . THR C 1 373 ? -29.893 -65.240 -48.234 1.00 7.41 366 THR C N 1
ATOM 10289 C CA . THR C 1 373 ? -30.971 -64.259 -48.285 1.00 7.99 366 THR C CA 1
ATOM 10290 C C . THR C 1 373 ? -31.286 -63.492 -46.992 1.00 7.07 366 THR C C 1
ATOM 10291 O O . THR C 1 373 ? -32.001 -62.487 -47.047 1.00 7.79 366 THR C O 1
ATOM 10295 N N . GLU C 1 374 ? -30.742 -63.939 -45.861 1.00 7.11 367 GLU C N 1
ATOM 10296 C CA . GLU C 1 374 ? -30.777 -63.232 -44.570 1.00 7.38 367 GLU C CA 1
ATOM 10297 C C . GLU C 1 374 ? -29.604 -63.656 -43.691 1.00 6.67 367 GLU C C 1
ATOM 10298 O O . GLU C 1 374 ? -29.362 -64.847 -43.513 1.00 6.41 367 GLU C O 1
ATOM 10304 N N . ASN C 1 375 ? -28.902 -62.673 -43.133 1.00 5.72 368 ASN C N 1
ATOM 10305 C CA . ASN C 1 375 ? -27.908 -62.909 -42.085 1.00 5.59 368 ASN C CA 1
ATOM 10306 C C . ASN C 1 375 ? -27.726 -61.580 -41.356 1.00 5.96 368 ASN C C 1
ATOM 10307 O O . ASN C 1 375 ? -27.625 -60.538 -42.000 1.00 7.13 368 ASN C O 1
ATOM 10312 N N . GLY C 1 376 ? -27.730 -61.613 -40.026 1.00 7.40 369 GLY C N 1
ATOM 10313 C CA . GLY C 1 376 ? -27.599 -60.398 -39.228 1.00 5.70 369 GLY C CA 1
ATOM 10314 C C . GLY C 1 376 ? -27.872 -60.706 -37.767 1.00 6.45 369 GLY C C 1
ATOM 10315 O O . GLY C 1 376 ? -28.119 -61.857 -37.395 1.00 6.51 369 GLY C O 1
ATOM 10316 N N . THR C 1 377 ? -27.849 -59.661 -36.949 1.00 6.71 370 THR C N 1
ATOM 10317 C CA . THR C 1 377 ? -28.023 -59.805 -35.512 1.00 7.26 370 THR C CA 1
ATOM 10318 C C . THR C 1 377 ? -28.708 -58.620 -34.835 1.00 7.56 370 THR C C 1
ATOM 10319 O O . THR C 1 377 ? -28.734 -57.502 -35.355 1.00 7.83 370 THR C O 1
ATOM 10323 N N . SER C 1 378 ? -29.255 -58.900 -33.657 1.00 7.82 371 SER C N 1
ATOM 10324 C CA . SER C 1 378 ? -29.712 -57.876 -32.736 1.00 8.04 371 SER C CA 1
ATOM 10325 C C . SER C 1 378 ? -28.565 -57.653 -31.740 1.00 8.25 371 SER C C 1
ATOM 10326 O O . SER C 1 378 ? -27.531 -58.335 -31.765 1.00 7.94 371 SER C O 1
ATOM 10329 N N . ILE C 1 379 ? -28.728 -56.664 -30.871 1.00 8.02 372 ILE C N 1
ATOM 10330 C CA . ILE C 1 379 ? -27.710 -56.350 -29.880 1.00 8.57 372 ILE C CA 1
ATOM 10331 C C . ILE C 1 379 ? -28.491 -56.253 -28.578 1.00 9.14 372 ILE C C 1
ATOM 10332 O O . ILE C 1 379 ? -29.473 -55.518 -28.524 1.00 8.92 372 ILE C O 1
ATOM 10337 N N . LYS C 1 380 ? -28.051 -56.967 -27.548 1.00 8.80 373 LYS C N 1
ATOM 10338 C CA . LYS C 1 380 ? -28.798 -56.935 -26.287 1.00 9.68 373 LYS C CA 1
ATOM 10339 C C . LYS C 1 380 ? -28.871 -55.516 -25.714 1.00 9.37 373 LYS C C 1
ATOM 10340 O O . LYS C 1 380 ? -27.854 -54.814 -25.643 1.00 8.93 373 LYS C O 1
ATOM 10346 N N . GLY C 1 381 ? -30.086 -55.084 -25.384 1.00 9.02 374 GLY C N 1
ATOM 10347 C CA . GLY C 1 381 ? -30.311 -53.765 -24.784 1.00 9.29 374 GLY C CA 1
ATOM 10348 C C . GLY C 1 381 ? -30.232 -52.600 -25.750 1.00 9.41 374 GLY C C 1
ATOM 10349 O O . GLY C 1 381 ? -30.284 -51.436 -25.342 1.00 10.08 374 GLY C O 1
ATOM 10350 N N . GLU C 1 382 ? -30.115 -52.898 -27.038 1.00 9.37 375 GLU C N 1
ATOM 10351 C CA . GLU C 1 382 ? -29.963 -51.852 -28.043 1.00 9.78 375 GLU C CA 1
ATOM 10352 C C . GLU C 1 382 ? -31.030 -50.762 -27.937 1.00 9.95 375 GLU C C 1
ATOM 10353 O O . GLU C 1 382 ? -30.708 -49.579 -28.000 1.00 10.98 375 GLU C O 1
ATOM 10359 N N . SER C 1 383 ? -32.290 -51.144 -27.742 1.00 10.24 376 SER C N 1
ATOM 10360 C CA . SER C 1 383 ? -33.364 -50.152 -27.709 1.00 11.50 376 SER C CA 1
ATOM 10361 C C . SER C 1 383 ? -33.362 -49.223 -26.501 1.00 11.95 376 SER C C 1
ATOM 10362 O O . SER C 1 383 ? -34.105 -48.235 -26.477 1.00 12.42 376 SER C O 1
ATOM 10365 N N . ASP C 1 384 ? -32.510 -49.518 -25.522 1.00 12.57 377 ASP C N 1
ATOM 10366 C CA . ASP C 1 384 ? -32.411 -48.701 -24.317 1.00 13.77 377 ASP C CA 1
ATOM 10367 C C . ASP C 1 384 ? -31.223 -47.747 -24.381 1.00 13.69 377 ASP C C 1
ATOM 10368 O O . ASP C 1 384 ? -30.986 -46.979 -23.457 1.00 13.68 377 ASP C O 1
ATOM 10373 N N . LEU C 1 385 ? -30.474 -47.808 -25.477 1.00 13.97 378 LEU C N 1
ATOM 10374 C CA . LEU C 1 385 ? -29.274 -46.995 -25.635 1.00 14.26 378 LEU C CA 1
ATOM 10375 C C . LEU C 1 385 ? -29.603 -45.591 -26.125 1.00 15.34 378 LEU C C 1
ATOM 10376 O O . LEU C 1 385 ? -30.611 -45.403 -26.803 1.00 15.56 378 LEU C O 1
ATOM 10381 N N . PRO C 1 386 ? -28.759 -44.607 -25.773 1.00 16.27 379 PRO C N 1
ATOM 10382 C CA . PRO C 1 386 ? -28.925 -43.309 -26.418 1.00 16.98 379 PRO C CA 1
ATOM 10383 C C . PRO C 1 386 ? -28.642 -43.451 -27.913 1.00 17.54 379 PRO C C 1
ATOM 10384 O O . PRO C 1 386 ? -27.847 -44.303 -28.324 1.00 16.91 379 PRO C O 1
ATOM 10388 N N . LYS C 1 387 ? -29.301 -42.620 -28.715 1.00 18.63 380 LYS C N 1
ATOM 10389 C CA . LYS C 1 387 ? -29.180 -42.684 -30.171 1.00 19.19 380 LYS C CA 1
ATOM 10390 C C . LYS C 1 387 ? -27.734 -42.683 -30.675 1.00 19.05 380 LYS C C 1
ATOM 10391 O O . LYS C 1 387 ? -27.381 -43.463 -31.559 1.00 19.51 380 LYS C O 1
ATOM 10397 N N . GLU C 1 388 ? -26.898 -41.812 -30.117 1.00 19.27 381 GLU C N 1
ATOM 10398 C CA . GLU C 1 388 ? -25.486 -41.779 -30.485 1.00 18.51 381 GLU C CA 1
ATOM 10399 C C . GLU C 1 388 ? -24.782 -43.120 -30.285 1.00 17.47 381 GLU C C 1
ATOM 10400 O O . GLU C 1 388 ? -23.937 -43.496 -31.100 1.00 17.03 381 GLU C O 1
ATOM 10406 N N . LYS C 1 389 ? -25.151 -43.859 -29.240 1.00 15.93 382 LYS C N 1
ATOM 10407 C CA . LYS C 1 389 ? -24.576 -45.184 -29.004 1.00 15.15 382 LYS C CA 1
ATOM 10408 C C . LYS C 1 389 ? -25.185 -46.248 -29.913 1.00 14.23 382 LYS C C 1
ATOM 10409 O O . LYS C 1 389 ? -24.518 -47.232 -30.221 1.00 14.05 382 LYS C O 1
ATOM 10415 N N . ILE C 1 390 ? -26.446 -46.077 -30.306 1.00 12.93 383 ILE C N 1
ATOM 10416 C CA . ILE C 1 390 ? -27.077 -47.025 -31.229 1.00 12.57 383 ILE C CA 1
ATOM 10417 C C . ILE C 1 390 ? -26.298 -47.017 -32.545 1.00 11.73 383 ILE C C 1
ATOM 10418 O O . ILE C 1 390 ? -26.027 -48.068 -33.140 1.00 11.96 383 ILE C O 1
ATOM 10423 N N . LEU C 1 391 ? -25.874 -45.828 -32.965 1.00 11.74 384 LEU C N 1
ATOM 10424 C CA . LEU C 1 391 ? -25.171 -45.706 -34.238 1.00 11.53 384 LEU C CA 1
ATOM 10425 C C . LEU C 1 391 ? -23.785 -46.355 -34.205 1.00 11.91 384 LEU C C 1
ATOM 10426 O O . LEU C 1 391 ? -23.315 -46.818 -35.237 1.00 12.28 384 LEU C O 1
ATOM 10431 N N . GLU C 1 392 ? -23.143 -46.428 -33.043 1.00 11.68 385 GLU C N 1
ATOM 10432 C CA . GLU C 1 392 ? -21.832 -47.073 -32.955 1.00 13.16 385 GLU C CA 1
ATOM 10433 C C . GLU C 1 392 ? -22.036 -48.556 -32.649 1.00 12.33 385 GLU C C 1
ATOM 10434 O O . GLU C 1 392 ? -21.713 -49.023 -31.558 1.00 12.04 385 GLU C O 1
ATOM 10440 N N . ASP C 1 393 ? -22.580 -49.291 -33.617 1.00 10.87 386 ASP C N 1
ATOM 10441 C CA . ASP C 1 393 ? -22.955 -50.692 -33.381 1.00 10.03 386 ASP C CA 1
ATOM 10442 C C . ASP C 1 393 ? -21.843 -51.725 -33.596 1.00 10.43 386 ASP C C 1
ATOM 10443 O O . ASP C 1 393 ? -21.983 -52.657 -34.389 1.00 9.84 386 ASP C O 1
ATOM 10448 N N . ASP C 1 394 ? -20.733 -51.550 -32.884 1.00 9.99 387 ASP C N 1
ATOM 10449 C CA . ASP C 1 394 ? -19.585 -52.446 -32.962 1.00 10.41 387 ASP C CA 1
ATOM 10450 C C . ASP C 1 394 ? -19.897 -53.948 -32.928 1.00 9.07 387 ASP C C 1
ATOM 10451 O O . ASP C 1 394 ? -19.308 -54.710 -33.690 1.00 8.70 387 ASP C O 1
ATOM 10456 N N . PHE C 1 395 ? -20.837 -54.375 -32.092 1.00 7.85 388 PHE C N 1
ATOM 10457 C CA . PHE C 1 395 ? -21.199 -55.793 -32.013 1.00 6.61 388 PHE C CA 1
ATOM 10458 C C . PHE C 1 395 ? -21.685 -56.288 -33.382 1.00 6.56 388 PHE C C 1
ATOM 10459 O O . PHE C 1 395 ? -21.316 -57.376 -33.838 1.00 6.46 388 PHE C O 1
ATOM 10467 N N . ARG C 1 396 ? -22.493 -55.464 -34.040 1.00 5.94 389 ARG C N 1
ATOM 10468 C CA . ARG C 1 396 ? -23.002 -55.799 -35.366 1.00 5.97 389 ARG C CA 1
ATOM 10469 C C . ARG C 1 396 ? -21.932 -55.738 -36.457 1.00 6.31 389 ARG C C 1
ATOM 10470 O O . ARG C 1 396 ? -21.930 -56.587 -37.347 1.00 5.89 389 ARG C O 1
ATOM 10478 N N . VAL C 1 397 ? -21.051 -54.737 -36.411 1.00 6.68 390 VAL C N 1
ATOM 10479 C CA . VAL C 1 397 ? -19.939 -54.643 -37.345 1.00 7.52 390 VAL C CA 1
ATOM 10480 C C . VAL C 1 397 ? -19.108 -55.926 -37.293 1.00 7.38 390 VAL C C 1
ATOM 10481 O O . VAL C 1 397 ? -18.781 -56.506 -38.329 1.00 7.86 390 VAL C O 1
ATOM 10485 N N . LYS C 1 398 ? -18.807 -56.384 -36.080 1.00 6.45 391 LYS C N 1
ATOM 10486 C CA . LYS C 1 398 ? -18.028 -57.596 -35.850 1.00 7.08 391 LYS C CA 1
ATOM 10487 C C . LYS C 1 398 ? -18.767 -58.848 -36.317 1.00 6.30 391 LYS C C 1
ATOM 10488 O O . LYS C 1 398 ? -18.155 -59.733 -36.929 1.00 5.84 391 LYS C O 1
ATOM 10494 N N . TYR C 1 399 ? -20.076 -58.897 -36.074 1.00 5.99 392 TYR C N 1
ATOM 10495 C CA . TYR C 1 399 ? -20.898 -59.992 -36.578 1.00 6.21 392 TYR C CA 1
ATOM 10496 C C . TYR C 1 399 ? -20.721 -60.113 -38.092 1.00 6.15 392 TYR C C 1
ATOM 10497 O O . TYR C 1 399 ? -20.403 -61.192 -38.595 1.00 6.13 392 TYR C O 1
ATOM 10506 N N . TYR C 1 400 ? -20.940 -59.019 -38.814 1.00 5.44 393 TYR C N 1
ATOM 10507 C CA . TYR C 1 400 ? -20.832 -59.114 -40.271 1.00 6.53 393 TYR C CA 1
ATOM 10508 C C . TYR C 1 400 ? -19.420 -59.464 -40.718 1.00 6.62 393 TYR C C 1
ATOM 10509 O O . TYR C 1 400 ? -19.228 -60.250 -41.653 1.00 7.40 393 TYR C O 1
ATOM 10518 N N . ASN C 1 401 ? -18.423 -58.865 -40.071 1.00 7.24 394 ASN C N 1
ATOM 10519 C CA . ASN C 1 401 ? -17.054 -59.156 -40.456 1.00 6.86 394 ASN C CA 1
ATOM 10520 C C . ASN C 1 401 ? -16.742 -60.641 -40.292 1.00 7.38 394 ASN C C 1
ATOM 10521 O O . ASN C 1 401 ? -16.181 -61.260 -41.191 1.00 8.45 394 ASN C O 1
ATOM 10526 N N . GLU C 1 402 ? -17.130 -61.231 -39.166 1.00 7.01 395 GLU C N 1
ATOM 10527 C CA . GLU C 1 402 ? -16.817 -62.648 -38.948 1.00 8.32 395 GLU C CA 1
ATOM 10528 C C . GLU C 1 402 ? -17.639 -63.634 -39.781 1.00 7.80 395 GLU C C 1
ATOM 10529 O O . GLU C 1 402 ? -17.108 -64.643 -40.246 1.00 8.59 395 GLU C O 1
ATOM 10535 N N . TYR C 1 403 ? -18.926 -63.360 -39.970 1.00 7.18 396 TYR C N 1
ATOM 10536 C CA . TYR C 1 403 ? -19.755 -64.246 -40.774 1.00 6.83 396 TYR C CA 1
ATOM 10537 C C . TYR C 1 403 ? -19.358 -64.172 -42.243 1.00 7.29 396 TYR C C 1
ATOM 10538 O O . TYR C 1 403 ? -19.307 -65.195 -42.922 1.00 7.24 396 TYR C O 1
ATOM 10547 N N . ILE C 1 404 ? -19.138 -62.959 -42.742 1.00 7.28 397 ILE C N 1
ATOM 10548 C CA . ILE C 1 404 ? -18.719 -62.811 -44.132 1.00 7.14 397 ILE C CA 1
ATOM 10549 C C . ILE C 1 404 ? -17.389 -63.527 -44.380 1.00 7.73 397 ILE C C 1
ATOM 10550 O O . ILE C 1 404 ? -17.242 -64.236 -45.386 1.00 7.94 397 ILE C O 1
ATOM 10555 N N . ARG C 1 405 ? -16.453 -63.408 -43.443 1.00 8.11 398 ARG C N 1
ATOM 10556 C CA . ARG C 1 405 ? -15.195 -64.147 -43.550 1.00 9.73 398 ARG C CA 1
ATOM 10557 C C . ARG C 1 405 ? -15.437 -65.654 -43.527 1.00 8.70 398 ARG C C 1
ATOM 10558 O O . ARG C 1 405 ? -14.789 -66.393 -44.271 1.00 9.41 398 ARG C O 1
ATOM 10566 N N . ALA C 1 406 ? -16.375 -66.111 -42.700 1.00 8.61 399 ALA C N 1
ATOM 10567 C CA . ALA C 1 406 ? -16.707 -67.531 -42.652 1.00 7.83 399 ALA C CA 1
ATOM 10568 C C . ALA C 1 406 ? -17.309 -68.037 -43.966 1.00 7.73 399 ALA C C 1
ATOM 10569 O O . ALA C 1 406 ? -17.017 -69.152 -44.384 1.00 5.98 399 ALA C O 1
ATOM 10571 N N . MET C 1 407 ? -18.117 -67.212 -44.627 1.00 6.77 400 MET C N 1
ATOM 10572 C CA . MET C 1 407 ? -18.695 -67.556 -45.926 1.00 6.51 400 MET C CA 1
ATOM 10573 C C . MET C 1 407 ? -17.565 -67.633 -46.943 1.00 5.82 400 MET C C 1
ATOM 10574 O O . MET C 1 407 ? -17.534 -68.558 -47.752 1.00 7.66 400 MET C O 1
ATOM 10579 N N . VAL C 1 408 ? -16.636 -66.678 -46.903 1.00 5.88 401 VAL C N 1
ATOM 10580 C CA . VAL C 1 408 ? -15.483 -66.706 -47.817 1.00 6.16 401 VAL C CA 1
ATOM 10581 C C . VAL C 1 408 ? -14.680 -67.997 -47.646 1.00 5.94 401 VAL C C 1
ATOM 10582 O O . VAL C 1 408 ? -14.189 -68.576 -48.616 1.00 6.38 401 VAL C O 1
ATOM 10586 N N . THR C 1 409 ? -14.517 -68.441 -46.406 1.00 5.49 402 THR C N 1
ATOM 10587 C CA . THR C 1 409 ? -13.850 -69.711 -46.140 1.00 6.54 402 THR C CA 1
ATOM 10588 C C . THR C 1 409 ? -14.558 -70.897 -46.798 1.00 6.62 402 THR C C 1
ATOM 10589 O O . THR C 1 409 ? -13.905 -71.747 -47.410 1.00 7.32 402 THR C O 1
ATOM 10593 N N . ALA C 1 410 ? -15.880 -70.955 -46.676 1.00 6.78 403 ALA C N 1
ATOM 10594 C CA . ALA C 1 410 ? -16.670 -72.023 -47.284 1.00 5.85 403 ALA C CA 1
ATOM 10595 C C . ALA C 1 410 ? -16.508 -71.997 -48.811 1.00 6.46 403 ALA C C 1
ATOM 10596 O O . ALA C 1 410 ? -16.368 -73.051 -49.439 1.00 7.49 403 ALA C O 1
ATOM 10598 N N . VAL C 1 411 ? -16.494 -70.800 -49.393 1.00 5.59 404 VAL C N 1
ATOM 10599 C CA . VAL C 1 411 ? -16.325 -70.667 -50.837 1.00 6.04 404 VAL C CA 1
ATOM 10600 C C . VAL C 1 411 ? -14.930 -71.124 -51.265 1.00 7.55 404 VAL C C 1
ATOM 10601 O O . VAL C 1 411 ? -14.789 -71.936 -52.186 1.00 7.88 404 VAL C O 1
ATOM 10605 N N . GLU C 1 412 ? -13.911 -70.583 -50.604 1.00 8.01 405 GLU C N 1
ATOM 10606 C CA . GLU C 1 412 ? -12.523 -70.803 -50.989 1.00 8.29 405 GLU C CA 1
ATOM 10607 C C . GLU C 1 412 ? -11.997 -72.204 -50.731 1.00 7.60 405 GLU C C 1
ATOM 10608 O O . GLU C 1 412 ? -11.320 -72.780 -51.573 1.00 8.93 405 GLU C O 1
ATOM 10614 N N . LEU C 1 413 ? -12.268 -72.722 -49.540 1.00 6.72 406 LEU C N 1
ATOM 10615 C CA . LEU C 1 413 ? -11.675 -73.991 -49.142 1.00 6.89 406 LEU C CA 1
ATOM 10616 C C . LEU C 1 413 ? -12.614 -75.138 -49.458 1.00 7.78 406 LEU C C 1
ATOM 10617 O O . LEU C 1 413 ? -12.178 -76.158 -49.999 1.00 7.99 406 LEU C O 1
ATOM 10622 N N . ASP C 1 414 ? -13.890 -74.960 -49.135 1.00 7.35 407 ASP C N 1
ATOM 10623 C CA . ASP C 1 414 ? -14.843 -76.043 -49.277 1.00 8.65 407 ASP C CA 1
ATOM 10624 C C . ASP C 1 414 ? -15.483 -76.113 -50.652 1.00 8.52 407 ASP C C 1
ATOM 10625 O O . ASP C 1 414 ? -16.193 -77.079 -50.943 1.00 9.84 407 ASP C O 1
ATOM 10630 N N . GLY C 1 415 ? -15.258 -75.094 -51.477 1.00 8.15 408 GLY C N 1
ATOM 10631 C CA . GLY C 1 415 ? -15.810 -75.090 -52.829 1.00 8.18 408 GLY C CA 1
ATOM 10632 C C . GLY C 1 415 ? -17.314 -74.894 -52.890 1.00 8.42 408 GLY C C 1
ATOM 10633 O O . GLY C 1 415 ? -17.971 -75.311 -53.849 1.00 9.27 408 GLY C O 1
ATOM 10634 N N . VAL C 1 416 ? -17.865 -74.239 -51.874 1.00 7.80 409 VAL C N 1
ATOM 10635 C CA . VAL C 1 416 ? -19.292 -73.908 -51.860 1.00 7.91 409 VAL C CA 1
ATOM 10636 C C . VAL C 1 416 ? -19.608 -72.820 -52.887 1.00 8.56 409 VAL C C 1
ATOM 10637 O O . VAL C 1 416 ? -18.883 -71.826 -53.019 1.00 9.54 409 VAL C O 1
ATOM 10641 N N . ASN C 1 417 ? -20.673 -73.038 -53.656 1.00 8.80 410 ASN C N 1
ATOM 10642 C CA . ASN C 1 417 ? -21.054 -72.093 -54.704 1.00 9.73 410 ASN C CA 1
ATOM 10643 C C . ASN C 1 417 ? -21.987 -70.999 -54.203 1.00 9.00 410 ASN C C 1
ATOM 10644 O O . ASN C 1 417 ? -23.172 -70.986 -54.526 1.00 9.79 410 ASN C O 1
ATOM 10649 N N . VAL C 1 418 ? -21.468 -70.079 -53.395 1.00 8.39 411 VAL C N 1
ATOM 10650 C CA . VAL C 1 418 ? -22.309 -68.974 -52.935 1.00 8.46 411 VAL C CA 1
ATOM 10651 C C . VAL C 1 418 ? -22.324 -67.894 -54.022 1.00 8.76 411 VAL C C 1
ATOM 10652 O O . VAL C 1 418 ? -21.258 -67.473 -54.485 1.00 10.27 411 VAL C O 1
ATOM 10656 N N . LYS C 1 419 ? -23.522 -67.457 -54.407 1.00 7.32 412 LYS C N 1
ATOM 10657 C CA . LYS C 1 419 ? -23.692 -66.482 -55.488 1.00 7.82 412 LYS C CA 1
ATOM 10658 C C . LYS C 1 419 ? -24.080 -65.106 -54.965 1.00 7.85 412 LYS C C 1
ATOM 10659 O O . LYS C 1 419 ? -23.948 -64.097 -55.665 1.00 8.84 412 LYS C O 1
ATOM 10665 N N . GLY C 1 420 ? -24.555 -65.038 -53.727 1.00 6.98 413 GLY C N 1
ATOM 10666 C CA . GLY C 1 420 ? -24.974 -63.732 -53.220 1.00 7.61 413 GLY C CA 1
ATOM 10667 C C . GLY C 1 420 ? -25.168 -63.748 -51.724 1.00 7.84 413 GLY C C 1
ATOM 10668 O O . GLY C 1 420 ? -25.290 -64.822 -51.126 1.00 8.05 413 GLY C O 1
ATOM 10669 N N . TYR C 1 421 ? -25.222 -62.549 -51.148 1.00 7.87 414 TYR C N 1
ATOM 10670 C CA . TYR C 1 421 ? -25.374 -62.399 -49.704 1.00 7.37 414 TYR C CA 1
ATOM 10671 C C . TYR C 1 421 ? -26.181 -61.139 -49.396 1.00 7.63 414 TYR C C 1
ATOM 10672 O O . TYR C 1 421 ? -25.842 -60.059 -49.885 1.00 7.52 414 TYR C O 1
ATOM 10681 N N . PHE C 1 422 ? -27.222 -61.290 -48.576 1.00 7.42 415 PHE C N 1
ATOM 10682 C CA . PHE C 1 422 ? -28.070 -60.178 -48.137 1.00 6.57 415 PHE C CA 1
ATOM 10683 C C . PHE C 1 422 ? -28.107 -60.013 -46.614 1.00 6.77 415 PHE C C 1
ATOM 10684 O O . PHE C 1 422 ? -28.479 -60.936 -45.883 1.00 7.66 415 PHE C O 1
ATOM 10692 N N . ALA C 1 423 ? -27.754 -58.819 -46.143 1.00 5.97 416 ALA C N 1
ATOM 10693 C CA . ALA C 1 423 ? -27.788 -58.496 -44.726 1.00 6.76 416 ALA C CA 1
ATOM 10694 C C . ALA C 1 423 ? -29.228 -58.236 -44.303 1.00 7.12 416 ALA C C 1
ATOM 10695 O O . ALA C 1 423 ? -29.946 -57.446 -44.927 1.00 7.27 416 ALA C O 1
ATOM 10697 N N . TRP C 1 424 ? -29.634 -58.951 -43.260 1.00 7.55 417 TRP C N 1
ATOM 10698 C CA . TRP C 1 424 ? -30.910 -58.679 -42.599 1.00 8.33 417 TRP C CA 1
ATOM 10699 C C . TRP C 1 424 ? -30.602 -57.784 -41.401 1.00 7.80 417 TRP C C 1
ATOM 10700 O O . TRP C 1 424 ? -29.929 -58.234 -40.479 1.00 6.60 417 TRP C O 1
ATOM 10711 N N . SER C 1 425 ? -31.082 -56.545 -41.346 1.00 8.41 418 SER C N 1
ATOM 10712 C CA . SER C 1 425 ? -31.991 -55.939 -42.299 1.00 8.91 418 SER C CA 1
ATOM 10713 C C . SER C 1 425 ? -31.485 -54.547 -42.663 1.00 9.16 418 SER C C 1
ATOM 10714 O O . SER C 1 425 ? -30.614 -53.988 -41.989 1.00 8.90 418 SER C O 1
ATOM 10717 N N . LEU C 1 426 ? -32.026 -54.022 -43.760 1.00 8.57 419 LEU C N 1
ATOM 10718 C CA . LEU C 1 426 ? -31.707 -52.681 -44.217 1.00 9.24 419 LEU C CA 1
ATOM 10719 C C . LEU C 1 426 ? -32.012 -51.698 -43.094 1.00 10.09 419 LEU C C 1
ATOM 10720 O O . LEU C 1 426 ? -31.247 -50.762 -42.894 1.00 10.34 419 LEU C O 1
ATOM 10725 N N . MET C 1 427 ? -33.115 -51.896 -42.376 1.00 9.86 420 MET C N 1
ATOM 10726 C CA . MET C 1 427 ? -33.430 -51.012 -41.259 1.00 10.90 420 MET C CA 1
ATOM 10727 C C . MET C 1 427 ? -34.103 -51.706 -40.082 1.00 10.10 420 MET C C 1
ATOM 10728 O O . MET C 1 427 ? -34.732 -52.748 -40.261 1.00 10.44 420 MET C O 1
ATOM 10733 N N . ASP C 1 428 ? -33.954 -51.121 -38.896 1.00 9.34 421 ASP C N 1
ATOM 10734 C CA . ASP C 1 428 ? -34.688 -51.547 -37.707 1.00 9.20 421 ASP C CA 1
ATOM 10735 C C . ASP C 1 428 ? -36.159 -51.581 -38.104 1.00 9.62 421 ASP C C 1
ATOM 10736 O O . ASP C 1 428 ? -36.677 -50.623 -38.693 1.00 11.26 421 ASP C O 1
ATOM 10741 N N . ASN C 1 429 ? -36.825 -52.679 -37.774 1.00 8.57 422 ASN C N 1
ATOM 10742 C CA . ASN C 1 429 ? -38.199 -52.837 -38.240 1.00 8.93 422 ASN C CA 1
ATOM 10743 C C . ASN C 1 429 ? -39.047 -53.641 -37.264 1.00 8.33 422 ASN C C 1
ATOM 10744 O O . ASN C 1 429 ? -38.633 -53.865 -36.129 1.00 8.85 422 ASN C O 1
ATOM 10749 N N . PHE C 1 430 ? -40.259 -54.007 -37.664 1.00 8.51 423 PHE C N 1
ATOM 10750 C CA . PHE C 1 430 ? -41.155 -54.755 -36.788 1.0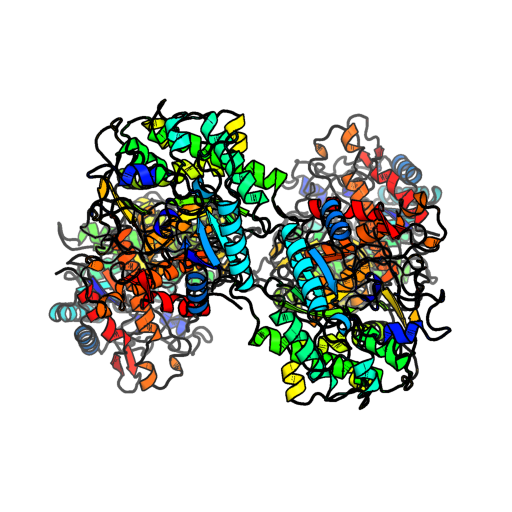0 7.42 423 PHE C CA 1
ATOM 10751 C C . PHE C 1 430 ? -40.726 -56.214 -36.760 1.00 8.72 423 PHE C C 1
ATOM 10752 O O . PHE C 1 430 ? -40.906 -56.917 -37.755 1.00 8.53 423 PHE C O 1
ATOM 10760 N N . GLU C 1 431 ? -40.158 -56.649 -35.636 1.00 8.10 424 GLU C N 1
ATOM 10761 C CA . GLU C 1 431 ? -39.640 -58.007 -35.502 1.00 9.22 424 GLU C CA 1
ATOM 10762 C C . GLU C 1 431 ? -40.683 -58.969 -34.931 1.00 8.50 424 GLU C C 1
ATOM 10763 O O . GLU C 1 431 ? -40.492 -59.584 -33.879 1.00 8.78 424 GLU C O 1
ATOM 10769 N N . TRP C 1 432 ? -41.787 -59.085 -35.660 1.00 8.00 425 TRP C N 1
ATOM 10770 C CA . TRP C 1 432 ? -42.831 -60.062 -35.390 1.00 7.69 425 TRP C CA 1
ATOM 10771 C C . TRP C 1 432 ? -43.264 -60.061 -33.926 1.00 8.59 425 TRP C C 1
ATOM 10772 O O . TRP C 1 432 ? -43.651 -59.014 -33.408 1.00 8.45 425 TRP C O 1
ATOM 10783 N N . ALA C 1 433 ? -43.199 -61.202 -33.253 1.00 9.21 426 ALA C N 1
ATOM 10784 C CA . ALA C 1 433 ? -43.682 -61.256 -31.874 1.00 9.95 426 ALA C CA 1
ATOM 10785 C C . ALA C 1 433 ? -42.859 -60.492 -30.840 1.00 9.83 426 ALA C C 1
ATOM 10786 O O . ALA C 1 433 ? -43.337 -60.278 -29.728 1.00 9.37 426 ALA C O 1
ATOM 10788 N N . ASP C 1 434 ? -41.636 -60.093 -31.180 1.00 10.63 427 ASP C N 1
ATOM 10789 C CA . ASP C 1 434 ? -40.845 -59.219 -30.321 1.00 10.19 427 ASP C CA 1
ATOM 10790 C C . ASP C 1 434 ? -41.239 -57.749 -30.472 1.00 10.44 427 ASP C C 1
ATOM 10791 O O . ASP C 1 434 ? -40.857 -56.929 -29.644 1.00 11.88 427 ASP C O 1
ATOM 10796 N N . GLY C 1 435 ? -41.977 -57.412 -31.523 1.00 9.13 428 GLY C N 1
ATOM 10797 C CA . GLY C 1 435 ? -42.305 -56.009 -31.785 1.00 9.45 428 GLY C CA 1
ATOM 10798 C C . GLY C 1 435 ? -41.068 -55.257 -32.243 1.00 9.30 428 GLY C C 1
ATOM 10799 O O . GLY C 1 435 ? -40.189 -55.830 -32.903 1.00 10.73 428 GLY C O 1
ATOM 10800 N N . TYR C 1 436 ? -40.988 -53.972 -31.899 1.00 9.42 429 TYR C N 1
ATOM 10801 C CA . TYR C 1 436 ? -39.884 -53.106 -32.330 1.00 9.51 429 TYR C CA 1
ATOM 10802 C C . TYR C 1 436 ? -38.689 -53.151 -31.383 1.00 10.71 429 TYR C C 1
ATOM 10803 O O . TYR C 1 436 ? -37.654 -52.574 -31.691 1.00 11.80 429 TYR C O 1
ATOM 10812 N N . VAL C 1 437 ? -38.835 -53.798 -30.225 1.00 11.11 430 VAL C N 1
ATOM 10813 C CA . VAL C 1 437 ? -37.768 -53.846 -29.221 1.00 10.91 430 VAL C CA 1
ATOM 10814 C C . VAL C 1 437 ? -36.495 -54.485 -29.781 1.00 11.13 430 VAL C C 1
ATOM 10815 O O . VAL C 1 437 ? -35.381 -53.999 -29.555 1.00 12.21 430 VAL C O 1
ATOM 10819 N N . THR C 1 438 ? -36.667 -55.536 -30.574 1.00 10.78 431 THR C N 1
ATOM 10820 C CA . THR C 1 438 ? -35.539 -56.250 -31.143 1.00 10.46 431 THR C CA 1
ATOM 10821 C C . THR C 1 438 ? -35.122 -55.580 -32.439 1.00 10.43 431 THR C C 1
ATOM 10822 O O . THR C 1 438 ? -35.894 -55.514 -33.404 1.00 11.77 431 THR C O 1
ATOM 10826 N N . ARG C 1 439 ? -33.882 -55.110 -32.452 1.00 9.67 432 ARG C N 1
ATOM 10827 C CA . ARG C 1 439 ? -33.396 -54.369 -33.602 1.00 9.42 432 ARG C CA 1
ATOM 10828 C C . ARG C 1 439 ? -32.393 -55.147 -34.441 1.00 9.21 432 ARG C C 1
ATOM 10829 O O . ARG C 1 439 ? -31.309 -55.472 -33.959 1.00 9.90 432 ARG C O 1
ATOM 10837 N N . PHE C 1 440 ? -32.754 -55.436 -35.687 1.00 8.92 433 PHE C N 1
ATOM 10838 C CA . PHE C 1 440 ? -31.843 -56.144 -36.595 1.00 8.64 433 PHE C CA 1
ATOM 10839 C C . PHE C 1 440 ? -31.236 -55.228 -37.654 1.00 9.27 433 PHE C C 1
ATOM 10840 O O . PHE C 1 440 ? -30.431 -55.652 -38.480 1.00 8.93 433 PHE C O 1
ATOM 10848 N N . GLY C 1 441 ? -31.617 -53.955 -37.628 1.00 9.20 434 GLY C N 1
ATOM 10849 C CA . GLY C 1 441 ? -31.211 -53.100 -38.732 1.00 8.97 434 GLY C CA 1
ATOM 10850 C C . GLY C 1 441 ? -29.764 -52.636 -38.763 1.00 8.49 434 GLY C C 1
ATOM 10851 O O . GLY C 1 441 ? -29.124 -52.474 -37.720 1.00 9.23 434 GLY C O 1
ATOM 10852 N N . VAL C 1 442 ? -29.233 -52.435 -39.966 1.00 7.97 435 VAL C N 1
ATOM 10853 C CA . VAL C 1 442 ? -27.951 -51.745 -40.092 1.00 6.94 435 VAL C CA 1
ATOM 10854 C C . VAL C 1 442 ? -28.201 -50.229 -40.113 1.00 7.54 435 VAL C C 1
ATOM 10855 O O . VAL C 1 442 ? -27.252 -49.452 -40.115 1.00 6.81 435 VAL C O 1
ATOM 10859 N N . THR C 1 443 ? -29.465 -49.809 -40.155 1.00 7.33 436 THR C N 1
ATOM 10860 C CA . THR C 1 443 ? -29.867 -48.400 -40.174 1.00 8.87 436 THR C CA 1
ATOM 10861 C C . THR C 1 443 ? -30.893 -48.213 -39.064 1.00 9.38 436 THR C C 1
ATOM 10862 O O . THR C 1 443 ? -31.784 -49.047 -38.895 1.00 9.35 436 THR C O 1
ATOM 10866 N N . TYR C 1 444 ? -30.742 -47.136 -38.301 1.00 10.22 437 TYR C N 1
ATOM 10867 C CA . TYR C 1 444 ? -31.637 -46.775 -37.215 1.00 11.39 437 TYR C CA 1
ATOM 10868 C C . TYR C 1 444 ? -32.762 -45.942 -37.818 1.00 12.17 437 TYR C C 1
ATOM 10869 O O . TYR C 1 444 ? -32.514 -45.107 -38.678 1.00 11.73 437 TYR C O 1
ATOM 10878 N N . VAL C 1 445 ? -33.999 -46.171 -37.385 1.00 13.68 438 VAL C N 1
ATOM 10879 C CA . VAL C 1 445 ? -35.102 -45.324 -37.836 1.00 15.64 438 VAL C CA 1
ATOM 10880 C C . VAL C 1 445 ? -35.484 -44.392 -36.681 1.00 17.81 438 VAL C C 1
ATOM 10881 O O . VAL C 1 445 ? -35.802 -44.867 -35.594 1.00 18.83 438 VAL C O 1
ATOM 10885 N N . ASP C 1 446 ? -35.413 -43.083 -36.913 1.00 20.33 439 ASP C N 1
ATOM 10886 C CA . ASP C 1 446 ? -35.645 -42.105 -35.848 1.00 22.25 439 ASP C CA 1
ATOM 10887 C C . ASP C 1 446 ? -37.063 -41.550 -35.880 1.00 23.65 439 ASP C C 1
ATOM 10888 O O . ASP C 1 446 ? -37.347 -40.588 -36.598 1.00 23.22 439 ASP C O 1
ATOM 10893 N N . TYR C 1 447 ? -37.928 -42.160 -35.073 1.00 24.74 440 TYR C N 1
ATOM 10894 C CA . TYR C 1 447 ? -39.320 -41.737 -34.941 1.00 26.70 440 TYR C CA 1
ATOM 10895 C C . TYR C 1 447 ? -39.512 -40.432 -34.166 1.00 27.55 440 TYR C C 1
ATOM 10896 O O . TYR C 1 447 ? -40.644 -40.052 -33.872 1.00 28.42 440 TYR C O 1
ATOM 10905 N N . GLU C 1 448 ? -38.422 -39.756 -33.819 1.00 28.22 441 GLU C N 1
ATOM 10906 C CA . GLU C 1 448 ? -38.496 -38.475 -33.121 1.00 28.79 441 GLU C CA 1
ATOM 10907 C C . GLU C 1 448 ? -38.105 -37.349 -34.070 1.00 28.57 441 GLU C C 1
ATOM 10908 O O . GLU C 1 448 ? -38.474 -36.193 -33.857 1.00 28.86 441 GLU C O 1
ATOM 10914 N N . ASN C 1 449 ? -37.350 -37.704 -35.107 1.00 27.91 442 ASN C N 1
ATOM 10915 C CA . ASN C 1 449 ? -36.919 -36.769 -36.142 1.00 27.00 442 ASN C CA 1
ATOM 10916 C C . ASN C 1 449 ? -37.458 -37.245 -37.489 1.00 27.26 442 ASN C C 1
ATOM 10917 O O . ASN C 1 449 ? -36.710 -37.487 -38.442 1.00 27.26 442 ASN C O 1
ATOM 10922 N N . GLY C 1 450 ? -38.781 -37.386 -37.526 1.00 27.48 443 GLY C N 1
ATOM 10923 C CA . GLY C 1 450 ? -39.505 -37.928 -38.670 1.00 27.48 443 GLY C CA 1
ATOM 10924 C C . GLY C 1 450 ? -39.420 -39.444 -38.645 1.00 27.05 443 GLY C C 1
ATOM 10925 O O . GLY C 1 450 ? -39.625 -40.071 -37.607 1.00 28.33 443 GLY C O 1
ATOM 10926 N N . GLN C 1 451 ? -39.171 -40.023 -39.812 1.00 25.47 444 GLN C N 1
ATOM 10927 C CA . GLN C 1 451 ? -38.894 -41.442 -39.962 1.00 23.47 444 GLN C CA 1
ATOM 10928 C C . GLN C 1 451 ? -37.527 -41.483 -40.630 1.00 21.42 444 GLN C C 1
ATOM 10929 O O . GLN C 1 451 ? -37.238 -42.411 -41.372 1.00 20.81 444 GLN C O 1
ATOM 10935 N N . LYS C 1 452 ? -36.695 -40.473 -40.389 1.00 18.99 445 LYS C N 1
ATOM 10936 C CA . LYS C 1 452 ? -35.406 -40.366 -41.065 1.00 17.35 445 LYS C CA 1
ATOM 10937 C C . LYS C 1 452 ? -34.527 -41.578 -40.779 1.00 16.28 445 LYS C C 1
ATOM 10938 O O . LYS C 1 452 ? -34.467 -42.048 -39.645 1.00 16.24 445 LYS C O 1
ATOM 10944 N N . ARG C 1 453 ? -33.882 -42.089 -41.823 1.00 15.18 446 ARG C N 1
ATOM 10945 C CA . ARG C 1 453 ? -32.987 -43.234 -41.696 1.00 14.22 446 ARG C CA 1
ATOM 10946 C C . ARG C 1 453 ? -31.586 -42.731 -41.371 1.00 13.81 446 ARG C C 1
ATOM 10947 O O . ARG C 1 453 ? -31.094 -41.782 -41.996 1.00 14.68 446 ARG C O 1
ATOM 10955 N N . PHE C 1 454 ? -30.995 -43.326 -40.338 1.00 11.44 447 PHE C N 1
ATOM 10956 C CA . PHE C 1 454 ? -29.635 -43.020 -39.922 1.00 10.11 447 PHE C CA 1
ATOM 10957 C C . PHE C 1 454 ? -28.793 -44.280 -39.966 1.00 9.28 447 PHE C C 1
ATOM 10958 O O . PHE C 1 454 ? -28.931 -45.137 -39.093 1.00 8.74 447 PHE C O 1
ATOM 10966 N N . PRO C 1 455 ? -27.926 -44.404 -40.980 1.00 9.33 448 PRO C N 1
ATOM 10967 C CA . PRO C 1 455 ? -27.075 -45.596 -41.034 1.00 9.61 448 PRO C CA 1
ATOM 10968 C C . PRO C 1 455 ? -26.156 -45.751 -39.830 1.00 8.98 448 PRO C C 1
ATOM 10969 O O . PRO C 1 455 ? -25.552 -44.784 -39.358 1.00 10.42 448 PRO C O 1
ATOM 10973 N N . LYS C 1 456 ? -26.083 -46.993 -39.358 1.00 9.54 449 LYS C N 1
ATOM 10974 C CA . LYS C 1 456 ? -25.230 -47.350 -38.236 1.00 9.28 449 LYS C CA 1
ATOM 10975 C C . LYS C 1 456 ? -23.851 -47.634 -38.824 1.00 9.43 449 LYS C C 1
ATOM 10976 O O . LYS C 1 456 ? -23.689 -47.749 -40.043 1.00 10.18 449 LYS C O 1
ATOM 10982 N N . LYS C 1 457 ? -22.846 -47.754 -37.963 1.00 10.11 450 LYS C N 1
ATOM 10983 C CA . LYS C 1 457 ? -21.503 -48.123 -38.406 1.00 9.78 450 LYS C CA 1
ATOM 10984 C C . LYS C 1 457 ? -21.512 -49.387 -39.272 1.00 9.94 450 LYS C C 1
ATOM 10985 O O . LYS C 1 457 ? -20.824 -49.429 -40.303 1.00 9.91 450 LYS C O 1
ATOM 10991 N N . SER C 1 458 ? -22.308 -50.385 -38.887 1.00 9.84 451 SER C N 1
ATOM 10992 C CA . SER C 1 458 ? -22.369 -51.638 -39.645 1.00 9.62 451 SER C CA 1
ATOM 10993 C C . SER C 1 458 ? -22.793 -51.439 -41.099 1.00 9.80 451 SER C C 1
ATOM 10994 O O . SER C 1 458 ? -22.261 -52.089 -41.996 1.00 8.59 451 SER C O 1
ATOM 10997 N N . ALA C 1 459 ? -23.785 -50.585 -41.328 1.00 10.13 452 ALA C N 1
ATOM 10998 C CA . ALA C 1 459 ? -24.247 -50.317 -42.691 1.00 10.18 452 ALA C CA 1
ATOM 10999 C C . ALA C 1 459 ? -23.124 -49.911 -43.634 1.00 10.91 452 ALA C C 1
ATOM 11000 O O . ALA C 1 459 ? -23.068 -50.370 -44.779 1.00 11.21 452 ALA C O 1
ATOM 11002 N N . LYS C 1 460 ? -22.309 -48.974 -43.162 1.00 11.89 453 LYS C N 1
ATOM 11003 C CA . LYS C 1 460 ? -21.177 -48.439 -43.913 1.00 13.28 453 LYS C CA 1
ATOM 11004 C C . LYS C 1 460 ? -20.008 -49.416 -44.013 1.00 13.23 453 LYS C C 1
ATOM 11005 O O . LYS C 1 460 ? -19.095 -49.219 -44.816 1.00 14.53 453 LYS C O 1
ATOM 11011 N N . SER C 1 461 ? -20.027 -50.471 -43.206 1.00 12.77 454 SER C N 1
ATOM 11012 C CA . SER C 1 461 ? -18.902 -51.393 -43.186 1.00 12.18 454 SER C CA 1
ATOM 11013 C C . SER C 1 461 ? -18.925 -52.445 -44.290 1.00 11.81 454 SER C C 1
ATOM 11014 O O . SER C 1 461 ? -17.892 -53.011 -44.613 1.00 10.93 454 SER C O 1
ATOM 11017 N N . LEU C 1 462 ? -20.093 -52.724 -44.860 1.00 12.37 455 LEU C N 1
ATOM 11018 C CA . LEU C 1 462 ? -20.212 -53.802 -45.834 1.00 12.52 455 LEU C CA 1
ATOM 11019 C C . LEU C 1 462 ? -19.580 -53.522 -47.201 1.00 13.42 455 LEU C C 1
ATOM 11020 O O . LEU C 1 462 ? -18.919 -54.397 -47.761 1.00 13.27 455 LEU C O 1
ATOM 11025 N N . LYS C 1 463 ? -19.762 -52.315 -47.729 1.00 13.02 456 LYS C N 1
ATOM 11026 C CA . LYS C 1 463 ? -19.181 -51.997 -49.037 1.00 13.91 456 LYS C CA 1
ATOM 11027 C C . LYS C 1 463 ? -17.661 -52.210 -49.110 1.00 14.03 456 LYS C C 1
ATOM 11028 O O . LYS C 1 463 ? -17.186 -52.873 -50.041 1.00 14.14 456 LYS C O 1
ATOM 11034 N N . PRO C 1 464 ? -16.890 -51.648 -48.156 1.00 14.32 457 PRO C N 1
ATOM 11035 C CA . PRO C 1 464 ? -15.446 -51.856 -48.231 1.00 14.15 457 PRO C CA 1
ATOM 11036 C C . PRO C 1 464 ? -15.020 -53.314 -48.070 1.00 14.08 457 PRO C C 1
ATOM 11037 O O . PRO C 1 464 ? -14.016 -53.741 -48.641 1.00 14.36 457 PRO C O 1
ATOM 11041 N N . LEU C 1 465 ? -15.788 -54.073 -47.298 1.00 13.91 458 LEU C N 1
ATOM 11042 C CA . LEU C 1 465 ? -15.513 -55.490 -47.131 1.00 14.02 458 LEU C CA 1
ATOM 11043 C C . LEU C 1 465 ? -15.696 -56.198 -48.466 1.00 14.07 458 LEU C C 1
ATOM 11044 O O . LEU C 1 465 ? -14.795 -56.906 -48.920 1.00 15.66 458 LEU C O 1
ATOM 11049 N N . PHE C 1 466 ? -16.840 -55.984 -49.111 1.00 13.28 459 PHE C N 1
ATOM 11050 C CA . PHE C 1 466 ? -17.089 -56.652 -50.386 1.00 12.17 459 PHE C CA 1
ATOM 11051 C C . PHE C 1 466 ? -16.207 -56.121 -51.515 1.00 12.88 459 PHE C C 1
ATOM 11052 O O . PHE C 1 466 ? -15.763 -56.881 -52.375 1.00 12.20 459 PHE C O 1
ATOM 11060 N N . ASP C 1 467 ? -15.923 -54.824 -51.509 1.00 13.34 460 ASP C N 1
ATOM 11061 C CA . ASP C 1 467 ? -14.994 -54.305 -52.516 1.00 14.99 460 ASP C CA 1
ATOM 11062 C C . ASP C 1 467 ? -13.644 -55.028 -52.474 1.00 16.70 460 ASP C C 1
ATOM 11063 O O . ASP C 1 467 ? -13.061 -55.340 -53.514 1.00 17.03 460 ASP C O 1
ATOM 11068 N N . GLU C 1 468 ? -13.175 -55.339 -51.270 1.00 17.80 461 GLU C N 1
ATOM 11069 C CA . GLU C 1 468 ? -11.915 -56.046 -51.081 1.00 19.49 461 GLU C CA 1
ATOM 11070 C C . GLU C 1 468 ? -11.963 -57.508 -51.516 1.00 19.42 461 GLU C C 1
ATOM 11071 O O . GLU C 1 468 ? -10.935 -58.087 -51.857 1.00 19.49 461 GLU C O 1
ATOM 11077 N N . LEU C 1 469 ? -13.154 -58.099 -51.505 1.00 19.32 462 LEU C N 1
ATOM 11078 C CA . LEU C 1 469 ? -13.311 -59.517 -51.812 1.00 19.49 462 LEU C CA 1
ATOM 11079 C C . LEU C 1 469 ? -13.610 -59.792 -53.282 1.00 20.54 462 LEU C C 1
ATOM 11080 O O . LEU C 1 469 ? -13.055 -60.720 -53.870 1.00 20.06 462 LEU C O 1
ATOM 11085 N N . ILE C 1 470 ? -14.510 -59.002 -53.860 1.00 22.11 463 ILE C N 1
ATOM 11086 C CA . ILE C 1 470 ? -14.911 -59.171 -55.251 1.00 24.42 463 ILE C CA 1
ATOM 11087 C C . ILE C 1 470 ? -13.935 -58.453 -56.183 1.00 26.36 463 ILE C C 1
ATOM 11088 O O . ILE C 1 470 ? -13.616 -57.279 -55.984 1.00 27.00 463 ILE C O 1
ATOM 11093 N N . ALA C 1 471 ? -13.472 -59.183 -57.194 1.00 28.81 464 ALA C N 1
ATOM 11094 C CA . ALA C 1 471 ? -12.524 -58.690 -58.187 1.00 29.84 464 ALA C CA 1
ATOM 11095 C C . ALA C 1 471 ? -13.128 -57.605 -59.080 1.00 30.76 464 ALA C C 1
ATOM 11096 O O . ALA C 1 471 ? -13.041 -57.667 -60.309 1.00 31.66 464 ALA C O 1
ATOM 11098 N N . MET D 1 8 ? -28.417 -99.789 16.865 1.00 23.44 1 MET D N 1
ATOM 11099 C CA . MET D 1 8 ? -29.569 -99.993 17.790 1.00 23.33 1 MET D CA 1
ATOM 11100 C C . MET D 1 8 ? -30.882 -99.402 17.271 1.00 22.46 1 MET D C 1
ATOM 11101 O O . MET D 1 8 ? -30.950 -98.232 16.895 1.00 22.40 1 MET D O 1
ATOM 11106 N N . LEU D 1 9 ? -31.916 -100.239 17.240 1.00 20.78 2 LEU D N 1
ATOM 11107 C CA . LEU D 1 9 ? -33.271 -99.839 16.883 1.00 19.43 2 LEU D CA 1
ATOM 11108 C C . LEU D 1 9 ? -34.088 -100.084 18.143 1.00 19.39 2 LEU D C 1
ATOM 11109 O O . LEU D 1 9 ? -33.728 -100.968 18.912 1.00 19.89 2 LEU D O 1
ATOM 11114 N N . PRO D 1 10 ? -35.161 -99.305 18.371 1.00 19.48 3 PRO D N 1
ATOM 11115 C CA . PRO D 1 10 ? -36.039 -99.399 19.541 1.00 19.47 3 PRO D CA 1
ATOM 11116 C C . PRO D 1 10 ? -36.634 -100.787 19.805 1.00 19.66 3 PRO D C 1
ATOM 11117 O O . PRO D 1 10 ? -36.894 -101.532 18.860 1.00 19.09 3 PRO D O 1
ATOM 11121 N N . LYS D 1 11 ? -36.893 -101.108 21.072 1.00 19.81 4 LYS D N 1
ATOM 11122 C CA . LYS D 1 11 ? -37.390 -102.429 21.478 1.00 20.64 4 LYS D CA 1
ATOM 11123 C C . LYS D 1 11 ? -38.671 -102.937 20.818 1.00 20.84 4 LYS D C 1
ATOM 11124 O O . LYS D 1 11 ? -38.870 -104.145 20.699 1.00 22.33 4 LYS D O 1
ATOM 11130 N N . ASP D 1 12 ? -39.553 -102.042 20.392 1.00 20.60 5 ASP D N 1
ATOM 11131 C CA . ASP D 1 12 ? -40.813 -102.489 19.813 1.00 20.13 5 ASP D CA 1
ATOM 11132 C C . ASP D 1 12 ? -40.811 -102.454 18.284 1.00 18.45 5 ASP D C 1
ATOM 11133 O O . ASP D 1 12 ? -41.854 -102.643 17.659 1.00 17.75 5 ASP D O 1
ATOM 11138 N N . PHE D 1 13 ? -39.645 -102.231 17.680 1.00 17.02 6 PHE D N 1
ATOM 11139 C CA . PHE D 1 13 ? -39.544 -102.160 16.226 1.00 14.78 6 PHE D CA 1
ATOM 11140 C C . PHE D 1 13 ? -40.111 -103.414 15.573 1.00 14.36 6 PHE D C 1
ATOM 11141 O O . PHE D 1 13 ? -39.752 -104.528 15.954 1.00 15.21 6 PHE D O 1
ATOM 11149 N N . GLN D 1 14 ? -40.973 -103.219 14.582 1.00 13.43 7 GLN D N 1
ATOM 11150 C CA . GLN D 1 14 ? -41.626 -104.330 13.887 1.00 13.31 7 GLN D CA 1
ATOM 11151 C C . GLN D 1 14 ? -40.959 -104.599 12.546 1.00 12.31 7 GLN D C 1
ATOM 11152 O O . GLN D 1 14 ? -40.527 -103.667 11.881 1.00 11.85 7 GLN D O 1
ATOM 11158 N N . TRP D 1 15 ? -40.843 -105.866 12.163 1.00 10.97 8 TRP D N 1
ATOM 11159 C CA . TRP D 1 15 ? -40.307 -106.188 10.842 1.00 10.50 8 TRP D CA 1
ATOM 11160 C C . TRP D 1 15 ? -41.010 -107.424 10.286 1.00 10.05 8 TRP D C 1
ATOM 11161 O O . TRP D 1 15 ? -41.510 -108.254 11.044 1.00 10.33 8 TRP D O 1
ATOM 11172 N N . GLY D 1 16 ? -41.041 -107.554 8.966 1.00 8.97 9 GLY D N 1
ATOM 11173 C CA . GLY D 1 16 ? -41.709 -108.689 8.346 1.00 8.49 9 GLY D CA 1
ATOM 11174 C C . GLY D 1 16 ? -41.549 -108.668 6.839 1.00 8.60 9 GLY D C 1
ATOM 11175 O O . GLY D 1 16 ? -40.549 -108.167 6.318 1.00 7.81 9 GLY D O 1
ATOM 11176 N N . PHE D 1 17 ? -42.533 -109.242 6.152 1.00 9.24 10 PHE D N 1
ATOM 11177 C CA . PHE D 1 17 ? -42.518 -109.326 4.693 1.00 9.36 10 PHE D CA 1
ATOM 11178 C C . PHE D 1 17 ? -43.833 -108.800 4.154 1.00 9.96 10 PHE D C 1
ATOM 11179 O O . PHE D 1 17 ? -44.794 -108.649 4.908 1.00 10.86 10 PHE D O 1
ATOM 11187 N N . ALA D 1 18 ? -43.857 -108.530 2.851 1.00 9.30 11 ALA D N 1
ATOM 11188 C CA . ALA D 1 18 ? -45.021 -107.930 2.231 1.00 9.35 11 ALA D CA 1
ATOM 11189 C C . ALA D 1 18 ? -45.401 -108.684 0.963 1.00 9.91 11 ALA D C 1
ATOM 11190 O O . ALA D 1 18 ? -44.534 -109.221 0.265 1.00 10.65 11 ALA D O 1
ATOM 11192 N N . THR D 1 19 ? -46.708 -108.715 0.709 1.00 9.85 12 THR D N 1
ATOM 11193 C CA . THR D 1 19 ? -47.304 -109.251 -0.515 1.00 9.14 12 THR D CA 1
ATOM 11194 C C . THR D 1 19 ? -48.511 -108.409 -0.929 1.00 8.70 12 THR D C 1
ATOM 11195 O O . THR D 1 19 ? -48.903 -107.481 -0.216 1.00 9.74 12 THR D O 1
ATOM 11199 N N . ALA D 1 20 ? -49.097 -108.738 -2.077 1.00 8.43 13 ALA D N 1
ATOM 11200 C CA . ALA D 1 20 ? -50.302 -108.078 -2.571 1.00 8.56 13 ALA D CA 1
ATOM 11201 C C . ALA D 1 20 ? -51.193 -109.153 -3.156 1.00 8.29 13 ALA D C 1
ATOM 11202 O O . ALA D 1 20 ? -50.682 -110.145 -3.674 1.00 8.39 13 ALA D O 1
ATOM 11204 N N . ALA D 1 21 ? -52.509 -108.983 -3.008 1.00 7.76 14 ALA D N 1
ATOM 11205 C CA . ALA D 1 21 ? -53.447 -110.054 -3.347 1.00 8.84 14 ALA D CA 1
ATOM 11206 C C . ALA D 1 21 ? -53.331 -110.561 -4.779 1.00 8.83 14 ALA D C 1
ATOM 11207 O O . ALA D 1 21 ? -53.201 -111.774 -4.994 1.00 8.89 14 ALA D O 1
ATOM 11209 N N . TYR D 1 22 ? -53.377 -109.644 -5.745 1.00 8.92 15 TYR D N 1
ATOM 11210 C CA . TYR D 1 22 ? -53.373 -110.066 -7.141 1.00 10.05 15 TYR D CA 1
ATOM 11211 C C . TYR D 1 22 ? -52.052 -110.720 -7.534 1.00 9.42 15 TYR D C 1
ATOM 11212 O O . TYR D 1 22 ? -52.006 -111.601 -8.387 1.00 9.15 15 TYR D O 1
ATOM 11221 N N . GLN D 1 23 ? -50.979 -110.302 -6.870 1.00 10.10 16 GLN D N 1
ATOM 11222 C CA . GLN D 1 23 ? -49.645 -110.792 -7.178 1.00 9.49 16 GLN D CA 1
ATOM 11223 C C . GLN D 1 23 ? -49.420 -112.235 -6.729 1.00 10.16 16 GLN D C 1
ATOM 11224 O O . GLN D 1 23 ? -48.648 -112.954 -7.363 1.00 10.05 16 GLN D O 1
ATOM 11230 N N . ILE D 1 24 ? -50.135 -112.672 -5.695 1.00 9.12 17 ILE D N 1
ATOM 11231 C CA . ILE D 1 24 ? -49.882 -113.986 -5.089 1.00 9.86 17 ILE D CA 1
ATOM 11232 C C . ILE D 1 24 ? -51.042 -114.982 -5.021 1.00 9.89 17 ILE D C 1
ATOM 11233 O O . ILE D 1 24 ? -50.817 -116.201 -5.016 1.00 9.83 17 ILE D O 1
ATOM 11238 N N . GLU D 1 25 ? -52.273 -114.482 -4.997 1.00 9.83 18 GLU D N 1
ATOM 11239 C CA . GLU D 1 25 ? -53.397 -115.315 -4.583 1.00 10.21 18 GLU D CA 1
ATOM 11240 C C . GLU D 1 25 ? -53.855 -116.389 -5.553 1.00 10.73 18 GLU D C 1
ATOM 11241 O O . GLU D 1 25 ? -54.185 -117.490 -5.114 1.00 11.29 18 GLU D O 1
ATOM 11247 N N . GLY D 1 26 ? -53.893 -116.055 -6.837 1.00 10.57 19 GLY D N 1
ATOM 11248 C CA . GLY D 1 26 ? -54.513 -116.931 -7.824 1.00 10.91 19 GLY D CA 1
ATOM 11249 C C . GLY D 1 26 ? -55.993 -117.020 -7.496 1.00 11.02 19 GLY D C 1
ATOM 11250 O O . GLY D 1 26 ? -56.599 -116.052 -7.016 1.00 11.62 19 GLY D O 1
ATOM 11251 N N . ALA D 1 27 ? -56.578 -118.187 -7.755 1.00 10.67 20 ALA D N 1
ATOM 11252 C CA . ALA D 1 27 ? -57.977 -118.423 -7.438 1.00 11.98 20 ALA D CA 1
ATOM 11253 C C . ALA D 1 27 ? -58.810 -117.226 -7.908 1.00 12.44 20 ALA D C 1
ATOM 11254 O O . ALA D 1 27 ? -59.673 -116.717 -7.189 1.00 12.77 20 ALA D O 1
ATOM 11256 N N . VAL D 1 28 ? -58.547 -116.781 -9.135 1.00 13.75 21 VAL D N 1
ATOM 11257 C CA . VAL D 1 28 ? -59.129 -115.535 -9.638 1.00 14.90 21 VAL D CA 1
ATOM 11258 C C . VAL D 1 28 ? -60.652 -115.537 -9.791 1.00 16.03 21 VAL D C 1
ATOM 11259 O O . VAL D 1 28 ? -61.302 -114.493 -9.726 1.00 15.92 21 VAL D O 1
ATOM 11263 N N . ASP D 1 29 ? -61.223 -116.722 -9.968 1.00 18.03 22 ASP D N 1
ATOM 11264 C CA . ASP D 1 29 ? -62.665 -116.836 -10.143 1.00 19.94 22 ASP D CA 1
ATOM 11265 C C . ASP D 1 29 ? -63.241 -117.870 -9.176 1.00 19.95 22 ASP D C 1
ATOM 11266 O O . ASP D 1 29 ? -64.327 -118.402 -9.407 1.00 20.88 22 ASP D O 1
ATOM 11271 N N . GLN D 1 30 ? -62.518 -118.119 -8.088 1.00 19.65 23 GLN D N 1
ATOM 11272 C CA . GLN D 1 30 ? -62.888 -119.112 -7.083 1.00 19.03 23 GLN D CA 1
ATOM 11273 C C . GLN D 1 30 ? -63.660 -118.468 -5.933 1.00 18.58 23 GLN D C 1
ATOM 11274 O O . GLN D 1 30 ? -63.428 -117.312 -5.582 1.00 18.01 23 GLN D O 1
ATOM 11280 N N . ASP D 1 31 ? -64.600 -119.218 -5.367 1.00 17.71 24 ASP D N 1
ATOM 11281 C CA . ASP D 1 31 ? -65.218 -118.826 -4.110 1.00 17.63 24 ASP D CA 1
ATOM 11282 C C . ASP D 1 31 ? -65.876 -117.452 -4.222 1.00 17.00 24 ASP D C 1
ATOM 11283 O O . ASP D 1 31 ? -65.793 -116.645 -3.294 1.00 17.33 24 ASP D O 1
ATOM 11288 N N . GLY D 1 32 ? -66.513 -117.210 -5.368 1.00 15.71 25 GLY D N 1
ATOM 11289 C CA . GLY D 1 32 ? -67.303 -116.003 -5.621 1.00 14.29 25 GLY D CA 1
ATOM 11290 C C . GLY D 1 32 ? -66.582 -114.744 -6.068 1.00 12.95 25 GLY D C 1
ATOM 11291 O O . GLY D 1 32 ? -67.241 -113.735 -6.329 1.00 13.12 25 GLY D O 1
ATOM 11292 N N . ARG D 1 33 ? -65.254 -114.763 -6.146 1.00 12.54 26 ARG D N 1
ATOM 11293 C CA . ARG D 1 33 ? -64.528 -113.555 -6.582 1.00 11.12 26 ARG D CA 1
ATOM 11294 C C . ARG D 1 33 ? -64.985 -113.020 -7.943 1.00 11.21 26 ARG D C 1
ATOM 11295 O O . ARG D 1 33 ? -65.134 -113.783 -8.902 1.00 11.07 26 ARG D O 1
ATOM 11303 N N . GLY D 1 34 ? -65.193 -111.705 -8.009 1.00 10.59 27 GLY D N 1
ATOM 11304 C CA . GLY D 1 34 ? -65.484 -111.008 -9.257 1.00 11.96 27 GLY D CA 1
ATOM 11305 C C . GLY D 1 34 ? -64.195 -110.508 -9.892 1.00 11.78 27 GLY D C 1
ATOM 11306 O O . GLY D 1 34 ? -63.166 -110.377 -9.231 1.00 13.01 27 GLY D O 1
ATOM 11307 N N . PRO D 1 35 ? -64.217 -110.215 -11.199 1.00 12.25 28 PRO D N 1
ATOM 11308 C CA . PRO D 1 35 ? -62.973 -109.767 -11.822 1.00 11.84 28 PRO D CA 1
ATOM 11309 C C . PRO D 1 35 ? -62.575 -108.336 -11.457 1.00 11.72 28 PRO D C 1
ATOM 11310 O O . PRO D 1 35 ? -63.429 -107.488 -11.197 1.00 11.09 28 PRO D O 1
ATOM 11314 N N . SER D 1 36 ? -61.268 -108.097 -11.396 1.00 10.51 29 SER D N 1
ATOM 11315 C CA . SER D 1 36 ? -60.731 -106.756 -11.194 1.00 10.70 29 SER D CA 1
ATOM 11316 C C . SER D 1 36 ? -60.268 -106.191 -12.532 1.00 10.10 29 SER D C 1
ATOM 11317 O O . SER D 1 36 ? -60.266 -106.889 -13.556 1.00 9.71 29 SER D O 1
ATOM 11320 N N . ILE D 1 37 ? -59.895 -104.916 -12.527 1.00 10.52 30 ILE D N 1
ATOM 11321 C CA . ILE D 1 37 ? -59.347 -104.302 -13.731 1.00 11.18 30 ILE D CA 1
ATOM 11322 C C . ILE D 1 37 ? -58.080 -105.015 -14.179 1.00 11.26 30 ILE D C 1
ATOM 11323 O O . ILE D 1 37 ? -57.714 -104.940 -15.352 1.00 12.71 30 ILE D O 1
ATOM 11328 N N . TRP D 1 38 ? -57.412 -105.716 -13.265 1.00 12.34 31 TRP D N 1
ATOM 11329 C CA . TRP D 1 38 ? -56.193 -106.431 -13.648 1.00 11.94 31 TRP D CA 1
ATOM 11330 C C . TRP D 1 38 ? -56.496 -107.733 -14.385 1.00 13.15 31 TRP D C 1
ATOM 11331 O O . TRP D 1 38 ? -55.756 -108.117 -15.300 1.00 12.79 31 TRP D O 1
ATOM 11342 N N . ASP D 1 39 ? -57.617 -108.357 -14.030 1.00 13.17 32 ASP D N 1
ATOM 11343 C CA . ASP D 1 39 ? -58.040 -109.577 -14.714 1.00 13.58 32 ASP D CA 1
ATOM 11344 C C . ASP D 1 39 ? -58.350 -109.238 -16.169 1.00 13.84 32 ASP D C 1
ATOM 11345 O O . ASP D 1 39 ? -57.979 -109.977 -17.085 1.00 14.17 32 ASP D O 1
ATOM 11350 N N . THR D 1 40 ? -59.019 -108.103 -16.354 1.00 13.71 33 THR D N 1
ATOM 11351 C CA . THR D 1 40 ? -59.395 -107.582 -17.667 1.00 13.99 33 THR D CA 1
ATOM 11352 C C . THR D 1 40 ? -58.154 -107.232 -18.488 1.00 13.80 33 THR D C 1
ATOM 11353 O O . THR D 1 40 ? -58.018 -107.635 -19.643 1.00 14.00 33 THR D O 1
ATOM 11357 N N . PHE D 1 41 ? -57.239 -106.497 -17.866 1.00 13.88 34 PHE D N 1
ATOM 11358 C CA . PHE D 1 41 ? -56.004 -106.023 -18.492 1.00 13.69 34 PHE D CA 1
ATOM 11359 C C . PHE D 1 41 ? -55.086 -107.152 -18.965 1.00 13.69 34 PHE D C 1
ATOM 11360 O O . PHE D 1 41 ? -54.540 -107.110 -20.067 1.00 12.90 34 PHE D O 1
ATOM 11368 N N . CYS D 1 42 ? -54.953 -108.194 -18.155 1.00 14.77 35 CYS D N 1
ATOM 11369 C CA . CYS D 1 42 ? -54.067 -109.297 -18.518 1.00 15.41 35 CYS D CA 1
ATOM 11370 C C . CYS D 1 42 ? -54.565 -110.048 -19.748 1.00 16.32 35 CYS D C 1
ATOM 11371 O O . CYS D 1 42 ? -53.783 -110.701 -20.436 1.00 17.33 35 CYS D O 1
ATOM 11374 N N . ALA D 1 43 ? -55.857 -109.932 -20.042 1.00 17.37 36 ALA D N 1
ATOM 11375 C CA . ALA D 1 43 ? -56.437 -110.624 -21.187 1.00 18.25 36 ALA D CA 1
ATOM 11376 C C . ALA D 1 43 ? -56.121 -109.935 -22.513 1.00 19.23 36 ALA D C 1
ATOM 11377 O O . ALA D 1 43 ? -56.297 -110.526 -23.577 1.00 19.94 36 ALA D O 1
ATOM 11379 N N . GLN D 1 44 ? -55.652 -108.695 -22.445 1.00 20.32 37 GLN D N 1
ATOM 11380 C CA . GLN D 1 44 ? -55.269 -107.923 -23.624 1.00 21.86 37 GLN D CA 1
ATOM 11381 C C . GLN D 1 44 ? -53.863 -108.263 -24.111 1.00 21.39 37 GLN D C 1
ATOM 11382 O O . GLN D 1 44 ? -52.907 -108.152 -23.345 1.00 21.22 37 GLN D O 1
ATOM 11388 N N . PRO D 1 45 ? -53.728 -108.663 -25.386 1.00 21.33 38 PRO D N 1
ATOM 11389 C CA . PRO D 1 45 ? -52.419 -108.974 -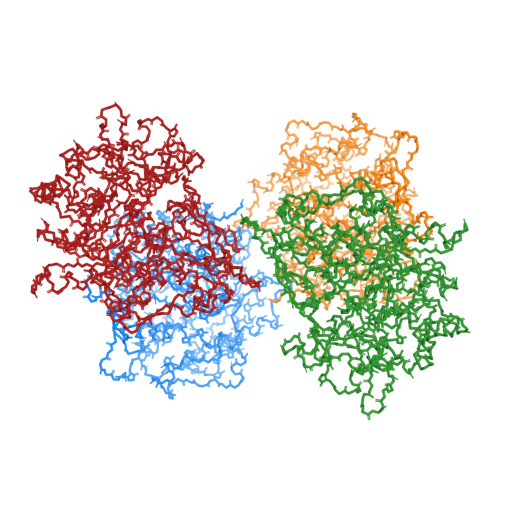25.957 1.00 20.85 38 PRO D CA 1
ATOM 11390 C C . PRO D 1 45 ? -51.429 -107.809 -25.909 1.00 20.42 38 PRO D C 1
ATOM 11391 O O . PRO D 1 45 ? -51.811 -106.662 -26.148 1.00 20.14 38 PRO D O 1
ATOM 11395 N N . GLY D 1 46 ? -50.174 -108.111 -25.588 1.00 19.49 39 GLY D N 1
ATOM 11396 C CA . GLY D 1 46 ? -49.112 -107.112 -25.534 1.00 19.74 39 GLY D CA 1
ATOM 11397 C C . GLY D 1 46 ? -48.925 -106.390 -24.210 1.00 19.21 39 GLY D C 1
ATOM 11398 O O . GLY D 1 46 ? -47.882 -105.777 -23.980 1.00 19.86 39 GLY D O 1
ATOM 11399 N N . LYS D 1 47 ? -49.923 -106.469 -23.333 1.00 18.31 40 LYS D N 1
ATOM 11400 C CA . LYS D 1 47 ? -49.917 -105.700 -22.092 1.00 17.85 40 LYS D CA 1
ATOM 11401 C C . LYS D 1 47 ? -48.916 -106.243 -21.079 1.00 17.12 40 LYS D C 1
ATOM 11402 O O . LYS D 1 47 ? -48.273 -105.476 -20.359 1.00 17.27 40 LYS D O 1
ATOM 11408 N N . ILE D 1 48 ? -48.790 -107.564 -21.020 1.00 15.80 41 ILE D N 1
ATOM 11409 C CA . ILE D 1 48 ? -47.916 -108.191 -20.031 1.00 15.22 41 ILE D CA 1
ATOM 11410 C C . ILE D 1 48 ? -46.727 -108.799 -20.769 1.00 15.26 41 ILE D C 1
ATOM 11411 O O . ILE D 1 48 ? -46.916 -109.601 -21.682 1.00 15.04 41 ILE D O 1
ATOM 11416 N N . ALA D 1 49 ? -45.516 -108.422 -20.373 1.00 15.39 42 ALA D N 1
ATOM 11417 C CA . ALA D 1 49 ? -44.290 -108.807 -21.075 1.00 16.70 42 ALA D CA 1
ATOM 11418 C C . ALA D 1 49 ? -44.184 -110.269 -21.499 1.00 17.31 42 ALA D C 1
ATOM 11419 O O . ALA D 1 49 ? -43.757 -110.572 -22.617 1.00 17.55 42 ALA D O 1
ATOM 11421 N N . ASP D 1 50 ? -44.570 -111.171 -20.602 1.00 17.62 43 ASP D N 1
ATOM 11422 C CA . ASP D 1 50 ? -44.439 -112.605 -20.846 1.00 18.25 43 ASP D CA 1
ATOM 11423 C C . ASP D 1 50 ? -45.765 -113.289 -21.192 1.00 18.46 43 ASP D C 1
ATOM 11424 O O . ASP D 1 50 ? -45.841 -114.520 -21.243 1.00 18.85 43 ASP D O 1
ATOM 11429 N N . GLY D 1 51 ? -46.802 -112.489 -21.433 1.00 18.03 44 GLY D N 1
ATOM 11430 C CA . GLY D 1 51 ? -48.135 -112.995 -21.758 1.00 16.95 44 GLY D CA 1
ATOM 11431 C C . GLY D 1 51 ? -48.841 -113.708 -20.616 1.00 16.70 44 GLY D C 1
ATOM 11432 O O . GLY D 1 51 ? -49.770 -114.493 -20.836 1.00 15.71 44 GLY D O 1
ATOM 11433 N N . SER D 1 52 ? -48.411 -113.418 -19.392 1.00 16.22 45 SER D N 1
ATOM 11434 C CA . SER D 1 52 ? -48.933 -114.096 -18.213 1.00 15.79 45 SER D CA 1
ATOM 11435 C C . SER D 1 52 ? -50.074 -113.325 -17.561 1.00 15.75 45 SER D C 1
ATOM 11436 O O . SER D 1 52 ? -50.484 -112.270 -18.042 1.00 15.83 45 SER D O 1
ATOM 11439 N N . SER D 1 53 ? -50.586 -113.862 -16.459 1.00 15.11 46 SER D N 1
ATOM 11440 C CA . SER D 1 53 ? -51.614 -113.177 -15.693 1.00 15.41 46 SER D CA 1
ATOM 11441 C C . SER D 1 53 ? -51.551 -113.661 -14.252 1.00 15.08 46 SER D C 1
ATOM 11442 O O . SER D 1 53 ? -50.741 -114.525 -13.919 1.00 15.93 46 SER D O 1
ATOM 11445 N N . GLY D 1 54 ? -52.420 -113.122 -13.403 1.00 14.92 47 GLY D N 1
ATOM 11446 C CA . GLY D 1 54 ? -52.501 -113.587 -12.023 1.00 14.64 47 GLY D CA 1
ATOM 11447 C C . GLY D 1 54 ? -53.380 -114.810 -11.833 1.00 14.88 47 GLY D C 1
ATOM 11448 O O . GLY D 1 54 ? -53.641 -115.204 -10.695 1.00 15.16 47 GLY D O 1
ATOM 11449 N N . VAL D 1 55 ? -53.804 -115.442 -12.927 1.00 14.50 48 VAL D N 1
ATOM 11450 C CA . VAL D 1 55 ? -54.735 -116.575 -12.841 1.00 15.18 48 VAL D CA 1
ATOM 11451 C C . VAL D 1 55 ? -54.461 -117.598 -11.737 1.00 15.03 48 VAL D C 1
ATOM 11452 O O . VAL D 1 55 ? -55.400 -117.980 -11.027 1.00 15.93 48 VAL D O 1
ATOM 11456 N N . THR D 1 56 ? -53.195 -118.001 -11.619 1.00 13.74 49 THR D N 1
ATOM 11457 C CA . THR D 1 56 ? -52.702 -118.989 -10.658 1.00 13.47 49 THR D CA 1
ATOM 11458 C C . THR D 1 56 ? -51.729 -118.394 -9.643 1.00 12.58 49 THR D C 1
ATOM 11459 O O . THR D 1 56 ? -51.836 -118.697 -8.453 1.00 12.74 49 THR D O 1
ATOM 11463 N N . ALA D 1 57 ? -50.778 -117.591 -10.119 1.00 11.19 50 ALA D N 1
ATOM 11464 C CA . ALA D 1 57 ? -49.788 -116.913 -9.275 1.00 12.01 50 ALA D CA 1
ATOM 11465 C C . ALA D 1 57 ? -49.124 -117.910 -8.327 1.00 12.36 50 ALA D C 1
ATOM 11466 O O . ALA D 1 57 ? -48.607 -118.935 -8.785 1.00 13.57 50 ALA D O 1
ATOM 11468 N N . CYS D 1 58 ? -49.182 -117.644 -7.024 1.00 12.29 51 CYS D N 1
ATOM 11469 C CA . CYS D 1 58 ? -48.627 -118.550 -6.018 1.00 12.78 51 CYS D CA 1
ATOM 11470 C C . CYS D 1 58 ? -49.679 -119.446 -5.368 1.00 12.39 51 CYS D C 1
ATOM 11471 O O . CYS D 1 58 ? -49.377 -120.153 -4.406 1.00 11.96 51 CYS D O 1
ATOM 11474 N N . ASP D 1 59 ? -50.906 -119.401 -5.880 1.00 12.73 52 ASP D N 1
ATOM 11475 C CA . ASP D 1 59 ? -52.038 -120.134 -5.304 1.00 13.12 52 ASP D CA 1
ATOM 11476 C C . ASP D 1 59 ? -52.210 -119.814 -3.806 1.00 12.76 52 ASP D C 1
ATOM 11477 O O . ASP D 1 59 ? -52.681 -120.644 -3.027 1.00 13.28 52 ASP D O 1
ATOM 11482 N N . SER D 1 60 ? -51.853 -118.603 -3.380 1.00 11.85 53 SER D N 1
ATOM 11483 C CA . SER D 1 60 ? -51.884 -118.289 -1.949 1.00 11.94 53 SER D CA 1
ATOM 11484 C C . SER D 1 60 ? -53.275 -118.350 -1.326 1.00 11.14 53 SER D C 1
ATOM 11485 O O . SER D 1 60 ? -53.405 -118.641 -0.134 1.00 12.17 53 SER D O 1
ATOM 11488 N N . TYR D 1 61 ? -54.314 -118.094 -2.117 1.00 10.99 54 TYR D N 1
ATOM 11489 C CA . TYR D 1 61 ? -55.680 -118.216 -1.609 1.00 11.98 54 TYR D CA 1
ATOM 11490 C C . TYR D 1 61 ? -55.944 -119.586 -0.981 1.00 11.82 54 TYR D C 1
ATOM 11491 O O . TYR D 1 61 ? -56.626 -119.703 0.039 1.00 10.87 54 TYR D O 1
ATOM 11500 N N . ASN D 1 62 ? -55.357 -120.619 -1.572 1.00 12.49 55 ASN D N 1
ATOM 11501 C CA . ASN D 1 62 ? -55.583 -121.984 -1.117 1.00 13.28 55 ASN D CA 1
ATOM 11502 C C . ASN D 1 62 ? -54.439 -122.549 -0.277 1.00 13.68 55 ASN D C 1
ATOM 11503 O O . ASN D 1 62 ? -54.435 -123.735 0.057 1.00 13.36 55 ASN D O 1
ATOM 11508 N N . ARG D 1 63 ? -53.484 -121.686 0.056 1.00 13.98 56 ARG D N 1
ATOM 11509 C CA . ARG D 1 63 ? -52.262 -122.080 0.758 1.00 14.07 56 ARG D CA 1
ATOM 11510 C C . ARG D 1 63 ? -51.898 -121.153 1.914 1.00 14.07 56 ARG D C 1
ATOM 11511 O O . ARG D 1 63 ? -50.727 -120.831 2.123 1.00 14.55 56 ARG D O 1
ATOM 11519 N N . THR D 1 64 ? -52.903 -120.742 2.682 1.00 13.92 57 THR D N 1
ATOM 11520 C CA . THR D 1 64 ? -52.673 -119.806 3.777 1.00 13.44 57 THR D CA 1
ATOM 11521 C C . THR D 1 64 ? -51.831 -120.425 4.883 1.00 12.80 57 THR D C 1
ATOM 11522 O O . THR D 1 64 ? -50.984 -119.758 5.476 1.00 13.27 57 THR D O 1
ATOM 11526 N N . ALA D 1 65 ? -52.068 -121.699 5.164 1.00 12.49 58 ALA D N 1
ATOM 11527 C CA . ALA D 1 65 ? -51.268 -122.382 6.176 1.00 12.28 58 ALA D CA 1
ATOM 11528 C C . ALA D 1 65 ? -49.806 -122.507 5.751 1.00 12.30 58 ALA D C 1
ATOM 11529 O O . ALA D 1 65 ? -48.920 -122.429 6.598 1.00 12.56 58 ALA D O 1
ATOM 11531 N N . GLU D 1 66 ? -49.559 -122.724 4.462 1.00 12.33 59 GLU D N 1
ATOM 11532 C CA . GLU D 1 66 ? -48.192 -122.836 3.952 1.00 13.18 59 GLU D CA 1
ATOM 11533 C C . GLU D 1 66 ? -47.471 -121.492 4.022 1.00 12.95 59 GLU D C 1
ATOM 11534 O O . GLU D 1 66 ? -46.286 -121.420 4.336 1.00 12.54 59 GLU D O 1
ATOM 11540 N N . ASP D 1 67 ? -48.195 -120.414 3.750 1.00 12.80 60 ASP D N 1
ATOM 11541 C CA . ASP D 1 67 ? -47.628 -119.076 3.841 1.00 13.95 60 ASP D CA 1
ATOM 11542 C C . ASP D 1 67 ? -47.265 -118.746 5.289 1.00 13.19 60 ASP D C 1
ATOM 11543 O O . ASP D 1 67 ? -46.209 -118.176 5.571 1.00 13.30 60 ASP D O 1
ATOM 11548 N N . ILE D 1 68 ? -48.139 -119.121 6.214 1.00 13.05 61 ILE D N 1
ATOM 11549 C CA . ILE D 1 68 ? -47.876 -118.906 7.635 1.00 12.57 61 ILE D CA 1
ATOM 11550 C C . ILE D 1 68 ? -46.652 -119.706 8.069 1.00 11.88 61 ILE D C 1
ATOM 11551 O O . ILE D 1 68 ? -45.798 -119.197 8.791 1.00 11.19 61 ILE D O 1
ATOM 11556 N N . ALA D 1 69 ? -46.544 -120.943 7.594 1.00 11.40 62 ALA D N 1
ATOM 11557 C CA . ALA D 1 69 ? -45.404 -121.773 7.963 1.00 10.90 62 ALA D CA 1
ATOM 11558 C C . ALA D 1 69 ? -44.109 -121.144 7.468 1.00 10.83 62 ALA D C 1
ATOM 11559 O O . ALA D 1 69 ? -43.079 -121.205 8.149 1.00 10.22 62 ALA D O 1
ATOM 11561 N N . LEU D 1 70 ? -44.172 -120.566 6.273 1.00 10.80 63 LEU D N 1
ATOM 11562 C CA . LEU D 1 70 ? -43.031 -119.869 5.685 1.00 10.86 63 LEU D CA 1
ATOM 11563 C C . LEU D 1 70 ? -42.672 -118.671 6.554 1.00 10.70 63 LEU D C 1
ATOM 11564 O O . LEU D 1 70 ? -41.525 -118.526 6.974 1.00 10.45 63 LEU D O 1
ATOM 11569 N N . LEU D 1 71 ? -43.657 -117.824 6.844 1.00 11.39 64 LEU D N 1
ATOM 11570 C CA . LEU D 1 71 ? -43.408 -116.648 7.671 1.00 11.16 64 LEU D CA 1
ATOM 11571 C C . LEU D 1 71 ? -42.739 -117.037 8.990 1.00 11.46 64 LEU D C 1
ATOM 11572 O O . LEU D 1 71 ? -41.777 -116.401 9.417 1.00 12.23 64 LEU D O 1
ATOM 11577 N N . LYS D 1 72 ? -43.251 -118.084 9.624 1.00 11.28 65 LYS D N 1
ATOM 11578 C CA . LYS D 1 72 ? -42.705 -118.548 10.899 1.00 12.67 65 LYS D CA 1
ATOM 11579 C C . LYS D 1 72 ? -41.252 -118.987 10.823 1.00 12.89 65 LYS D C 1
ATOM 11580 O O . LYS D 1 72 ? -40.441 -118.672 11.705 1.00 12.68 65 LYS D O 1
ATOM 11586 N N . SER D 1 73 ? -40.947 -119.760 9.786 1.00 12.75 66 SER D N 1
ATOM 11587 C CA . SER D 1 73 ? -39.598 -120.266 9.568 1.00 13.00 66 SER D CA 1
ATOM 11588 C C . SER D 1 73 ? -38.615 -119.125 9.330 1.00 12.57 66 SER D C 1
ATOM 11589 O O . SER D 1 73 ? -37.415 -119.274 9.561 1.00 12.35 66 SER D O 1
ATOM 11592 N N . LEU D 1 74 ? -39.124 -117.989 8.863 1.00 12.64 67 LEU D N 1
ATOM 11593 C CA . LEU D 1 74 ? -38.284 -116.827 8.583 1.00 12.86 67 LEU D CA 1
ATOM 11594 C C . LEU D 1 74 ? -38.141 -115.898 9.782 1.00 13.07 67 LEU D C 1
ATOM 11595 O O . LEU D 1 74 ? -37.355 -114.943 9.762 1.00 13.23 67 LEU D O 1
ATOM 11600 N N . GLY D 1 75 ? -38.911 -116.193 10.824 1.00 13.52 68 GLY D N 1
ATOM 11601 C CA . GLY D 1 75 ? -38.885 -115.427 12.063 1.00 13.18 68 GLY D CA 1
ATOM 11602 C C . GLY D 1 75 ? -39.643 -114.121 11.987 1.00 13.90 68 GLY D C 1
ATOM 11603 O O . GLY D 1 75 ? -39.448 -113.248 12.834 1.00 13.42 68 GLY D O 1
ATOM 11604 N N . ALA D 1 76 ? -40.484 -113.991 10.962 1.00 13.77 69 ALA D N 1
ATOM 11605 C CA . ALA D 1 76 ? -41.316 -112.806 10.775 1.00 13.90 69 ALA D CA 1
ATOM 11606 C C . ALA D 1 76 ? -42.431 -112.760 11.805 1.00 13.98 69 ALA D C 1
ATOM 11607 O O . ALA D 1 76 ? -43.217 -113.704 11.881 1.00 14.39 69 ALA D O 1
ATOM 11609 N N . LYS D 1 77 ? -42.496 -111.691 12.596 1.00 13.57 70 LYS D N 1
ATOM 11610 C CA . LYS D 1 77 ? -43.629 -111.518 13.507 1.00 13.38 70 LYS D CA 1
ATOM 11611 C C . LYS D 1 77 ? -44.637 -110.461 13.045 1.00 12.20 70 LYS D C 1
ATOM 11612 O O . LYS D 1 77 ? -45.599 -110.157 13.755 1.00 11.07 70 LYS D O 1
ATOM 11618 N N . SER D 1 78 ? -44.419 -109.905 11.854 1.00 10.87 71 SER D N 1
ATOM 11619 C CA . SER D 1 78 ? -45.410 -109.038 11.215 1.00 10.41 71 SER D CA 1
ATOM 11620 C C . SER D 1 78 ? -45.531 -109.405 9.743 1.00 10.02 71 SER D C 1
ATOM 11621 O O . SER D 1 78 ? -44.563 -109.875 9.152 1.00 10.14 71 SER D O 1
ATOM 11624 N N . TYR D 1 79 ? -46.712 -109.200 9.165 1.00 9.40 72 TYR D N 1
ATOM 11625 C CA . TYR D 1 79 ? -46.921 -109.542 7.757 1.00 8.68 72 TYR D CA 1
ATOM 11626 C C . TYR D 1 79 ? -47.876 -108.562 7.094 1.00 8.44 72 TYR D C 1
ATOM 11627 O O . TYR D 1 79 ? -48.989 -108.349 7.574 1.00 8.56 72 TYR D O 1
ATOM 11636 N N . ARG D 1 80 ? -47.439 -107.999 5.973 1.00 8.02 73 ARG D N 1
ATOM 11637 C CA . ARG D 1 80 ? -48.248 -107.058 5.214 1.00 8.02 73 ARG D CA 1
ATOM 11638 C C . ARG D 1 80 ? -48.834 -107.765 4.002 1.00 8.61 73 ARG D C 1
ATOM 11639 O O . ARG D 1 80 ? -48.094 -108.340 3.202 1.00 9.66 73 ARG D O 1
ATOM 11647 N N . PHE D 1 81 ? -50.154 -107.693 3.865 1.00 8.67 74 PHE D N 1
ATOM 11648 C CA . PHE D 1 81 ? -50.823 -108.324 2.737 1.00 8.59 74 PHE D CA 1
ATOM 11649 C C . PHE D 1 81 ? -52.035 -107.482 2.394 1.00 8.32 74 PHE D C 1
ATOM 11650 O O . PHE D 1 81 ? -52.444 -106.623 3.192 1.00 9.17 74 PHE D O 1
ATOM 11658 N N . SER D 1 82 ? -52.612 -107.744 1.226 1.00 8.03 75 SER D N 1
ATOM 11659 C CA . SER D 1 82 ? -53.806 -106.996 0.849 1.00 9.13 75 SER D CA 1
ATOM 11660 C C . SER D 1 82 ? -55.058 -107.858 0.739 1.00 8.89 75 SER D C 1
ATOM 11661 O O . SER D 1 82 ? -54.967 -109.086 0.619 1.00 9.82 75 SER D O 1
ATOM 11664 N N . ILE D 1 83 ? -56.199 -107.177 0.814 1.00 9.55 76 ILE D N 1
ATOM 11665 C CA . ILE D 1 83 ? -57.514 -107.778 0.586 1.00 8.95 76 ILE D CA 1
ATOM 11666 C C . ILE D 1 83 ? -57.943 -107.497 -0.860 1.00 9.47 76 ILE D C 1
ATOM 11667 O O . ILE D 1 83 ? -57.892 -106.361 -1.344 1.00 8.90 76 ILE D O 1
ATOM 11672 N N . SER D 1 84 ? -58.437 -108.525 -1.539 1.00 9.77 77 SER D N 1
ATOM 11673 C CA . SER D 1 84 ? -58.989 -108.356 -2.877 1.00 9.99 77 SER D CA 1
ATOM 11674 C C . SER D 1 84 ? -60.417 -107.840 -2.728 1.00 9.43 77 SER D C 1
ATOM 11675 O O . SER D 1 84 ? -61.304 -108.564 -2.279 1.00 8.26 77 SER D O 1
ATOM 11678 N N . TRP D 1 85 ? -60.643 -106.587 -3.115 1.00 8.72 78 TRP D N 1
ATOM 11679 C CA . TRP D 1 85 ? -61.963 -105.979 -2.981 1.00 9.06 78 TRP D CA 1
ATOM 11680 C C . TRP D 1 85 ? -63.056 -106.794 -3.677 1.00 8.84 78 TRP D C 1
ATOM 11681 O O . TRP D 1 85 ? -64.131 -106.993 -3.105 1.00 8.83 78 TRP D O 1
ATOM 11692 N N . SER D 1 86 ? -62.761 -107.322 -4.862 1.00 9.85 79 SER D N 1
ATOM 11693 C CA . SER D 1 86 ? -63.759 -108.089 -5.605 1.00 10.02 79 SER D CA 1
ATOM 11694 C C . SER D 1 86 ? -63.981 -109.495 -5.034 1.00 10.07 79 SER D C 1
ATOM 11695 O O . SER D 1 86 ? -64.831 -110.220 -5.537 1.00 10.55 79 SER D O 1
ATOM 11698 N N . ARG D 1 87 ? -63.239 -109.886 -3.997 1.00 9.92 80 ARG D N 1
ATOM 11699 C CA . ARG D 1 87 ? -63.576 -111.102 -3.259 1.00 9.10 80 ARG D CA 1
ATOM 11700 C C . ARG D 1 87 ? -64.615 -110.775 -2.194 1.00 10.20 80 ARG D C 1
ATOM 11701 O O . ARG D 1 87 ? -65.309 -111.662 -1.704 1.00 9.42 80 ARG D O 1
ATOM 11709 N N . ILE D 1 88 ? -64.648 -109.512 -1.784 1.00 9.45 81 ILE D N 1
ATOM 11710 C CA . ILE D 1 88 ? -65.557 -109.070 -0.733 1.00 9.81 81 ILE D CA 1
ATOM 11711 C C . ILE D 1 88 ? -66.910 -108.621 -1.289 1.00 10.17 81 ILE D C 1
ATOM 11712 O O . ILE D 1 88 ? -67.966 -109.033 -0.793 1.00 9.27 81 ILE D O 1
ATOM 11717 N N . ILE D 1 89 ? -66.853 -107.736 -2.282 1.00 10.12 82 ILE D N 1
ATOM 11718 C CA . ILE D 1 89 ? -68.019 -107.213 -3.004 1.00 10.70 82 ILE D CA 1
ATOM 11719 C C . ILE D 1 89 ? -67.664 -107.372 -4.482 1.00 11.35 82 ILE D C 1
ATOM 11720 O O . ILE D 1 89 ? -66.996 -106.515 -5.063 1.00 12.17 82 ILE D O 1
ATOM 11725 N N . PRO D 1 90 ? -68.074 -108.498 -5.089 1.00 12.18 83 PRO D N 1
ATOM 11726 C CA . PRO D 1 90 ? -67.644 -108.831 -6.443 1.00 12.29 83 PRO D CA 1
ATOM 11727 C C . PRO D 1 90 ? -67.859 -107.703 -7.456 1.00 12.86 83 PRO D C 1
ATOM 11728 O O . PRO D 1 90 ? -66.951 -107.414 -8.238 1.00 13.41 83 PRO D O 1
ATOM 11732 N N . GLU D 1 91 ? -68.997 -107.018 -7.408 1.00 12.94 84 GLU D N 1
ATOM 11733 C CA . GLU D 1 91 ? -69.213 -105.889 -8.312 1.00 14.50 84 GLU D CA 1
ATOM 11734 C C . GLU D 1 91 ? -68.599 -104.602 -7.774 1.00 13.69 84 GLU D C 1
ATOM 11735 O O . GLU D 1 91 ? -68.362 -103.661 -8.531 1.00 14.19 84 GLU D O 1
ATOM 11741 N N . GLY D 1 92 ? -68.384 -104.555 -6.462 1.00 12.82 85 GLY D N 1
ATOM 11742 C CA . GLY D 1 92 ? -67.619 -103.473 -5.846 1.00 12.58 85 GLY D CA 1
ATOM 11743 C C . GLY D 1 92 ? -68.385 -102.438 -5.043 1.00 12.05 85 GLY D C 1
ATOM 11744 O O . GLY D 1 92 ? -67.867 -101.897 -4.058 1.00 11.71 85 GLY D O 1
ATOM 11745 N N . GLY D 1 93 ? -69.625 -102.176 -5.443 1.00 11.53 86 GLY D N 1
ATOM 11746 C CA . GLY D 1 93 ? -70.352 -101.035 -4.903 1.00 11.30 86 GLY D CA 1
ATOM 11747 C C . GLY D 1 93 ? -71.122 -101.278 -3.618 1.00 11.83 86 GLY D C 1
ATOM 11748 O O . GLY D 1 93 ? -71.379 -102.417 -3.226 1.00 12.56 86 GLY D O 1
ATOM 11749 N N . ARG D 1 94 ? -71.504 -100.176 -2.990 1.00 11.94 87 ARG D N 1
ATOM 11750 C CA . ARG D 1 94 ? -72.238 -100.198 -1.732 1.00 13.00 87 ARG D CA 1
ATOM 11751 C C . ARG D 1 94 ? -73.661 -100.752 -1.840 1.00 13.83 87 ARG D C 1
ATOM 11752 O O . ARG D 1 94 ? -74.288 -101.036 -0.822 1.00 14.62 87 ARG D O 1
ATOM 11760 N N . GLY D 1 95 ? -74.159 -100.930 -3.061 1.00 13.31 88 GLY D N 1
ATOM 11761 C CA . GLY D 1 95 ? -75.485 -101.503 -3.277 1.00 14.18 88 GLY D CA 1
ATOM 11762 C C . GLY D 1 95 ? -75.440 -1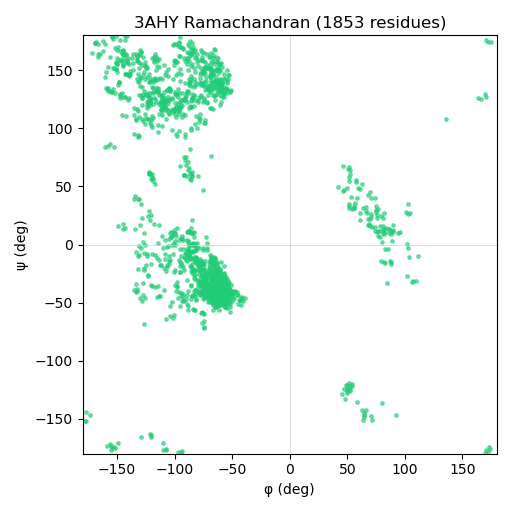02.886 -3.898 1.00 14.22 88 GLY D C 1
ATOM 11763 O O . GLY D 1 95 ? -76.484 -103.450 -4.250 1.00 14.81 88 GLY D O 1
ATOM 11764 N N . ASP D 1 96 ? -74.231 -103.432 -4.015 1.00 13.27 89 ASP D N 1
ATOM 11765 C CA . ASP D 1 96 ? -74.034 -104.744 -4.628 1.00 13.53 89 ASP D CA 1
ATOM 11766 C C . ASP D 1 96 ? -74.033 -105.902 -3.643 1.00 12.75 89 ASP D C 1
ATOM 11767 O O . ASP D 1 96 ? -73.971 -105.694 -2.431 1.00 13.49 89 ASP D O 1
ATOM 11772 N N . ALA D 1 97 ? -74.092 -107.124 -4.161 1.00 12.58 90 ALA D N 1
ATOM 11773 C CA . ALA D 1 97 ? -74.074 -108.290 -3.285 1.00 12.37 90 ALA D CA 1
ATOM 11774 C C . ALA D 1 97 ? -72.704 -108.390 -2.630 1.00 12.36 90 ALA D C 1
ATOM 11775 O O . ALA D 1 97 ? -71.678 -108.102 -3.249 1.00 13.52 90 ALA D O 1
ATOM 11777 N N . VAL D 1 98 ? -72.721 -108.735 -1.349 1.00 12.12 91 VAL D N 1
ATOM 11778 C CA . VAL D 1 98 ? -71.526 -108.997 -0.558 1.00 12.73 91 VAL D CA 1
ATOM 11779 C C . VAL D 1 98 ? -71.209 -110.489 -0.660 1.00 12.66 91 VAL D C 1
ATOM 11780 O O . VAL D 1 98 ? -72.119 -111.321 -0.630 1.00 12.27 91 VAL D O 1
ATOM 11784 N N . ASN D 1 99 ? -69.933 -110.836 -0.787 1.00 11.53 92 ASN D N 1
ATOM 11785 C CA . ASN D 1 99 ? -69.553 -112.240 -0.896 1.00 12.14 92 ASN D CA 1
ATOM 11786 C C . ASN D 1 99 ? -69.104 -112.738 0.465 1.00 11.95 92 ASN D C 1
ATOM 11787 O O . ASN D 1 99 ? -67.934 -112.604 0.817 1.00 12.57 92 ASN D O 1
ATOM 11792 N N . GLN D 1 100 ? -70.032 -113.316 1.224 1.00 12.13 93 GLN D N 1
ATOM 11793 C CA . GLN D 1 100 ? -69.712 -113.883 2.532 1.00 12.01 93 GLN D CA 1
ATOM 11794 C C . GLN D 1 100 ? -68.492 -114.802 2.549 1.00 11.33 93 GLN D C 1
ATOM 11795 O O . GLN D 1 100 ? -67.693 -114.720 3.480 1.00 11.67 93 GLN D O 1
ATOM 11801 N N . ALA D 1 101 ? -68.312 -115.658 1.543 1.00 11.57 94 ALA D N 1
ATOM 11802 C CA . ALA D 1 101 ? -67.136 -116.531 1.556 1.00 11.61 94 ALA D CA 1
ATOM 11803 C C . ALA D 1 101 ? -65.827 -115.746 1.476 1.00 11.66 94 ALA D C 1
ATOM 11804 O O . ALA D 1 101 ? -64.797 -116.190 1.990 1.00 12.47 94 ALA D O 1
ATOM 11806 N N . GLY D 1 102 ? -65.849 -114.600 0.802 1.00 11.88 95 GLY D N 1
ATOM 11807 C CA . GLY D 1 102 ? -64.645 -113.776 0.694 1.00 11.98 95 GLY D CA 1
ATOM 11808 C C . GLY D 1 102 ? -64.270 -113.254 2.065 1.00 11.91 95 GLY D C 1
ATOM 11809 O O . GLY D 1 102 ? -63.106 -113.330 2.478 1.00 11.83 95 GLY D O 1
ATOM 11810 N N . ILE D 1 103 ? -65.276 -112.712 2.746 1.00 11.52 96 ILE D N 1
ATOM 11811 C CA . ILE D 1 103 ? -65.144 -112.216 4.114 1.00 12.13 96 ILE D CA 1
ATOM 11812 C C . ILE D 1 103 ? -64.609 -113.275 5.070 1.00 13.25 96 ILE D C 1
ATOM 11813 O O . ILE D 1 103 ? -63.619 -113.028 5.761 1.00 14.35 96 ILE D O 1
ATOM 11818 N N . ASP D 1 104 ? -65.240 -114.448 5.062 1.00 13.18 97 ASP D N 1
ATOM 11819 C CA . ASP D 1 104 ? -64.868 -115.570 5.926 1.00 13.71 97 ASP D CA 1
ATOM 11820 C C . ASP D 1 104 ? -63.412 -115.978 5.714 1.00 13.05 97 ASP D C 1
ATOM 11821 O O . ASP D 1 104 ? -62.733 -116.353 6.668 1.00 12.75 97 ASP D O 1
ATOM 11826 N N . HIS D 1 105 ? -62.961 -115.926 4.463 1.00 11.87 98 HIS D N 1
ATOM 11827 C CA . HIS D 1 105 ? -61.605 -116.315 4.100 1.00 11.13 98 HIS D CA 1
ATOM 11828 C C . HIS D 1 105 ? -60.553 -115.490 4.838 1.00 10.31 98 HIS D C 1
ATOM 11829 O O . HIS D 1 105 ? -59.630 -116.034 5.453 1.00 9.57 98 HIS D O 1
ATOM 11836 N N . TYR D 1 106 ? -60.718 -114.169 4.773 1.00 10.79 99 TYR D N 1
ATOM 11837 C CA . TYR D 1 106 ? -59.800 -113.260 5.444 1.00 10.79 99 TYR D CA 1
ATOM 11838 C C . TYR D 1 106 ? -59.971 -113.243 6.963 1.00 11.50 99 TYR D C 1
ATOM 11839 O O . TYR D 1 106 ? -58.991 -113.043 7.679 1.00 11.76 99 TYR D O 1
ATOM 11848 N N . VAL D 1 107 ? -61.186 -113.455 7.465 1.00 11.59 100 VAL D N 1
ATOM 11849 C CA . VAL D 1 107 ? -61.381 -113.519 8.913 1.00 11.75 100 VAL D CA 1
ATOM 11850 C C . VAL D 1 107 ? -60.582 -114.720 9.431 1.00 11.02 100 VAL D C 1
ATOM 11851 O O . VAL D 1 107 ? -59.866 -114.604 10.425 1.00 11.04 100 VAL D O 1
ATOM 11855 N N . LYS D 1 108 ? -60.701 -115.860 8.756 1.00 11.63 101 LYS D N 1
ATOM 11856 C CA . LYS D 1 108 ? -59.952 -117.047 9.160 1.00 11.91 101 LYS D CA 1
ATOM 11857 C C . LYS D 1 108 ? -58.441 -116.847 9.051 1.00 11.91 101 LYS D C 1
ATOM 11858 O O . LYS D 1 108 ? -57.701 -117.255 9.944 1.00 12.02 101 LYS D O 1
ATOM 11864 N N . PHE D 1 109 ? -57.991 -116.221 7.965 1.00 11.24 102 PHE D N 1
ATOM 11865 C CA . PHE D 1 109 ? -56.568 -115.983 7.739 1.00 11.40 102 PHE D CA 1
ATOM 11866 C C . PHE D 1 109 ? -55.993 -115.108 8.852 1.00 11.17 102 PHE D C 1
ATOM 11867 O O . PHE D 1 109 ? -54.951 -115.430 9.415 1.00 12.13 102 PHE D O 1
ATOM 11875 N N . VAL D 1 110 ? -56.681 -114.023 9.191 1.00 11.14 103 VAL D N 1
ATOM 11876 C CA . VAL D 1 110 ? -56.233 -113.140 10.262 1.00 10.64 103 VAL D CA 1
ATOM 11877 C C . VAL D 1 110 ? -56.174 -113.910 11.588 1.00 11.46 103 VAL D C 1
ATOM 11878 O O . VAL D 1 110 ? -55.182 -113.817 12.309 1.00 11.09 103 VAL D O 1
ATOM 11882 N N . ASP D 1 111 ? -57.212 -114.675 11.919 1.00 12.15 104 ASP D N 1
ATOM 11883 C CA . ASP D 1 111 ? -57.197 -115.497 13.130 1.00 13.36 104 ASP D CA 1
ATOM 11884 C C . ASP D 1 111 ? -56.006 -116.451 13.170 1.00 13.23 104 ASP D C 1
ATOM 11885 O O . ASP D 1 111 ? -55.399 -116.653 14.221 1.00 13.77 104 ASP D O 1
ATOM 11890 N N . ASP D 1 112 ? -55.673 -117.017 12.014 1.00 12.85 105 ASP D N 1
ATOM 11891 C CA . ASP D 1 112 ? -54.550 -117.940 11.883 1.00 12.59 105 ASP D CA 1
ATOM 11892 C C . ASP D 1 112 ? -53.199 -117.264 12.060 1.00 12.13 105 ASP D C 1
ATOM 11893 O O . ASP D 1 112 ? -52.310 -117.809 12.714 1.00 11.18 105 ASP D O 1
ATOM 11898 N N . LEU D 1 113 ? -53.038 -116.090 11.460 1.00 11.29 106 LEU D N 1
ATOM 11899 C CA . LEU D 1 113 ? -51.819 -115.312 11.653 1.00 11.57 106 LEU D CA 1
ATOM 11900 C C . LEU D 1 113 ? -51.605 -114.995 13.131 1.00 11.43 106 LEU D C 1
ATOM 11901 O O . LEU D 1 113 ? -50.521 -115.225 13.675 1.00 11.50 106 LEU D O 1
ATOM 11906 N N . LEU D 1 114 ? -52.643 -114.474 13.781 1.00 12.58 107 LEU D N 1
ATOM 11907 C CA . LEU D 1 114 ? -52.551 -114.117 15.193 1.00 13.08 107 LEU D CA 1
ATOM 11908 C C . LEU D 1 114 ? -52.245 -115.318 16.080 1.00 13.49 107 LEU D C 1
ATOM 11909 O O . LEU D 1 114 ? -51.442 -115.200 17.009 1.00 13.41 107 LEU D O 1
ATOM 11914 N N . ASP D 1 115 ? -52.854 -116.464 15.780 1.00 13.80 108 ASP D N 1
ATOM 11915 C CA . ASP D 1 115 ? -52.533 -117.696 16.503 1.00 14.88 108 ASP D CA 1
ATOM 11916 C C . ASP D 1 115 ? -51.055 -118.065 16.368 1.00 14.42 108 ASP D C 1
ATOM 11917 O O . ASP D 1 115 ? -50.462 -118.629 17.286 1.00 14.66 108 ASP D O 1
ATOM 11922 N N . ALA D 1 116 ? -50.452 -117.742 15.227 1.00 14.14 109 ALA D N 1
ATOM 11923 C CA . ALA D 1 116 ? -49.031 -117.996 14.991 1.00 14.41 109 ALA D CA 1
ATOM 11924 C C . ALA D 1 116 ? -48.153 -116.874 15.554 1.00 14.36 109 ALA D C 1
ATOM 11925 O O . ALA D 1 116 ? -46.929 -116.916 15.424 1.00 15.55 109 ALA D O 1
ATOM 11927 N N . GLY D 1 117 ? -48.760 -115.872 16.182 1.00 14.08 110 GLY D N 1
ATOM 11928 C CA . GLY D 1 117 ? -47.989 -114.764 16.737 1.00 13.60 110 GLY D CA 1
ATOM 11929 C C . GLY D 1 117 ? -47.459 -113.774 15.720 1.00 13.74 110 GLY D C 1
ATOM 11930 O O . GLY D 1 117 ? -46.433 -113.136 15.968 1.00 14.62 110 GLY D O 1
ATOM 11931 N N . ILE D 1 118 ? -48.157 -113.641 14.594 1.00 12.58 111 ILE D N 1
ATOM 11932 C CA . ILE D 1 118 ? -47.808 -112.705 13.518 1.00 12.03 111 ILE D CA 1
ATOM 11933 C C . ILE D 1 118 ? -48.868 -111.612 13.407 1.00 12.17 111 ILE D C 1
ATOM 11934 O O . ILE D 1 118 ? -50.043 -111.918 13.192 1.00 11.88 111 ILE D O 1
ATOM 11939 N N . THR D 1 119 ? -48.440 -110.356 13.529 1.00 11.64 112 THR D N 1
ATOM 11940 C CA . THR D 1 119 ? -49.319 -109.185 13.450 1.00 11.79 112 THR D CA 1
ATOM 11941 C C . THR D 1 119 ? -49.645 -108.818 12.002 1.00 10.98 112 THR D C 1
ATOM 11942 O O . THR D 1 119 ? -48.746 -108.582 11.196 1.00 11.85 112 THR D O 1
ATOM 11946 N N . PRO D 1 120 ? -50.940 -108.777 11.652 1.00 9.95 113 PRO D N 1
ATOM 11947 C CA . PRO D 1 120 ? -51.281 -108.423 10.276 1.00 10.04 113 PRO D CA 1
ATOM 11948 C C . PRO D 1 120 ? -51.239 -106.911 10.032 1.00 9.82 113 PRO D C 1
ATOM 11949 O O . PRO D 1 120 ? -51.705 -106.138 10.877 1.00 10.94 113 PRO D O 1
ATOM 11953 N N . PHE D 1 121 ? -50.686 -106.505 8.892 1.00 9.22 114 PHE D N 1
ATOM 11954 C CA . PHE D 1 121 ? -50.742 -105.111 8.432 1.00 10.50 114 PHE D CA 1
ATOM 11955 C C . PHE D 1 121 ? -51.491 -105.195 7.103 1.00 9.54 114 PHE D C 1
ATOM 11956 O O . PHE D 1 121 ? -50.948 -105.712 6.126 1.00 11.04 114 PHE D O 1
ATOM 11964 N N . ILE D 1 122 ? -52.729 -104.707 7.069 1.00 8.57 115 ILE D N 1
ATOM 11965 C CA . ILE D 1 122 ? -53.609 -104.999 5.940 1.00 9.09 115 ILE D CA 1
ATOM 11966 C C . ILE D 1 122 ? -53.865 -103.831 4.996 1.00 8.48 115 ILE D C 1
ATOM 11967 O O . ILE D 1 122 ? -54.336 -102.771 5.405 1.00 8.80 115 ILE D O 1
ATOM 11972 N N . THR D 1 123 ? -53.562 -104.044 3.721 1.00 8.28 116 THR D N 1
ATOM 11973 C CA . THR D 1 123 ? -53.775 -103.030 2.685 1.00 8.65 116 THR D CA 1
ATOM 11974 C C . THR D 1 123 ? -55.159 -103.269 2.097 1.00 8.87 116 THR D C 1
ATOM 11975 O O . THR D 1 123 ? -55.424 -104.364 1.610 1.00 8.57 116 THR D O 1
ATOM 11979 N N . LEU D 1 124 ? -56.006 -102.241 2.094 1.00 8.47 117 LEU D N 1
ATOM 11980 C CA . LEU D 1 124 ? -57.343 -102.359 1.512 1.00 8.30 117 LEU D CA 1
ATOM 11981 C C . LEU D 1 124 ? -57.336 -102.377 -0.011 1.00 9.18 117 LEU D C 1
ATOM 11982 O O . LEU D 1 124 ? -58.078 -103.149 -0.618 1.00 8.82 117 LEU D O 1
ATOM 11987 N N . PHE D 1 125 ? -56.513 -101.525 -0.617 1.00 8.80 118 PHE D N 1
ATOM 11988 C CA . PHE D 1 125 ? -56.524 -101.396 -2.067 1.00 8.97 118 PHE D CA 1
ATOM 11989 C C . PHE D 1 125 ? -55.102 -101.489 -2.598 1.00 9.31 118 PHE D C 1
ATOM 11990 O O . PHE D 1 125 ? -54.278 -100.586 -2.375 1.00 10.33 118 PHE D O 1
ATOM 11998 N N . HIS D 1 126 ? -54.835 -102.609 -3.265 1.00 8.90 119 HIS D N 1
ATOM 11999 C CA . HIS D 1 126 ? -53.547 -102.809 -3.920 1.00 10.08 119 HIS D CA 1
ATOM 12000 C C . HIS D 1 126 ? -53.769 -102.983 -5.429 1.00 10.78 119 HIS D C 1
ATOM 12001 O O . HIS D 1 126 ? -53.406 -103.990 -6.040 1.00 10.96 119 HIS D O 1
ATOM 12008 N N . TRP D 1 127 ? -54.452 -101.988 -5.988 1.00 10.89 120 TRP D N 1
ATOM 12009 C CA . TRP D 1 127 ? -54.652 -101.776 -7.420 1.00 10.76 120 TRP D CA 1
ATOM 12010 C C . TRP D 1 127 ? -55.761 -102.540 -8.120 1.00 11.50 120 TRP D C 1
ATOM 12011 O O . TRP D 1 127 ? -56.127 -102.194 -9.250 1.00 11.24 120 TRP D O 1
ATOM 12022 N N . ASP D 1 128 ? -56.247 -103.580 -7.451 1.00 11.28 121 ASP D N 1
ATOM 12023 C CA . ASP D 1 128 ? -57.271 -104.482 -7.982 1.00 12.30 121 ASP D CA 1
ATOM 12024 C C . ASP D 1 128 ? -58.710 -103.947 -7.888 1.00 12.13 121 ASP D C 1
ATOM 12025 O O . ASP D 1 128 ? -59.591 -104.568 -7.297 1.00 12.85 121 ASP D O 1
ATOM 12030 N N . LEU D 1 129 ? -58.962 -102.799 -8.505 1.00 11.42 122 LEU D N 1
ATOM 12031 C CA . LEU D 1 129 ? -60.295 -102.214 -8.502 1.00 11.38 122 LEU D CA 1
ATOM 12032 C C . LEU D 1 129 ? -61.291 -103.180 -9.140 1.00 10.45 122 LEU D C 1
ATOM 12033 O O . LEU D 1 129 ? -61.005 -103.735 -10.206 1.00 11.15 122 LEU D O 1
ATOM 12038 N N . PRO D 1 130 ? -62.458 -103.381 -8.505 1.00 10.54 123 PRO D N 1
ATOM 12039 C CA . PRO D 1 130 ? -63.470 -104.216 -9.145 1.00 10.46 123 PRO D CA 1
ATOM 12040 C C . PRO D 1 130 ? -63.859 -103.710 -10.537 1.00 10.63 123 PRO D C 1
ATOM 12041 O O . PRO D 1 130 ? -64.141 -102.526 -10.719 1.00 11.38 123 PRO D O 1
ATOM 12045 N N . GLU D 1 131 ? -63.866 -104.600 -11.524 1.00 11.14 124 GLU D N 1
ATOM 12046 C CA . GLU D 1 131 ? -64.181 -104.191 -12.893 1.00 11.77 124 GLU D CA 1
ATOM 12047 C C . GLU D 1 131 ? -65.583 -103.599 -12.973 1.00 11.56 124 GLU D C 1
ATOM 12048 O O . GLU D 1 131 ? -65.836 -102.715 -13.786 1.00 10.57 124 GLU D O 1
ATOM 12054 N N . GLY D 1 132 ? -66.478 -104.081 -12.112 1.00 11.53 125 GLY D N 1
ATOM 12055 C CA . GLY D 1 132 ? -67.835 -103.550 -12.005 1.00 11.80 125 GLY D CA 1
ATOM 12056 C C . GLY D 1 132 ? -67.907 -102.044 -11.813 1.00 11.36 125 GLY D C 1
ATOM 12057 O O . GLY D 1 132 ? -68.722 -101.372 -12.448 1.00 11.51 125 GLY D O 1
ATOM 12058 N N . LEU D 1 133 ? -67.058 -101.510 -10.939 1.00 11.14 126 LEU D N 1
ATOM 12059 C CA . LEU D 1 133 ? -67.071 -100.080 -10.651 1.00 10.63 126 LEU D CA 1
ATOM 12060 C C . LEU D 1 133 ? -66.471 -99.286 -11.805 1.00 10.63 126 LEU D C 1
ATOM 12061 O O . LEU D 1 133 ? -66.903 -98.160 -12.089 1.00 10.17 126 LEU D O 1
ATOM 12066 N N . HIS D 1 134 ? -65.453 -99.866 -12.438 1.00 10.39 127 HIS D N 1
ATOM 12067 C CA . HIS D 1 134 ? -64.862 -99.272 -13.629 1.00 11.13 127 HIS D CA 1
ATOM 12068 C C . HIS D 1 134 ? -65.929 -99.087 -14.709 1.00 11.47 127 HIS D C 1
ATOM 12069 O O . HIS D 1 134 ? -66.089 -97.994 -15.256 1.00 11.34 127 HIS D O 1
ATOM 12076 N N . GLN D 1 135 ? -66.683 -100.153 -14.963 1.00 11.81 128 GLN D N 1
ATOM 12077 C CA . GLN D 1 135 ? -67.750 -100.141 -15.967 1.00 12.57 128 GLN D CA 1
ATOM 12078 C C . GLN D 1 135 ? -68.927 -99.243 -15.586 1.00 12.73 128 GLN D C 1
ATOM 12079 O O . GLN D 1 135 ? -69.486 -98.529 -16.428 1.00 13.41 128 GLN D O 1
ATOM 12085 N N . ARG D 1 136 ? -69.311 -99.282 -14.313 1.00 10.70 129 ARG D N 1
ATOM 12086 C CA . ARG D 1 136 ? -70.490 -98.552 -13.868 1.00 11.31 129 ARG D CA 1
ATOM 12087 C C . ARG D 1 136 ? -70.383 -97.030 -13.997 1.00 10.77 129 ARG D C 1
ATOM 12088 O O . ARG D 1 136 ? -71.262 -96.373 -14.556 1.00 10.97 129 ARG D O 1
ATOM 12096 N N . TYR D 1 137 ? -69.290 -96.472 -13.495 1.00 10.27 130 TYR D N 1
ATOM 12097 C CA . TYR D 1 137 ? -69.155 -95.022 -13.405 1.00 10.88 130 TYR D CA 1
ATOM 12098 C C . TYR D 1 137 ? -67.739 -94.497 -13.645 1.00 10.92 130 TYR D C 1
ATOM 12099 O O . TYR D 1 137 ? -67.430 -93.349 -13.311 1.00 11.97 130 TYR D O 1
ATOM 12108 N N . GLY D 1 138 ? -66.885 -95.321 -14.244 1.00 11.11 131 GLY D N 1
ATOM 12109 C CA . GLY D 1 138 ? -65.507 -94.921 -14.516 1.00 11.70 131 GLY D CA 1
ATOM 12110 C C . GLY D 1 138 ? -64.507 -95.184 -13.403 1.00 11.99 131 GLY D C 1
ATOM 12111 O O . GLY D 1 138 ? -63.385 -94.676 -13.452 1.00 11.90 131 GLY D O 1
ATOM 12112 N N . GLY D 1 139 ? -64.916 -95.964 -12.404 1.00 11.11 132 GLY D N 1
ATOM 12113 C CA . GLY D 1 139 ? -64.051 -96.373 -11.294 1.00 10.46 132 GLY D CA 1
ATOM 12114 C C . GLY D 1 139 ? -63.362 -95.213 -10.604 1.00 9.92 132 GLY D C 1
ATOM 12115 O O . GLY D 1 139 ? -64.015 -94.295 -10.102 1.00 10.44 132 GLY D O 1
ATOM 12116 N N . LEU D 1 140 ? -62.033 -95.261 -10.584 1.00 9.53 133 LEU D N 1
ATOM 12117 C CA . LEU D 1 140 ? -61.211 -94.211 -9.978 1.00 9.32 133 LEU D CA 1
ATOM 12118 C C . LEU D 1 140 ? -61.358 -92.799 -10.550 1.00 9.43 133 LEU D C 1
ATOM 12119 O O . LEU D 1 140 ? -60.928 -91.842 -9.907 1.00 9.83 133 LEU D O 1
ATOM 12124 N N . LEU D 1 141 ? -61.960 -92.649 -11.729 1.00 9.87 134 LEU D N 1
ATOM 12125 C CA . LEU D 1 141 ? -62.149 -91.323 -12.313 1.00 10.29 134 LEU D CA 1
ATOM 12126 C C . LEU D 1 141 ? -63.353 -90.584 -11.746 1.00 11.23 134 LEU D C 1
ATOM 12127 O O . LEU D 1 141 ? -63.514 -89.384 -11.986 1.00 11.68 134 LEU D O 1
ATOM 12132 N N . ASN D 1 142 ? -64.187 -91.301 -11.001 1.00 11.47 135 ASN D N 1
ATOM 12133 C CA . ASN D 1 142 ? -65.418 -90.731 -10.462 1.00 12.44 135 ASN D CA 1
ATOM 12134 C C . ASN D 1 142 ? -65.240 -90.114 -9.083 1.00 12.50 135 ASN D C 1
ATOM 12135 O O . ASN D 1 142 ? -65.003 -90.832 -8.120 1.00 12.09 135 ASN D O 1
ATOM 12140 N N . ARG D 1 143 ? -65.354 -88.788 -9.019 1.00 12.83 136 ARG D N 1
ATOM 12141 C CA . ARG D 1 143 ? -65.151 -88.004 -7.802 1.00 13.18 136 ARG D CA 1
ATOM 12142 C C . ARG D 1 143 ? -66.209 -88.167 -6.698 1.00 14.23 136 ARG D C 1
ATOM 12143 O O . ARG D 1 143 ? -65.936 -87.872 -5.531 1.00 14.80 136 ARG D O 1
ATOM 12151 N N . THR D 1 144 ? -67.395 -88.660 -7.046 1.00 14.58 137 THR D N 1
ATOM 12152 C CA . THR D 1 144 ? -68.481 -88.815 -6.078 1.00 15.56 137 THR D CA 1
ATOM 12153 C C . THR D 1 144 ? -68.670 -90.270 -5.661 1.00 14.93 137 THR D C 1
ATOM 12154 O O . THR D 1 144 ? -68.699 -90.597 -4.470 1.00 15.17 137 THR D O 1
ATOM 12158 N N . GLU D 1 145 ? -68.823 -91.132 -6.661 1.00 14.28 138 GLU D N 1
ATOM 12159 C CA . GLU D 1 145 ? -69.126 -92.537 -6.426 1.00 13.93 138 GLU D CA 1
ATOM 12160 C C . GLU D 1 145 ? -67.958 -93.311 -5.826 1.00 12.92 138 GLU D C 1
ATOM 12161 O O . GLU D 1 145 ? -68.146 -94.092 -4.889 1.00 13.23 138 GLU D O 1
ATOM 12167 N N . PHE D 1 146 ? -66.759 -93.102 -6.359 1.00 12.15 139 PHE D N 1
ATOM 12168 C CA . PHE D 1 146 ? -65.645 -93.912 -5.892 1.00 11.35 139 PHE D CA 1
ATOM 12169 C C . PHE D 1 146 ? -65.361 -93.742 -4.394 1.00 11.12 139 PHE D C 1
ATOM 12170 O O . PHE D 1 146 ? -65.238 -94.732 -3.682 1.00 10.81 139 PHE D O 1
ATOM 12178 N N . PRO D 1 147 ? -65.255 -92.495 -3.905 1.00 10.64 140 PRO D N 1
ATOM 12179 C CA . PRO D 1 147 ? -65.013 -92.391 -2.466 1.00 10.41 140 PRO D CA 1
ATOM 12180 C C . PRO D 1 147 ? -66.088 -93.019 -1.575 1.00 10.40 140 PRO D C 1
ATOM 12181 O O . PRO D 1 147 ? -65.774 -93.608 -0.538 1.00 10.61 140 PRO D O 1
ATOM 12185 N N . LEU D 1 148 ? -67.340 -92.943 -2.011 1.00 9.10 141 LEU D N 1
ATOM 12186 C CA . LEU D 1 148 ? -68.423 -93.533 -1.242 1.00 9.55 141 LEU D CA 1
ATOM 12187 C C . LEU D 1 148 ? -68.329 -95.048 -1.272 1.00 8.93 141 LEU D C 1
ATOM 12188 O O . LEU D 1 148 ? -68.594 -95.682 -0.260 1.00 8.80 141 LEU D O 1
ATOM 12193 N N . ASP D 1 149 ? -67.941 -95.617 -2.410 1.00 8.53 142 ASP D N 1
ATOM 12194 C CA . ASP D 1 149 ? -67.826 -97.064 -2.499 1.00 9.09 142 ASP D CA 1
ATOM 12195 C C . ASP D 1 149 ? -66.605 -97.573 -1.739 1.00 8.66 142 ASP D C 1
ATOM 12196 O O . ASP D 1 149 ? -66.647 -98.650 -1.127 1.00 8.24 142 ASP D O 1
ATOM 12201 N N . PHE D 1 150 ? -65.526 -96.792 -1.763 1.00 8.28 143 PHE D N 1
ATOM 12202 C CA . PHE D 1 150 ? -64.323 -97.211 -1.060 1.00 8.53 143 PHE D CA 1
ATOM 12203 C C . PHE D 1 150 ? -64.584 -97.164 0.441 1.00 8.92 143 PHE D C 1
ATOM 12204 O O . PHE D 1 150 ? -64.214 -98.098 1.151 1.00 8.28 143 PHE D O 1
ATOM 12212 N N . GLU D 1 151 ? -65.211 -96.091 0.919 1.00 9.30 144 GLU D N 1
ATOM 12213 C CA . GLU D 1 151 ? -65.589 -96.020 2.332 1.00 10.50 144 GLU D CA 1
ATOM 12214 C C . GLU D 1 151 ? -66.436 -97.215 2.764 1.00 9.81 144 GLU D C 1
ATOM 12215 O O . GLU D 1 151 ? -66.176 -97.816 3.808 1.00 10.02 144 GLU D O 1
ATOM 12221 N N . ASN D 1 152 ? -67.465 -97.551 1.992 1.00 9.00 145 ASN D N 1
ATOM 12222 C CA . ASN D 1 152 ? -68.294 -98.699 2.338 1.00 9.32 145 ASN D CA 1
ATOM 12223 C C . ASN D 1 152 ? -67.493 -99.999 2.410 1.00 8.97 145 ASN D C 1
ATOM 12224 O O . ASN D 1 152 ? -67.644 -100.786 3.349 1.00 9.01 145 ASN D O 1
ATOM 12229 N N . TYR D 1 153 ? -66.628 -100.206 1.422 1.00 8.28 146 TYR D N 1
ATOM 12230 C CA . TYR D 1 153 ? -65.773 -101.385 1.385 1.00 8.83 146 TYR D CA 1
ATOM 12231 C C . TYR D 1 153 ? -64.883 -101.430 2.622 1.00 9.05 146 TYR D C 1
ATOM 12232 O O . TYR D 1 153 ? -64.807 -102.468 3.290 1.00 8.83 146 TYR D O 1
ATOM 12241 N N . ALA D 1 154 ? -64.286 -100.282 2.942 1.00 8.65 147 ALA D N 1
ATOM 12242 C CA . ALA D 1 154 ? -63.437 -100.153 4.122 1.00 9.62 147 ALA D CA 1
ATOM 12243 C C . ALA D 1 154 ? -64.210 -100.574 5.370 1.00 10.10 147 ALA D C 1
ATOM 12244 O O . ALA D 1 154 ? -63.727 -101.410 6.141 1.00 10.60 147 ALA D O 1
ATOM 12246 N N . ARG D 1 155 ? -65.408 -100.017 5.536 1.00 10.62 148 ARG D N 1
ATOM 12247 C CA . ARG D 1 155 ? -66.259 -100.332 6.687 1.00 11.25 148 ARG D CA 1
ATOM 12248 C C . ARG D 1 155 ? -66.622 -101.807 6.794 1.00 11.45 148 ARG D C 1
ATOM 12249 O O . ARG D 1 155 ? -66.701 -102.343 7.896 1.00 12.00 148 ARG D O 1
ATOM 12257 N N . VAL D 1 156 ? -66.852 -102.456 5.659 1.00 11.29 149 VAL D N 1
ATOM 12258 C CA . VAL D 1 156 ? -67.123 -103.887 5.665 1.00 11.10 149 VAL D CA 1
ATOM 12259 C C . VAL D 1 156 ? -65.934 -104.636 6.261 1.00 10.89 149 VAL D C 1
ATOM 12260 O O . VAL D 1 156 ? -66.110 -105.561 7.044 1.00 11.26 149 VAL D O 1
ATOM 12264 N N . MET D 1 157 ? -64.724 -104.225 5.901 1.00 10.90 150 MET D N 1
ATOM 12265 C CA . MET D 1 157 ? -63.534 -104.882 6.413 1.00 10.75 150 MET D CA 1
ATOM 12266 C C . MET D 1 157 ? -63.276 -104.530 7.875 1.00 10.75 150 MET D C 1
ATOM 12267 O O . MET D 1 157 ? -62.878 -105.398 8.644 1.00 10.66 150 MET D O 1
ATOM 12272 N N . PHE D 1 158 ? -63.524 -103.279 8.263 1.00 11.36 151 PHE D N 1
ATOM 12273 C CA . PHE D 1 158 ? -63.355 -102.897 9.669 1.00 12.12 151 PHE D CA 1
ATOM 12274 C C . PHE D 1 158 ? -64.294 -103.711 10.554 1.00 12.79 151 PHE D C 1
ATOM 12275 O O . PHE D 1 158 ? -63.922 -104.187 11.635 1.00 13.21 151 PHE D O 1
ATOM 12283 N N . ARG D 1 159 ? -65.529 -103.859 10.089 1.00 13.16 152 ARG D N 1
ATOM 12284 C CA . ARG D 1 159 ? -66.531 -104.628 10.820 1.00 13.79 152 ARG D CA 1
ATOM 12285 C C . ARG D 1 159 ? -66.121 -106.097 10.908 1.00 13.32 152 ARG D C 1
ATOM 12286 O O . ARG D 1 159 ? -66.226 -106.701 11.974 1.00 14.39 152 ARG D O 1
ATOM 12294 N N . ALA D 1 160 ? -65.617 -106.657 9.811 1.00 12.73 153 ALA D N 1
ATOM 12295 C CA . ALA D 1 160 ? -65.282 -108.081 9.741 1.00 12.72 153 ALA D CA 1
ATOM 12296 C C . ALA D 1 160 ? -64.003 -108.471 10.481 1.00 12.58 153 ALA D C 1
ATOM 12297 O O . ALA D 1 160 ? -63.863 -109.610 10.953 1.00 13.41 153 ALA D O 1
ATOM 12299 N N . LEU D 1 161 ? -63.085 -107.514 10.588 1.00 12.52 154 LEU D N 1
ATOM 12300 C CA . LEU D 1 161 ? -61.757 -107.769 11.135 1.00 12.06 154 LEU D CA 1
ATOM 12301 C C . LEU D 1 161 ? -61.403 -106.900 12.342 1.00 12.49 154 LEU D C 1
ATOM 12302 O O . LEU D 1 161 ? -60.413 -106.165 12.299 1.00 11.39 154 LEU D O 1
ATOM 12307 N N . PRO D 1 162 ? -62.180 -107.020 13.434 1.00 12.58 155 PRO D N 1
ATOM 12308 C CA . PRO D 1 162 ? -61.944 -106.223 14.631 1.00 13.06 155 PRO D CA 1
ATOM 12309 C C . PRO D 1 162 ? -60.605 -106.485 15.318 1.00 12.84 155 PRO D C 1
ATOM 12310 O O . PRO D 1 162 ? -60.151 -105.631 16.076 1.00 13.72 155 PRO D O 1
ATOM 12314 N N . LYS D 1 163 ? -59.988 -107.635 15.057 1.00 12.74 156 LYS D N 1
ATOM 12315 C CA . LYS D 1 163 ? -58.707 -107.961 15.678 1.00 12.56 156 LYS D CA 1
ATOM 12316 C C . LYS D 1 163 ? -57.542 -107.217 15.028 1.00 11.98 156 LYS D C 1
ATOM 12317 O O . LYS D 1 163 ? -56.459 -107.151 15.608 1.00 12.04 156 LYS D O 1
ATOM 12323 N N . VAL D 1 164 ? -57.746 -106.672 13.830 1.00 11.28 157 VAL D N 1
ATOM 12324 C CA . VAL D 1 164 ? -56.691 -105.937 13.143 1.00 11.18 157 VAL D CA 1
ATOM 12325 C C . VAL D 1 164 ? -56.508 -104.547 13.754 1.00 12.11 157 VAL D C 1
ATOM 12326 O O . VAL D 1 164 ? -57.497 -103.920 14.124 1.00 12.21 157 VAL D O 1
ATOM 12330 N N . ARG D 1 165 ? -55.264 -104.095 13.911 1.00 11.56 158 ARG D N 1
ATOM 12331 C CA . ARG D 1 165 ? -54.976 -102.798 14.516 1.00 11.56 158 ARG D CA 1
ATOM 12332 C C . ARG D 1 165 ? -54.063 -101.962 13.625 1.00 10.64 158 ARG D C 1
ATOM 12333 O O . ARG D 1 165 ? -53.656 -100.857 13.993 1.00 11.53 158 ARG D O 1
ATOM 12341 N N . ASN D 1 166 ? -53.722 -102.518 12.466 1.00 9.73 159 ASN D N 1
ATOM 12342 C CA . ASN D 1 166 ? -52.810 -101.870 11.531 1.00 9.33 159 ASN D CA 1
ATOM 12343 C C . ASN D 1 166 ? -53.359 -101.926 10.112 1.00 9.14 159 ASN D C 1
ATOM 12344 O O . ASN D 1 166 ? -53.326 -102.970 9.466 1.00 9.27 159 ASN D O 1
ATOM 12349 N N . TRP D 1 167 ? -53.821 -100.777 9.632 1.00 8.51 160 TRP D N 1
ATOM 12350 C CA . TRP D 1 167 ? -54.510 -100.680 8.354 1.00 8.26 160 TRP D CA 1
ATOM 12351 C C . TRP D 1 167 ? -53.818 -99.719 7.407 1.00 8.50 160 TRP D C 1
ATOM 12352 O O . TRP D 1 167 ? -53.298 -98.685 7.836 1.00 8.94 160 TRP D O 1
ATOM 12363 N N . ILE D 1 168 ? -53.899 -100.068 6.125 1.00 8.18 161 ILE D N 1
ATOM 12364 C CA . ILE D 1 168 ? -53.421 -99.272 4.994 1.00 8.02 161 ILE D CA 1
ATOM 12365 C C . ILE D 1 168 ? -54.574 -99.129 4.006 1.00 7.16 161 ILE D C 1
ATOM 12366 O O . ILE D 1 168 ? -55.221 -100.109 3.631 1.00 7.25 161 ILE D O 1
ATOM 12371 N N . THR D 1 169 ? -54.856 -97.894 3.608 1.00 7.89 162 THR D N 1
ATOM 12372 C CA . THR D 1 169 ? -55.905 -97.652 2.628 1.00 8.00 162 THR D CA 1
ATOM 12373 C C . THR D 1 169 ? -55.451 -98.054 1.225 1.00 7.64 162 THR D C 1
ATOM 12374 O O . THR D 1 169 ? -55.924 -99.068 0.704 1.00 8.43 162 THR D O 1
ATOM 12378 N N . PHE D 1 170 ? -54.538 -97.286 0.630 1.00 7.34 163 PHE D N 1
ATOM 12379 C CA . PHE D 1 170 ? -54.063 -97.512 -0.736 1.00 7.16 163 PHE D CA 1
ATOM 12380 C C . PHE D 1 170 ? -52.575 -97.783 -0.773 1.00 7.28 163 PHE D C 1
ATOM 12381 O O . PHE D 1 170 ? -51.794 -97.166 -0.040 1.00 7.91 163 PHE D O 1
ATOM 12389 N N . ASN D 1 171 ? -52.198 -98.728 -1.629 1.00 7.79 164 ASN D N 1
ATOM 12390 C CA . ASN D 1 171 ? -50.789 -98.936 -1.896 1.00 7.62 164 ASN D CA 1
ATOM 12391 C C . ASN D 1 171 ? -50.428 -98.182 -3.165 1.00 9.03 164 ASN D C 1
ATOM 12392 O O . ASN D 1 171 ? -51.057 -98.404 -4.200 1.00 9.20 164 ASN D O 1
ATOM 12397 N N . GLU D 1 172 ? -49.479 -97.251 -3.052 1.00 9.41 165 GLU D N 1
ATOM 12398 C CA . GLU D 1 172 ? -48.901 -96.538 -4.190 1.00 9.88 165 GLU D CA 1
ATOM 12399 C C . GLU D 1 172 ? -49.911 -95.913 -5.154 1.00 9.71 165 GLU D C 1
ATOM 12400 O O . GLU D 1 172 ? -49.988 -96.320 -6.318 1.00 10.40 165 GLU D O 1
ATOM 12406 N N . PRO D 1 173 ? -50.693 -94.925 -4.684 1.00 9.41 166 PRO D N 1
ATOM 12407 C CA . PRO D 1 173 ? -51.639 -94.266 -5.578 1.00 9.83 166 PRO D CA 1
ATOM 12408 C C . PRO D 1 173 ? -50.997 -93.787 -6.879 1.00 9.59 166 PRO D C 1
ATOM 12409 O O . PRO D 1 173 ? -51.675 -93.777 -7.904 1.00 9.89 166 PRO D O 1
ATOM 12413 N N . LEU D 1 174 ? -49.742 -93.345 -6.853 1.00 8.92 167 LEU D N 1
ATOM 12414 C CA . LEU D 1 174 ? -49.090 -92.917 -8.095 1.00 10.04 167 LEU D CA 1
ATOM 12415 C C . LEU D 1 174 ? -49.137 -93.994 -9.174 1.00 10.43 167 LEU D C 1
ATOM 12416 O O . LEU D 1 174 ? -49.380 -93.695 -10.345 1.00 11.75 167 LEU D O 1
ATOM 12421 N N . CYS D 1 175 ? -48.909 -95.243 -8.785 1.00 10.74 168 CYS D N 1
ATOM 12422 C CA . CYS D 1 175 ? -48.924 -96.353 -9.731 1.00 11.66 168 CYS D CA 1
ATOM 12423 C C . CYS D 1 175 ? -50.322 -96.606 -10.293 1.00 12.29 168 CYS D C 1
ATOM 12424 O O . CYS D 1 175 ? -50.460 -96.925 -11.472 1.00 12.25 168 CYS D O 1
ATOM 12427 N N . SER D 1 176 ? -51.356 -96.422 -9.475 1.00 11.23 169 SER D N 1
ATOM 12428 C CA . SER D 1 176 ? -52.727 -96.489 -9.980 1.00 11.40 169 SER D CA 1
ATOM 12429 C C . SER D 1 176 ? -52.979 -95.374 -10.996 1.00 11.90 169 SER D C 1
ATOM 12430 O O . SER D 1 176 ? -53.621 -95.595 -12.026 1.00 12.95 169 SER D O 1
ATOM 12433 N N . ALA D 1 177 ? -52.451 -94.185 -10.719 1.00 10.92 170 ALA D N 1
ATOM 12434 C CA . ALA D 1 177 ? -52.764 -92.998 -11.515 1.00 10.89 170 ALA D CA 1
ATOM 12435 C C . ALA D 1 177 ? -51.960 -92.858 -12.810 1.00 11.21 170 ALA D C 1
ATOM 12436 O O . ALA D 1 177 ? -52.548 -92.752 -13.897 1.00 10.60 170 ALA D O 1
ATOM 12438 N N . ILE D 1 178 ? -50.631 -92.861 -12.719 1.00 11.21 171 ILE D N 1
ATOM 12439 C CA . ILE D 1 178 ? -49.816 -92.578 -13.905 1.00 11.24 171 ILE D CA 1
ATOM 12440 C C . ILE D 1 178 ? -49.721 -93.748 -14.886 1.00 11.42 171 ILE D C 1
ATOM 12441 O O . ILE D 1 178 ? -50.146 -93.598 -16.037 1.00 11.36 171 ILE D O 1
ATOM 12446 N N . PRO D 1 179 ? -49.211 -94.914 -14.445 1.00 10.93 172 PRO D N 1
ATOM 12447 C CA . PRO D 1 179 ? -49.246 -96.073 -15.340 1.00 11.65 172 PRO D CA 1
ATOM 12448 C C . PRO D 1 179 ? -50.662 -96.475 -15.772 1.00 11.57 172 PRO D C 1
ATOM 12449 O O . PRO D 1 179 ? -50.849 -96.952 -16.898 1.00 12.04 172 PRO D O 1
ATOM 12453 N N . GLY D 1 180 ? -51.654 -96.239 -14.916 1.00 10.56 173 GLY D N 1
ATOM 12454 C CA . GLY D 1 180 ? -53.022 -96.670 -15.206 1.00 10.26 173 GLY D CA 1
ATOM 12455 C C . GLY D 1 180 ? -53.799 -95.791 -16.168 1.00 11.21 173 GLY D C 1
ATOM 12456 O O . GLY D 1 180 ? -54.642 -96.269 -16.930 1.00 10.98 173 GLY D O 1
ATOM 12457 N N . TYR D 1 181 ? -53.533 -94.489 -16.116 1.00 11.51 174 TYR D N 1
ATOM 12458 C CA . TYR D 1 181 ? -54.349 -93.530 -16.859 1.00 11.95 174 TYR D CA 1
ATOM 12459 C C . TYR D 1 181 ? -53.541 -92.525 -17.668 1.00 12.28 174 TYR D C 1
ATOM 12460 O O . TYR D 1 181 ? -54.108 -91.781 -18.461 1.00 12.23 174 TYR D O 1
ATOM 12469 N N . GLY D 1 182 ? -52.230 -92.500 -17.454 1.00 11.96 175 GLY D N 1
ATOM 12470 C CA . GLY D 1 182 ? -51.346 -91.607 -18.189 1.00 12.55 175 GLY D CA 1
ATOM 12471 C C . GLY D 1 182 ? -50.617 -92.311 -19.314 1.00 12.67 175 GLY D C 1
ATOM 12472 O O . GLY D 1 182 ? -50.766 -91.944 -20.477 1.00 12.30 175 GLY D O 1
ATOM 12473 N N . SER D 1 183 ? -49.824 -93.322 -18.966 1.00 13.05 176 SER D N 1
ATOM 12474 C CA . SER D 1 183 ? -49.086 -94.112 -19.951 1.00 13.31 176 SER D CA 1
ATOM 12475 C C . SER D 1 183 ? -49.764 -95.404 -20.414 1.00 14.21 176 SER D C 1
ATOM 12476 O O . SER D 1 183 ? -49.369 -95.986 -21.427 1.00 15.06 176 SER D O 1
ATOM 12479 N N . GLY D 1 184 ? -50.765 -95.877 -19.679 1.00 13.61 177 GLY D N 1
ATOM 12480 C CA . GLY D 1 184 ? -51.478 -97.098 -20.063 1.00 14.22 177 GLY D CA 1
ATOM 12481 C C . GLY D 1 184 ? -50.707 -98.399 -19.937 1.00 14.22 177 GLY D C 1
ATOM 12482 O O . GLY D 1 184 ? -51.112 -99.425 -20.493 1.00 14.58 177 GLY D O 1
ATOM 12483 N N . THR D 1 185 ? -49.604 -98.378 -19.196 1.00 13.21 178 THR D N 1
ATOM 12484 C CA . THR D 1 185 ? -48.836 -99.602 -19.005 1.00 13.89 178 THR D CA 1
ATOM 12485 C C . THR D 1 185 ? -49.431 -100.527 -17.944 1.00 13.29 178 THR D C 1
ATOM 12486 O O . THR D 1 185 ? -49.105 -101.719 -17.919 1.00 13.07 178 THR D O 1
ATOM 12490 N N . PHE D 1 186 ? -50.252 -99.967 -17.052 1.00 13.39 179 PHE D N 1
ATOM 12491 C CA . PHE D 1 186 ? -50.940 -100.719 -15.996 1.00 12.52 179 PHE D CA 1
ATOM 12492 C C . PHE D 1 186 ? -52.447 -100.595 -16.205 1.00 12.22 179 PHE D C 1
ATOM 12493 O O . PHE D 1 186 ? -52.902 -99.633 -16.822 1.00 12.25 179 PHE D O 1
ATOM 12501 N N . ALA D 1 187 ? -53.214 -101.545 -15.677 1.00 10.97 180 ALA D N 1
ATOM 12502 C CA . ALA D 1 187 ? -54.675 -101.497 -15.744 1.00 10.83 180 ALA D CA 1
ATOM 12503 C C . ALA D 1 187 ? -55.169 -100.166 -15.180 1.00 10.30 180 ALA D C 1
ATOM 12504 O O . ALA D 1 187 ? -54.604 -99.674 -14.207 1.00 10.27 180 ALA D O 1
ATOM 12506 N N . PRO D 1 188 ? -56.221 -99.573 -15.772 1.00 10.51 181 PRO D N 1
ATOM 12507 C CA . PRO D 1 188 ? -57.000 -100.069 -16.905 1.00 10.66 181 PRO D CA 1
ATOM 12508 C C . PRO D 1 188 ? -56.440 -99.800 -18.312 1.00 10.90 181 PRO D C 1
ATOM 12509 O O . PRO D 1 188 ? -57.162 -99.949 -19.299 1.00 10.77 181 PRO D O 1
ATOM 12513 N N . GLY D 1 189 ? -55.194 -99.345 -18.394 1.00 11.40 182 GLY D N 1
ATOM 12514 C CA . GLY D 1 189 ? -54.522 -99.165 -19.684 1.00 11.90 182 GLY D CA 1
ATOM 12515 C C . GLY D 1 189 ? -54.888 -97.919 -20.464 1.00 12.08 182 GLY D C 1
ATOM 12516 O O . GLY D 1 189 ? -54.757 -97.878 -21.692 1.00 13.52 182 GLY D O 1
ATOM 12517 N N . ARG D 1 190 ? -55.352 -96.895 -19.759 1.00 12.07 183 ARG D N 1
ATOM 12518 C CA . ARG D 1 190 ? -55.767 -95.650 -20.406 1.00 12.63 183 ARG D CA 1
ATOM 12519 C C . ARG D 1 190 ? -54.625 -94.644 -20.548 1.00 13.16 183 ARG D C 1
ATOM 12520 O O . ARG D 1 190 ? -53.610 -94.744 -19.852 1.00 13.53 183 ARG D O 1
ATOM 12528 N N . GLN D 1 191 ? -54.786 -93.702 -21.475 1.00 13.55 184 GLN D N 1
ATOM 12529 C CA . GLN D 1 191 ? -53.763 -92.685 -21.755 1.00 14.40 184 GLN D CA 1
ATOM 12530 C C . GLN D 1 191 ? -54.384 -91.297 -21.887 1.00 14.27 184 GLN D C 1
ATOM 12531 O O . GLN D 1 191 ? -55.191 -91.042 -22.786 1.00 14.42 184 GLN D O 1
ATOM 12537 N N . SER D 1 192 ? -53.989 -90.401 -20.987 1.00 14.05 185 SER D N 1
ATOM 12538 C CA . SER D 1 192 ? -54.567 -89.067 -20.902 1.00 14.14 185 SER D CA 1
ATOM 12539 C C . SER D 1 192 ? -53.657 -88.097 -20.154 1.00 14.31 185 SER D C 1
ATOM 12540 O O . SER D 1 192 ? -53.015 -88.465 -19.169 1.00 14.47 185 SER D O 1
ATOM 12543 N N . THR D 1 193 ? -53.644 -86.844 -20.595 1.00 15.18 186 THR D N 1
ATOM 12544 C CA . THR D 1 193 ? -52.862 -85.797 -19.933 1.00 15.85 186 THR D CA 1
ATOM 12545 C C . THR D 1 193 ? -53.560 -85.194 -18.708 1.00 15.91 186 THR D C 1
ATOM 12546 O O . THR D 1 193 ? -52.978 -84.364 -18.009 1.00 16.25 186 THR D O 1
ATOM 12550 N N . SER D 1 194 ? -54.799 -85.603 -18.443 1.00 15.66 187 SER D N 1
ATOM 12551 C CA . SER D 1 194 ? -55.555 -85.125 -17.284 1.00 15.14 187 SER D CA 1
ATOM 12552 C C . SER D 1 194 ? -56.005 -86.205 -16.298 1.00 13.76 187 SER D C 1
ATOM 12553 O O . SER D 1 194 ? -56.056 -85.966 -15.090 1.00 13.25 187 SER D O 1
ATOM 12556 N N . GLU D 1 195 ? -56.340 -87.387 -16.807 1.00 12.81 188 GLU D N 1
ATOM 12557 C CA . GLU D 1 195 ? -56.827 -88.469 -15.960 1.00 11.35 188 GLU D CA 1
ATOM 12558 C C . GLU D 1 195 ? -55.960 -88.864 -14.760 1.00 11.02 188 GLU D C 1
ATOM 12559 O O . GLU D 1 195 ? -56.514 -89.104 -13.688 1.00 10.55 188 GLU D O 1
ATOM 12565 N N . PRO D 1 196 ? -54.624 -88.912 -14.908 1.00 10.23 189 PRO D N 1
ATOM 12566 C CA . PRO D 1 196 ? -53.868 -89.259 -13.704 1.00 10.31 189 PRO D CA 1
ATOM 12567 C C . PRO D 1 196 ? -54.108 -88.311 -12.536 1.00 10.22 189 PRO D C 1
ATOM 12568 O O . PRO D 1 196 ? -54.124 -88.752 -11.395 1.00 10.45 189 PRO D O 1
ATOM 12572 N N . TRP D 1 197 ? -54.289 -87.025 -12.825 1.00 11.02 190 TRP D N 1
ATOM 12573 C CA . TRP D 1 197 ? -54.452 -86.029 -11.773 1.00 11.48 190 TRP D CA 1
ATOM 12574 C C . TRP D 1 197 ? -55.853 -86.116 -11.164 1.00 11.31 190 TRP D C 1
ATOM 12575 O O . TRP D 1 197 ? -56.048 -85.857 -9.973 1.00 12.02 190 TRP D O 1
ATOM 12586 N N . THR D 1 198 ? -56.831 -86.482 -11.987 1.00 10.32 191 THR D N 1
ATOM 12587 C CA . THR D 1 198 ? -58.195 -86.728 -11.520 1.00 10.66 191 THR D CA 1
ATOM 12588 C C . THR D 1 198 ? -58.191 -87.909 -10.555 1.00 9.94 191 THR D C 1
ATOM 12589 O O . THR D 1 198 ? -58.754 -87.838 -9.461 1.00 9.68 191 THR D O 1
ATOM 12593 N N . VAL D 1 199 ? -57.517 -88.980 -10.960 1.00 9.84 192 VAL D N 1
ATOM 12594 C CA . VAL D 1 199 ? -57.462 -90.218 -10.194 1.00 10.02 192 VAL D CA 1
ATOM 12595 C C . VAL D 1 199 ? -56.792 -90.014 -8.836 1.00 9.62 192 VAL D C 1
ATOM 12596 O O . VAL D 1 199 ? -57.306 -90.446 -7.805 1.00 9.14 192 VAL D O 1
ATOM 12600 N N . GLY D 1 200 ? -55.636 -89.357 -8.844 1.00 9.77 193 GLY D N 1
ATOM 12601 C CA . GLY D 1 200 ? -54.918 -89.104 -7.605 1.00 9.22 193 GLY D CA 1
ATOM 12602 C C . GLY D 1 200 ? -55.819 -88.381 -6.619 1.00 9.30 193 GLY D C 1
ATOM 12603 O O . GLY D 1 200 ? -55.852 -88.716 -5.432 1.00 8.74 193 GLY D O 1
ATOM 12604 N N . HIS D 1 201 ? -56.590 -87.422 -7.127 1.00 8.56 194 HIS D N 1
ATOM 12605 C CA . HIS D 1 201 ? -57.487 -86.625 -6.296 1.00 8.76 194 HIS D CA 1
ATOM 12606 C C . HIS D 1 201 ? -58.572 -87.461 -5.623 1.00 8.54 194 HIS D C 1
ATOM 12607 O O . HIS D 1 201 ? -58.829 -87.319 -4.424 1.00 9.01 194 HIS D O 1
ATOM 12614 N N . ASN D 1 202 ? -59.170 -88.367 -6.391 1.00 8.42 195 ASN D N 1
ATOM 12615 C CA . ASN D 1 202 ? -60.266 -89.200 -5.893 1.00 8.34 195 ASN D CA 1
ATOM 12616 C C . ASN D 1 202 ? -59.765 -90.252 -4.923 1.00 8.42 195 ASN D C 1
ATOM 12617 O O . ASN D 1 202 ? -60.463 -90.600 -3.975 1.00 9.25 195 ASN D O 1
ATOM 12622 N N . ILE D 1 203 ? -58.556 -90.754 -5.165 1.00 8.33 196 ILE D N 1
ATOM 12623 C CA . ILE D 1 203 ? -57.916 -91.672 -4.222 1.00 9.07 196 ILE D CA 1
ATOM 12624 C C . ILE D 1 203 ? -57.725 -90.953 -2.887 1.00 8.49 196 ILE D C 1
ATOM 12625 O O . ILE D 1 203 ? -58.071 -91.496 -1.844 1.00 8.12 196 ILE D O 1
ATOM 12630 N N . LEU D 1 204 ? -57.197 -89.731 -2.904 1.00 8.07 197 LEU D N 1
ATOM 12631 C CA . LEU D 1 204 ? -57.015 -88.987 -1.661 1.00 8.15 197 LEU D CA 1
ATOM 12632 C C . LEU D 1 204 ? -58.312 -88.816 -0.867 1.00 8.74 197 LEU D C 1
ATOM 12633 O O . LEU D 1 204 ? -58.324 -89.039 0.343 1.00 9.28 197 LEU D O 1
ATOM 12638 N N . VAL D 1 205 ? -59.388 -88.426 -1.548 1.00 8.61 198 VAL D N 1
ATOM 12639 C CA . VAL D 1 205 ? -60.694 -88.255 -0.911 1.00 8.17 198 VAL D CA 1
ATOM 12640 C C . VAL D 1 205 ? -61.221 -89.587 -0.397 1.00 7.75 198 VAL D C 1
ATOM 12641 O O . VAL D 1 205 ? -61.754 -89.674 0.717 1.00 9.29 198 VAL D O 1
ATOM 12645 N N . ALA D 1 206 ? -61.101 -90.630 -1.210 1.00 7.28 199 ALA D N 1
ATOM 12646 C CA . ALA D 1 206 ? -61.463 -91.965 -0.756 1.00 7.66 199 ALA D CA 1
ATOM 12647 C C . ALA D 1 206 ? -60.704 -92.357 0.513 1.00 8.02 199 ALA D C 1
ATOM 12648 O O . ALA D 1 206 ? -61.320 -92.829 1.471 1.00 9.43 199 ALA D O 1
ATOM 12650 N N . HIS D 1 207 ? -59.381 -92.185 0.493 1.00 8.46 200 HIS D N 1
ATOM 12651 C CA . HIS D 1 207 ? -58.525 -92.427 1.652 1.00 8.26 200 HIS D CA 1
ATOM 12652 C C . HIS D 1 207 ? -59.068 -91.673 2.872 1.00 9.07 200 HIS D C 1
ATOM 12653 O O . HIS D 1 207 ? -59.341 -92.279 3.909 1.00 10.33 200 HIS D O 1
ATOM 12660 N N . GLY D 1 208 ? -59.322 -90.377 2.721 1.00 9.67 201 GLY D N 1
ATOM 12661 C CA . GLY D 1 208 ? -59.826 -89.554 3.819 1.00 10.52 201 GLY D CA 1
ATOM 12662 C C . GLY D 1 208 ? -61.142 -90.043 4.403 1.00 10.75 201 GLY D C 1
ATOM 12663 O O . GLY D 1 208 ? -61.309 -90.048 5.625 1.00 11.38 201 GLY D O 1
ATOM 12664 N N . ARG D 1 209 ? -62.080 -90.448 3.547 1.00 11.07 202 ARG D N 1
ATOM 12665 C CA . ARG D 1 209 ? -63.338 -91.046 4.003 1.00 10.54 202 ARG D CA 1
ATOM 12666 C C . ARG D 1 209 ? -63.102 -92.313 4.823 1.00 10.36 202 ARG D C 1
ATOM 12667 O O . ARG D 1 209 ? -63.717 -92.504 5.869 1.00 11.12 202 ARG D O 1
ATOM 12675 N N . ALA D 1 210 ? -62.240 -93.200 4.342 1.00 9.59 203 ALA D N 1
ATOM 12676 C CA . ALA D 1 210 ? -62.012 -94.462 5.045 1.00 9.85 203 ALA D CA 1
ATOM 12677 C C . ALA D 1 210 ? -61.332 -94.188 6.387 1.00 9.65 203 ALA D C 1
ATOM 12678 O O . ALA D 1 210 ? -61.640 -94.836 7.394 1.00 9.08 203 ALA D O 1
ATOM 12680 N N . VAL D 1 211 ? -60.447 -93.193 6.409 1.00 9.03 204 VAL D N 1
ATOM 12681 C CA . VAL D 1 211 ? -59.752 -92.876 7.650 1.00 9.37 204 VAL D CA 1
ATOM 12682 C C . VAL D 1 211 ? -60.730 -92.320 8.681 1.00 9.97 204 VAL D C 1
ATOM 12683 O O . VAL D 1 211 ? -60.745 -92.752 9.845 1.00 10.92 204 VAL D O 1
ATOM 12687 N N . LYS D 1 212 ? -61.556 -91.373 8.250 1.00 10.13 205 LYS D N 1
ATOM 12688 C CA . LYS D 1 212 ? -62.590 -90.846 9.130 1.00 10.88 205 LYS D CA 1
ATOM 12689 C C . LYS D 1 212 ? -63.458 -91.974 9.684 1.00 10.55 205 LYS D C 1
ATOM 12690 O O . LYS D 1 212 ? -63.761 -91.990 10.874 1.00 10.57 205 LYS D O 1
ATOM 12696 N N . ALA D 1 213 ? -63.863 -92.916 8.837 1.00 10.76 206 ALA D N 1
ATOM 12697 C CA . ALA D 1 213 ? -64.685 -94.027 9.296 1.00 10.08 206 ALA D CA 1
ATOM 12698 C C . ALA D 1 213 ? -63.946 -94.817 10.364 1.00 9.36 206 ALA D C 1
ATOM 12699 O O . ALA D 1 213 ? -64.513 -95.078 11.424 1.00 10.17 206 ALA D O 1
ATOM 12701 N N . TYR D 1 214 ? -62.684 -95.157 10.099 1.00 7.85 207 TYR D N 1
ATOM 12702 C CA . TYR D 1 214 ? -61.904 -95.918 11.061 1.00 8.42 207 TYR D CA 1
ATOM 12703 C C . TYR D 1 214 ? -61.768 -95.197 12.398 1.00 8.92 207 TYR D C 1
ATOM 12704 O O . TYR D 1 214 ? -62.060 -95.758 13.459 1.00 9.42 207 TYR D O 1
ATOM 12713 N N . ARG D 1 215 ? -61.359 -93.932 12.327 1.00 9.03 208 ARG D N 1
ATOM 12714 C CA . ARG D 1 215 ? -61.120 -93.156 13.531 1.00 10.39 208 ARG D CA 1
ATOM 12715 C C . ARG D 1 215 ? -62.391 -92.910 14.330 1.00 11.49 208 ARG D C 1
ATOM 12716 O O . ARG D 1 215 ? -62.358 -92.928 15.557 1.00 12.69 208 ARG D O 1
ATOM 12724 N N . ASP D 1 216 ? -63.495 -92.661 13.633 1.00 12.37 209 ASP D N 1
ATOM 12725 C CA . ASP D 1 216 ? -64.754 -92.352 14.292 1.00 13.81 209 ASP D CA 1
ATOM 12726 C C . ASP D 1 216 ? -65.499 -93.571 14.826 1.00 13.82 209 ASP D C 1
ATOM 12727 O O . ASP D 1 216 ? -66.022 -93.517 15.939 1.00 14.04 209 ASP D O 1
ATOM 12732 N N . ASP D 1 217 ? -65.502 -94.668 14.070 1.00 13.84 210 ASP D N 1
ATOM 12733 C CA . ASP D 1 217 ? -66.370 -95.803 14.394 1.00 13.86 210 ASP D CA 1
ATOM 12734 C C . ASP D 1 217 ? -65.724 -97.116 14.824 1.00 13.82 210 ASP D C 1
ATOM 12735 O O . ASP D 1 217 ? -66.415 -98.000 15.343 1.00 14.29 210 ASP D O 1
ATOM 12740 N N . PHE D 1 218 ? -64.415 -97.230 14.620 1.00 14.09 211 PHE D N 1
ATOM 12741 C CA . PHE D 1 218 ? -63.690 -98.478 14.840 1.00 13.57 211 PHE D CA 1
ATOM 12742 C C . PHE D 1 218 ? -62.443 -98.454 15.727 1.00 13.87 211 PHE D C 1
ATOM 12743 O O . PHE D 1 218 ? -62.171 -99.424 16.435 1.00 14.27 211 PHE D O 1
ATOM 12751 N N . LYS D 1 219 ? -61.691 -97.359 15.711 1.00 13.45 212 LYS D N 1
ATOM 12752 C CA . LYS D 1 219 ? -60.451 -97.269 16.476 1.00 13.69 212 LYS D CA 1
ATOM 12753 C C . LYS D 1 219 ? -60.670 -97.376 17.984 1.00 13.85 212 LYS D C 1
ATOM 12754 O O . LYS D 1 219 ? -61.632 -96.802 18.498 1.00 12.88 212 LYS D O 1
ATOM 12760 N N . PRO D 1 220 ? -59.791 -98.109 18.695 1.00 14.70 213 PRO D N 1
ATOM 12761 C CA . PRO D 1 220 ? -59.911 -98.137 20.152 1.00 15.95 213 PRO D CA 1
ATOM 12762 C C . PRO D 1 220 ? -59.731 -96.749 20.772 1.00 17.13 213 PRO D C 1
ATOM 12763 O O . PRO D 1 220 ? -59.021 -95.904 20.217 1.00 16.69 213 PRO D O 1
ATOM 12767 N N . ALA D 1 221 ? -60.391 -96.516 21.905 1.00 19.09 214 ALA D N 1
ATOM 12768 C CA . ALA D 1 221 ? -60.321 -95.242 22.618 1.00 20.77 214 ALA D CA 1
ATOM 12769 C C . ALA D 1 221 ? -58.890 -94.833 22.945 1.00 22.32 214 ALA D C 1
ATOM 12770 O O . ALA D 1 221 ? -58.570 -93.642 22.946 1.00 22.54 214 ALA D O 1
ATOM 12772 N N . SER D 1 222 ? -58.040 -95.824 23.209 1.00 23.96 215 SER D N 1
ATOM 12773 C CA . SER D 1 222 ? -56.615 -95.599 23.438 1.00 25.63 215 SER D CA 1
ATOM 12774 C C . SER D 1 222 ? -55.827 -96.867 23.134 1.00 26.43 215 SER D C 1
ATOM 12775 O O . SER D 1 222 ? -56.386 -97.969 23.122 1.00 27.15 215 SER D O 1
ATOM 12778 N N . GLY D 1 223 ? -54.524 -96.698 22.929 1.00 26.87 216 GLY D N 1
ATOM 12779 C CA . GLY D 1 223 ? -53.624 -97.810 22.642 1.00 27.05 216 GLY D CA 1
ATOM 12780 C C . GLY D 1 223 ? -53.445 -98.069 21.159 1.00 27.29 216 GLY D C 1
ATOM 12781 O O . GLY D 1 223 ? -53.478 -97.141 20.348 1.00 27.93 216 GLY D O 1
ATOM 12782 N N . ASP D 1 224 ? -53.271 -99.343 20.816 1.00 26.60 217 ASP D N 1
ATOM 12783 C CA . ASP D 1 224 ? -53.008 -99.781 19.449 1.00 25.52 217 ASP D CA 1
ATOM 12784 C C . ASP D 1 224 ? -54.223 -99.545 18.552 1.00 23.53 217 ASP D C 1
ATOM 12785 O O . ASP D 1 224 ? -55.359 -99.609 19.020 1.00 24.05 217 ASP D O 1
ATOM 12790 N N . GLY D 1 225 ? -53.976 -99.290 17.271 1.00 20.58 218 GLY D N 1
ATOM 12791 C CA . GLY D 1 225 ? -55.029 -99.002 16.294 1.00 16.38 218 GLY D CA 1
ATOM 12792 C C . GLY D 1 225 ? -54.602 -97.820 15.443 1.00 13.93 218 GLY D C 1
ATOM 12793 O O . GLY D 1 225 ? -54.556 -96.690 15.940 1.00 13.71 218 GLY D O 1
ATOM 12794 N N . GLN D 1 226 ? -54.265 -98.070 14.179 1.00 11.72 219 GLN D N 1
ATOM 12795 C CA . GLN D 1 226 ? -53.797 -97.010 13.286 1.00 10.47 219 GLN D CA 1
ATOM 12796 C C . GLN D 1 226 ? -54.073 -97.275 11.806 1.00 9.29 219 GLN D C 1
ATOM 12797 O O . GLN D 1 226 ? -54.183 -98.428 11.376 1.00 8.92 219 GLN D O 1
ATOM 12803 N N . ILE D 1 227 ? -54.220 -96.182 11.061 1.00 7.96 220 ILE D N 1
ATOM 12804 C CA . ILE D 1 227 ? -54.498 -96.242 9.628 1.00 7.85 220 ILE D CA 1
ATOM 12805 C C . ILE D 1 227 ? -53.699 -95.174 8.896 1.00 8.31 220 ILE D C 1
ATOM 12806 O O . ILE D 1 227 ? -53.460 -94.085 9.436 1.00 9.25 220 ILE D O 1
ATOM 12811 N N . GLY D 1 228 ? -53.305 -95.497 7.666 1.00 8.47 221 GLY D N 1
ATOM 12812 C CA . GLY D 1 228 ? -52.556 -94.560 6.833 1.00 9.02 221 GLY D CA 1
ATOM 12813 C C . GLY D 1 228 ? -52.447 -95.028 5.393 1.00 8.50 221 GLY D C 1
ATOM 12814 O O . GLY D 1 228 ? -52.863 -96.138 5.073 1.00 9.59 221 GLY D O 1
ATOM 12815 N N . ILE D 1 229 ? -51.899 -94.176 4.531 1.00 8.13 222 ILE D N 1
ATOM 12816 C CA . ILE D 1 229 ? -51.686 -94.492 3.116 1.00 7.47 222 ILE D CA 1
ATOM 12817 C C . ILE D 1 229 ? -50.225 -94.901 2.886 1.00 7.87 222 ILE D C 1
ATOM 12818 O O . ILE D 1 229 ? -49.348 -94.532 3.666 1.00 9.47 222 ILE D O 1
ATOM 12823 N N . VAL D 1 230 ? -49.965 -95.625 1.800 1.00 7.77 223 VAL D N 1
ATOM 12824 C CA . VAL D 1 230 ? -48.615 -96.040 1.437 1.00 7.68 223 VAL D CA 1
ATOM 12825 C C . VAL D 1 230 ? -48.201 -95.344 0.141 1.00 8.02 223 VAL D C 1
ATOM 12826 O O . VAL D 1 230 ? -48.869 -95.445 -0.886 1.00 8.69 223 VAL D O 1
ATOM 12830 N N . LEU D 1 231 ? -47.114 -94.585 0.231 1.00 7.29 224 LEU D N 1
ATOM 12831 C CA . LEU D 1 231 ? -46.586 -93.836 -0.894 1.00 7.41 224 LEU D CA 1
ATOM 12832 C C . LEU D 1 231 ? -45.206 -94.326 -1.294 1.00 7.05 224 LEU D C 1
ATOM 12833 O O . LEU D 1 231 ? -44.301 -94.485 -0.469 1.00 7.22 224 LEU D O 1
ATOM 12838 N N . ASN D 1 232 ? -45.055 -94.544 -2.595 1.00 8.27 225 ASN D N 1
ATOM 12839 C CA . ASN D 1 232 ? -43.720 -94.796 -3.092 1.00 9.36 225 ASN D CA 1
ATOM 12840 C C . ASN D 1 232 ? -42.971 -93.489 -3.347 1.00 9.82 225 ASN D C 1
ATOM 12841 O O . ASN D 1 232 ? -43.522 -92.390 -3.268 1.00 10.95 225 ASN D O 1
ATOM 12846 N N . GLY D 1 233 ? -41.677 -93.620 -3.600 1.00 9.99 226 GLY D N 1
ATOM 12847 C CA . GLY D 1 233 ? -40.835 -92.463 -3.883 1.00 10.49 226 GLY D CA 1
ATOM 12848 C C . GLY D 1 233 ? -39.390 -92.912 -3.895 1.00 9.82 226 GLY D C 1
ATOM 12849 O O . GLY D 1 233 ? -38.921 -93.554 -2.961 1.00 10.33 226 GLY D O 1
ATOM 12850 N N . ASP D 1 234 ? -38.683 -92.593 -4.974 1.00 10.64 227 ASP D N 1
ATOM 12851 C CA . ASP D 1 234 ? -37.267 -92.908 -5.061 1.00 10.78 227 ASP D CA 1
ATOM 12852 C C . ASP D 1 234 ? -36.510 -91.597 -4.883 1.00 9.45 227 ASP D C 1
ATOM 12853 O O . ASP D 1 234 ? -36.982 -90.541 -5.305 1.00 9.68 227 ASP D O 1
ATOM 12858 N N . PHE D 1 235 ? -35.353 -91.648 -4.232 1.00 9.20 228 PHE D N 1
ATOM 12859 C CA . PHE D 1 235 ? -34.667 -90.409 -3.879 1.00 8.48 228 PHE D CA 1
ATOM 12860 C C . PHE D 1 235 ? -34.013 -89.751 -5.089 1.00 8.91 228 PHE D C 1
ATOM 12861 O O . PHE D 1 235 ? -33.890 -90.366 -6.138 1.00 9.56 228 PHE D O 1
ATOM 12869 N N . THR D 1 236 ? -33.644 -88.478 -4.947 1.00 8.04 229 THR D N 1
ATOM 12870 C CA . THR D 1 236 ? -33.085 -87.712 -6.048 1.00 8.84 229 THR D CA 1
ATOM 12871 C C . THR D 1 236 ? -31.808 -86.984 -5.654 1.00 8.99 229 THR D C 1
ATOM 12872 O O . THR D 1 236 ? -31.699 -86.448 -4.546 1.00 9.91 229 THR D O 1
ATOM 12876 N N . TYR D 1 237 ? -30.861 -86.980 -6.588 1.00 8.72 230 TYR D N 1
ATOM 12877 C CA . TYR D 1 237 ? -29.612 -86.248 -6.446 1.00 8.40 230 TYR D CA 1
ATOM 12878 C C . TYR D 1 237 ? -29.482 -85.360 -7.670 1.00 7.86 230 TYR D C 1
ATOM 12879 O O . TYR D 1 237 ? -29.828 -85.788 -8.773 1.00 8.00 230 TYR D O 1
ATOM 12888 N N . PRO D 1 238 ? -28.959 -84.144 -7.481 1.00 7.84 231 PRO D N 1
ATOM 12889 C CA . PRO D 1 238 ? -28.777 -83.283 -8.651 1.00 7.69 231 PRO D CA 1
ATOM 12890 C C . PRO D 1 238 ? -27.797 -83.860 -9.678 1.00 7.42 231 PRO D C 1
ATOM 12891 O O . PRO D 1 238 ? -26.756 -84.407 -9.312 1.00 7.48 231 PRO D O 1
ATOM 12895 N N . TRP D 1 239 ? -28.126 -83.756 -10.964 1.00 6.65 232 TRP D N 1
ATOM 12896 C CA . TRP D 1 239 ? -27.225 -84.241 -12.004 1.00 5.49 232 TRP D CA 1
ATOM 12897 C C . TRP D 1 239 ? -25.918 -83.436 -11.972 1.00 5.95 232 TRP D C 1
ATOM 12898 O O . TRP D 1 239 ? -24.834 -84.017 -11.956 1.00 6.08 232 TRP D O 1
ATOM 12909 N N . ASP D 1 240 ? -26.002 -82.107 -11.953 1.00 6.47 233 ASP D N 1
ATOM 12910 C CA . ASP D 1 240 ? -24.863 -81.229 -11.652 1.00 7.81 233 ASP D CA 1
ATOM 12911 C C . ASP D 1 240 ? -25.120 -80.563 -10.296 1.00 8.39 233 ASP D C 1
ATOM 12912 O O . ASP D 1 240 ? -25.903 -79.618 -10.229 1.00 7.96 233 ASP D O 1
ATOM 12917 N N . ALA D 1 241 ? -24.481 -81.031 -9.219 1.00 8.14 234 ALA D N 1
ATOM 12918 C CA . ALA D 1 241 ? -24.787 -80.534 -7.878 1.00 8.69 234 ALA D CA 1
ATOM 12919 C C . ALA D 1 241 ? -24.409 -79.066 -7.711 1.00 9.36 234 ALA D C 1
ATOM 12920 O O . ALA D 1 241 ? -24.933 -78.390 -6.830 1.00 9.73 234 ALA D O 1
ATOM 12922 N N . ALA D 1 242 ? -23.493 -78.579 -8.541 1.00 9.64 235 ALA D N 1
ATOM 12923 C CA . ALA D 1 242 ? -23.082 -77.176 -8.457 1.00 11.63 235 ALA D CA 1
ATOM 12924 C C . ALA D 1 242 ? -24.029 -76.242 -9.202 1.00 12.44 235 ALA D C 1
ATOM 12925 O O . ALA D 1 242 ? -23.830 -75.020 -9.229 1.00 14.34 235 ALA D O 1
ATOM 12927 N N . ASP D 1 243 ? -25.044 -76.830 -9.827 1.00 12.58 236 ASP D N 1
ATOM 12928 C CA . ASP D 1 243 ? -26.073 -76.061 -10.522 1.00 12.77 236 ASP D CA 1
ATOM 12929 C C . ASP D 1 243 ? -27.347 -75.956 -9.691 1.00 12.45 236 ASP D C 1
ATOM 12930 O O . ASP D 1 243 ? -28.038 -76.953 -9.456 1.00 11.36 236 ASP D O 1
ATOM 12935 N N . PRO D 1 244 ? -27.684 -74.729 -9.261 1.00 12.32 237 PRO D N 1
ATOM 12936 C CA . PRO D 1 244 ? -28.894 -74.582 -8.456 1.00 12.20 237 PRO D CA 1
ATOM 12937 C C . PRO D 1 244 ? -30.129 -75.114 -9.178 1.00 11.49 237 PRO D C 1
ATOM 12938 O O . PRO D 1 244 ? -31.074 -75.564 -8.529 1.00 10.64 237 PRO D O 1
ATOM 12942 N N . ALA D 1 245 ? -30.108 -75.084 -10.507 1.00 10.28 238 ALA D N 1
ATOM 12943 C CA . ALA D 1 245 ? -31.248 -75.543 -11.286 1.00 10.34 238 ALA D CA 1
ATOM 12944 C C . ALA D 1 245 ? -31.496 -77.033 -11.098 1.00 9.80 238 ALA D C 1
ATOM 12945 O O . ALA D 1 245 ? -32.642 -77.459 -11.122 1.00 10.62 238 ALA D O 1
ATOM 12947 N N . ASP D 1 246 ? -30.426 -77.808 -10.932 1.00 9.72 239 ASP D N 1
ATOM 12948 C CA . ASP D 1 246 ? -30.536 -79.255 -10.729 1.00 9.64 239 ASP D CA 1
ATOM 12949 C C . ASP D 1 246 ? -30.962 -79.605 -9.303 1.00 10.15 239 ASP D C 1
ATOM 12950 O O . ASP D 1 246 ? -31.645 -80.608 -9.092 1.00 10.27 239 ASP D O 1
ATOM 12955 N N . LYS D 1 247 ? -30.528 -78.804 -8.332 1.00 10.69 240 LYS D N 1
ATOM 12956 C CA . LYS D 1 247 ? -30.976 -78.965 -6.946 1.00 12.10 240 LYS D CA 1
ATOM 12957 C C . LYS D 1 247 ? -32.477 -78.653 -6.917 1.00 12.16 240 LYS D C 1
ATOM 12958 O O . LYS D 1 247 ? -33.258 -79.381 -6.305 1.00 12.09 240 LYS D O 1
ATOM 12964 N N . GLU D 1 248 ? -32.897 -77.588 -7.596 1.00 12.57 241 GLU D N 1
ATOM 12965 C CA . GLU D 1 248 ? -34.328 -77.294 -7.695 1.00 12.90 241 GLU D CA 1
ATOM 12966 C C . GLU D 1 248 ? -35.092 -78.446 -8.357 1.00 11.99 241 GLU D C 1
ATOM 12967 O O . GLU D 1 248 ? -36.185 -78.822 -7.922 1.00 12.22 241 GLU D O 1
ATOM 12973 N N . ALA D 1 249 ? -34.505 -78.990 -9.421 1.00 10.65 242 ALA D N 1
ATOM 12974 C CA . ALA D 1 249 ? -35.128 -80.044 -10.213 1.00 9.99 242 ALA D CA 1
ATOM 12975 C C . ALA D 1 249 ? -35.277 -81.319 -9.395 1.00 9.37 242 ALA D C 1
ATOM 12976 O O . ALA D 1 249 ? -36.327 -81.963 -9.464 1.00 8.97 242 ALA D O 1
ATOM 12978 N N . ALA D 1 250 ? -34.233 -81.665 -8.641 1.00 8.53 243 ALA D N 1
ATOM 12979 C CA . ALA D 1 250 ? -34.272 -82.861 -7.800 1.00 8.82 243 ALA D CA 1
ATOM 12980 C C . ALA D 1 250 ? -35.376 -82.733 -6.749 1.00 9.25 243 ALA D C 1
ATOM 12981 O O . ALA D 1 250 ? -36.107 -83.699 -6.509 1.00 8.44 243 ALA D O 1
ATOM 12983 N N . GLU D 1 251 ? -35.507 -81.550 -6.150 1.00 10.16 244 GLU D N 1
ATOM 12984 C CA . GLU D 1 251 ? -36.580 -81.304 -5.188 1.00 11.41 244 GLU D CA 1
ATOM 12985 C C . GLU D 1 251 ? -37.946 -81.394 -5.860 1.00 10.96 244 GLU D C 1
ATOM 12986 O O . GLU D 1 251 ? -38.869 -82.001 -5.313 1.00 11.12 244 GLU D O 1
ATOM 12992 N N . ARG D 1 252 ? -38.067 -80.821 -7.055 1.00 9.70 245 ARG D N 1
ATOM 12993 C CA . ARG D 1 252 ? -39.345 -80.824 -7.765 1.00 9.24 245 ARG D CA 1
ATOM 12994 C C . ARG D 1 252 ? -39.757 -82.238 -8.156 1.00 8.48 245 ARG D C 1
ATOM 12995 O O . ARG D 1 252 ? -40.940 -82.562 -8.103 1.00 8.31 245 ARG D O 1
ATOM 13003 N N . ARG D 1 253 ? -38.795 -83.089 -8.509 1.00 8.39 246 ARG D N 1
ATOM 13004 C CA . ARG D 1 253 ? -39.085 -84.478 -8.831 1.00 9.35 246 ARG D CA 1
ATOM 13005 C C . ARG D 1 253 ? -39.753 -85.119 -7.618 1.00 9.27 246 ARG D C 1
ATOM 13006 O O . ARG D 1 253 ? -40.769 -85.809 -7.751 1.00 9.61 246 ARG D O 1
ATOM 13014 N N . LEU D 1 254 ? -39.190 -84.892 -6.435 1.00 9.56 247 LEU D N 1
ATOM 13015 C CA . LEU D 1 254 ? -39.762 -85.471 -5.217 1.00 9.73 247 LEU D CA 1
ATOM 13016 C C . LEU D 1 254 ? -41.179 -84.973 -4.955 1.00 10.20 247 LEU D C 1
ATOM 13017 O O . LEU D 1 254 ? -42.035 -85.720 -4.458 1.00 9.88 247 LEU D O 1
ATOM 13022 N N . GLU D 1 255 ? -41.425 -83.708 -5.286 1.00 10.00 248 GLU D N 1
ATOM 13023 C CA . GLU D 1 255 ? -42.770 -83.166 -5.112 1.00 10.71 248 GLU D CA 1
ATOM 13024 C C . GLU D 1 255 ? -43.793 -83.854 -6.001 1.00 10.31 248 GLU D C 1
ATOM 13025 O O . GLU D 1 255 ? -44.859 -84.231 -5.527 1.00 10.53 248 GLU D O 1
ATOM 13031 N N . PHE D 1 256 ? -43.440 -84.067 -7.265 1.00 10.16 249 PHE D N 1
ATOM 13032 C CA . PHE D 1 256 ? -44.326 -84.761 -8.189 1.00 9.49 249 PHE D CA 1
ATOM 13033 C C . PHE D 1 256 ? -44.474 -86.244 -7.850 1.00 9.32 249 PHE D C 1
ATOM 13034 O O . PHE D 1 256 ? -45.498 -86.833 -8.170 1.00 9.56 249 PHE D O 1
ATOM 13042 N N . PHE D 1 257 ? -43.456 -86.853 -7.248 1.00 9.26 250 PHE D N 1
ATOM 13043 C CA . PHE D 1 257 ? -43.481 -88.297 -7.008 1.00 9.37 250 PHE D CA 1
ATOM 13044 C C . PHE D 1 257 ? -44.288 -88.605 -5.751 1.00 9.26 250 PHE D C 1
ATOM 13045 O O . PHE D 1 257 ? -45.171 -89.463 -5.740 1.00 9.83 250 PHE D O 1
ATOM 13053 N N . THR D 1 258 ? -44.013 -87.853 -4.695 1.00 8.01 251 THR D N 1
ATOM 13054 C CA . THR D 1 258 ? -44.509 -88.194 -3.369 1.00 7.94 251 THR D CA 1
ATOM 13055 C C . THR D 1 258 ? -45.291 -87.091 -2.668 1.00 7.94 251 THR D C 1
ATOM 13056 O O . THR D 1 258 ? -46.339 -87.379 -2.088 1.00 8.68 251 THR D O 1
ATOM 13060 N N . ALA D 1 259 ? -44.784 -85.859 -2.676 1.00 7.82 252 ALA D N 1
ATOM 13061 C CA . ALA D 1 259 ? -45.529 -84.747 -2.097 1.00 7.47 252 ALA D CA 1
ATOM 13062 C C . ALA D 1 259 ? -46.921 -84.534 -2.702 1.00 8.55 252 ALA D C 1
ATOM 13063 O O . ALA D 1 259 ? -47.787 -83.952 -2.049 1.00 8.39 252 ALA D O 1
ATOM 13065 N N . TRP D 1 260 ? -47.110 -84.987 -3.939 1.00 8.59 253 TRP D N 1
ATOM 13066 C CA . TRP D 1 260 ? -48.403 -85.019 -4.621 1.00 8.32 253 TRP D CA 1
ATOM 13067 C C . TRP D 1 260 ? -49.505 -85.493 -3.667 1.00 8.04 253 TRP D C 1
ATOM 13068 O O . TRP D 1 260 ? -50.553 -84.844 -3.536 1.00 7.97 253 TRP D O 1
ATOM 13079 N N . PHE D 1 261 ? -49.224 -86.585 -2.962 1.00 7.49 254 PHE D N 1
ATOM 13080 C CA . PHE D 1 261 ? -50.124 -87.166 -1.981 1.00 7.57 254 PHE D CA 1
ATOM 13081 C C . PHE D 1 261 ? -49.854 -86.742 -0.544 1.00 7.88 254 PHE D C 1
ATOM 13082 O O . PHE D 1 261 ? -50.798 -86.512 0.220 1.00 8.96 254 PHE D O 1
ATOM 13090 N N . ALA D 1 262 ? -48.581 -86.657 -0.161 1.00 7.25 255 ALA D N 1
ATOM 13091 C CA . ALA D 1 262 ? -48.240 -86.315 1.224 1.00 7.47 255 ALA D CA 1
ATOM 13092 C C . ALA D 1 262 ? -48.460 -84.848 1.597 1.00 7.93 255 ALA D C 1
ATOM 13093 O O . ALA D 1 262 ? -48.788 -84.561 2.754 1.00 8.31 255 ALA D O 1
ATOM 13095 N N . ASP D 1 263 ? -48.295 -83.922 0.657 1.00 8.00 256 ASP D N 1
ATOM 13096 C CA . ASP D 1 263 ? -48.616 -82.529 1.011 1.00 9.14 256 ASP D CA 1
ATOM 13097 C C . ASP D 1 263 ? -50.096 -82.351 1.378 1.00 9.90 256 ASP D C 1
ATOM 13098 O O . ASP D 1 263 ? -50.420 -81.754 2.407 1.00 10.52 256 ASP D O 1
ATOM 13103 N N . PRO D 1 264 ? -51.018 -82.878 0.552 1.00 9.59 257 PRO D N 1
ATOM 13104 C CA . PRO D 1 264 ? -52.423 -82.755 0.942 1.00 8.73 257 PRO D CA 1
ATOM 13105 C C . PRO D 1 264 ? -52.715 -83.391 2.300 1.00 8.22 257 PRO D C 1
ATOM 13106 O O . PRO D 1 264 ? -53.438 -82.827 3.117 1.00 8.59 257 PRO D O 1
ATOM 13110 N N . ILE D 1 265 ? -52.130 -84.556 2.545 1.00 7.83 258 ILE D N 1
ATOM 13111 C CA . ILE D 1 265 ? -52.385 -85.292 3.783 1.00 7.50 258 ILE D CA 1
ATOM 13112 C C . ILE D 1 265 ? -51.824 -84.600 5.025 1.00 8.84 258 ILE D C 1
ATOM 13113 O O . ILE D 1 265 ? -52.522 -84.555 6.038 1.00 10.78 258 ILE D O 1
ATOM 13118 N N . TYR D 1 266 ? -50.622 -84.027 4.953 1.00 9.70 259 TYR D N 1
ATOM 13119 C CA . TYR D 1 266 ? -50.010 -83.386 6.124 1.00 9.15 259 TYR D CA 1
ATOM 13120 C C . TYR D 1 266 ? -50.163 -81.868 6.191 1.00 10.74 259 TYR D C 1
ATOM 13121 O O . TYR D 1 266 ? -50.247 -81.276 7.277 1.00 11.74 259 TYR D O 1
ATOM 13130 N N . LEU D 1 267 ? -50.184 -81.246 5.019 1.00 12.14 260 LEU D N 1
ATOM 13131 C CA . LEU D 1 267 ? -50.147 -79.788 4.950 1.00 11.98 260 LEU D CA 1
ATOM 13132 C C . LEU D 1 267 ? -51.425 -79.143 4.427 1.00 12.68 260 LEU D C 1
ATOM 13133 O O . LEU D 1 267 ? -51.622 -77.932 4.584 1.00 13.90 260 LEU D O 1
ATOM 13138 N N . GLY D 1 268 ? -52.265 -79.931 3.769 1.00 12.77 261 GLY D N 1
ATOM 13139 C CA . GLY D 1 268 ? -53.587 -79.462 3.367 1.00 13.37 261 GLY D CA 1
ATOM 13140 C C . GLY D 1 268 ? -53.824 -79.054 1.924 1.00 12.91 261 GLY D C 1
ATOM 13141 O O . GLY D 1 268 ? -54.930 -78.619 1.597 1.00 13.91 261 GLY D O 1
ATOM 13142 N N . ASP D 1 269 ? -52.810 -79.155 1.065 1.00 12.73 262 ASP D N 1
ATOM 13143 C CA . ASP D 1 269 ? -52.992 -78.854 -0.356 1.00 12.90 262 ASP D CA 1
ATOM 13144 C C . ASP D 1 269 ? -51.858 -79.450 -1.183 1.00 12.32 262 ASP D C 1
ATOM 13145 O O . ASP D 1 269 ? -50.824 -79.872 -0.656 1.00 12.92 262 ASP D O 1
ATOM 13150 N N . TYR D 1 270 ? -52.059 -79.486 -2.495 1.00 11.35 263 TYR D N 1
ATOM 13151 C CA . TYR D 1 270 ? -51.017 -79.981 -3.376 1.00 10.24 263 TYR D CA 1
ATOM 13152 C C . TYR D 1 270 ? -49.759 -79.123 -3.335 1.00 10.56 263 TYR D C 1
ATOM 13153 O O . TYR D 1 270 ? -49.816 -77.940 -2.960 1.00 10.98 263 TYR D O 1
ATOM 13162 N N . PRO D 1 271 ? -48.619 -79.710 -3.731 1.00 11.21 264 PRO D N 1
ATOM 13163 C CA . PRO D 1 271 ? -47.421 -78.894 -3.903 1.00 11.50 264 PRO D CA 1
ATOM 13164 C C . PRO D 1 271 ? -47.634 -77.799 -4.948 1.00 12.27 264 PRO D C 1
ATOM 13165 O O . PRO D 1 271 ? -48.210 -78.047 -6.011 1.00 12.36 264 PRO D O 1
ATOM 13169 N N . ALA D 1 272 ? -47.197 -76.586 -4.619 1.00 12.97 265 ALA D N 1
ATOM 13170 C CA . ALA D 1 272 ? -47.288 -75.433 -5.510 1.00 12.77 265 ALA D CA 1
ATOM 13171 C C . ALA D 1 272 ? -46.697 -75.723 -6.886 1.00 13.07 265 ALA D C 1
ATOM 13172 O O . ALA D 1 272 ? -47.245 -75.289 -7.892 1.00 13.75 265 ALA D O 1
ATOM 13174 N N . SER D 1 273 ? -45.590 -76.461 -6.945 1.00 13.63 266 SER D N 1
ATOM 13175 C CA . SER D 1 273 ? -44.957 -76.791 -8.222 1.00 13.31 266 SER D CA 1
ATOM 13176 C C . SER D 1 273 ? -45.858 -77.585 -9.166 1.00 13.24 266 SER D C 1
ATOM 13177 O O . SER D 1 273 ? -45.720 -77.499 -10.390 1.00 13.24 266 SER D O 1
ATOM 13180 N N . MET D 1 274 ? -46.755 -78.385 -8.599 1.00 13.40 267 MET D N 1
ATOM 13181 C CA . MET D 1 274 ? -47.676 -79.152 -9.438 1.00 12.58 267 MET D CA 1
ATOM 13182 C C . MET D 1 274 ? -48.796 -78.282 -9.993 1.00 13.53 267 MET D C 1
ATOM 13183 O O . MET D 1 274 ? -49.158 -78.404 -11.170 1.00 12.90 267 MET D O 1
ATOM 13188 N N . ARG D 1 275 ? -49.349 -77.427 -9.137 1.00 14.27 268 ARG D N 1
ATOM 13189 C CA . ARG D 1 275 ? -50.342 -76.442 -9.551 1.00 15.96 268 ARG D CA 1
ATOM 13190 C C . ARG D 1 275 ? -49.784 -75.578 -10.674 1.00 16.08 268 ARG D C 1
ATOM 13191 O O . ARG D 1 275 ? -50.439 -75.361 -11.693 1.00 16.57 268 ARG D O 1
ATOM 13199 N N . LYS D 1 276 ? -48.551 -75.115 -10.500 1.00 16.40 269 LYS D N 1
ATOM 13200 C CA . LYS D 1 276 ? -47.909 -74.285 -11.508 1.00 16.61 269 LYS D CA 1
ATOM 13201 C C . LYS D 1 276 ? -47.827 -74.964 -12.872 1.00 16.60 269 LYS D C 1
ATOM 13202 O O . LYS D 1 276 ? -48.146 -74.331 -13.885 1.00 17.32 269 LYS D O 1
ATOM 13208 N N . GLN D 1 277 ? -47.418 -76.233 -12.895 1.00 15.52 270 GLN D N 1
ATOM 13209 C CA . GLN D 1 277 ? -47.254 -76.972 -14.146 1.00 15.20 270 GLN D CA 1
ATOM 13210 C C . GLN D 1 277 ? -48.582 -77.450 -14.723 1.00 14.96 270 GLN D C 1
ATOM 13211 O O . GLN D 1 277 ? -48.813 -77.362 -15.930 1.00 15.72 270 GLN D O 1
ATOM 13217 N N . LEU D 1 278 ? -49.455 -77.958 -13.861 1.00 14.78 271 LEU D N 1
ATOM 13218 C CA . LEU D 1 278 ? -50.643 -78.652 -14.337 1.00 14.97 271 LEU D CA 1
ATOM 13219 C C . LEU D 1 278 ? -51.876 -77.762 -14.421 1.00 15.69 271 LEU D C 1
ATOM 13220 O O . LEU D 1 278 ? -52.784 -78.040 -15.210 1.00 16.53 271 LEU D O 1
ATOM 13225 N N . GLY D 1 279 ? -51.884 -76.689 -13.634 1.00 16.14 272 GLY D N 1
ATOM 13226 C CA . GLY D 1 279 ? -53.012 -75.762 -13.582 1.00 16.23 272 GLY D CA 1
ATOM 13227 C C . GLY D 1 279 ? -54.354 -76.447 -13.406 1.00 16.92 272 GLY D C 1
ATOM 13228 O O . GLY D 1 279 ? -54.582 -77.175 -12.435 1.00 15.95 272 GLY D O 1
ATOM 13229 N N . ASP D 1 280 ? -55.233 -76.222 -14.377 1.00 17.08 273 ASP D N 1
ATOM 13230 C CA . ASP D 1 280 ? -56.589 -76.749 -14.334 1.00 18.30 273 ASP D CA 1
ATOM 13231 C C . ASP D 1 280 ? -56.714 -78.267 -14.403 1.00 17.47 273 ASP D C 1
ATOM 13232 O O . ASP D 1 280 ? -57.766 -78.799 -14.046 1.00 17.88 273 ASP D O 1
ATOM 13237 N N . ARG D 1 281 ? -55.663 -78.956 -14.842 1.00 16.92 274 ARG D N 1
ATOM 13238 C CA . ARG D 1 281 ? -55.703 -80.417 -14.927 1.00 15.79 274 ARG D CA 1
ATOM 13239 C C . ARG D 1 281 ? -55.591 -81.056 -13.550 1.00 15.20 274 ARG D C 1
ATOM 13240 O O . ARG D 1 281 ? -55.980 -82.209 -13.369 1.00 14.93 274 ARG D O 1
ATOM 13248 N N . LEU D 1 282 ? -55.051 -80.308 -12.594 1.00 13.94 275 LEU D N 1
ATOM 13249 C CA . LEU D 1 282 ? -54.983 -80.758 -11.209 1.00 13.81 275 LEU D CA 1
ATOM 13250 C C . LEU D 1 282 ? -56.200 -80.210 -10.461 1.00 14.06 275 LEU D C 1
ATOM 13251 O O . LEU D 1 282 ? -56.398 -78.997 -10.404 1.00 14.46 275 LEU D O 1
ATOM 13256 N N . PRO D 1 283 ? -57.035 -81.096 -9.897 1.00 14.71 276 PRO D N 1
ATOM 13257 C CA . PRO D 1 283 ? -58.252 -80.683 -9.197 1.00 14.99 276 PRO D CA 1
ATOM 13258 C C . PRO D 1 283 ? -58.018 -79.792 -7.976 1.00 15.50 276 PRO D C 1
ATOM 13259 O O . PRO D 1 283 ? -56.962 -79.861 -7.344 1.00 15.32 276 PRO D O 1
ATOM 13263 N N . THR D 1 284 ? -59.000 -78.938 -7.691 1.00 15.71 277 THR D N 1
ATOM 13264 C CA . THR D 1 284 ? -59.012 -78.056 -6.530 1.00 16.09 277 THR D CA 1
ATOM 13265 C C . THR D 1 284 ? -59.838 -78.676 -5.404 1.00 16.32 277 THR D C 1
ATOM 13266 O O . THR D 1 284 ? -61.011 -79.002 -5.613 1.00 16.96 277 THR D O 1
ATOM 13270 N N . PHE D 1 285 ? -59.257 -78.795 -4.211 1.00 16.08 278 PHE D N 1
ATOM 13271 C CA . PHE D 1 285 ? -59.981 -79.313 -3.048 1.00 16.06 278 PHE D CA 1
ATOM 13272 C C . PHE D 1 285 ? -61.147 -78.438 -2.613 1.00 16.62 278 PHE D C 1
ATOM 13273 O O . PHE D 1 285 ? -60.978 -77.240 -2.402 1.00 16.81 278 PHE D O 1
ATOM 13281 N N . THR D 1 286 ? -62.321 -79.037 -2.453 1.00 16.66 279 THR D N 1
ATOM 13282 C CA . THR D 1 286 ? -63.440 -78.320 -1.854 1.00 17.13 279 THR D CA 1
ATOM 13283 C C . THR D 1 286 ? -63.161 -78.297 -0.351 1.00 17.46 279 THR D C 1
ATOM 13284 O O . THR D 1 286 ? -62.366 -79.115 0.118 1.00 17.07 279 THR D O 1
ATOM 13288 N N . PRO D 1 287 ? -63.768 -77.363 0.403 1.00 17.62 280 PRO D N 1
ATOM 13289 C CA . PRO D 1 287 ? -63.500 -77.389 1.843 1.00 18.04 280 PRO D CA 1
ATOM 13290 C C . PRO D 1 287 ? -63.842 -78.742 2.460 1.00 17.55 280 PRO D C 1
ATOM 13291 O O . PRO D 1 287 ? -63.124 -79.215 3.339 1.00 18.29 280 PRO D O 1
ATOM 13295 N N . GLU D 1 288 ? -64.915 -79.364 1.987 1.00 17.35 281 GLU D N 1
ATOM 13296 C CA . GLU D 1 288 ? -65.301 -80.694 2.442 1.00 17.43 281 GLU D CA 1
ATOM 13297 C C . GLU D 1 288 ? -64.198 -81.730 2.221 1.00 16.36 281 GLU D C 1
ATOM 13298 O O . GLU D 1 288 ? -63.874 -82.501 3.130 1.00 16.45 281 GLU D O 1
ATOM 13304 N N . GLU D 1 289 ? -63.618 -81.736 1.024 1.00 15.26 282 GLU D N 1
ATOM 13305 C CA . GLU D 1 289 ? -62.560 -82.679 0.673 1.00 13.77 282 GLU D CA 1
ATOM 13306 C C . GLU D 1 289 ? -61.297 -82.400 1.471 1.00 13.13 282 GLU D C 1
ATOM 13307 O O . GLU D 1 289 ? -60.639 -83.326 1.943 1.00 11.49 282 GLU D O 1
ATOM 13313 N N . ARG D 1 290 ? -60.969 -81.120 1.628 1.00 12.34 283 ARG D N 1
ATOM 13314 C CA . ARG D 1 290 ? -59.780 -80.759 2.396 1.00 12.95 283 ARG D CA 1
ATOM 13315 C C . ARG D 1 290 ? -59.889 -81.235 3.843 1.00 13.02 283 ARG D C 1
ATOM 13316 O O . ARG D 1 290 ? -58.922 -81.752 4.403 1.00 13.15 283 ARG D O 1
ATOM 13324 N N . ALA D 1 291 ? -61.068 -81.070 4.436 1.00 13.78 284 ALA D N 1
ATOM 13325 C CA . ALA D 1 291 ? -61.325 -81.486 5.811 1.00 14.02 284 ALA D CA 1
ATOM 13326 C C . ALA D 1 291 ? -61.153 -82.994 5.976 1.00 13.79 284 ALA D C 1
ATOM 13327 O O . ALA D 1 291 ? -60.712 -83.458 7.026 1.00 14.51 284 ALA D O 1
ATOM 13329 N N . LEU D 1 292 ? -61.453 -83.751 4.925 1.00 13.25 285 LEU D N 1
ATOM 13330 C CA . LEU D 1 292 ? -61.276 -85.197 4.968 1.00 12.94 285 LEU D CA 1
ATOM 13331 C C . LEU D 1 292 ? -59.812 -85.607 4.837 1.00 12.45 285 LEU D C 1
ATOM 13332 O O . LEU D 1 292 ? -59.357 -86.529 5.507 1.00 12.74 285 LEU D O 1
ATOM 13337 N N . VAL D 1 293 ? -59.088 -84.939 3.946 1.00 11.69 286 VAL D N 1
ATOM 13338 C CA . VAL D 1 293 ? -57.742 -85.357 3.581 1.00 11.44 286 VAL D CA 1
ATOM 13339 C C . VAL D 1 293 ? -56.691 -84.842 4.563 1.00 11.89 286 VAL D C 1
ATOM 13340 O O . VAL D 1 293 ? -55.757 -85.556 4.939 1.00 12.05 286 VAL D O 1
ATOM 13344 N N . HIS D 1 294 ? -56.822 -83.581 4.956 1.00 11.54 287 HIS D N 1
ATOM 13345 C CA . HIS D 1 294 ? -55.819 -83.010 5.844 1.00 11.61 287 HIS D CA 1
ATOM 13346 C C . HIS D 1 294 ? -55.820 -83.707 7.206 1.00 12.07 287 HIS D C 1
ATOM 13347 O O . HIS D 1 294 ? -56.859 -83.787 7.853 1.00 13.21 287 HIS D O 1
ATOM 13354 N N . GLY D 1 295 ? -54.669 -84.227 7.620 1.00 11.79 288 GLY D N 1
ATOM 13355 C CA . GLY D 1 295 ? -54.528 -84.888 8.917 1.00 11.72 288 GLY D CA 1
ATOM 13356 C C . GLY D 1 295 ? -54.896 -86.361 8.902 1.00 11.03 288 GLY D C 1
ATOM 13357 O O . GLY D 1 295 ? -55.015 -86.989 9.949 1.00 11.50 288 GLY D O 1
ATOM 13358 N N . SER D 1 296 ? -55.023 -86.923 7.705 1.00 11.00 289 SER D N 1
ATOM 13359 C CA . SER D 1 296 ? -55.545 -88.275 7.530 1.00 10.39 289 SER D CA 1
ATOM 13360 C C . SER D 1 296 ? -54.552 -89.443 7.583 1.00 10.34 289 SER D C 1
ATOM 13361 O O . SER D 1 296 ? -54.894 -90.559 7.190 1.00 10.61 289 SER D O 1
ATOM 13364 N N . ASN D 1 297 ? -53.316 -89.206 8.021 1.00 10.55 290 ASN D N 1
ATOM 13365 C CA . ASN D 1 297 ? -52.361 -90.294 8.289 1.00 9.93 290 ASN D CA 1
ATOM 13366 C C . ASN D 1 297 ? -52.045 -90.471 9.781 1.00 10.62 290 ASN D C 1
ATOM 13367 O O . ASN D 1 297 ? -51.498 -89.558 10.397 1.00 12.20 290 ASN D O 1
ATOM 13372 N N . ASP D 1 298 ? -52.370 -91.621 10.367 1.00 10.47 291 ASP D N 1
ATOM 13373 C CA . ASP D 1 298 ? -51.924 -91.937 11.731 1.00 10.47 291 ASP D CA 1
ATOM 13374 C C . ASP D 1 298 ? -50.434 -92.281 11.710 1.00 10.53 291 ASP D C 1
ATOM 13375 O O . ASP D 1 298 ? -49.728 -92.156 12.720 1.00 11.10 291 ASP D O 1
ATOM 13380 N N . PHE D 1 299 ? -49.980 -92.786 10.568 1.00 8.74 292 PHE D N 1
ATOM 13381 C CA . PHE D 1 299 ? -48.570 -93.080 10.366 1.00 8.07 292 PHE D CA 1
ATOM 13382 C C . PHE D 1 299 ? -48.247 -92.786 8.905 1.00 7.94 292 PHE D C 1
ATOM 13383 O O . PHE D 1 299 ? -49.153 -92.675 8.075 1.00 7.86 292 PHE D O 1
ATOM 13391 N N . TYR D 1 300 ? -46.965 -92.674 8.584 1.00 6.98 293 TYR D N 1
ATOM 13392 C CA . TYR D 1 300 ? -46.544 -92.472 7.194 1.00 7.48 293 TYR D CA 1
ATOM 13393 C C . TYR D 1 300 ? -46.116 -93.839 6.661 1.00 7.47 293 TYR D C 1
ATOM 13394 O O . TYR D 1 300 ? -45.185 -94.430 7.204 1.00 7.52 293 TYR D O 1
ATOM 13403 N N . GLY D 1 301 ? -46.798 -94.342 5.633 1.00 7.90 294 GLY D N 1
ATOM 13404 C CA . GLY D 1 301 ? -46.442 -95.614 5.000 1.00 7.96 294 GLY D CA 1
ATOM 13405 C C . GLY D 1 301 ? -45.537 -95.315 3.813 1.00 9.13 294 GLY D C 1
ATOM 13406 O O . GLY D 1 301 ? -45.913 -94.545 2.926 1.00 9.71 294 GLY D O 1
ATOM 13407 N N . MET D 1 302 ? -44.357 -95.931 3.798 1.00 7.59 295 MET D N 1
ATOM 13408 C CA . MET D 1 302 ? -43.319 -95.633 2.820 1.00 8.61 295 MET D CA 1
ATOM 13409 C C . MET D 1 302 ? -42.861 -96.862 2.045 1.00 8.25 295 MET D C 1
ATOM 13410 O O . MET D 1 302 ? -42.406 -97.831 2.643 1.00 7.97 295 MET D O 1
ATOM 13415 N N . ASN D 1 303 ? -43.007 -96.834 0.721 1.00 7.10 296 ASN D N 1
ATOM 13416 C CA . ASN D 1 303 ? -42.417 -97.841 -0.146 1.00 7.74 296 ASN D CA 1
ATOM 13417 C C . ASN D 1 303 ? -41.204 -97.167 -0.789 1.00 7.38 296 ASN D C 1
ATOM 13418 O O . ASN D 1 303 ? -41.313 -96.032 -1.252 1.00 7.38 296 ASN D O 1
ATOM 13423 N N . HIS D 1 304 ? -40.049 -97.836 -0.793 1.00 7.07 297 HIS D N 1
ATOM 13424 C CA . HIS D 1 304 ? -38.824 -97.235 -1.332 1.00 7.94 297 HIS D CA 1
ATOM 13425 C C . HIS D 1 304 ? -37.909 -98.283 -1.941 1.00 7.54 297 HIS D C 1
ATOM 13426 O O . HIS D 1 304 ? -37.745 -99.357 -1.362 1.00 7.28 297 HIS D O 1
ATOM 13433 N N . TYR D 1 305 ? -37.310 -97.943 -3.087 1.00 7.92 298 TYR D N 1
ATOM 13434 C CA . TYR D 1 305 ? -36.448 -98.855 -3.820 1.00 8.73 298 TYR D CA 1
ATOM 13435 C C . TYR D 1 305 ? -35.110 -98.352 -4.338 1.00 9.27 298 TYR D C 1
ATOM 13436 O O . TYR D 1 305 ? -34.121 -99.080 -4.302 1.00 9.88 298 TYR D O 1
ATOM 13445 N N . THR D 1 306 ? -35.102 -97.127 -4.850 1.00 8.84 299 THR D N 1
ATOM 13446 C CA . THR D 1 306 ? -33.958 -96.642 -5.614 1.00 8.70 299 THR D CA 1
ATOM 13447 C C . THR D 1 306 ? -33.810 -95.126 -5.559 1.00 7.87 299 THR D C 1
ATOM 13448 O O . THR D 1 306 ? -34.522 -94.468 -4.809 1.00 8.12 299 THR D O 1
ATOM 13452 N N . SER D 1 307 ? -32.861 -94.593 -6.325 1.00 6.88 300 SER D N 1
ATOM 13453 C CA . SER D 1 307 ? -32.602 -93.154 -6.410 1.00 6.66 300 SER D CA 1
ATOM 13454 C C . SER D 1 307 ? -32.182 -92.879 -7.849 1.00 6.17 300 SER D C 1
ATOM 13455 O O . SER D 1 307 ? -31.840 -93.810 -8.578 1.00 7.21 300 SER D O 1
ATOM 13458 N N . ASN D 1 308 ? -32.158 -91.612 -8.249 1.00 6.69 301 ASN D N 1
ATOM 13459 C CA . ASN D 1 308 ? -31.708 -91.265 -9.597 1.00 6.91 301 ASN D CA 1
ATOM 13460 C C . ASN D 1 308 ? -31.084 -89.883 -9.561 1.00 7.14 301 ASN D C 1
ATOM 13461 O O . ASN D 1 308 ? -31.325 -89.111 -8.624 1.00 8.74 301 ASN D O 1
ATOM 13466 N N . TYR D 1 309 ? -30.277 -89.590 -10.574 1.00 6.97 302 TYR D N 1
ATOM 13467 C CA . TYR D 1 309 ? -29.845 -88.218 -10.781 1.00 7.52 302 TYR D CA 1
ATOM 13468 C C . TYR D 1 309 ? -30.895 -87.502 -11.612 1.00 7.37 302 TYR D C 1
ATOM 13469 O O . TYR D 1 309 ? -31.467 -88.054 -12.560 1.00 7.71 302 TYR D O 1
ATOM 13478 N N . ILE D 1 310 ? -31.097 -86.238 -11.263 1.00 6.58 303 ILE D N 1
ATOM 13479 C CA . ILE D 1 310 ? -32.147 -85.431 -11.883 1.00 7.27 303 ILE D CA 1
ATOM 13480 C C . ILE D 1 310 ? -31.535 -84.201 -12.541 1.00 7.00 303 ILE D C 1
ATOM 13481 O O . ILE D 1 310 ? -30.848 -83.431 -11.874 1.00 6.94 303 ILE D O 1
ATOM 13486 N N . ARG D 1 311 ? -31.814 -84.018 -13.829 1.00 7.44 304 ARG D N 1
ATOM 13487 C CA . ARG D 1 311 ? -31.320 -82.866 -14.569 1.00 7.75 304 ARG D CA 1
ATOM 13488 C C . ARG D 1 311 ? -32.499 -82.007 -14.990 1.00 8.25 304 ARG D C 1
ATOM 13489 O O . ARG D 1 311 ? -33.504 -82.532 -15.479 1.00 8.58 304 ARG D O 1
ATOM 13497 N N . HIS D 1 312 ? -32.386 -80.699 -14.771 1.00 9.32 305 HIS D N 1
ATOM 13498 C CA . HIS D 1 312 ? -33.429 -79.766 -15.186 1.00 9.88 305 HIS D CA 1
ATOM 13499 C C . HIS D 1 312 ? -33.551 -79.687 -16.698 1.00 10.03 305 HIS D C 1
ATOM 13500 O O . HIS D 1 312 ? -32.657 -80.102 -17.428 1.00 9.44 305 HIS D O 1
ATOM 13507 N N . ARG D 1 313 ? -34.677 -79.149 -17.144 1.00 11.29 306 ARG D N 1
ATOM 13508 C CA . ARG D 1 313 ? -34.911 -78.896 -18.559 1.00 12.62 306 ARG D CA 1
ATOM 13509 C C . ARG D 1 313 ? -35.182 -77.405 -18.745 1.00 14.21 306 ARG D C 1
ATOM 13510 O O . ARG D 1 313 ? -35.868 -76.786 -17.923 1.00 15.04 306 ARG D O 1
ATOM 13518 N N . SER D 1 314 ? -34.646 -76.844 -19.825 1.00 15.44 307 SER D N 1
ATOM 13519 C CA . SER D 1 314 ? -34.844 -75.433 -20.132 1.00 17.10 307 SER D CA 1
ATOM 13520 C C . SER D 1 314 ? -36.123 -75.175 -20.911 1.00 17.90 307 SER D C 1
ATOM 13521 O O . SER D 1 314 ? -36.597 -74.039 -20.958 1.00 19.07 307 SER D O 1
ATOM 13524 N N . SER D 1 315 ? -36.654 -76.227 -21.525 1.00 17.86 308 SER D N 1
ATOM 13525 C CA . SER D 1 315 ? -37.847 -76.123 -22.361 1.00 18.18 308 SER D CA 1
ATOM 13526 C C . SER D 1 315 ? -39.135 -76.199 -21.534 1.00 18.31 308 SER D C 1
ATOM 13527 O O . SER D 1 315 ? -39.129 -76.748 -20.436 1.00 17.24 308 SER D O 1
ATOM 13530 N N . PRO D 1 316 ? -40.243 -75.630 -22.041 1.00 18.71 309 PRO D N 1
ATOM 13531 C CA . PRO D 1 316 ? -41.482 -75.721 -21.267 1.00 18.95 309 PRO D CA 1
ATOM 13532 C C . PRO D 1 316 ? -42.002 -77.155 -21.174 1.00 19.12 309 PRO D C 1
ATOM 13533 O O . PRO D 1 316 ? -41.815 -77.934 -22.108 1.00 19.37 309 PRO D O 1
ATOM 13537 N N . ALA D 1 317 ? -42.635 -77.495 -20.054 1.00 19.80 310 ALA D N 1
ATOM 13538 C CA . ALA D 1 317 ? -43.178 -78.835 -19.834 1.00 20.09 310 ALA D CA 1
ATOM 13539 C C . ALA D 1 317 ? -44.210 -79.238 -20.880 1.00 20.64 310 ALA D C 1
ATOM 13540 O O . ALA D 1 317 ? -45.041 -78.422 -21.279 1.00 20.85 310 ALA D O 1
ATOM 13542 N N . SER D 1 318 ? -44.146 -80.488 -21.329 1.00 20.73 311 SER D N 1
ATOM 13543 C CA . SER D 1 318 ? -45.146 -80.983 -22.271 1.00 21.22 311 SER D CA 1
ATOM 13544 C C . SER D 1 318 ? -46.425 -81.367 -21.533 1.00 21.17 311 SER D C 1
ATOM 13545 O O . SER D 1 318 ? -46.394 -81.586 -20.320 1.00 20.83 311 SER D O 1
ATOM 13548 N N . ALA D 1 319 ? -47.547 -81.417 -22.248 1.00 20.53 312 ALA D N 1
ATOM 13549 C CA . ALA D 1 319 ? -48.811 -81.831 -21.650 1.00 20.54 312 ALA D CA 1
ATOM 13550 C C . ALA D 1 319 ? -48.727 -83.271 -21.149 1.00 20.20 312 ALA D C 1
ATOM 13551 O O . ALA D 1 319 ? -49.292 -83.586 -20.100 1.00 20.51 312 ALA D O 1
ATOM 13553 N N . ASP D 1 320 ? -47.989 -84.136 -21.846 1.00 20.08 313 ASP D N 1
ATOM 13554 C CA . ASP D 1 320 ? -47.856 -85.521 -21.378 1.00 20.00 313 ASP D CA 1
ATOM 13555 C C . ASP D 1 320 ? -46.833 -85.748 -20.267 1.00 18.64 313 ASP D C 1
ATOM 13556 O O . ASP D 1 320 ? -46.635 -86.881 -19.834 1.00 18.31 313 ASP D O 1
ATOM 13561 N N . ASP D 1 321 ? -46.181 -84.683 -19.813 1.00 17.25 314 ASP D N 1
ATOM 13562 C CA . ASP D 1 321 ? -45.190 -84.801 -18.746 1.00 16.32 314 ASP D CA 1
ATOM 13563 C C . ASP D 1 321 ? -45.853 -85.142 -17.415 1.00 16.15 314 ASP D C 1
ATOM 13564 O O . ASP D 1 321 ? -46.870 -84.548 -17.060 1.00 15.87 314 ASP D O 1
ATOM 13569 N N . THR D 1 322 ? -45.266 -86.076 -16.670 1.00 15.76 315 THR D N 1
ATOM 13570 C CA . THR D 1 322 ? -45.804 -86.455 -15.368 1.00 15.41 315 THR D CA 1
ATOM 13571 C C . THR D 1 322 ? -44.763 -86.430 -14.249 1.00 15.24 315 THR D C 1
ATOM 13572 O O . THR D 1 322 ? -45.095 -86.686 -13.092 1.00 15.18 315 THR D O 1
ATOM 13576 N N . VAL D 1 323 ? -43.513 -86.137 -14.594 1.00 14.78 316 VAL D N 1
ATOM 13577 C CA . VAL D 1 323 ? -42.421 -86.158 -13.616 1.00 14.19 316 VAL D CA 1
ATOM 13578 C C . VAL D 1 323 ? -41.964 -84.812 -13.087 1.00 14.02 316 VAL D C 1
ATOM 13579 O O . VAL D 1 323 ? -41.131 -84.775 -12.179 1.00 15.37 316 VAL D O 1
ATOM 13583 N N . GLY D 1 324 ? -42.468 -83.721 -13.657 1.00 13.22 317 GLY D N 1
ATOM 13584 C CA . GLY D 1 324 ? -42.084 -82.390 -13.194 1.00 12.78 317 GLY D CA 1
ATOM 13585 C C . GLY D 1 324 ? -41.086 -81.719 -14.117 1.00 12.50 317 GLY D C 1
ATOM 13586 O O . GLY D 1 324 ? -40.298 -80.862 -13.689 1.00 12.96 317 GLY D O 1
ATOM 13587 N N . ASN D 1 325 ? -41.130 -82.119 -15.388 1.00 12.24 318 ASN D N 1
ATOM 13588 C CA . ASN D 1 325 ? -40.339 -81.494 -16.451 1.00 11.85 318 ASN D CA 1
ATOM 13589 C C . ASN D 1 325 ? -38.844 -81.584 -16.150 1.00 11.68 318 ASN D C 1
ATOM 13590 O O . ASN D 1 325 ? -38.119 -80.593 -16.214 1.00 12.06 318 ASN D O 1
ATOM 13595 N N . VAL D 1 326 ? -38.405 -82.788 -15.797 1.00 10.74 319 VAL D N 1
ATOM 13596 C CA . VAL D 1 326 ? -37.004 -83.076 -15.503 1.00 10.12 319 VAL D CA 1
ATOM 13597 C C . VAL D 1 326 ? -36.588 -84.348 -16.240 1.00 10.01 319 VAL D C 1
ATOM 13598 O O . VAL D 1 326 ? -37.462 -85.131 -16.627 1.00 10.50 319 VAL D O 1
ATOM 13602 N N . ASP D 1 327 ? -35.281 -84.527 -16.442 1.00 9.97 320 ASP D N 1
ATOM 13603 C CA . ASP D 1 327 ? -34.690 -85.765 -16.953 1.00 10.79 320 ASP D CA 1
ATOM 13604 C C . ASP D 1 327 ? -34.359 -86.669 -15.758 1.00 9.94 320 ASP D C 1
ATOM 13605 O O . ASP D 1 327 ? -33.671 -86.221 -14.837 1.00 9.58 320 ASP D O 1
ATOM 13610 N N . VAL D 1 328 ? -34.762 -87.941 -15.789 1.00 10.35 321 VAL D N 1
ATOM 13611 C CA . VAL D 1 328 ? -34.455 -88.902 -14.718 1.00 9.87 321 VAL D CA 1
ATOM 13612 C C . VAL D 1 328 ? -33.358 -89.839 -15.217 1.00 9.84 321 VAL D C 1
ATOM 13613 O O . VAL D 1 328 ? -33.588 -90.639 -16.129 1.00 10.51 321 VAL D O 1
ATOM 13617 N N . LEU D 1 329 ? -32.181 -89.755 -14.605 1.00 8.83 322 LEU D N 1
ATOM 13618 C CA . LEU D 1 329 ? -30.971 -90.355 -15.140 1.00 8.34 322 LEU D CA 1
ATOM 13619 C C . LEU D 1 329 ? -30.249 -91.261 -14.137 1.00 8.64 322 LEU D C 1
ATOM 13620 O O . LEU D 1 329 ? -30.519 -91.191 -12.935 1.00 9.18 322 LEU D O 1
ATOM 13625 N N . PHE D 1 330 ? -29.372 -92.127 -14.640 1.00 9.38 323 PHE D N 1
ATOM 13626 C CA . PHE D 1 330 ? -28.601 -93.064 -13.821 1.00 10.42 323 PHE D CA 1
ATOM 13627 C C . PHE D 1 330 ? -27.147 -92.639 -13.658 1.00 9.98 323 PHE D C 1
ATOM 13628 O O . PHE D 1 330 ? -26.426 -93.224 -12.854 1.00 10.82 323 PHE D O 1
ATOM 13636 N N . THR D 1 331 ? -26.697 -91.689 -14.474 1.00 9.71 324 THR D N 1
ATOM 13637 C CA . THR D 1 331 ? -25.334 -91.172 -14.390 1.00 8.82 324 THR D CA 1
ATOM 13638 C C . THR D 1 331 ? -25.401 -89.661 -14.218 1.00 7.94 324 THR D C 1
ATOM 13639 O O . THR D 1 331 ? -26.384 -89.028 -14.599 1.00 7.09 324 THR D O 1
ATOM 13643 N N . ASN D 1 332 ? -24.370 -89.098 -13.597 1.00 7.17 325 ASN D N 1
ATOM 13644 C CA . ASN D 1 332 ? -24.329 -87.659 -13.354 1.00 7.29 325 ASN D CA 1
ATOM 13645 C C . ASN D 1 332 ? -23.288 -86.907 -14.175 1.00 7.35 325 ASN D C 1
ATOM 13646 O O . ASN D 1 332 ? -22.629 -87.474 -15.065 1.00 7.67 325 ASN D O 1
ATOM 13651 N N . LYS D 1 333 ? -23.183 -85.606 -13.915 1.00 7.71 326 LYS D N 1
ATOM 13652 C CA . LYS D 1 333 ? -22.250 -84.772 -14.672 1.00 8.15 326 LYS D CA 1
ATOM 13653 C C . LYS D 1 333 ? -20.814 -85.309 -14.691 1.00 8.27 326 LYS D C 1
ATOM 13654 O O . LYS D 1 333 ? -20.112 -85.196 -15.687 1.00 8.02 326 LYS D O 1
ATOM 13660 N N . GLN D 1 334 ? -20.372 -85.900 -13.591 1.00 8.74 327 GLN D N 1
ATOM 13661 C CA . GLN D 1 334 ? -19.000 -86.357 -13.452 1.00 8.48 327 GLN D CA 1
ATOM 13662 C C . GLN D 1 334 ? -18.845 -87.780 -13.955 1.00 9.14 327 GLN D C 1
ATOM 13663 O O . GLN D 1 334 ? -17.724 -88.292 -14.000 1.00 9.85 327 GLN D O 1
ATOM 13669 N N . GLY D 1 335 ? -19.964 -88.385 -14.346 1.00 8.67 328 GLY D N 1
ATOM 13670 C CA . GLY D 1 335 ? -19.968 -89.739 -14.883 1.00 9.70 328 GLY D CA 1
ATOM 13671 C C . GLY D 1 335 ? -20.101 -90.834 -13.851 1.00 9.90 328 GLY D C 1
ATOM 13672 O O . GLY D 1 335 ? -19.929 -92.015 -14.181 1.00 10.47 328 GLY D O 1
ATOM 13673 N N . ASN D 1 336 ? -20.388 -90.455 -12.608 1.00 9.65 329 ASN D N 1
ATOM 13674 C CA . ASN D 1 336 ? -20.682 -91.472 -11.602 1.00 10.05 329 ASN D CA 1
ATOM 13675 C C . ASN D 1 336 ? -22.043 -92.102 -11.856 1.00 10.67 329 ASN D C 1
ATOM 13676 O O . ASN D 1 336 ? -22.917 -91.488 -12.478 1.00 10.13 329 ASN D O 1
ATOM 13681 N N . CYS D 1 337 ? -22.184 -93.335 -11.383 1.00 11.38 330 CYS D N 1
ATOM 13682 C CA . CYS D 1 337 ? -23.381 -94.128 -11.607 1.00 12.24 330 CYS D CA 1
ATOM 13683 C C . CYS D 1 337 ? -24.100 -94.332 -10.278 1.00 11.72 330 CYS D C 1
ATOM 13684 O O . CYS D 1 337 ? -23.443 -94.510 -9.247 1.00 11.01 330 CYS D O 1
ATOM 13687 N N . ILE D 1 338 ? -25.431 -94.326 -10.313 1.00 11.28 331 ILE D N 1
ATOM 13688 C CA . ILE D 1 338 ? -26.247 -94.493 -9.108 1.00 12.03 331 ILE D CA 1
ATOM 13689 C C . ILE D 1 338 ? -26.037 -95.855 -8.460 1.00 11.94 331 ILE D C 1
ATOM 13690 O O . ILE D 1 338 ? -25.988 -95.990 -7.234 1.00 13.24 331 ILE D O 1
ATOM 13695 N N . GLY D 1 339 ? -25.939 -96.882 -9.290 1.00 12.41 332 GLY D N 1
ATOM 13696 C CA . GLY D 1 339 ? -25.777 -98.227 -8.769 1.00 12.68 332 GLY D CA 1
ATOM 13697 C C . GLY D 1 339 ? -25.909 -99.286 -9.842 1.00 12.37 332 GLY D C 1
ATOM 13698 O O . GLY D 1 339 ? -26.210 -98.984 -11.000 1.00 13.07 332 GLY D O 1
ATOM 13699 N N . PRO D 1 340 ? -25.692 -100.554 -9.461 1.00 12.08 333 PRO D N 1
ATOM 13700 C CA . PRO D 1 340 ? -25.721 -101.645 -10.429 1.00 12.17 333 PRO D CA 1
ATOM 13701 C C . PRO D 1 340 ? -27.103 -101.974 -10.985 1.00 12.38 333 PRO D C 1
ATOM 13702 O O . PRO D 1 340 ? -28.126 -101.756 -10.332 1.00 12.23 333 PRO D O 1
ATOM 13706 N N . GLU D 1 341 ? -27.115 -102.481 -12.214 1.00 12.48 334 GLU D N 1
ATOM 13707 C CA . GLU D 1 341 ? -28.353 -102.845 -12.883 1.00 13.47 334 GLU D CA 1
ATOM 13708 C C . GLU D 1 341 ? -28.992 -104.042 -12.194 1.00 12.45 334 GLU D C 1
ATOM 13709 O O . GLU D 1 341 ? -28.297 -104.908 -11.652 1.00 13.17 334 GLU D O 1
ATOM 13715 N N . THR D 1 342 ? -30.318 -104.070 -12.243 1.00 11.84 335 THR D N 1
ATOM 13716 C CA . THR D 1 342 ? -31.105 -105.209 -11.790 1.00 11.38 335 THR D CA 1
ATOM 13717 C C . THR D 1 342 ? -31.922 -105.641 -13.008 1.00 11.79 335 THR D C 1
ATOM 13718 O O . THR D 1 342 ? -31.620 -105.244 -14.134 1.00 10.95 335 THR D O 1
ATOM 13722 N N . GLN D 1 343 ? -32.966 -106.427 -12.769 1.00 11.50 336 GLN D N 1
ATOM 13723 C CA . GLN D 1 343 ? -33.897 -106.847 -13.811 1.00 12.31 336 GLN D CA 1
ATOM 13724 C C . GLN D 1 343 ? -34.898 -105.744 -14.152 1.00 13.01 336 GLN D C 1
ATOM 13725 O O . GLN D 1 343 ? -35.545 -105.796 -15.201 1.00 14.26 336 GLN D O 1
ATOM 13731 N N . SER D 1 344 ? -35.034 -104.771 -13.250 1.00 12.95 337 SER D N 1
ATOM 13732 C CA . SER D 1 344 ? -35.963 -103.659 -13.395 1.00 13.43 337 SER D CA 1
ATOM 13733 C C . SER D 1 344 ? -35.147 -102.470 -13.892 1.00 13.44 337 SER D C 1
ATOM 13734 O O . SER D 1 344 ? -34.278 -101.975 -13.172 1.00 13.03 337 SER D O 1
ATOM 13737 N N . PRO D 1 345 ? -35.414 -101.999 -15.119 1.00 13.82 338 PRO D N 1
ATOM 13738 C CA . PRO D 1 345 ? -34.639 -100.893 -15.680 1.00 14.42 338 PRO D CA 1
ATOM 13739 C C . PRO D 1 345 ? -34.610 -99.666 -14.778 1.00 14.10 338 PRO D C 1
ATOM 13740 O O . PRO D 1 345 ? -33.599 -98.970 -14.739 1.00 15.05 338 PRO D O 1
ATOM 13744 N N . TRP D 1 346 ? -35.702 -99.427 -14.056 1.00 13.66 339 TRP D N 1
ATOM 13745 C CA . TRP D 1 346 ? -35.839 -98.295 -13.142 1.00 12.68 339 TRP D CA 1
ATOM 13746 C C . TRP D 1 346 ? -35.135 -98.457 -11.791 1.00 12.09 339 TRP D C 1
ATOM 13747 O O . TRP D 1 346 ? -34.973 -97.471 -11.078 1.00 11.68 339 TRP D O 1
ATOM 13758 N N . LEU D 1 347 ? -34.694 -99.665 -11.446 1.00 11.10 340 LEU D N 1
ATOM 13759 C CA . LEU D 1 347 ? -34.166 -99.926 -10.111 1.00 10.36 340 LEU D CA 1
ATOM 13760 C C . LEU D 1 347 ? -32.667 -100.197 -10.093 1.00 10.10 340 LEU D C 1
ATOM 13761 O O . LEU D 1 347 ? -32.206 -101.205 -10.620 1.00 9.76 340 LEU D O 1
ATOM 13766 N N . ARG D 1 348 ? -31.936 -99.291 -9.445 1.00 10.81 341 ARG D N 1
ATOM 13767 C CA . ARG D 1 348 ? -30.503 -99.395 -9.200 1.00 10.76 341 ARG D CA 1
ATOM 13768 C C . ARG D 1 348 ? -30.332 -99.292 -7.687 1.00 9.61 341 ARG D C 1
ATOM 13769 O O . ARG D 1 348 ? -30.723 -98.283 -7.109 1.00 10.24 341 ARG D O 1
ATOM 13777 N N . PRO D 1 349 ? -29.699 -100.282 -7.037 1.00 9.25 342 PRO D N 1
ATOM 13778 C CA . PRO D 1 349 ? -29.568 -100.121 -5.584 1.00 9.52 342 PRO D CA 1
ATOM 13779 C C . PRO D 1 349 ? -28.707 -98.919 -5.195 1.00 9.64 342 PRO D C 1
ATOM 13780 O O . PRO D 1 349 ? -27.673 -98.662 -5.806 1.00 9.28 342 PRO D O 1
ATOM 13784 N N . CYS D 1 350 ? -29.162 -98.180 -4.190 1.00 9.18 343 CYS D N 1
ATOM 13785 C CA . CYS D 1 350 ? -28.472 -96.987 -3.697 1.00 8.92 343 CYS D CA 1
ATOM 13786 C C . CYS D 1 350 ? -28.928 -96.803 -2.247 1.00 8.46 343 CYS D C 1
ATOM 13787 O O . CYS D 1 350 ? -29.890 -96.082 -2.002 1.00 9.21 343 CYS D O 1
ATOM 13790 N N . ALA D 1 351 ? -28.265 -97.462 -1.298 1.00 8.64 344 ALA D N 1
ATOM 13791 C CA . ALA D 1 351 ? -28.716 -97.444 0.095 1.00 7.80 344 ALA D CA 1
ATOM 13792 C C . ALA D 1 351 ? -28.748 -96.049 0.700 1.00 7.99 344 ALA D C 1
ATOM 13793 O O . ALA D 1 351 ? -29.627 -95.740 1.502 1.00 8.77 344 ALA D O 1
ATOM 13795 N N . ALA D 1 352 ? -27.776 -95.212 0.358 1.00 7.65 345 ALA D N 1
ATOM 13796 C CA . ALA D 1 352 ? -27.766 -93.839 0.862 1.00 7.77 345 ALA D CA 1
ATOM 13797 C C . ALA D 1 352 ? -29.043 -93.071 0.523 1.00 7.90 345 ALA D C 1
ATOM 13798 O O . ALA D 1 352 ? -29.504 -92.240 1.313 1.00 7.68 345 ALA D O 1
ATOM 13800 N N . GLY D 1 353 ? -29.622 -93.361 -0.638 1.00 7.23 346 GLY D N 1
ATOM 13801 C CA . GLY D 1 353 ? -30.882 -92.741 -1.040 1.00 7.78 346 GLY D CA 1
ATOM 13802 C C . GLY D 1 353 ? -32.014 -93.040 -0.071 1.00 7.92 346 GLY D C 1
ATOM 13803 O O . GLY D 1 353 ? -32.905 -92.217 0.115 1.00 8.14 346 GLY D O 1
ATOM 13804 N N . PHE D 1 354 ? -31.965 -94.212 0.559 1.00 7.13 347 PHE D N 1
ATOM 13805 C CA . PHE D 1 354 ? -32.976 -94.641 1.526 1.00 6.91 347 PHE D CA 1
ATOM 13806 C C . PHE D 1 354 ? -32.909 -93.807 2.803 1.00 7.18 347 PHE D C 1
ATOM 13807 O O . PHE D 1 354 ? -33.932 -93.296 3.284 1.00 7.24 347 PHE D O 1
ATOM 13815 N N . ARG D 1 355 ? -31.693 -93.654 3.322 1.00 7.02 348 ARG D N 1
ATOM 13816 C CA . ARG D 1 355 ? -31.451 -92.800 4.473 1.00 7.84 348 ARG D CA 1
ATOM 13817 C C . ARG D 1 355 ? -31.949 -91.403 4.130 1.00 7.09 348 ARG D C 1
ATOM 13818 O O . ARG D 1 355 ? -32.679 -90.786 4.907 1.00 7.30 348 ARG D O 1
ATOM 13826 N N . ASP D 1 356 ? -31.573 -90.909 2.955 1.00 7.02 349 ASP D N 1
ATOM 13827 C CA . ASP D 1 356 ? -31.907 -89.520 2.626 1.00 6.28 349 ASP D CA 1
ATOM 13828 C C . ASP D 1 356 ? -33.416 -89.295 2.471 1.00 6.63 349 ASP D C 1
ATOM 13829 O O . ASP D 1 356 ? -33.936 -88.238 2.825 1.00 7.32 349 ASP D O 1
ATOM 13834 N N . PHE D 1 357 ? -34.113 -90.290 1.932 1.00 7.03 350 PHE D N 1
ATOM 13835 C CA . PHE D 1 357 ? -35.558 -90.176 1.743 1.00 6.81 350 PHE D CA 1
ATOM 13836 C C . PHE D 1 357 ? -36.252 -90.179 3.108 1.00 7.14 350 PHE D C 1
ATOM 13837 O O . PHE D 1 357 ? -37.172 -89.405 3.330 1.00 7.89 350 PHE D O 1
ATOM 13845 N N . LEU D 1 358 ? -35.808 -91.051 4.010 1.00 7.33 351 LEU D N 1
ATOM 13846 C CA . LEU D 1 358 ? -36.333 -91.073 5.373 1.00 6.92 351 LEU D CA 1
ATOM 13847 C C . LEU D 1 358 ? -36.208 -89.700 6.024 1.00 7.10 351 LEU D C 1
ATOM 13848 O O . LEU D 1 358 ? -37.152 -89.210 6.646 1.00 8.33 351 LEU D O 1
ATOM 13853 N N . VAL D 1 359 ? -35.047 -89.073 5.862 1.00 7.18 352 VAL D N 1
ATOM 13854 C CA . VAL D 1 359 ? -34.826 -87.738 6.424 1.00 6.96 352 VAL D CA 1
ATOM 13855 C C . VAL D 1 359 ? -35.695 -86.681 5.734 1.00 8.04 352 VAL D C 1
ATOM 13856 O O . VAL D 1 359 ? -36.237 -85.797 6.388 1.00 7.70 352 VAL D O 1
ATOM 13860 N N . TRP D 1 360 ? -35.851 -86.798 4.416 1.00 8.17 353 TRP D N 1
ATOM 13861 C CA . TRP D 1 360 ? -36.661 -85.881 3.621 1.00 8.34 353 TRP D CA 1
ATOM 13862 C C . TRP D 1 360 ? -38.103 -85.866 4.107 1.00 7.82 353 TRP D C 1
ATOM 13863 O O . TRP D 1 360 ? -38.670 -84.805 4.343 1.00 7.17 353 TRP D O 1
ATOM 13874 N N . ILE D 1 361 ? -38.676 -87.060 4.235 1.00 7.00 354 ILE D N 1
ATOM 13875 C CA . ILE D 1 361 ? -40.027 -87.229 4.758 1.00 7.60 354 ILE D CA 1
ATOM 13876 C C . ILE D 1 361 ? -40.146 -86.585 6.137 1.00 7.64 354 ILE D C 1
ATOM 13877 O O . ILE D 1 361 ? -41.079 -85.836 6.407 1.00 7.93 354 ILE D O 1
ATOM 13882 N N . SER D 1 362 ? -39.174 -86.863 6.999 1.00 7.88 355 SER D N 1
ATOM 13883 C CA . SER D 1 362 ? -39.237 -86.435 8.387 1.00 8.62 355 SER D CA 1
ATOM 13884 C C . SER D 1 362 ? -39.201 -84.922 8.515 1.00 9.14 355 SER D C 1
ATOM 13885 O O . SER D 1 362 ? -39.982 -84.350 9.281 1.00 10.05 355 SER D O 1
ATOM 13888 N N . LYS D 1 363 ? -38.329 -84.288 7.741 1.00 9.63 356 LYS D N 1
ATOM 13889 C CA . LYS D 1 363 ? -38.205 -82.835 7.771 1.00 10.19 356 LYS D CA 1
ATOM 13890 C C . LYS D 1 363 ? -39.421 -82.142 7.171 1.00 10.74 356 LYS D C 1
ATOM 13891 O O . LYS D 1 363 ? -39.838 -81.093 7.658 1.00 11.67 356 LYS D O 1
ATOM 13897 N N . ARG D 1 364 ? -40.033 -82.736 6.151 1.00 10.39 357 ARG D N 1
ATOM 13898 C CA . ARG D 1 364 ? -41.134 -82.034 5.504 1.00 9.82 357 ARG D CA 1
ATOM 13899 C C . ARG D 1 364 ? -42.437 -82.166 6.283 1.00 9.60 357 ARG D C 1
ATOM 13900 O O . ARG D 1 364 ? -43.274 -81.265 6.249 1.00 9.86 357 ARG D O 1
ATOM 13908 N N . TYR D 1 365 ? -42.584 -83.293 6.974 1.00 9.06 358 TYR D N 1
ATOM 13909 C CA . TYR D 1 365 ? -43.866 -83.670 7.561 1.00 9.47 358 TYR D CA 1
ATOM 13910 C C . TYR D 1 365 ? -43.840 -83.860 9.071 1.00 9.87 358 TYR D C 1
ATOM 13911 O O . TYR D 1 365 ? -44.736 -84.500 9.628 1.00 11.89 358 TYR D O 1
ATOM 13920 N N . GLY D 1 366 ? -42.841 -83.273 9.720 1.00 10.80 359 GLY D N 1
ATOM 13921 C CA . GLY D 1 366 ? -42.786 -83.212 11.178 1.00 10.04 359 GLY D CA 1
ATOM 13922 C C . GLY D 1 366 ? -42.543 -84.496 11.941 1.00 10.54 359 GLY D C 1
ATOM 13923 O O . GLY D 1 366 ? -43.207 -84.760 12.948 1.00 10.28 359 GLY D O 1
ATOM 13924 N N . TYR D 1 367 ? -41.580 -85.277 11.460 1.00 10.06 360 TYR D N 1
ATOM 13925 C CA . TYR D 1 367 ? -41.172 -86.521 12.110 1.00 9.90 360 TYR D CA 1
ATOM 13926 C C . TYR D 1 367 ? -42.319 -87.461 12.428 1.00 9.91 360 TYR D C 1
ATOM 13927 O O . TYR D 1 367 ? -42.484 -87.848 13.586 1.00 11.48 360 TYR D O 1
ATOM 13936 N N . PRO D 1 368 ? -43.126 -87.814 11.413 1.00 9.66 361 PRO D N 1
ATOM 13937 C CA . PRO D 1 368 ? -44.205 -88.767 11.650 1.00 10.50 361 PRO D CA 1
ATOM 13938 C C . PRO D 1 368 ? -43.635 -90.159 11.929 1.00 10.00 361 PRO D C 1
ATOM 13939 O O . PRO D 1 368 ? -42.471 -90.400 11.607 1.00 10.52 361 PRO D O 1
ATOM 13943 N N . PRO D 1 369 ? -44.430 -91.063 12.532 1.00 11.10 362 PRO D N 1
ATOM 13944 C CA . PRO D 1 369 ? -43.962 -92.450 12.623 1.00 10.36 362 PRO D CA 1
ATOM 13945 C C . PRO D 1 369 ? -44.003 -93.076 11.230 1.00 10.64 362 PRO D C 1
ATOM 13946 O O . PRO D 1 369 ? -45.005 -92.949 10.524 1.00 11.15 362 PRO D O 1
ATOM 13950 N N . ILE D 1 370 ? -42.896 -93.682 10.815 1.00 8.90 363 ILE D N 1
ATOM 13951 C CA . ILE D 1 370 ? -42.792 -94.240 9.476 1.00 8.58 363 ILE D CA 1
ATOM 13952 C C . ILE D 1 370 ? -42.743 -95.757 9.532 1.00 8.85 363 ILE D C 1
ATOM 13953 O O . ILE D 1 370 ? -41.934 -96.341 10.257 1.00 9.16 363 ILE D O 1
ATOM 13958 N N . TYR D 1 371 ? -43.609 -96.393 8.749 1.00 8.37 364 TYR D N 1
ATOM 13959 C CA . TYR D 1 371 ? -43.440 -97.809 8.490 1.00 7.76 364 TYR D CA 1
ATOM 13960 C C . TYR D 1 371 ? -42.951 -97.948 7.057 1.00 8.32 364 TYR D C 1
ATOM 13961 O O . TYR D 1 371 ? -43.594 -97.414 6.147 1.00 9.68 364 TYR D O 1
ATOM 13970 N N . VAL D 1 372 ? -41.815 -98.620 6.874 1.00 7.84 365 VAL D N 1
ATOM 13971 C CA . VAL D 1 372 ? -41.300 -98.927 5.538 1.00 7.88 365 VAL D CA 1
ATOM 13972 C C . VAL D 1 372 ? -42.065 -100.185 5.105 1.00 8.30 365 VAL D C 1
ATOM 13973 O O . VAL D 1 372 ? -41.830 -101.308 5.573 1.00 9.00 365 VAL D O 1
ATOM 13977 N N . THR D 1 373 ? -43.033 -99.968 4.223 1.00 8.43 366 THR D N 1
ATOM 13978 C CA . THR D 1 373 ? -43.983 -101.015 3.859 1.00 8.18 366 THR D CA 1
ATOM 13979 C C . THR D 1 373 ? -43.564 -101.891 2.679 1.00 8.44 366 THR D C 1
ATOM 13980 O O . THR D 1 373 ? -44.173 -102.934 2.446 1.00 9.49 366 THR D O 1
ATOM 13984 N N . GLU D 1 374 ? -42.546 -101.456 1.939 1.00 9.21 367 GLU D N 1
ATOM 13985 C CA . GLU D 1 374 ? -41.923 -102.217 0.863 1.00 8.98 367 GLU D CA 1
ATOM 13986 C C . GLU D 1 374 ? -40.496 -101.706 0.678 1.00 8.71 367 GLU D C 1
ATOM 13987 O O . GLU D 1 374 ? -40.272 -100.492 0.614 1.00 8.91 367 GLU D O 1
ATOM 13993 N N . ASN D 1 375 ? -39.556 -102.641 0.599 1.00 8.75 368 ASN D N 1
ATOM 13994 C CA . ASN D 1 375 ? -38.172 -102.393 0.179 1.00 7.90 368 ASN D CA 1
ATOM 13995 C C . ASN D 1 375 ? -37.593 -103.717 -0.306 1.00 7.96 368 ASN D C 1
ATOM 13996 O O . ASN D 1 375 ? -37.819 -104.765 0.300 1.00 8.24 368 ASN D O 1
ATOM 14001 N N . GLY D 1 376 ? -36.949 -103.715 -1.469 1.00 8.01 369 GLY D N 1
ATOM 14002 C CA . GLY D 1 376 ? -36.402 -104.979 -1.968 1.00 8.05 369 GLY D CA 1
ATOM 14003 C C . GLY D 1 376 ? -35.872 -104.777 -3.372 1.00 8.49 369 GLY D C 1
ATOM 14004 O O . GLY D 1 376 ? -35.889 -103.657 -3.864 1.00 8.75 369 GLY D O 1
ATOM 14005 N N . THR D 1 377 ? -35.447 -105.853 -4.024 1.00 7.98 370 THR D N 1
ATOM 14006 C CA . THR D 1 377 ? -34.836 -105.724 -5.341 1.00 8.23 370 THR D CA 1
ATOM 14007 C C . THR D 1 377 ? -35.049 -106.957 -6.211 1.00 8.74 370 THR D C 1
ATOM 14008 O O . THR D 1 377 ? -35.328 -108.045 -5.701 1.00 10.36 370 THR D O 1
ATOM 14012 N N . SER D 1 378 ? -34.965 -106.749 -7.524 1.00 9.76 371 SER D N 1
ATOM 14013 C CA . SER D 1 378 ? -34.851 -107.844 -8.482 1.00 10.84 371 SER D CA 1
ATOM 14014 C C . SER D 1 378 ? -33.362 -108.038 -8.774 1.00 11.76 371 SER D C 1
ATOM 14015 O O . SER D 1 378 ? -32.499 -107.267 -8.333 1.00 12.42 371 SER D O 1
ATOM 14018 N N . ILE D 1 379 ? -33.056 -109.127 -9.468 1.00 12.61 372 ILE D N 1
ATOM 14019 C CA . ILE D 1 379 ? -31.684 -109.462 -9.830 1.00 12.64 372 ILE D CA 1
ATOM 14020 C C . ILE D 1 379 ? -31.687 -109.661 -11.345 1.00 13.38 372 ILE D C 1
ATOM 14021 O O . ILE D 1 379 ? -32.528 -110.398 -11.871 1.00 13.12 372 ILE D O 1
ATOM 14026 N N . LYS D 1 380 ? -30.763 -108.995 -12.035 1.00 13.33 373 LYS D N 1
ATOM 14027 C CA . LYS D 1 380 ? -30.704 -109.060 -13.487 1.00 14.75 373 LYS D CA 1
ATOM 14028 C C . LYS D 1 380 ? -30.483 -110.503 -13.932 1.00 15.29 373 LYS D C 1
ATOM 14029 O O . LYS D 1 380 ? -29.491 -111.129 -13.551 1.00 15.90 373 LYS D O 1
ATOM 14035 N N . GLY D 1 381 ? -31.432 -111.016 -14.712 1.00 15.80 374 GLY D N 1
ATOM 14036 C CA . GLY D 1 381 ? -31.369 -112.367 -15.254 1.00 16.43 374 GLY D CA 1
ATOM 14037 C C . GLY D 1 381 ? -31.632 -113.504 -14.290 1.00 16.56 374 GLY D C 1
ATOM 14038 O O . GLY D 1 381 ? -31.312 -114.649 -14.597 1.00 16.33 374 GLY D O 1
ATOM 14039 N N . GLU D 1 382 ? -32.199 -113.196 -13.126 1.00 16.58 375 GLU D N 1
ATOM 14040 C CA . GLU D 1 382 ? -32.495 -114.195 -12.107 1.00 16.47 375 GLU D CA 1
ATOM 14041 C C . GLU D 1 382 ? -33.351 -115.348 -12.631 1.00 17.69 375 GLU D C 1
ATOM 14042 O O . GLU D 1 382 ? -33.090 -116.507 -12.302 1.00 17.07 375 GLU D O 1
ATOM 14048 N N . SER D 1 383 ? -34.350 -115.032 -13.451 1.00 18.68 376 SER D N 1
ATOM 14049 C CA . SER D 1 383 ? -35.258 -116.053 -13.976 1.00 20.34 376 SER D CA 1
ATOM 14050 C C . SER D 1 383 ? -34.594 -117.019 -14.952 1.00 22.04 376 SER D C 1
ATOM 14051 O O . SER D 1 383 ? -35.187 -118.042 -15.300 1.00 21.93 376 SER D O 1
ATOM 14054 N N . ASP D 1 384 ? -33.369 -116.707 -15.364 1.00 23.55 377 ASP D N 1
ATOM 14055 C CA . ASP D 1 384 ? -32.632 -117.544 -16.316 1.00 25.28 377 ASP D CA 1
ATOM 14056 C C . ASP D 1 384 ? -31.685 -118.545 -15.657 1.00 26.45 377 ASP D C 1
ATOM 14057 O O . ASP D 1 384 ? -31.064 -119.368 -16.335 1.00 26.07 377 ASP D O 1
ATOM 14062 N N . LEU D 1 385 ? -31.592 -118.476 -14.333 1.00 28.06 378 LEU D N 1
ATOM 14063 C CA . LEU D 1 385 ? -30.711 -119.325 -13.545 1.00 29.51 378 LEU D CA 1
ATOM 14064 C C . LEU D 1 385 ? -31.394 -120.628 -13.144 1.00 30.44 378 LEU D C 1
ATOM 14065 O O . LEU D 1 385 ? -32.614 -120.659 -12.991 1.00 30.10 378 LEU D O 1
ATOM 14070 N N . PRO D 1 386 ? -30.613 -121.710 -12.977 1.00 31.35 379 PRO D N 1
ATOM 14071 C CA . PRO D 1 386 ? -31.186 -122.941 -12.437 1.00 32.03 379 PRO D CA 1
ATOM 14072 C C . PRO D 1 386 ? -31.664 -122.712 -11.004 1.00 32.42 379 PRO D C 1
ATOM 14073 O O . PRO D 1 386 ? -31.039 -121.957 -10.260 1.00 33.01 379 PRO D O 1
ATOM 14077 N N . LYS D 1 387 ? -32.768 -123.350 -10.631 1.00 32.58 380 LYS D N 1
ATOM 14078 C CA . LYS D 1 387 ? -33.362 -123.221 -9.300 1.00 32.48 380 LYS D CA 1
ATOM 14079 C C . LYS D 1 387 ? -32.352 -123.159 -8.149 1.00 32.00 380 LYS D C 1
ATOM 14080 O O . LYS D 1 387 ? -32.463 -122.301 -7.270 1.00 31.83 380 LYS D O 1
ATOM 14086 N N . GLU D 1 388 ? -31.360 -124.046 -8.163 1.00 31.11 381 GLU D N 1
ATOM 14087 C CA . GLU D 1 388 ? -30.388 -124.119 -7.077 1.00 30.08 381 GLU D CA 1
ATOM 14088 C C . GLU D 1 388 ? -29.525 -122.865 -6.952 1.00 29.12 381 GLU D C 1
ATOM 14089 O O . GLU D 1 388 ? -29.149 -122.456 -5.848 1.00 28.46 381 GLU D O 1
ATOM 14095 N N . LYS D 1 389 ? -29.217 -122.261 -8.095 1.00 27.61 382 LYS D N 1
ATOM 14096 C CA . LYS D 1 389 ? -28.486 -121.002 -8.116 1.00 26.21 382 LYS D CA 1
ATOM 14097 C C . LYS D 1 389 ? -29.385 -119.853 -7.668 1.00 24.89 382 LYS D C 1
ATOM 14098 O O . LYS D 1 389 ? -28.943 -118.967 -6.937 1.00 25.06 382 LYS D O 1
ATOM 14104 N N . ILE D 1 390 ? -30.652 -119.887 -8.070 1.00 23.40 383 ILE D N 1
ATOM 14105 C CA . ILE D 1 390 ? -31.609 -118.864 -7.641 1.00 22.07 383 ILE D CA 1
ATOM 14106 C C . ILE D 1 390 ? -31.697 -118.748 -6.118 1.00 20.77 383 ILE D C 1
ATOM 14107 O O . ILE D 1 390 ? -31.912 -117.654 -5.593 1.00 20.95 383 ILE D O 1
ATOM 14112 N N . LEU D 1 391 ? -31.493 -119.845 -5.395 1.00 18.73 384 LEU D N 1
ATOM 14113 C CA . LEU D 1 391 ? -31.542 -119.780 -3.935 1.00 18.05 384 LEU D CA 1
ATOM 14114 C C . LEU D 1 391 ? -30.365 -119.033 -3.299 1.00 17.92 384 LEU D C 1
ATOM 14115 O O . LEU D 1 391 ? -30.455 -118.546 -2.174 1.00 18.02 384 LEU D O 1
ATOM 14120 N N . GLU D 1 392 ? -29.255 -118.939 -4.024 1.00 17.60 385 GLU D N 1
ATOM 14121 C CA . GLU D 1 392 ? -28.075 -118.243 -3.533 1.00 16.91 385 GLU D CA 1
ATOM 14122 C C . GLU D 1 392 ? -28.086 -116.810 -4.052 1.00 16.05 385 GLU D C 1
ATOM 14123 O O . GLU D 1 392 ? -27.256 -116.431 -4.880 1.00 15.71 385 GLU D O 1
ATOM 14129 N N . ASP D 1 393 ? -29.051 -116.031 -3.568 1.00 14.72 386 ASP D N 1
ATOM 14130 C CA . ASP D 1 393 ? -29.284 -114.686 -4.083 1.00 13.71 386 ASP D CA 1
ATOM 141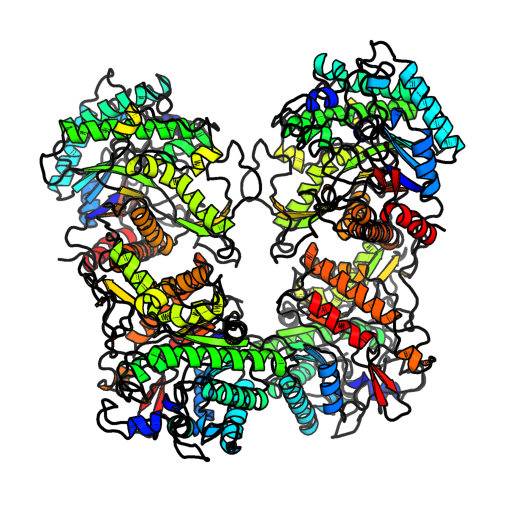31 C C . ASP D 1 393 ? -28.462 -113.621 -3.355 1.00 13.30 386 ASP D C 1
ATOM 14132 O O . ASP D 1 393 ? -29.015 -112.676 -2.794 1.00 13.72 386 ASP D O 1
ATOM 14137 N N . ASP D 1 394 ? -27.142 -113.786 -3.388 1.00 13.13 387 ASP D N 1
ATOM 14138 C CA . ASP D 1 394 ? -26.198 -112.866 -2.748 1.00 12.48 387 ASP D CA 1
ATOM 14139 C C . ASP D 1 394 ? -26.475 -111.393 -3.042 1.00 11.25 387 ASP D C 1
ATOM 14140 O O . ASP D 1 394 ? -26.297 -110.564 -2.159 1.00 10.97 387 ASP D O 1
ATOM 14145 N N . PHE D 1 395 ? -26.845 -111.053 -4.274 1.00 10.90 388 PHE D N 1
ATOM 14146 C CA . PHE D 1 395 ? -27.139 -109.658 -4.620 1.00 10.29 388 PHE D CA 1
ATOM 14147 C C . PHE D 1 395 ? -28.242 -109.073 -3.728 1.00 9.99 388 PHE D C 1
ATOM 14148 O O . PHE D 1 395 ? -28.161 -107.915 -3.285 1.00 10.55 388 PHE D O 1
ATOM 14156 N N . ARG D 1 396 ? -29.266 -109.885 -3.483 1.00 10.37 389 ARG D N 1
ATOM 14157 C CA . ARG D 1 396 ? -30.400 -109.503 -2.643 1.00 9.18 389 ARG D CA 1
ATOM 14158 C C . ARG D 1 396 ? -30.073 -109.503 -1.145 1.00 9.14 389 ARG D C 1
ATOM 14159 O O . ARG D 1 396 ? -30.545 -108.647 -0.399 1.00 8.76 389 ARG D O 1
ATOM 14167 N N . VAL D 1 397 ? -29.277 -110.469 -0.691 1.00 8.59 390 VAL D N 1
ATOM 14168 C CA . VAL D 1 397 ? -28.750 -110.408 0.669 1.00 9.09 390 VAL D CA 1
ATOM 14169 C C . VAL D 1 397 ? -28.050 -109.064 0.898 1.00 9.86 390 VAL D C 1
ATOM 14170 O O . VAL D 1 397 ? -28.309 -108.393 1.898 1.00 10.51 390 VAL D O 1
ATOM 14174 N N . LYS D 1 398 ? -27.174 -108.677 -0.028 1.00 10.34 391 LYS D N 1
ATOM 14175 C CA . LYS D 1 398 ? -26.362 -107.465 0.103 1.00 10.36 391 LYS D CA 1
ATOM 14176 C C . LYS D 1 398 ? -27.254 -106.222 0.093 1.00 9.69 391 LYS D C 1
ATOM 14177 O O . LYS D 1 398 ? -27.043 -105.287 0.870 1.00 9.86 391 LYS D O 1
ATOM 14183 N N . TYR D 1 399 ? -28.271 -106.228 -0.761 1.00 8.53 392 TYR D N 1
ATOM 14184 C CA . TYR D 1 399 ? -29.230 -105.123 -0.864 1.00 8.64 392 TYR D CA 1
ATOM 14185 C C . TYR D 1 399 ? -29.874 -104.891 0.505 1.00 8.13 392 TYR D C 1
ATOM 14186 O O . TYR D 1 399 ? -29.875 -103.774 1.029 1.00 8.22 392 TYR D O 1
ATOM 14195 N N . TYR D 1 400 ? -30.410 -105.958 1.086 1.00 8.50 393 TYR D N 1
ATOM 14196 C CA . TYR D 1 400 ? -31.059 -105.851 2.394 1.00 8.31 393 TYR D CA 1
ATOM 14197 C C . TYR D 1 400 ? -30.073 -105.404 3.461 1.00 8.19 393 TYR D C 1
ATOM 14198 O O . TYR D 1 400 ? -30.385 -104.563 4.310 1.00 8.38 393 TYR D O 1
ATOM 14207 N N . ASN D 1 401 ? -28.858 -105.932 3.396 1.00 8.71 394 ASN D N 1
ATOM 14208 C CA . ASN D 1 401 ? -27.901 -105.606 4.437 1.00 9.32 394 ASN D CA 1
ATOM 14209 C C . ASN D 1 401 ? -27.600 -104.118 4.423 1.00 9.02 394 ASN D C 1
ATOM 14210 O O . ASN D 1 401 ? -27.660 -103.438 5.458 1.00 9.98 394 ASN D O 1
ATOM 14215 N N . GLU D 1 402 ? -27.335 -103.622 3.220 1.00 8.82 395 GLU D N 1
ATOM 14216 C CA . GLU D 1 402 ? -26.998 -102.215 3.031 1.00 8.89 395 GLU D CA 1
ATOM 14217 C C . GLU D 1 402 ? -28.173 -101.271 3.285 1.00 8.99 395 GLU D C 1
ATOM 14218 O O . GLU D 1 402 ? -27.979 -100.210 3.882 1.00 8.53 395 GLU D O 1
ATOM 14224 N N . TYR D 1 403 ? -29.374 -101.623 2.821 1.00 7.91 396 TYR D N 1
ATOM 14225 C CA . TYR D 1 403 ? -30.495 -100.710 2.994 1.00 7.72 396 TYR D CA 1
ATOM 14226 C C . TYR D 1 403 ? -30.941 -100.671 4.449 1.00 7.37 396 TYR D C 1
ATOM 14227 O O . TYR D 1 403 ? -31.238 -99.596 4.968 1.00 7.95 396 TYR D O 1
ATOM 14236 N N . ILE D 1 404 ? -30.985 -101.835 5.096 1.00 8.31 397 ILE D N 1
ATOM 14237 C CA . ILE D 1 404 ? -31.357 -101.883 6.508 1.00 7.46 397 ILE D CA 1
ATOM 14238 C C . ILE D 1 404 ? -30.396 -101.066 7.376 1.00 8.76 397 ILE D C 1
ATOM 14239 O O . ILE D 1 404 ? -30.822 -100.376 8.311 1.00 8.87 397 ILE D O 1
ATOM 14244 N N . ARG D 1 405 ? -29.108 -101.128 7.055 1.00 8.92 398 ARG D N 1
ATOM 14245 C CA . ARG D 1 405 ? -28.111 -100.334 7.763 1.00 10.24 398 ARG D CA 1
ATOM 14246 C C . ARG D 1 405 ? -28.260 -98.845 7.472 1.00 9.50 398 ARG D C 1
ATOM 14247 O O . ARG D 1 405 ? -27.978 -98.006 8.331 1.00 9.20 398 ARG D O 1
ATOM 14255 N N . ALA D 1 406 ? -28.714 -98.507 6.266 1.00 9.20 399 ALA D N 1
ATOM 14256 C CA . ALA D 1 406 ? -28.975 -97.100 5.949 1.00 8.89 399 ALA D CA 1
ATOM 14257 C C . ALA D 1 406 ? -30.153 -96.577 6.777 1.00 8.65 399 ALA D C 1
ATOM 14258 O O . ALA D 1 406 ? -30.128 -95.445 7.256 1.00 9.14 399 ALA D O 1
ATOM 14260 N N . MET D 1 407 ? -31.195 -97.390 6.923 1.00 8.32 400 MET D N 1
ATOM 14261 C CA . MET D 1 407 ? -32.323 -97.042 7.785 1.00 8.70 400 MET D CA 1
ATOM 14262 C C . MET D 1 407 ? -31.880 -96.853 9.244 1.00 9.45 400 MET D C 1
ATOM 14263 O O . MET D 1 407 ? -32.317 -95.921 9.925 1.00 8.51 400 MET D O 1
ATOM 14268 N N . VAL D 1 408 ? -31.006 -97.731 9.728 1.00 9.10 401 VAL D N 1
ATOM 14269 C CA . VAL D 1 408 ? -30.449 -97.600 11.070 1.00 9.22 401 VAL D CA 1
ATOM 14270 C C . VAL D 1 408 ? -29.749 -96.247 11.217 1.00 8.63 401 VAL D C 1
ATOM 14271 O O . VAL D 1 408 ? -29.875 -95.594 12.249 1.00 7.83 401 VAL D O 1
ATOM 14275 N N . THR D 1 409 ? -29.016 -95.822 10.188 1.00 7.94 402 THR D N 1
ATOM 14276 C CA . THR D 1 409 ? -28.318 -94.534 10.221 1.00 7.98 402 THR D CA 1
ATOM 14277 C C . THR D 1 409 ? -29.319 -93.380 10.344 1.00 7.07 402 THR D C 1
ATOM 14278 O O . THR D 1 409 ? -29.155 -92.493 11.175 1.00 7.89 402 THR D O 1
ATOM 14282 N N . ALA D 1 410 ? -30.375 -93.401 9.537 1.00 6.53 403 ALA D N 1
ATOM 14283 C CA . ALA D 1 410 ? -31.431 -92.397 9.613 1.00 6.40 403 ALA D CA 1
ATOM 14284 C C . ALA D 1 410 ? -32.033 -92.344 11.017 1.00 6.90 403 ALA D C 1
ATOM 14285 O O . ALA D 1 410 ? -32.267 -91.267 11.564 1.00 8.33 403 ALA D O 1
ATOM 14287 N N . VAL D 1 411 ? -32.291 -93.510 11.597 1.00 7.35 404 VAL D N 1
ATOM 14288 C CA . VAL D 1 411 ? -32.835 -93.570 12.955 1.00 7.46 404 VAL D CA 1
ATOM 14289 C C . VAL D 1 411 ? -31.855 -93.011 13.983 1.00 8.60 404 VAL D C 1
ATOM 14290 O O . VAL D 1 411 ? -32.198 -92.126 14.771 1.00 9.21 404 VAL D O 1
ATOM 14294 N N . GLU D 1 412 ? -30.633 -93.534 13.977 1.00 8.71 405 GLU D N 1
ATOM 14295 C CA . GLU D 1 412 ? -29.672 -93.190 15.012 1.00 9.19 405 GLU D CA 1
ATOM 14296 C C . GLU D 1 412 ? -29.151 -91.761 14.937 1.00 8.58 405 GLU D C 1
ATOM 14297 O O . GLU D 1 412 ? -29.076 -91.085 15.955 1.00 7.97 405 GLU D O 1
ATOM 14303 N N . LEU D 1 413 ? -28.743 -91.322 13.752 1.00 7.90 406 LEU D N 1
ATOM 14304 C CA . LEU D 1 413 ? -28.143 -89.996 13.652 1.00 7.50 406 LEU D CA 1
ATOM 14305 C C . LEU D 1 413 ? -29.158 -88.894 13.390 1.00 7.99 406 LEU D C 1
ATOM 14306 O O . LEU D 1 413 ? -29.085 -87.824 13.997 1.00 8.71 406 LEU D O 1
ATOM 14311 N N . ASP D 1 414 ? -30.084 -89.174 12.475 1.00 7.08 407 ASP D N 1
ATOM 14312 C CA . ASP D 1 414 ? -31.010 -88.157 11.992 1.00 8.44 407 ASP D CA 1
ATOM 14313 C C . ASP D 1 414 ? -32.280 -88.100 12.822 1.00 8.43 407 ASP D C 1
ATOM 14314 O O . ASP D 1 414 ? -33.081 -87.171 12.675 1.00 8.64 407 ASP D O 1
ATOM 14319 N N . GLY D 1 415 ? -32.433 -89.064 13.727 1.00 9.19 408 GLY D N 1
ATOM 14320 C CA . GLY D 1 415 ? -33.614 -89.104 14.588 1.00 8.61 408 GLY D CA 1
ATOM 14321 C C . GLY D 1 415 ? -34.921 -89.366 13.863 1.00 8.94 408 GLY D C 1
ATOM 14322 O O . GLY D 1 415 ? -35.962 -88.895 14.293 1.00 9.14 408 GLY D O 1
ATOM 14323 N N . VAL D 1 416 ? -34.884 -90.133 12.779 1.00 8.63 409 VAL D N 1
ATOM 14324 C CA . VAL D 1 416 ? -36.113 -90.469 12.065 1.00 8.45 409 VAL D CA 1
ATOM 14325 C C . VAL D 1 416 ? -36.850 -91.524 12.877 1.00 8.65 409 VAL D C 1
ATOM 14326 O O . VAL D 1 416 ? -36.240 -92.476 13.368 1.00 8.30 409 VAL D O 1
ATOM 14330 N N . ASN D 1 417 ? -38.162 -91.351 12.985 1.00 8.16 410 ASN D N 1
ATOM 14331 C CA . ASN D 1 417 ? -38.983 -92.242 13.787 1.00 10.22 410 ASN D CA 1
ATOM 14332 C C . ASN D 1 417 ? -39.513 -93.408 12.963 1.00 9.72 410 ASN D C 1
ATOM 14333 O O . ASN D 1 417 ? -40.698 -93.464 12.635 1.00 11.38 410 ASN D O 1
ATOM 14338 N N . VAL D 1 418 ? -38.627 -94.344 12.631 1.00 9.45 411 VAL D N 1
ATOM 14339 C CA . VAL D 1 418 ? -39.056 -95.557 11.928 1.00 9.03 411 VAL D CA 1
ATOM 14340 C C . VAL D 1 418 ? -39.575 -96.582 12.930 1.00 9.09 411 VAL D C 1
ATOM 14341 O O . VAL D 1 418 ? -38.862 -96.948 13.875 1.00 9.12 411 VAL D O 1
ATOM 14345 N N . LYS D 1 419 ? -40.784 -97.076 12.669 1.00 7.83 412 LYS D N 1
ATOM 14346 C CA . LYS D 1 419 ? -41.454 -98.023 13.549 1.00 9.34 412 LYS D CA 1
ATOM 14347 C C . LYS D 1 419 ? -41.452 -99.453 13.005 1.00 8.78 412 LYS D C 1
ATOM 14348 O O . LYS D 1 419 ? -41.674 -100.391 13.757 1.00 9.52 412 LYS D O 1
ATOM 14354 N N . GLY D 1 420 ? -41.181 -99.644 11.716 1.00 9.24 413 GLY D N 1
ATOM 14355 C CA . GLY D 1 420 ? -41.228 -101.002 11.169 1.00 7.61 413 GLY D CA 1
ATOM 14356 C C . GLY D 1 420 ? -40.702 -101.036 9.753 1.00 7.99 413 GLY D C 1
ATOM 14357 O O . GLY D 1 420 ? -40.588 -99.985 9.120 1.00 7.44 413 GLY D O 1
ATOM 14358 N N . TYR D 1 421 ? -40.400 -102.245 9.282 1.00 7.78 414 TYR D N 1
ATOM 14359 C CA . TYR D 1 421 ? -39.794 -102.479 7.979 1.00 7.08 414 TYR D CA 1
ATOM 14360 C C . TYR D 1 421 ? -40.304 -103.799 7.431 1.00 7.06 414 TYR D C 1
ATOM 14361 O O . TYR D 1 421 ? -40.245 -104.816 8.128 1.00 7.03 414 TYR D O 1
ATOM 14370 N N . PHE D 1 422 ? -40.781 -103.754 6.191 1.00 6.24 415 PHE D N 1
ATOM 14371 C CA . PHE D 1 422 ? -41.272 -104.937 5.491 1.00 7.11 415 PHE D CA 1
ATOM 14372 C C . PHE D 1 422 ? -40.531 -105.127 4.166 1.00 8.21 415 PHE D C 1
ATOM 14373 O O . PHE D 1 422 ? -40.493 -104.235 3.309 1.00 8.44 415 PHE D O 1
ATOM 14381 N N . ALA D 1 423 ? -39.925 -106.301 4.037 1.00 8.37 416 ALA D N 1
ATOM 14382 C CA . ALA D 1 423 ? -39.260 -106.710 2.810 1.00 9.54 416 ALA D CA 1
ATOM 14383 C C . ALA D 1 423 ? -40.272 -107.099 1.725 1.00 10.34 416 ALA D C 1
ATOM 14384 O O . ALA D 1 423 ? -41.172 -107.919 1.964 1.00 11.81 416 ALA D O 1
ATOM 14386 N N . TRP D 1 424 ? -40.157 -106.451 0.565 1.00 9.68 417 TRP D N 1
ATOM 14387 C CA . TRP D 1 424 ? -40.926 -106.828 -0.620 1.00 9.40 417 TRP D CA 1
ATOM 14388 C C . TRP D 1 424 ? -40.028 -107.728 -1.468 1.00 9.63 417 TRP D C 1
ATOM 14389 O O . TRP D 1 424 ? -38.990 -107.273 -1.957 1.00 9.80 417 TRP D O 1
ATOM 14400 N N . SER D 1 425 ? -40.407 -108.986 -1.683 1.00 8.55 418 SER D N 1
ATOM 14401 C CA . SER D 1 425 ? -41.664 -109.576 -1.240 1.00 9.40 418 SER D CA 1
ATOM 14402 C C . SER D 1 425 ? -41.346 -110.904 -0.546 1.00 9.12 418 SER D C 1
ATOM 14403 O O . SER D 1 425 ? -40.250 -111.447 -0.689 1.00 9.24 418 SER D O 1
ATOM 14406 N N . LEU D 1 426 ? -42.314 -111.414 0.209 1.00 9.47 419 LEU D N 1
ATOM 14407 C CA . LEU D 1 426 ? -42.222 -112.744 0.807 1.00 9.23 419 LEU D CA 1
ATOM 14408 C C . LEU D 1 426 ? -41.886 -113.793 -0.242 1.00 10.76 419 LEU D C 1
ATOM 14409 O O . LEU D 1 426 ? -41.107 -114.704 0.032 1.00 10.74 419 LEU D O 1
ATOM 14414 N N . MET D 1 427 ? -42.482 -113.682 -1.428 1.00 10.88 420 MET D N 1
ATOM 14415 C CA . MET D 1 427 ? -42.162 -114.656 -2.456 1.00 12.02 420 MET D CA 1
ATOM 14416 C C . MET D 1 427 ? -42.187 -114.095 -3.871 1.00 11.67 420 MET D C 1
ATOM 14417 O O . MET D 1 427 ? -42.758 -113.040 -4.137 1.00 11.87 420 MET D O 1
ATOM 14422 N N . ASP D 1 428 ? -41.496 -114.775 -4.774 1.00 11.40 421 ASP D N 1
ATOM 14423 C CA . ASP D 1 428 ? -41.533 -114.370 -6.172 1.00 11.34 421 ASP D CA 1
ATOM 14424 C C . ASP D 1 428 ? -42.998 -114.449 -6.592 1.00 11.71 421 ASP D C 1
ATOM 14425 O O . ASP D 1 428 ? -43.720 -115.365 -6.192 1.00 12.53 421 ASP D O 1
ATOM 14430 N N . ASN D 1 429 ? -43.443 -113.493 -7.401 1.00 12.31 422 ASN D N 1
ATOM 14431 C CA . ASN D 1 429 ? -44.869 -113.411 -7.684 1.00 12.13 422 ASN D CA 1
ATOM 14432 C C . ASN D 1 429 ? -45.149 -112.704 -9.008 1.00 12.48 422 ASN D C 1
ATOM 14433 O O . ASN D 1 429 ? -44.229 -112.459 -9.791 1.00 13.70 422 ASN D O 1
ATOM 14438 N N . PHE D 1 430 ? -46.417 -112.416 -9.282 1.00 12.25 423 PHE D N 1
ATOM 14439 C CA . PHE D 1 430 ? -46.798 -111.716 -10.501 1.00 12.09 423 PHE D CA 1
ATOM 14440 C C . PHE D 1 430 ? -46.442 -110.232 -10.421 1.00 12.30 423 PHE D C 1
ATOM 14441 O O . PHE D 1 430 ? -47.133 -109.448 -9.763 1.00 12.36 423 PHE D O 1
ATOM 14449 N N . GLU D 1 431 ? -45.386 -109.843 -11.124 1.00 12.75 424 GLU D N 1
ATOM 14450 C CA . GLU D 1 431 ? -44.886 -108.472 -11.071 1.00 13.17 424 GLU D CA 1
ATOM 14451 C C . GLU D 1 431 ? -45.511 -107.602 -12.157 1.00 12.89 424 GLU D C 1
ATOM 14452 O O . GLU D 1 431 ? -44.824 -107.074 -13.035 1.00 13.39 424 GLU D O 1
ATOM 14458 N N . TRP D 1 432 ? -46.835 -107.500 -12.088 1.00 12.14 425 TRP D N 1
ATOM 14459 C CA . TRP D 1 432 ? -47.630 -106.633 -12.948 1.00 12.16 425 TRP D CA 1
ATOM 14460 C C . TRP D 1 432 ? -47.271 -106.721 -14.433 1.00 12.33 425 TRP D C 1
ATOM 14461 O O . TRP D 1 432 ? -47.331 -107.822 -14.990 1.00 13.47 425 TRP D O 1
ATOM 14472 N N . ALA D 1 433 ? -46.938 -105.608 -15.084 1.00 12.28 426 ALA D N 1
ATOM 14473 C CA . ALA D 1 433 ? -46.671 -105.616 -16.525 1.00 12.79 426 ALA D CA 1
ATOM 14474 C C . ALA D 1 433 ? -45.427 -106.417 -16.905 1.00 13.74 426 ALA D C 1
ATOM 14475 O O . ALA D 1 433 ? -45.236 -106.760 -18.079 1.00 14.27 426 ALA D O 1
ATOM 14477 N N . ASP D 1 434 ? -44.570 -106.697 -15.926 1.00 14.04 427 ASP D N 1
ATOM 14478 C CA . ASP D 1 434 ? -43.395 -107.535 -16.166 1.00 14.49 427 ASP D CA 1
ATOM 14479 C C . ASP D 1 434 ? -43.751 -109.024 -16.100 1.00 14.01 427 ASP D C 1
ATOM 14480 O O . ASP D 1 434 ? -42.967 -109.880 -16.519 1.00 13.75 427 ASP D O 1
ATOM 14485 N N . GLY D 1 435 ? -44.917 -109.346 -15.549 1.00 13.94 428 GLY D N 1
ATOM 14486 C CA . GLY D 1 435 ? -45.307 -110.739 -15.341 1.00 13.94 428 GLY D CA 1
ATOM 14487 C C . GLY D 1 435 ? -44.361 -111.428 -14.374 1.00 13.91 428 GLY D C 1
ATOM 14488 O O . GLY D 1 435 ? -43.881 -110.803 -13.431 1.00 14.02 428 GLY D O 1
ATOM 14489 N N . TYR D 1 436 ? -44.049 -112.699 -14.618 1.00 13.45 429 TYR D N 1
ATOM 14490 C CA . TYR D 1 436 ? -43.223 -113.486 -13.694 1.00 13.78 429 TYR D CA 1
ATOM 14491 C C . TYR D 1 436 ? -41.705 -113.425 -13.872 1.00 13.97 429 TYR D C 1
ATOM 14492 O O . TYR D 1 436 ? -40.957 -113.981 -13.064 1.00 14.07 429 TYR D O 1
ATOM 14501 N N . VAL D 1 437 ? -41.253 -112.755 -14.928 1.00 14.14 430 VAL D N 1
ATOM 14502 C CA . VAL D 1 437 ? -39.833 -112.674 -15.245 1.00 13.84 430 VAL D CA 1
ATOM 14503 C C . VAL D 1 437 ? -39.044 -111.905 -14.184 1.00 13.35 430 VAL D C 1
ATOM 14504 O O . VAL D 1 437 ? -37.914 -112.269 -13.841 1.00 13.82 430 VAL D O 1
ATOM 14508 N N . THR D 1 438 ? -39.621 -110.797 -13.732 1.00 11.97 431 THR D N 1
ATOM 14509 C CA . THR D 1 438 ? -38.989 -109.969 -12.718 1.00 11.89 431 THR D CA 1
ATOM 14510 C C . THR D 1 438 ? -39.292 -110.569 -11.355 1.00 11.51 431 THR D C 1
ATOM 14511 O O . THR D 1 438 ? -40.455 -110.637 -10.947 1.00 12.97 431 THR D O 1
ATOM 14515 N N . ARG D 1 439 ? -38.239 -110.956 -10.642 1.00 11.03 432 ARG D N 1
ATOM 14516 C CA . ARG D 1 439 ? -38.397 -111.557 -9.321 1.00 11.47 432 ARG D CA 1
ATOM 14517 C C . ARG D 1 439 ? -37.947 -110.627 -8.198 1.00 10.79 432 ARG D C 1
ATOM 14518 O O . ARG D 1 439 ? -36.806 -110.158 -8.200 1.00 12.27 432 ARG D O 1
ATOM 14526 N N . PHE D 1 440 ? -38.846 -110.347 -7.256 1.00 11.10 433 PHE D N 1
ATOM 14527 C CA . PHE D 1 440 ? -38.538 -109.587 -6.036 1.00 10.60 433 PHE D CA 1
ATOM 14528 C C . PHE D 1 440 ? -38.557 -110.428 -4.762 1.00 10.50 433 PHE D C 1
ATOM 14529 O O . PHE D 1 440 ? -38.239 -109.952 -3.676 1.00 11.26 433 PHE D O 1
ATOM 14537 N N . GLY D 1 441 ? -38.898 -111.703 -4.872 1.00 10.25 434 GLY D N 1
ATOM 14538 C CA . GLY D 1 441 ? -39.035 -112.498 -3.661 1.00 10.44 434 GLY D CA 1
ATOM 14539 C C . GLY D 1 441 ? -37.781 -112.929 -2.929 1.00 10.56 434 GLY D C 1
ATOM 14540 O O . GLY D 1 441 ? -36.723 -113.110 -3.524 1.00 10.33 434 GLY D O 1
ATOM 14541 N N . VAL D 1 442 ? -37.921 -113.096 -1.619 1.00 10.33 435 VAL D N 1
ATOM 14542 C CA . VAL D 1 442 ? -36.907 -113.751 -0.803 1.00 10.35 435 VAL D CA 1
ATOM 14543 C C . VAL D 1 442 ? -37.132 -115.262 -0.768 1.00 10.25 435 VAL D C 1
ATOM 14544 O O . VAL D 1 442 ? -36.312 -115.971 -0.197 1.00 10.30 435 VAL D O 1
ATOM 14548 N N . THR D 1 443 ? -38.227 -115.721 -1.374 1.00 9.87 436 THR D N 1
ATOM 14549 C CA . THR D 1 443 ? -38.626 -117.128 -1.463 1.00 10.90 436 THR D CA 1
ATOM 14550 C C . THR D 1 443 ? -38.939 -117.505 -2.905 1.00 11.72 436 THR D C 1
ATOM 14551 O O . THR D 1 443 ? -39.696 -116.821 -3.594 1.00 12.40 436 THR D O 1
ATOM 14555 N N . TYR D 1 444 ? -38.331 -118.596 -3.362 1.00 13.17 437 TYR D N 1
ATOM 14556 C CA . TYR D 1 444 ? -38.599 -119.129 -4.686 1.00 14.62 437 TYR D CA 1
ATOM 14557 C C . TYR D 1 444 ? -39.872 -119.968 -4.616 1.00 15.33 437 TYR D C 1
ATOM 14558 O O . TYR D 1 444 ? -40.093 -120.700 -3.653 1.00 15.92 437 TYR D O 1
ATOM 14567 N N . VAL D 1 445 ? -40.738 -119.828 -5.613 1.00 16.60 438 VAL D N 1
ATOM 14568 C CA . VAL D 1 445 ? -41.961 -120.617 -5.648 1.00 17.78 438 VAL D CA 1
ATOM 14569 C C . VAL D 1 445 ? -41.895 -121.518 -6.875 1.00 19.63 438 VAL D C 1
ATOM 14570 O O . VAL D 1 445 ? -41.712 -121.056 -8.005 1.00 19.52 438 VAL D O 1
ATOM 14574 N N . ASP D 1 446 ? -42.001 -122.820 -6.630 1.00 21.46 439 ASP D N 1
ATOM 14575 C CA . ASP D 1 446 ? -41.946 -123.778 -7.721 1.00 24.13 439 ASP D CA 1
ATOM 14576 C C . ASP D 1 446 ? -43.356 -123.955 -8.285 1.00 25.84 439 ASP D C 1
ATOM 14577 O O . ASP D 1 446 ? -44.072 -124.890 -7.913 1.00 25.47 439 ASP D O 1
ATOM 14582 N N . TYR D 1 447 ? -43.742 -123.021 -9.155 1.00 27.97 440 TYR D N 1
ATOM 14583 C CA . TYR D 1 447 ? -45.082 -122.967 -9.735 1.00 29.85 440 TYR D CA 1
ATOM 14584 C C . TYR D 1 447 ? -45.359 -124.251 -10.507 1.00 31.03 440 TYR D C 1
ATOM 14585 O O . TYR D 1 447 ? -44.613 -124.600 -11.424 1.00 31.54 440 TYR D O 1
ATOM 14594 N N . GLU D 1 448 ? -46.431 -124.938 -10.130 1.00 32.22 441 GLU D N 1
ATOM 14595 C CA . GLU D 1 448 ? -46.845 -126.190 -10.767 1.00 33.36 441 GLU D CA 1
ATOM 14596 C C . GLU D 1 448 ? -46.112 -127.402 -10.193 1.00 33.29 441 GLU D C 1
ATOM 14597 O O . GLU D 1 448 ? -46.692 -128.487 -10.119 1.00 33.60 441 GLU D O 1
ATOM 14603 N N . ASN D 1 449 ? -44.855 -127.230 -9.789 1.00 32.75 442 ASN D N 1
ATOM 14604 C CA . ASN D 1 449 ? -44.150 -128.286 -9.068 1.00 31.70 442 ASN D CA 1
ATOM 14605 C C . ASN D 1 449 ? -44.697 -128.292 -7.638 1.00 30.89 442 ASN D C 1
ATOM 14606 O O . ASN D 1 449 ? -43.962 -128.297 -6.644 1.00 31.27 442 ASN D O 1
ATOM 14611 N N . GLY D 1 450 ? -46.025 -128.244 -7.574 1.00 29.40 443 GLY D N 1
ATOM 14612 C CA . GLY D 1 450 ? -46.796 -128.277 -6.339 1.00 27.01 443 GLY D CA 1
ATOM 14613 C C . GLY D 1 450 ? -46.818 -126.990 -5.546 1.00 24.93 443 GLY D C 1
ATOM 14614 O O . GLY D 1 450 ? -47.249 -127.010 -4.398 1.00 25.28 443 GLY D O 1
ATOM 14615 N N . GLN D 1 451 ? -46.355 -125.892 -6.143 1.00 22.92 444 GLN D N 1
ATOM 14616 C CA . GLN D 1 451 ? -46.308 -124.579 -5.500 1.00 21.30 444 GLN D CA 1
ATOM 14617 C C . GLN D 1 451 ? -45.425 -124.539 -4.253 1.00 19.97 444 GLN D C 1
ATOM 14618 O O . GLN D 1 451 ? -45.598 -123.660 -3.411 1.00 19.61 444 GLN D O 1
ATOM 14624 N N . LYS D 1 452 ? -44.494 -125.480 -4.119 1.00 18.27 445 LYS D N 1
ATOM 14625 C CA . LYS D 1 452 ? -43.610 -125.498 -2.956 1.00 17.23 445 LYS D CA 1
ATOM 14626 C C . LYS D 1 452 ? -42.804 -124.206 -2.849 1.00 16.30 445 LYS D C 1
ATOM 14627 O O . LYS D 1 452 ? -42.312 -123.686 -3.855 1.00 15.52 445 LYS D O 1
ATOM 14633 N N . ARG D 1 453 ? -42.678 -123.716 -1.618 1.00 14.61 446 ARG D N 1
ATOM 14634 C CA . ARG D 1 453 ? -41.939 -122.500 -1.305 1.00 14.21 446 ARG D CA 1
ATOM 14635 C C . ARG D 1 453 ? -40.554 -122.896 -0.791 1.00 13.57 446 ARG D C 1
ATOM 14636 O O . ARG D 1 453 ? -40.432 -123.752 0.088 1.00 14.74 446 ARG D O 1
ATOM 14644 N N . PHE D 1 454 ? -39.516 -122.307 -1.379 1.00 12.86 447 PHE D N 1
ATOM 14645 C CA . PHE D 1 454 ? -38.133 -122.567 -0.989 1.00 12.66 447 PHE D CA 1
ATOM 14646 C C . PHE D 1 454 ? -37.438 -121.252 -0.660 1.00 13.40 447 PHE D C 1
ATOM 14647 O O . PHE D 1 454 ? -37.115 -120.507 -1.587 1.00 13.71 447 PHE D O 1
ATOM 14655 N N . PRO D 1 455 ? -37.244 -120.952 0.638 1.00 13.53 448 PRO D N 1
ATOM 14656 C CA . PRO D 1 455 ? -36.584 -119.702 1.007 1.00 13.41 448 PRO D CA 1
ATOM 14657 C C . PRO D 1 455 ? -35.201 -119.572 0.381 1.00 12.98 448 PRO D C 1
ATOM 14658 O O . PRO D 1 455 ? -34.426 -120.536 0.366 1.00 13.34 448 PRO D O 1
ATOM 14662 N N . LYS D 1 456 ? -34.904 -118.386 -0.145 1.00 12.58 449 LYS D N 1
ATOM 14663 C CA . LYS D 1 456 ? -33.586 -118.102 -0.707 1.00 11.96 449 LYS D CA 1
ATOM 14664 C C . LYS D 1 456 ? -32.671 -117.636 0.426 1.00 12.39 449 LYS D C 1
ATOM 14665 O O . LYS D 1 456 ? -33.120 -117.451 1.555 1.00 11.80 449 LYS D O 1
ATOM 14671 N N . LYS D 1 457 ? -31.390 -117.430 0.131 1.00 12.75 450 LYS D N 1
ATOM 14672 C CA . LYS D 1 457 ? -30.451 -116.977 1.153 1.00 14.03 450 LYS D CA 1
ATOM 14673 C C . LYS D 1 457 ? -30.902 -115.671 1.810 1.00 13.85 450 LYS D C 1
ATOM 14674 O O . LYS D 1 457 ? -30.815 -115.519 3.032 1.00 13.67 450 LYS D O 1
ATOM 14680 N N . SER D 1 458 ? -31.438 -114.750 1.013 1.00 13.38 451 SER D N 1
ATOM 14681 C CA . SER D 1 458 ? -31.950 -113.492 1.554 1.00 12.69 451 SER D CA 1
ATOM 14682 C C . SER D 1 458 ? -33.042 -113.647 2.618 1.00 12.65 451 SER D C 1
ATOM 14683 O O . SER D 1 458 ? -33.041 -112.913 3.603 1.00 12.37 451 SER D O 1
ATOM 14686 N N . ALA D 1 459 ? -33.967 -114.588 2.445 1.00 12.76 452 ALA D N 1
ATOM 14687 C CA . ALA D 1 459 ? -35.032 -114.807 3.424 1.00 13.62 452 ALA D CA 1
ATOM 14688 C C . ALA D 1 459 ? -34.508 -115.111 4.815 1.00 13.55 452 ALA D C 1
ATOM 14689 O O . ALA D 1 459 ? -35.051 -114.637 5.815 1.00 13.74 452 ALA D O 1
ATOM 14691 N N . LYS D 1 460 ? -33.437 -115.896 4.843 1.00 14.19 453 LYS D N 1
ATOM 14692 C CA . LYS D 1 460 ? -32.857 -116.393 6.079 1.00 14.67 453 LYS D CA 1
ATOM 14693 C C . LYS D 1 460 ? -31.951 -115.364 6.727 1.00 14.11 453 LYS D C 1
ATOM 14694 O O . LYS D 1 460 ? -31.585 -115.499 7.897 1.00 14.87 453 LYS D O 1
ATOM 14700 N N . SER D 1 461 ? -31.618 -114.322 5.975 1.00 13.38 454 SER D N 1
ATOM 14701 C CA . SER D 1 461 ? -30.678 -113.316 6.463 1.00 13.24 454 SER D CA 1
ATOM 14702 C C . SER D 1 461 ? -31.303 -112.223 7.331 1.00 13.57 454 SER D C 1
ATOM 14703 O O . SER D 1 461 ? -30.602 -111.586 8.113 1.00 14.18 454 SER D O 1
ATOM 14706 N N . LEU D 1 462 ? -32.612 -112.004 7.228 1.00 13.82 455 LEU D N 1
ATOM 14707 C CA . LEU D 1 462 ? -33.231 -110.884 7.943 1.00 13.59 455 LEU D CA 1
ATOM 14708 C C . LEU D 1 462 ? -33.347 -111.077 9.455 1.00 14.21 455 LEU D C 1
ATOM 14709 O O . LEU D 1 462 ? -33.083 -110.151 10.216 1.00 13.44 455 LEU D O 1
ATOM 14714 N N . LYS D 1 463 ? -33.689 -112.279 9.909 1.00 14.20 456 LYS D N 1
ATOM 14715 C CA . LYS D 1 463 ? -33.846 -112.505 11.347 1.00 14.40 456 LYS D CA 1
ATOM 14716 C C . LYS D 1 463 ? -32.585 -112.206 12.172 1.00 14.32 456 LYS D C 1
ATOM 14717 O O . LYS D 1 463 ? -32.668 -111.460 13.148 1.00 13.57 456 LYS D O 1
ATOM 14723 N N . PRO D 1 464 ? -31.422 -112.750 11.773 1.00 14.80 457 PRO D N 1
ATOM 14724 C CA . PRO D 1 464 ? -30.171 -112.454 12.472 1.00 15.12 457 PRO D CA 1
ATOM 14725 C C . PRO D 1 464 ? -29.800 -110.974 12.422 1.00 15.25 457 PRO D C 1
ATOM 14726 O O . PRO D 1 464 ? -29.278 -110.433 13.390 1.00 15.34 457 PRO D O 1
ATOM 14730 N N . LEU D 1 465 ? -30.098 -110.312 11.309 1.00 15.54 458 LEU D N 1
ATOM 14731 C CA . LEU D 1 465 ? -29.826 -108.888 11.183 1.00 15.57 458 LEU D CA 1
ATOM 14732 C C . LEU D 1 465 ? -30.667 -108.099 12.183 1.00 15.04 458 LEU D C 1
ATOM 14733 O O . LEU D 1 465 ? -30.126 -107.325 12.972 1.00 15.95 458 LEU D O 1
ATOM 14738 N N . PHE D 1 466 ? -31.976 -108.323 12.193 1.00 14.82 459 PHE D N 1
ATOM 14739 C CA . PHE D 1 466 ? -32.851 -107.612 13.118 1.00 13.75 459 PHE D CA 1
ATOM 14740 C C . PHE D 1 466 ? -32.630 -107.995 14.582 1.00 14.41 459 PHE D C 1
ATOM 14741 O O . PHE D 1 466 ? -32.764 -107.158 15.472 1.00 14.14 459 PHE D O 1
ATOM 14749 N N . ASP D 1 467 ? -32.236 -109.237 14.831 1.00 14.96 460 ASP D N 1
ATOM 14750 C CA . ASP D 1 467 ? -32.002 -109.656 16.211 1.00 16.59 460 ASP D CA 1
ATOM 14751 C C . ASP D 1 467 ? -30.856 -108.861 16.824 1.00 17.90 460 ASP D C 1
ATOM 14752 O O . ASP D 1 467 ? -30.869 -108.561 18.020 1.00 17.88 460 ASP D O 1
ATOM 14757 N N . GLU D 1 468 ? -29.881 -108.522 15.986 1.00 19.49 461 GLU D N 1
ATOM 14758 C CA . GLU D 1 468 ? -28.704 -107.762 16.392 1.00 21.57 461 GLU D CA 1
ATOM 14759 C C . GLU D 1 468 ? -29.037 -106.284 16.588 1.00 22.03 461 GLU D C 1
ATOM 14760 O O . GLU D 1 468 ? -28.441 -105.622 17.438 1.00 22.41 461 GLU D O 1
ATOM 14766 N N . LEU D 1 469 ? -29.995 -105.773 15.819 1.00 22.12 462 LEU D N 1
ATOM 14767 C CA . LEU D 1 469 ? -30.312 -104.344 15.854 1.00 22.91 462 LEU D CA 1
ATOM 14768 C C . LEU D 1 469 ? -31.356 -103.970 16.902 1.00 23.19 462 LEU D C 1
ATOM 14769 O O . LEU D 1 469 ? -31.225 -102.950 17.575 1.00 23.44 462 LEU D O 1
ATOM 14774 N N . ILE D 1 470 ? -32.373 -104.810 17.049 1.00 23.98 463 ILE D N 1
ATOM 14775 C CA . ILE D 1 470 ? -33.514 -104.521 17.916 1.00 24.62 463 ILE D CA 1
ATOM 14776 C C . ILE D 1 470 ? -33.181 -104.698 19.398 1.00 26.16 463 ILE D C 1
ATOM 14777 O O . ILE D 1 470 ? -32.752 -105.770 19.829 1.00 25.76 463 ILE D O 1
ATOM 14782 N N . ALA D 1 471 ? -33.381 -103.618 20.149 1.00 27.45 464 ALA D N 1
ATOM 14783 C CA . ALA D 1 471 ? -33.121 -103.575 21.584 1.00 29.26 464 ALA D CA 1
ATOM 14784 C C . ALA D 1 471 ? -33.992 -104.573 22.341 1.00 30.16 464 ALA D C 1
ATOM 14785 O O . ALA D 1 471 ? -35.166 -104.751 22.020 1.00 30.37 464 ALA D O 1
ATOM 14787 N N . ALA D 1 472 ? -33.414 -105.204 23.358 1.00 31.48 465 ALA D N 1
ATOM 14788 C CA . ALA D 1 472 ? -34.127 -106.197 24.156 1.00 32.28 465 ALA D CA 1
ATOM 14789 C C . ALA D 1 472 ? -34.764 -105.575 25.397 1.00 32.88 465 ALA D C 1
ATOM 14790 O O . ALA D 1 472 ? -35.789 -104.895 25.307 1.00 33.53 465 ALA D O 1
#

Sequence (1861 aa):
MLPKDFQWGFATAAYQIEGAVDQDGRGPSIWDTFCAQPGKIADGSSGVTACDSYNRTAEDIALLKSLGAKSYRFSISWSRIIPEGGRGDAVNQAGIDHYVKFVDDLLDAGITPFITLFHWDLPEGLHQRYGGLLNRTEFPLDFENYARVMFRALPKVRNWITFNEPLCSAIPGYGSGTFAPGRQSTSEPWTVGHNILVAHGRAVKAYRDDFKPASGDGQIGIVLNGDFTYPWDAADPADKEAAERRLEFFTAWFADPIYLGDYPASMRKQLGDRLPTFTPEERALVHGSNDFYGMNHYTSNYIRHRSSPASADDTVGNVDVLFTNKQGNCIGPETQSPWLRPCAAGFRDFLVWISKRYGYPPIYVTENGTSIKGESDLPKEKILEDDFRVKYYNEYIRAMVTAVELDGVNVKGYFAWSLMDNFEWADGYVTRFGVTYVDYENGQKRFPKKSAKSLKPLFDELIAAHMLPKDFQWGFATAAYQIEGAVDQDGRGPSIWDTFCAQPGKIADGSSGVTACDSYNRTAEDIALLKSLGAKSYRFSISWSRIIPEGGRGDAVNQAGIDHYVKFVDDLLDAGITPFITLFHWDLPEGLHQRYGGLLNRTEFPLDFENYARVMFRALPKVRNWITFNEPLCSAIPGYGSGTFAPGRQSTSEPWTVGHNILVAHGRAVKAYRDDFKPASGDGQIGIVLNGDFTYPWDAADPADKEAAERRLEFFTAWFADPIYLGDYPASMRKQLGDRLPTFTPEERALVHGSNDFYGMNHYTSNYIRHRSSPASADDTVGNVDVLFTNKQGNCIGPETQSPWLRPCAAGFRDFLVWISKRYGYPPIYVTENGTSIKGESDLPKEKILEDDFRVKYYNEYIRAMVTAVELDGVNVKGYFAWSLMDNFEWADGYVTRFGVTYVDYENGQKRFPKKSAKSLKPLFDELIAAHMLPKDFQWGFATAAYQIEGAVDQDGRGPSIWDTFCAQPGKIADGSSGVTACDSYNRTAEDIALLKSLGAKSYRFSISWSRIIPEGGRGDAVNQAGIDHYVKFVDDLLDAGITPFITLFHWDLPEGLHQRYGGLLNRTEFPLDFENYARVMFRALPKVRNWITFNEPLCSAIPGYGSGTFAPGRQSTSEPWTVGHNILVAHGRAVKAYRDDFKPASGDGQIGIVLNGDFTYPWDAADPADKEAAERRLEFFTAWFADPIYLGDYPASMRKQLGDRLPTFTPEERALVHGSNDFYGMNHYTSNYIRHRSSPASADDTVGNVDVLFTNKQGNCIGPETQSPWLRPCAAGFRDFLVWISKRYGYPPIYVTENGTSIKGESDLPKEKILEDDFRVKYYNEYIRAMVTAVELDGVNVKGYFAWSLMDNFEWADGYVTRFGVTYVDYENGQKRFPKKSAKSLKPLFDELIAMLPKDFQWGFATAAYQIEGAVDQDGRGPSIWDTFCAQPGKIADGSSGVTACDSYNRTAEDIALLKSLGAKSYRFSISWSRIIPEGGRGDAVNQAGIDHYVKFVDDLLDAGITPFITLFHWDLPEGLHQRYGGLLNRTEFPLDFENYARVMFRALPKVRNWITFNEPLCSAIPGYGSGTFAPGRQSTSEPWTVGHNILVAHGRAVKAYRDDFKPASGDGQIGIVLNGDFTYPWDAADPADKEAAERRLEFFTAWFADPIYLGDYPASMRKQLGDRLPTFTPEERALVHGSNDFYGMNHYTSNYIRHRSSPASADDTVGNVDVLFTNKQGNCIGPETQSPWLRPCAAGFRDFLVWISKRYGYPPIYVTENGTSIKGESDLPKEKILEDDFRVKYYNEYIRAMVTAVELDGVNVKGYFAWSLMDNFEWADGYVTRFGVTYVDYENGQKRFPKKSAKSLKPLFDELIAA

GO terms:
  GO:0008422 beta-glucosidase activity (F, IDA)